Protein 2ROV (pdb70)

CATH classification: 2.30.29.30

Solvent-accessible surface area: 7379 Å² total; per-residue (Å²): 148,120,2,69,15,75,1,4,28,62,36,194,116,113,95,177,51,67,13,56,44,124,37,37,0,14,2,23,78,131,87,8,44,4,13,47,33,108,128,54,91,132,124,93,85,63,147,68,81,17,44,0,83,104,4,72,105,3,159,73,12,77,92,129,47,9,158,108,12,66,67,132,33,12,57,67,0,0,51,10,50,33,17,71,159,33,129,116,62,10,126,57,15,24,2,23,0,89,41,54,140,47,9,77,86,6,12,42,116,2,24,115,53,9,70,163,150

Radius of gyration: 13.88 Å; Cα contacts (8 Å, |Δi|>4): 226; chains: 1; bounding box: 30×32×35 Å

InterPro domains:
  IPR000719 Protein kinase domain [PF00069] (92-353)
  IPR000719 Protein kinase domain [PS50011] (92-354)
  IPR000719 Protein kinase domain [SM00220] (92-354)
  IPR000961 AGC-kinase, C-terminal [PS51285] (357-425)
  IPR000961 AGC-kinase, C-terminal [SM00133] (357-417)
  IPR001849 Pleckstrin homology domain [PS50003] (1150-1349)
  IPR001849 Pleckstrin homology domain [SM00233] (1151-1351)
  IPR002219 Protein kinase C-like, phorbol ester/diacylglycerol-binding domain [PS50081] (1260-1315)
  IPR002219 Protein kinase C-like, phorbol ester/diacylglycerol-binding domain [SM00109] (1261-1315)
  IPR008271 Serine/threonine-protein kinase, active site [PS00108] (210-222)
  IPR011009 Protein kinase-like domain superfamily [SSF56112] (89-410)
  IPR011072 HR1 rho-binding domain [PS51860] (497-573)
  IPR011993 PH-like domain superfamily [G3DSA:2.30.29.30] (1151-1257)
  IPR011993 PH-like domain superfamily [G3DSA:2.30.29.30] (1303-1351)
  IPR015008 ROCK, Rho binding domain [PF08912] (978-1046)
  IPR015008 ROCK, Rho binding domain [PS51859] (979-1047)
  IPR017441 Protein kinase, ATP binding site [PS00107] (98-121)
  IPR020684 Rho-associated protein kinase 1/2 [PIRSF037568] (19-1388)
  IPR029878 Rho-associated protein kinase 2, catalytic domain [cd05621] (39-417)
  IPR037311 Rho-associated protein kinase 2, HR1 domain [cd11638] (505-571)

Organism: Rattus norvegicus (NCBI:txid10116)

Sequence (117 aa):
SRLEGWLSLPVRNNTKKFGWVKKYVIVSSKKILFYDSEQDKEQSNPYMVLDIDKLFHVRPVTQTDVYRADAKEIPRIFQILYANEGISSAKNLLLLANSTEEQQKWVSRLVKKIPKKSRLEGWLSLPVRNNTKKFGWVKKYVIVSSKKILFYDSEQDKEQSNPYMVLDIDKLFHVRPVTQTDVYRADAKEIPRIFQILYANEGISSAKNLLLLANSTEEQQKWVSRLVKKIPKKSRLEGWLSLPVRNNTKKFGWVKKYVIVSSKKILFYDSEQDKEQSNPYMVLDIDKLFHVRPVTQTDVYRADAKEIPRIFQILYANEGISSAKNLLLLANSTEEQQKWVSRLVKKIPKKSRLEGWLSLPVRNNTKKFGWVKKYVIVSSKKILFYDSEQDKEQSNPYMVLDIDKLFHVRPVTQTDVYRADAKEIPRIFQILYANEGISSAKNLLLLANSTEEQQKWVSRLVKKIPKKSRLEGWLSLPVRNNTKKFGWVKKYVIVSSKKILFYDSEQDKEQSNPYMVLDIDKLFHVRPVTQTDVYRADAKEIPRIFQILYANEGISSAKNLLLLANSTEEQQKWVSRLVKKIPKKSRLEGWLSLPVRNNTKKFGWVKKYVIVSSKKILFYDSEQDKEQSNPYMVLDIDKLFHVRPVTQTDVYRADAKEIPRIFQILYANEGISSAKNLLLLANSTEEQQKWVSRLVKKIPKKSRLEGWLSLPVRNNTKKFGWVKKYVIVSSKKILFYDSEQDKEQSNPYMVLDIDKLFHVRPVTQTDVYRADAKEIPRIFQILYANEGISSAKNLLLLANSTEEQQKWVSRLVKKIPKKSRLEGWLSLPVRNNTKKFGWVKKYVIVSSKKILFYDSEQDKEQSNPYMVLDIDKLFHVRPVTQTDVYRADAKEIPRIFQILYANEGISSAKNLLLLANSTEEQQKWVSRLVKKIPKKSRLEGWLSLPVRNNTKKFGWVKKYVIVSSKKILFYDSEQDKEQSNPYMVLDIDKLFHVRPVTQTDVYRADAKEIPRIFQILYANEGISSAKNLLLLANSTEEQQKWVSRLVKKIPKKSRLEGWLSLPVRNNTKKFGWVKKYVIVSSKKILFYDSEQDKEQSNPYMVLDIDKLFHVRPVTQTDVYRADAKEIPRIFQILYANEGISSAKNLLLLANSTEEQQKWVSRLVKKIPKKSRLEGWLSLPVRNNTKKFGWVKKYVIVSSKKILFYDSEQDKEQSNPYMVLDIDKLFHVRPVTQTDVYRADAKEIPRIFQILYANEGISSAKNLLLLANSTEEQQKWVSRLVKKIPKKSRLEGWLSLPVRNNTKKFGWVKKYVIVSSKKILFYDSEQDKEQSNPYMVLDIDKLFHVRPVTQTDVYRADAKEIPRIFQILYANEGISSAKNLLLLANSTEEQQKWVSRLVKKIPKKSRLEGWLSLPVRNNTKKFGWVKKYVIVSSKKILFYDSEQDKEQSNPYMVLDIDKLFHVRPVTQTDVYRADAKEIPRIFQILYANEGISSAKNLLLLANSTEEQQKWVSRLVKKIPKKSRLEGWLSLPVRNNTKKFGWVKKYVIVSSKKILFYDSEQDKEQSNPYMVLDIDKLFHVRPVTQTDVYRADAKEIPRIFQILYANEGISSAKNLLLLANSTEEQQKWVSRLVKKIPKKSRLEGWLSLPVRNNTKKFGWVKKYVIVSSKKILFYDSEQDKEQSNPYMVLDIDKLFHVRPVTQTDVYRADAKEIPRIFQILYANEGISSAKNLLLLANSTEEQQKWVSRLVKKIPKKSRLEGWLSLPVRNNTKKFGWVKKYVIVSSKKILFYDSEQDKEQSNPYMVLDIDKLFHVRPVTQTDVYRADAKEIPRIFQILYANEGISSAKNLLLLANSTEEQQKWVSRLVKKIPKKSRLEGWLSLPVRNNTKKFGWVKKYVIVSSKKILFYDSEQDKEQSNPYMVLDIDKLFHVRPVTQTDVYRADAKEIPRIFQILYANEGISSAKNLLLLANSTEEQQKWVSRLVKKIPKKSRLEGWLSLPVRNNTKKFGWVKKYVIVSSKKILFYDSEQDKEQSNPYMVLDIDKLFHVRPVTQTDVYRADAKEIPRIFQILYANEGISSAKNLLLLANSTEEQQKWVSRLVKKIPKKSRLEGWLSLPVRNNTKKFGWVKKYVIVSSKKILFYDSEQDKEQSNPYMVLDIDKLFHVRPVTQTDVYRADAKEIPRIFQILYANEGISSAKNLLLLANSTEEQQKWVSRLVKKIPKKSRLEGWLSLPVRNNTKKFGWVKKYVIVSSKKILFYDSEQDKEQSNPYMVLDIDKLFHVRPVTQTDVYRADAKEIPRIFQILYANEGISSAKNLLLLANSTEEQQKWVSRLVKKIPKK

Secondary structure (DSSP, 8-state):
--SEEEEE----SSSS-----EEEEEEETTEEEEES-HHHHHTT--SEEE-GGGEEEEEE--TTT-SSS-TTTGGGEEEEEE-SSSSTT-EEEEEE-SSHHHHHHHHHHHHHH-TT-

Foldseek 3Di:
DALWDWWWFFDPPDNPGTDTDTWIWGQDLFKTFTGRDPVCVVVVNTPDIGTLQQWDAKFQAACVVDPVDDNQQSLQKIKTWGDDDHPPVTDMTITTHPHNVSSVCNRCRSNVSYPVD

Structure (mmCIF, N/CA/C/O backbone):
data_2ROV
#
_entry.id   2ROV
#
loop_
_atom_site.group_PDB
_atom_site.id
_atom_site.type_symbol
_atom_site.label_atom_id
_atom_site.label_alt_id
_atom_site.label_comp_id
_atom_site.label_asym_id
_atom_site.label_entity_id
_atom_site.label_seq_id
_atom_site.pdbx_PDB_ins_code
_atom_site.Cartn_x
_atom_site.Cartn_y
_atom_site.Cartn_z
_atom_site.occupancy
_atom_site.B_iso_or_equiv
_atom_site.auth_seq_id
_atom_site.auth_comp_id
_atom_site.auth_asym_id
_atom_site.auth_atom_id
_atom_site.pdbx_PDB_model_num
ATOM 1 N N . SER A 1 1 ? 9.165 5.301 -16.222 1.00 0.00 1 SER A N 1
ATOM 2 C CA . SER A 1 1 ? 8.128 4.705 -15.340 1.00 0.00 1 SER A CA 1
ATOM 3 C C . SER A 1 1 ? 8.428 4.983 -13.871 1.00 0.00 1 SER A C 1
ATOM 4 O O . SER A 1 1 ? 9.367 5.710 -13.546 1.00 0.00 1 SER A O 1
ATOM 14 N N . ARG A 1 2 ? 7.623 4.399 -12.988 1.00 0.00 2 ARG A N 1
ATOM 15 C CA . ARG A 1 2 ? 7.803 4.582 -11.553 1.00 0.00 2 ARG A CA 1
ATOM 16 C C . ARG A 1 2 ? 7.226 3.401 -10.777 1.00 0.00 2 ARG A C 1
ATOM 17 O O . ARG A 1 2 ? 6.740 2.438 -11.371 1.00 0.00 2 ARG A O 1
ATOM 38 N N . LEU A 1 3 ? 7.281 3.482 -9.449 1.00 0.00 3 LEU A N 1
ATOM 39 C CA . LEU A 1 3 ? 6.761 2.416 -8.592 1.00 0.00 3 LEU A CA 1
ATOM 40 C C . LEU A 1 3 ? 5.369 1.987 -9.042 1.00 0.00 3 LEU A C 1
ATOM 41 O O . LEU A 1 3 ? 4.407 2.741 -8.916 1.00 0.00 3 LEU A O 1
ATOM 57 N N . GLU A 1 4 ? 5.271 0.774 -9.577 1.00 0.00 4 GLU A N 1
ATOM 58 C CA . GLU A 1 4 ? 3.997 0.260 -10.051 1.00 0.00 4 GLU A CA 1
ATOM 59 C C . GLU A 1 4 ? 3.976 -1.266 -10.041 1.00 0.00 4 GLU A C 1
ATOM 60 O O . GLU A 1 4 ? 5.022 -1.916 -10.052 1.00 0.00 4 GLU A O 1
ATOM 72 N N . GLY A 1 5 ? 2.774 -1.826 -10.024 1.00 0.00 5 GLY A N 1
ATOM 73 C CA . GLY A 1 5 ? 2.619 -3.268 -10.016 1.00 0.00 5 GLY A CA 1
ATOM 74 C C . GLY A 1 5 ? 1.328 -3.690 -9.352 1.00 0.00 5 GLY A C 1
ATOM 75 O O . GLY A 1 5 ? 0.345 -2.952 -9.378 1.00 0.00 5 GLY A O 1
ATOM 79 N N . TRP A 1 6 ? 1.325 -4.872 -8.750 1.00 0.00 6 TRP A N 1
ATOM 80 C CA . TRP A 1 6 ? 0.134 -5.369 -8.078 1.00 0.00 6 TRP A CA 1
ATOM 81 C C . TRP A 1 6 ? 0.406 -5.640 -6.610 1.00 0.00 6 TRP A C 1
ATOM 82 O O . TRP A 1 6 ? 1.303 -6.407 -6.261 1.00 0.00 6 TRP A O 1
ATOM 103 N N . LEU A 1 7 ? -0.392 -5.023 -5.758 1.00 0.00 7 LEU A N 1
ATOM 104 C CA . LEU A 1 7 ? -0.264 -5.211 -4.326 1.00 0.00 7 LEU A CA 1
ATOM 105 C C . LEU A 1 7 ? -1.569 -5.762 -3.777 1.00 0.00 7 LEU A C 1
ATOM 106 O O . LEU A 1 7 ? -2.633 -5.544 -4.352 1.00 0.00 7 LEU A O 1
ATOM 122 N N . SER A 1 8 ? -1.480 -6.500 -2.687 1.00 0.00 8 SER A N 1
ATOM 123 C CA . SER A 1 8 ? -2.661 -7.108 -2.098 1.00 0.00 8 SER A CA 1
ATOM 124 C C . SER A 1 8 ? -3.290 -6.222 -1.033 1.00 0.00 8 SER A C 1
ATOM 125 O O . SER A 1 8 ? -2.604 -5.666 -0.175 1.00 0.00 8 SER A O 1
ATOM 133 N N . LEU A 1 9 ? -4.610 -6.113 -1.096 1.00 0.00 9 LEU A N 1
ATOM 134 C CA . LEU A 1 9 ? -5.368 -5.316 -0.144 1.00 0.00 9 LEU A CA 1
ATOM 135 C C . LEU A 1 9 ? -6.424 -6.181 0.539 1.00 0.00 9 LEU A C 1
ATOM 136 O O . LEU A 1 9 ? -6.960 -7.108 -0.068 1.00 0.00 9 LEU A O 1
ATOM 152 N N . PRO A 1 10 ? -6.734 -5.897 1.812 1.00 0.00 10 PRO A N 1
ATOM 153 C CA . PRO A 1 10 ? -7.729 -6.666 2.568 1.00 0.00 10 PRO A CA 1
ATOM 154 C C . PRO A 1 10 ? -9.108 -6.626 1.919 1.00 0.00 10 PRO A C 1
ATOM 155 O O . PRO A 1 10 ? -9.780 -5.595 1.928 1.00 0.00 10 PRO A O 1
ATOM 166 N N . VAL A 1 11 ? -9.524 -7.757 1.355 1.00 0.00 11 VAL A N 1
ATOM 167 C CA . VAL A 1 11 ? -10.825 -7.853 0.700 1.00 0.00 11 VAL A CA 1
ATOM 168 C C . VAL A 1 11 ? -11.766 -8.771 1.463 1.00 0.00 11 VAL A C 1
ATOM 169 O O . VAL A 1 11 ? -11.354 -9.799 1.998 1.00 0.00 11 VAL A O 1
ATOM 182 N N . ARG A 1 12 ? -13.037 -8.389 1.506 1.00 0.00 12 ARG A N 1
ATOM 183 C CA . ARG A 1 12 ? -14.050 -9.166 2.206 1.00 0.00 12 ARG A CA 1
ATOM 184 C C . ARG A 1 12 ? -14.620 -10.260 1.311 1.00 0.00 12 ARG A C 1
ATOM 185 O O . ARG A 1 12 ? -15.655 -10.077 0.671 1.00 0.00 12 ARG A O 1
ATOM 206 N N . ASN A 1 13 ? -13.938 -11.401 1.276 1.00 0.00 13 ASN A N 1
ATOM 207 C CA . ASN A 1 13 ? -14.379 -12.529 0.464 1.00 0.00 13 ASN A CA 1
ATOM 208 C C . ASN A 1 13 ? -15.586 -13.211 1.097 1.00 0.00 13 ASN A C 1
ATOM 209 O O . ASN A 1 13 ? -16.424 -13.786 0.401 1.00 0.00 13 ASN A O 1
ATOM 220 N N . ASN A 1 14 ? -15.672 -13.143 2.423 1.00 0.00 14 ASN A N 1
ATOM 221 C CA . ASN A 1 14 ? -16.777 -13.754 3.152 1.00 0.00 14 ASN A CA 1
ATOM 222 C C . ASN A 1 14 ? -17.811 -12.705 3.548 1.00 0.00 14 ASN A C 1
ATOM 223 O O . ASN A 1 14 ? -18.934 -12.705 3.042 1.00 0.00 14 ASN A O 1
ATOM 234 N N . THR A 1 15 ? -17.426 -11.811 4.454 1.00 0.00 15 THR A N 1
ATOM 235 C CA . THR A 1 15 ? -18.321 -10.756 4.916 1.00 0.00 15 THR A CA 1
ATOM 236 C C . THR A 1 15 ? -17.614 -9.832 5.905 1.00 0.00 15 THR A C 1
ATOM 237 O O . THR A 1 15 ? -17.650 -8.611 5.762 1.00 0.00 15 THR A O 1
ATOM 248 N N . LYS A 1 16 ? -16.977 -10.426 6.909 1.00 0.00 16 LYS A N 1
ATOM 249 C CA . LYS A 1 16 ? -16.264 -9.655 7.922 1.00 0.00 16 LYS A CA 1
ATOM 250 C C . LYS A 1 16 ? -14.756 -9.832 7.780 1.00 0.00 16 LYS A C 1
ATOM 251 O O . LYS A 1 16 ? -13.982 -8.925 8.085 1.00 0.00 16 LYS A O 1
ATOM 270 N N . LYS A 1 17 ? -14.345 -11.007 7.313 1.00 0.00 17 LYS A N 1
ATOM 271 C CA . LYS A 1 17 ? -12.932 -11.306 7.129 1.00 0.00 17 LYS A CA 1
ATOM 272 C C . LYS A 1 17 ? -12.351 -10.484 5.984 1.00 0.00 17 LYS A C 1
ATOM 273 O O . LYS A 1 17 ? -13.084 -9.945 5.158 1.00 0.00 17 LYS A O 1
ATOM 292 N N . PHE A 1 18 ? -11.028 -10.398 5.944 1.00 0.00 18 PHE A N 1
ATOM 293 C CA . PHE A 1 18 ? -10.339 -9.646 4.901 1.00 0.00 18 PHE A CA 1
ATOM 294 C C . PHE A 1 18 ? -9.092 -10.391 4.430 1.00 0.00 18 PHE A C 1
ATOM 295 O O . PHE A 1 18 ? -8.095 -10.465 5.146 1.00 0.00 18 PHE A O 1
ATOM 312 N N . GLY A 1 19 ? -9.159 -10.943 3.221 1.00 0.00 19 GLY A N 1
ATOM 313 C CA . GLY A 1 19 ? -8.030 -11.673 2.676 1.00 0.00 19 GLY A CA 1
ATOM 314 C C . GLY A 1 19 ? -7.079 -10.774 1.918 1.00 0.00 19 GLY A C 1
ATOM 315 O O . GLY A 1 19 ? -6.540 -9.819 2.477 1.00 0.00 19 GLY A O 1
ATOM 319 N N . TRP A 1 20 ? -6.872 -11.072 0.640 1.00 0.00 20 TRP A N 1
ATOM 320 C CA . TRP A 1 20 ? -5.978 -10.273 -0.187 1.00 0.00 20 TRP A CA 1
ATOM 321 C C . TRP A 1 20 ? -6.436 -10.241 -1.637 1.00 0.00 20 TRP A C 1
ATOM 322 O O . TRP A 1 20 ? -7.112 -11.154 -2.112 1.00 0.00 20 TRP A O 1
ATOM 343 N N . VAL A 1 21 ? -6.045 -9.184 -2.336 1.00 0.00 21 VAL A N 1
ATOM 344 C CA . VAL A 1 21 ? -6.393 -9.021 -3.741 1.00 0.00 21 VAL A CA 1
ATOM 345 C C . VAL A 1 21 ? -5.380 -8.122 -4.444 1.00 0.00 21 VAL A C 1
ATOM 346 O O . VAL A 1 21 ? -5.196 -6.967 -4.060 1.00 0.00 21 VAL A O 1
ATOM 359 N N . LYS A 1 22 ? -4.715 -8.652 -5.466 1.00 0.00 22 LYS A N 1
ATOM 360 C CA . LYS A 1 22 ? -3.718 -7.877 -6.192 1.00 0.00 22 LYS A CA 1
ATOM 361 C C . LYS A 1 22 ? -4.371 -6.795 -7.041 1.00 0.00 22 LYS A C 1
ATOM 362 O O . LYS A 1 22 ? -4.996 -7.081 -8.061 1.00 0.00 22 LYS A O 1
ATOM 381 N N . LYS A 1 23 ? -4.185 -5.550 -6.627 1.00 0.00 23 LYS A N 1
ATOM 382 C CA . LYS A 1 23 ? -4.714 -4.413 -7.362 1.00 0.00 23 LYS A CA 1
ATOM 383 C C . LYS A 1 23 ? -3.552 -3.653 -7.975 1.00 0.00 23 LYS A C 1
ATOM 384 O O . LYS A 1 23 ? -2.469 -3.599 -7.394 1.00 0.00 23 LYS A O 1
ATOM 403 N N . TYR A 1 24 ? -3.759 -3.085 -9.150 1.00 0.00 24 TYR A N 1
ATOM 404 C CA . TYR A 1 24 ? -2.688 -2.361 -9.810 1.00 0.00 24 TYR A CA 1
ATOM 405 C C . TYR A 1 24 ? -2.435 -1.013 -9.155 1.00 0.00 24 TYR A C 1
ATOM 406 O O . TYR A 1 24 ? -3.154 -0.043 -9.394 1.00 0.00 24 TYR A O 1
ATOM 424 N N . VAL A 1 25 ? -1.389 -0.965 -8.340 1.00 0.00 25 VAL A N 1
ATOM 425 C CA . VAL A 1 25 ? -1.007 0.258 -7.656 1.00 0.00 25 VAL A CA 1
ATOM 426 C C . VAL A 1 25 ? 0.178 0.904 -8.357 1.00 0.00 25 VAL A C 1
ATOM 427 O O . VAL A 1 25 ? 1.156 0.231 -8.683 1.00 0.00 25 VAL A O 1
ATOM 440 N N . ILE A 1 26 ? 0.089 2.204 -8.590 1.00 0.00 26 ILE A N 1
ATOM 441 C CA . ILE A 1 26 ? 1.165 2.925 -9.255 1.00 0.00 26 ILE A CA 1
ATOM 442 C C . ILE A 1 26 ? 1.393 4.277 -8.596 1.00 0.00 26 ILE A C 1
ATOM 443 O O . ILE A 1 26 ? 0.525 5.150 -8.628 1.00 0.00 26 ILE A O 1
ATOM 459 N N . VAL A 1 27 ? 2.566 4.442 -7.994 1.00 0.00 27 VAL A N 1
ATOM 460 C CA . VAL A 1 27 ? 2.908 5.685 -7.320 1.00 0.00 27 VAL A CA 1
ATOM 461 C C . VAL A 1 27 ? 3.540 6.677 -8.288 1.00 0.00 27 VAL A C 1
ATOM 462 O O . VAL A 1 27 ? 4.704 6.538 -8.659 1.00 0.00 27 VAL A O 1
ATOM 475 N N . SER A 1 28 ? 2.766 7.678 -8.690 1.00 0.00 28 SER A N 1
ATOM 476 C CA . SER A 1 28 ? 3.254 8.694 -9.615 1.00 0.00 28 SER A CA 1
ATOM 477 C C . SER A 1 28 ? 4.077 9.746 -8.880 1.00 0.00 28 SER A C 1
ATOM 478 O O . SER A 1 28 ? 4.009 9.859 -7.655 1.00 0.00 28 SER A O 1
ATOM 486 N N . SER A 1 29 ? 4.855 10.516 -9.633 1.00 0.00 29 SER A N 1
ATOM 487 C CA . SER A 1 29 ? 5.692 11.562 -9.052 1.00 0.00 29 SER A CA 1
ATOM 488 C C . SER A 1 29 ? 4.881 12.467 -8.129 1.00 0.00 29 SER A C 1
ATOM 489 O O . SER A 1 29 ? 4.058 13.260 -8.587 1.00 0.00 29 SER A O 1
ATOM 497 N N . LYS A 1 30 ? 5.119 12.342 -6.827 1.00 0.00 30 LYS A N 1
ATOM 498 C CA . LYS A 1 30 ? 4.414 13.146 -5.834 1.00 0.00 30 LYS A CA 1
ATOM 499 C C . LYS A 1 30 ? 2.919 12.840 -5.839 1.00 0.00 30 LYS A C 1
ATOM 500 O O . LYS A 1 30 ? 2.100 13.697 -5.505 1.00 0.00 30 LYS A O 1
ATOM 519 N N . LYS A 1 31 ? 2.568 11.615 -6.219 1.00 0.00 31 LYS A N 1
ATOM 520 C CA . LYS A 1 31 ? 1.169 11.202 -6.262 1.00 0.00 31 LYS A CA 1
ATOM 521 C C . LYS A 1 31 ? 1.044 9.682 -6.210 1.00 0.00 31 LYS A C 1
ATOM 522 O O . LYS A 1 31 ? 1.957 8.959 -6.608 1.00 0.00 31 LYS A O 1
ATOM 541 N N . ILE A 1 32 ? -0.095 9.204 -5.718 1.00 0.00 32 ILE A N 1
ATOM 542 C CA . ILE A 1 32 ? -0.343 7.771 -5.617 1.00 0.00 32 ILE A CA 1
ATOM 543 C C . ILE A 1 32 ? -1.627 7.389 -6.345 1.00 0.00 32 ILE A C 1
ATOM 544 O O . ILE A 1 32 ? -2.690 7.956 -6.085 1.00 0.00 32 ILE A O 1
ATOM 560 N N . LEU A 1 33 ? -1.524 6.432 -7.261 1.00 0.00 33 LEU A N 1
ATOM 561 C CA . LEU A 1 33 ? -2.680 5.983 -8.029 1.00 0.00 33 LEU A CA 1
ATOM 562 C C . LEU A 1 33 ? -3.025 4.531 -7.712 1.00 0.00 33 LEU A C 1
ATOM 563 O O . LEU A 1 33 ? -2.150 3.730 -7.382 1.00 0.00 33 LEU A O 1
ATOM 579 N N . PHE A 1 34 ? -4.309 4.203 -7.820 1.00 0.00 34 PHE A N 1
ATOM 580 C CA . PHE A 1 34 ? -4.783 2.849 -7.551 1.00 0.00 34 PHE A CA 1
ATOM 581 C C . PHE A 1 34 ? -5.743 2.391 -8.644 1.00 0.00 34 PHE A C 1
ATOM 582 O O . PHE A 1 34 ? -6.679 3.106 -9.000 1.00 0.00 34 PHE A O 1
ATOM 599 N N . TYR A 1 35 ? -5.506 1.195 -9.171 1.00 0.00 35 TYR A N 1
ATOM 600 C CA . TYR A 1 35 ? -6.352 0.646 -10.224 1.00 0.00 35 TYR A CA 1
ATOM 601 C C . TYR A 1 35 ? -6.655 -0.826 -9.969 1.00 0.00 35 TYR A C 1
ATOM 602 O O . TYR A 1 35 ? -6.031 -1.461 -9.118 1.00 0.00 35 TYR A O 1
ATOM 620 N N . ASP A 1 36 ? -7.614 -1.364 -10.714 1.00 0.00 36 ASP A N 1
ATOM 621 C CA . ASP A 1 36 ? -8.002 -2.762 -10.572 1.00 0.00 36 ASP A CA 1
ATOM 622 C C . ASP A 1 36 ? -7.532 -3.585 -11.769 1.00 0.00 36 ASP A C 1
ATOM 623 O O . ASP A 1 36 ? -7.400 -4.807 -11.679 1.00 0.00 36 ASP A O 1
ATOM 632 N N . SER A 1 37 ? -7.282 -2.912 -12.888 1.00 0.00 37 SER A N 1
ATOM 633 C CA . SER A 1 37 ? -6.827 -3.585 -14.099 1.00 0.00 37 SER A CA 1
ATOM 634 C C . SER A 1 37 ? -6.311 -2.578 -15.123 1.00 0.00 37 SER A C 1
ATOM 635 O O . SER A 1 37 ? -6.445 -1.368 -14.938 1.00 0.00 37 SER A O 1
ATOM 643 N N . GLU A 1 38 ? -5.721 -3.085 -16.200 1.00 0.00 38 GLU A N 1
ATOM 644 C CA . GLU A 1 38 ? -5.187 -2.229 -17.252 1.00 0.00 38 GLU A CA 1
ATOM 645 C C . GLU A 1 38 ? -6.311 -1.535 -18.014 1.00 0.00 38 GLU A C 1
ATOM 646 O O . GLU A 1 38 ? -6.178 -0.381 -18.425 1.00 0.00 38 GLU A O 1
ATOM 658 N N . GLN A 1 39 ? -7.419 -2.246 -18.202 1.00 0.00 39 GLN A N 1
ATOM 659 C CA . GLN A 1 39 ? -8.568 -1.699 -18.915 1.00 0.00 39 GLN A CA 1
ATOM 660 C C . GLN A 1 39 ? -9.090 -0.444 -18.224 1.00 0.00 39 GLN A C 1
ATOM 661 O O . GLN A 1 39 ? -9.545 0.496 -18.878 1.00 0.00 39 GLN A O 1
ATOM 675 N N . ASP A 1 40 ? -9.022 -0.433 -16.898 1.00 0.00 40 ASP A N 1
ATOM 676 C CA . ASP A 1 40 ? -9.488 0.707 -16.116 1.00 0.00 40 ASP A CA 1
ATOM 677 C C . ASP A 1 40 ? -8.461 1.834 -16.131 1.00 0.00 40 ASP A C 1
ATOM 678 O O . ASP A 1 40 ? -8.814 3.012 -16.074 1.00 0.00 40 ASP A O 1
ATOM 687 N N . LYS A 1 41 ? -7.186 1.466 -16.209 1.00 0.00 41 LYS A N 1
ATOM 688 C CA . LYS A 1 41 ? -6.105 2.445 -16.231 1.00 0.00 41 LYS A CA 1
ATOM 689 C C . LYS A 1 41 ? -6.099 3.216 -17.548 1.00 0.00 41 LYS A C 1
ATOM 690 O O . LYS A 1 41 ? -6.032 4.445 -17.558 1.00 0.00 41 LYS A O 1
ATOM 709 N N . GLU A 1 42 ? -6.167 2.486 -18.656 1.00 0.00 42 GLU A N 1
ATOM 710 C CA . GLU A 1 42 ? -6.170 3.100 -19.978 1.00 0.00 42 GLU A CA 1
ATOM 711 C C . GLU A 1 42 ? -7.401 3.981 -20.170 1.00 0.00 42 GLU A C 1
ATOM 712 O O . GLU A 1 42 ? -7.377 4.934 -20.949 1.00 0.00 42 GLU A O 1
ATOM 724 N N . GLN A 1 43 ? -8.475 3.658 -19.456 1.00 0.00 43 GLN A N 1
ATOM 725 C CA . GLN A 1 43 ? -9.714 4.424 -19.551 1.00 0.00 43 GLN A CA 1
ATOM 726 C C . GLN A 1 43 ? -9.741 5.569 -18.538 1.00 0.00 43 GLN A C 1
ATOM 727 O O . GLN A 1 43 ? -10.775 6.204 -18.338 1.00 0.00 43 GLN A O 1
ATOM 741 N N . SER A 1 44 ? -8.600 5.833 -17.903 1.00 0.00 44 SER A N 1
ATOM 742 C CA . SER A 1 44 ? -8.504 6.905 -16.918 1.00 0.00 44 SER A CA 1
ATOM 743 C C . SER A 1 44 ? -9.514 6.704 -15.792 1.00 0.00 44 SER A C 1
ATOM 744 O O . SER A 1 44 ? -10.183 7.646 -15.367 1.00 0.00 44 SER A O 1
ATOM 752 N N . ASN A 1 45 ? -9.618 5.469 -15.311 1.00 0.00 45 ASN A N 1
ATOM 753 C CA . ASN A 1 45 ? -10.547 5.145 -14.233 1.00 0.00 45 ASN A CA 1
ATOM 754 C C . ASN A 1 45 ? -9.792 4.695 -12.982 1.00 0.00 45 ASN A C 1
ATOM 755 O O . ASN A 1 45 ? -9.721 3.503 -12.683 1.00 0.00 45 ASN A O 1
ATOM 766 N N . PRO A 1 46 ? -9.218 5.649 -12.231 1.00 0.00 46 PRO A N 1
ATOM 767 C CA . PRO A 1 46 ? -8.468 5.348 -11.008 1.00 0.00 46 PRO A CA 1
ATOM 768 C C . PRO A 1 46 ? -9.378 4.944 -9.853 1.00 0.00 46 PRO A C 1
ATOM 769 O O . PRO A 1 46 ? -10.138 5.762 -9.335 1.00 0.00 46 PRO A O 1
ATOM 780 N N . TYR A 1 47 ? -9.292 3.680 -9.450 1.00 0.00 47 TYR A N 1
ATOM 781 C CA . TYR A 1 47 ? -10.107 3.171 -8.352 1.00 0.00 47 TYR A CA 1
ATOM 782 C C . TYR A 1 47 ? -9.861 3.976 -7.080 1.00 0.00 47 TYR A C 1
ATOM 783 O O . TYR A 1 47 ? -10.769 4.179 -6.275 1.00 0.00 47 TYR A O 1
ATOM 801 N N . MET A 1 48 ? -8.624 4.431 -6.910 1.00 0.00 48 MET A N 1
ATOM 802 C CA . MET A 1 48 ? -8.251 5.218 -5.741 1.00 0.00 48 MET A CA 1
ATOM 803 C C . MET A 1 48 ? -6.999 6.040 -6.024 1.00 0.00 48 MET A C 1
ATOM 804 O O . MET A 1 48 ? -6.203 5.694 -6.896 1.00 0.00 48 MET A O 1
ATOM 818 N N . VAL A 1 49 ? -6.830 7.133 -5.286 1.00 0.00 49 VAL A N 1
ATOM 819 C CA . VAL A 1 49 ? -5.672 8.000 -5.466 1.00 0.00 49 VAL A CA 1
ATOM 820 C C . VAL A 1 49 ? -5.302 8.704 -4.165 1.00 0.00 49 VAL A C 1
ATOM 821 O O . VAL A 1 49 ? -6.145 9.333 -3.526 1.00 0.00 49 VAL A O 1
ATOM 834 N N . LEU A 1 50 ? -4.034 8.598 -3.782 1.00 0.00 50 LEU A N 1
ATOM 835 C CA . LEU A 1 50 ? -3.548 9.228 -2.560 1.00 0.00 50 LEU A CA 1
ATOM 836 C C . LEU A 1 50 ? -2.407 10.190 -2.866 1.00 0.00 50 LEU A C 1
ATOM 837 O O . LEU A 1 50 ? -1.708 10.042 -3.867 1.00 0.00 50 LEU A O 1
ATOM 853 N N . ASP A 1 51 ? -2.223 11.178 -1.997 1.00 0.00 51 ASP A N 1
ATOM 854 C CA . ASP A 1 51 ? -1.165 12.166 -2.177 1.00 0.00 51 ASP A CA 1
ATOM 855 C C . ASP A 1 51 ? 0.076 11.786 -1.374 1.00 0.00 51 ASP A C 1
ATOM 856 O O . ASP A 1 51 ? 0.016 11.641 -0.153 1.00 0.00 51 ASP A O 1
ATOM 865 N N . ILE A 1 52 ? 1.198 11.627 -2.068 1.00 0.00 52 ILE A N 1
ATOM 866 C CA . ILE A 1 52 ? 2.454 11.265 -1.420 1.00 0.00 52 ILE A CA 1
ATOM 867 C C . ILE A 1 52 ? 2.825 12.278 -0.341 1.00 0.00 52 ILE A C 1
ATOM 868 O O . ILE A 1 52 ? 3.321 11.913 0.724 1.00 0.00 52 ILE A O 1
ATOM 884 N N . ASP A 1 53 ? 2.584 13.552 -0.628 1.00 0.00 53 ASP A N 1
ATOM 885 C CA . ASP A 1 53 ? 2.893 14.621 0.316 1.00 0.00 53 ASP A CA 1
ATOM 886 C C . ASP A 1 53 ? 2.026 14.516 1.568 1.00 0.00 53 ASP A C 1
ATOM 887 O O . ASP A 1 53 ? 2.403 14.998 2.636 1.00 0.00 53 ASP A O 1
ATOM 896 N N . LYS A 1 54 ? 0.863 13.885 1.431 1.00 0.00 54 LYS A N 1
ATOM 897 C CA . LYS A 1 54 ? -0.052 13.721 2.556 1.00 0.00 54 LYS A CA 1
ATOM 898 C C . LYS A 1 54 ? 0.423 12.617 3.497 1.00 0.00 54 LYS A C 1
ATOM 899 O O . LYS A 1 54 ? 0.078 12.607 4.679 1.00 0.00 54 LYS A O 1
ATOM 918 N N . LEU A 1 55 ? 1.213 11.685 2.969 1.00 0.00 55 LEU A N 1
ATOM 919 C CA . LEU A 1 55 ? 1.730 10.578 3.769 1.00 0.00 55 LEU A CA 1
ATOM 920 C C . LEU A 1 55 ? 2.424 11.089 5.028 1.00 0.00 55 LEU A C 1
ATOM 921 O O . LEU A 1 55 ? 3.142 12.089 4.989 1.00 0.00 55 LEU A O 1
ATOM 937 N N . PHE A 1 56 ? 2.206 10.396 6.140 1.00 0.00 56 PHE A N 1
ATOM 938 C CA . PHE A 1 56 ? 2.812 10.779 7.409 1.00 0.00 56 PHE A CA 1
ATOM 939 C C . PHE A 1 56 ? 4.041 9.925 7.701 1.00 0.00 56 PHE A C 1
ATOM 940 O O . PHE A 1 56 ? 5.026 10.407 8.261 1.00 0.00 56 PHE A O 1
ATOM 957 N N . HIS A 1 57 ? 3.976 8.655 7.316 1.00 0.00 57 HIS A N 1
ATOM 958 C CA . HIS A 1 57 ? 5.085 7.734 7.536 1.00 0.00 57 HIS A CA 1
ATOM 959 C C . HIS A 1 57 ? 4.771 6.353 6.965 1.00 0.00 57 HIS A C 1
ATOM 960 O O . HIS A 1 57 ? 3.672 5.831 7.145 1.00 0.00 57 HIS A O 1
ATOM 975 N N . VAL A 1 58 ? 5.749 5.768 6.282 1.00 0.00 58 VAL A N 1
ATOM 976 C CA . VAL A 1 58 ? 5.586 4.445 5.689 1.00 0.00 58 VAL A CA 1
ATOM 977 C C . VAL A 1 58 ? 6.562 3.451 6.308 1.00 0.00 58 VAL A C 1
ATOM 978 O O . VAL A 1 58 ? 7.777 3.630 6.229 1.00 0.00 58 VAL A O 1
ATOM 991 N N . ARG A 1 59 ? 6.025 2.405 6.930 1.00 0.00 59 ARG A N 1
ATOM 992 C CA . ARG A 1 59 ? 6.858 1.389 7.566 1.00 0.00 59 ARG A CA 1
ATOM 993 C C . ARG A 1 59 ? 6.212 0.010 7.468 1.00 0.00 59 ARG A C 1
ATOM 994 O O . ARG A 1 59 ? 4.992 -0.108 7.354 1.00 0.00 59 ARG A O 1
ATOM 1015 N N . PRO A 1 60 ? 7.029 -1.060 7.516 1.00 0.00 60 PRO A N 1
ATOM 1016 C CA . PRO A 1 60 ? 6.531 -2.437 7.435 1.00 0.00 60 PRO A CA 1
ATOM 1017 C C . PRO A 1 60 ? 5.615 -2.788 8.603 1.00 0.00 60 PRO A C 1
ATOM 1018 O O . PRO A 1 60 ? 5.698 -2.184 9.672 1.00 0.00 60 PRO A O 1
ATOM 1029 N N . VAL A 1 61 ? 4.743 -3.768 8.392 1.00 0.00 61 VAL A N 1
ATOM 1030 C CA . VAL A 1 61 ? 3.813 -4.196 9.429 1.00 0.00 61 VAL A CA 1
ATOM 1031 C C . VAL A 1 61 ? 4.370 -5.383 10.210 1.00 0.00 61 VAL A C 1
ATOM 1032 O O . VAL A 1 61 ? 5.431 -5.912 9.880 1.00 0.00 61 VAL A O 1
ATOM 1045 N N . THR A 1 62 ? 3.647 -5.795 11.247 1.00 0.00 62 THR A N 1
ATOM 1046 C CA . THR A 1 62 ? 4.071 -6.921 12.073 1.00 0.00 62 THR A CA 1
ATOM 1047 C C . THR A 1 62 ? 2.926 -7.907 12.276 1.00 0.00 62 THR A C 1
ATOM 1048 O O . THR A 1 62 ? 1.838 -7.732 11.727 1.00 0.00 62 THR A O 1
ATOM 1059 N N . GLN A 1 63 ? 3.178 -8.945 13.067 1.00 0.00 63 GLN A N 1
ATOM 1060 C CA . GLN A 1 63 ? 2.168 -9.962 13.340 1.00 0.00 63 GLN A CA 1
ATOM 1061 C C . GLN A 1 63 ? 0.922 -9.349 13.975 1.00 0.00 63 GLN A C 1
ATOM 1062 O O . GLN A 1 63 ? -0.158 -9.937 13.932 1.00 0.00 63 GLN A O 1
ATOM 1076 N N . THR A 1 64 ? 1.077 -8.169 14.569 1.00 0.00 64 THR A N 1
ATOM 1077 C CA . THR A 1 64 ? -0.042 -7.488 15.211 1.00 0.00 64 THR A CA 1
ATOM 1078 C C . THR A 1 64 ? -1.008 -6.919 14.175 1.00 0.00 64 THR A C 1
ATOM 1079 O O . THR A 1 64 ? -2.193 -6.732 14.455 1.00 0.00 64 THR A O 1
ATOM 1090 N N . ASP A 1 65 ? -0.497 -6.641 12.979 1.00 0.00 65 ASP A N 1
ATOM 1091 C CA . ASP A 1 65 ? -1.319 -6.088 11.908 1.00 0.00 65 ASP A CA 1
ATOM 1092 C C . ASP A 1 65 ? -2.401 -7.074 11.479 1.00 0.00 65 ASP A C 1
ATOM 1093 O O . ASP A 1 65 ? -3.520 -6.678 11.154 1.00 0.00 65 ASP A O 1
ATOM 1102 N N . VAL A 1 66 ? -2.062 -8.359 11.479 1.00 0.00 66 VAL A N 1
ATOM 1103 C CA . VAL A 1 66 ? -3.008 -9.397 11.087 1.00 0.00 66 VAL A CA 1
ATOM 1104 C C . VAL A 1 66 ? -2.781 -10.680 11.877 1.00 0.00 66 VAL A C 1
ATOM 1105 O O . VAL A 1 66 ? -1.662 -10.978 12.290 1.00 0.00 66 VAL A O 1
ATOM 1118 N N . TYR A 1 67 ? -3.854 -11.433 12.084 1.00 0.00 67 TYR A N 1
ATOM 1119 C CA . TYR A 1 67 ? -3.780 -12.685 12.826 1.00 0.00 67 TYR A CA 1
ATOM 1120 C C . TYR A 1 67 ? -3.910 -13.885 11.891 1.00 0.00 67 TYR A C 1
ATOM 1121 O O . TYR A 1 67 ? -3.116 -14.822 11.955 1.00 0.00 67 TYR A O 1
ATOM 1139 N N . ARG A 1 68 ? -4.917 -13.846 11.024 1.00 0.00 68 ARG A N 1
ATOM 1140 C CA . ARG A 1 68 ? -5.151 -14.929 10.076 1.00 0.00 68 ARG A CA 1
ATOM 1141 C C . ARG A 1 68 ? -4.010 -15.029 9.067 1.00 0.00 68 ARG A C 1
ATOM 1142 O O . ARG A 1 68 ? -3.762 -16.092 8.499 1.00 0.00 68 ARG A O 1
ATOM 1163 N N . ALA A 1 69 ? -3.320 -13.913 8.850 1.00 0.00 69 ALA A N 1
ATOM 1164 C CA . ALA A 1 69 ? -2.205 -13.871 7.910 1.00 0.00 69 ALA A CA 1
ATOM 1165 C C . ALA A 1 69 ? -1.162 -14.935 8.241 1.00 0.00 69 ALA A C 1
ATOM 1166 O O . ALA A 1 69 ? -1.371 -15.772 9.120 1.00 0.00 69 ALA A O 1
ATOM 1173 N N . ASP A 1 70 ? -0.038 -14.896 7.533 1.00 0.00 70 ASP A N 1
ATOM 1174 C CA . ASP A 1 70 ? 1.038 -15.858 7.752 1.00 0.00 70 ASP A CA 1
ATOM 1175 C C . ASP A 1 70 ? 2.329 -15.148 8.147 1.00 0.00 70 ASP A C 1
ATOM 1176 O O . ASP A 1 70 ? 2.679 -14.116 7.576 1.00 0.00 70 ASP A O 1
ATOM 1185 N N . ALA A 1 71 ? 3.032 -15.711 9.126 1.00 0.00 71 ALA A N 1
ATOM 1186 C CA . ALA A 1 71 ? 4.286 -15.134 9.601 1.00 0.00 71 ALA A CA 1
ATOM 1187 C C . ALA A 1 71 ? 5.225 -14.809 8.443 1.00 0.00 71 ALA A C 1
ATOM 1188 O O . ALA A 1 71 ? 6.052 -13.902 8.536 1.00 0.00 71 ALA A O 1
ATOM 1195 N N . LYS A 1 72 ? 5.092 -15.555 7.352 1.00 0.00 72 LYS A N 1
ATOM 1196 C CA . LYS A 1 72 ? 5.928 -15.345 6.175 1.00 0.00 72 LYS A CA 1
ATOM 1197 C C . LYS A 1 72 ? 5.436 -14.151 5.363 1.00 0.00 72 LYS A C 1
ATOM 1198 O O . LYS A 1 72 ? 6.222 -13.471 4.703 1.00 0.00 72 LYS A O 1
ATOM 1217 N N . GLU A 1 73 ? 4.132 -13.901 5.415 1.00 0.00 73 GLU A N 1
ATOM 1218 C CA . GLU A 1 73 ? 3.534 -12.788 4.684 1.00 0.00 73 GLU A CA 1
ATOM 1219 C C . GLU A 1 73 ? 3.741 -11.469 5.422 1.00 0.00 73 GLU A C 1
ATOM 1220 O O . GLU A 1 73 ? 3.834 -10.409 4.804 1.00 0.00 73 GLU A O 1
ATOM 1232 N N . ILE A 1 74 ? 3.810 -11.540 6.749 1.00 0.00 74 ILE A N 1
ATOM 1233 C CA . ILE A 1 74 ? 4.001 -10.348 7.573 1.00 0.00 74 ILE A CA 1
ATOM 1234 C C . ILE A 1 74 ? 5.158 -9.486 7.063 1.00 0.00 74 ILE A C 1
ATOM 1235 O O . ILE A 1 74 ? 4.989 -8.289 6.836 1.00 0.00 74 ILE A O 1
ATOM 1251 N N . PRO A 1 75 ? 6.356 -10.076 6.876 1.00 0.00 75 PRO A N 1
ATOM 1252 C CA . PRO A 1 75 ? 7.528 -9.335 6.392 1.00 0.00 75 PRO A CA 1
ATOM 1253 C C . PRO A 1 75 ? 7.364 -8.845 4.955 1.00 0.00 75 PRO A C 1
ATOM 1254 O O . PRO A 1 75 ? 8.147 -8.024 4.480 1.00 0.00 75 PRO A O 1
ATOM 1265 N N . ARG A 1 76 ? 6.343 -9.350 4.267 1.00 0.00 76 ARG A N 1
ATOM 1266 C CA . ARG A 1 76 ? 6.088 -8.953 2.885 1.00 0.00 76 ARG A CA 1
ATOM 1267 C C . ARG A 1 76 ? 4.955 -7.931 2.800 1.00 0.00 76 ARG A C 1
ATOM 1268 O O . ARG A 1 76 ? 4.539 -7.545 1.707 1.00 0.00 76 ARG A O 1
ATOM 1289 N N . ILE A 1 77 ? 4.456 -7.497 3.954 1.00 0.00 77 ILE A N 1
ATOM 1290 C CA . ILE A 1 77 ? 3.371 -6.523 3.999 1.00 0.00 77 ILE A CA 1
ATOM 1291 C C . ILE A 1 77 ? 3.827 -5.224 4.661 1.00 0.00 77 ILE A C 1
ATOM 1292 O O . ILE A 1 77 ? 4.400 -5.239 5.750 1.00 0.00 77 ILE A O 1
ATOM 1308 N N . PHE A 1 78 ? 3.564 -4.101 3.997 1.00 0.00 78 PHE A N 1
ATOM 1309 C CA . PHE A 1 78 ? 3.943 -2.795 4.523 1.00 0.00 78 PHE A CA 1
ATOM 1310 C C . PHE A 1 78 ? 2.719 -1.899 4.680 1.00 0.00 78 PHE A C 1
ATOM 1311 O O . PHE A 1 78 ? 1.707 -2.090 4.007 1.00 0.00 78 PHE A O 1
ATOM 1328 N N . GLN A 1 79 ? 2.814 -0.923 5.580 1.00 0.00 79 GLN A N 1
ATOM 1329 C CA . GLN A 1 79 ? 1.711 -0.004 5.831 1.00 0.00 79 GLN A CA 1
ATOM 1330 C C . GLN A 1 79 ? 2.106 1.436 5.517 1.00 0.00 79 GLN A C 1
ATOM 1331 O O . GLN A 1 79 ? 3.227 1.860 5.802 1.00 0.00 79 GLN A O 1
ATOM 1345 N N . ILE A 1 80 ? 1.174 2.183 4.933 1.00 0.00 80 ILE A N 1
ATOM 1346 C CA . ILE A 1 80 ? 1.414 3.578 4.583 1.00 0.00 80 ILE A CA 1
ATOM 1347 C C . ILE A 1 80 ? 0.344 4.484 5.186 1.00 0.00 80 ILE A C 1
ATOM 1348 O O . ILE A 1 80 ? -0.830 4.393 4.831 1.00 0.00 80 ILE A O 1
ATOM 1364 N N . LEU A 1 81 ? 0.759 5.357 6.099 1.00 0.00 81 LEU A N 1
ATOM 1365 C CA . LEU A 1 81 ? -0.166 6.279 6.751 1.00 0.00 81 LEU A CA 1
ATOM 1366 C C . LEU A 1 81 ? -0.317 7.564 5.942 1.00 0.00 81 LEU A C 1
ATOM 1367 O O . LEU A 1 81 ? 0.656 8.077 5.387 1.00 0.00 81 LEU A O 1
ATOM 1383 N N . TYR A 1 82 ? -1.541 8.077 5.880 1.00 0.00 82 TYR A N 1
ATOM 1384 C CA . TYR A 1 82 ? -1.819 9.303 5.141 1.00 0.00 82 TYR A CA 1
ATOM 1385 C C . TYR A 1 82 ? -3.003 10.048 5.746 1.00 0.00 82 TYR A C 1
ATOM 1386 O O . TYR A 1 82 ? -3.948 9.435 6.242 1.00 0.00 82 TYR A O 1
ATOM 1404 N N . ALA A 1 83 ? -2.945 11.374 5.698 1.00 0.00 83 ALA A N 1
ATOM 1405 C CA . ALA A 1 83 ? -4.012 12.207 6.240 1.00 0.00 83 ALA A CA 1
ATOM 1406 C C . ALA A 1 83 ? -5.265 12.126 5.375 1.00 0.00 83 ALA A C 1
ATOM 1407 O O . ALA A 1 83 ? -5.220 12.386 4.174 1.00 0.00 83 ALA A O 1
ATOM 1414 N N . ASN A 1 84 ? -6.384 11.762 5.995 1.00 0.00 84 ASN A N 1
ATOM 1415 C CA . ASN A 1 84 ? -7.650 11.648 5.280 1.00 0.00 84 ASN A CA 1
ATOM 1416 C C . ASN A 1 84 ? -8.559 12.833 5.594 1.00 0.00 84 ASN A C 1
ATOM 1417 O O . ASN A 1 84 ? -9.184 13.406 4.701 1.00 0.00 84 ASN A O 1
ATOM 1428 N N . GLU A 1 85 ? -8.627 13.196 6.871 1.00 0.00 85 GLU A N 1
ATOM 1429 C CA . GLU A 1 85 ? -9.457 14.312 7.310 1.00 0.00 85 GLU A CA 1
ATOM 1430 C C . GLU A 1 85 ? -8.609 15.393 7.971 1.00 0.00 85 GLU A C 1
ATOM 1431 O O . GLU A 1 85 ? -8.826 16.586 7.757 1.00 0.00 85 GLU A O 1
ATOM 1443 N N . GLY A 1 86 ? -7.641 14.966 8.775 1.00 0.00 86 GLY A N 1
ATOM 1444 C CA . GLY A 1 86 ? -6.773 15.905 9.457 1.00 0.00 86 GLY A CA 1
ATOM 1445 C C . GLY A 1 86 ? -5.398 15.329 9.730 1.00 0.00 86 GLY A C 1
ATOM 1446 O O . GLY A 1 86 ? -4.523 15.356 8.864 1.00 0.00 86 GLY A O 1
ATOM 1450 N N . ILE A 1 87 ? -5.206 14.806 10.937 1.00 0.00 87 ILE A N 1
ATOM 1451 C CA . ILE A 1 87 ? -3.926 14.220 11.320 1.00 0.00 87 ILE A CA 1
ATOM 1452 C C . ILE A 1 87 ? -4.127 12.916 12.082 1.00 0.00 87 ILE A C 1
ATOM 1453 O O . ILE A 1 87 ? -3.771 11.841 11.600 1.00 0.00 87 ILE A O 1
ATOM 1469 N N . SER A 1 88 ? -4.699 13.017 13.277 1.00 0.00 88 SER A N 1
ATOM 1470 C CA . SER A 1 88 ? -4.949 11.845 14.109 1.00 0.00 88 SER A CA 1
ATOM 1471 C C . SER A 1 88 ? -5.867 10.858 13.397 1.00 0.00 88 SER A C 1
ATOM 1472 O O . SER A 1 88 ? -5.760 9.646 13.588 1.00 0.00 88 SER A O 1
ATOM 1480 N N . SER A 1 89 ? -6.770 11.383 12.576 1.00 0.00 89 SER A N 1
ATOM 1481 C CA . SER A 1 89 ? -7.709 10.547 11.834 1.00 0.00 89 SER A CA 1
ATOM 1482 C C . SER A 1 89 ? -7.019 9.848 10.665 1.00 0.00 89 SER A C 1
ATOM 1483 O O . SER A 1 89 ? -7.507 8.836 10.164 1.00 0.00 89 SER A O 1
ATOM 1491 N N . ALA A 1 90 ? -5.883 10.399 10.234 1.00 0.00 90 ALA A N 1
ATOM 1492 C CA . ALA A 1 90 ? -5.113 9.841 9.121 1.00 0.00 90 ALA A CA 1
ATOM 1493 C C . ALA A 1 90 ? -5.128 8.314 9.125 1.00 0.00 90 ALA A C 1
ATOM 1494 O O . ALA A 1 90 ? -4.671 7.681 10.078 1.00 0.00 90 ALA A O 1
ATOM 1501 N N . LYS A 1 91 ? -5.658 7.733 8.055 1.00 0.00 91 LYS A N 1
ATOM 1502 C CA . LYS A 1 91 ? -5.735 6.281 7.932 1.00 0.00 91 LYS A CA 1
ATOM 1503 C C . LYS A 1 91 ? -4.465 5.719 7.304 1.00 0.00 91 LYS A C 1
ATOM 1504 O O . LYS A 1 91 ? -3.544 6.463 6.968 1.00 0.00 91 LYS A O 1
ATOM 1523 N N . ASN A 1 92 ? -4.422 4.400 7.150 1.00 0.00 92 ASN A N 1
ATOM 1524 C CA . ASN A 1 92 ? -3.264 3.734 6.563 1.00 0.00 92 ASN A CA 1
ATOM 1525 C C . ASN A 1 92 ? -3.691 2.747 5.482 1.00 0.00 92 ASN A C 1
ATOM 1526 O O . ASN A 1 92 ? -4.863 2.387 5.383 1.00 0.00 92 ASN A O 1
ATOM 1537 N N . LEU A 1 93 ? -2.728 2.312 4.674 1.00 0.00 93 LEU A N 1
ATOM 1538 C CA . LEU A 1 93 ? -3.002 1.365 3.599 1.00 0.00 93 LEU A CA 1
ATOM 1539 C C . LEU A 1 93 ? -2.077 0.156 3.693 1.00 0.00 93 LEU A C 1
ATOM 1540 O O . LEU A 1 93 ? -0.855 0.288 3.619 1.00 0.00 93 LEU A O 1
ATOM 1556 N N . LEU A 1 94 ? -2.668 -1.023 3.855 1.00 0.00 94 LEU A N 1
ATOM 1557 C CA . LEU A 1 94 ? -1.896 -2.255 3.956 1.00 0.00 94 LEU A CA 1
ATOM 1558 C C . LEU A 1 94 ? -1.721 -2.892 2.583 1.00 0.00 94 LEU A C 1
ATOM 1559 O O . LEU A 1 94 ? -2.699 -3.189 1.897 1.00 0.00 94 LEU A O 1
ATOM 1575 N N . LEU A 1 95 ? -0.471 -3.094 2.185 1.00 0.00 95 LEU A N 1
ATOM 1576 C CA . LEU A 1 95 ? -0.174 -3.688 0.890 1.00 0.00 95 LEU A CA 1
ATOM 1577 C C . LEU A 1 95 ? 0.801 -4.851 1.024 1.00 0.00 95 LEU A C 1
ATOM 1578 O O . LEU A 1 95 ? 1.891 -4.706 1.579 1.00 0.00 95 LEU A O 1
ATOM 1594 N N . LEU A 1 96 ? 0.397 -6.006 0.509 1.00 0.00 96 LEU A N 1
ATOM 1595 C CA . LEU A 1 96 ? 1.222 -7.205 0.560 1.00 0.00 96 LEU A CA 1
ATOM 1596 C C . LEU A 1 96 ? 2.064 -7.329 -0.706 1.00 0.00 96 LEU A C 1
ATOM 1597 O O . LEU A 1 96 ? 1.613 -6.990 -1.800 1.00 0.00 96 LEU A O 1
ATOM 1613 N N . ALA A 1 97 ? 3.287 -7.818 -0.548 1.00 0.00 97 ALA A N 1
ATOM 1614 C CA . ALA A 1 97 ? 4.190 -7.991 -1.676 1.00 0.00 97 ALA A CA 1
ATOM 1615 C C . ALA A 1 97 ? 4.508 -9.466 -1.894 1.00 0.00 97 ALA A C 1
ATOM 1616 O O . ALA A 1 97 ? 4.891 -10.173 -0.962 1.00 0.00 97 ALA A O 1
ATOM 1623 N N . ASN A 1 98 ? 4.349 -9.926 -3.131 1.00 0.00 98 ASN A N 1
ATOM 1624 C CA . ASN A 1 98 ? 4.621 -11.320 -3.471 1.00 0.00 98 ASN A CA 1
ATOM 1625 C C . ASN A 1 98 ? 5.981 -11.756 -2.931 1.00 0.00 98 ASN A C 1
ATOM 1626 O O . ASN A 1 98 ? 6.195 -12.931 -2.632 1.00 0.00 98 ASN A O 1
ATOM 1637 N N . SER A 1 99 ? 6.893 -10.798 -2.804 1.00 0.00 99 SER A N 1
ATOM 1638 C CA . SER A 1 99 ? 8.229 -11.073 -2.293 1.00 0.00 99 SER A CA 1
ATOM 1639 C C . SER A 1 99 ? 8.659 -9.986 -1.314 1.00 0.00 99 SER A C 1
ATOM 1640 O O . SER A 1 99 ? 8.351 -8.810 -1.505 1.00 0.00 99 SER A O 1
ATOM 1648 N N . THR A 1 100 ? 9.374 -10.385 -0.267 1.00 0.00 100 THR A N 1
ATOM 1649 C CA . THR A 1 100 ? 9.846 -9.441 0.741 1.00 0.00 100 THR A CA 1
ATOM 1650 C C . THR A 1 100 ? 10.550 -8.257 0.089 1.00 0.00 100 THR A C 1
ATOM 1651 O O . THR A 1 100 ? 10.343 -7.105 0.473 1.00 0.00 100 THR A O 1
ATOM 1662 N N . GLU A 1 101 ? 11.384 -8.553 -0.902 1.00 0.00 101 GLU A N 1
ATOM 1663 C CA . GLU A 1 101 ? 12.127 -7.524 -1.617 1.00 0.00 101 GLU A CA 1
ATOM 1664 C C . GLU A 1 101 ? 11.194 -6.444 -2.159 1.00 0.00 101 GLU A C 1
ATOM 1665 O O . GLU A 1 101 ? 11.508 -5.254 -2.102 1.00 0.00 101 GLU A O 1
ATOM 1677 N N . GLU A 1 102 ? 10.046 -6.862 -2.683 1.00 0.00 102 GLU A N 1
ATOM 1678 C CA . GLU A 1 102 ? 9.069 -5.928 -3.232 1.00 0.00 102 GLU A CA 1
ATOM 1679 C C . GLU A 1 102 ? 8.619 -4.926 -2.174 1.00 0.00 102 GLU A C 1
ATOM 1680 O O . GLU A 1 102 ? 8.435 -3.744 -2.462 1.00 0.00 102 GLU A O 1
ATOM 1692 N N . GLN A 1 103 ? 8.446 -5.405 -0.946 1.00 0.00 103 GLN A N 1
ATOM 1693 C CA . GLN A 1 103 ? 8.022 -4.547 0.154 1.00 0.00 103 GLN A CA 1
ATOM 1694 C C . GLN A 1 103 ? 9.101 -3.519 0.482 1.00 0.00 103 GLN A C 1
ATOM 1695 O O . GLN A 1 103 ? 8.800 -2.383 0.847 1.00 0.00 103 GLN A O 1
ATOM 1709 N N . GLN A 1 104 ? 10.360 -3.925 0.348 1.00 0.00 104 GLN A N 1
ATOM 1710 C CA . GLN A 1 104 ? 11.482 -3.035 0.628 1.00 0.00 104 GLN A CA 1
ATOM 1711 C C . GLN A 1 104 ? 11.591 -1.958 -0.446 1.00 0.00 104 GLN A C 1
ATOM 1712 O O . GLN A 1 104 ? 11.944 -0.813 -0.161 1.00 0.00 104 GLN A O 1
ATOM 1726 N N . LYS A 1 105 ? 11.286 -2.337 -1.683 1.00 0.00 105 LYS A N 1
ATOM 1727 C CA . LYS A 1 105 ? 11.348 -1.409 -2.805 1.00 0.00 105 LYS A CA 1
ATOM 1728 C C . LYS A 1 105 ? 10.146 -0.470 -2.806 1.00 0.00 105 LYS A C 1
ATOM 1729 O O . LYS A 1 105 ? 10.299 0.746 -2.891 1.00 0.00 105 LYS A O 1
ATOM 1748 N N . TRP A 1 106 ? 8.950 -1.043 -2.719 1.00 0.00 106 TRP A N 1
ATOM 1749 C CA . TRP A 1 106 ? 7.724 -0.254 -2.718 1.00 0.00 106 TRP A CA 1
ATOM 1750 C C . TRP A 1 106 ? 7.745 0.800 -1.615 1.00 0.00 106 TRP A C 1
ATOM 1751 O O . TRP A 1 106 ? 7.495 1.980 -1.861 1.00 0.00 106 TRP A O 1
ATOM 1772 N N . VAL A 1 107 ? 8.040 0.356 -0.397 1.00 0.00 107 VAL A N 1
ATOM 1773 C CA . VAL A 1 107 ? 8.089 1.245 0.757 1.00 0.00 107 VAL A CA 1
ATOM 1774 C C . VAL A 1 107 ? 9.212 2.271 0.630 1.00 0.00 107 VAL A C 1
ATOM 1775 O O . VAL A 1 107 ? 8.988 3.470 0.789 1.00 0.00 107 VAL A O 1
ATOM 1788 N N . SER A 1 108 ? 10.420 1.792 0.358 1.00 0.00 108 SER A N 1
ATOM 1789 C CA . SER A 1 108 ? 11.580 2.666 0.228 1.00 0.00 108 SER A CA 1
ATOM 1790 C C . SER A 1 108 ? 11.410 3.672 -0.911 1.00 0.00 108 SER A C 1
ATOM 1791 O O . SER A 1 108 ? 11.845 4.818 -0.806 1.00 0.00 108 SER A O 1
ATOM 1799 N N . ARG A 1 109 ? 10.785 3.238 -2.000 1.00 0.00 109 ARG A N 1
ATOM 1800 C CA . ARG A 1 109 ? 10.574 4.111 -3.150 1.00 0.00 109 ARG A CA 1
ATOM 1801 C C . ARG A 1 109 ? 9.461 5.121 -2.884 1.00 0.00 109 ARG A C 1
ATOM 1802 O O . ARG A 1 109 ? 9.655 6.329 -3.031 1.00 0.00 109 ARG A O 1
ATOM 1823 N N . LEU A 1 110 ? 8.293 4.619 -2.494 1.00 0.00 110 LEU A N 1
ATOM 1824 C CA . LEU A 1 110 ? 7.149 5.480 -2.216 1.00 0.00 110 LEU A CA 1
ATOM 1825 C C . LEU A 1 110 ? 7.460 6.461 -1.089 1.00 0.00 110 LEU A C 1
ATOM 1826 O O . LEU A 1 110 ? 7.042 7.617 -1.129 1.00 0.00 110 LEU A O 1
ATOM 1842 N N . VAL A 1 111 ? 8.201 5.997 -0.086 1.00 0.00 111 VAL A N 1
ATOM 1843 C CA . VAL A 1 111 ? 8.565 6.844 1.044 1.00 0.00 111 VAL A CA 1
ATOM 1844 C C . VAL A 1 111 ? 9.602 7.883 0.632 1.00 0.00 111 VAL A C 1
ATOM 1845 O O . VAL A 1 111 ? 9.514 9.050 1.016 1.00 0.00 111 VAL A O 1
ATOM 1858 N N . LYS A 1 112 ? 10.582 7.452 -0.157 1.00 0.00 112 LYS A N 1
ATOM 1859 C CA . LYS A 1 112 ? 11.630 8.347 -0.628 1.00 0.00 112 LYS A CA 1
ATOM 1860 C C . LYS A 1 112 ? 11.032 9.491 -1.436 1.00 0.00 112 LYS A C 1
ATOM 1861 O O . LYS A 1 112 ? 11.567 10.600 -1.458 1.00 0.00 112 LYS A O 1
ATOM 1880 N N . LYS A 1 113 ? 9.912 9.213 -2.096 1.00 0.00 113 LYS A N 1
ATOM 1881 C CA . LYS A 1 113 ? 9.232 10.219 -2.904 1.00 0.00 113 LYS A CA 1
ATOM 1882 C C . LYS A 1 113 ? 8.547 11.258 -2.018 1.00 0.00 113 LYS A C 1
ATOM 1883 O O . LYS A 1 113 ? 8.288 12.382 -2.449 1.00 0.00 113 LYS A O 1
ATOM 1902 N N . ILE A 1 114 ? 8.256 10.876 -0.777 1.00 0.00 114 ILE A N 1
ATOM 1903 C CA . ILE A 1 114 ? 7.603 11.773 0.168 1.00 0.00 114 ILE A CA 1
ATOM 1904 C C . ILE A 1 114 ? 8.499 12.965 0.503 1.00 0.00 114 ILE A C 1
ATOM 1905 O O . ILE A 1 114 ? 9.697 12.802 0.733 1.00 0.00 114 ILE A O 1
ATOM 1921 N N . PRO A 1 115 ? 7.928 14.184 0.539 1.00 0.00 115 PRO A N 1
ATOM 1922 C CA . PRO A 1 115 ? 8.687 15.399 0.850 1.00 0.00 115 PRO A CA 1
ATOM 1923 C C . PRO A 1 115 ? 9.065 15.482 2.326 1.00 0.00 115 PRO A C 1
ATOM 1924 O O . PRO A 1 115 ? 10.181 15.870 2.671 1.00 0.00 115 PRO A O 1
ATOM 1935 N N . LYS A 1 116 ? 8.126 15.116 3.193 1.00 0.00 116 LYS A N 1
ATOM 1936 C CA . LYS A 1 116 ? 8.360 15.149 4.633 1.00 0.00 116 LYS A CA 1
ATOM 1937 C C . LYS A 1 116 ? 8.912 13.814 5.124 1.00 0.00 116 LYS A C 1
ATOM 1938 O O . LYS A 1 116 ? 8.393 13.227 6.076 1.00 0.00 116 LYS A O 1
ATOM 1957 N N . LYS A 1 117 ? 9.967 13.340 4.470 1.00 0.00 117 LYS A N 1
ATOM 1958 C CA . LYS A 1 117 ? 10.590 12.074 4.841 1.00 0.00 117 LYS A CA 1
ATOM 1959 C C . LYS A 1 117 ? 11.226 12.165 6.224 1.00 0.00 117 LYS A C 1
ATOM 1960 O O . LYS A 1 117 ? 10.755 11.457 7.139 1.00 0.00 117 LYS A O 1
ATOM 1980 N N . SER A 1 1 ? 9.195 4.793 -16.360 1.00 0.00 1 SER A N 2
ATOM 1981 C CA . SER A 1 1 ? 8.085 4.415 -15.447 1.00 0.00 1 SER A CA 2
ATOM 1982 C C . SER A 1 1 ? 8.449 4.690 -13.992 1.00 0.00 1 SER A C 2
ATOM 1983 O O . SER A 1 1 ? 9.451 5.349 -13.707 1.00 0.00 1 SER A O 2
ATOM 1993 N N . ARG A 1 2 ? 7.633 4.181 -13.077 1.00 0.00 2 ARG A N 2
ATOM 1994 C CA . ARG A 1 2 ? 7.869 4.371 -11.650 1.00 0.00 2 ARG A CA 2
ATOM 1995 C C . ARG A 1 2 ? 7.243 3.241 -10.841 1.00 0.00 2 ARG A C 2
ATOM 1996 O O . ARG A 1 2 ? 6.695 2.293 -11.406 1.00 0.00 2 ARG A O 2
ATOM 2017 N N . LEU A 1 3 ? 7.326 3.347 -9.516 1.00 0.00 3 LEU A N 2
ATOM 2018 C CA . LEU A 1 3 ? 6.767 2.331 -8.627 1.00 0.00 3 LEU A CA 2
ATOM 2019 C C . LEU A 1 3 ? 5.363 1.935 -9.071 1.00 0.00 3 LEU A C 2
ATOM 2020 O O . LEU A 1 3 ? 4.417 2.706 -8.927 1.00 0.00 3 LEU A O 2
ATOM 2036 N N . GLU A 1 4 ? 5.237 0.732 -9.620 1.00 0.00 4 GLU A N 2
ATOM 2037 C CA . GLU A 1 4 ? 3.948 0.250 -10.094 1.00 0.00 4 GLU A CA 2
ATOM 2038 C C . GLU A 1 4 ? 3.879 -1.272 -10.065 1.00 0.00 4 GLU A C 2
ATOM 2039 O O . GLU A 1 4 ? 4.903 -1.954 -10.068 1.00 0.00 4 GLU A O 2
ATOM 2051 N N . GLY A 1 5 ? 2.657 -1.794 -10.046 1.00 0.00 5 GLY A N 2
ATOM 2052 C CA . GLY A 1 5 ? 2.459 -3.230 -10.025 1.00 0.00 5 GLY A CA 2
ATOM 2053 C C . GLY A 1 5 ? 1.161 -3.611 -9.353 1.00 0.00 5 GLY A C 2
ATOM 2054 O O . GLY A 1 5 ? 0.180 -2.869 -9.418 1.00 0.00 5 GLY A O 2
ATOM 2058 N N . TRP A 1 6 ? 1.149 -4.763 -8.698 1.00 0.00 6 TRP A N 2
ATOM 2059 C CA . TRP A 1 6 ? -0.044 -5.228 -8.008 1.00 0.00 6 TRP A CA 2
ATOM 2060 C C . TRP A 1 6 ? 0.244 -5.495 -6.543 1.00 0.00 6 TRP A C 2
ATOM 2061 O O . TRP A 1 6 ? 1.156 -6.250 -6.205 1.00 0.00 6 TRP A O 2
ATOM 2082 N N . LEU A 1 7 ? -0.552 -4.891 -5.679 1.00 0.00 7 LEU A N 2
ATOM 2083 C CA . LEU A 1 7 ? -0.400 -5.084 -4.250 1.00 0.00 7 LEU A CA 2
ATOM 2084 C C . LEU A 1 7 ? -1.684 -5.654 -3.680 1.00 0.00 7 LEU A C 2
ATOM 2085 O O . LEU A 1 7 ? -2.764 -5.439 -4.225 1.00 0.00 7 LEU A O 2
ATOM 2101 N N . SER A 1 8 ? -1.559 -6.408 -2.607 1.00 0.00 8 SER A N 2
ATOM 2102 C CA . SER A 1 8 ? -2.718 -7.045 -2.001 1.00 0.00 8 SER A CA 2
ATOM 2103 C C . SER A 1 8 ? -3.281 -6.240 -0.840 1.00 0.00 8 SER A C 2
ATOM 2104 O O . SER A 1 8 ? -2.544 -5.758 0.021 1.00 0.00 8 SER A O 2
ATOM 2112 N N . LEU A 1 9 ? -4.603 -6.113 -0.830 1.00 0.00 9 LEU A N 2
ATOM 2113 C CA . LEU A 1 9 ? -5.304 -5.384 0.216 1.00 0.00 9 LEU A CA 2
ATOM 2114 C C . LEU A 1 9 ? -6.354 -6.278 0.869 1.00 0.00 9 LEU A C 2
ATOM 2115 O O . LEU A 1 9 ? -6.842 -7.225 0.250 1.00 0.00 9 LEU A O 2
ATOM 2131 N N . PRO A 1 10 ? -6.724 -5.993 2.127 1.00 0.00 10 PRO A N 2
ATOM 2132 C CA . PRO A 1 10 ? -7.725 -6.781 2.847 1.00 0.00 10 PRO A CA 2
ATOM 2133 C C . PRO A 1 10 ? -9.085 -6.747 2.156 1.00 0.00 10 PRO A C 2
ATOM 2134 O O . PRO A 1 10 ? -9.801 -5.749 2.221 1.00 0.00 10 PRO A O 2
ATOM 2145 N N . VAL A 1 11 ? -9.432 -7.845 1.490 1.00 0.00 11 VAL A N 2
ATOM 2146 C CA . VAL A 1 11 ? -10.702 -7.940 0.779 1.00 0.00 11 VAL A CA 2
ATOM 2147 C C . VAL A 1 11 ? -11.677 -8.864 1.504 1.00 0.00 11 VAL A C 2
ATOM 2148 O O . VAL A 1 11 ? -11.413 -10.056 1.667 1.00 0.00 11 VAL A O 2
ATOM 2161 N N . ARG A 1 12 ? -12.804 -8.306 1.931 1.00 0.00 12 ARG A N 2
ATOM 2162 C CA . ARG A 1 12 ? -13.821 -9.079 2.634 1.00 0.00 12 ARG A CA 2
ATOM 2163 C C . ARG A 1 12 ? -14.586 -9.974 1.665 1.00 0.00 12 ARG A C 2
ATOM 2164 O O . ARG A 1 12 ? -15.422 -9.502 0.894 1.00 0.00 12 ARG A O 2
ATOM 2185 N N . ASN A 1 13 ? -14.293 -11.269 1.707 1.00 0.00 13 ASN A N 2
ATOM 2186 C CA . ASN A 1 13 ? -14.952 -12.233 0.833 1.00 0.00 13 ASN A CA 2
ATOM 2187 C C . ASN A 1 13 ? -16.385 -12.490 1.283 1.00 0.00 13 ASN A C 2
ATOM 2188 O O . ASN A 1 13 ? -17.294 -12.605 0.461 1.00 0.00 13 ASN A O 2
ATOM 2199 N N . ASN A 1 14 ? -16.580 -12.580 2.594 1.00 0.00 14 ASN A N 2
ATOM 2200 C CA . ASN A 1 14 ? -17.905 -12.825 3.154 1.00 0.00 14 ASN A CA 2
ATOM 2201 C C . ASN A 1 14 ? -18.557 -11.521 3.606 1.00 0.00 14 ASN A C 2
ATOM 2202 O O . ASN A 1 14 ? -19.564 -11.093 3.044 1.00 0.00 14 ASN A O 2
ATOM 2213 N N . THR A 1 15 ? -17.974 -10.898 4.625 1.00 0.00 15 THR A N 2
ATOM 2214 C CA . THR A 1 15 ? -18.498 -9.643 5.153 1.00 0.00 15 THR A CA 2
ATOM 2215 C C . THR A 1 15 ? -17.639 -9.135 6.307 1.00 0.00 15 THR A C 2
ATOM 2216 O O . THR A 1 15 ? -17.427 -7.931 6.454 1.00 0.00 15 THR A O 2
ATOM 2227 N N . LYS A 1 16 ? -17.149 -10.059 7.127 1.00 0.00 16 LYS A N 2
ATOM 2228 C CA . LYS A 1 16 ? -16.315 -9.703 8.268 1.00 0.00 16 LYS A CA 2
ATOM 2229 C C . LYS A 1 16 ? -14.852 -10.057 8.009 1.00 0.00 16 LYS A C 2
ATOM 2230 O O . LYS A 1 16 ? -13.945 -9.415 8.541 1.00 0.00 16 LYS A O 2
ATOM 2249 N N . LYS A 1 17 ? -14.630 -11.081 7.192 1.00 0.00 17 LYS A N 2
ATOM 2250 C CA . LYS A 1 17 ? -13.278 -11.520 6.866 1.00 0.00 17 LYS A CA 2
ATOM 2251 C C . LYS A 1 17 ? -12.579 -10.514 5.957 1.00 0.00 17 LYS A C 2
ATOM 2252 O O . LYS A 1 17 ? -13.158 -9.496 5.578 1.00 0.00 17 LYS A O 2
ATOM 2271 N N . PHE A 1 18 ? -11.329 -10.808 5.611 1.00 0.00 18 PHE A N 2
ATOM 2272 C CA . PHE A 1 18 ? -10.544 -9.934 4.747 1.00 0.00 18 PHE A CA 2
ATOM 2273 C C . PHE A 1 18 ? -9.209 -10.582 4.393 1.00 0.00 18 PHE A C 2
ATOM 2274 O O . PHE A 1 18 ? -8.251 -10.514 5.163 1.00 0.00 18 PHE A O 2
ATOM 2291 N N . GLY A 1 19 ? -9.153 -11.209 3.223 1.00 0.00 19 GLY A N 2
ATOM 2292 C CA . GLY A 1 19 ? -7.931 -11.859 2.786 1.00 0.00 19 GLY A CA 2
ATOM 2293 C C . GLY A 1 19 ? -7.007 -10.910 2.055 1.00 0.00 19 GLY A C 2
ATOM 2294 O O . GLY A 1 19 ? -6.493 -9.959 2.642 1.00 0.00 19 GLY A O 2
ATOM 2298 N N . TRP A 1 20 ? -6.798 -11.166 0.770 1.00 0.00 20 TRP A N 2
ATOM 2299 C CA . TRP A 1 20 ? -5.932 -10.322 -0.040 1.00 0.00 20 TRP A CA 2
ATOM 2300 C C . TRP A 1 20 ? -6.412 -10.262 -1.482 1.00 0.00 20 TRP A C 2
ATOM 2301 O O . TRP A 1 20 ? -7.042 -11.193 -1.982 1.00 0.00 20 TRP A O 2
ATOM 2322 N N . VAL A 1 21 ? -6.095 -9.159 -2.148 1.00 0.00 21 VAL A N 2
ATOM 2323 C CA . VAL A 1 21 ? -6.477 -8.967 -3.539 1.00 0.00 21 VAL A CA 2
ATOM 2324 C C . VAL A 1 21 ? -5.501 -8.030 -4.241 1.00 0.00 21 VAL A C 2
ATOM 2325 O O . VAL A 1 21 ? -5.350 -6.873 -3.846 1.00 0.00 21 VAL A O 2
ATOM 2338 N N . LYS A 1 22 ? -4.832 -8.532 -5.273 1.00 0.00 22 LYS A N 2
ATOM 2339 C CA . LYS A 1 22 ? -3.863 -7.730 -6.005 1.00 0.00 22 LYS A CA 2
ATOM 2340 C C . LYS A 1 22 ? -4.543 -6.654 -6.840 1.00 0.00 22 LYS A C 2
ATOM 2341 O O . LYS A 1 22 ? -5.174 -6.942 -7.858 1.00 0.00 22 LYS A O 2
ATOM 2360 N N . LYS A 1 23 ? -4.374 -5.410 -6.418 1.00 0.00 23 LYS A N 2
ATOM 2361 C CA . LYS A 1 23 ? -4.924 -4.274 -7.136 1.00 0.00 23 LYS A CA 2
ATOM 2362 C C . LYS A 1 23 ? -3.780 -3.502 -7.765 1.00 0.00 23 LYS A C 2
ATOM 2363 O O . LYS A 1 23 ? -2.697 -3.410 -7.185 1.00 0.00 23 LYS A O 2
ATOM 2382 N N . TYR A 1 24 ? -3.998 -2.969 -8.953 1.00 0.00 24 TYR A N 2
ATOM 2383 C CA . TYR A 1 24 ? -2.946 -2.237 -9.637 1.00 0.00 24 TYR A CA 2
ATOM 2384 C C . TYR A 1 24 ? -2.655 -0.906 -8.959 1.00 0.00 24 TYR A C 2
ATOM 2385 O O . TYR A 1 24 ? -3.456 0.027 -9.016 1.00 0.00 24 TYR A O 2
ATOM 2403 N N . VAL A 1 25 ? -1.490 -0.831 -8.329 1.00 0.00 25 VAL A N 2
ATOM 2404 C CA . VAL A 1 25 ? -1.060 0.377 -7.644 1.00 0.00 25 VAL A CA 2
ATOM 2405 C C . VAL A 1 25 ? 0.130 0.997 -8.364 1.00 0.00 25 VAL A C 2
ATOM 2406 O O . VAL A 1 25 ? 1.067 0.295 -8.746 1.00 0.00 25 VAL A O 2
ATOM 2419 N N . ILE A 1 26 ? 0.093 2.309 -8.546 1.00 0.00 26 ILE A N 2
ATOM 2420 C CA . ILE A 1 26 ? 1.177 3.007 -9.221 1.00 0.00 26 ILE A CA 2
ATOM 2421 C C . ILE A 1 26 ? 1.461 4.345 -8.548 1.00 0.00 26 ILE A C 2
ATOM 2422 O O . ILE A 1 26 ? 0.618 5.241 -8.546 1.00 0.00 26 ILE A O 2
ATOM 2438 N N . VAL A 1 27 ? 2.650 4.465 -7.970 1.00 0.00 27 VAL A N 2
ATOM 2439 C CA . VAL A 1 27 ? 3.046 5.686 -7.283 1.00 0.00 27 VAL A CA 2
ATOM 2440 C C . VAL A 1 27 ? 3.653 6.692 -8.253 1.00 0.00 27 VAL A C 2
ATOM 2441 O O . VAL A 1 27 ? 4.796 6.545 -8.684 1.00 0.00 27 VAL A O 2
ATOM 2454 N N . SER A 1 28 ? 2.879 7.718 -8.588 1.00 0.00 28 SER A N 2
ATOM 2455 C CA . SER A 1 28 ? 3.338 8.756 -9.501 1.00 0.00 28 SER A CA 2
ATOM 2456 C C . SER A 1 28 ? 4.018 9.883 -8.734 1.00 0.00 28 SER A C 2
ATOM 2457 O O . SER A 1 28 ? 3.795 10.056 -7.536 1.00 0.00 28 SER A O 2
ATOM 2465 N N . SER A 1 29 ? 4.854 10.647 -9.430 1.00 0.00 29 SER A N 2
ATOM 2466 C CA . SER A 1 29 ? 5.570 11.758 -8.814 1.00 0.00 29 SER A CA 2
ATOM 2467 C C . SER A 1 29 ? 4.616 12.696 -8.079 1.00 0.00 29 SER A C 2
ATOM 2468 O O . SER A 1 29 ? 3.813 13.394 -8.699 1.00 0.00 29 SER A O 2
ATOM 2476 N N . LYS A 1 30 ? 4.713 12.708 -6.752 1.00 0.00 30 LYS A N 2
ATOM 2477 C CA . LYS A 1 30 ? 3.865 13.562 -5.926 1.00 0.00 30 LYS A CA 2
ATOM 2478 C C . LYS A 1 30 ? 2.390 13.210 -6.098 1.00 0.00 30 LYS A C 2
ATOM 2479 O O . LYS A 1 30 ? 1.527 14.089 -6.075 1.00 0.00 30 LYS A O 2
ATOM 2498 N N . LYS A 1 31 ? 2.103 11.922 -6.266 1.00 0.00 31 LYS A N 2
ATOM 2499 C CA . LYS A 1 31 ? 0.727 11.465 -6.436 1.00 0.00 31 LYS A CA 2
ATOM 2500 C C . LYS A 1 31 ? 0.663 9.945 -6.551 1.00 0.00 31 LYS A C 2
ATOM 2501 O O . LYS A 1 31 ? 1.412 9.338 -7.314 1.00 0.00 31 LYS A O 2
ATOM 2520 N N . ILE A 1 32 ? -0.248 9.341 -5.795 1.00 0.00 32 ILE A N 2
ATOM 2521 C CA . ILE A 1 32 ? -0.426 7.893 -5.813 1.00 0.00 32 ILE A CA 2
ATOM 2522 C C . ILE A 1 32 ? -1.730 7.531 -6.512 1.00 0.00 32 ILE A C 2
ATOM 2523 O O . ILE A 1 32 ? -2.761 8.161 -6.278 1.00 0.00 32 ILE A O 2
ATOM 2539 N N . LEU A 1 33 ? -1.681 6.524 -7.378 1.00 0.00 33 LEU A N 2
ATOM 2540 C CA . LEU A 1 33 ? -2.868 6.097 -8.111 1.00 0.00 33 LEU A CA 2
ATOM 2541 C C . LEU A 1 33 ? -3.211 4.643 -7.810 1.00 0.00 33 LEU A C 2
ATOM 2542 O O . LEU A 1 33 ? -2.328 3.798 -7.676 1.00 0.00 33 LEU A O 2
ATOM 2558 N N . PHE A 1 34 ? -4.508 4.363 -7.707 1.00 0.00 34 PHE A N 2
ATOM 2559 C CA . PHE A 1 34 ? -4.979 3.014 -7.426 1.00 0.00 34 PHE A CA 2
ATOM 2560 C C . PHE A 1 34 ? -6.016 2.580 -8.455 1.00 0.00 34 PHE A C 2
ATOM 2561 O O . PHE A 1 34 ? -6.993 3.286 -8.703 1.00 0.00 34 PHE A O 2
ATOM 2578 N N . TYR A 1 35 ? -5.792 1.415 -9.047 1.00 0.00 35 TYR A N 2
ATOM 2579 C CA . TYR A 1 35 ? -6.704 0.878 -10.052 1.00 0.00 35 TYR A CA 2
ATOM 2580 C C . TYR A 1 35 ? -7.140 -0.537 -9.688 1.00 0.00 35 TYR A C 2
ATOM 2581 O O . TYR A 1 35 ? -6.685 -1.100 -8.693 1.00 0.00 35 TYR A O 2
ATOM 2599 N N . ASP A 1 36 ? -8.021 -1.106 -10.501 1.00 0.00 36 ASP A N 2
ATOM 2600 C CA . ASP A 1 36 ? -8.519 -2.457 -10.267 1.00 0.00 36 ASP A CA 2
ATOM 2601 C C . ASP A 1 36 ? -8.068 -3.410 -11.372 1.00 0.00 36 ASP A C 2
ATOM 2602 O O . ASP A 1 36 ? -8.021 -4.625 -11.172 1.00 0.00 36 ASP A O 2
ATOM 2611 N N . SER A 1 37 ? -7.741 -2.858 -12.536 1.00 0.00 37 SER A N 2
ATOM 2612 C CA . SER A 1 37 ? -7.299 -3.667 -13.665 1.00 0.00 37 SER A CA 2
ATOM 2613 C C . SER A 1 37 ? -6.464 -2.838 -14.636 1.00 0.00 37 SER A C 2
ATOM 2614 O O . SER A 1 37 ? -6.412 -1.613 -14.538 1.00 0.00 37 SER A O 2
ATOM 2622 N N . GLU A 1 38 ? -5.810 -3.517 -15.575 1.00 0.00 38 GLU A N 2
ATOM 2623 C CA . GLU A 1 38 ? -4.977 -2.845 -16.564 1.00 0.00 38 GLU A CA 2
ATOM 2624 C C . GLU A 1 38 ? -5.834 -2.169 -17.630 1.00 0.00 38 GLU A C 2
ATOM 2625 O O . GLU A 1 38 ? -5.487 -1.102 -18.134 1.00 0.00 38 GLU A O 2
ATOM 2637 N N . GLN A 1 39 ? -6.955 -2.799 -17.967 1.00 0.00 39 GLN A N 2
ATOM 2638 C CA . GLN A 1 39 ? -7.862 -2.257 -18.972 1.00 0.00 39 GLN A CA 2
ATOM 2639 C C . GLN A 1 39 ? -8.379 -0.884 -18.557 1.00 0.00 39 GLN A C 2
ATOM 2640 O O . GLN A 1 39 ? -8.499 0.021 -19.382 1.00 0.00 39 GLN A O 2
ATOM 2654 N N . ASP A 1 40 ? -8.686 -0.737 -17.272 1.00 0.00 40 ASP A N 2
ATOM 2655 C CA . ASP A 1 40 ? -9.189 0.526 -16.746 1.00 0.00 40 ASP A CA 2
ATOM 2656 C C . ASP A 1 40 ? -8.070 1.558 -16.650 1.00 0.00 40 ASP A C 2
ATOM 2657 O O . ASP A 1 40 ? -8.303 2.758 -16.797 1.00 0.00 40 ASP A O 2
ATOM 2666 N N . LYS A 1 41 ? -6.853 1.084 -16.403 1.00 0.00 41 LYS A N 2
ATOM 2667 C CA . LYS A 1 41 ? -5.697 1.965 -16.288 1.00 0.00 41 LYS A CA 2
ATOM 2668 C C . LYS A 1 41 ? -5.444 2.701 -17.598 1.00 0.00 41 LYS A C 2
ATOM 2669 O O . LYS A 1 41 ? -5.308 3.926 -17.617 1.00 0.00 41 LYS A O 2
ATOM 2688 N N . GLU A 1 42 ? -5.383 1.949 -18.693 1.00 0.00 42 GLU A N 2
ATOM 2689 C CA . GLU A 1 42 ? -5.147 2.533 -20.009 1.00 0.00 42 GLU A CA 2
ATOM 2690 C C . GLU A 1 42 ? -6.255 3.516 -20.375 1.00 0.00 42 GLU A C 2
ATOM 2691 O O . GLU A 1 42 ? -6.035 4.453 -21.144 1.00 0.00 42 GLU A O 2
ATOM 2703 N N . GLN A 1 43 ? -7.443 3.297 -19.822 1.00 0.00 43 GLN A N 2
ATOM 2704 C CA . GLN A 1 43 ? -8.584 4.165 -20.093 1.00 0.00 43 GLN A CA 2
ATOM 2705 C C . GLN A 1 43 ? -8.540 5.431 -19.236 1.00 0.00 43 GLN A C 2
ATOM 2706 O O . GLN A 1 43 ? -9.419 6.288 -19.339 1.00 0.00 43 GLN A O 2
ATOM 2720 N N . SER A 1 44 ? -7.514 5.548 -18.393 1.00 0.00 44 SER A N 2
ATOM 2721 C CA . SER A 1 44 ? -7.368 6.713 -17.528 1.00 0.00 44 SER A CA 2
ATOM 2722 C C . SER A 1 44 ? -8.522 6.801 -16.533 1.00 0.00 44 SER A C 2
ATOM 2723 O O . SER A 1 44 ? -9.091 7.872 -16.319 1.00 0.00 44 SER A O 2
ATOM 2731 N N . ASN A 1 45 ? -8.862 5.668 -15.927 1.00 0.00 45 ASN A N 2
ATOM 2732 C CA . ASN A 1 45 ? -9.947 5.616 -14.954 1.00 0.00 45 ASN A CA 2
ATOM 2733 C C . ASN A 1 45 ? -9.437 5.130 -13.599 1.00 0.00 45 ASN A C 2
ATOM 2734 O O . ASN A 1 45 ? -9.534 3.946 -13.277 1.00 0.00 45 ASN A O 2
ATOM 2745 N N . PRO A 1 46 ? -8.879 6.044 -12.784 1.00 0.00 46 PRO A N 2
ATOM 2746 C CA . PRO A 1 46 ? -8.349 5.704 -11.460 1.00 0.00 46 PRO A CA 2
ATOM 2747 C C . PRO A 1 46 ? -9.453 5.426 -10.445 1.00 0.00 46 PRO A C 2
ATOM 2748 O O . PRO A 1 46 ? -10.491 6.088 -10.443 1.00 0.00 46 PRO A O 2
ATOM 2759 N N . TYR A 1 47 ? -9.218 4.444 -9.581 1.00 0.00 47 TYR A N 2
ATOM 2760 C CA . TYR A 1 47 ? -10.186 4.078 -8.555 1.00 0.00 47 TYR A CA 2
ATOM 2761 C C . TYR A 1 47 ? -10.010 4.948 -7.314 1.00 0.00 47 TYR A C 2
ATOM 2762 O O . TYR A 1 47 ? -10.987 5.396 -6.714 1.00 0.00 47 TYR A O 2
ATOM 2780 N N . MET A 1 48 ? -8.758 5.181 -6.938 1.00 0.00 48 MET A N 2
ATOM 2781 C CA . MET A 1 48 ? -8.448 5.998 -5.769 1.00 0.00 48 MET A CA 2
ATOM 2782 C C . MET A 1 48 ? -7.022 6.532 -5.847 1.00 0.00 48 MET A C 2
ATOM 2783 O O . MET A 1 48 ? -6.112 5.834 -6.293 1.00 0.00 48 MET A O 2
ATOM 2797 N N . VAL A 1 49 ? -6.833 7.774 -5.411 1.00 0.00 49 VAL A N 2
ATOM 2798 C CA . VAL A 1 49 ? -5.518 8.397 -5.436 1.00 0.00 49 VAL A CA 2
ATOM 2799 C C . VAL A 1 49 ? -5.139 8.946 -4.066 1.00 0.00 49 VAL A C 2
ATOM 2800 O O . VAL A 1 49 ? -5.979 9.492 -3.350 1.00 0.00 49 VAL A O 2
ATOM 2813 N N . LEU A 1 50 ? -3.867 8.803 -3.711 1.00 0.00 50 LEU A N 2
ATOM 2814 C CA . LEU A 1 50 ? -3.369 9.290 -2.430 1.00 0.00 50 LEU A CA 2
ATOM 2815 C C . LEU A 1 50 ? -2.270 10.326 -2.637 1.00 0.00 50 LEU A C 2
ATOM 2816 O O . LEU A 1 50 ? -1.543 10.285 -3.628 1.00 0.00 50 LEU A O 2
ATOM 2832 N N . ASP A 1 51 ? -2.154 11.255 -1.695 1.00 0.00 51 ASP A N 2
ATOM 2833 C CA . ASP A 1 51 ? -1.142 12.301 -1.777 1.00 0.00 51 ASP A CA 2
ATOM 2834 C C . ASP A 1 51 ? 0.142 11.875 -1.073 1.00 0.00 51 ASP A C 2
ATOM 2835 O O . ASP A 1 51 ? 0.167 11.707 0.147 1.00 0.00 51 ASP A O 2
ATOM 2844 N N . ILE A 1 52 ? 1.206 11.704 -1.849 1.00 0.00 52 ILE A N 2
ATOM 2845 C CA . ILE A 1 52 ? 2.496 11.298 -1.302 1.00 0.00 52 ILE A CA 2
ATOM 2846 C C . ILE A 1 52 ? 2.983 12.296 -0.255 1.00 0.00 52 ILE A C 2
ATOM 2847 O O . ILE A 1 52 ? 3.633 11.922 0.721 1.00 0.00 52 ILE A O 2
ATOM 2863 N N . ASP A 1 53 ? 2.664 13.569 -0.466 1.00 0.00 53 ASP A N 2
ATOM 2864 C CA . ASP A 1 53 ? 3.068 14.621 0.458 1.00 0.00 53 ASP A CA 2
ATOM 2865 C C . ASP A 1 53 ? 2.214 14.589 1.724 1.00 0.00 53 ASP A C 2
ATOM 2866 O O . ASP A 1 53 ? 2.661 14.998 2.796 1.00 0.00 53 ASP A O 2
ATOM 2875 N N . LYS A 1 54 ? 0.984 14.103 1.592 1.00 0.00 54 LYS A N 2
ATOM 2876 C CA . LYS A 1 54 ? 0.069 14.018 2.724 1.00 0.00 54 LYS A CA 2
ATOM 2877 C C . LYS A 1 54 ? 0.454 12.876 3.661 1.00 0.00 54 LYS A C 2
ATOM 2878 O O . LYS A 1 54 ? 0.093 12.879 4.837 1.00 0.00 54 LYS A O 2
ATOM 2897 N N . LEU A 1 55 ? 1.186 11.897 3.133 1.00 0.00 55 LEU A N 2
ATOM 2898 C CA . LEU A 1 55 ? 1.615 10.748 3.927 1.00 0.00 55 LEU A CA 2
ATOM 2899 C C . LEU A 1 55 ? 2.310 11.199 5.209 1.00 0.00 55 LEU A C 2
ATOM 2900 O O . LEU A 1 55 ? 2.954 12.247 5.241 1.00 0.00 55 LEU A O 2
ATOM 2916 N N . PHE A 1 56 ? 2.176 10.398 6.260 1.00 0.00 56 PHE A N 2
ATOM 2917 C CA . PHE A 1 56 ? 2.792 10.715 7.543 1.00 0.00 56 PHE A CA 2
ATOM 2918 C C . PHE A 1 56 ? 3.994 9.814 7.805 1.00 0.00 56 PHE A C 2
ATOM 2919 O O . PHE A 1 56 ? 4.973 10.233 8.424 1.00 0.00 56 PHE A O 2
ATOM 2936 N N . HIS A 1 57 ? 3.915 8.574 7.332 1.00 0.00 57 HIS A N 2
ATOM 2937 C CA . HIS A 1 57 ? 5.000 7.618 7.521 1.00 0.00 57 HIS A CA 2
ATOM 2938 C C . HIS A 1 57 ? 4.697 6.296 6.820 1.00 0.00 57 HIS A C 2
ATOM 2939 O O . HIS A 1 57 ? 3.558 5.829 6.816 1.00 0.00 57 HIS A O 2
ATOM 2954 N N . VAL A 1 58 ? 5.730 5.699 6.234 1.00 0.00 58 VAL A N 2
ATOM 2955 C CA . VAL A 1 58 ? 5.588 4.427 5.535 1.00 0.00 58 VAL A CA 2
ATOM 2956 C C . VAL A 1 58 ? 6.591 3.408 6.063 1.00 0.00 58 VAL A C 2
ATOM 2957 O O . VAL A 1 58 ? 7.801 3.600 5.947 1.00 0.00 58 VAL A O 2
ATOM 2970 N N . ARG A 1 59 ? 6.085 2.327 6.650 1.00 0.00 59 ARG A N 2
ATOM 2971 C CA . ARG A 1 59 ? 6.953 1.290 7.201 1.00 0.00 59 ARG A CA 2
ATOM 2972 C C . ARG A 1 59 ? 6.276 -0.079 7.158 1.00 0.00 59 ARG A C 2
ATOM 2973 O O . ARG A 1 59 ? 5.051 -0.175 7.092 1.00 0.00 59 ARG A O 2
ATOM 2994 N N . PRO A 1 60 ? 7.074 -1.161 7.195 1.00 0.00 60 PRO A N 2
ATOM 2995 C CA . PRO A 1 60 ? 6.554 -2.532 7.161 1.00 0.00 60 PRO A CA 2
ATOM 2996 C C . PRO A 1 60 ? 5.752 -2.875 8.413 1.00 0.00 60 PRO A C 2
ATOM 2997 O O . PRO A 1 60 ? 5.799 -2.155 9.410 1.00 0.00 60 PRO A O 2
ATOM 3008 N N . VAL A 1 61 ? 5.019 -3.982 8.352 1.00 0.00 61 VAL A N 2
ATOM 3009 C CA . VAL A 1 61 ? 4.209 -4.422 9.483 1.00 0.00 61 VAL A CA 2
ATOM 3010 C C . VAL A 1 61 ? 4.838 -5.628 10.173 1.00 0.00 61 VAL A C 2
ATOM 3011 O O . VAL A 1 61 ? 5.862 -6.146 9.729 1.00 0.00 61 VAL A O 2
ATOM 3024 N N . THR A 1 62 ? 4.217 -6.071 11.261 1.00 0.00 62 THR A N 2
ATOM 3025 C CA . THR A 1 62 ? 4.716 -7.217 12.013 1.00 0.00 62 THR A CA 2
ATOM 3026 C C . THR A 1 62 ? 3.597 -8.218 12.280 1.00 0.00 62 THR A C 2
ATOM 3027 O O . THR A 1 62 ? 2.483 -8.070 11.776 1.00 0.00 62 THR A O 2
ATOM 3038 N N . GLN A 1 63 ? 3.900 -9.237 13.076 1.00 0.00 63 GLN A N 2
ATOM 3039 C CA . GLN A 1 63 ? 2.919 -10.264 13.411 1.00 0.00 63 GLN A CA 2
ATOM 3040 C C . GLN A 1 63 ? 1.770 -9.685 14.237 1.00 0.00 63 GLN A C 2
ATOM 3041 O O . GLN A 1 63 ? 0.727 -10.319 14.391 1.00 0.00 63 GLN A O 2
ATOM 3055 N N . THR A 1 64 ? 1.966 -8.481 14.768 1.00 0.00 64 THR A N 2
ATOM 3056 C CA . THR A 1 64 ? 0.944 -7.826 15.575 1.00 0.00 64 THR A CA 2
ATOM 3057 C C . THR A 1 64 ? -0.107 -7.157 14.694 1.00 0.00 64 THR A C 2
ATOM 3058 O O . THR A 1 64 ? -1.257 -6.990 15.100 1.00 0.00 64 THR A O 2
ATOM 3069 N N . ASP A 1 65 ? 0.295 -6.772 13.486 1.00 0.00 65 ASP A N 2
ATOM 3070 C CA . ASP A 1 65 ? -0.614 -6.118 12.551 1.00 0.00 65 ASP A CA 2
ATOM 3071 C C . ASP A 1 65 ? -1.735 -7.060 12.123 1.00 0.00 65 ASP A C 2
ATOM 3072 O O . ASP A 1 65 ? -2.842 -6.621 11.812 1.00 0.00 65 ASP A O 2
ATOM 3081 N N . VAL A 1 66 ? -1.441 -8.356 12.110 1.00 0.00 66 VAL A N 2
ATOM 3082 C CA . VAL A 1 66 ? -2.425 -9.359 11.720 1.00 0.00 66 VAL A CA 2
ATOM 3083 C C . VAL A 1 66 ? -2.358 -10.575 12.637 1.00 0.00 66 VAL A C 2
ATOM 3084 O O . VAL A 1 66 ? -1.564 -10.614 13.576 1.00 0.00 66 VAL A O 2
ATOM 3097 N N . TYR A 1 67 ? -3.199 -11.563 12.360 1.00 0.00 67 TYR A N 2
ATOM 3098 C CA . TYR A 1 67 ? -3.235 -12.782 13.160 1.00 0.00 67 TYR A CA 2
ATOM 3099 C C . TYR A 1 67 ? -3.516 -13.99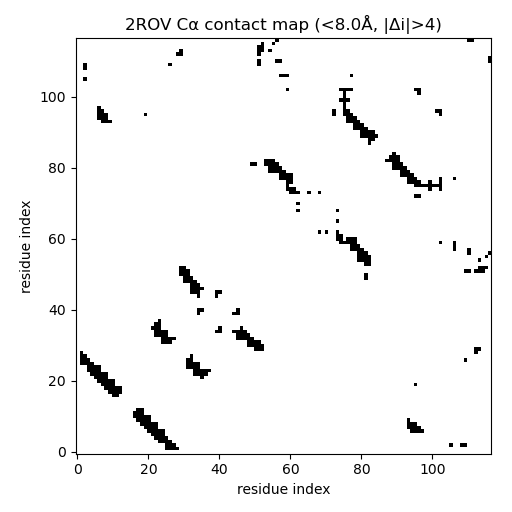9 12.285 1.00 0.00 67 TYR A C 2
ATOM 3100 O O . TYR A 1 67 ? -2.817 -15.008 12.365 1.00 0.00 67 TYR A O 2
ATOM 3118 N N . ARG A 1 68 ? -4.543 -13.894 11.448 1.00 0.00 68 ARG A N 2
ATOM 3119 C CA . ARG A 1 68 ? -4.915 -14.985 10.555 1.00 0.00 68 ARG A CA 2
ATOM 3120 C C . ARG A 1 68 ? -3.915 -15.117 9.406 1.00 0.00 68 ARG A C 2
ATOM 3121 O O . ARG A 1 68 ? -3.784 -16.183 8.804 1.00 0.00 68 ARG A O 2
ATOM 3142 N N . ALA A 1 69 ? -3.215 -14.025 9.109 1.00 0.00 69 ALA A N 2
ATOM 3143 C CA . ALA A 1 69 ? -2.229 -14.017 8.034 1.00 0.00 69 ALA A CA 2
ATOM 3144 C C . ALA A 1 69 ? -1.161 -15.084 8.257 1.00 0.00 69 ALA A C 2
ATOM 3145 O O . ALA A 1 69 ? -1.326 -15.978 9.088 1.00 0.00 69 ALA A O 2
ATOM 3152 N N . ASP A 1 70 ? -0.065 -14.985 7.510 1.00 0.00 70 ASP A N 2
ATOM 3153 C CA . ASP A 1 70 ? 1.029 -15.942 7.625 1.00 0.00 70 ASP A CA 2
ATOM 3154 C C . ASP A 1 70 ? 2.344 -15.229 7.919 1.00 0.00 70 ASP A C 2
ATOM 3155 O O . ASP A 1 70 ? 2.604 -14.147 7.394 1.00 0.00 70 ASP A O 2
ATOM 3164 N N . ALA A 1 71 ? 3.170 -15.844 8.760 1.00 0.00 71 ALA A N 2
ATOM 3165 C CA . ALA A 1 71 ? 4.461 -15.269 9.127 1.00 0.00 71 ALA A CA 2
ATOM 3166 C C . ALA A 1 71 ? 5.279 -14.903 7.891 1.00 0.00 71 ALA A C 2
ATOM 3167 O O . ALA A 1 71 ? 6.128 -14.013 7.940 1.00 0.00 71 ALA A O 2
ATOM 3174 N N . LYS A 1 72 ? 5.018 -15.594 6.786 1.00 0.00 72 LYS A N 2
ATOM 3175 C CA . LYS A 1 72 ? 5.731 -15.338 5.539 1.00 0.00 72 LYS A CA 2
ATOM 3176 C C . LYS A 1 72 ? 5.205 -14.079 4.859 1.00 0.00 72 LYS A C 2
ATOM 3177 O O . LYS A 1 72 ? 5.942 -13.385 4.159 1.00 0.00 72 LYS A O 2
ATOM 3196 N N . GLU A 1 73 ? 3.923 -13.791 5.066 1.00 0.00 73 GLU A N 2
ATOM 3197 C CA . GLU A 1 73 ? 3.297 -12.617 4.470 1.00 0.00 73 GLU A CA 2
ATOM 3198 C C . GLU A 1 73 ? 3.635 -11.352 5.256 1.00 0.00 73 GLU A C 2
ATOM 3199 O O . GLU A 1 73 ? 3.798 -10.278 4.679 1.00 0.00 73 GLU A O 2
ATOM 3211 N N . ILE A 1 74 ? 3.733 -11.487 6.576 1.00 0.00 74 ILE A N 2
ATOM 3212 C CA . ILE A 1 74 ? 4.046 -10.355 7.445 1.00 0.00 74 ILE A CA 2
ATOM 3213 C C . ILE A 1 74 ? 5.207 -9.520 6.898 1.00 0.00 74 ILE A C 2
ATOM 3214 O O . ILE A 1 74 ? 5.084 -8.304 6.747 1.00 0.00 74 ILE A O 2
ATOM 3230 N N . PRO A 1 75 ? 6.356 -10.155 6.594 1.00 0.00 75 PRO A N 2
ATOM 3231 C CA . PRO A 1 75 ? 7.528 -9.445 6.064 1.00 0.00 75 PRO A CA 2
ATOM 3232 C C . PRO A 1 75 ? 7.285 -8.860 4.676 1.00 0.00 75 PRO A C 2
ATOM 3233 O O . PRO A 1 75 ? 8.075 -8.049 4.191 1.00 0.00 75 PRO A O 2
ATOM 3244 N N . ARG A 1 76 ? 6.194 -9.273 4.037 1.00 0.00 76 ARG A N 2
ATOM 3245 C CA . ARG A 1 76 ? 5.863 -8.783 2.702 1.00 0.00 76 ARG A CA 2
ATOM 3246 C C . ARG A 1 76 ? 4.694 -7.796 2.740 1.00 0.00 76 ARG A C 2
ATOM 3247 O O . ARG A 1 76 ? 4.187 -7.388 1.696 1.00 0.00 76 ARG A O 2
ATOM 3268 N N . ILE A 1 77 ? 4.270 -7.414 3.942 1.00 0.00 77 ILE A N 2
ATOM 3269 C CA . ILE A 1 77 ? 3.163 -6.478 4.097 1.00 0.00 77 ILE A CA 2
ATOM 3270 C C . ILE A 1 77 ? 3.637 -5.168 4.726 1.00 0.00 77 ILE A C 2
ATOM 3271 O O . ILE A 1 77 ? 4.226 -5.165 5.806 1.00 0.00 77 ILE A O 2
ATOM 3287 N N . PHE A 1 78 ? 3.373 -4.058 4.042 1.00 0.00 78 PHE A N 2
ATOM 3288 C CA . PHE A 1 78 ? 3.770 -2.744 4.540 1.00 0.00 78 PHE A CA 2
ATOM 3289 C C . PHE A 1 78 ? 2.560 -1.827 4.680 1.00 0.00 78 PHE A C 2
ATOM 3290 O O . PHE A 1 78 ? 1.599 -1.926 3.918 1.00 0.00 78 PHE A O 2
ATOM 3307 N N . GLN A 1 79 ? 2.611 -0.939 5.670 1.00 0.00 79 GLN A N 2
ATOM 3308 C CA . GLN A 1 79 ? 1.515 -0.008 5.920 1.00 0.00 79 GLN A CA 2
ATOM 3309 C C . GLN A 1 79 ? 1.937 1.432 5.643 1.00 0.00 79 GLN A C 2
ATOM 3310 O O . GLN A 1 79 ? 3.064 1.832 5.940 1.00 0.00 79 GLN A O 2
ATOM 3324 N N . ILE A 1 80 ? 1.016 2.206 5.074 1.00 0.00 80 ILE A N 2
ATOM 3325 C CA . ILE A 1 80 ? 1.274 3.605 4.754 1.00 0.00 80 ILE A CA 2
ATOM 3326 C C . ILE A 1 80 ? 0.185 4.503 5.333 1.00 0.00 80 ILE A C 2
ATOM 3327 O O . ILE A 1 80 ? -0.975 4.426 4.928 1.00 0.00 80 ILE A O 2
ATOM 3343 N N . LEU A 1 81 ? 0.565 5.354 6.282 1.00 0.00 81 LEU A N 2
ATOM 3344 C CA . LEU A 1 81 ? -0.381 6.267 6.914 1.00 0.00 81 LEU A CA 2
ATOM 3345 C C . LEU A 1 81 ? -0.491 7.568 6.128 1.00 0.00 81 LEU A C 2
ATOM 3346 O O . LEU A 1 81 ? 0.501 8.072 5.602 1.00 0.00 81 LEU A O 2
ATOM 3362 N N . TYR A 1 82 ? -1.703 8.107 6.049 1.00 0.00 82 TYR A N 2
ATOM 3363 C CA . TYR A 1 82 ? -1.942 9.350 5.323 1.00 0.00 82 TYR A CA 2
ATOM 3364 C C . TYR A 1 82 ? -3.142 10.096 5.896 1.00 0.00 82 TYR A C 2
ATOM 3365 O O . TYR A 1 82 ? -4.102 9.484 6.365 1.00 0.00 82 TYR A O 2
ATOM 3383 N N . ALA A 1 83 ? -3.083 11.423 5.853 1.00 0.00 83 ALA A N 2
ATOM 3384 C CA . ALA A 1 83 ? -4.165 12.255 6.365 1.00 0.00 83 ALA A CA 2
ATOM 3385 C C . ALA A 1 83 ? -5.378 12.206 5.444 1.00 0.00 83 ALA A C 2
ATOM 3386 O O . ALA A 1 83 ? -5.272 12.475 4.246 1.00 0.00 83 ALA A O 2
ATOM 3393 N N . ASN A 1 84 ? -6.531 11.861 6.007 1.00 0.00 84 ASN A N 2
ATOM 3394 C CA . ASN A 1 84 ? -7.764 11.778 5.235 1.00 0.00 84 ASN A CA 2
ATOM 3395 C C . ASN A 1 84 ? -8.675 12.968 5.527 1.00 0.00 84 ASN A C 2
ATOM 3396 O O . ASN A 1 84 ? -9.299 13.523 4.622 1.00 0.00 84 ASN A O 2
ATOM 3407 N N . GLU A 1 85 ? -8.744 13.354 6.796 1.00 0.00 85 GLU A N 2
ATOM 3408 C CA . GLU A 1 85 ? -9.578 14.477 7.211 1.00 0.00 85 GLU A CA 2
ATOM 3409 C C . GLU A 1 85 ? -8.752 15.524 7.952 1.00 0.00 85 GLU A C 2
ATOM 3410 O O . GLU A 1 85 ? -8.894 16.724 7.714 1.00 0.00 85 GLU A O 2
ATOM 3422 N N . GLY A 1 86 ? -7.888 15.061 8.849 1.00 0.00 86 GLY A N 2
ATOM 3423 C CA . GLY A 1 86 ? -7.052 15.968 9.610 1.00 0.00 86 GLY A CA 2
ATOM 3424 C C . GLY A 1 86 ? -5.682 15.388 9.900 1.00 0.00 86 GLY A C 2
ATOM 3425 O O . GLY A 1 86 ? -4.780 15.462 9.066 1.00 0.00 86 GLY A O 2
ATOM 3429 N N . ILE A 1 87 ? -5.523 14.810 11.087 1.00 0.00 87 ILE A N 2
ATOM 3430 C CA . ILE A 1 87 ? -4.252 14.215 11.484 1.00 0.00 87 ILE A CA 2
ATOM 3431 C C . ILE A 1 87 ? -4.467 12.878 12.182 1.00 0.00 87 ILE A C 2
ATOM 3432 O O . ILE A 1 87 ? -4.085 11.827 11.667 1.00 0.00 87 ILE A O 2
ATOM 3448 N N . SER A 1 88 ? -5.083 12.926 13.359 1.00 0.00 88 SER A N 2
ATOM 3449 C CA . SER A 1 88 ? -5.350 11.718 14.132 1.00 0.00 88 SER A CA 2
ATOM 3450 C C . SER A 1 88 ? -6.252 10.764 13.356 1.00 0.00 88 SER A C 2
ATOM 3451 O O . SER A 1 88 ? -6.153 9.546 13.498 1.00 0.00 88 SER A O 2
ATOM 3459 N N . SER A 1 89 ? -7.132 11.327 12.532 1.00 0.00 89 SER A N 2
ATOM 3460 C CA . SER A 1 89 ? -8.048 10.523 11.731 1.00 0.00 89 SER A CA 2
ATOM 3461 C C . SER A 1 89 ? -7.313 9.837 10.584 1.00 0.00 89 SER A C 2
ATOM 3462 O O . SER A 1 89 ? -7.781 8.831 10.052 1.00 0.00 89 SER A O 2
ATOM 3470 N N . ALA A 1 90 ? -6.159 10.391 10.208 1.00 0.00 90 ALA A N 2
ATOM 3471 C CA . ALA A 1 90 ? -5.345 9.844 9.121 1.00 0.00 90 ALA A CA 2
ATOM 3472 C C . ALA A 1 90 ? -5.347 8.317 9.125 1.00 0.00 90 ALA A C 2
ATOM 3473 O O . ALA A 1 90 ? -4.878 7.687 10.072 1.00 0.00 90 ALA A O 2
ATOM 3480 N N . LYS A 1 91 ? -5.878 7.732 8.056 1.00 0.00 91 LYS A N 2
ATOM 3481 C CA . LYS A 1 91 ? -5.943 6.281 7.933 1.00 0.00 91 LYS A CA 2
ATOM 3482 C C . LYS A 1 91 ? -4.656 5.729 7.333 1.00 0.00 91 LYS A C 2
ATOM 3483 O O . LYS A 1 91 ? -3.727 6.480 7.033 1.00 0.00 91 LYS A O 2
ATOM 3502 N N . ASN A 1 92 ? -4.607 4.413 7.161 1.00 0.00 92 ASN A N 2
ATOM 3503 C CA . ASN A 1 92 ? -3.433 3.760 6.596 1.00 0.00 92 ASN A CA 2
ATOM 3504 C C . ASN A 1 92 ? -3.829 2.793 5.484 1.00 0.00 92 ASN A C 2
ATOM 3505 O O . ASN A 1 92 ? -5.003 2.462 5.324 1.00 0.00 92 ASN A O 2
ATOM 3516 N N . LEU A 1 93 ? -2.839 2.347 4.717 1.00 0.00 93 LEU A N 2
ATOM 3517 C CA . LEU A 1 93 ? -3.083 1.420 3.616 1.00 0.00 93 LEU A CA 2
ATOM 3518 C C . LEU A 1 93 ? -2.177 0.197 3.718 1.00 0.00 93 LEU A C 2
ATOM 3519 O O . LEU A 1 93 ? -0.951 0.316 3.694 1.00 0.00 93 LEU A O 2
ATOM 3535 N N . LEU A 1 94 ? -2.787 -0.980 3.824 1.00 0.00 94 LEU A N 2
ATOM 3536 C CA . LEU A 1 94 ? -2.031 -2.221 3.921 1.00 0.00 94 LEU A CA 2
ATOM 3537 C C . LEU A 1 94 ? -1.852 -2.844 2.541 1.00 0.00 94 LEU A C 2
ATOM 3538 O O . LEU A 1 94 ? -2.827 -3.118 1.843 1.00 0.00 94 LEU A O 2
ATOM 3554 N N . LEU A 1 95 ? -0.601 -3.055 2.147 1.00 0.00 95 LEU A N 2
ATOM 3555 C CA . LEU A 1 95 ? -0.300 -3.630 0.846 1.00 0.00 95 LEU A CA 2
ATOM 3556 C C . LEU A 1 95 ? 0.627 -4.835 0.971 1.00 0.00 95 LEU A C 2
ATOM 3557 O O . LEU A 1 95 ? 1.782 -4.703 1.376 1.00 0.00 95 LEU A O 2
ATOM 3573 N N . LEU A 1 96 ? 0.112 -6.006 0.613 1.00 0.00 96 LEU A N 2
ATOM 3574 C CA . LEU A 1 96 ? 0.889 -7.238 0.675 1.00 0.00 96 LEU A CA 2
ATOM 3575 C C . LEU A 1 96 ? 1.634 -7.463 -0.637 1.00 0.00 96 LEU A C 2
ATOM 3576 O O . LEU A 1 96 ? 1.048 -7.380 -1.718 1.00 0.00 96 LEU A O 2
ATOM 3592 N N . ALA A 1 97 ? 2.926 -7.746 -0.537 1.00 0.00 97 ALA A N 2
ATOM 3593 C CA . ALA A 1 97 ? 3.750 -7.981 -1.715 1.00 0.00 97 ALA A CA 2
ATOM 3594 C C . ALA A 1 97 ? 3.998 -9.471 -1.922 1.00 0.00 97 ALA A C 2
ATOM 3595 O O . ALA A 1 97 ? 4.231 -10.212 -0.966 1.00 0.00 97 ALA A O 2
ATOM 3602 N N . ASN A 1 98 ? 3.950 -9.906 -3.178 1.00 0.00 98 ASN A N 2
ATOM 3603 C CA . ASN A 1 98 ? 4.172 -11.309 -3.511 1.00 0.00 98 ASN A CA 2
ATOM 3604 C C . ASN A 1 98 ? 5.533 -11.776 -3.004 1.00 0.00 98 ASN A C 2
ATOM 3605 O O . ASN A 1 98 ? 5.723 -12.954 -2.700 1.00 0.00 98 ASN A O 2
ATOM 3616 N N . SER A 1 99 ? 6.475 -10.843 -2.913 1.00 0.00 99 SER A N 2
ATOM 3617 C CA . SER A 1 99 ? 7.819 -11.156 -2.442 1.00 0.00 99 SER A CA 2
ATOM 3618 C C . SER A 1 99 ? 8.300 -10.107 -1.447 1.00 0.00 99 SER A C 2
ATOM 3619 O O . SER A 1 99 ? 7.909 -8.943 -1.520 1.00 0.00 99 SER A O 2
ATOM 3627 N N . THR A 1 100 ? 9.151 -10.526 -0.516 1.00 0.00 100 THR A N 2
ATOM 3628 C CA . THR A 1 100 ? 9.686 -9.620 0.494 1.00 0.00 100 THR A CA 2
ATOM 3629 C C . THR A 1 100 ? 10.395 -8.435 -0.156 1.00 0.00 100 THR A C 2
ATOM 3630 O O . THR A 1 100 ? 10.214 -7.290 0.254 1.00 0.00 100 THR A O 2
ATOM 3641 N N . GLU A 1 101 ? 11.204 -8.724 -1.170 1.00 0.00 101 GLU A N 2
ATOM 3642 C CA . GLU A 1 101 ? 11.944 -7.686 -1.881 1.00 0.00 101 GLU A CA 2
ATOM 3643 C C . GLU A 1 101 ? 11.014 -6.582 -2.375 1.00 0.00 101 GLU A C 2
ATOM 3644 O O . GLU A 1 101 ? 11.347 -5.400 -2.308 1.00 0.00 101 GLU A O 2
ATOM 3656 N N . GLU A 1 102 ? 9.844 -6.977 -2.870 1.00 0.00 102 GLU A N 2
ATOM 3657 C CA . GLU A 1 102 ? 8.866 -6.017 -3.376 1.00 0.00 102 GLU A CA 2
ATOM 3658 C C . GLU A 1 102 ? 8.472 -5.022 -2.288 1.00 0.00 102 GLU A C 2
ATOM 3659 O O . GLU A 1 102 ? 8.335 -3.827 -2.548 1.00 0.00 102 GLU A O 2
ATOM 3671 N N . GLN A 1 103 ? 8.290 -5.522 -1.071 1.00 0.00 103 GLN A N 2
ATOM 3672 C CA . GLN A 1 103 ? 7.911 -4.675 0.054 1.00 0.00 103 GLN A CA 2
ATOM 3673 C C . GLN A 1 103 ? 9.002 -3.648 0.349 1.00 0.00 103 GLN A C 2
ATOM 3674 O O . GLN A 1 103 ? 8.711 -2.496 0.667 1.00 0.00 103 GLN A O 2
ATOM 3688 N N . GLN A 1 104 ? 10.256 -4.073 0.239 1.00 0.00 104 GLN A N 2
ATOM 3689 C CA . GLN A 1 104 ? 11.386 -3.182 0.496 1.00 0.00 104 GLN A CA 2
ATOM 3690 C C . GLN A 1 104 ? 11.472 -2.101 -0.575 1.00 0.00 104 GLN A C 2
ATOM 3691 O O . GLN A 1 104 ? 11.821 -0.955 -0.289 1.00 0.00 104 GLN A O 2
ATOM 3705 N N . LYS A 1 105 ? 11.158 -2.476 -1.810 1.00 0.00 105 LYS A N 2
ATOM 3706 C CA . LYS A 1 105 ? 11.204 -1.543 -2.928 1.00 0.00 105 LYS A CA 2
ATOM 3707 C C . LYS A 1 105 ? 10.027 -0.572 -2.887 1.00 0.00 105 LYS A C 2
ATOM 3708 O O . LYS A 1 105 ? 10.211 0.643 -2.965 1.00 0.00 105 LYS A O 2
ATOM 3727 N N . TRP A 1 106 ? 8.818 -1.113 -2.780 1.00 0.00 106 TRP A N 2
ATOM 3728 C CA . TRP A 1 106 ? 7.616 -0.289 -2.747 1.00 0.00 106 TRP A CA 2
ATOM 3729 C C . TRP A 1 106 ? 7.684 0.756 -1.637 1.00 0.00 106 TRP A C 2
ATOM 3730 O O . TRP A 1 106 ? 7.458 1.942 -1.868 1.00 0.00 106 TRP A O 2
ATOM 3751 N N . VAL A 1 107 ? 7.987 0.297 -0.428 1.00 0.00 107 VAL A N 2
ATOM 3752 C CA . VAL A 1 107 ? 8.074 1.176 0.732 1.00 0.00 107 VAL A CA 2
ATOM 3753 C C . VAL A 1 107 ? 9.194 2.200 0.583 1.00 0.00 107 VAL A C 2
ATOM 3754 O O . VAL A 1 107 ? 8.982 3.396 0.782 1.00 0.00 107 VAL A O 2
ATOM 3767 N N . SER A 1 108 ? 10.388 1.726 0.248 1.00 0.00 108 SER A N 2
ATOM 3768 C CA . SER A 1 108 ? 11.544 2.602 0.092 1.00 0.00 108 SER A CA 2
ATOM 3769 C C . SER A 1 108 ? 11.348 3.605 -1.044 1.00 0.00 108 SER A C 2
ATOM 3770 O O . SER A 1 108 ? 11.776 4.754 -0.944 1.00 0.00 108 SER A O 2
ATOM 3778 N N . ARG A 1 109 ? 10.713 3.166 -2.125 1.00 0.00 109 ARG A N 2
ATOM 3779 C CA . ARG A 1 109 ? 10.481 4.039 -3.272 1.00 0.00 109 ARG A CA 2
ATOM 3780 C C . ARG A 1 109 ? 9.363 5.039 -2.992 1.00 0.00 109 ARG A C 2
ATOM 3781 O O . ARG A 1 109 ? 9.547 6.249 -3.145 1.00 0.00 109 ARG A O 2
ATOM 3802 N N . LEU A 1 110 ? 8.204 4.531 -2.589 1.00 0.00 110 LEU A N 2
ATOM 3803 C CA . LEU A 1 110 ? 7.059 5.384 -2.298 1.00 0.00 110 LEU A CA 2
ATOM 3804 C C . LEU A 1 110 ? 7.371 6.363 -1.169 1.00 0.00 110 LEU A C 2
ATOM 3805 O O . LEU A 1 110 ? 6.935 7.514 -1.197 1.00 0.00 110 LEU A O 2
ATOM 3821 N N . VAL A 1 111 ? 8.130 5.904 -0.178 1.00 0.00 111 VAL A N 2
ATOM 3822 C CA . VAL A 1 111 ? 8.496 6.750 0.951 1.00 0.00 111 VAL A CA 2
ATOM 3823 C C . VAL A 1 111 ? 9.512 7.807 0.534 1.00 0.00 111 VAL A C 2
ATOM 3824 O O . VAL A 1 111 ? 9.404 8.972 0.914 1.00 0.00 111 VAL A O 2
ATOM 3837 N N . LYS A 1 112 ? 10.497 7.390 -0.257 1.00 0.00 112 LYS A N 2
ATOM 3838 C CA . LYS A 1 112 ? 11.528 8.302 -0.734 1.00 0.00 112 LYS A CA 2
ATOM 3839 C C . LYS A 1 112 ? 10.907 9.440 -1.534 1.00 0.00 112 LYS A C 2
ATOM 3840 O O . LYS A 1 112 ? 11.419 10.559 -1.546 1.00 0.00 112 LYS A O 2
ATOM 3859 N N . LYS A 1 113 ? 9.795 9.143 -2.199 1.00 0.00 113 LYS A N 2
ATOM 3860 C CA . LYS A 1 113 ? 9.094 10.142 -3.000 1.00 0.00 113 LYS A CA 2
ATOM 3861 C C . LYS A 1 113 ? 8.487 11.224 -2.113 1.00 0.00 113 LYS A C 2
ATOM 3862 O O . LYS A 1 113 ? 8.274 12.354 -2.553 1.00 0.00 113 LYS A O 2
ATOM 3881 N N . ILE A 1 114 ? 8.208 10.872 -0.860 1.00 0.00 114 ILE A N 2
ATOM 3882 C CA . ILE A 1 114 ? 7.625 11.814 0.089 1.00 0.00 114 ILE A CA 2
ATOM 3883 C C . ILE A 1 114 ? 8.604 12.938 0.419 1.00 0.00 114 ILE A C 2
ATOM 3884 O O . ILE A 1 114 ? 9.795 12.694 0.619 1.00 0.00 114 ILE A O 2
ATOM 3900 N N . PRO A 1 115 ? 8.117 14.191 0.479 1.00 0.00 115 PRO A N 2
ATOM 3901 C CA . PRO A 1 115 ? 8.959 15.350 0.783 1.00 0.00 115 PRO A CA 2
ATOM 3902 C C . PRO A 1 115 ? 9.318 15.433 2.263 1.00 0.00 115 PRO A C 2
ATOM 3903 O O . PRO A 1 115 ? 10.454 15.747 2.619 1.00 0.00 115 PRO A O 2
ATOM 3914 N N . LYS A 1 116 ? 8.343 15.150 3.121 1.00 0.00 116 LYS A N 2
ATOM 3915 C CA . LYS A 1 116 ? 8.557 15.193 4.562 1.00 0.00 116 LYS A CA 2
ATOM 3916 C C . LYS A 1 116 ? 8.999 13.830 5.086 1.00 0.00 116 LYS A C 2
ATOM 3917 O O . LYS A 1 116 ? 8.435 13.310 6.050 1.00 0.00 116 LYS A O 2
ATOM 3936 N N . LYS A 1 117 ? 10.013 13.256 4.446 1.00 0.00 117 LYS A N 2
ATOM 3937 C CA . LYS A 1 117 ? 10.531 11.953 4.847 1.00 0.00 117 LYS A CA 2
ATOM 3938 C C . LYS A 1 117 ? 11.198 12.032 6.216 1.00 0.00 117 LYS A C 2
ATOM 3939 O O . LYS A 1 117 ? 12.358 12.493 6.283 1.00 0.00 117 LYS A O 2
ATOM 3959 N N . SER A 1 1 ? 8.981 4.451 -16.312 1.00 0.00 1 SER A N 3
ATOM 3960 C CA . SER A 1 1 ? 7.793 4.274 -15.435 1.00 0.00 1 SER A CA 3
ATOM 3961 C C . SER A 1 1 ? 8.135 4.569 -13.979 1.00 0.00 1 SER A C 3
ATOM 3962 O O . SER A 1 1 ? 9.241 5.013 -13.668 1.00 0.00 1 SER A O 3
ATOM 3972 N N . ARG A 1 2 ? 7.179 4.319 -13.089 1.00 0.00 2 ARG A N 3
ATOM 3973 C CA . ARG A 1 2 ? 7.380 4.557 -11.665 1.00 0.00 2 ARG A CA 3
ATOM 3974 C C . ARG A 1 2 ? 6.943 3.347 -10.845 1.00 0.00 2 ARG A C 3
ATOM 3975 O O . ARG A 1 2 ? 6.530 2.328 -11.398 1.00 0.00 2 ARG A O 3
ATOM 3996 N N . LEU A 1 3 ? 7.037 3.467 -9.522 1.00 0.00 3 LEU A N 3
ATOM 3997 C CA . LEU A 1 3 ? 6.652 2.383 -8.622 1.00 0.00 3 LEU A CA 3
ATOM 3998 C C . LEU A 1 3 ? 5.240 1.893 -8.926 1.00 0.00 3 LEU A C 3
ATOM 3999 O O . LEU A 1 3 ? 4.265 2.414 -8.388 1.00 0.00 3 LEU A O 3
ATOM 4015 N N . GLU A 1 4 ? 5.138 0.895 -9.794 1.00 0.00 4 GLU A N 3
ATOM 4016 C CA . GLU A 1 4 ? 3.844 0.346 -10.169 1.00 0.00 4 GLU A CA 3
ATOM 4017 C C . GLU A 1 4 ? 3.854 -1.179 -10.113 1.00 0.00 4 GLU A C 3
ATOM 4018 O O . GLU A 1 4 ? 4.913 -1.806 -10.079 1.00 0.00 4 GLU A O 3
ATOM 4030 N N . GLY A 1 5 ? 2.664 -1.764 -10.104 1.00 0.00 5 GLY A N 3
ATOM 4031 C CA . GLY A 1 5 ? 2.539 -3.207 -10.055 1.00 0.00 5 GLY A CA 3
ATOM 4032 C C . GLY A 1 5 ? 1.255 -3.634 -9.380 1.00 0.00 5 GLY A C 3
ATOM 4033 O O . GLY A 1 5 ? 0.280 -2.883 -9.362 1.00 0.00 5 GLY A O 3
ATOM 4037 N N . TRP A 1 6 ? 1.247 -4.833 -8.814 1.00 0.00 6 TRP A N 3
ATOM 4038 C CA . TRP A 1 6 ? 0.064 -5.335 -8.131 1.00 0.00 6 TRP A CA 3
ATOM 4039 C C . TRP A 1 6 ? 0.362 -5.629 -6.671 1.00 0.00 6 TRP A C 3
ATOM 4040 O O . TRP A 1 6 ? 1.261 -6.408 -6.352 1.00 0.00 6 TRP A O 3
ATOM 4061 N N . LEU A 1 7 ? -0.410 -5.018 -5.786 1.00 0.00 7 LEU A N 3
ATOM 4062 C CA . LEU A 1 7 ? -0.246 -5.230 -4.359 1.00 0.00 7 LEU A CA 3
ATOM 4063 C C . LEU A 1 7 ? -1.532 -5.788 -3.786 1.00 0.00 7 LEU A C 3
ATOM 4064 O O . LEU A 1 7 ? -2.618 -5.494 -4.278 1.00 0.00 7 LEU A O 3
ATOM 4080 N N . SER A 1 8 ? -1.405 -6.617 -2.766 1.00 0.00 8 SER A N 3
ATOM 4081 C CA . SER A 1 8 ? -2.570 -7.252 -2.161 1.00 0.00 8 SER A CA 3
ATOM 4082 C C . SER A 1 8 ? -3.147 -6.420 -1.024 1.00 0.00 8 SER A C 3
ATOM 4083 O O . SER A 1 8 ? -2.416 -5.863 -0.208 1.00 0.00 8 SER A O 3
ATOM 4091 N N . LEU A 1 9 ? -4.473 -6.351 -0.985 1.00 0.00 9 LEU A N 3
ATOM 4092 C CA . LEU A 1 9 ? -5.178 -5.601 0.044 1.00 0.00 9 LEU A CA 3
ATOM 4093 C C . LEU A 1 9 ? -6.225 -6.481 0.721 1.00 0.00 9 LEU A C 3
ATOM 4094 O O . LEU A 1 9 ? -6.704 -7.450 0.133 1.00 0.00 9 LEU A O 3
ATOM 4110 N N . PRO A 1 10 ? -6.596 -6.160 1.972 1.00 0.00 10 PRO A N 3
ATOM 4111 C CA . PRO A 1 10 ? -7.592 -6.934 2.720 1.00 0.00 10 PRO A CA 3
ATOM 4112 C C . PRO A 1 10 ? -8.945 -6.961 2.016 1.00 0.00 10 PRO A C 3
ATOM 4113 O O . PRO A 1 10 ? -9.610 -5.934 1.889 1.00 0.00 10 PRO A O 3
ATOM 4124 N N . VAL A 1 11 ? -9.344 -8.145 1.560 1.00 0.00 11 VAL A N 3
ATOM 4125 C CA . VAL A 1 11 ? -10.616 -8.309 0.867 1.00 0.00 11 VAL A CA 3
ATOM 4126 C C . VAL A 1 11 ? -11.543 -9.252 1.627 1.00 0.00 11 VAL A C 3
ATOM 4127 O O . VAL A 1 11 ? -11.313 -10.460 1.678 1.00 0.00 11 VAL A O 3
ATOM 4140 N N . ARG A 1 12 ? -12.595 -8.689 2.215 1.00 0.00 12 ARG A N 3
ATOM 4141 C CA . ARG A 1 12 ? -13.562 -9.477 2.974 1.00 0.00 12 ARG A CA 3
ATOM 4142 C C . ARG A 1 12 ? -14.128 -10.612 2.126 1.00 0.00 12 ARG A C 3
ATOM 4143 O O . ARG A 1 12 ? -14.961 -10.389 1.248 1.00 0.00 12 ARG A O 3
ATOM 4164 N N . ASN A 1 13 ? -13.669 -11.829 2.396 1.00 0.00 13 ASN A N 3
ATOM 4165 C CA . ASN A 1 13 ? -14.128 -13.000 1.658 1.00 0.00 13 ASN A CA 3
ATOM 4166 C C . ASN A 1 13 ? -15.579 -13.326 1.998 1.00 0.00 13 ASN A C 3
ATOM 4167 O O . ASN A 1 13 ? -16.482 -13.095 1.193 1.00 0.00 13 ASN A O 3
ATOM 4178 N N . ASN A 1 14 ? -15.797 -13.864 3.192 1.00 0.00 14 ASN A N 3
ATOM 4179 C CA . ASN A 1 14 ? -17.141 -14.223 3.633 1.00 0.00 14 ASN A CA 3
ATOM 4180 C C . ASN A 1 14 ? -17.861 -13.017 4.232 1.00 0.00 14 ASN A C 3
ATOM 4181 O O . ASN A 1 14 ? -18.969 -12.680 3.816 1.00 0.00 14 ASN A O 3
ATOM 4192 N N . THR A 1 15 ? -17.227 -12.374 5.208 1.00 0.00 15 THR A N 3
ATOM 4193 C CA . THR A 1 15 ? -17.814 -11.209 5.859 1.00 0.00 15 THR A CA 3
ATOM 4194 C C . THR A 1 15 ? -16.829 -10.568 6.834 1.00 0.00 15 THR A C 3
ATOM 4195 O O . THR A 1 15 ? -16.421 -9.422 6.655 1.00 0.00 15 THR A O 3
ATOM 4206 N N . LYS A 1 16 ? -16.456 -11.316 7.869 1.00 0.00 16 LYS A N 3
ATOM 4207 C CA . LYS A 1 16 ? -15.525 -10.816 8.874 1.00 0.00 16 LYS A CA 3
ATOM 4208 C C . LYS A 1 16 ? -14.127 -11.399 8.671 1.00 0.00 16 LYS A C 3
ATOM 4209 O O . LYS A 1 16 ? -13.398 -11.641 9.633 1.00 0.00 16 LYS A O 3
ATOM 4228 N N . LYS A 1 17 ? -13.758 -11.615 7.413 1.00 0.00 17 LYS A N 3
ATOM 4229 C CA . LYS A 1 17 ? -12.446 -12.162 7.085 1.00 0.00 17 LYS A CA 3
ATOM 4230 C C . LYS A 1 17 ? -11.939 -11.596 5.765 1.00 0.00 17 LYS A C 3
ATOM 4231 O O . LYS A 1 17 ? -12.493 -11.878 4.703 1.00 0.00 17 LYS A O 3
ATOM 4250 N N . PHE A 1 18 ? -10.885 -10.792 5.841 1.00 0.00 18 PHE A N 3
ATOM 4251 C CA . PHE A 1 18 ? -10.303 -10.179 4.652 1.00 0.00 18 PHE A CA 3
ATOM 4252 C C . PHE A 1 18 ? -9.036 -10.912 4.223 1.00 0.00 18 PHE A C 3
ATOM 4253 O O . PHE A 1 18 ? -8.068 -10.993 4.980 1.00 0.00 18 PHE A O 3
ATOM 4270 N N . GLY A 1 19 ? -9.047 -11.438 3.003 1.00 0.00 19 GLY A N 3
ATOM 4271 C CA . GLY A 1 19 ? -7.891 -12.152 2.491 1.00 0.00 19 GLY A CA 3
ATOM 4272 C C . GLY A 1 19 ? -6.916 -11.228 1.793 1.00 0.00 19 GLY A C 3
ATOM 4273 O O . GLY A 1 19 ? -6.414 -10.277 2.393 1.00 0.00 19 GLY A O 3
ATOM 4277 N N . TRP A 1 20 ? -6.650 -11.499 0.518 1.00 0.00 20 TRP A N 3
ATOM 4278 C CA . TRP A 1 20 ? -5.733 -10.672 -0.254 1.00 0.00 20 TRP A CA 3
ATOM 4279 C C . TRP A 1 20 ? -6.130 -10.629 -1.724 1.00 0.00 20 TRP A C 3
ATOM 4280 O O . TRP A 1 20 ? -6.555 -11.629 -2.300 1.00 0.00 20 TRP A O 3
ATOM 4301 N N . VAL A 1 21 ? -5.969 -9.457 -2.321 1.00 0.00 21 VAL A N 3
ATOM 4302 C CA . VAL A 1 21 ? -6.285 -9.253 -3.727 1.00 0.00 21 VAL A CA 3
ATOM 4303 C C . VAL A 1 21 ? -5.331 -8.224 -4.319 1.00 0.00 21 VAL A C 3
ATOM 4304 O O . VAL A 1 21 ? -5.367 -7.053 -3.943 1.00 0.00 21 VAL A O 3
ATOM 4317 N N . LYS A 1 22 ? -4.459 -8.661 -5.221 1.00 0.00 22 LYS A N 3
ATOM 4318 C CA . LYS A 1 22 ? -3.495 -7.755 -5.812 1.00 0.00 22 LYS A CA 3
ATOM 4319 C C . LYS A 1 22 ? -4.148 -6.789 -6.795 1.00 0.00 22 LYS A C 3
ATOM 4320 O O . LYS A 1 22 ? -4.564 -7.174 -7.887 1.00 0.00 22 LYS A O 3
ATOM 4339 N N . LYS A 1 23 ? -4.210 -5.523 -6.403 1.00 0.00 23 LYS A N 3
ATOM 4340 C CA . LYS A 1 23 ? -4.777 -4.485 -7.247 1.00 0.00 23 LYS A CA 3
ATOM 4341 C C . LYS A 1 23 ? -3.646 -3.690 -7.879 1.00 0.00 23 LYS A C 3
ATOM 4342 O O . LYS A 1 23 ? -2.595 -3.502 -7.266 1.00 0.00 23 LYS A O 3
ATOM 4361 N N . TYR A 1 24 ? -3.847 -3.240 -9.106 1.00 0.00 24 TYR A N 3
ATOM 4362 C CA . TYR A 1 24 ? -2.815 -2.487 -9.800 1.00 0.00 24 TYR A CA 3
ATOM 4363 C C . TYR A 1 24 ? -2.562 -1.142 -9.136 1.00 0.00 24 TYR A C 3
ATOM 4364 O O . TYR A 1 24 ? -3.322 -0.191 -9.319 1.00 0.00 24 TYR A O 3
ATOM 4382 N N . VAL A 1 25 ? -1.475 -1.068 -8.378 1.00 0.00 25 VAL A N 3
ATOM 4383 C CA . VAL A 1 25 ? -1.097 0.162 -7.698 1.00 0.00 25 VAL A CA 3
ATOM 4384 C C . VAL A 1 25 ? 0.050 0.839 -8.434 1.00 0.00 25 VAL A C 3
ATOM 4385 O O . VAL A 1 25 ? 1.084 0.224 -8.689 1.00 0.00 25 VAL A O 3
ATOM 4398 N N . ILE A 1 26 ? -0.138 2.105 -8.774 1.00 0.00 26 ILE A N 3
ATOM 4399 C CA . ILE A 1 26 ? 0.888 2.857 -9.478 1.00 0.00 26 ILE A CA 3
ATOM 4400 C C . ILE A 1 26 ? 1.123 4.202 -8.805 1.00 0.00 26 ILE A C 3
ATOM 4401 O O . ILE A 1 26 ? 0.237 5.056 -8.773 1.00 0.00 26 ILE A O 3
ATOM 4417 N N . VAL A 1 27 ? 2.320 4.377 -8.258 1.00 0.00 27 VAL A N 3
ATOM 4418 C CA . VAL A 1 27 ? 2.669 5.614 -7.576 1.00 0.00 27 VAL A CA 3
ATOM 4419 C C . VAL A 1 27 ? 3.316 6.604 -8.537 1.00 0.00 27 VAL A C 3
ATOM 4420 O O . VAL A 1 27 ? 4.481 6.453 -8.906 1.00 0.00 27 VAL A O 3
ATOM 4433 N N . SER A 1 28 ? 2.557 7.616 -8.937 1.00 0.00 28 SER A N 3
ATOM 4434 C CA . SER A 1 28 ? 3.059 8.631 -9.855 1.00 0.00 28 SER A CA 3
ATOM 4435 C C . SER A 1 28 ? 3.941 9.636 -9.123 1.00 0.00 28 SER A C 3
ATOM 4436 O O . SER A 1 28 ? 3.885 9.751 -7.899 1.00 0.00 28 SER A O 3
ATOM 4444 N N . SER A 1 29 ? 4.756 10.363 -9.880 1.00 0.00 29 SER A N 3
ATOM 4445 C CA . SER A 1 29 ? 5.648 11.361 -9.299 1.00 0.00 29 SER A CA 3
ATOM 4446 C C . SER A 1 29 ? 4.875 12.331 -8.408 1.00 0.00 29 SER A C 3
ATOM 4447 O O . SER A 1 29 ? 4.108 13.160 -8.898 1.00 0.00 29 SER A O 3
ATOM 4455 N N . LYS A 1 30 ? 5.084 12.218 -7.100 1.00 0.00 30 LYS A N 3
ATOM 4456 C CA . LYS A 1 30 ? 4.407 13.080 -6.137 1.00 0.00 30 LYS A CA 3
ATOM 4457 C C . LYS A 1 30 ? 2.903 12.817 -6.131 1.00 0.00 30 LYS A C 3
ATOM 4458 O O . LYS A 1 30 ? 2.104 13.737 -5.955 1.00 0.00 30 LYS A O 3
ATOM 4477 N N . LYS A 1 31 ? 2.526 11.557 -6.321 1.00 0.00 31 LYS A N 3
ATOM 4478 C CA . LYS A 1 31 ? 1.118 11.175 -6.335 1.00 0.00 31 LYS A CA 3
ATOM 4479 C C . LYS A 1 31 ? 0.966 9.656 -6.331 1.00 0.00 31 LYS A C 3
ATOM 4480 O O . LYS A 1 31 ? 1.820 8.935 -6.844 1.00 0.00 31 LYS A O 3
ATOM 4499 N N . ILE A 1 32 ? -0.129 9.178 -5.750 1.00 0.00 32 ILE A N 3
ATOM 4500 C CA . ILE A 1 32 ? -0.396 7.745 -5.682 1.00 0.00 32 ILE A CA 3
ATOM 4501 C C . ILE A 1 32 ? -1.681 7.396 -6.422 1.00 0.00 32 ILE A C 3
ATOM 4502 O O . ILE A 1 32 ? -2.723 8.013 -6.202 1.00 0.00 32 ILE A O 3
ATOM 4518 N N . LEU A 1 33 ? -1.601 6.404 -7.305 1.00 0.00 33 LEU A N 3
ATOM 4519 C CA . LEU A 1 33 ? -2.760 5.978 -8.081 1.00 0.00 33 LEU A CA 3
ATOM 4520 C C . LEU A 1 33 ? -3.110 4.522 -7.793 1.00 0.00 33 LEU A C 3
ATOM 4521 O O . LEU A 1 33 ? -2.240 3.712 -7.473 1.00 0.00 33 LEU A O 3
ATOM 4537 N N . PHE A 1 34 ? -4.394 4.199 -7.911 1.00 0.00 34 PHE A N 3
ATOM 4538 C CA . PHE A 1 34 ? -4.872 2.843 -7.668 1.00 0.00 34 PHE A CA 3
ATOM 4539 C C . PHE A 1 34 ? -5.865 2.422 -8.746 1.00 0.00 34 PHE A C 3
ATOM 4540 O O . PHE A 1 34 ? -6.803 3.155 -9.062 1.00 0.00 34 PHE A O 3
ATOM 4557 N N . TYR A 1 35 ? -5.654 1.237 -9.307 1.00 0.00 35 TYR A N 3
ATOM 4558 C CA . TYR A 1 35 ? -6.530 0.717 -10.350 1.00 0.00 35 TYR A CA 3
ATOM 4559 C C . TYR A 1 35 ? -6.818 -0.764 -10.132 1.00 0.00 35 TYR A C 3
ATOM 4560 O O . TYR A 1 35 ? -6.195 -1.412 -9.291 1.00 0.00 35 TYR A O 3
ATOM 4578 N N . ASP A 1 36 ? -7.762 -1.293 -10.902 1.00 0.00 36 ASP A N 3
ATOM 4579 C CA . ASP A 1 36 ? -8.131 -2.701 -10.801 1.00 0.00 36 ASP A CA 3
ATOM 4580 C C . ASP A 1 36 ? -7.637 -3.481 -12.017 1.00 0.00 36 ASP A C 3
ATOM 4581 O O . ASP A 1 36 ? -7.455 -4.696 -11.954 1.00 0.00 36 ASP A O 3
ATOM 4590 N N . SER A 1 37 ? -7.421 -2.773 -13.123 1.00 0.00 37 SER A N 3
ATOM 4591 C CA . SER A 1 37 ? -6.949 -3.399 -14.352 1.00 0.00 37 SER A CA 3
ATOM 4592 C C . SER A 1 37 ? -6.129 -2.416 -15.181 1.00 0.00 37 SER A C 3
ATOM 4593 O O . SER A 1 37 ? -6.030 -1.236 -14.843 1.00 0.00 37 SER A O 3
ATOM 4601 N N . GLU A 1 38 ? -5.543 -2.909 -16.267 1.00 0.00 38 GLU A N 3
ATOM 4602 C CA . GLU A 1 38 ? -4.732 -2.073 -17.144 1.00 0.00 38 GLU A CA 3
ATOM 4603 C C . GLU A 1 38 ? -5.614 -1.200 -18.031 1.00 0.00 38 GLU A C 3
ATOM 4604 O O . GLU A 1 38 ? -5.265 -0.061 -18.342 1.00 0.00 38 GLU A O 3
ATOM 4616 N N . GLN A 1 39 ? -6.757 -1.743 -18.437 1.00 0.00 39 GLN A N 3
ATOM 4617 C CA . GLN A 1 39 ? -7.689 -1.015 -19.290 1.00 0.00 39 GLN A CA 3
ATOM 4618 C C . GLN A 1 39 ? -8.218 0.229 -18.583 1.00 0.00 39 GLN A C 3
ATOM 4619 O O . GLN A 1 39 ? -8.181 1.329 -19.132 1.00 0.00 39 GLN A O 3
ATOM 4633 N N . ASP A 1 40 ? -8.708 0.044 -17.361 1.00 0.00 40 ASP A N 3
ATOM 4634 C CA . ASP A 1 40 ? -9.243 1.153 -16.579 1.00 0.00 40 ASP A CA 3
ATOM 4635 C C . ASP A 1 40 ? -8.166 2.200 -16.311 1.00 0.00 40 ASP A C 3
ATOM 4636 O O . ASP A 1 40 ? -8.467 3.372 -16.086 1.00 0.00 40 ASP A O 3
ATOM 4645 N N . LYS A 1 41 ? -6.908 1.768 -16.339 1.00 0.00 41 LYS A N 3
ATOM 4646 C CA . LYS A 1 41 ? -5.786 2.667 -16.100 1.00 0.00 41 LYS A CA 3
ATOM 4647 C C . LYS A 1 41 ? -5.609 3.635 -17.267 1.00 0.00 41 LYS A C 3
ATOM 4648 O O . LYS A 1 41 ? -5.559 4.850 -17.075 1.00 0.00 41 LYS A O 3
ATOM 4667 N N . GLU A 1 42 ? -5.517 3.086 -18.473 1.00 0.00 42 GLU A N 3
ATOM 4668 C CA . GLU A 1 42 ? -5.347 3.900 -19.671 1.00 0.00 42 GLU A CA 3
ATOM 4669 C C . GLU A 1 42 ? -6.571 4.782 -19.916 1.00 0.00 42 GLU A C 3
ATOM 4670 O O . GLU A 1 42 ? -6.492 5.779 -20.633 1.00 0.00 42 GLU A O 3
ATOM 4682 N N . GLN A 1 43 ? -7.700 4.408 -19.318 1.00 0.00 43 GLN A N 3
ATOM 4683 C CA . GLN A 1 43 ? -8.935 5.168 -19.476 1.00 0.00 43 GLN A CA 3
ATOM 4684 C C . GLN A 1 43 ? -9.024 6.309 -18.462 1.00 0.00 43 GLN A C 3
ATOM 4685 O O . GLN A 1 43 ? -10.055 6.974 -18.358 1.00 0.00 43 GLN A O 3
ATOM 4699 N N . SER A 1 44 ? -7.945 6.534 -17.717 1.00 0.00 44 SER A N 3
ATOM 4700 C CA . SER A 1 44 ? -7.916 7.598 -16.719 1.00 0.00 44 SER A CA 3
ATOM 4701 C C . SER A 1 44 ? -8.983 7.373 -15.652 1.00 0.00 44 SER A C 3
ATOM 4702 O O . SER A 1 44 ? -9.545 8.326 -15.113 1.00 0.00 44 SER A O 3
ATOM 4710 N N . ASN A 1 45 ? -9.252 6.108 -15.349 1.00 0.00 45 ASN A N 3
ATOM 4711 C CA . ASN A 1 45 ? -10.250 5.760 -14.343 1.00 0.00 45 ASN A CA 3
ATOM 4712 C C . ASN A 1 45 ? -9.584 5.166 -13.104 1.00 0.00 45 ASN A C 3
ATOM 4713 O O . ASN A 1 45 ? -9.617 3.954 -12.889 1.00 0.00 45 ASN A O 3
ATOM 4724 N N . PRO A 1 46 ? -8.961 6.017 -12.269 1.00 0.00 46 PRO A N 3
ATOM 4725 C CA . PRO A 1 46 ? -8.281 5.571 -11.050 1.00 0.00 46 PRO A CA 3
ATOM 4726 C C . PRO A 1 46 ? -9.256 5.193 -9.941 1.00 0.00 46 PRO A C 3
ATOM 4727 O O . PRO A 1 46 ? -9.992 6.039 -9.433 1.00 0.00 46 PRO A O 3
ATOM 4738 N N . TYR A 1 47 ? -9.254 3.917 -9.567 1.00 0.00 47 TYR A N 3
ATOM 4739 C CA . TYR A 1 47 ? -10.132 3.426 -8.513 1.00 0.00 47 TYR A CA 3
ATOM 4740 C C . TYR A 1 47 ? -9.899 4.195 -7.216 1.00 0.00 47 TYR A C 3
ATOM 4741 O O . TYR A 1 47 ? -10.823 4.407 -6.431 1.00 0.00 47 TYR A O 3
ATOM 4759 N N . MET A 1 48 ? -8.655 4.610 -7.003 1.00 0.00 48 MET A N 3
ATOM 4760 C CA . MET A 1 48 ? -8.286 5.359 -5.808 1.00 0.00 48 MET A CA 3
ATOM 4761 C C . MET A 1 48 ? -6.998 6.138 -6.041 1.00 0.00 48 MET A C 3
ATOM 4762 O O . MET A 1 48 ? -6.147 5.723 -6.827 1.00 0.00 48 MET A O 3
ATOM 4776 N N . VAL A 1 49 ? -6.859 7.270 -5.360 1.00 0.00 49 VAL A N 3
ATOM 4777 C CA . VAL A 1 49 ? -5.671 8.101 -5.506 1.00 0.00 49 VAL A CA 3
ATOM 4778 C C . VAL A 1 49 ? -5.300 8.775 -4.188 1.00 0.00 49 VAL A C 3
ATOM 4779 O O . VAL A 1 49 ? -6.149 9.370 -3.523 1.00 0.00 49 VAL A O 3
ATOM 4792 N N . LEU A 1 50 ? -4.027 8.679 -3.820 1.00 0.00 50 LEU A N 3
ATOM 4793 C CA . LEU A 1 50 ? -3.538 9.279 -2.584 1.00 0.00 50 LEU A CA 3
ATOM 4794 C C . LEU A 1 50 ? -2.417 10.274 -2.874 1.00 0.00 50 LEU A C 3
ATOM 4795 O O . LEU A 1 50 ? -1.742 10.180 -3.897 1.00 0.00 50 LEU A O 3
ATOM 4811 N N . ASP A 1 51 ? -2.226 11.225 -1.966 1.00 0.00 51 ASP A N 3
ATOM 4812 C CA . ASP A 1 51 ? -1.187 12.235 -2.127 1.00 0.00 51 ASP A CA 3
ATOM 4813 C C . ASP A 1 51 ? 0.084 11.834 -1.385 1.00 0.00 51 ASP A C 3
ATOM 4814 O O . ASP A 1 51 ? 0.047 11.520 -0.195 1.00 0.00 51 ASP A O 3
ATOM 4823 N N . ILE A 1 52 ? 1.208 11.851 -2.096 1.00 0.00 52 ILE A N 3
ATOM 4824 C CA . ILE A 1 52 ? 2.492 11.493 -1.504 1.00 0.00 52 ILE A CA 3
ATOM 4825 C C . ILE A 1 52 ? 2.827 12.411 -0.333 1.00 0.00 52 ILE A C 3
ATOM 4826 O O . ILE A 1 52 ? 3.330 11.962 0.697 1.00 0.00 52 ILE A O 3
ATOM 4842 N N . ASP A 1 53 ? 2.544 13.699 -0.500 1.00 0.00 53 ASP A N 3
ATOM 4843 C CA . ASP A 1 53 ? 2.814 14.682 0.542 1.00 0.00 53 ASP A CA 3
ATOM 4844 C C . ASP A 1 53 ? 1.918 14.448 1.753 1.00 0.00 53 ASP A C 3
ATOM 4845 O O . ASP A 1 53 ? 2.303 14.729 2.888 1.00 0.00 53 ASP A O 3
ATOM 4854 N N . LYS A 1 54 ? 0.718 13.933 1.504 1.00 0.00 54 LYS A N 3
ATOM 4855 C CA . LYS A 1 54 ? -0.235 13.662 2.575 1.00 0.00 54 LYS A CA 3
ATOM 4856 C C . LYS A 1 54 ? 0.251 12.523 3.467 1.00 0.00 54 LYS A C 3
ATOM 4857 O O . LYS A 1 54 ? -0.135 12.431 4.632 1.00 0.00 54 LYS A O 3
ATOM 4876 N N . LEU A 1 55 ? 1.100 11.658 2.917 1.00 0.00 55 LEU A N 3
ATOM 4877 C CA . LEU A 1 55 ? 1.635 10.528 3.671 1.00 0.00 55 LEU A CA 3
ATOM 4878 C C . LEU A 1 55 ? 2.266 10.996 4.978 1.00 0.00 55 LEU A C 3
ATOM 4879 O O . LEU A 1 55 ? 2.828 12.090 5.052 1.00 0.00 55 LEU A O 3
ATOM 4895 N N . PHE A 1 56 ? 2.166 10.164 6.009 1.00 0.00 56 PHE A N 3
ATOM 4896 C CA . PHE A 1 56 ? 2.724 10.497 7.313 1.00 0.00 56 PHE A CA 3
ATOM 4897 C C . PHE A 1 56 ? 3.933 9.625 7.632 1.00 0.00 56 PHE A C 3
ATOM 4898 O O . PHE A 1 56 ? 4.941 10.112 8.144 1.00 0.00 56 PHE A O 3
ATOM 4915 N N . HIS A 1 57 ? 3.827 8.336 7.328 1.00 0.00 57 HIS A N 3
ATOM 4916 C CA . HIS A 1 57 ? 4.917 7.404 7.588 1.00 0.00 57 HIS A CA 3
ATOM 4917 C C . HIS A 1 57 ? 4.646 6.045 6.949 1.00 0.00 57 HIS A C 3
ATOM 4918 O O . HIS A 1 57 ? 3.570 5.472 7.118 1.00 0.00 57 HIS A O 3
ATOM 4933 N N . VAL A 1 58 ? 5.633 5.535 6.221 1.00 0.00 58 VAL A N 3
ATOM 4934 C CA . VAL A 1 58 ? 5.509 4.241 5.560 1.00 0.00 58 VAL A CA 3
ATOM 4935 C C . VAL A 1 58 ? 6.552 3.263 6.088 1.00 0.00 58 VAL A C 3
ATOM 4936 O O . VAL A 1 58 ? 7.747 3.562 6.094 1.00 0.00 58 VAL A O 3
ATOM 4949 N N . ARG A 1 59 ? 6.100 2.096 6.535 1.00 0.00 59 ARG A N 3
ATOM 4950 C CA . ARG A 1 59 ? 7.007 1.085 7.067 1.00 0.00 59 ARG A CA 3
ATOM 4951 C C . ARG A 1 59 ? 6.341 -0.288 7.109 1.00 0.00 59 ARG A C 3
ATOM 4952 O O . ARG A 1 59 ? 5.116 -0.393 7.179 1.00 0.00 59 ARG A O 3
ATOM 4973 N N . PRO A 1 60 ? 7.146 -1.365 7.071 1.00 0.00 60 PRO A N 3
ATOM 4974 C CA . PRO A 1 60 ? 6.633 -2.739 7.109 1.00 0.00 60 PRO A CA 3
ATOM 4975 C C . PRO A 1 60 ? 5.897 -3.044 8.408 1.00 0.00 60 PRO A C 3
ATOM 4976 O O . PRO A 1 60 ? 6.153 -2.423 9.439 1.00 0.00 60 PRO A O 3
ATOM 4987 N N . VAL A 1 61 ? 4.981 -4.005 8.352 1.00 0.00 61 VAL A N 3
ATOM 4988 C CA . VAL A 1 61 ? 4.208 -4.389 9.526 1.00 0.00 61 VAL A CA 3
ATOM 4989 C C . VAL A 1 61 ? 4.853 -5.569 10.246 1.00 0.00 61 VAL A C 3
ATOM 4990 O O . VAL A 1 61 ? 5.855 -6.116 9.788 1.00 0.00 61 VAL A O 3
ATOM 5003 N N . THR A 1 62 ? 4.267 -5.956 11.375 1.00 0.00 62 THR A N 3
ATOM 5004 C CA . THR A 1 62 ? 4.783 -7.072 12.159 1.00 0.00 62 THR A CA 3
ATOM 5005 C C . THR A 1 62 ? 3.673 -8.068 12.480 1.00 0.00 62 THR A C 3
ATOM 5006 O O . THR A 1 62 ? 2.553 -7.942 11.985 1.00 0.00 62 THR A O 3
ATOM 5017 N N . GLN A 1 63 ? 3.992 -9.056 13.309 1.00 0.00 63 GLN A N 3
ATOM 5018 C CA . GLN A 1 63 ? 3.019 -10.071 13.696 1.00 0.00 63 GLN A CA 3
ATOM 5019 C C . GLN A 1 63 ? 1.893 -9.470 14.537 1.00 0.00 63 GLN A C 3
ATOM 5020 O O . GLN A 1 63 ? 0.866 -10.111 14.758 1.00 0.00 63 GLN A O 3
ATOM 5034 N N . THR A 1 64 ? 2.088 -8.240 15.006 1.00 0.00 64 THR A N 3
ATOM 5035 C CA . THR A 1 64 ? 1.084 -7.566 15.819 1.00 0.00 64 THR A CA 3
ATOM 5036 C C . THR A 1 64 ? 0.004 -6.935 14.944 1.00 0.00 64 THR A C 3
ATOM 5037 O O . THR A 1 64 ? -1.128 -6.737 15.387 1.00 0.00 64 THR A O 3
ATOM 5048 N N . ASP A 1 65 ? 0.359 -6.616 13.702 1.00 0.00 65 ASP A N 3
ATOM 5049 C CA . ASP A 1 65 ? -0.583 -6.004 12.772 1.00 0.00 65 ASP A CA 3
ATOM 5050 C C . ASP A 1 65 ? -1.768 -6.929 12.506 1.00 0.00 65 ASP A C 3
ATOM 5051 O O . ASP A 1 65 ? -2.900 -6.472 12.346 1.00 0.00 65 ASP A O 3
ATOM 5060 N N . VAL A 1 66 ? -1.501 -8.230 12.458 1.00 0.00 66 VAL A N 3
ATOM 5061 C CA . VAL A 1 66 ? -2.544 -9.216 12.211 1.00 0.00 66 VAL A CA 3
ATOM 5062 C C . VAL A 1 66 ? -2.295 -10.487 13.014 1.00 0.00 66 VAL A C 3
ATOM 5063 O O . VAL A 1 66 ? -1.278 -10.618 13.692 1.00 0.00 66 VAL A O 3
ATOM 5076 N N . TYR A 1 67 ? -3.232 -11.421 12.928 1.00 0.00 67 TYR A N 3
ATOM 5077 C CA . TYR A 1 67 ? -3.120 -12.685 13.644 1.00 0.00 67 TYR A CA 3
ATOM 5078 C C . TYR A 1 67 ? -3.415 -13.858 12.717 1.00 0.00 67 TYR A C 3
ATOM 5079 O O . TYR A 1 67 ? -2.625 -14.798 12.616 1.00 0.00 67 TYR A O 3
ATOM 5097 N N . ARG A 1 68 ? -4.555 -13.796 12.036 1.00 0.00 68 ARG A N 3
ATOM 5098 C CA . ARG A 1 68 ? -4.951 -14.852 11.112 1.00 0.00 68 ARG A CA 3
ATOM 5099 C C . ARG A 1 68 ? -3.985 -14.929 9.930 1.00 0.00 68 ARG A C 3
ATOM 5100 O O . ARG A 1 68 ? -3.861 -15.970 9.285 1.00 0.00 68 ARG A O 3
ATOM 5121 N N . ALA A 1 69 ? -3.303 -13.820 9.656 1.00 0.00 69 ALA A N 3
ATOM 5122 C CA . ALA A 1 69 ? -2.348 -13.760 8.556 1.00 0.00 69 ALA A CA 3
ATOM 5123 C C . ALA A 1 69 ? -1.276 -14.836 8.697 1.00 0.00 69 ALA A C 3
ATOM 5124 O O . ALA A 1 69 ? -1.396 -15.741 9.523 1.00 0.00 69 ALA A O 3
ATOM 5131 N N . ASP A 1 70 ? -0.230 -14.732 7.885 1.00 0.00 70 ASP A N 3
ATOM 5132 C CA . ASP A 1 70 ? 0.864 -15.698 7.920 1.00 0.00 70 ASP A CA 3
ATOM 5133 C C . ASP A 1 70 ? 2.190 -15.006 8.218 1.00 0.00 70 ASP A C 3
ATOM 5134 O O . ASP A 1 70 ? 2.494 -13.956 7.652 1.00 0.00 70 ASP A O 3
ATOM 5143 N N . ALA A 1 71 ? 2.976 -15.602 9.109 1.00 0.00 71 ALA A N 3
ATOM 5144 C CA . ALA A 1 71 ? 4.271 -15.046 9.486 1.00 0.00 71 ALA A CA 3
ATOM 5145 C C . ALA A 1 71 ? 5.117 -14.721 8.257 1.00 0.00 71 ALA A C 3
ATOM 5146 O O . ALA A 1 71 ? 5.948 -13.812 8.286 1.00 0.00 71 ALA A O 3
ATOM 5153 N N . LYS A 1 72 ? 4.899 -15.468 7.180 1.00 0.00 72 LYS A N 3
ATOM 5154 C CA . LYS A 1 72 ? 5.640 -15.257 5.943 1.00 0.00 72 LYS A CA 3
ATOM 5155 C C . LYS A 1 72 ? 5.131 -14.021 5.207 1.00 0.00 72 LYS A C 3
ATOM 5156 O O . LYS A 1 72 ? 5.888 -13.348 4.508 1.00 0.00 72 LYS A O 3
ATOM 5175 N N . GLU A 1 73 ? 3.845 -13.729 5.372 1.00 0.00 73 GLU A N 3
ATOM 5176 C CA . GLU A 1 73 ? 3.233 -12.574 4.724 1.00 0.00 73 GLU A CA 3
ATOM 5177 C C . GLU A 1 73 ? 3.548 -11.288 5.484 1.00 0.00 73 GLU A C 3
ATOM 5178 O O . GLU A 1 73 ? 3.635 -10.213 4.891 1.00 0.00 73 GLU A O 3
ATOM 5190 N N . ILE A 1 74 ? 3.714 -11.404 6.798 1.00 0.00 74 ILE A N 3
ATOM 5191 C CA . ILE A 1 74 ? 4.013 -10.248 7.638 1.00 0.00 74 ILE A CA 3
ATOM 5192 C C . ILE A 1 74 ? 5.165 -9.416 7.065 1.00 0.00 74 ILE A C 3
ATOM 5193 O O . ILE A 1 74 ? 5.025 -8.208 6.876 1.00 0.00 74 ILE A O 3
ATOM 5209 N N . PRO A 1 75 ? 6.321 -10.045 6.780 1.00 0.00 75 PRO A N 3
ATOM 5210 C CA . PRO A 1 75 ? 7.482 -9.337 6.228 1.00 0.00 75 PRO A CA 3
ATOM 5211 C C . PRO A 1 75 ? 7.231 -8.812 4.816 1.00 0.00 75 PRO A C 3
ATOM 5212 O O . PRO A 1 75 ? 7.987 -7.980 4.312 1.00 0.00 75 PRO A O 3
ATOM 5223 N N . ARG A 1 76 ? 6.170 -9.301 4.180 1.00 0.00 76 ARG A N 3
ATOM 5224 C CA . ARG A 1 76 ? 5.830 -8.875 2.825 1.00 0.00 76 ARG A CA 3
ATOM 5225 C C . ARG A 1 76 ? 4.646 -7.909 2.824 1.00 0.00 76 ARG A C 3
ATOM 5226 O O . ARG A 1 76 ? 4.077 -7.617 1.772 1.00 0.00 76 ARG A O 3
ATOM 5247 N N . ILE A 1 77 ? 4.278 -7.413 4.002 1.00 0.00 77 ILE A N 3
ATOM 5248 C CA . ILE A 1 77 ? 3.163 -6.481 4.123 1.00 0.00 77 ILE A CA 3
ATOM 5249 C C . ILE A 1 77 ? 3.618 -5.165 4.747 1.00 0.00 77 ILE A C 3
ATOM 5250 O O . ILE A 1 77 ? 4.153 -5.144 5.856 1.00 0.00 77 ILE A O 3
ATOM 5266 N N . PHE A 1 78 ? 3.400 -4.066 4.029 1.00 0.00 78 PHE A N 3
ATOM 5267 C CA . PHE A 1 78 ? 3.786 -2.748 4.519 1.00 0.00 78 PHE A CA 3
ATOM 5268 C C . PHE A 1 78 ? 2.573 -1.833 4.642 1.00 0.00 78 PHE A C 3
ATOM 5269 O O . PHE A 1 78 ? 1.642 -1.906 3.838 1.00 0.00 78 PHE A O 3
ATOM 5286 N N . GLN A 1 79 ? 2.586 -0.979 5.660 1.00 0.00 79 GLN A N 3
ATOM 5287 C CA . GLN A 1 79 ? 1.484 -0.053 5.900 1.00 0.00 79 GLN A CA 3
ATOM 5288 C C . GLN A 1 79 ? 1.893 1.383 5.589 1.00 0.00 79 GLN A C 3
ATOM 5289 O O . GLN A 1 79 ? 3.001 1.812 5.917 1.00 0.00 79 GLN A O 3
ATOM 5303 N N . ILE A 1 80 ? 0.986 2.123 4.957 1.00 0.00 80 ILE A N 3
ATOM 5304 C CA . ILE A 1 80 ? 1.241 3.514 4.601 1.00 0.00 80 ILE A CA 3
ATOM 5305 C C . ILE A 1 80 ? 0.175 4.435 5.191 1.00 0.00 80 ILE A C 3
ATOM 5306 O O . ILE A 1 80 ? -0.990 4.380 4.798 1.00 0.00 80 ILE A O 3
ATOM 5322 N N . LEU A 1 81 ? 0.582 5.281 6.134 1.00 0.00 81 LEU A N 3
ATOM 5323 C CA . LEU A 1 81 ? -0.344 6.212 6.771 1.00 0.00 81 LEU A CA 3
ATOM 5324 C C . LEU A 1 81 ? -0.439 7.512 5.983 1.00 0.00 81 LEU A C 3
ATOM 5325 O O . LEU A 1 81 ? 0.565 8.034 5.501 1.00 0.00 81 LEU A O 3
ATOM 5341 N N . TYR A 1 82 ? -1.655 8.033 5.864 1.00 0.00 82 TYR A N 3
ATOM 5342 C CA . TYR A 1 82 ? -1.886 9.278 5.146 1.00 0.00 82 TYR A CA 3
ATOM 5343 C C . TYR A 1 82 ? -3.063 10.033 5.749 1.00 0.00 82 TYR A C 3
ATOM 5344 O O . TYR A 1 82 ? -3.957 9.434 6.346 1.00 0.00 82 TYR A O 3
ATOM 5362 N N . ALA A 1 83 ? -3.057 11.351 5.592 1.00 0.00 83 ALA A N 3
ATOM 5363 C CA . ALA A 1 83 ? -4.126 12.185 6.125 1.00 0.00 83 ALA A CA 3
ATOM 5364 C C . ALA A 1 83 ? -5.368 12.116 5.242 1.00 0.00 83 ALA A C 3
ATOM 5365 O O . ALA A 1 83 ? -5.321 12.456 4.061 1.00 0.00 83 ALA A O 3
ATOM 5372 N N . ASN A 1 84 ? -6.480 11.676 5.823 1.00 0.00 84 ASN A N 3
ATOM 5373 C CA . ASN A 1 84 ? -7.732 11.567 5.087 1.00 0.00 84 ASN A CA 3
ATOM 5374 C C . ASN A 1 84 ? -8.591 12.810 5.296 1.00 0.00 84 ASN A C 3
ATOM 5375 O O . ASN A 1 84 ? -9.173 13.345 4.352 1.00 0.00 84 ASN A O 3
ATOM 5386 N N . GLU A 1 85 ? -8.658 13.266 6.542 1.00 0.00 85 GLU A N 3
ATOM 5387 C CA . GLU A 1 85 ? -9.439 14.449 6.884 1.00 0.00 85 GLU A CA 3
ATOM 5388 C C . GLU A 1 85 ? -8.567 15.487 7.583 1.00 0.00 85 GLU A C 3
ATOM 5389 O O . GLU A 1 85 ? -8.663 16.682 7.303 1.00 0.00 85 GLU A O 3
ATOM 5401 N N . GLY A 1 86 ? -7.716 15.021 8.490 1.00 0.00 86 GLY A N 3
ATOM 5402 C CA . GLY A 1 86 ? -6.837 15.918 9.214 1.00 0.00 86 GLY A CA 3
ATOM 5403 C C . GLY A 1 86 ? -5.506 15.275 9.549 1.00 0.00 86 GLY A C 3
ATOM 5404 O O . GLY A 1 86 ? -4.607 15.222 8.710 1.00 0.00 86 GLY A O 3
ATOM 5408 N N . ILE A 1 87 ? -5.376 14.788 10.779 1.00 0.00 87 ILE A N 3
ATOM 5409 C CA . ILE A 1 87 ? -4.143 14.147 11.220 1.00 0.00 87 ILE A CA 3
ATOM 5410 C C . ILE A 1 87 ? -4.437 12.886 12.025 1.00 0.00 87 ILE A C 3
ATOM 5411 O O . ILE A 1 87 ? -4.116 11.776 11.600 1.00 0.00 87 ILE A O 3
ATOM 5427 N N . SER A 1 88 ? -5.047 13.066 13.193 1.00 0.00 88 SER A N 3
ATOM 5428 C CA . SER A 1 88 ? -5.382 11.945 14.064 1.00 0.00 88 SER A CA 3
ATOM 5429 C C . SER A 1 88 ? -6.279 10.938 13.351 1.00 0.00 88 SER A C 3
ATOM 5430 O O . SER A 1 88 ? -6.204 9.736 13.607 1.00 0.00 88 SER A O 3
ATOM 5438 N N . SER A 1 89 ? -7.129 11.433 12.458 1.00 0.00 89 SER A N 3
ATOM 5439 C CA . SER A 1 89 ? -8.041 10.571 11.712 1.00 0.00 89 SER A CA 3
ATOM 5440 C C . SER A 1 89 ? -7.324 9.865 10.564 1.00 0.00 89 SER A C 3
ATOM 5441 O O . SER A 1 89 ? -7.818 8.870 10.036 1.00 0.00 89 SER A O 3
ATOM 5449 N N . ALA A 1 90 ? -6.157 10.386 10.181 1.00 0.00 90 ALA A N 3
ATOM 5450 C CA . ALA A 1 90 ? -5.366 9.811 9.091 1.00 0.00 90 ALA A CA 3
ATOM 5451 C C . ALA A 1 90 ? -5.397 8.285 9.110 1.00 0.00 90 ALA A C 3
ATOM 5452 O O . ALA A 1 90 ? -4.991 7.656 10.087 1.00 0.00 90 ALA A O 3
ATOM 5459 N N . LYS A 1 91 ? -5.883 7.697 8.021 1.00 0.00 91 LYS A N 3
ATOM 5460 C CA . LYS A 1 91 ? -5.968 6.246 7.908 1.00 0.00 91 LYS A CA 3
ATOM 5461 C C . LYS A 1 91 ? -4.683 5.672 7.328 1.00 0.00 91 LYS A C 3
ATOM 5462 O O . LYS A 1 91 ? -3.730 6.404 7.059 1.00 0.00 91 LYS A O 3
ATOM 5481 N N . ASN A 1 92 ? -4.662 4.358 7.137 1.00 0.00 92 ASN A N 3
ATOM 5482 C CA . ASN A 1 92 ? -3.489 3.684 6.589 1.00 0.00 92 ASN A CA 3
ATOM 5483 C C . ASN A 1 92 ? -3.888 2.690 5.503 1.00 0.00 92 ASN A C 3
ATOM 5484 O O . ASN A 1 92 ? -5.065 2.373 5.339 1.00 0.00 92 ASN A O 3
ATOM 5495 N N . LEU A 1 93 ? -2.896 2.202 4.764 1.00 0.00 93 LEU A N 3
ATOM 5496 C CA . LEU A 1 93 ? -3.139 1.242 3.693 1.00 0.00 93 LEU A CA 3
ATOM 5497 C C . LEU A 1 93 ? -2.177 0.064 3.793 1.00 0.00 93 LEU A C 3
ATOM 5498 O O . LEU A 1 93 ? -0.959 0.244 3.799 1.00 0.00 93 LEU A O 3
ATOM 5514 N N . LEU A 1 94 ? -2.728 -1.142 3.868 1.00 0.00 94 LEU A N 3
ATOM 5515 C CA . LEU A 1 94 ? -1.913 -2.348 3.964 1.00 0.00 94 LEU A CA 3
ATOM 5516 C C . LEU A 1 94 ? -1.779 -3.016 2.601 1.00 0.00 94 LEU A C 3
ATOM 5517 O O . LEU A 1 94 ? -2.778 -3.363 1.971 1.00 0.00 94 LEU A O 3
ATOM 5533 N N . LEU A 1 95 ? -0.542 -3.184 2.148 1.00 0.00 95 LEU A N 3
ATOM 5534 C CA . LEU A 1 95 ? -0.282 -3.799 0.856 1.00 0.00 95 LEU A CA 3
ATOM 5535 C C . LEU A 1 95 ? 0.637 -5.007 0.991 1.00 0.00 95 LEU A C 3
ATOM 5536 O O . LEU A 1 95 ? 1.770 -4.891 1.459 1.00 0.00 95 LEU A O 3
ATOM 5552 N N . LEU A 1 96 ? 0.140 -6.165 0.572 1.00 0.00 96 LEU A N 3
ATOM 5553 C CA . LEU A 1 96 ? 0.909 -7.401 0.638 1.00 0.00 96 LEU A CA 3
ATOM 5554 C C . LEU A 1 96 ? 1.650 -7.639 -0.676 1.00 0.00 96 LEU A C 3
ATOM 5555 O O . LEU A 1 96 ? 1.038 -7.713 -1.740 1.00 0.00 96 LEU A O 3
ATOM 5571 N N . ALA A 1 97 ? 2.970 -7.759 -0.591 1.00 0.00 97 ALA A N 3
ATOM 5572 C CA . ALA A 1 97 ? 3.793 -7.989 -1.770 1.00 0.00 97 ALA A CA 3
ATOM 5573 C C . ALA A 1 97 ? 4.075 -9.476 -1.958 1.00 0.00 97 ALA A C 3
ATOM 5574 O O . ALA A 1 97 ? 4.378 -10.186 -0.999 1.00 0.00 97 ALA A O 3
ATOM 5581 N N . ASN A 1 98 ? 3.975 -9.940 -3.200 1.00 0.00 98 ASN A N 3
ATOM 5582 C CA . ASN A 1 98 ? 4.220 -11.343 -3.518 1.00 0.00 98 ASN A CA 3
ATOM 5583 C C . ASN A 1 98 ? 5.568 -11.801 -2.968 1.00 0.00 98 ASN A C 3
ATOM 5584 O O . ASN A 1 98 ? 5.751 -12.973 -2.642 1.00 0.00 98 ASN A O 3
ATOM 5595 N N . SER A 1 99 ? 6.507 -10.866 -2.866 1.00 0.00 99 SER A N 3
ATOM 5596 C CA . SER A 1 99 ? 7.836 -11.172 -2.354 1.00 0.00 99 SER A CA 3
ATOM 5597 C C . SER A 1 99 ? 8.294 -10.105 -1.365 1.00 0.00 99 SER A C 3
ATOM 5598 O O . SER A 1 99 ? 7.897 -8.944 -1.462 1.00 0.00 99 SER A O 3
ATOM 5606 N N . THR A 1 100 ? 9.133 -10.506 -0.416 1.00 0.00 100 THR A N 3
ATOM 5607 C CA . THR A 1 100 ? 9.646 -9.584 0.590 1.00 0.00 100 THR A CA 3
ATOM 5608 C C . THR A 1 100 ? 10.364 -8.409 -0.064 1.00 0.00 100 THR A C 3
ATOM 5609 O O . THR A 1 100 ? 10.168 -7.257 0.321 1.00 0.00 100 THR A O 3
ATOM 5620 N N . GLU A 1 101 ? 11.196 -8.712 -1.055 1.00 0.00 101 GLU A N 3
ATOM 5621 C CA . GLU A 1 101 ? 11.948 -7.686 -1.767 1.00 0.00 101 GLU A CA 3
ATOM 5622 C C . GLU A 1 101 ? 11.025 -6.584 -2.283 1.00 0.00 101 GLU A C 3
ATOM 5623 O O . GLU A 1 101 ? 11.371 -5.404 -2.248 1.00 0.00 101 GLU A O 3
ATOM 5635 N N . GLU A 1 102 ? 9.846 -6.979 -2.758 1.00 0.00 102 GLU A N 3
ATOM 5636 C CA . GLU A 1 102 ? 8.873 -6.024 -3.276 1.00 0.00 102 GLU A CA 3
ATOM 5637 C C . GLU A 1 102 ? 8.484 -5.013 -2.202 1.00 0.00 102 GLU A C 3
ATOM 5638 O O . GLU A 1 102 ? 8.402 -3.814 -2.465 1.00 0.00 102 GLU A O 3
ATOM 5650 N N . GLN A 1 103 ? 8.246 -5.507 -0.992 1.00 0.00 103 GLN A N 3
ATOM 5651 C CA . GLN A 1 103 ? 7.866 -4.648 0.124 1.00 0.00 103 GLN A CA 3
ATOM 5652 C C . GLN A 1 103 ? 8.969 -3.642 0.438 1.00 0.00 103 GLN A C 3
ATOM 5653 O O . GLN A 1 103 ? 8.695 -2.504 0.818 1.00 0.00 103 GLN A O 3
ATOM 5667 N N . GLN A 1 104 ? 10.218 -4.065 0.272 1.00 0.00 104 GLN A N 3
ATOM 5668 C CA . GLN A 1 104 ? 11.359 -3.193 0.539 1.00 0.00 104 GLN A CA 3
ATOM 5669 C C . GLN A 1 104 ? 11.454 -2.097 -0.516 1.00 0.00 104 GLN A C 3
ATOM 5670 O O . GLN A 1 104 ? 11.788 -0.952 -0.211 1.00 0.00 104 GLN A O 3
ATOM 5684 N N . LYS A 1 105 ? 11.163 -2.460 -1.761 1.00 0.00 105 LYS A N 3
ATOM 5685 C CA . LYS A 1 105 ? 11.220 -1.512 -2.868 1.00 0.00 105 LYS A CA 3
ATOM 5686 C C . LYS A 1 105 ? 10.041 -0.546 -2.828 1.00 0.00 105 LYS A C 3
ATOM 5687 O O . LYS A 1 105 ? 10.223 0.669 -2.884 1.00 0.00 105 LYS A O 3
ATOM 5706 N N . TRP A 1 106 ? 8.831 -1.092 -2.744 1.00 0.00 106 TRP A N 3
ATOM 5707 C CA . TRP A 1 106 ? 7.625 -0.271 -2.713 1.00 0.00 106 TRP A CA 3
ATOM 5708 C C . TRP A 1 106 ? 7.673 0.755 -1.584 1.00 0.00 106 TRP A C 3
ATOM 5709 O O . TRP A 1 106 ? 7.444 1.945 -1.800 1.00 0.00 106 TRP A O 3
ATOM 5730 N N . VAL A 1 107 ? 7.960 0.276 -0.379 1.00 0.00 107 VAL A N 3
ATOM 5731 C CA . VAL A 1 107 ? 8.026 1.137 0.796 1.00 0.00 107 VAL A CA 3
ATOM 5732 C C . VAL A 1 107 ? 9.139 2.174 0.683 1.00 0.00 107 VAL A C 3
ATOM 5733 O O . VAL A 1 107 ? 8.913 3.364 0.904 1.00 0.00 107 VAL A O 3
ATOM 5746 N N . SER A 1 108 ? 10.342 1.719 0.352 1.00 0.00 108 SER A N 3
ATOM 5747 C CA . SER A 1 108 ? 11.491 2.610 0.230 1.00 0.00 108 SER A CA 3
ATOM 5748 C C . SER A 1 108 ? 11.318 3.610 -0.911 1.00 0.00 108 SER A C 3
ATOM 5749 O O . SER A 1 108 ? 11.738 4.762 -0.804 1.00 0.00 108 SER A O 3
ATOM 5757 N N . ARG A 1 109 ? 10.709 3.168 -2.006 1.00 0.00 109 ARG A N 3
ATOM 5758 C CA . ARG A 1 109 ? 10.500 4.037 -3.160 1.00 0.00 109 ARG A CA 3
ATOM 5759 C C . ARG A 1 109 ? 9.370 5.032 -2.908 1.00 0.00 109 ARG A C 3
ATOM 5760 O O . ARG A 1 109 ? 9.549 6.242 -3.057 1.00 0.00 109 ARG A O 3
ATOM 5781 N N . LEU A 1 110 ? 8.205 4.515 -2.533 1.00 0.00 110 LEU A N 3
ATOM 5782 C CA . LEU A 1 110 ? 7.045 5.359 -2.269 1.00 0.00 110 LEU A CA 3
ATOM 5783 C C . LEU A 1 110 ? 7.333 6.358 -1.151 1.00 0.00 110 LEU A C 3
ATOM 5784 O O . LEU A 1 110 ? 6.905 7.510 -1.212 1.00 0.00 110 LEU A O 3
ATOM 5800 N N . VAL A 1 111 ? 8.062 5.913 -0.133 1.00 0.00 111 VAL A N 3
ATOM 5801 C CA . VAL A 1 111 ? 8.404 6.778 0.989 1.00 0.00 111 VAL A CA 3
ATOM 5802 C C . VAL A 1 111 ? 9.421 7.832 0.569 1.00 0.00 111 VAL A C 3
ATOM 5803 O O . VAL A 1 111 ? 9.307 9.002 0.934 1.00 0.00 111 VAL A O 3
ATOM 5816 N N . LYS A 1 112 ? 10.411 7.409 -0.211 1.00 0.00 112 LYS A N 3
ATOM 5817 C CA . LYS A 1 112 ? 11.445 8.315 -0.693 1.00 0.00 112 LYS A CA 3
ATOM 5818 C C . LYS A 1 112 ? 10.823 9.447 -1.502 1.00 0.00 112 LYS A C 3
ATOM 5819 O O . LYS A 1 112 ? 11.337 10.565 -1.525 1.00 0.00 112 LYS A O 3
ATOM 5838 N N . LYS A 1 113 ? 9.708 9.147 -2.160 1.00 0.00 113 LYS A N 3
ATOM 5839 C CA . LYS A 1 113 ? 9.008 10.139 -2.969 1.00 0.00 113 LYS A CA 3
ATOM 5840 C C . LYS A 1 113 ? 8.371 11.211 -2.086 1.00 0.00 113 LYS A C 3
ATOM 5841 O O . LYS A 1 113 ? 8.113 12.326 -2.536 1.00 0.00 113 LYS A O 3
ATOM 5860 N N . ILE A 1 114 ? 8.120 10.862 -0.826 1.00 0.00 114 ILE A N 3
ATOM 5861 C CA . ILE A 1 114 ? 7.514 11.795 0.118 1.00 0.00 114 ILE A CA 3
ATOM 5862 C C . ILE A 1 114 ? 8.416 13.007 0.348 1.00 0.00 114 ILE A C 3
ATOM 5863 O O . ILE A 1 114 ? 9.628 12.866 0.509 1.00 0.00 114 ILE A O 3
ATOM 5879 N N . PRO A 1 115 ? 7.835 14.221 0.366 1.00 0.00 115 PRO A N 3
ATOM 5880 C CA . PRO A 1 115 ? 8.597 15.456 0.577 1.00 0.00 115 PRO A CA 3
ATOM 5881 C C . PRO A 1 115 ? 9.058 15.609 2.023 1.00 0.00 115 PRO A C 3
ATOM 5882 O O . PRO A 1 115 ? 10.192 16.012 2.284 1.00 0.00 115 PRO A O 3
ATOM 5893 N N . LYS A 1 116 ? 8.171 15.285 2.959 1.00 0.00 116 LYS A N 3
ATOM 5894 C CA . LYS A 1 116 ? 8.487 15.386 4.379 1.00 0.00 116 LYS A CA 3
ATOM 5895 C C . LYS A 1 116 ? 8.890 14.028 4.945 1.00 0.00 116 LYS A C 3
ATOM 5896 O O . LYS A 1 116 ? 8.574 13.703 6.089 1.00 0.00 116 LYS A O 3
ATOM 5915 N N . LYS A 1 117 ? 9.591 13.241 4.136 1.00 0.00 117 LYS A N 3
ATOM 5916 C CA . LYS A 1 117 ? 10.038 11.918 4.557 1.00 0.00 117 LYS A CA 3
ATOM 5917 C C . LYS A 1 117 ? 10.940 12.013 5.784 1.00 0.00 117 LYS A C 3
ATOM 5918 O O . LYS A 1 117 ? 12.102 12.444 5.629 1.00 0.00 117 LYS A O 3
ATOM 5938 N N . SER A 1 1 ? 9.504 4.805 -16.274 1.00 0.00 1 SER A N 4
ATOM 5939 C CA . SER A 1 1 ? 8.360 4.447 -15.395 1.00 0.00 1 SER A CA 4
ATOM 5940 C C . SER A 1 1 ? 8.679 4.732 -13.932 1.00 0.00 1 SER A C 4
ATOM 5941 O O . SER A 1 1 ? 9.671 5.391 -13.619 1.00 0.00 1 SER A O 4
ATOM 5951 N N . ARG A 1 2 ? 7.831 4.233 -13.037 1.00 0.00 2 ARG A N 4
ATOM 5952 C CA . ARG A 1 2 ? 8.024 4.434 -11.606 1.00 0.00 2 ARG A CA 4
ATOM 5953 C C . ARG A 1 2 ? 7.413 3.288 -10.808 1.00 0.00 2 ARG A C 4
ATOM 5954 O O . ARG A 1 2 ? 6.916 2.317 -11.380 1.00 0.00 2 ARG A O 4
ATOM 5975 N N . LEU A 1 3 ? 7.451 3.406 -9.483 1.00 0.00 3 LEU A N 4
ATOM 5976 C CA . LEU A 1 3 ? 6.898 2.379 -8.603 1.00 0.00 3 LEU A CA 4
ATOM 5977 C C . LEU A 1 3 ? 5.507 1.962 -9.066 1.00 0.00 3 LEU A C 4
ATOM 5978 O O . LEU A 1 3 ? 4.557 2.737 -8.981 1.00 0.00 3 LEU A O 4
ATOM 5994 N N . GLU A 1 4 ? 5.397 0.738 -9.565 1.00 0.00 4 GLU A N 4
ATOM 5995 C CA . GLU A 1 4 ? 4.122 0.232 -10.049 1.00 0.00 4 GLU A CA 4
ATOM 5996 C C . GLU A 1 4 ? 4.077 -1.291 -9.987 1.00 0.00 4 GLU A C 4
ATOM 5997 O O . GLU A 1 4 ? 5.111 -1.953 -9.905 1.00 0.00 4 GLU A O 4
ATOM 6009 N N . GLY A 1 5 ? 2.868 -1.834 -10.031 1.00 0.00 5 GLY A N 4
ATOM 6010 C CA . GLY A 1 5 ? 2.695 -3.271 -9.983 1.00 0.00 5 GLY A CA 4
ATOM 6011 C C . GLY A 1 5 ? 1.398 -3.660 -9.314 1.00 0.00 5 GLY A C 4
ATOM 6012 O O . GLY A 1 5 ? 0.440 -2.887 -9.310 1.00 0.00 5 GLY A O 4
ATOM 6016 N N . TRP A 1 6 ? 1.360 -4.854 -8.739 1.00 0.00 6 TRP A N 4
ATOM 6017 C CA . TRP A 1 6 ? 0.164 -5.323 -8.061 1.00 0.00 6 TRP A CA 4
ATOM 6018 C C . TRP A 1 6 ? 0.448 -5.619 -6.598 1.00 0.00 6 TRP A C 4
ATOM 6019 O O . TRP A 1 6 ? 1.338 -6.404 -6.272 1.00 0.00 6 TRP A O 4
ATOM 6040 N N . LEU A 1 7 ? -0.327 -5.002 -5.721 1.00 0.00 7 LEU A N 4
ATOM 6041 C CA . LEU A 1 7 ? -0.176 -5.215 -4.292 1.00 0.00 7 LEU A CA 4
ATOM 6042 C C . LEU A 1 7 ? -1.472 -5.764 -3.731 1.00 0.00 7 LEU A C 4
ATOM 6043 O O . LEU A 1 7 ? -2.550 -5.467 -4.239 1.00 0.00 7 LEU A O 4
ATOM 6059 N N . SER A 1 8 ? -1.360 -6.586 -2.707 1.00 0.00 8 SER A N 4
ATOM 6060 C CA . SER A 1 8 ? -2.533 -7.214 -2.112 1.00 0.00 8 SER A CA 4
ATOM 6061 C C . SER A 1 8 ? -3.120 -6.378 -0.984 1.00 0.00 8 SER A C 4
ATOM 6062 O O . SER A 1 8 ? -2.397 -5.765 -0.199 1.00 0.00 8 SER A O 4
ATOM 6070 N N . LEU A 1 9 ? -4.446 -6.370 -0.915 1.00 0.00 9 LEU A N 4
ATOM 6071 C CA . LEU A 1 9 ? -5.165 -5.626 0.108 1.00 0.00 9 LEU A CA 4
ATOM 6072 C C . LEU A 1 9 ? -6.150 -6.538 0.835 1.00 0.00 9 LEU A C 4
ATOM 6073 O O . LEU A 1 9 ? -6.594 -7.545 0.283 1.00 0.00 9 LEU A O 4
ATOM 6089 N N . PRO A 1 10 ? -6.509 -6.200 2.084 1.00 0.00 10 PRO A N 4
ATOM 6090 C CA . PRO A 1 10 ? -7.448 -7.002 2.874 1.00 0.00 10 PRO A CA 4
ATOM 6091 C C . PRO A 1 10 ? -8.837 -7.047 2.244 1.00 0.00 10 PRO A C 4
ATOM 6092 O O . PRO A 1 10 ? -9.567 -6.056 2.256 1.00 0.00 10 PRO A O 4
ATOM 6103 N N . VAL A 1 11 ? -9.194 -8.202 1.692 1.00 0.00 11 VAL A N 4
ATOM 6104 C CA . VAL A 1 11 ? -10.493 -8.373 1.055 1.00 0.00 11 VAL A CA 4
ATOM 6105 C C . VAL A 1 11 ? -11.454 -9.146 1.950 1.00 0.00 11 VAL A C 4
ATOM 6106 O O . VAL A 1 11 ? -11.036 -9.822 2.889 1.00 0.00 11 VAL A O 4
ATOM 6119 N N . ARG A 1 12 ? -12.741 -9.046 1.645 1.00 0.00 12 ARG A N 4
ATOM 6120 C CA . ARG A 1 12 ? -13.764 -9.740 2.414 1.00 0.00 12 ARG A CA 4
ATOM 6121 C C . ARG A 1 12 ? -14.753 -10.431 1.482 1.00 0.00 12 ARG A C 4
ATOM 6122 O O . ARG A 1 12 ? -15.733 -9.829 1.045 1.00 0.00 12 ARG A O 4
ATOM 6143 N N . ASN A 1 13 ? -14.479 -11.695 1.178 1.00 0.00 13 ASN A N 4
ATOM 6144 C CA . ASN A 1 13 ? -15.332 -12.485 0.290 1.00 0.00 13 ASN A CA 4
ATOM 6145 C C . ASN A 1 13 ? -16.813 -12.274 0.600 1.00 0.00 13 ASN A C 4
ATOM 6146 O O . ASN A 1 13 ? -17.629 -12.117 -0.309 1.00 0.00 13 ASN A O 4
ATOM 6157 N N . ASN A 1 14 ? -17.154 -12.272 1.883 1.00 0.00 14 ASN A N 4
ATOM 6158 C CA . ASN A 1 14 ? -18.537 -12.079 2.304 1.00 0.00 14 ASN A CA 4
ATOM 6159 C C . ASN A 1 14 ? -18.613 -11.173 3.530 1.00 0.00 14 ASN A C 4
ATOM 6160 O O . ASN A 1 14 ? -18.968 -9.999 3.423 1.00 0.00 14 ASN A O 4
ATOM 6171 N N . THR A 1 15 ? -18.280 -11.726 4.690 1.00 0.00 15 THR A N 4
ATOM 6172 C CA . THR A 1 15 ? -18.311 -10.967 5.936 1.00 0.00 15 THR A CA 4
ATOM 6173 C C . THR A 1 15 ? -17.365 -11.579 6.964 1.00 0.00 15 THR A C 4
ATOM 6174 O O . THR A 1 15 ? -16.586 -10.873 7.604 1.00 0.00 15 THR A O 4
ATOM 6185 N N . LYS A 1 16 ? -17.438 -12.897 7.112 1.00 0.00 16 LYS A N 4
ATOM 6186 C CA . LYS A 1 16 ? -16.588 -13.609 8.059 1.00 0.00 16 LYS A CA 4
ATOM 6187 C C . LYS A 1 16 ? -15.264 -14.005 7.409 1.00 0.00 16 LYS A C 4
ATOM 6188 O O . LYS A 1 16 ? -14.256 -14.185 8.093 1.00 0.00 16 LYS A O 4
ATOM 6207 N N . LYS A 1 17 ? -15.275 -14.140 6.086 1.00 0.00 17 LYS A N 4
ATOM 6208 C CA . LYS A 1 17 ? -14.076 -14.518 5.347 1.00 0.00 17 LYS A CA 4
ATOM 6209 C C . LYS A 1 17 ? -13.265 -13.286 4.954 1.00 0.00 17 LYS A C 4
ATOM 6210 O O . LYS A 1 17 ? -13.696 -12.152 5.161 1.00 0.00 17 LYS A O 4
ATOM 6229 N N . PHE A 1 18 ? -12.085 -13.521 4.387 1.00 0.00 18 PHE A N 4
ATOM 6230 C CA . PHE A 1 18 ? -11.199 -12.440 3.960 1.00 0.00 18 PHE A CA 4
ATOM 6231 C C . PHE A 1 18 ? -9.851 -12.997 3.524 1.00 0.00 18 PHE A C 4
ATOM 6232 O O . PHE A 1 18 ? -9.365 -13.985 4.077 1.00 0.00 18 PHE A O 4
ATOM 6249 N N . GLY A 1 19 ? -9.253 -12.361 2.527 1.00 0.00 19 GLY A N 4
ATOM 6250 C CA . GLY A 1 19 ? -7.965 -12.809 2.028 1.00 0.00 19 GLY A CA 4
ATOM 6251 C C . GLY A 1 19 ? -7.134 -11.675 1.463 1.00 0.00 19 GLY A C 4
ATOM 6252 O O . GLY A 1 19 ? -7.047 -10.602 2.062 1.00 0.00 19 GLY A O 4
ATOM 6256 N N . TRP A 1 20 ? -6.526 -11.908 0.306 1.00 0.00 20 TRP A N 4
ATOM 6257 C CA . TRP A 1 20 ? -5.701 -10.895 -0.340 1.00 0.00 20 TRP A CA 4
ATOM 6258 C C . TRP A 1 20 ? -6.028 -10.787 -1.823 1.00 0.00 20 TRP A C 4
ATOM 6259 O O . TRP A 1 20 ? -6.320 -11.786 -2.482 1.00 0.00 20 TRP A O 4
ATOM 6280 N N . VAL A 1 21 ? -5.965 -9.568 -2.343 1.00 0.00 21 VAL A N 4
ATOM 6281 C CA . VAL A 1 21 ? -6.241 -9.317 -3.752 1.00 0.00 21 VAL A CA 4
ATOM 6282 C C . VAL A 1 21 ? -5.280 -8.268 -4.294 1.00 0.00 21 VAL A C 4
ATOM 6283 O O . VAL A 1 21 ? -5.324 -7.108 -3.884 1.00 0.00 21 VAL A O 4
ATOM 6296 N N . LYS A 1 22 ? -4.395 -8.675 -5.200 1.00 0.00 22 LYS A N 4
ATOM 6297 C CA . LYS A 1 22 ? -3.424 -7.753 -5.756 1.00 0.00 22 LYS A CA 4
ATOM 6298 C C . LYS A 1 22 ? -4.057 -6.796 -6.763 1.00 0.00 22 LYS A C 4
ATOM 6299 O O . LYS A 1 22 ? -4.476 -7.200 -7.847 1.00 0.00 22 LYS A O 4
ATOM 6318 N N . LYS A 1 23 ? -4.097 -5.520 -6.401 1.00 0.00 23 LYS A N 4
ATOM 6319 C CA . LYS A 1 23 ? -4.643 -4.494 -7.274 1.00 0.00 23 LYS A CA 4
ATOM 6320 C C . LYS A 1 23 ? -3.497 -3.712 -7.898 1.00 0.00 23 LYS A C 4
ATOM 6321 O O . LYS A 1 23 ? -2.427 -3.592 -7.302 1.00 0.00 23 LYS A O 4
ATOM 6340 N N . TYR A 1 24 ? -3.709 -3.195 -9.097 1.00 0.00 24 TYR A N 4
ATOM 6341 C CA . TYR A 1 24 ? -2.663 -2.447 -9.777 1.00 0.00 24 TYR A CA 4
ATOM 6342 C C . TYR A 1 24 ? -2.398 -1.110 -9.096 1.00 0.00 24 TYR A C 4
ATOM 6343 O O . TYR A 1 24 ? -3.179 -0.168 -9.222 1.00 0.00 24 TYR A O 4
ATOM 6361 N N . VAL A 1 25 ? -1.278 -1.039 -8.386 1.00 0.00 25 VAL A N 4
ATOM 6362 C CA . VAL A 1 25 ? -0.884 0.179 -7.692 1.00 0.00 25 VAL A CA 4
ATOM 6363 C C . VAL A 1 25 ? 0.306 0.822 -8.388 1.00 0.00 25 VAL A C 4
ATOM 6364 O O . VAL A 1 25 ? 1.275 0.144 -8.729 1.00 0.00 25 VAL A O 4
ATOM 6377 N N . ILE A 1 26 ? 0.235 2.130 -8.593 1.00 0.00 26 ILE A N 4
ATOM 6378 C CA . ILE A 1 26 ? 1.319 2.849 -9.247 1.00 0.00 26 ILE A CA 4
ATOM 6379 C C . ILE A 1 26 ? 1.559 4.195 -8.574 1.00 0.00 26 ILE A C 4
ATOM 6380 O O . ILE A 1 26 ? 0.701 5.077 -8.599 1.00 0.00 26 ILE A O 4
ATOM 6396 N N . VAL A 1 27 ? 2.733 4.341 -7.968 1.00 0.00 27 VAL A N 4
ATOM 6397 C CA . VAL A 1 27 ? 3.091 5.574 -7.281 1.00 0.00 27 VAL A CA 4
ATOM 6398 C C . VAL A 1 27 ? 3.707 6.580 -8.246 1.00 0.00 27 VAL A C 4
ATOM 6399 O O . VAL A 1 27 ? 4.861 6.442 -8.651 1.00 0.00 27 VAL A O 4
ATOM 6412 N N . SER A 1 28 ? 2.930 7.595 -8.612 1.00 0.00 28 SER A N 4
ATOM 6413 C CA . SER A 1 28 ? 3.403 8.624 -9.530 1.00 0.00 28 SER A CA 4
ATOM 6414 C C . SER A 1 28 ? 4.279 9.640 -8.805 1.00 0.00 28 SER A C 4
ATOM 6415 O O . SER A 1 28 ? 4.277 9.711 -7.576 1.00 0.00 28 SER A O 4
ATOM 6423 N N . SER A 1 29 ? 5.027 10.426 -9.573 1.00 0.00 29 SER A N 4
ATOM 6424 C CA . SER A 1 29 ? 5.907 11.440 -9.003 1.00 0.00 29 SER A CA 4
ATOM 6425 C C . SER A 1 29 ? 5.126 12.394 -8.104 1.00 0.00 29 SER A C 4
ATOM 6426 O O . SER A 1 29 ? 4.351 13.221 -8.583 1.00 0.00 29 SER A O 4
ATOM 6434 N N . LYS A 1 30 ? 5.335 12.271 -6.796 1.00 0.00 30 LYS A N 4
ATOM 6435 C CA . LYS A 1 30 ? 4.650 13.120 -5.827 1.00 0.00 30 LYS A CA 4
ATOM 6436 C C . LYS A 1 30 ? 3.152 12.829 -5.811 1.00 0.00 30 LYS A C 4
ATOM 6437 O O . LYS A 1 30 ? 2.341 13.707 -5.516 1.00 0.00 30 LYS A O 4
ATOM 6456 N N . LYS A 1 31 ? 2.789 11.590 -6.131 1.00 0.00 31 LYS A N 4
ATOM 6457 C CA . LYS A 1 31 ? 1.388 11.184 -6.153 1.00 0.00 31 LYS A CA 4
ATOM 6458 C C . LYS A 1 31 ? 1.258 9.664 -6.126 1.00 0.00 31 LYS A C 4
ATOM 6459 O O . LYS A 1 31 ? 2.168 8.946 -6.538 1.00 0.00 31 LYS A O 4
ATOM 6478 N N . ILE A 1 32 ? 0.119 9.182 -5.641 1.00 0.00 32 ILE A N 4
ATOM 6479 C CA . ILE A 1 32 ? -0.135 7.748 -5.561 1.00 0.00 32 ILE A CA 4
ATOM 6480 C C . ILE A 1 32 ? -1.422 7.381 -6.291 1.00 0.00 32 ILE A C 4
ATOM 6481 O O . ILE A 1 32 ? -2.490 7.917 -5.993 1.00 0.00 32 ILE A O 4
ATOM 6497 N N . LEU A 1 33 ? -1.315 6.469 -7.251 1.00 0.00 33 LEU A N 4
ATOM 6498 C CA . LEU A 1 33 ? -2.472 6.036 -8.026 1.00 0.00 33 LEU A CA 4
ATOM 6499 C C . LEU A 1 33 ? -2.883 4.614 -7.658 1.00 0.00 33 LEU A C 4
ATOM 6500 O O . LEU A 1 33 ? -2.043 3.781 -7.317 1.00 0.00 33 LEU A O 4
ATOM 6516 N N . PHE A 1 34 ? -4.182 4.344 -7.734 1.00 0.00 34 PHE A N 4
ATOM 6517 C CA . PHE A 1 34 ? -4.713 3.023 -7.415 1.00 0.00 34 PHE A CA 4
ATOM 6518 C C . PHE A 1 34 ? -5.756 2.600 -8.442 1.00 0.00 34 PHE A C 4
ATOM 6519 O O . PHE A 1 34 ? -6.701 3.336 -8.721 1.00 0.00 34 PHE A O 4
ATOM 6536 N N . TYR A 1 35 ? -5.575 1.410 -9.001 1.00 0.00 35 TYR A N 4
ATOM 6537 C CA . TYR A 1 35 ? -6.499 0.886 -10.001 1.00 0.00 35 TYR A CA 4
ATOM 6538 C C . TYR A 1 35 ? -6.853 -0.566 -9.706 1.00 0.00 35 TYR A C 4
ATOM 6539 O O . TYR A 1 35 ? -6.318 -1.171 -8.777 1.00 0.00 35 TYR A O 4
ATOM 6557 N N . ASP A 1 36 ? -7.758 -1.121 -10.505 1.00 0.00 36 ASP A N 4
ATOM 6558 C CA . ASP A 1 36 ? -8.186 -2.502 -10.334 1.00 0.00 36 ASP A CA 4
ATOM 6559 C C . ASP A 1 36 ? -7.665 -3.380 -11.469 1.00 0.00 36 ASP A C 4
ATOM 6560 O O . ASP A 1 36 ? -7.499 -4.589 -11.306 1.00 0.00 36 ASP A O 4
ATOM 6569 N N . SER A 1 37 ? -7.407 -2.763 -12.618 1.00 0.00 37 SER A N 4
ATOM 6570 C CA . SER A 1 37 ? -6.904 -3.490 -13.780 1.00 0.00 37 SER A CA 4
ATOM 6571 C C . SER A 1 37 ? -6.458 -2.524 -14.873 1.00 0.00 37 SER A C 4
ATOM 6572 O O . SER A 1 37 ? -6.777 -1.335 -14.834 1.00 0.00 37 SER A O 4
ATOM 6580 N N . GLU A 1 38 ? -5.719 -3.043 -15.848 1.00 0.00 38 GLU A N 4
ATOM 6581 C CA . GLU A 1 38 ? -5.228 -2.227 -16.952 1.00 0.00 38 GLU A CA 4
ATOM 6582 C C . GLU A 1 38 ? -6.384 -1.720 -17.810 1.00 0.00 38 GLU A C 4
ATOM 6583 O O . GLU A 1 38 ? -6.301 -0.650 -18.411 1.00 0.00 38 GLU A O 4
ATOM 6595 N N . GLN A 1 39 ? -7.463 -2.496 -17.862 1.00 0.00 39 GLN A N 4
ATOM 6596 C CA . GLN A 1 39 ? -8.635 -2.124 -18.646 1.00 0.00 39 GLN A CA 4
ATOM 6597 C C . GLN A 1 39 ? -9.212 -0.797 -18.165 1.00 0.00 39 GLN A C 4
ATOM 6598 O O . GLN A 1 39 ? -9.546 0.074 -18.969 1.00 0.00 39 GLN A O 4
ATOM 6612 N N . ASP A 1 40 ? -9.325 -0.648 -16.849 1.00 0.00 40 ASP A N 4
ATOM 6613 C CA . ASP A 1 40 ? -9.860 0.575 -16.262 1.00 0.00 40 ASP A CA 4
ATOM 6614 C C . ASP A 1 40 ? -8.839 1.704 -16.333 1.00 0.00 40 ASP A C 4
ATOM 6615 O O . ASP A 1 40 ? -9.201 2.877 -16.425 1.00 0.00 40 ASP A O 4
ATOM 6624 N N . LYS A 1 41 ? -7.560 1.343 -16.286 1.00 0.00 41 LYS A N 4
ATOM 6625 C CA . LYS A 1 41 ? -6.485 2.325 -16.345 1.00 0.00 41 LYS A CA 4
ATOM 6626 C C . LYS A 1 41 ? -6.527 3.102 -17.657 1.00 0.00 41 LYS A C 4
ATOM 6627 O O . LYS A 1 41 ? -6.406 4.326 -17.671 1.00 0.00 41 LYS A O 4
ATOM 6646 N N . GLU A 1 42 ? -6.701 2.381 -18.760 1.00 0.00 42 GLU A N 4
ATOM 6647 C CA . GLU A 1 42 ? -6.759 3.001 -20.079 1.00 0.00 42 GLU A CA 4
ATOM 6648 C C . GLU A 1 42 ? -7.917 3.992 -20.162 1.00 0.00 42 GLU A C 4
ATOM 6649 O O . GLU A 1 42 ? -7.859 4.967 -20.912 1.00 0.00 42 GLU A O 4
ATOM 6661 N N . GLN A 1 43 ? -8.967 3.736 -19.388 1.00 0.00 43 GLN A N 4
ATOM 6662 C CA . GLN A 1 43 ? -10.138 4.606 -19.375 1.00 0.00 43 GLN A CA 4
ATOM 6663 C C . GLN A 1 43 ? -9.889 5.865 -18.541 1.00 0.00 43 GLN A C 4
ATOM 6664 O O . GLN A 1 43 ? -10.739 6.752 -18.477 1.00 0.00 43 GLN A O 4
ATOM 6678 N N . SER A 1 44 ? -8.722 5.937 -17.904 1.00 0.00 44 SER A N 4
ATOM 6679 C CA . SER A 1 44 ? -8.372 7.089 -17.079 1.00 0.00 44 SER A CA 4
ATOM 6680 C C . SER A 1 44 ? -9.310 7.206 -15.882 1.00 0.00 44 SER A C 4
ATOM 6681 O O . SER A 1 44 ? -9.736 8.302 -15.517 1.00 0.00 44 SER A O 4
ATOM 6689 N N . ASN A 1 45 ? -9.628 6.068 -15.274 1.00 0.00 45 ASN A N 4
ATOM 6690 C CA . ASN A 1 45 ? -10.515 6.040 -14.116 1.00 0.00 45 ASN A CA 4
ATOM 6691 C C . ASN A 1 45 ? -9.815 5.412 -12.912 1.00 0.00 45 ASN A C 4
ATOM 6692 O O . ASN A 1 45 ? -9.920 4.207 -12.681 1.00 0.00 45 ASN A O 4
ATOM 6703 N N . PRO A 1 46 ? -9.087 6.225 -12.126 1.00 0.00 46 PRO A N 4
ATOM 6704 C CA . PRO A 1 46 ? -8.368 5.744 -10.943 1.00 0.00 46 PRO A CA 4
ATOM 6705 C C . PRO A 1 46 ? -9.310 5.363 -9.806 1.00 0.00 46 PRO A C 4
ATOM 6706 O O . PRO A 1 46 ? -10.070 6.195 -9.311 1.00 0.00 46 PRO A O 4
ATOM 6717 N N . TYR A 1 47 ? -9.250 4.101 -9.394 1.00 0.00 47 TYR A N 4
ATOM 6718 C CA . TYR A 1 47 ? -10.095 3.608 -8.312 1.00 0.00 47 TYR A CA 4
ATOM 6719 C C . TYR A 1 47 ? -9.850 4.400 -7.032 1.00 0.00 47 TYR A C 4
ATOM 6720 O O . TYR A 1 47 ? -10.748 4.557 -6.205 1.00 0.00 47 TYR A O 4
ATOM 6738 N N . MET A 1 48 ? -8.627 4.897 -6.877 1.00 0.00 48 MET A N 4
ATOM 6739 C CA . MET A 1 48 ? -8.259 5.674 -5.700 1.00 0.00 48 MET A CA 4
ATOM 6740 C C . MET A 1 48 ? -6.881 6.303 -5.876 1.00 0.00 48 MET A C 4
ATOM 6741 O O . MET A 1 48 ? -5.955 5.660 -6.369 1.00 0.00 48 MET A O 4
ATOM 6755 N N . VAL A 1 49 ? -6.751 7.562 -5.474 1.00 0.00 49 VAL A N 4
ATOM 6756 C CA . VAL A 1 49 ? -5.485 8.274 -5.593 1.00 0.00 49 VAL A CA 4
ATOM 6757 C C . VAL A 1 49 ? -5.121 8.976 -4.287 1.00 0.00 49 VAL A C 4
ATOM 6758 O O . VAL A 1 49 ? -5.935 9.702 -3.713 1.00 0.00 49 VAL A O 4
ATOM 6771 N N . LEU A 1 50 ? -3.894 8.759 -3.827 1.00 0.00 50 LEU A N 4
ATOM 6772 C CA . LEU A 1 50 ? -3.418 9.373 -2.593 1.00 0.00 50 LEU A CA 4
ATOM 6773 C C . LEU A 1 50 ? -2.260 10.323 -2.874 1.00 0.00 50 LEU A C 4
ATOM 6774 O O . LEU A 1 50 ? -1.544 10.169 -3.864 1.00 0.00 50 LEU A O 4
ATOM 6790 N N . ASP A 1 51 ? -2.079 11.305 -1.998 1.00 0.00 51 ASP A N 4
ATOM 6791 C CA . ASP A 1 51 ? -1.005 12.278 -2.154 1.00 0.00 51 ASP A CA 4
ATOM 6792 C C . ASP A 1 51 ? 0.209 11.887 -1.318 1.00 0.00 51 ASP A C 4
ATOM 6793 O O . ASP A 1 51 ? 0.116 11.751 -0.098 1.00 0.00 51 ASP A O 4
ATOM 6802 N N . ILE A 1 52 ? 1.347 11.706 -1.981 1.00 0.00 52 ILE A N 4
ATOM 6803 C CA . ILE A 1 52 ? 2.579 11.330 -1.299 1.00 0.00 52 ILE A CA 4
ATOM 6804 C C . ILE A 1 52 ? 2.921 12.327 -0.195 1.00 0.00 52 ILE A C 4
ATOM 6805 O O . ILE A 1 52 ? 3.377 11.945 0.883 1.00 0.00 52 ILE A O 4
ATOM 6821 N N . ASP A 1 53 ? 2.695 13.606 -0.471 1.00 0.00 53 ASP A N 4
ATOM 6822 C CA . ASP A 1 53 ? 2.977 14.658 0.497 1.00 0.00 53 ASP A CA 4
ATOM 6823 C C . ASP A 1 53 ? 2.067 14.537 1.718 1.00 0.00 53 ASP A C 4
ATOM 6824 O O . ASP A 1 53 ? 2.409 14.999 2.806 1.00 0.00 53 ASP A O 4
ATOM 6833 N N . LYS A 1 54 ? 0.907 13.913 1.529 1.00 0.00 54 LYS A N 4
ATOM 6834 C CA . LYS A 1 54 ? -0.049 13.735 2.617 1.00 0.00 54 LYS A CA 4
ATOM 6835 C C . LYS A 1 54 ? 0.368 12.591 3.539 1.00 0.00 54 LYS A C 4
ATOM 6836 O O . LYS A 1 54 ? -0.051 12.531 4.694 1.00 0.00 54 LYS A O 4
ATOM 6855 N N . LEU A 1 55 ? 1.195 11.684 3.023 1.00 0.00 55 LEU A N 4
ATOM 6856 C CA . LEU A 1 55 ? 1.664 10.544 3.809 1.00 0.00 55 LEU A CA 4
ATOM 6857 C C . LEU A 1 55 ? 2.286 11.003 5.123 1.00 0.00 55 LEU A C 4
ATOM 6858 O O . LEU A 1 55 ? 3.010 11.997 5.166 1.00 0.00 55 LEU A O 4
ATOM 6874 N N . PHE A 1 56 ? 2.000 10.269 6.193 1.00 0.00 56 PHE A N 4
ATOM 6875 C CA . PHE A 1 56 ? 2.534 10.596 7.509 1.00 0.00 56 PHE A CA 4
ATOM 6876 C C . PHE A 1 56 ? 3.662 9.644 7.886 1.00 0.00 56 PHE A C 4
ATOM 6877 O O . PHE A 1 56 ? 4.614 10.030 8.565 1.00 0.00 56 PHE A O 4
ATOM 6894 N N . HIS A 1 57 ? 3.550 8.395 7.442 1.00 0.00 57 HIS A N 4
ATOM 6895 C CA . HIS A 1 57 ? 4.564 7.389 7.736 1.00 0.00 57 HIS A CA 4
ATOM 6896 C C . HIS A 1 57 ? 4.235 6.061 7.058 1.00 0.00 57 HIS A C 4
ATOM 6897 O O . HIS A 1 57 ? 3.083 5.628 7.041 1.00 0.00 57 HIS A O 4
ATOM 6912 N N . VAL A 1 58 ? 5.260 5.418 6.507 1.00 0.00 58 VAL A N 4
ATOM 6913 C CA . VAL A 1 58 ? 5.091 4.136 5.832 1.00 0.00 58 VAL A CA 4
ATOM 6914 C C . VAL A 1 58 ? 6.232 3.187 6.188 1.00 0.00 58 VAL A C 4
ATOM 6915 O O . VAL A 1 58 ? 7.406 3.527 6.038 1.00 0.00 58 VAL A O 4
ATOM 6928 N N . ARG A 1 59 ? 5.881 1.995 6.662 1.00 0.00 59 ARG A N 4
ATOM 6929 C CA . ARG A 1 59 ? 6.880 1.001 7.040 1.00 0.00 59 ARG A CA 4
ATOM 6930 C C . ARG A 1 59 ? 6.257 -0.390 7.137 1.00 0.00 59 ARG A C 4
ATOM 6931 O O . ARG A 1 59 ? 5.049 -0.526 7.330 1.00 0.00 59 ARG A O 4
ATOM 6952 N N . PRO A 1 60 ? 7.079 -1.447 7.008 1.00 0.00 60 PRO A N 4
ATOM 6953 C CA . PRO A 1 60 ? 6.606 -2.832 7.086 1.00 0.00 60 PRO A CA 4
ATOM 6954 C C . PRO A 1 60 ? 5.838 -3.110 8.374 1.00 0.00 60 PRO A C 4
ATOM 6955 O O . PRO A 1 60 ? 6.170 -2.575 9.433 1.00 0.00 60 PRO A O 4
ATOM 6966 N N . VAL A 1 61 ? 4.813 -3.950 8.279 1.00 0.00 61 VAL A N 4
ATOM 6967 C CA . VAL A 1 61 ? 4.002 -4.298 9.439 1.00 0.00 61 VAL A CA 4
ATOM 6968 C C . VAL A 1 61 ? 4.503 -5.580 10.096 1.00 0.00 61 VAL A C 4
ATOM 6969 O O . VAL A 1 61 ? 5.263 -6.339 9.496 1.00 0.00 61 VAL A O 4
ATOM 6982 N N . THR A 1 62 ? 4.072 -5.813 11.331 1.00 0.00 62 THR A N 4
ATOM 6983 C CA . THR A 1 62 ? 4.477 -7.004 12.070 1.00 0.00 62 THR A CA 4
ATOM 6984 C C . THR A 1 62 ? 3.302 -7.958 12.248 1.00 0.00 62 THR A C 4
ATOM 6985 O O . THR A 1 62 ? 2.205 -7.709 11.748 1.00 0.00 62 THR A O 4
ATOM 6996 N N . GLN A 1 63 ? 3.538 -9.053 12.964 1.00 0.00 63 GLN A N 4
ATOM 6997 C CA . GLN A 1 63 ? 2.497 -10.045 13.208 1.00 0.00 63 GLN A CA 4
ATOM 6998 C C . GLN A 1 63 ? 1.363 -9.462 14.051 1.00 0.00 63 GLN A C 4
ATOM 6999 O O . GLN A 1 63 ? 0.275 -10.032 14.115 1.00 0.00 63 GLN A O 4
ATOM 7013 N N . THR A 1 64 ? 1.623 -8.329 14.697 1.00 0.00 64 THR A N 4
ATOM 7014 C CA . THR A 1 64 ? 0.618 -7.680 15.533 1.00 0.00 64 THR A CA 4
ATOM 7015 C C . THR A 1 64 ? -0.384 -6.905 14.683 1.00 0.00 64 THR A C 4
ATOM 7016 O O . THR A 1 64 ? -1.532 -6.712 15.082 1.00 0.00 64 THR A O 4
ATOM 7027 N N . ASP A 1 65 ? 0.057 -6.460 13.510 1.00 0.00 65 ASP A N 4
ATOM 7028 C CA . ASP A 1 65 ? -0.802 -5.703 12.606 1.00 0.00 65 ASP A CA 4
ATOM 7029 C C . ASP A 1 65 ? -1.889 -6.592 12.007 1.00 0.00 65 ASP A C 4
ATOM 7030 O O . ASP A 1 65 ? -2.966 -6.114 11.646 1.00 0.00 65 ASP A O 4
ATOM 7039 N N . VAL A 1 66 ? -1.602 -7.885 11.901 1.00 0.00 66 VAL A N 4
ATOM 7040 C CA . VAL A 1 66 ? -2.553 -8.836 11.343 1.00 0.00 66 VAL A CA 4
ATOM 7041 C C . VAL A 1 66 ? -2.677 -10.070 12.230 1.00 0.00 66 VAL A C 4
ATOM 7042 O O . VAL A 1 66 ? -2.033 -10.166 13.272 1.00 0.00 66 VAL A O 4
ATOM 7055 N N . TYR A 1 67 ? -3.510 -11.010 11.804 1.00 0.00 67 TYR A N 4
ATOM 7056 C CA . TYR A 1 67 ? -3.722 -12.243 12.552 1.00 0.00 67 TYR A CA 4
ATOM 7057 C C . TYR A 1 67 ? -3.963 -13.413 11.604 1.00 0.00 67 TYR A C 4
ATOM 7058 O O . TYR A 1 67 ? -3.353 -14.472 11.743 1.00 0.00 67 TYR A O 4
ATOM 7076 N N . ARG A 1 68 ? -4.850 -13.208 10.636 1.00 0.00 68 ARG A N 4
ATOM 7077 C CA . ARG A 1 68 ? -5.165 -14.242 9.658 1.00 0.00 68 ARG A CA 4
ATOM 7078 C C . ARG A 1 68 ? -4.005 -14.434 8.684 1.00 0.00 68 ARG A C 4
ATOM 7079 O O . ARG A 1 68 ? -3.846 -15.504 8.096 1.00 0.00 68 ARG A O 4
ATOM 7100 N N . ALA A 1 69 ? -3.198 -13.390 8.519 1.00 0.00 69 ALA A N 4
ATOM 7101 C CA . ALA A 1 69 ? -2.052 -13.440 7.620 1.00 0.00 69 ALA A CA 4
ATOM 7102 C C . ALA A 1 69 ? -1.109 -14.580 7.992 1.00 0.00 69 ALA A C 4
ATOM 7103 O O . ALA A 1 69 ? -1.456 -15.449 8.792 1.00 0.00 69 ALA A O 4
ATOM 7110 N N . ASP A 1 70 ? 0.084 -14.570 7.408 1.00 0.00 70 ASP A N 4
ATOM 7111 C CA . ASP A 1 70 ? 1.077 -15.604 7.679 1.00 0.00 70 ASP A CA 4
ATOM 7112 C C . ASP A 1 70 ? 2.417 -14.983 8.057 1.00 0.00 70 ASP A C 4
ATOM 7113 O O . ASP A 1 70 ? 2.811 -13.953 7.510 1.00 0.00 70 ASP A O 4
ATOM 7122 N N . ALA A 1 71 ? 3.115 -15.617 8.996 1.00 0.00 71 ALA A N 4
ATOM 7123 C CA . ALA A 1 71 ? 4.412 -15.128 9.454 1.00 0.00 71 ALA A CA 4
ATOM 7124 C C . ALA A 1 71 ? 5.334 -14.810 8.279 1.00 0.00 71 ALA A C 4
ATOM 7125 O O . ALA A 1 71 ? 6.204 -13.944 8.377 1.00 0.00 71 ALA A O 4
ATOM 7132 N N . LYS A 1 72 ? 5.137 -15.515 7.170 1.00 0.00 72 LYS A N 4
ATOM 7133 C CA . LYS A 1 72 ? 5.951 -15.304 5.978 1.00 0.00 72 LYS A CA 4
ATOM 7134 C C . LYS A 1 72 ? 5.485 -14.068 5.214 1.00 0.00 72 LYS A C 4
ATOM 7135 O O . LYS A 1 72 ? 6.280 -13.398 4.554 1.00 0.00 72 LYS A O 4
ATOM 7154 N N . GLU A 1 73 ? 4.192 -13.773 5.306 1.00 0.00 73 GLU A N 4
ATOM 7155 C CA . GLU A 1 73 ? 3.619 -12.619 4.624 1.00 0.00 73 GLU A CA 4
ATOM 7156 C C . GLU A 1 73 ? 3.893 -11.328 5.390 1.00 0.00 73 GLU A C 4
ATOM 7157 O O . GLU A 1 73 ? 4.022 -10.258 4.795 1.00 0.00 73 GLU A O 4
ATOM 7169 N N . ILE A 1 74 ? 3.979 -11.432 6.715 1.00 0.00 74 ILE A N 4
ATOM 7170 C CA . ILE A 1 74 ? 4.233 -10.270 7.564 1.00 0.00 74 ILE A CA 4
ATOM 7171 C C . ILE A 1 74 ? 5.368 -9.402 7.014 1.00 0.00 74 ILE A C 4
ATOM 7172 O O . ILE A 1 74 ? 5.200 -8.194 6.841 1.00 0.00 74 ILE A O 4
ATOM 7188 N N . PRO A 1 75 ? 6.542 -9.999 6.732 1.00 0.00 75 PRO A N 4
ATOM 7189 C CA . PRO A 1 75 ? 7.691 -9.253 6.202 1.00 0.00 75 PRO A CA 4
ATOM 7190 C C . PRO A 1 75 ? 7.454 -8.733 4.787 1.00 0.00 75 PRO A C 4
ATOM 7191 O O . PRO A 1 75 ? 8.230 -7.923 4.280 1.00 0.00 75 PRO A O 4
ATOM 7202 N N . ARG A 1 76 ? 6.382 -9.200 4.150 1.00 0.00 76 ARG A N 4
ATOM 7203 C CA . ARG A 1 76 ? 6.059 -8.774 2.792 1.00 0.00 76 ARG A CA 4
ATOM 7204 C C . ARG A 1 76 ? 4.883 -7.797 2.775 1.00 0.00 76 ARG A C 4
ATOM 7205 O O . ARG A 1 76 ? 4.379 -7.443 1.710 1.00 0.00 76 ARG A O 4
ATOM 7226 N N . ILE A 1 77 ? 4.448 -7.361 3.955 1.00 0.00 77 ILE A N 4
ATOM 7227 C CA . ILE A 1 77 ? 3.332 -6.427 4.058 1.00 0.00 77 ILE A CA 4
ATOM 7228 C C . ILE A 1 77 ? 3.776 -5.105 4.679 1.00 0.00 77 ILE A C 4
ATOM 7229 O O . ILE A 1 77 ? 4.414 -5.085 5.731 1.00 0.00 77 ILE A O 4
ATOM 7245 N N . PHE A 1 78 ? 3.427 -4.003 4.022 1.00 0.00 78 PHE A N 4
ATOM 7246 C CA . PHE A 1 78 ? 3.785 -2.676 4.512 1.00 0.00 78 PHE A CA 4
ATOM 7247 C C . PHE A 1 78 ? 2.552 -1.784 4.616 1.00 0.00 78 PHE A C 4
ATOM 7248 O O . PHE A 1 78 ? 1.627 -1.889 3.811 1.00 0.00 78 PHE A O 4
ATOM 7265 N N . GLN A 1 79 ? 2.543 -0.912 5.620 1.00 0.00 79 GLN A N 4
ATOM 7266 C CA . GLN A 1 79 ? 1.422 -0.005 5.840 1.00 0.00 79 GLN A CA 4
ATOM 7267 C C . GLN A 1 79 ? 1.814 1.438 5.533 1.00 0.00 79 GLN A C 4
ATOM 7268 O O . GLN A 1 79 ? 2.926 1.869 5.840 1.00 0.00 79 GLN A O 4
ATOM 7282 N N . ILE A 1 80 ? 0.890 2.180 4.926 1.00 0.00 80 ILE A N 4
ATOM 7283 C CA . ILE A 1 80 ? 1.134 3.575 4.576 1.00 0.00 80 ILE A CA 4
ATOM 7284 C C . ILE A 1 80 ? 0.028 4.479 5.112 1.00 0.00 80 ILE A C 4
ATOM 7285 O O . ILE A 1 80 ? -1.110 4.415 4.652 1.00 0.00 80 ILE A O 4
ATOM 7301 N N . LEU A 1 81 ? 0.369 5.325 6.083 1.00 0.00 81 LEU A N 4
ATOM 7302 C CA . LEU A 1 81 ? -0.605 6.243 6.667 1.00 0.00 81 LEU A CA 4
ATOM 7303 C C . LEU A 1 81 ? -0.675 7.542 5.872 1.00 0.00 81 LEU A C 4
ATOM 7304 O O . LEU A 1 81 ? 0.348 8.082 5.451 1.00 0.00 81 LEU A O 4
ATOM 7320 N N . TYR A 1 82 ? -1.891 8.037 5.676 1.00 0.00 82 TYR A N 4
ATOM 7321 C CA . TYR A 1 82 ? -2.105 9.277 4.937 1.00 0.00 82 TYR A CA 4
ATOM 7322 C C . TYR A 1 82 ? -3.253 10.072 5.545 1.00 0.00 82 TYR A C 4
ATOM 7323 O O . TYR A 1 82 ? -4.237 9.500 6.015 1.00 0.00 82 TYR A O 4
ATOM 7341 N N . ALA A 1 83 ? -3.123 11.393 5.536 1.00 0.00 83 ALA A N 4
ATOM 7342 C CA . ALA A 1 83 ? -4.150 12.265 6.092 1.00 0.00 83 ALA A CA 4
ATOM 7343 C C . ALA A 1 83 ? -5.378 12.318 5.188 1.00 0.00 83 ALA A C 4
ATOM 7344 O O . ALA A 1 83 ? -5.288 12.710 4.025 1.00 0.00 83 ALA A O 4
ATOM 7351 N N . ASN A 1 84 ? -6.526 11.928 5.735 1.00 0.00 84 ASN A N 4
ATOM 7352 C CA . ASN A 1 84 ? -7.773 11.940 4.978 1.00 0.00 84 ASN A CA 4
ATOM 7353 C C . ASN A 1 84 ? -8.632 13.132 5.384 1.00 0.00 84 ASN A C 4
ATOM 7354 O O . ASN A 1 84 ? -9.187 13.829 4.535 1.00 0.00 84 ASN A O 4
ATOM 7365 N N . GLU A 1 85 ? -8.735 13.356 6.688 1.00 0.00 85 GLU A N 4
ATOM 7366 C CA . GLU A 1 85 ? -9.527 14.464 7.213 1.00 0.00 85 GLU A CA 4
ATOM 7367 C C . GLU A 1 85 ? -8.626 15.541 7.806 1.00 0.00 85 GLU A C 4
ATOM 7368 O O . GLU A 1 85 ? -8.945 16.730 7.757 1.00 0.00 85 GLU A O 4
ATOM 7380 N N . GLY A 1 86 ? -7.498 15.119 8.366 1.00 0.00 86 GLY A N 4
ATOM 7381 C CA . GLY A 1 86 ? -6.567 16.057 8.961 1.00 0.00 86 GLY A CA 4
ATOM 7382 C C . GLY A 1 86 ? -5.275 15.393 9.393 1.00 0.00 86 GLY A C 4
ATOM 7383 O O . GLY A 1 86 ? -4.314 15.333 8.627 1.00 0.00 86 GLY A O 4
ATOM 7387 N N . ILE A 1 87 ? -5.252 14.893 10.624 1.00 0.00 87 ILE A N 4
ATOM 7388 C CA . ILE A 1 87 ? -4.068 14.230 11.157 1.00 0.00 87 ILE A CA 4
ATOM 7389 C C . ILE A 1 87 ? -4.449 12.984 11.949 1.00 0.00 87 ILE A C 4
ATOM 7390 O O . ILE A 1 87 ? -4.094 11.865 11.578 1.00 0.00 87 ILE A O 4
ATOM 7406 N N . SER A 1 88 ? -5.173 13.187 13.045 1.00 0.00 88 SER A N 4
ATOM 7407 C CA . SER A 1 88 ? -5.604 12.083 13.895 1.00 0.00 88 SER A CA 4
ATOM 7408 C C . SER A 1 88 ? -6.512 11.119 13.135 1.00 0.00 88 SER A C 4
ATOM 7409 O O . SER A 1 88 ? -6.614 9.944 13.487 1.00 0.00 88 SER A O 4
ATOM 7417 N N . SER A 1 89 ? -7.170 11.620 12.094 1.00 0.00 89 SER A N 4
ATOM 7418 C CA . SER A 1 89 ? -8.069 10.798 11.293 1.00 0.00 89 SER A CA 4
ATOM 7419 C C . SER A 1 89 ? -7.299 10.016 10.233 1.00 0.00 89 SER A C 4
ATOM 7420 O O . SER A 1 89 ? -7.736 8.948 9.804 1.00 0.00 89 SER A O 4
ATOM 7428 N N . ALA A 1 90 ? -6.156 10.563 9.811 1.00 0.00 90 ALA A N 4
ATOM 7429 C CA . ALA A 1 90 ? -5.309 9.934 8.791 1.00 0.00 90 ALA A CA 4
ATOM 7430 C C . ALA A 1 90 ? -5.407 8.410 8.821 1.00 0.00 90 ALA A C 4
ATOM 7431 O O . ALA A 1 90 ? -5.146 7.777 9.845 1.00 0.00 90 ALA A O 4
ATOM 7438 N N . LYS A 1 91 ? -5.795 7.831 7.687 1.00 0.00 91 LYS A N 4
ATOM 7439 C CA . LYS A 1 91 ? -5.942 6.388 7.572 1.00 0.00 91 LYS A CA 4
ATOM 7440 C C . LYS A 1 91 ? -4.683 5.764 6.987 1.00 0.00 91 LYS A C 4
ATOM 7441 O O . LYS A 1 91 ? -3.753 6.468 6.600 1.00 0.00 91 LYS A O 4
ATOM 7460 N N . ASN A 1 92 ? -4.658 4.440 6.923 1.00 0.00 92 ASN A N 4
ATOM 7461 C CA . ASN A 1 92 ? -3.504 3.731 6.387 1.00 0.00 92 ASN A CA 4
ATOM 7462 C C . ASN A 1 92 ? -3.909 2.758 5.286 1.00 0.00 92 ASN A C 4
ATOM 7463 O O . ASN A 1 92 ? -5.077 2.388 5.163 1.00 0.00 92 ASN A O 4
ATOM 7474 N N . LEU A 1 93 ? -2.928 2.347 4.489 1.00 0.00 93 LEU A N 4
ATOM 7475 C CA . LEU A 1 93 ? -3.166 1.414 3.396 1.00 0.00 93 LEU A CA 4
ATOM 7476 C C . LEU A 1 93 ? -2.234 0.212 3.505 1.00 0.00 93 LEU A C 4
ATOM 7477 O O . LEU A 1 93 ? -1.017 0.346 3.378 1.00 0.00 93 LEU A O 4
ATOM 7493 N N . LEU A 1 94 ? -2.813 -0.959 3.739 1.00 0.00 94 LEU A N 4
ATOM 7494 C CA . LEU A 1 94 ? -2.030 -2.181 3.862 1.00 0.00 94 LEU A CA 4
ATOM 7495 C C . LEU A 1 94 ? -1.847 -2.833 2.498 1.00 0.00 94 LEU A C 4
ATOM 7496 O O . LEU A 1 94 ? -2.821 -3.147 1.813 1.00 0.00 94 LEU A O 4
ATOM 7512 N N . LEU A 1 95 ? -0.594 -3.022 2.103 1.00 0.00 95 LEU A N 4
ATOM 7513 C CA . LEU A 1 95 ? -0.287 -3.624 0.815 1.00 0.00 95 LEU A CA 4
ATOM 7514 C C . LEU A 1 95 ? 0.642 -4.822 0.972 1.00 0.00 95 LEU A C 4
ATOM 7515 O O . LEU A 1 95 ? 1.791 -4.684 1.393 1.00 0.00 95 LEU A O 4
ATOM 7531 N N . LEU A 1 96 ? 0.132 -5.999 0.625 1.00 0.00 96 LEU A N 4
ATOM 7532 C CA . LEU A 1 96 ? 0.903 -7.232 0.720 1.00 0.00 96 LEU A CA 4
ATOM 7533 C C . LEU A 1 96 ? 1.669 -7.485 -0.577 1.00 0.00 96 LEU A C 4
ATOM 7534 O O . LEU A 1 96 ? 1.092 -7.461 -1.664 1.00 0.00 96 LEU A O 4
ATOM 7550 N N . ALA A 1 97 ? 2.969 -7.725 -0.453 1.00 0.00 97 ALA A N 4
ATOM 7551 C CA . ALA A 1 97 ? 3.812 -7.982 -1.613 1.00 0.00 97 ALA A CA 4
ATOM 7552 C C . ALA A 1 97 ? 4.069 -9.474 -1.787 1.00 0.00 97 ALA A C 4
ATOM 7553 O O . ALA A 1 97 ? 4.288 -10.194 -0.814 1.00 0.00 97 ALA A O 4
ATOM 7560 N N . ASN A 1 98 ? 4.038 -9.933 -3.034 1.00 0.00 98 ASN A N 4
ATOM 7561 C CA . ASN A 1 98 ? 4.268 -11.342 -3.338 1.00 0.00 98 ASN A CA 4
ATOM 7562 C C . ASN A 1 98 ? 5.621 -11.798 -2.802 1.00 0.00 98 ASN A C 4
ATOM 7563 O O . ASN A 1 98 ? 5.799 -12.965 -2.450 1.00 0.00 98 ASN A O 4
ATOM 7574 N N . SER A 1 99 ? 6.571 -10.871 -2.743 1.00 0.00 99 SER A N 4
ATOM 7575 C CA . SER A 1 99 ? 7.908 -11.178 -2.250 1.00 0.00 99 SER A CA 4
ATOM 7576 C C . SER A 1 99 ? 8.386 -10.109 -1.273 1.00 0.00 99 SER A C 4
ATOM 7577 O O . SER A 1 99 ? 7.980 -8.950 -1.357 1.00 0.00 99 SER A O 4
ATOM 7585 N N . THR A 1 100 ? 9.248 -10.508 -0.345 1.00 0.00 100 THR A N 4
ATOM 7586 C CA . THR A 1 100 ? 9.783 -9.586 0.652 1.00 0.00 100 THR A CA 4
ATOM 7587 C C . THR A 1 100 ? 10.508 -8.423 -0.017 1.00 0.00 100 THR A C 4
ATOM 7588 O O . THR A 1 100 ? 10.338 -7.267 0.370 1.00 0.00 100 THR A O 4
ATOM 7599 N N . GLU A 1 101 ? 11.318 -8.739 -1.021 1.00 0.00 101 GLU A N 4
ATOM 7600 C CA . GLU A 1 101 ? 12.075 -7.726 -1.747 1.00 0.00 101 GLU A CA 4
ATOM 7601 C C . GLU A 1 101 ? 11.162 -6.618 -2.263 1.00 0.00 101 GLU A C 4
ATOM 7602 O O . GLU A 1 101 ? 11.522 -5.441 -2.234 1.00 0.00 101 GLU A O 4
ATOM 7614 N N . GLU A 1 102 ? 9.980 -7.001 -2.733 1.00 0.00 102 GLU A N 4
ATOM 7615 C CA . GLU A 1 102 ? 9.016 -6.037 -3.254 1.00 0.00 102 GLU A CA 4
ATOM 7616 C C . GLU A 1 102 ? 8.634 -5.018 -2.183 1.00 0.00 102 GLU A C 4
ATOM 7617 O O . GLU A 1 102 ? 8.566 -3.819 -2.448 1.00 0.00 102 GLU A O 4
ATOM 7629 N N . GLN A 1 103 ? 8.388 -5.507 -0.972 1.00 0.00 103 GLN A N 4
ATOM 7630 C CA . GLN A 1 103 ? 8.015 -4.643 0.142 1.00 0.00 103 GLN A CA 4
ATOM 7631 C C . GLN A 1 103 ? 9.116 -3.630 0.440 1.00 0.00 103 GLN A C 4
ATOM 7632 O O . GLN A 1 103 ? 8.838 -2.493 0.821 1.00 0.00 103 GLN A O 4
ATOM 7646 N N . GLN A 1 104 ? 10.365 -4.047 0.268 1.00 0.00 104 GLN A N 4
ATOM 7647 C CA . GLN A 1 104 ? 11.505 -3.170 0.524 1.00 0.00 104 GLN A CA 4
ATOM 7648 C C . GLN A 1 104 ? 11.600 -2.081 -0.540 1.00 0.00 104 GLN A C 4
ATOM 7649 O O . GLN A 1 104 ? 11.942 -0.937 -0.244 1.00 0.00 104 GLN A O 4
ATOM 7663 N N . LYS A 1 105 ? 11.303 -2.449 -1.782 1.00 0.00 105 LYS A N 4
ATOM 7664 C CA . LYS A 1 105 ? 11.360 -1.506 -2.893 1.00 0.00 105 LYS A CA 4
ATOM 7665 C C . LYS A 1 105 ? 10.178 -0.541 -2.859 1.00 0.00 105 LYS A C 4
ATOM 7666 O O . LYS A 1 105 ? 10.354 0.672 -2.972 1.00 0.00 105 LYS A O 4
ATOM 7685 N N . TRP A 1 106 ? 8.975 -1.086 -2.717 1.00 0.00 106 TRP A N 4
ATOM 7686 C CA . TRP A 1 106 ? 7.769 -0.268 -2.685 1.00 0.00 106 TRP A CA 4
ATOM 7687 C C . TRP A 1 106 ? 7.827 0.772 -1.570 1.00 0.00 106 TRP A C 4
ATOM 7688 O O . TRP A 1 106 ? 7.598 1.959 -1.800 1.00 0.00 106 TRP A O 4
ATOM 7709 N N . VAL A 1 107 ? 8.127 0.314 -0.361 1.00 0.00 107 VAL A N 4
ATOM 7710 C CA . VAL A 1 107 ? 8.206 1.196 0.797 1.00 0.00 107 VAL A CA 4
ATOM 7711 C C . VAL A 1 107 ? 9.347 2.198 0.661 1.00 0.00 107 VAL A C 4
ATOM 7712 O O . VAL A 1 107 ? 9.153 3.399 0.840 1.00 0.00 107 VAL A O 4
ATOM 7725 N N . SER A 1 108 ? 10.538 1.697 0.350 1.00 0.00 108 SER A N 4
ATOM 7726 C CA . SER A 1 108 ? 11.712 2.549 0.201 1.00 0.00 108 SER A CA 4
ATOM 7727 C C . SER A 1 108 ? 11.513 3.581 -0.905 1.00 0.00 108 SER A C 4
ATOM 7728 O O . SER A 1 108 ? 11.955 4.723 -0.785 1.00 0.00 108 SER A O 4
ATOM 7736 N N . ARG A 1 109 ? 10.855 3.173 -1.984 1.00 0.00 109 ARG A N 4
ATOM 7737 C CA . ARG A 1 109 ? 10.609 4.070 -3.107 1.00 0.00 109 ARG A CA 4
ATOM 7738 C C . ARG A 1 109 ? 9.500 5.067 -2.783 1.00 0.00 109 ARG A C 4
ATOM 7739 O O . ARG A 1 109 ? 9.682 6.280 -2.905 1.00 0.00 109 ARG A O 4
ATOM 7760 N N . LEU A 1 110 ? 8.349 4.546 -2.375 1.00 0.00 110 LEU A N 4
ATOM 7761 C CA . LEU A 1 110 ? 7.206 5.386 -2.040 1.00 0.00 110 LEU A CA 4
ATOM 7762 C C . LEU A 1 110 ? 7.540 6.338 -0.895 1.00 0.00 110 LEU A C 4
ATOM 7763 O O . LEU A 1 110 ? 7.121 7.496 -0.899 1.00 0.00 110 LEU A O 4
ATOM 7779 N N . VAL A 1 111 ? 8.295 5.846 0.083 1.00 0.00 111 VAL A N 4
ATOM 7780 C CA . VAL A 1 111 ? 8.679 6.662 1.228 1.00 0.00 111 VAL A CA 4
ATOM 7781 C C . VAL A 1 111 ? 9.680 7.734 0.816 1.00 0.00 111 VAL A C 4
ATOM 7782 O O . VAL A 1 111 ? 9.586 8.885 1.244 1.00 0.00 111 VAL A O 4
ATOM 7795 N N . LYS A 1 112 ? 10.634 7.349 -0.026 1.00 0.00 112 LYS A N 4
ATOM 7796 C CA . LYS A 1 112 ? 11.646 8.280 -0.505 1.00 0.00 112 LYS A CA 4
ATOM 7797 C C . LYS A 1 112 ? 10.988 9.439 -1.245 1.00 0.00 112 LYS A C 4
ATOM 7798 O O . LYS A 1 112 ? 11.489 10.563 -1.234 1.00 0.00 112 LYS A O 4
ATOM 7817 N N . LYS A 1 113 ? 9.857 9.151 -1.885 1.00 0.00 113 LYS A N 4
ATOM 7818 C CA . LYS A 1 113 ? 9.121 10.168 -2.626 1.00 0.00 113 LYS A CA 4
ATOM 7819 C C . LYS A 1 113 ? 8.455 11.159 -1.674 1.00 0.00 113 LYS A C 4
ATOM 7820 O O . LYS A 1 113 ? 8.174 12.298 -2.047 1.00 0.00 113 LYS A O 4
ATOM 7839 N N . ILE A 1 114 ? 8.207 10.719 -0.443 1.00 0.00 114 ILE A N 4
ATOM 7840 C CA . ILE A 1 114 ? 7.575 11.569 0.560 1.00 0.00 114 ILE A CA 4
ATOM 7841 C C . ILE A 1 114 ? 8.478 12.746 0.926 1.00 0.00 114 ILE A C 4
ATOM 7842 O O . ILE A 1 114 ? 9.682 12.578 1.114 1.00 0.00 114 ILE A O 4
ATOM 7858 N N . PRO A 1 115 ? 7.907 13.961 1.035 1.00 0.00 115 PRO A N 4
ATOM 7859 C CA . PRO A 1 115 ? 8.673 15.161 1.382 1.00 0.00 115 PRO A CA 4
ATOM 7860 C C . PRO A 1 115 ? 9.079 15.185 2.851 1.00 0.00 115 PRO A C 4
ATOM 7861 O O . PRO A 1 115 ? 10.200 15.563 3.191 1.00 0.00 115 PRO A O 4
ATOM 7872 N N . LYS A 1 116 ? 8.159 14.778 3.720 1.00 0.00 116 LYS A N 4
ATOM 7873 C CA . LYS A 1 116 ? 8.420 14.751 5.155 1.00 0.00 116 LYS A CA 4
ATOM 7874 C C . LYS A 1 116 ? 8.872 13.364 5.601 1.00 0.00 116 LYS A C 4
ATOM 7875 O O . LYS A 1 116 ? 8.429 12.857 6.632 1.00 0.00 116 LYS A O 4
ATOM 7894 N N . LYS A 1 117 ? 9.756 12.754 4.817 1.00 0.00 117 LYS A N 4
ATOM 7895 C CA . LYS A 1 117 ? 10.267 11.425 5.133 1.00 0.00 117 LYS A CA 4
ATOM 7896 C C . LYS A 1 117 ? 11.040 11.439 6.449 1.00 0.00 117 LYS A C 4
ATOM 7897 O O . LYS A 1 117 ? 12.244 11.767 6.422 1.00 0.00 117 LYS A O 4
ATOM 7917 N N . SER A 1 1 ? 8.458 4.232 -16.585 1.00 0.00 1 SER A N 5
ATOM 7918 C CA . SER A 1 1 ? 7.364 4.204 -15.579 1.00 0.00 1 SER A CA 5
ATOM 7919 C C . SER A 1 1 ? 7.905 4.404 -14.168 1.00 0.00 1 SER A C 5
ATOM 7920 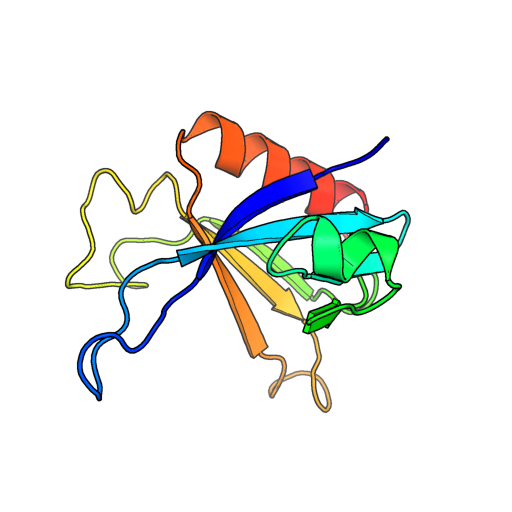O O . SER A 1 1 ? 9.099 4.641 -13.979 1.00 0.00 1 SER A O 5
ATOM 7930 N N . ARG A 1 2 ? 7.022 4.310 -13.181 1.00 0.00 2 ARG A N 5
ATOM 7931 C CA . ARG A 1 2 ? 7.411 4.482 -11.786 1.00 0.00 2 ARG A CA 5
ATOM 7932 C C . ARG A 1 2 ? 6.972 3.284 -10.948 1.00 0.00 2 ARG A C 5
ATOM 7933 O O . ARG A 1 2 ? 6.479 2.292 -11.483 1.00 0.00 2 ARG A O 5
ATOM 7954 N N . LEU A 1 3 ? 7.159 3.382 -9.633 1.00 0.00 3 LEU A N 5
ATOM 7955 C CA . LEU A 1 3 ? 6.787 2.304 -8.719 1.00 0.00 3 LEU A CA 5
ATOM 7956 C C . LEU A 1 3 ? 5.351 1.848 -8.953 1.00 0.00 3 LEU A C 5
ATOM 7957 O O . LEU A 1 3 ? 4.417 2.384 -8.360 1.00 0.00 3 LEU A O 5
ATOM 7973 N N . GLU A 1 4 ? 5.183 0.855 -9.815 1.00 0.00 4 GLU A N 5
ATOM 7974 C CA . GLU A 1 4 ? 3.860 0.331 -10.118 1.00 0.00 4 GLU A CA 5
ATOM 7975 C C . GLU A 1 4 ? 3.855 -1.191 -10.072 1.00 0.00 4 GLU A C 5
ATOM 7976 O O . GLU A 1 4 ? 4.908 -1.829 -10.062 1.00 0.00 4 GLU A O 5
ATOM 7988 N N . GLY A 1 5 ? 2.661 -1.766 -10.044 1.00 0.00 5 GLY A N 5
ATOM 7989 C CA . GLY A 1 5 ? 2.530 -3.208 -9.998 1.00 0.00 5 GLY A CA 5
ATOM 7990 C C . GLY A 1 5 ? 1.260 -3.636 -9.294 1.00 0.00 5 GLY A C 5
ATOM 7991 O O . GLY A 1 5 ? 0.293 -2.876 -9.237 1.00 0.00 5 GLY A O 5
ATOM 7995 N N . TRP A 1 6 ? 1.258 -4.846 -8.751 1.00 0.00 6 TRP A N 5
ATOM 7996 C CA . TRP A 1 6 ? 0.087 -5.350 -8.047 1.00 0.00 6 TRP A CA 5
ATOM 7997 C C . TRP A 1 6 ? 0.409 -5.654 -6.594 1.00 0.00 6 TRP A C 5
ATOM 7998 O O . TRP A 1 6 ? 1.316 -6.433 -6.296 1.00 0.00 6 TRP A O 5
ATOM 8019 N N . LEU A 1 7 ? -0.356 -5.059 -5.693 1.00 0.00 7 LEU A N 5
ATOM 8020 C CA . LEU A 1 7 ? -0.176 -5.285 -4.270 1.00 0.00 7 LEU A CA 5
ATOM 8021 C C . LEU A 1 7 ? -1.458 -5.857 -3.698 1.00 0.00 7 LEU A C 5
ATOM 8022 O O . LEU A 1 7 ? -2.541 -5.588 -4.209 1.00 0.00 7 LEU A O 5
ATOM 8038 N N . SER A 1 8 ? -1.335 -6.666 -2.664 1.00 0.00 8 SER A N 5
ATOM 8039 C CA . SER A 1 8 ? -2.501 -7.308 -2.072 1.00 0.00 8 SER A CA 5
ATOM 8040 C C . SER A 1 8 ? -3.119 -6.472 -0.960 1.00 0.00 8 SER A C 5
ATOM 8041 O O . SER A 1 8 ? -2.420 -5.855 -0.158 1.00 0.00 8 SER A O 5
ATOM 8049 N N . LEU A 1 9 ? -4.447 -6.474 -0.923 1.00 0.00 9 LEU A N 5
ATOM 8050 C CA . LEU A 1 9 ? -5.198 -5.735 0.080 1.00 0.00 9 LEU A CA 5
ATOM 8051 C C . LEU A 1 9 ? -6.207 -6.651 0.764 1.00 0.00 9 LEU A C 5
ATOM 8052 O O . LEU A 1 9 ? -6.437 -7.775 0.317 1.00 0.00 9 LEU A O 5
ATOM 8068 N N . PRO A 1 10 ? -6.823 -6.188 1.861 1.00 0.00 10 PRO A N 5
ATOM 8069 C CA . PRO A 1 10 ? -7.807 -6.976 2.604 1.00 0.00 10 PRO A CA 5
ATOM 8070 C C . PRO A 1 10 ? -9.066 -7.250 1.785 1.00 0.00 10 PRO A C 5
ATOM 8071 O O . PRO A 1 10 ? -10.047 -6.511 1.868 1.00 0.00 10 PRO A O 5
ATOM 8082 N N . VAL A 1 11 ? -9.031 -8.320 0.998 1.00 0.00 11 VAL A N 5
ATOM 8083 C CA . VAL A 1 11 ? -10.170 -8.695 0.168 1.00 0.00 11 VAL A CA 5
ATOM 8084 C C . VAL A 1 11 ? -11.285 -9.291 1.022 1.00 0.00 11 VAL A C 5
ATOM 8085 O O . VAL A 1 11 ? -11.096 -9.543 2.209 1.00 0.00 11 VAL A O 5
ATOM 8098 N N . ARG A 1 12 ? -12.445 -9.515 0.414 1.00 0.00 12 ARG A N 5
ATOM 8099 C CA . ARG A 1 12 ? -13.579 -10.085 1.129 1.00 0.00 12 ARG A CA 5
ATOM 8100 C C . ARG A 1 12 ? -14.204 -11.225 0.332 1.00 0.00 12 ARG A C 5
ATOM 8101 O O . ARG A 1 12 ? -15.129 -11.016 -0.452 1.00 0.00 12 ARG A O 5
ATOM 8122 N N . ASN A 1 13 ? -13.686 -12.432 0.539 1.00 0.00 13 ASN A N 5
ATOM 8123 C CA . ASN A 1 13 ? -14.185 -13.613 -0.158 1.00 0.00 13 ASN A CA 5
ATOM 8124 C C . ASN A 1 13 ? -15.691 -13.772 0.038 1.00 0.00 13 ASN A C 5
ATOM 8125 O O . ASN A 1 13 ? -16.478 -13.488 -0.865 1.00 0.00 13 ASN A O 5
ATOM 8136 N N . ASN A 1 14 ? -16.085 -14.228 1.223 1.00 0.00 14 ASN A N 5
ATOM 8137 C CA . ASN A 1 14 ? -17.496 -14.426 1.534 1.00 0.00 14 ASN A CA 5
ATOM 8138 C C . ASN A 1 14 ? -18.158 -13.105 1.921 1.00 0.00 14 ASN A C 5
ATOM 8139 O O . ASN A 1 14 ? -18.824 -12.472 1.102 1.00 0.00 14 ASN A O 5
ATOM 8150 N N . THR A 1 15 ? -17.972 -12.696 3.173 1.00 0.00 15 THR A N 5
ATOM 8151 C CA . THR A 1 15 ? -18.552 -11.452 3.665 1.00 0.00 15 THR A CA 5
ATOM 8152 C C . THR A 1 15 ? -17.780 -10.935 4.874 1.00 0.00 15 THR A C 5
ATOM 8153 O O . THR A 1 15 ? -17.366 -9.777 4.911 1.00 0.00 15 THR A O 5
ATOM 8164 N N . LYS A 1 16 ? -17.590 -11.804 5.862 1.00 0.00 16 LYS A N 5
ATOM 8165 C CA . LYS A 1 16 ? -16.867 -11.438 7.074 1.00 0.00 16 LYS A CA 5
ATOM 8166 C C . LYS A 1 16 ? -15.378 -11.737 6.933 1.00 0.00 16 LYS A C 5
ATOM 8167 O O . LYS A 1 16 ? -14.536 -10.988 7.425 1.00 0.00 16 LYS A O 5
ATOM 8186 N N . LYS A 1 17 ? -15.062 -12.836 6.256 1.00 0.00 17 LYS A N 5
ATOM 8187 C CA . LYS A 1 17 ? -13.674 -13.233 6.050 1.00 0.00 17 LYS A CA 5
ATOM 8188 C C . LYS A 1 17 ? -12.934 -12.197 5.209 1.00 0.00 17 LYS A C 5
ATOM 8189 O O . LYS A 1 17 ? -13.510 -11.189 4.800 1.00 0.00 17 LYS A O 5
ATOM 8208 N N . PHE A 1 18 ? -11.654 -12.452 4.954 1.00 0.00 18 PHE A N 5
ATOM 8209 C CA . PHE A 1 18 ? -10.837 -11.540 4.162 1.00 0.00 18 PHE A CA 5
ATOM 8210 C C . PHE A 1 18 ? -9.438 -12.104 3.947 1.00 0.00 18 PHE A C 5
ATOM 8211 O O . PHE A 1 18 ? -8.734 -12.437 4.900 1.00 0.00 18 PHE A O 5
ATOM 8228 N N . GLY A 1 19 ? -9.042 -12.203 2.683 1.00 0.00 19 GLY A N 5
ATOM 8229 C CA . GLY A 1 19 ? -7.728 -12.723 2.350 1.00 0.00 19 GLY A CA 5
ATOM 8230 C C . GLY A 1 19 ? -6.833 -11.670 1.727 1.00 0.00 19 GLY A C 5
ATOM 8231 O O . GLY A 1 19 ? -6.480 -10.684 2.377 1.00 0.00 19 GLY A O 5
ATOM 8235 N N . TRP A 1 20 ? -6.469 -11.873 0.466 1.00 0.00 20 TRP A N 5
ATOM 8236 C CA . TRP A 1 20 ? -5.613 -10.927 -0.241 1.00 0.00 20 TRP A CA 5
ATOM 8237 C C . TRP A 1 20 ? -5.978 -10.848 -1.718 1.00 0.00 20 TRP A C 5
ATOM 8238 O O . TRP A 1 20 ? -6.283 -11.859 -2.352 1.00 0.00 20 TRP A O 5
ATOM 8259 N N . VAL A 1 21 ? -5.928 -9.638 -2.259 1.00 0.00 21 VAL A N 5
ATOM 8260 C CA . VAL A 1 21 ? -6.234 -9.406 -3.664 1.00 0.00 21 VAL A CA 5
ATOM 8261 C C . VAL A 1 21 ? -5.301 -8.344 -4.229 1.00 0.00 21 VAL A C 5
ATOM 8262 O O . VAL A 1 21 ? -5.362 -7.182 -3.826 1.00 0.00 21 VAL A O 5
ATOM 8275 N N . LYS A 1 22 ? -4.419 -8.741 -5.143 1.00 0.00 22 LYS A N 5
ATOM 8276 C CA . LYS A 1 22 ? -3.473 -7.802 -5.714 1.00 0.00 22 LYS A CA 5
ATOM 8277 C C . LYS A 1 22 ? -4.144 -6.830 -6.680 1.00 0.00 22 LYS A C 5
ATOM 8278 O O . LYS A 1 22 ? -4.609 -7.217 -7.751 1.00 0.00 22 LYS A O 5
ATOM 8297 N N . LYS A 1 23 ? -4.163 -5.559 -6.300 1.00 0.00 23 LYS A N 5
ATOM 8298 C CA . LYS A 1 23 ? -4.739 -4.517 -7.132 1.00 0.00 23 LYS A CA 5
ATOM 8299 C C . LYS A 1 23 ? -3.615 -3.706 -7.756 1.00 0.00 23 LYS A C 5
ATOM 8300 O O . LYS A 1 23 ? -2.567 -3.515 -7.139 1.00 0.00 23 LYS A O 5
ATOM 8319 N N . TYR A 1 24 ? -3.815 -3.247 -8.981 1.00 0.00 24 TYR A N 5
ATOM 8320 C CA . TYR A 1 24 ? -2.785 -2.480 -9.663 1.00 0.00 24 TYR A CA 5
ATOM 8321 C C . TYR A 1 24 ? -2.535 -1.143 -8.980 1.00 0.00 24 TYR A C 5
ATOM 8322 O O . TYR A 1 24 ? -3.334 -0.214 -9.092 1.00 0.00 24 TYR A O 5
ATOM 8340 N N . VAL A 1 25 ? -1.407 -1.056 -8.283 1.00 0.00 25 VAL A N 5
ATOM 8341 C CA . VAL A 1 25 ? -1.027 0.166 -7.587 1.00 0.00 25 VAL A CA 5
ATOM 8342 C C . VAL A 1 25 ? 0.113 0.861 -8.317 1.00 0.00 25 VAL A C 5
ATOM 8343 O O . VAL A 1 25 ? 1.130 0.241 -8.628 1.00 0.00 25 VAL A O 5
ATOM 8356 N N . ILE A 1 26 ? -0.058 2.146 -8.588 1.00 0.00 26 ILE A N 5
ATOM 8357 C CA . ILE A 1 26 ? 0.965 2.916 -9.281 1.00 0.00 26 ILE A CA 5
ATOM 8358 C C . ILE A 1 26 ? 1.268 4.208 -8.534 1.00 0.00 26 ILE A C 5
ATOM 8359 O O . ILE A 1 26 ? 0.414 5.085 -8.418 1.00 0.00 26 ILE A O 5
ATOM 8375 N N . VAL A 1 27 ? 2.492 4.317 -8.028 1.00 0.00 27 VAL A N 5
ATOM 8376 C CA . VAL A 1 27 ? 2.907 5.502 -7.289 1.00 0.00 27 VAL A CA 5
ATOM 8377 C C . VAL A 1 27 ? 3.565 6.517 -8.213 1.00 0.00 27 VAL A C 5
ATOM 8378 O O . VAL A 1 27 ? 4.712 6.343 -8.626 1.00 0.00 27 VAL A O 5
ATOM 8391 N N . SER A 1 28 ? 2.833 7.577 -8.536 1.00 0.00 28 SER A N 5
ATOM 8392 C CA . SER A 1 28 ? 3.346 8.620 -9.413 1.00 0.00 28 SER A CA 5
ATOM 8393 C C . SER A 1 28 ? 4.435 9.433 -8.718 1.00 0.00 28 SER A C 5
ATOM 8394 O O . SER A 1 28 ? 4.657 9.293 -7.516 1.00 0.00 28 SER A O 5
ATOM 8402 N N . SER A 1 29 ? 5.114 10.275 -9.489 1.00 0.00 29 SER A N 5
ATOM 8403 C CA . SER A 1 29 ? 6.189 11.112 -8.959 1.00 0.00 29 SER A CA 5
ATOM 8404 C C . SER A 1 29 ? 5.769 11.831 -7.678 1.00 0.00 29 SER A C 5
ATOM 8405 O O . SER A 1 29 ? 6.569 11.990 -6.757 1.00 0.00 29 SER A O 5
ATOM 8413 N N . LYS A 1 30 ? 4.514 12.268 -7.625 1.00 0.00 30 LYS A N 5
ATOM 8414 C CA . LYS A 1 30 ? 4.003 12.974 -6.454 1.00 0.00 30 LYS A CA 5
ATOM 8415 C C . LYS A 1 30 ? 2.513 12.709 -6.254 1.00 0.00 30 LYS A C 5
ATOM 8416 O O . LYS A 1 30 ? 1.748 13.617 -5.929 1.00 0.00 30 LYS A O 5
ATOM 8435 N N . LYS A 1 31 ? 2.107 11.458 -6.443 1.00 0.00 31 LYS A N 5
ATOM 8436 C CA . LYS A 1 31 ? 0.711 11.076 -6.275 1.00 0.00 31 LYS A CA 5
ATOM 8437 C C . LYS A 1 31 ? 0.539 9.568 -6.426 1.00 0.00 31 LYS A C 5
ATOM 8438 O O . LYS A 1 31 ? 1.044 8.967 -7.372 1.00 0.00 31 LYS A O 5
ATOM 8457 N N . ILE A 1 32 ? -0.182 8.963 -5.489 1.00 0.00 32 ILE A N 5
ATOM 8458 C CA . ILE A 1 32 ? -0.423 7.525 -5.519 1.00 0.00 32 ILE A CA 5
ATOM 8459 C C . ILE A 1 32 ? -1.744 7.211 -6.211 1.00 0.00 32 ILE A C 5
ATOM 8460 O O . ILE A 1 32 ? -2.786 7.757 -5.856 1.00 0.00 32 ILE A O 5
ATOM 8476 N N . LEU A 1 33 ? -1.695 6.330 -7.203 1.00 0.00 33 LEU A N 5
ATOM 8477 C CA . LEU A 1 33 ? -2.893 5.949 -7.944 1.00 0.00 33 LEU A CA 5
ATOM 8478 C C . LEU A 1 33 ? -3.227 4.478 -7.725 1.00 0.00 33 LEU A C 5
ATOM 8479 O O . LEU A 1 33 ? -2.336 3.643 -7.562 1.00 0.00 33 LEU A O 5
ATOM 8495 N N . PHE A 1 34 ? -4.518 4.168 -7.724 1.00 0.00 34 PHE A N 5
ATOM 8496 C CA . PHE A 1 34 ? -4.982 2.800 -7.527 1.00 0.00 34 PHE A CA 5
ATOM 8497 C C . PHE A 1 34 ? -5.949 2.396 -8.632 1.00 0.00 34 PHE A C 5
ATOM 8498 O O . PHE A 1 34 ? -6.921 3.100 -8.910 1.00 0.00 34 PHE A O 5
ATOM 8515 N N . TYR A 1 35 ? -5.673 1.260 -9.260 1.00 0.00 35 TYR A N 5
ATOM 8516 C CA . TYR A 1 35 ? -6.515 0.759 -10.341 1.00 0.00 35 TYR A CA 5
ATOM 8517 C C . TYR A 1 35 ? -6.798 -0.730 -10.170 1.00 0.00 35 TYR A C 5
ATOM 8518 O O . TYR A 1 35 ? -6.310 -1.363 -9.233 1.00 0.00 35 TYR A O 5
ATOM 8536 N N . ASP A 1 36 ? -7.585 -1.282 -11.086 1.00 0.00 36 ASP A N 5
ATOM 8537 C CA . ASP A 1 36 ? -7.931 -2.697 -11.048 1.00 0.00 36 ASP A CA 5
ATOM 8538 C C . ASP A 1 36 ? -7.258 -3.450 -12.193 1.00 0.00 36 ASP A C 5
ATOM 8539 O O . ASP A 1 36 ? -7.005 -4.650 -12.095 1.00 0.00 36 ASP A O 5
ATOM 8548 N N . SER A 1 37 ? -6.971 -2.735 -13.278 1.00 0.00 37 SER A N 5
ATOM 8549 C CA . SER A 1 37 ? -6.327 -3.332 -14.440 1.00 0.00 37 SER A CA 5
ATOM 8550 C C . SER A 1 37 ? -5.806 -2.255 -15.387 1.00 0.00 37 SER A C 5
ATOM 8551 O O . SER A 1 37 ? -6.198 -1.092 -15.295 1.00 0.00 37 SER A O 5
ATOM 8559 N N . GLU A 1 38 ? -4.918 -2.650 -16.295 1.00 0.00 38 GLU A N 5
ATOM 8560 C CA . GLU A 1 38 ? -4.342 -1.718 -17.256 1.00 0.00 38 GLU A CA 5
ATOM 8561 C C . GLU A 1 38 ? -5.431 -1.068 -18.104 1.00 0.00 38 GLU A C 5
ATOM 8562 O O . GLU A 1 38 ? -5.294 0.076 -18.538 1.00 0.00 38 GLU A O 5
ATOM 8574 N N . GLN A 1 39 ? -6.511 -1.806 -18.339 1.00 0.00 39 GLN A N 5
ATOM 8575 C CA . GLN A 1 39 ? -7.623 -1.301 -19.135 1.00 0.00 39 GLN A CA 5
ATOM 8576 C C . GLN A 1 39 ? -8.274 -0.097 -18.461 1.00 0.00 39 GLN A C 5
ATOM 8577 O O . GLN A 1 39 ? -8.641 0.873 -19.124 1.00 0.00 39 GLN A O 5
ATOM 8591 N N . ASP A 1 40 ? -8.410 -0.167 -17.142 1.00 0.00 40 ASP A N 5
ATOM 8592 C CA . ASP A 1 40 ? -9.016 0.917 -16.377 1.00 0.00 40 ASP A CA 5
ATOM 8593 C C . ASP A 1 40 ? -8.047 2.087 -16.229 1.00 0.00 40 ASP A C 5
ATOM 8594 O O . ASP A 1 40 ? -8.461 3.245 -16.169 1.00 0.00 40 ASP A O 5
ATOM 8603 N N . LYS A 1 41 ? -6.756 1.776 -16.169 1.00 0.00 41 LYS A N 5
ATOM 8604 C CA . LYS A 1 41 ? -5.729 2.801 -16.028 1.00 0.00 41 LYS A CA 5
ATOM 8605 C C . LYS A 1 41 ? -5.670 3.686 -17.269 1.00 0.00 41 LYS A C 5
ATOM 8606 O O . LYS A 1 41 ? -5.631 4.911 -17.167 1.00 0.00 41 LYS A O 5
ATOM 8625 N N . GLU A 1 42 ? -5.662 3.056 -18.439 1.00 0.00 42 GLU A N 5
ATOM 8626 C CA . GLU A 1 42 ? -5.608 3.786 -19.700 1.00 0.00 42 GLU A CA 5
ATOM 8627 C C . GLU A 1 42 ? -6.849 4.655 -19.883 1.00 0.00 42 GLU A C 5
ATOM 8628 O O . GLU A 1 42 ? -6.816 5.659 -20.596 1.00 0.00 42 GLU A O 5
ATOM 8640 N N . GLN A 1 43 ? -7.943 4.266 -19.237 1.00 0.00 43 GLN A N 5
ATOM 8641 C CA . GLN A 1 43 ? -9.194 5.011 -19.331 1.00 0.00 43 GLN A CA 5
ATOM 8642 C C . GLN A 1 43 ? -9.195 6.222 -18.397 1.00 0.00 43 GLN A C 5
ATOM 8643 O O . GLN A 1 43 ? -10.170 6.972 -18.345 1.00 0.00 43 GLN A O 5
ATOM 8657 N N . SER A 1 44 ? -8.102 6.411 -17.660 1.00 0.00 44 SER A N 5
ATOM 8658 C CA . SER A 1 44 ? -7.990 7.533 -16.734 1.00 0.00 44 SER A CA 5
ATOM 8659 C C . SER A 1 44 ? -9.031 7.429 -15.624 1.00 0.00 44 SER A C 5
ATOM 8660 O O . SER A 1 44 ? -9.488 8.442 -15.094 1.00 0.00 44 SER A O 5
ATOM 8668 N N . ASN A 1 45 ? -9.400 6.201 -15.275 1.00 0.00 45 ASN A N 5
ATOM 8669 C CA . ASN A 1 45 ? -10.386 5.968 -14.227 1.00 0.00 45 ASN A CA 5
ATOM 8670 C C . ASN A 1 45 ? -9.738 5.309 -13.011 1.00 0.00 45 ASN A C 5
ATOM 8671 O O . ASN A 1 45 ? -9.857 4.100 -12.811 1.00 0.00 45 ASN A O 5
ATOM 8682 N N . PRO A 1 46 ? -9.037 6.099 -12.179 1.00 0.00 46 PRO A N 5
ATOM 8683 C CA . PRO A 1 46 ? -8.367 5.588 -10.980 1.00 0.00 46 PRO A CA 5
ATOM 8684 C C . PRO A 1 46 ? -9.353 5.213 -9.879 1.00 0.00 46 PRO A C 5
ATOM 8685 O O . PRO A 1 46 ? -10.133 6.047 -9.422 1.00 0.00 46 PRO A O 5
ATOM 8696 N N . TYR A 1 47 ? -9.307 3.955 -9.454 1.00 0.00 47 TYR A N 5
ATOM 8697 C CA . TYR A 1 47 ? -10.194 3.470 -8.404 1.00 0.00 47 TYR A CA 5
ATOM 8698 C C . TYR A 1 47 ? -9.983 4.259 -7.116 1.00 0.00 47 TYR A C 5
ATOM 8699 O O . TYR A 1 47 ? -10.928 4.517 -6.370 1.00 0.00 47 TYR A O 5
ATOM 8717 N N . MET A 1 48 ? -8.736 4.642 -6.864 1.00 0.00 48 MET A N 5
ATOM 8718 C CA . MET A 1 48 ? -8.394 5.405 -5.669 1.00 0.00 48 MET A CA 5
ATOM 8719 C C . MET A 1 48 ? -7.071 6.139 -5.858 1.00 0.00 48 MET A C 5
ATOM 8720 O O . MET A 1 48 ? -6.087 5.554 -6.307 1.00 0.00 48 MET A O 5
ATOM 8734 N N . VAL A 1 49 ? -7.053 7.423 -5.518 1.00 0.00 49 VAL A N 5
ATOM 8735 C CA . VAL A 1 49 ? -5.846 8.230 -5.658 1.00 0.00 49 VAL A CA 5
ATOM 8736 C C . VAL A 1 49 ? -5.482 8.922 -4.348 1.00 0.00 49 VAL A C 5
ATOM 8737 O O . VAL A 1 49 ? -6.267 9.695 -3.800 1.00 0.00 49 VAL A O 5
ATOM 8750 N N . LEU A 1 50 ? -4.278 8.643 -3.861 1.00 0.00 50 LEU A N 5
ATOM 8751 C CA . LEU A 1 50 ? -3.793 9.238 -2.622 1.00 0.00 50 LEU A CA 5
ATOM 8752 C C . LEU A 1 50 ? -2.678 10.237 -2.916 1.00 0.00 50 LEU A C 5
ATOM 8753 O O . LEU A 1 50 ? -2.010 10.150 -3.945 1.00 0.00 50 LEU A O 5
ATOM 8769 N N . ASP A 1 51 ? -2.482 11.188 -2.008 1.00 0.00 51 ASP A N 5
ATOM 8770 C CA . ASP A 1 51 ? -1.448 12.202 -2.178 1.00 0.00 51 ASP A CA 5
ATOM 8771 C C . ASP A 1 51 ? -0.159 11.791 -1.473 1.00 0.00 51 ASP A C 5
ATOM 8772 O O . ASP A 1 51 ? -0.126 11.650 -0.251 1.00 0.00 51 ASP A O 5
ATOM 8781 N N . ILE A 1 52 ? 0.902 11.604 -2.252 1.00 0.00 52 ILE A N 5
ATOM 8782 C CA . ILE A 1 52 ? 2.196 11.213 -1.705 1.00 0.00 52 ILE A CA 5
ATOM 8783 C C . ILE A 1 52 ? 2.686 12.231 -0.676 1.00 0.00 52 ILE A C 5
ATOM 8784 O O . ILE A 1 52 ? 3.419 11.889 0.251 1.00 0.00 52 ILE A O 5
ATOM 8800 N N . ASP A 1 53 ? 2.275 13.484 -0.847 1.00 0.00 53 ASP A N 5
ATOM 8801 C CA . ASP A 1 53 ? 2.674 14.550 0.065 1.00 0.00 53 ASP A CA 5
ATOM 8802 C C . ASP A 1 53 ? 1.883 14.481 1.370 1.00 0.00 53 ASP A C 5
ATOM 8803 O O . ASP A 1 53 ? 2.368 14.903 2.420 1.00 0.00 53 ASP A O 5
ATOM 8812 N N . LYS A 1 54 ? 0.668 13.950 1.298 1.00 0.00 54 LYS A N 5
ATOM 8813 C CA . LYS A 1 54 ? -0.185 13.831 2.477 1.00 0.00 54 LYS A CA 5
ATOM 8814 C C . LYS A 1 54 ? 0.259 12.677 3.374 1.00 0.00 54 LYS A C 5
ATOM 8815 O O . LYS A 1 54 ? -0.122 12.611 4.543 1.00 0.00 54 LYS A O 5
ATOM 8834 N N . LEU A 1 55 ? 1.065 11.769 2.825 1.00 0.00 55 LEU A N 5
ATOM 8835 C CA . LEU A 1 55 ? 1.553 10.622 3.589 1.00 0.00 55 LEU A CA 5
ATOM 8836 C C . LEU A 1 55 ? 2.177 11.068 4.907 1.00 0.00 55 LEU A C 5
ATOM 8837 O O . LEU A 1 55 ? 2.837 12.107 4.972 1.00 0.00 55 LEU A O 5
ATOM 8853 N N . PHE A 1 56 ? 1.966 10.280 5.955 1.00 0.00 56 PHE A N 5
ATOM 8854 C CA . PHE A 1 56 ? 2.509 10.596 7.270 1.00 0.00 56 PHE A CA 5
ATOM 8855 C C . PHE A 1 56 ? 3.736 9.742 7.574 1.00 0.00 56 PHE A C 5
ATOM 8856 O O . PHE A 1 56 ? 4.705 10.220 8.164 1.00 0.00 56 PHE A O 5
ATOM 8873 N N . HIS A 1 57 ? 3.689 8.477 7.168 1.00 0.00 57 HIS A N 5
ATOM 8874 C CA . HIS A 1 57 ? 4.800 7.562 7.400 1.00 0.00 57 HIS A CA 5
ATOM 8875 C C . HIS A 1 57 ? 4.535 6.202 6.759 1.00 0.00 57 HIS A C 5
ATOM 8876 O O . HIS A 1 57 ? 3.436 5.658 6.863 1.00 0.00 57 HIS A O 5
ATOM 8891 N N . VAL A 1 58 ? 5.555 5.658 6.103 1.00 0.00 58 VAL A N 5
ATOM 8892 C CA . VAL A 1 58 ? 5.443 4.361 5.448 1.00 0.00 58 VAL A CA 5
ATOM 8893 C C . VAL A 1 58 ? 6.440 3.371 6.041 1.00 0.00 58 VAL A C 5
ATOM 8894 O O . VAL A 1 58 ? 7.651 3.573 5.959 1.00 0.00 58 VAL A O 5
ATOM 8907 N N . ARG A 1 59 ? 5.926 2.301 6.641 1.00 0.00 59 ARG A N 5
ATOM 8908 C CA . ARG A 1 59 ? 6.780 1.287 7.250 1.00 0.00 59 ARG A CA 5
ATOM 8909 C C . ARG A 1 59 ? 6.121 -0.089 7.207 1.00 0.00 59 ARG A C 5
ATOM 8910 O O . ARG A 1 59 ? 4.901 -0.200 7.088 1.00 0.00 59 ARG A O 5
ATOM 8931 N N . PRO A 1 60 ? 6.928 -1.159 7.308 1.00 0.00 60 PRO A N 5
ATOM 8932 C CA . PRO A 1 60 ? 6.422 -2.536 7.282 1.00 0.00 60 PRO A CA 5
ATOM 8933 C C . PRO A 1 60 ? 5.610 -2.876 8.526 1.00 0.00 60 PRO A C 5
ATOM 8934 O O . PRO A 1 60 ? 5.607 -2.126 9.502 1.00 0.00 60 PRO A O 5
ATOM 8945 N N . VAL A 1 61 ? 4.927 -4.015 8.486 1.00 0.00 61 VAL A N 5
ATOM 8946 C CA . VAL A 1 61 ? 4.114 -4.456 9.613 1.00 0.00 61 VAL A CA 5
ATOM 8947 C C . VAL A 1 61 ? 4.703 -5.708 10.255 1.00 0.00 61 VAL A C 5
ATOM 8948 O O . VAL A 1 61 ? 5.568 -6.367 9.676 1.00 0.00 61 VAL A O 5
ATOM 8961 N N . THR A 1 62 ? 4.231 -6.032 11.454 1.00 0.00 62 THR A N 5
ATOM 8962 C CA . THR A 1 62 ? 4.712 -7.206 12.172 1.00 0.00 62 THR A CA 5
ATOM 8963 C C . THR A 1 62 ? 3.561 -8.149 12.503 1.00 0.00 62 THR A C 5
ATOM 8964 O O . THR A 1 62 ? 2.429 -7.940 12.065 1.00 0.00 62 THR A O 5
ATOM 8975 N N . GLN A 1 63 ? 3.856 -9.186 13.279 1.00 0.00 63 GLN A N 5
ATOM 8976 C CA . GLN A 1 63 ? 2.845 -10.162 13.671 1.00 0.00 63 GLN A CA 5
ATOM 8977 C C . GLN A 1 63 ? 1.745 -9.511 14.508 1.00 0.00 63 GLN A C 5
ATOM 8978 O O . GLN A 1 63 ? 0.671 -10.085 14.685 1.00 0.00 63 GLN A O 5
ATOM 8992 N N . THR A 1 64 ? 2.016 -8.315 15.025 1.00 0.00 64 THR A N 5
ATOM 8993 C CA . THR A 1 64 ? 1.044 -7.599 15.844 1.00 0.00 64 THR A CA 5
ATOM 8994 C C . THR A 1 64 ? -0.012 -6.917 14.977 1.00 0.00 64 THR A C 5
ATOM 8995 O O . THR A 1 64 ? -1.132 -6.676 15.427 1.00 0.00 64 THR A O 5
ATOM 9006 N N . ASP A 1 65 ? 0.350 -6.605 13.736 1.00 0.00 65 ASP A N 5
ATOM 9007 C CA . ASP A 1 65 ? -0.572 -5.947 12.815 1.00 0.00 65 ASP A CA 5
ATOM 9008 C C . ASP A 1 65 ? -1.690 -6.893 12.389 1.00 0.00 65 ASP A C 5
ATOM 9009 O O . ASP A 1 65 ? -2.805 -6.458 12.097 1.00 0.00 65 ASP A O 5
ATOM 9018 N N . VAL A 1 66 ? -1.387 -8.185 12.351 1.00 0.00 66 VAL A N 5
ATOM 9019 C CA . VAL A 1 66 ? -2.367 -9.189 11.955 1.00 0.00 66 VAL A CA 5
ATOM 9020 C C . VAL A 1 66 ? -2.367 -10.366 12.922 1.00 0.00 66 VAL A C 5
ATOM 9021 O O . VAL A 1 66 ? -1.635 -10.373 13.911 1.00 0.00 66 VAL A O 5
ATOM 9034 N N . TYR A 1 67 ? -3.196 -11.361 12.629 1.00 0.00 67 TYR A N 5
ATOM 9035 C CA . TYR A 1 67 ? -3.297 -12.548 13.469 1.00 0.00 67 TYR A CA 5
ATOM 9036 C C . TYR A 1 67 ? -3.594 -13.783 12.624 1.00 0.00 67 TYR A C 5
ATOM 9037 O O . TYR A 1 67 ? -2.943 -14.818 12.770 1.00 0.00 67 TYR A O 5
ATOM 9055 N N . ARG A 1 68 ? -4.576 -13.664 11.739 1.00 0.00 68 ARG A N 5
ATOM 9056 C CA . ARG A 1 68 ? -4.958 -14.769 10.867 1.00 0.00 68 ARG A CA 5
ATOM 9057 C C . ARG A 1 68 ? -3.938 -14.956 9.746 1.00 0.00 68 ARG A C 5
ATOM 9058 O O . ARG A 1 68 ? -3.796 -16.050 9.201 1.00 0.00 68 ARG A O 5
ATOM 9079 N N . ALA A 1 69 ? -3.231 -13.881 9.409 1.00 0.00 69 ALA A N 5
ATOM 9080 C CA . ALA A 1 69 ? -2.225 -13.927 8.353 1.00 0.00 69 ALA A CA 5
ATOM 9081 C C . ALA A 1 69 ? -1.167 -14.986 8.646 1.00 0.00 69 ALA A C 5
ATOM 9082 O O . ALA A 1 69 ? -1.339 -15.820 9.533 1.00 0.00 69 ALA A O 5
ATOM 9089 N N . ASP A 1 70 ? -0.073 -14.947 7.891 1.00 0.00 70 ASP A N 5
ATOM 9090 C CA . ASP A 1 70 ? 1.014 -15.904 8.069 1.00 0.00 70 ASP A CA 5
ATOM 9091 C C . ASP A 1 70 ? 2.338 -15.183 8.298 1.00 0.00 70 ASP A C 5
ATOM 9092 O O . ASP A 1 70 ? 2.611 -14.154 7.679 1.00 0.00 70 ASP A O 5
ATOM 9101 N N . ALA A 1 71 ? 3.156 -15.731 9.192 1.00 0.00 71 ALA A N 5
ATOM 9102 C CA . ALA A 1 71 ? 4.455 -15.144 9.509 1.00 0.00 71 ALA A CA 5
ATOM 9103 C C . ALA A 1 71 ? 5.252 -14.826 8.248 1.00 0.00 71 ALA A C 5
ATOM 9104 O O . ALA A 1 71 ? 6.088 -13.923 8.242 1.00 0.00 71 ALA A O 5
ATOM 9111 N N . LYS A 1 72 ? 4.989 -15.572 7.180 1.00 0.00 72 LYS A N 5
ATOM 9112 C CA . LYS A 1 72 ? 5.686 -15.368 5.915 1.00 0.00 72 LYS A CA 5
ATOM 9113 C C . LYS A 1 72 ? 5.181 -14.114 5.207 1.00 0.00 72 LYS A C 5
ATOM 9114 O O . LYS A 1 72 ? 5.945 -13.425 4.530 1.00 0.00 72 LYS A O 5
ATOM 9133 N N . GLU A 1 73 ? 3.894 -13.824 5.365 1.00 0.00 73 GLU A N 5
ATOM 9134 C CA . GLU A 1 73 ? 3.291 -12.652 4.737 1.00 0.00 73 GLU A CA 5
ATOM 9135 C C . GLU A 1 73 ? 3.597 -11.380 5.523 1.00 0.00 73 GLU A C 5
ATOM 9136 O O . GLU A 1 73 ? 3.701 -10.297 4.948 1.00 0.00 73 GLU A O 5
ATOM 9148 N N . ILE A 1 74 ? 3.737 -11.517 6.840 1.00 0.00 74 ILE A N 5
ATOM 9149 C CA . ILE A 1 74 ? 4.025 -10.374 7.703 1.00 0.00 74 ILE A CA 5
ATOM 9150 C C . ILE A 1 74 ? 5.148 -9.501 7.134 1.00 0.00 74 ILE A C 5
ATOM 9151 O O . ILE A 1 74 ? 4.981 -8.291 6.984 1.00 0.00 74 ILE A O 5
ATOM 9167 N N . PRO A 1 75 ? 6.310 -10.097 6.807 1.00 0.00 75 PRO A N 5
ATOM 9168 C CA . PRO A 1 75 ? 7.447 -9.350 6.256 1.00 0.00 75 PRO A CA 5
ATOM 9169 C C . PRO A 1 75 ? 7.176 -8.821 4.850 1.00 0.00 75 PRO A C 5
ATOM 9170 O O . PRO A 1 75 ? 7.932 -8.000 4.332 1.00 0.00 75 PRO A O 5
ATOM 9181 N N . ARG A 1 76 ? 6.096 -9.295 4.233 1.00 0.00 76 ARG A N 5
ATOM 9182 C CA . ARG A 1 76 ? 5.739 -8.866 2.885 1.00 0.00 76 ARG A CA 5
ATOM 9183 C C . ARG A 1 76 ? 4.561 -7.891 2.900 1.00 0.00 76 ARG A C 5
ATOM 9184 O O . ARG A 1 76 ? 3.999 -7.571 1.853 1.00 0.00 76 ARG A O 5
ATOM 9205 N N . ILE A 1 77 ? 4.188 -7.422 4.088 1.00 0.00 77 ILE A N 5
ATOM 9206 C CA . ILE A 1 77 ? 3.077 -6.486 4.222 1.00 0.00 77 ILE A CA 5
ATOM 9207 C C . ILE A 1 77 ? 3.546 -5.154 4.802 1.00 0.00 77 ILE A C 5
ATOM 9208 O O . ILE A 1 77 ? 4.069 -5.099 5.915 1.00 0.00 77 ILE A O 5
ATOM 9224 N N . PHE A 1 78 ? 3.345 -4.080 4.043 1.00 0.00 78 PHE A N 5
ATOM 9225 C CA . PHE A 1 78 ? 3.741 -2.748 4.487 1.00 0.00 78 PHE A CA 5
ATOM 9226 C C . PHE A 1 78 ? 2.532 -1.821 4.561 1.00 0.00 78 PHE A C 5
ATOM 9227 O O . PHE A 1 78 ? 1.596 -1.938 3.770 1.00 0.00 78 PHE A O 5
ATOM 9244 N N . GLN A 1 79 ? 2.552 -0.906 5.526 1.00 0.00 79 GLN A N 5
ATOM 9245 C CA . GLN A 1 79 ? 1.452 0.034 5.715 1.00 0.00 79 GLN A CA 5
ATOM 9246 C C . GLN A 1 79 ? 1.877 1.464 5.388 1.00 0.00 79 GLN A C 5
ATOM 9247 O O . GLN A 1 79 ? 3.013 1.863 5.652 1.00 0.00 79 GLN A O 5
ATOM 9261 N N . ILE A 1 80 ? 0.950 2.228 4.818 1.00 0.00 80 ILE A N 5
ATOM 9262 C CA . ILE A 1 80 ? 1.210 3.618 4.457 1.00 0.00 80 ILE A CA 5
ATOM 9263 C C . ILE A 1 80 ? 0.145 4.541 5.043 1.00 0.00 80 ILE A C 5
ATOM 9264 O O . ILE A 1 80 ? -1.023 4.478 4.659 1.00 0.00 80 ILE A O 5
ATOM 9280 N N . LEU A 1 81 ? 0.556 5.399 5.972 1.00 0.00 81 LEU A N 5
ATOM 9281 C CA . LEU A 1 81 ? -0.366 6.334 6.613 1.00 0.00 81 LEU A CA 5
ATOM 9282 C C . LEU A 1 81 ? -0.425 7.655 5.851 1.00 0.00 81 LEU A C 5
ATOM 9283 O O . LEU A 1 81 ? 0.576 8.112 5.297 1.00 0.00 81 LEU A O 5
ATOM 9299 N N . TYR A 1 82 ? -1.605 8.265 5.834 1.00 0.00 82 TYR A N 5
ATOM 9300 C CA . TYR A 1 82 ? -1.802 9.537 5.148 1.00 0.00 82 TYR A CA 5
ATOM 9301 C C . TYR A 1 82 ? -2.978 10.299 5.749 1.00 0.00 82 TYR A C 5
ATOM 9302 O O . TYR A 1 82 ? -3.972 9.701 6.163 1.00 0.00 82 TYR A O 5
ATOM 9320 N N . ALA A 1 83 ? -2.858 11.621 5.794 1.00 0.00 83 ALA A N 5
ATOM 9321 C CA . ALA A 1 83 ? -3.910 12.465 6.346 1.00 0.00 83 ALA A CA 5
ATOM 9322 C C . ALA A 1 83 ? -5.126 12.501 5.427 1.00 0.00 83 ALA A C 5
ATOM 9323 O O . ALA A 1 83 ? -5.021 12.865 4.257 1.00 0.00 83 ALA A O 5
ATOM 9330 N N . ASN A 1 84 ? -6.282 12.123 5.966 1.00 0.00 84 ASN A N 5
ATOM 9331 C CA . ASN A 1 84 ? -7.519 12.116 5.195 1.00 0.00 84 ASN A CA 5
ATOM 9332 C C . ASN A 1 84 ? -8.345 13.366 5.489 1.00 0.00 84 ASN A C 5
ATOM 9333 O O . ASN A 1 84 ? -8.892 13.991 4.580 1.00 0.00 84 ASN A O 5
ATOM 9344 N N . GLU A 1 85 ? -8.428 13.721 6.766 1.00 0.00 85 GLU A N 5
ATOM 9345 C CA . GLU A 1 85 ? -9.184 14.893 7.189 1.00 0.00 85 GLU A CA 5
ATOM 9346 C C . GLU A 1 85 ? -8.304 15.848 7.987 1.00 0.00 85 GLU A C 5
ATOM 9347 O O . GLU A 1 85 ? -8.363 17.064 7.806 1.00 0.00 85 GLU A O 5
ATOM 9359 N N . GLY A 1 86 ? -7.484 15.288 8.872 1.00 0.00 86 GLY A N 5
ATOM 9360 C CA . GLY A 1 86 ? -6.600 16.099 9.684 1.00 0.00 86 GLY A CA 5
ATOM 9361 C C . GLY A 1 86 ? -5.282 15.409 9.974 1.00 0.00 86 GLY A C 5
ATOM 9362 O O . GLY A 1 86 ? -4.377 15.410 9.140 1.00 0.00 86 GLY A O 5
ATOM 9366 N N . ILE A 1 87 ? -5.174 14.817 11.159 1.00 0.00 87 ILE A N 5
ATOM 9367 C CA . ILE A 1 87 ? -3.956 14.119 11.556 1.00 0.00 87 ILE A CA 5
ATOM 9368 C C . ILE A 1 87 ? -4.279 12.796 12.241 1.00 0.00 87 ILE A C 5
ATOM 9369 O O . ILE A 1 87 ? -3.979 11.724 11.716 1.00 0.00 87 ILE A O 5
ATOM 9385 N N . SER A 1 88 ? -4.892 12.880 13.416 1.00 0.00 88 SER A N 5
ATOM 9386 C CA . SER A 1 88 ? -5.257 11.690 14.177 1.00 0.00 88 SER A CA 5
ATOM 9387 C C . SER A 1 88 ? -6.184 10.785 13.368 1.00 0.00 88 SER A C 5
ATOM 9388 O O . SER A 1 88 ? -6.159 9.563 13.516 1.00 0.00 88 SER A O 5
ATOM 9396 N N . SER A 1 89 ? -7.001 11.394 12.515 1.00 0.00 89 SER A N 5
ATOM 9397 C CA . SER A 1 89 ? -7.936 10.643 11.685 1.00 0.00 89 SER A CA 5
ATOM 9398 C C . SER A 1 89 ? -7.223 9.983 10.506 1.00 0.00 89 SER A C 5
ATOM 9399 O O . SER A 1 89 ? -7.741 9.039 9.910 1.00 0.00 89 SER A O 5
ATOM 9407 N N . ALA A 1 90 ? -6.034 10.487 10.175 1.00 0.00 90 ALA A N 5
ATOM 9408 C CA . ALA A 1 90 ? -5.244 9.952 9.066 1.00 0.00 90 ALA A CA 5
ATOM 9409 C C . ALA A 1 90 ? -5.293 8.427 9.021 1.00 0.00 90 ALA A C 5
ATOM 9410 O O . ALA A 1 90 ? -4.853 7.754 9.953 1.00 0.00 90 ALA A O 5
ATOM 9417 N N . LYS A 1 91 ? -5.832 7.891 7.932 1.00 0.00 91 LYS A N 5
ATOM 9418 C CA . LYS A 1 91 ? -5.939 6.447 7.763 1.00 0.00 91 LYS A CA 5
ATOM 9419 C C . LYS A 1 91 ? -4.663 5.879 7.154 1.00 0.00 91 LYS A C 5
ATOM 9420 O O . LYS A 1 91 ? -3.700 6.606 6.911 1.00 0.00 91 LYS A O 5
ATOM 9439 N N . ASN A 1 92 ? -4.661 4.573 6.913 1.00 0.00 92 ASN A N 5
ATOM 9440 C CA . ASN A 1 92 ? -3.500 3.905 6.335 1.00 0.00 92 ASN A CA 5
ATOM 9441 C C . ASN A 1 92 ? -3.923 2.893 5.275 1.00 0.00 92 ASN A C 5
ATOM 9442 O O . ASN A 1 92 ? -5.102 2.559 5.157 1.00 0.00 92 ASN A O 5
ATOM 9453 N N . LEU A 1 93 ? -2.953 2.405 4.509 1.00 0.00 93 LEU A N 5
ATOM 9454 C CA . LEU A 1 93 ? -3.224 1.430 3.460 1.00 0.00 93 LEU A CA 5
ATOM 9455 C C . LEU A 1 93 ? -2.294 0.228 3.583 1.00 0.00 93 LEU A C 5
ATOM 9456 O O . LEU A 1 93 ? -1.071 0.366 3.523 1.00 0.00 93 LEU A O 5
ATOM 9472 N N . LEU A 1 94 ? -2.878 -0.954 3.751 1.00 0.00 94 LEU A N 5
ATOM 9473 C CA . LEU A 1 94 ? -2.101 -2.179 3.879 1.00 0.00 94 LEU A CA 5
ATOM 9474 C C . LEU A 1 94 ? -1.922 -2.841 2.518 1.00 0.00 94 LEU A C 5
ATOM 9475 O O . LEU A 1 94 ? -2.900 -3.153 1.838 1.00 0.00 94 LEU A O 5
ATOM 9491 N N . LEU A 1 95 ? -0.671 -3.044 2.125 1.00 0.00 95 LEU A N 5
ATOM 9492 C CA . LEU A 1 95 ? -0.370 -3.659 0.840 1.00 0.00 95 LEU A CA 5
ATOM 9493 C C . LEU A 1 95 ? 0.561 -4.857 1.002 1.00 0.00 95 LEU A C 5
ATOM 9494 O O . LEU A 1 95 ? 1.698 -4.719 1.451 1.00 0.00 95 LEU A O 5
ATOM 9510 N N . LEU A 1 96 ? 0.064 -6.033 0.628 1.00 0.00 96 LEU A N 5
ATOM 9511 C CA . LEU A 1 96 ? 0.842 -7.262 0.724 1.00 0.00 96 LEU A CA 5
ATOM 9512 C C . LEU A 1 96 ? 1.544 -7.556 -0.600 1.00 0.00 96 LEU A C 5
ATOM 9513 O O . LEU A 1 96 ? 0.898 -7.678 -1.641 1.00 0.00 96 LEU A O 5
ATOM 9529 N N . ALA A 1 97 ? 2.866 -7.667 -0.551 1.00 0.00 97 ALA A N 5
ATOM 9530 C CA . ALA A 1 97 ? 3.652 -7.946 -1.746 1.00 0.00 97 ALA A CA 5
ATOM 9531 C C . ALA A 1 97 ? 3.917 -9.441 -1.892 1.00 0.00 97 ALA A C 5
ATOM 9532 O O . ALA A 1 97 ? 4.256 -10.119 -0.922 1.00 0.00 97 ALA A O 5
ATOM 9539 N N . ASN A 1 98 ? 3.762 -9.949 -3.110 1.00 0.00 98 ASN A N 5
ATOM 9540 C CA . ASN A 1 98 ? 3.985 -11.364 -3.386 1.00 0.00 98 ASN A CA 5
ATOM 9541 C C . ASN A 1 98 ? 5.377 -11.798 -2.934 1.00 0.00 98 ASN A C 5
ATOM 9542 O O . ASN A 1 98 ? 5.608 -12.970 -2.641 1.00 0.00 98 ASN A O 5
ATOM 9553 N N . SER A 1 99 ? 6.302 -10.843 -2.879 1.00 0.00 99 SER A N 5
ATOM 9554 C CA . SER A 1 99 ? 7.670 -11.127 -2.460 1.00 0.00 99 SER A CA 5
ATOM 9555 C C . SER A 1 99 ? 8.160 -10.083 -1.461 1.00 0.00 99 SER A C 5
ATOM 9556 O O . SER A 1 99 ? 7.794 -8.911 -1.544 1.00 0.00 99 SER A O 5
ATOM 9564 N N . THR A 1 100 ? 8.987 -10.517 -0.517 1.00 0.00 100 THR A N 5
ATOM 9565 C CA . THR A 1 100 ? 9.527 -9.621 0.499 1.00 0.00 100 THR A CA 5
ATOM 9566 C C . THR A 1 100 ? 10.292 -8.468 -0.141 1.00 0.00 100 THR A C 5
ATOM 9567 O O . THR A 1 100 ? 10.141 -7.312 0.257 1.00 0.00 100 THR A O 5
ATOM 9578 N N . GLU A 1 101 ? 11.114 -8.789 -1.133 1.00 0.00 101 GLU A N 5
ATOM 9579 C CA . GLU A 1 101 ? 11.907 -7.782 -1.829 1.00 0.00 101 GLU A CA 5
ATOM 9580 C C . GLU A 1 101 ? 11.020 -6.665 -2.374 1.00 0.00 101 GLU A C 5
ATOM 9581 O O . GLU A 1 101 ? 11.391 -5.492 -2.337 1.00 0.00 101 GLU A O 5
ATOM 9593 N N . GLU A 1 102 ? 9.847 -7.037 -2.877 1.00 0.00 102 GLU A N 5
ATOM 9594 C CA . GLU A 1 102 ? 8.908 -6.065 -3.425 1.00 0.00 102 GLU A CA 5
ATOM 9595 C C . GLU A 1 102 ? 8.503 -5.044 -2.366 1.00 0.00 102 GLU A C 5
ATOM 9596 O O . GLU A 1 102 ? 8.429 -3.847 -2.638 1.00 0.00 102 GLU A O 5
ATOM 9608 N N . GLN A 1 103 ? 8.242 -5.529 -1.157 1.00 0.00 103 GLN A N 5
ATOM 9609 C CA . GLN A 1 103 ? 7.843 -4.660 -0.055 1.00 0.00 103 GLN A CA 5
ATOM 9610 C C . GLN A 1 103 ? 8.948 -3.658 0.272 1.00 0.00 103 GLN A C 5
ATOM 9611 O O . GLN A 1 103 ? 8.679 -2.487 0.538 1.00 0.00 103 GLN A O 5
ATOM 9625 N N . GLN A 1 104 ? 10.192 -4.125 0.249 1.00 0.00 104 GLN A N 5
ATOM 9626 C CA . GLN A 1 104 ? 11.335 -3.264 0.545 1.00 0.00 104 GLN A CA 5
ATOM 9627 C C . GLN A 1 104 ? 11.448 -2.146 -0.485 1.00 0.00 104 GLN A C 5
ATOM 9628 O O . GLN A 1 104 ? 11.717 -0.996 -0.140 1.00 0.00 104 GLN A O 5
ATOM 9642 N N . LYS A 1 105 ? 11.244 -2.496 -1.751 1.00 0.00 105 LYS A N 5
ATOM 9643 C CA . LYS A 1 105 ? 11.328 -1.526 -2.835 1.00 0.00 105 LYS A CA 5
ATOM 9644 C C . LYS A 1 105 ? 10.140 -0.569 -2.811 1.00 0.00 105 LYS A C 5
ATOM 9645 O O . LYS A 1 105 ? 10.311 0.647 -2.885 1.00 0.00 105 LYS A O 5
ATOM 9664 N N . TRP A 1 106 ? 8.936 -1.123 -2.716 1.00 0.00 106 TRP A N 5
ATOM 9665 C CA . TRP A 1 106 ? 7.723 -0.312 -2.694 1.00 0.00 106 TRP A CA 5
ATOM 9666 C C . TRP A 1 106 ? 7.765 0.729 -1.579 1.00 0.00 106 TRP A C 5
ATOM 9667 O O . TRP A 1 106 ? 7.523 1.913 -1.811 1.00 0.00 106 TRP A O 5
ATOM 9688 N N . VAL A 1 107 ? 8.063 0.273 -0.369 1.00 0.00 107 VAL A N 5
ATOM 9689 C CA . VAL A 1 107 ? 8.127 1.152 0.792 1.00 0.00 107 VAL A CA 5
ATOM 9690 C C . VAL A 1 107 ? 9.228 2.201 0.653 1.00 0.00 107 VAL A C 5
ATOM 9691 O O . VAL A 1 107 ? 8.998 3.385 0.889 1.00 0.00 107 VAL A O 5
ATOM 9704 N N . SER A 1 108 ? 10.424 1.757 0.285 1.00 0.00 108 SER A N 5
ATOM 9705 C CA . SER A 1 108 ? 11.563 2.658 0.137 1.00 0.00 108 SER A CA 5
ATOM 9706 C C . SER A 1 108 ? 11.358 3.650 -1.006 1.00 0.00 108 SER A C 5
ATOM 9707 O O . SER A 1 108 ? 11.764 4.808 -0.910 1.00 0.00 108 SER A O 5
ATOM 9715 N N . ARG A 1 109 ? 10.741 3.1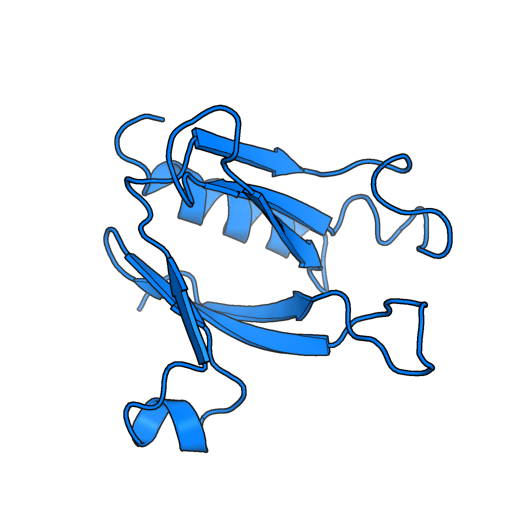93 -2.088 1.00 0.00 109 ARG A N 5
ATOM 9716 C CA . ARG A 1 109 ? 10.501 4.051 -3.244 1.00 0.00 109 ARG A CA 5
ATOM 9717 C C . ARG A 1 109 ? 9.364 5.033 -2.981 1.00 0.00 109 ARG A C 5
ATOM 9718 O O . ARG A 1 109 ? 9.525 6.244 -3.138 1.00 0.00 109 ARG A O 5
ATOM 9739 N N . LEU A 1 110 ? 8.212 4.504 -2.583 1.00 0.00 110 LEU A N 5
ATOM 9740 C CA . LEU A 1 110 ? 7.048 5.335 -2.306 1.00 0.00 110 LEU A CA 5
ATOM 9741 C C . LEU A 1 110 ? 7.337 6.331 -1.187 1.00 0.00 110 LEU A C 5
ATOM 9742 O O . LEU A 1 110 ? 6.883 7.475 -1.232 1.00 0.00 110 LEU A O 5
ATOM 9758 N N . VAL A 1 111 ? 8.097 5.896 -0.186 1.00 0.00 111 VAL A N 5
ATOM 9759 C CA . VAL A 1 111 ? 8.443 6.760 0.936 1.00 0.00 111 VAL A CA 5
ATOM 9760 C C . VAL A 1 111 ? 9.448 7.826 0.511 1.00 0.00 111 VAL A C 5
ATOM 9761 O O . VAL A 1 111 ? 9.320 8.996 0.874 1.00 0.00 111 VAL A O 5
ATOM 9774 N N . LYS A 1 112 ? 10.445 7.413 -0.264 1.00 0.00 112 LYS A N 5
ATOM 9775 C CA . LYS A 1 112 ? 11.470 8.330 -0.744 1.00 0.00 112 LYS A CA 5
ATOM 9776 C C . LYS A 1 112 ? 10.847 9.450 -1.570 1.00 0.00 112 LYS A C 5
ATOM 9777 O O . LYS A 1 112 ? 11.363 10.567 -1.610 1.00 0.00 112 LYS A O 5
ATOM 9796 N N . LYS A 1 113 ? 9.734 9.142 -2.229 1.00 0.00 113 LYS A N 5
ATOM 9797 C CA . LYS A 1 113 ? 9.040 10.126 -3.053 1.00 0.00 113 LYS A CA 5
ATOM 9798 C C . LYS A 1 113 ? 8.258 11.122 -2.195 1.00 0.00 113 LYS A C 5
ATOM 9799 O O . LYS A 1 113 ? 7.702 12.091 -2.711 1.00 0.00 113 LYS A O 5
ATOM 9818 N N . ILE A 1 114 ? 8.216 10.881 -0.886 1.00 0.00 114 ILE A N 5
ATOM 9819 C CA . ILE A 1 114 ? 7.499 11.761 0.029 1.00 0.00 114 ILE A CA 5
ATOM 9820 C C . ILE A 1 114 ? 8.347 12.975 0.406 1.00 0.00 114 ILE A C 5
ATOM 9821 O O . ILE A 1 114 ? 9.537 12.843 0.694 1.00 0.00 114 ILE A O 5
ATOM 9837 N N . PRO A 1 115 ? 7.746 14.179 0.412 1.00 0.00 115 PRO A N 5
ATOM 9838 C CA . PRO A 1 115 ? 8.456 15.411 0.758 1.00 0.00 115 PRO A CA 5
ATOM 9839 C C . PRO A 1 115 ? 8.661 15.558 2.263 1.00 0.00 115 PRO A C 5
ATOM 9840 O O . PRO A 1 115 ? 9.716 16.002 2.716 1.00 0.00 115 PRO A O 5
ATOM 9851 N N . LYS A 1 116 ? 7.644 15.181 3.032 1.00 0.00 116 LYS A N 5
ATOM 9852 C CA . LYS A 1 116 ? 7.711 15.270 4.486 1.00 0.00 116 LYS A CA 5
ATOM 9853 C C . LYS A 1 116 ? 8.114 13.931 5.096 1.00 0.00 116 LYS A C 5
ATOM 9854 O O . LYS A 1 116 ? 7.484 13.449 6.037 1.00 0.00 116 LYS A O 5
ATOM 9873 N N . LYS A 1 117 ? 9.171 13.333 4.553 1.00 0.00 117 LYS A N 5
ATOM 9874 C CA . LYS A 1 117 ? 9.659 12.051 5.043 1.00 0.00 117 LYS A CA 5
ATOM 9875 C C . LYS A 1 117 ? 10.063 12.146 6.510 1.00 0.00 117 LYS A C 5
ATOM 9876 O O . LYS A 1 117 ? 10.560 11.137 7.054 1.00 0.00 117 LYS A O 5
ATOM 9896 N N . SER A 1 1 ? 8.924 3.711 -16.200 1.00 0.00 1 SER A N 6
ATOM 9897 C CA . SER A 1 1 ? 7.766 4.071 -15.341 1.00 0.00 1 SER A CA 6
ATOM 9898 C C . SER A 1 1 ? 8.200 4.301 -13.897 1.00 0.00 1 SER A C 6
ATOM 9899 O O . SER A 1 1 ? 9.387 4.459 -13.613 1.00 0.00 1 SER A O 6
ATOM 9909 N N . ARG A 1 2 ? 7.231 4.315 -12.986 1.00 0.00 2 ARG A N 6
ATOM 9910 C CA . ARG A 1 2 ? 7.512 4.525 -11.570 1.00 0.00 2 ARG A CA 6
ATOM 9911 C C . ARG A 1 2 ? 7.036 3.335 -10.741 1.00 0.00 2 ARG A C 6
ATOM 9912 O O . ARG A 1 2 ? 6.544 2.347 -11.286 1.00 0.00 2 ARG A O 6
ATOM 9933 N N . LEU A 1 3 ? 7.188 3.435 -9.423 1.00 0.00 3 LEU A N 6
ATOM 9934 C CA . LEU A 1 3 ? 6.774 2.365 -8.517 1.00 0.00 3 LEU A CA 6
ATOM 9935 C C . LEU A 1 3 ? 5.362 1.889 -8.835 1.00 0.00 3 LEU A C 6
ATOM 9936 O O . LEU A 1 3 ? 4.384 2.467 -8.367 1.00 0.00 3 LEU A O 6
ATOM 9952 N N . GLU A 1 4 ? 5.261 0.835 -9.635 1.00 0.00 4 GLU A N 6
ATOM 9953 C CA . GLU A 1 4 ? 3.966 0.293 -10.010 1.00 0.00 4 GLU A CA 6
ATOM 9954 C C . GLU A 1 4 ? 3.957 -1.229 -9.926 1.00 0.00 4 GLU A C 6
ATOM 9955 O O . GLU A 1 4 ? 5.009 -1.864 -9.829 1.00 0.00 4 GLU A O 6
ATOM 9967 N N . GLY A 1 5 ? 2.763 -1.804 -9.966 1.00 0.00 5 GLY A N 6
ATOM 9968 C CA . GLY A 1 5 ? 2.626 -3.246 -9.894 1.00 0.00 5 GLY A CA 6
ATOM 9969 C C . GLY A 1 5 ? 1.332 -3.656 -9.226 1.00 0.00 5 GLY A C 6
ATOM 9970 O O . GLY A 1 5 ? 0.379 -2.879 -9.184 1.00 0.00 5 GLY A O 6
ATOM 9974 N N . TRP A 1 6 ? 1.294 -4.872 -8.697 1.00 0.00 6 TRP A N 6
ATOM 9975 C CA . TRP A 1 6 ? 0.098 -5.362 -8.026 1.00 0.00 6 TRP A CA 6
ATOM 9976 C C . TRP A 1 6 ? 0.369 -5.645 -6.557 1.00 0.00 6 TRP A C 6
ATOM 9977 O O . TRP A 1 6 ? 1.249 -6.435 -6.217 1.00 0.00 6 TRP A O 6
ATOM 9998 N N . LEU A 1 7 ? -0.412 -5.016 -5.693 1.00 0.00 7 LEU A N 6
ATOM 9999 C CA . LEU A 1 7 ? -0.277 -5.221 -4.261 1.00 0.00 7 LEU A CA 6
ATOM 10000 C C . LEU A 1 7 ? -1.586 -5.752 -3.714 1.00 0.00 7 LEU A C 6
ATOM 10001 O O . LEU A 1 7 ? -2.655 -5.438 -4.233 1.00 0.00 7 LEU A O 6
ATOM 10017 N N . SER A 1 8 ? -1.501 -6.576 -2.689 1.00 0.00 8 SER A N 6
ATOM 10018 C CA . SER A 1 8 ? -2.691 -7.185 -2.110 1.00 0.00 8 SER A CA 6
ATOM 10019 C C . SER A 1 8 ? -3.280 -6.340 -0.991 1.00 0.00 8 SER A C 6
ATOM 10020 O O . SER A 1 8 ? -2.559 -5.760 -0.178 1.00 0.00 8 SER A O 6
ATOM 10028 N N . LEU A 1 9 ? -4.607 -6.286 -0.962 1.00 0.00 9 LEU A N 6
ATOM 10029 C CA . LEU A 1 9 ? -5.332 -5.527 0.046 1.00 0.00 9 LEU A CA 6
ATOM 10030 C C . LEU A 1 9 ? -6.365 -6.415 0.731 1.00 0.00 9 LEU A C 6
ATOM 10031 O O . LEU A 1 9 ? -6.813 -7.409 0.160 1.00 0.00 9 LEU A O 6
ATOM 10047 N N . PRO A 1 10 ? -6.763 -6.072 1.967 1.00 0.00 10 PRO A N 6
ATOM 10048 C CA . PRO A 1 10 ? -7.749 -6.854 2.715 1.00 0.00 10 PRO A CA 6
ATOM 10049 C C . PRO A 1 10 ? -9.076 -6.966 1.975 1.00 0.00 10 PRO A C 6
ATOM 10050 O O . PRO A 1 10 ? -9.925 -6.080 2.057 1.00 0.00 10 PRO A O 6
ATOM 10061 N N . VAL A 1 11 ? -9.244 -8.069 1.254 1.00 0.00 11 VAL A N 6
ATOM 10062 C CA . VAL A 1 11 ? -10.466 -8.312 0.495 1.00 0.00 11 VAL A CA 6
ATOM 10063 C C . VAL A 1 11 ? -11.556 -8.893 1.393 1.00 0.00 11 VAL A C 6
ATOM 10064 O O . VAL A 1 11 ? -11.304 -9.213 2.553 1.00 0.00 11 VAL A O 6
ATOM 10077 N N . ARG A 1 12 ? -12.762 -9.027 0.853 1.00 0.00 12 ARG A N 6
ATOM 10078 C CA . ARG A 1 12 ? -13.878 -9.574 1.614 1.00 0.00 12 ARG A CA 6
ATOM 10079 C C . ARG A 1 12 ? -14.618 -10.629 0.798 1.00 0.00 12 ARG A C 6
ATOM 10080 O O . ARG A 1 12 ? -15.582 -10.323 0.094 1.00 0.00 12 ARG A O 6
ATOM 10101 N N . ASN A 1 13 ? -14.157 -11.871 0.897 1.00 0.00 13 ASN A N 6
ATOM 10102 C CA . ASN A 1 13 ? -14.765 -12.982 0.170 1.00 0.00 13 ASN A CA 6
ATOM 10103 C C . ASN A 1 13 ? -16.283 -13.000 0.339 1.00 0.00 13 ASN A C 6
ATOM 10104 O O . ASN A 1 13 ? -17.026 -12.851 -0.631 1.00 0.00 13 ASN A O 6
ATOM 10115 N N . ASN A 1 14 ? -16.736 -13.185 1.575 1.00 0.00 14 ASN A N 6
ATOM 10116 C CA . ASN A 1 14 ? -18.167 -13.226 1.865 1.00 0.00 14 ASN A CA 6
ATOM 10117 C C . ASN A 1 14 ? -18.592 -12.024 2.706 1.00 0.00 14 ASN A C 6
ATOM 10118 O O . ASN A 1 14 ? -19.108 -11.038 2.178 1.00 0.00 14 ASN A O 6
ATOM 10129 N N . THR A 1 15 ? -18.377 -12.110 4.016 1.00 0.00 15 THR A N 6
ATOM 10130 C CA . THR A 1 15 ? -18.742 -11.026 4.921 1.00 0.00 15 THR A CA 6
ATOM 10131 C C . THR A 1 15 ? -17.867 -11.043 6.170 1.00 0.00 15 THR A C 6
ATOM 10132 O O . THR A 1 15 ? -17.267 -10.032 6.533 1.00 0.00 15 THR A O 6
ATOM 10143 N N . LYS A 1 16 ? -17.799 -12.199 6.823 1.00 0.00 16 LYS A N 6
ATOM 10144 C CA . LYS A 1 16 ? -16.995 -12.347 8.030 1.00 0.00 16 LYS A CA 6
ATOM 10145 C C . LYS A 1 16 ? -15.626 -12.939 7.705 1.00 0.00 16 LYS A C 6
ATOM 10146 O O . LYS A 1 16 ? -15.003 -13.586 8.548 1.00 0.00 16 LYS A O 6
ATOM 10165 N N . LYS A 1 17 ? -15.164 -12.714 6.479 1.00 0.00 17 LYS A N 6
ATOM 10166 C CA . LYS A 1 17 ? -13.870 -13.221 6.041 1.00 0.00 17 LYS A CA 6
ATOM 10167 C C . LYS A 1 17 ? -13.147 -12.183 5.190 1.00 0.00 17 LYS A C 6
ATOM 10168 O O . LYS A 1 17 ? -13.773 -11.292 4.616 1.00 0.00 17 LYS A O 6
ATOM 10187 N N . PHE A 1 18 ? -11.825 -12.301 5.114 1.00 0.00 18 PHE A N 6
ATOM 10188 C CA . PHE A 1 18 ? -11.025 -11.365 4.332 1.00 0.00 18 PHE A CA 6
ATOM 10189 C C . PHE A 1 18 ? -9.667 -11.962 3.981 1.00 0.00 18 PHE A C 6
ATOM 10190 O O . PHE A 1 18 ? -8.901 -12.354 4.861 1.00 0.00 18 PHE A O 6
ATOM 10207 N N . GLY A 1 19 ? -9.377 -12.019 2.686 1.00 0.00 19 GLY A N 6
ATOM 10208 C CA . GLY A 1 19 ? -8.111 -12.562 2.229 1.00 0.00 19 GLY A CA 6
ATOM 10209 C C . GLY A 1 19 ? -7.210 -11.498 1.634 1.00 0.00 19 GLY A C 6
ATOM 10210 O O . GLY A 1 19 ? -6.886 -10.510 2.294 1.00 0.00 19 GLY A O 6
ATOM 10214 N N . TRP A 1 20 ? -6.807 -11.694 0.381 1.00 0.00 20 TRP A N 6
ATOM 10215 C CA . TRP A 1 20 ? -5.943 -10.734 -0.298 1.00 0.00 20 TRP A CA 6
ATOM 10216 C C . TRP A 1 20 ? -6.279 -10.644 -1.782 1.00 0.00 20 TRP A C 6
ATOM 10217 O O . TRP A 1 20 ? -6.660 -11.633 -2.409 1.00 0.00 20 TRP A O 6
ATOM 10238 N N . VAL A 1 21 ? -6.120 -9.449 -2.336 1.00 0.00 21 VAL A N 6
ATOM 10239 C CA . VAL A 1 21 ? -6.389 -9.213 -3.749 1.00 0.00 21 VAL A CA 6
ATOM 10240 C C . VAL A 1 21 ? -5.406 -8.189 -4.304 1.00 0.00 21 VAL A C 6
ATOM 10241 O O . VAL A 1 21 ? -5.444 -7.018 -3.924 1.00 0.00 21 VAL A O 6
ATOM 10254 N N . LYS A 1 22 ? -4.512 -8.627 -5.187 1.00 0.00 22 LYS A N 6
ATOM 10255 C CA . LYS A 1 22 ? -3.523 -7.727 -5.750 1.00 0.00 22 LYS A CA 6
ATOM 10256 C C . LYS A 1 22 ? -4.137 -6.770 -6.768 1.00 0.00 22 LYS A C 6
ATOM 10257 O O . LYS A 1 22 ? -4.531 -7.172 -7.862 1.00 0.00 22 LYS A O 6
ATOM 10276 N N . LYS A 1 23 ? -4.186 -5.495 -6.405 1.00 0.00 23 LYS A N 6
ATOM 10277 C CA . LYS A 1 23 ? -4.714 -4.469 -7.290 1.00 0.00 23 LYS A CA 6
ATOM 10278 C C . LYS A 1 23 ? -3.553 -3.691 -7.890 1.00 0.00 23 LYS A C 6
ATOM 10279 O O . LYS A 1 23 ? -2.497 -3.569 -7.269 1.00 0.00 23 LYS A O 6
ATOM 10298 N N . TYR A 1 24 ? -3.732 -3.183 -9.098 1.00 0.00 24 TYR A N 6
ATOM 10299 C CA . TYR A 1 24 ? -2.667 -2.444 -9.756 1.00 0.00 24 TYR A CA 6
ATOM 10300 C C . TYR A 1 24 ? -2.420 -1.099 -9.089 1.00 0.00 24 TYR A C 6
ATOM 10301 O O . TYR A 1 24 ? -3.162 -0.140 -9.298 1.00 0.00 24 TYR A O 6
ATOM 10319 N N . VAL A 1 25 ? -1.356 -1.037 -8.296 1.00 0.00 25 VAL A N 6
ATOM 10320 C CA . VAL A 1 25 ? -0.983 0.188 -7.605 1.00 0.00 25 VAL A CA 6
ATOM 10321 C C . VAL A 1 25 ? 0.175 0.865 -8.320 1.00 0.00 25 VAL A C 6
ATOM 10322 O O . VAL A 1 25 ? 1.194 0.234 -8.601 1.00 0.00 25 VAL A O 6
ATOM 10335 N N . ILE A 1 26 ? 0.019 2.148 -8.614 1.00 0.00 26 ILE A N 6
ATOM 10336 C CA . ILE A 1 26 ? 1.062 2.900 -9.295 1.00 0.00 26 ILE A CA 6
ATOM 10337 C C . ILE A 1 26 ? 1.286 4.246 -8.618 1.00 0.00 26 ILE A C 6
ATOM 10338 O O . ILE A 1 26 ? 0.405 5.103 -8.610 1.00 0.00 26 ILE A O 6
ATOM 10354 N N . VAL A 1 27 ? 2.473 4.423 -8.046 1.00 0.00 27 VAL A N 6
ATOM 10355 C CA . VAL A 1 27 ? 2.813 5.662 -7.363 1.00 0.00 27 VAL A CA 6
ATOM 10356 C C . VAL A 1 27 ? 3.423 6.668 -8.331 1.00 0.00 27 VAL A C 6
ATOM 10357 O O . VAL A 1 27 ? 4.583 6.543 -8.720 1.00 0.00 27 VAL A O 6
ATOM 10370 N N . SER A 1 28 ? 2.635 7.666 -8.713 1.00 0.00 28 SER A N 6
ATOM 10371 C CA . SER A 1 28 ? 3.100 8.695 -9.636 1.00 0.00 28 SER A CA 6
ATOM 10372 C C . SER A 1 28 ? 3.983 9.709 -8.919 1.00 0.00 28 SER A C 6
ATOM 10373 O O . SER A 1 28 ? 3.988 9.785 -7.690 1.00 0.00 28 SER A O 6
ATOM 10381 N N . SER A 1 29 ? 4.729 10.489 -9.693 1.00 0.00 29 SER A N 6
ATOM 10382 C CA . SER A 1 29 ? 5.616 11.503 -9.130 1.00 0.00 29 SER A CA 6
ATOM 10383 C C . SER A 1 29 ? 4.856 12.434 -8.189 1.00 0.00 29 SER A C 6
ATOM 10384 O O . SER A 1 29 ? 4.040 13.244 -8.628 1.00 0.00 29 SER A O 6
ATOM 10392 N N . LYS A 1 30 ? 5.131 12.311 -6.894 1.00 0.00 30 LYS A N 6
ATOM 10393 C CA . LYS A 1 30 ? 4.476 13.141 -5.888 1.00 0.00 30 LYS A CA 6
ATOM 10394 C C . LYS A 1 30 ? 2.980 12.847 -5.823 1.00 0.00 30 LYS A C 6
ATOM 10395 O O . LYS A 1 30 ? 2.181 13.723 -5.492 1.00 0.00 30 LYS A O 6
ATOM 10414 N N . LYS A 1 31 ? 2.608 11.611 -6.139 1.00 0.00 31 LYS A N 6
ATOM 10415 C CA . LYS A 1 31 ? 1.206 11.207 -6.113 1.00 0.00 31 LYS A CA 6
ATOM 10416 C C . LYS A 1 31 ? 1.075 9.687 -6.109 1.00 0.00 31 LYS A C 6
ATOM 10417 O O . LYS A 1 31 ? 1.949 8.977 -6.603 1.00 0.00 31 LYS A O 6
ATOM 10436 N N . ILE A 1 32 ? -0.024 9.194 -5.549 1.00 0.00 32 ILE A N 6
ATOM 10437 C CA . ILE A 1 32 ? -0.273 7.759 -5.483 1.00 0.00 32 ILE A CA 6
ATOM 10438 C C . ILE A 1 32 ? -1.552 7.393 -6.227 1.00 0.00 32 ILE A C 6
ATOM 10439 O O . ILE A 1 32 ? -2.621 7.930 -5.942 1.00 0.00 32 ILE A O 6
ATOM 10455 N N . LEU A 1 33 ? -1.434 6.478 -7.184 1.00 0.00 33 LEU A N 6
ATOM 10456 C CA . LEU A 1 33 ? -2.584 6.046 -7.971 1.00 0.00 33 LEU A CA 6
ATOM 10457 C C . LEU A 1 33 ? -2.961 4.605 -7.644 1.00 0.00 33 LEU A C 6
ATOM 10458 O O . LEU A 1 33 ? -2.107 3.794 -7.286 1.00 0.00 33 LEU A O 6
ATOM 10474 N N . PHE A 1 34 ? -4.246 4.295 -7.772 1.00 0.00 34 PHE A N 6
ATOM 10475 C CA . PHE A 1 34 ? -4.743 2.953 -7.491 1.00 0.00 34 PHE A CA 6
ATOM 10476 C C . PHE A 1 34 ? -5.749 2.517 -8.552 1.00 0.00 34 PHE A C 6
ATOM 10477 O O . PHE A 1 34 ? -6.687 3.248 -8.869 1.00 0.00 34 PHE A O 6
ATOM 10494 N N . TYR A 1 35 ? -5.547 1.322 -9.093 1.00 0.00 35 TYR A N 6
ATOM 10495 C CA . TYR A 1 35 ? -6.435 0.787 -10.118 1.00 0.00 35 TYR A CA 6
ATOM 10496 C C . TYR A 1 35 ? -6.755 -0.680 -9.852 1.00 0.00 35 TYR A C 6
ATOM 10497 O O . TYR A 1 35 ? -6.221 -1.284 -8.921 1.00 0.00 35 TYR A O 6
ATOM 10515 N N . ASP A 1 36 ? -7.628 -1.247 -10.677 1.00 0.00 36 ASP A N 6
ATOM 10516 C CA . ASP A 1 36 ? -8.018 -2.644 -10.536 1.00 0.00 36 ASP A CA 6
ATOM 10517 C C . ASP A 1 36 ? -7.391 -3.497 -11.635 1.00 0.00 36 ASP A C 6
ATOM 10518 O O . ASP A 1 36 ? -7.163 -4.693 -11.452 1.00 0.00 36 ASP A O 6
ATOM 10527 N N . SER A 1 37 ? -7.113 -2.875 -12.776 1.00 0.00 37 SER A N 6
ATOM 10528 C CA . SER A 1 37 ? -6.512 -3.578 -13.903 1.00 0.00 37 SER A CA 6
ATOM 10529 C C . SER A 1 37 ? -5.956 -2.593 -14.926 1.00 0.00 37 SER A C 6
ATOM 10530 O O . SER A 1 37 ? -6.127 -1.381 -14.792 1.00 0.00 37 SER A O 6
ATOM 10538 N N . GLU A 1 38 ? -5.289 -3.120 -15.948 1.00 0.00 38 GLU A N 6
ATOM 10539 C CA . GLU A 1 38 ? -4.707 -2.286 -16.993 1.00 0.00 38 GLU A CA 6
ATOM 10540 C C . GLU A 1 38 ? -5.798 -1.588 -17.799 1.00 0.00 38 GLU A C 6
ATOM 10541 O O . GLU A 1 38 ? -5.619 -0.458 -18.255 1.00 0.00 38 GLU A O 6
ATOM 10553 N N . GLN A 1 39 ? -6.927 -2.266 -17.968 1.00 0.00 39 GLN A N 6
ATOM 10554 C CA . GLN A 1 39 ? -8.049 -1.710 -18.717 1.00 0.00 39 GLN A CA 6
ATOM 10555 C C . GLN A 1 39 ? -8.543 -0.417 -18.079 1.00 0.00 39 GLN A C 6
ATOM 10556 O O . GLN A 1 39 ? -8.690 0.604 -18.751 1.00 0.00 39 GLN A O 6
ATOM 10570 N N . ASP A 1 40 ? -8.798 -0.467 -16.775 1.00 0.00 40 ASP A N 6
ATOM 10571 C CA . ASP A 1 40 ? -9.275 0.701 -16.045 1.00 0.00 40 ASP A CA 6
ATOM 10572 C C . ASP A 1 40 ? -8.199 1.781 -15.982 1.00 0.00 40 ASP A C 6
ATOM 10573 O O . ASP A 1 40 ? -8.505 2.973 -15.917 1.00 0.00 40 ASP A O 6
ATOM 10582 N N . LYS A 1 41 ? -6.939 1.359 -16.004 1.00 0.00 41 LYS A N 6
ATOM 10583 C CA . LYS A 1 41 ? -5.820 2.290 -15.951 1.00 0.00 41 LYS A CA 6
ATOM 10584 C C . LYS A 1 41 ? -5.704 3.077 -17.253 1.00 0.00 41 LYS A C 6
ATOM 10585 O O . LYS A 1 41 ? -5.635 4.306 -17.244 1.00 0.00 41 LYS A O 6
ATOM 10604 N N . GLU A 1 42 ? -5.684 2.358 -18.371 1.00 0.00 42 GLU A N 6
ATOM 10605 C CA . GLU A 1 42 ? -5.577 2.987 -19.683 1.00 0.00 42 GLU A CA 6
ATOM 10606 C C . GLU A 1 42 ? -6.741 3.945 -19.929 1.00 0.00 42 GLU A C 6
ATOM 10607 O O . GLU A 1 42 ? -6.636 4.866 -20.740 1.00 0.00 42 GLU A O 6
ATOM 10619 N N . GLN A 1 43 ? -7.850 3.721 -19.229 1.00 0.00 43 GLN A N 6
ATOM 10620 C CA . GLN A 1 43 ? -9.030 4.565 -19.377 1.00 0.00 43 GLN A CA 6
ATOM 10621 C C . GLN A 1 43 ? -8.967 5.784 -18.456 1.00 0.00 43 GLN A C 6
ATOM 10622 O O . GLN A 1 43 ? -9.934 6.536 -18.345 1.00 0.00 43 GLN A O 6
ATOM 10636 N N . SER A 1 44 ? -7.827 5.976 -17.796 1.00 0.00 44 SER A N 6
ATOM 10637 C CA . SER A 1 44 ? -7.649 7.105 -16.890 1.00 0.00 44 SER A CA 6
ATOM 10638 C C . SER A 1 44 ? -8.691 7.079 -15.774 1.00 0.00 44 SER A C 6
ATOM 10639 O O . SER A 1 44 ? -9.093 8.124 -15.264 1.00 0.00 44 SER A O 6
ATOM 10647 N N . ASN A 1 45 ? -9.121 5.879 -15.400 1.00 0.00 45 ASN A N 6
ATOM 10648 C CA . ASN A 1 45 ? -10.115 5.719 -14.344 1.00 0.00 45 ASN A CA 6
ATOM 10649 C C . ASN A 1 45 ? -9.476 5.145 -13.080 1.00 0.00 45 ASN A C 6
ATOM 10650 O O . ASN A 1 45 ? -9.548 3.942 -12.829 1.00 0.00 45 ASN A O 6
ATOM 10661 N N . PRO A 1 46 ? -8.841 6.003 -12.264 1.00 0.00 46 PRO A N 6
ATOM 10662 C CA . PRO A 1 46 ? -8.188 5.577 -11.023 1.00 0.00 46 PRO A CA 6
ATOM 10663 C C . PRO A 1 46 ? -9.190 5.224 -9.930 1.00 0.00 46 PRO A C 6
ATOM 10664 O O . PRO A 1 46 ? -9.980 6.066 -9.503 1.00 0.00 46 PRO A O 6
ATOM 10675 N N . TYR A 1 47 ? -9.150 3.974 -9.478 1.00 0.00 47 TYR A N 6
ATOM 10676 C CA . TYR A 1 47 ? -10.053 3.511 -8.430 1.00 0.00 47 TYR A CA 6
ATOM 10677 C C . TYR A 1 47 ? -9.856 4.320 -7.152 1.00 0.00 47 TYR A C 6
ATOM 10678 O O . TYR A 1 47 ? -10.804 4.555 -6.402 1.00 0.00 47 TYR A O 6
ATOM 10696 N N . MET A 1 48 ? -8.620 4.743 -6.912 1.00 0.00 48 MET A N 6
ATOM 10697 C CA . MET A 1 48 ? -8.295 5.527 -5.725 1.00 0.00 48 MET A CA 6
ATOM 10698 C C . MET A 1 48 ? -6.940 6.208 -5.884 1.00 0.00 48 MET A C 6
ATOM 10699 O O . MET A 1 48 ? -6.007 5.631 -6.442 1.00 0.00 48 MET A O 6
ATOM 10713 N N . VAL A 1 49 ? -6.838 7.439 -5.393 1.00 0.00 49 VAL A N 6
ATOM 10714 C CA . VAL A 1 49 ? -5.596 8.195 -5.487 1.00 0.00 49 VAL A CA 6
ATOM 10715 C C . VAL A 1 49 ? -5.284 8.914 -4.176 1.00 0.00 49 VAL A C 6
ATOM 10716 O O . VAL A 1 49 ? -6.163 9.527 -3.569 1.00 0.00 49 VAL A O 6
ATOM 10729 N N . LEU A 1 50 ? -4.027 8.835 -3.750 1.00 0.00 50 LEU A N 6
ATOM 10730 C CA . LEU A 1 50 ? -3.597 9.481 -2.514 1.00 0.00 50 LEU A CA 6
ATOM 10731 C C . LEU A 1 50 ? -2.398 10.387 -2.768 1.00 0.00 50 LEU A C 6
ATOM 10732 O O . LEU A 1 50 ? -1.572 10.111 -3.639 1.00 0.00 50 LEU A O 6
ATOM 10748 N N . ASP A 1 51 ? -2.308 11.471 -2.005 1.00 0.00 51 ASP A N 6
ATOM 10749 C CA . ASP A 1 51 ? -1.209 12.417 -2.149 1.00 0.00 51 ASP A CA 6
ATOM 10750 C C . ASP A 1 51 ? -0.011 11.990 -1.308 1.00 0.00 51 ASP A C 6
ATOM 10751 O O . ASP A 1 51 ? -0.117 11.837 -0.091 1.00 0.00 51 ASP A O 6
ATOM 10760 N N . ILE A 1 52 ? 1.130 11.796 -1.965 1.00 0.00 52 ILE A N 6
ATOM 10761 C CA . ILE A 1 52 ? 2.348 11.385 -1.275 1.00 0.00 52 ILE A CA 6
ATOM 10762 C C . ILE A 1 52 ? 2.726 12.388 -0.190 1.00 0.00 52 ILE A C 6
ATOM 10763 O O . ILE A 1 52 ? 3.133 12.008 0.907 1.00 0.00 52 ILE A O 6
ATOM 10779 N N . ASP A 1 53 ? 2.591 13.670 -0.505 1.00 0.00 53 ASP A N 6
ATOM 10780 C CA . ASP A 1 53 ? 2.918 14.730 0.442 1.00 0.00 53 ASP A CA 6
ATOM 10781 C C . ASP A 1 53 ? 2.019 14.657 1.673 1.00 0.00 53 ASP A C 6
ATOM 10782 O O . ASP A 1 53 ? 2.388 15.124 2.750 1.00 0.00 53 ASP A O 6
ATOM 10791 N N . LYS A 1 54 ? 0.839 14.067 1.507 1.00 0.00 54 LYS A N 6
ATOM 10792 C CA . LYS A 1 54 ? -0.110 13.933 2.605 1.00 0.00 54 LYS A CA 6
ATOM 10793 C C . LYS A 1 54 ? 0.284 12.793 3.542 1.00 0.00 54 LYS A C 6
ATOM 10794 O O . LYS A 1 54 ? -0.182 12.728 4.680 1.00 0.00 54 LYS A O 6
ATOM 10813 N N . LEU A 1 55 ? 1.140 11.894 3.061 1.00 0.00 55 LEU A N 6
ATOM 10814 C CA . LEU A 1 55 ? 1.586 10.761 3.864 1.00 0.00 55 LEU A CA 6
ATOM 10815 C C . LEU A 1 55 ? 2.154 11.224 5.201 1.00 0.00 55 LEU A C 6
ATOM 10816 O O . LEU A 1 55 ? 2.725 12.310 5.303 1.00 0.00 55 LEU A O 6
ATOM 10832 N N . PHE A 1 56 ? 1.993 10.391 6.223 1.00 0.00 56 PHE A N 6
ATOM 10833 C CA . PHE A 1 56 ? 2.491 10.711 7.555 1.00 0.00 56 PHE A CA 6
ATOM 10834 C C . PHE A 1 56 ? 3.624 9.771 7.948 1.00 0.00 56 PHE A C 6
ATOM 10835 O O . PHE A 1 56 ? 4.575 10.175 8.616 1.00 0.00 56 PHE A O 6
ATOM 10852 N N . HIS A 1 57 ? 3.515 8.512 7.530 1.00 0.00 57 HIS A N 6
ATOM 10853 C CA . HIS A 1 57 ? 4.535 7.517 7.842 1.00 0.00 57 HIS A CA 6
ATOM 10854 C C . HIS A 1 57 ? 4.197 6.167 7.214 1.00 0.00 57 HIS A C 6
ATOM 10855 O O . HIS A 1 57 ? 3.085 5.659 7.365 1.00 0.00 57 HIS A O 6
ATOM 10870 N N . VAL A 1 58 ? 5.169 5.590 6.517 1.00 0.00 58 VAL A N 6
ATOM 10871 C CA . VAL A 1 58 ? 4.989 4.295 5.871 1.00 0.00 58 VAL A CA 6
ATOM 10872 C C . VAL A 1 58 ? 6.142 3.357 6.215 1.00 0.00 58 VAL A C 6
ATOM 10873 O O . VAL A 1 58 ? 7.311 3.725 6.098 1.00 0.00 58 VAL A O 6
ATOM 10886 N N . ARG A 1 59 ? 5.807 2.144 6.644 1.00 0.00 59 ARG A N 6
ATOM 10887 C CA . ARG A 1 59 ? 6.820 1.158 7.005 1.00 0.00 59 ARG A CA 6
ATOM 10888 C C . ARG A 1 59 ? 6.228 -0.248 7.048 1.00 0.00 59 ARG A C 6
ATOM 10889 O O . ARG A 1 59 ? 5.017 -0.417 7.195 1.00 0.00 59 ARG A O 6
ATOM 10910 N N . PRO A 1 60 ? 7.080 -1.280 6.922 1.00 0.00 60 PRO A N 6
ATOM 10911 C CA . PRO A 1 60 ? 6.639 -2.678 6.948 1.00 0.00 60 PRO A CA 6
ATOM 10912 C C . PRO A 1 60 ? 6.014 -3.061 8.284 1.00 0.00 60 PRO A C 6
ATOM 10913 O O . PRO A 1 60 ? 6.448 -2.598 9.338 1.00 0.00 60 PRO A O 6
ATOM 10924 N N . VAL A 1 61 ? 4.993 -3.907 8.233 1.00 0.00 61 VAL A N 6
ATOM 10925 C CA . VAL A 1 61 ? 4.311 -4.352 9.441 1.00 0.00 61 VAL A CA 6
ATOM 10926 C C . VAL A 1 61 ? 4.886 -5.671 9.943 1.00 0.00 61 VAL A C 6
ATOM 10927 O O . VAL A 1 61 ? 5.651 -6.334 9.240 1.00 0.00 61 VAL A O 6
ATOM 10940 N N . THR A 1 62 ? 4.518 -6.047 11.164 1.00 0.00 62 THR A N 6
ATOM 10941 C CA . THR A 1 62 ? 5.000 -7.287 11.760 1.00 0.00 62 THR A CA 6
ATOM 10942 C C . THR A 1 62 ? 3.836 -8.194 12.146 1.00 0.00 62 THR A C 6
ATOM 10943 O O . THR A 1 62 ? 2.680 -7.905 11.833 1.00 0.00 62 THR A O 6
ATOM 10954 N N . GLN A 1 63 ? 4.148 -9.292 12.825 1.00 0.00 63 GLN A N 6
ATOM 10955 C CA . GLN A 1 63 ? 3.129 -10.243 13.256 1.00 0.00 63 GLN A CA 6
ATOM 10956 C C . GLN A 1 63 ? 2.158 -9.604 14.249 1.00 0.00 63 GLN A C 6
ATOM 10957 O O . GLN A 1 63 ? 1.075 -10.132 14.493 1.00 0.00 63 GLN A O 6
ATOM 10971 N N . THR A 1 64 ? 2.552 -8.470 14.821 1.00 0.00 64 THR A N 6
ATOM 10972 C CA . THR A 1 64 ? 1.711 -7.771 15.787 1.00 0.00 64 THR A CA 6
ATOM 10973 C C . THR A 1 64 ? 0.616 -6.969 15.087 1.00 0.00 64 THR A C 6
ATOM 10974 O O . THR A 1 64 ? -0.440 -6.712 15.663 1.00 0.00 64 THR A O 6
ATOM 10985 N N . ASP A 1 65 ? 0.875 -6.574 13.843 1.00 0.00 65 ASP A N 6
ATOM 10986 C CA . ASP A 1 65 ? -0.090 -5.800 13.071 1.00 0.00 65 ASP A CA 6
ATOM 10987 C C . ASP A 1 65 ? -1.247 -6.675 12.594 1.00 0.00 65 ASP A C 6
ATOM 10988 O O . ASP A 1 65 ? -2.339 -6.177 12.320 1.00 0.00 65 ASP A O 6
ATOM 10997 N N . VAL A 1 66 ? -1.000 -7.977 12.491 1.00 0.00 66 VAL A N 6
ATOM 10998 C CA . VAL A 1 66 ? -2.023 -8.912 12.041 1.00 0.00 66 VAL A CA 6
ATOM 10999 C C . VAL A 1 66 ? -2.051 -10.158 12.920 1.00 0.00 66 VAL A C 6
ATOM 11000 O O . VAL A 1 66 ? -1.300 -10.265 13.889 1.00 0.00 66 VAL A O 6
ATOM 11013 N N . TYR A 1 67 ? -2.923 -11.098 12.574 1.00 0.00 67 TYR A N 6
ATOM 11014 C CA . TYR A 1 67 ? -3.054 -12.340 13.328 1.00 0.00 67 TYR A CA 6
ATOM 11015 C C . TYR A 1 67 ? -3.447 -13.491 12.409 1.00 0.00 67 TYR A C 6
ATOM 11016 O O . TYR A 1 67 ? -2.839 -14.561 12.442 1.00 0.00 67 TYR A O 6
ATOM 11034 N N . ARG A 1 68 ? -4.466 -13.262 11.587 1.00 0.00 68 ARG A N 6
ATOM 11035 C CA . ARG A 1 68 ? -4.940 -14.281 10.656 1.00 0.00 68 ARG A CA 6
ATOM 11036 C C . ARG A 1 68 ? -3.998 -14.418 9.462 1.00 0.00 68 ARG A C 6
ATOM 11037 O O . ARG A 1 68 ? -3.998 -15.442 8.778 1.00 0.00 68 ARG A O 6
ATOM 11058 N N . ALA A 1 69 ? -3.197 -13.385 9.216 1.00 0.00 69 ALA A N 6
ATOM 11059 C CA . ALA A 1 69 ? -2.251 -13.400 8.106 1.00 0.00 69 ALA A CA 6
ATOM 11060 C C . ALA A 1 69 ? -1.301 -14.589 8.207 1.00 0.00 69 ALA A C 6
ATOM 11061 O O . ALA A 1 69 ? -1.522 -15.507 8.998 1.00 0.00 69 ALA A O 6
ATOM 11068 N N . ASP A 1 70 ? -0.242 -14.568 7.403 1.00 0.00 70 ASP A N 6
ATOM 11069 C CA . ASP A 1 70 ? 0.741 -15.645 7.405 1.00 0.00 70 ASP A CA 6
ATOM 11070 C C . ASP A 1 70 ? 2.134 -15.105 7.718 1.00 0.00 70 ASP A C 6
ATOM 11071 O O . ASP A 1 70 ? 2.530 -14.054 7.219 1.00 0.00 70 ASP A O 6
ATOM 11080 N N . ALA A 1 71 ? 2.871 -15.835 8.551 1.00 0.00 71 ALA A N 6
ATOM 11081 C CA . ALA A 1 71 ? 4.221 -15.433 8.938 1.00 0.00 71 ALA A CA 6
ATOM 11082 C C . ALA A 1 71 ? 5.065 -15.066 7.720 1.00 0.00 71 ALA A C 6
ATOM 11083 O O . ALA A 1 71 ? 5.973 -14.239 7.810 1.00 0.00 71 ALA A O 6
ATOM 11090 N N . LYS A 1 72 ? 4.760 -15.684 6.585 1.00 0.00 72 LYS A N 6
ATOM 11091 C CA . LYS A 1 72 ? 5.491 -15.421 5.352 1.00 0.00 72 LYS A CA 6
ATOM 11092 C C . LYS A 1 72 ? 5.051 -14.099 4.730 1.00 0.00 72 LYS A C 6
ATOM 11093 O O . LYS A 1 72 ? 5.838 -13.418 4.072 1.00 0.00 72 LYS A O 6
ATOM 11112 N N . GLU A 1 73 ? 3.787 -13.743 4.942 1.00 0.00 73 GLU A N 6
ATOM 11113 C CA . GLU A 1 73 ? 3.240 -12.503 4.402 1.00 0.00 73 GLU A CA 6
ATOM 11114 C C . GLU A 1 73 ? 3.642 -11.301 5.253 1.00 0.00 73 GLU A C 6
ATOM 11115 O O . GLU A 1 73 ? 3.801 -10.194 4.741 1.00 0.00 73 GLU A O 6
ATOM 11127 N N . ILE A 1 74 ? 3.799 -11.522 6.556 1.00 0.00 74 ILE A N 6
ATOM 11128 C CA . ILE A 1 74 ? 4.175 -10.451 7.478 1.00 0.00 74 ILE A CA 6
ATOM 11129 C C . ILE A 1 74 ? 5.331 -9.611 6.930 1.00 0.00 74 ILE A C 6
ATOM 11130 O O . ILE A 1 74 ? 5.236 -8.385 6.867 1.00 0.00 74 ILE A O 6
ATOM 11146 N N . PRO A 1 75 ? 6.445 -10.253 6.527 1.00 0.00 75 PRO A N 6
ATOM 11147 C CA . PRO A 1 75 ? 7.609 -9.542 5.989 1.00 0.00 75 PRO A CA 6
ATOM 11148 C C . PRO A 1 75 ? 7.355 -8.963 4.597 1.00 0.00 75 PRO A C 6
ATOM 11149 O O . PRO A 1 75 ? 8.184 -8.223 4.067 1.00 0.00 75 PRO A O 6
ATOM 11160 N N . ARG A 1 76 ? 6.213 -9.306 4.005 1.00 0.00 76 ARG A N 6
ATOM 11161 C CA . ARG A 1 76 ? 5.870 -8.816 2.674 1.00 0.00 76 ARG A CA 6
ATOM 11162 C C . ARG A 1 76 ? 4.685 -7.852 2.721 1.00 0.00 76 ARG A C 6
ATOM 11163 O O . ARG A 1 76 ? 4.079 -7.557 1.693 1.00 0.00 76 ARG A O 6
ATOM 11184 N N . ILE A 1 77 ? 4.357 -7.363 3.915 1.00 0.00 77 ILE A N 6
ATOM 11185 C CA . ILE A 1 77 ? 3.243 -6.434 4.076 1.00 0.00 77 ILE A CA 6
ATOM 11186 C C . ILE A 1 77 ? 3.712 -5.111 4.674 1.00 0.00 77 ILE A C 6
ATOM 11187 O O . ILE A 1 77 ? 4.445 -5.089 5.664 1.00 0.00 77 ILE A O 6
ATOM 11203 N N . PHE A 1 78 ? 3.281 -4.008 4.068 1.00 0.00 78 PHE A N 6
ATOM 11204 C CA . PHE A 1 78 ? 3.652 -2.679 4.542 1.00 0.00 78 PHE A CA 6
ATOM 11205 C C . PHE A 1 78 ? 2.427 -1.773 4.626 1.00 0.00 78 PHE A C 6
ATOM 11206 O O . PHE A 1 78 ? 1.506 -1.879 3.816 1.00 0.00 78 PHE A O 6
ATOM 11223 N N . GLN A 1 79 ? 2.419 -0.884 5.615 1.00 0.00 79 GLN A N 6
ATOM 11224 C CA . GLN A 1 79 ? 1.304 0.038 5.810 1.00 0.00 79 GLN A CA 6
ATOM 11225 C C . GLN A 1 79 ? 1.719 1.475 5.513 1.00 0.00 79 GLN A C 6
ATOM 11226 O O . GLN A 1 79 ? 2.822 1.900 5.859 1.00 0.00 79 GLN A O 6
ATOM 11240 N N . ILE A 1 80 ? 0.823 2.221 4.870 1.00 0.00 80 ILE A N 6
ATOM 11241 C CA . ILE A 1 80 ? 1.085 3.614 4.525 1.00 0.00 80 ILE A CA 6
ATOM 11242 C C . ILE A 1 80 ? 0.019 4.532 5.115 1.00 0.00 80 ILE A C 6
ATOM 11243 O O . ILE A 1 80 ? -1.154 4.444 4.755 1.00 0.00 80 ILE A O 6
ATOM 11259 N N . LEU A 1 81 ? 0.433 5.415 6.019 1.00 0.00 81 LEU A N 6
ATOM 11260 C CA . LEU A 1 81 ? -0.492 6.346 6.653 1.00 0.00 81 LEU A CA 6
ATOM 11261 C C . LEU A 1 81 ? -0.604 7.637 5.849 1.00 0.00 81 LEU A C 6
ATOM 11262 O O . LEU A 1 81 ? 0.398 8.182 5.388 1.00 0.00 81 LEU A O 6
ATOM 11278 N N . TYR A 1 82 ? -1.831 8.122 5.689 1.00 0.00 82 TYR A N 6
ATOM 11279 C CA . TYR A 1 82 ? -2.076 9.352 4.943 1.00 0.00 82 TYR A CA 6
ATOM 11280 C C . TYR A 1 82 ? -3.224 10.142 5.561 1.00 0.00 82 TYR A C 6
ATOM 11281 O O . TYR A 1 82 ? -4.221 9.570 6.000 1.00 0.00 82 TYR A O 6
ATOM 11299 N N . ALA A 1 83 ? -3.076 11.463 5.593 1.00 0.00 83 ALA A N 6
ATOM 11300 C CA . ALA A 1 83 ? -4.101 12.332 6.156 1.00 0.00 83 ALA A CA 6
ATOM 11301 C C . ALA A 1 83 ? -5.324 12.396 5.248 1.00 0.00 83 ALA A C 6
ATOM 11302 O O . ALA A 1 83 ? -5.218 12.753 4.075 1.00 0.00 83 ALA A O 6
ATOM 11309 N N . ASN A 1 84 ? -6.483 12.046 5.795 1.00 0.00 84 ASN A N 6
ATOM 11310 C CA . ASN A 1 84 ? -7.725 12.061 5.030 1.00 0.00 84 ASN A CA 6
ATOM 11311 C C . ASN A 1 84 ? -8.559 13.298 5.358 1.00 0.00 84 ASN A C 6
ATOM 11312 O O . ASN A 1 84 ? -9.079 13.963 4.464 1.00 0.00 84 ASN A O 6
ATOM 11323 N N . GLU A 1 85 ? -8.681 13.596 6.648 1.00 0.00 85 GLU A N 6
ATOM 11324 C CA . GLU A 1 85 ? -9.452 14.750 7.096 1.00 0.00 85 GLU A CA 6
ATOM 11325 C C . GLU A 1 85 ? -8.551 15.768 7.788 1.00 0.00 85 GLU A C 6
ATOM 11326 O O . GLU A 1 85 ? -8.626 16.966 7.516 1.00 0.00 85 GLU A O 6
ATOM 11338 N N . GLY A 1 86 ? -7.697 15.281 8.682 1.00 0.00 86 GLY A N 6
ATOM 11339 C CA . GLY A 1 86 ? -6.793 16.157 9.400 1.00 0.00 86 GLY A CA 6
ATOM 11340 C C . GLY A 1 86 ? -5.465 15.493 9.702 1.00 0.00 86 GLY A C 6
ATOM 11341 O O . GLY A 1 86 ? -4.548 15.521 8.881 1.00 0.00 86 GLY A O 6
ATOM 11345 N N . ILE A 1 87 ? -5.360 14.891 10.882 1.00 0.00 87 ILE A N 6
ATOM 11346 C CA . ILE A 1 87 ? -4.134 14.216 11.288 1.00 0.00 87 ILE A CA 6
ATOM 11347 C C . ILE A 1 87 ? -4.436 12.884 11.966 1.00 0.00 87 ILE A C 6
ATOM 11348 O O . ILE A 1 87 ? -4.148 11.818 11.420 1.00 0.00 87 ILE A O 6
ATOM 11364 N N . SER A 1 88 ? -5.013 12.955 13.159 1.00 0.00 88 SER A N 6
ATOM 11365 C CA . SER A 1 88 ? -5.352 11.759 13.920 1.00 0.00 88 SER A CA 6
ATOM 11366 C C . SER A 1 88 ? -6.301 10.859 13.135 1.00 0.00 88 SER A C 6
ATOM 11367 O O . SER A 1 88 ? -6.267 9.637 13.270 1.00 0.00 88 SER A O 6
ATOM 11375 N N . SER A 1 89 ? -7.147 11.472 12.311 1.00 0.00 89 SER A N 6
ATOM 11376 C CA . SER A 1 89 ? -8.104 10.722 11.504 1.00 0.00 89 SER A CA 6
ATOM 11377 C C . SER A 1 89 ? -7.405 10.009 10.350 1.00 0.00 89 SER A C 6
ATOM 11378 O O . SER A 1 89 ? -7.928 9.037 9.805 1.00 0.00 89 SER A O 6
ATOM 11386 N N . ALA A 1 90 ? -6.223 10.504 9.981 1.00 0.00 90 ALA A N 6
ATOM 11387 C CA . ALA A 1 90 ? -5.439 9.926 8.889 1.00 0.00 90 ALA A CA 6
ATOM 11388 C C . ALA A 1 90 ? -5.506 8.401 8.889 1.00 0.00 90 ALA A C 6
ATOM 11389 O O . ALA A 1 90 ? -5.097 7.751 9.849 1.00 0.00 90 ALA A O 6
ATOM 11396 N N . LYS A 1 91 ? -6.024 7.840 7.801 1.00 0.00 91 LYS A N 6
ATOM 11397 C CA . LYS A 1 91 ? -6.144 6.394 7.670 1.00 0.00 91 LYS A CA 6
ATOM 11398 C C . LYS A 1 91 ? -4.852 5.794 7.126 1.00 0.00 91 LYS A C 6
ATOM 11399 O O . LYS A 1 91 ? -3.874 6.504 6.897 1.00 0.00 91 LYS A O 6
ATOM 11418 N N . ASN A 1 92 ? -4.857 4.482 6.921 1.00 0.00 92 ASN A N 6
ATOM 11419 C CA . ASN A 1 92 ? -3.683 3.789 6.405 1.00 0.00 92 ASN A CA 6
ATOM 11420 C C . ASN A 1 92 ? -4.068 2.812 5.299 1.00 0.00 92 ASN A C 6
ATOM 11421 O O . ASN A 1 92 ? -5.234 2.444 5.160 1.00 0.00 92 ASN A O 6
ATOM 11432 N N . LEU A 1 93 ? -3.079 2.397 4.515 1.00 0.00 93 LEU A N 6
ATOM 11433 C CA . LEU A 1 93 ? -3.312 1.464 3.419 1.00 0.00 93 LEU A CA 6
ATOM 11434 C C . LEU A 1 93 ? -2.393 0.253 3.533 1.00 0.00 93 LEU A C 6
ATOM 11435 O O . LEU A 1 93 ? -1.172 0.377 3.436 1.00 0.00 93 LEU A O 6
ATOM 11451 N N . LEU A 1 94 ? -2.986 -0.920 3.735 1.00 0.00 94 LEU A N 6
ATOM 11452 C CA . LEU A 1 94 ? -2.216 -2.150 3.856 1.00 0.00 94 LEU A CA 6
ATOM 11453 C C . LEU A 1 94 ? -2.027 -2.796 2.491 1.00 0.00 94 LEU A C 6
ATOM 11454 O O . LEU A 1 94 ? -2.996 -3.097 1.795 1.00 0.00 94 LEU A O 6
ATOM 11470 N N . LEU A 1 95 ? -0.771 -2.996 2.108 1.00 0.00 95 LEU A N 6
ATOM 11471 C CA . LEU A 1 95 ? -0.458 -3.593 0.821 1.00 0.00 95 LEU A CA 6
ATOM 11472 C C . LEU A 1 95 ? 0.481 -4.785 0.977 1.00 0.00 95 LEU A C 6
ATOM 11473 O O . LEU A 1 95 ? 1.607 -4.645 1.453 1.00 0.00 95 LEU A O 6
ATOM 11489 N N . LEU A 1 96 ? 0.003 -5.954 0.568 1.00 0.00 96 LEU A N 6
ATOM 11490 C CA . LEU A 1 96 ? 0.790 -7.176 0.653 1.00 0.00 96 LEU A CA 6
ATOM 11491 C C . LEU A 1 96 ? 1.530 -7.423 -0.660 1.00 0.00 96 LEU A C 6
ATOM 11492 O O . LEU A 1 96 ? 0.948 -7.323 -1.741 1.00 0.00 96 LEU A O 6
ATOM 11508 N N . ALA A 1 97 ? 2.816 -7.742 -0.557 1.00 0.00 97 ALA A N 6
ATOM 11509 C CA . ALA A 1 97 ? 3.636 -7.998 -1.733 1.00 0.00 97 ALA A CA 6
ATOM 11510 C C . ALA A 1 97 ? 3.866 -9.492 -1.930 1.00 0.00 97 ALA A C 6
ATOM 11511 O O . ALA A 1 97 ? 4.067 -10.232 -0.968 1.00 0.00 97 ALA A O 6
ATOM 11518 N N . ASN A 1 98 ? 3.837 -9.929 -3.184 1.00 0.00 98 ASN A N 6
ATOM 11519 C CA . ASN A 1 98 ? 4.046 -11.335 -3.511 1.00 0.00 98 ASN A CA 6
ATOM 11520 C C . ASN A 1 98 ? 5.411 -11.807 -3.024 1.00 0.00 98 ASN A C 6
ATOM 11521 O O . ASN A 1 98 ? 5.600 -12.985 -2.722 1.00 0.00 98 ASN A O 6
ATOM 11532 N N . SER A 1 99 ? 6.360 -10.878 -2.948 1.00 0.00 99 SER A N 6
ATOM 11533 C CA . SER A 1 99 ? 7.708 -11.199 -2.496 1.00 0.00 99 SER A CA 6
ATOM 11534 C C . SER A 1 99 ? 8.202 -10.165 -1.491 1.00 0.00 99 SER A C 6
ATOM 11535 O O . SER A 1 99 ? 7.845 -8.988 -1.568 1.00 0.00 99 SER A O 6
ATOM 11543 N N . THR A 1 100 ? 9.027 -10.610 -0.548 1.00 0.00 100 THR A N 6
ATOM 11544 C CA . THR A 1 100 ? 9.572 -9.722 0.475 1.00 0.00 100 THR A CA 6
ATOM 11545 C C . THR A 1 100 ? 10.314 -8.551 -0.160 1.00 0.00 100 THR A C 6
ATOM 11546 O O . THR A 1 100 ? 10.145 -7.401 0.246 1.00 0.00 100 THR A O 6
ATOM 11557 N N . GLU A 1 101 ? 11.137 -8.852 -1.159 1.00 0.00 101 GLU A N 6
ATOM 11558 C CA . GLU A 1 101 ? 11.911 -7.828 -1.853 1.00 0.00 101 GLU A CA 6
ATOM 11559 C C . GLU A 1 101 ? 11.008 -6.708 -2.362 1.00 0.00 101 GLU A C 6
ATOM 11560 O O . GLU A 1 101 ? 11.377 -5.534 -2.321 1.00 0.00 101 GLU A O 6
ATOM 11572 N N . GLU A 1 102 ? 9.825 -7.078 -2.841 1.00 0.00 102 GLU A N 6
ATOM 11573 C CA . GLU A 1 102 ? 8.871 -6.104 -3.357 1.00 0.00 102 GLU A CA 6
ATOM 11574 C C . GLU A 1 102 ? 8.486 -5.097 -2.277 1.00 0.00 102 GLU A C 6
ATOM 11575 O O . GLU A 1 102 ? 8.407 -3.896 -2.534 1.00 0.00 102 GLU A O 6
ATOM 11587 N N . GLN A 1 103 ? 8.249 -5.596 -1.068 1.00 0.00 103 GLN A N 6
ATOM 11588 C CA . GLN A 1 103 ? 7.872 -4.740 0.052 1.00 0.00 103 GLN A CA 6
ATOM 11589 C C . GLN A 1 103 ? 8.986 -3.748 0.379 1.00 0.00 103 GLN A C 6
ATOM 11590 O O . GLN A 1 103 ? 8.722 -2.593 0.708 1.00 0.00 103 GLN A O 6
ATOM 11604 N N . GLN A 1 104 ? 10.229 -4.206 0.283 1.00 0.00 104 GLN A N 6
ATOM 11605 C CA . GLN A 1 104 ? 11.378 -3.352 0.569 1.00 0.00 104 GLN A CA 6
ATOM 11606 C C . GLN A 1 104 ? 11.476 -2.230 -0.458 1.00 0.00 104 GLN A C 6
ATOM 11607 O O . GLN A 1 104 ? 11.797 -1.089 -0.120 1.00 0.00 104 GLN A O 6
ATOM 11621 N N . LYS A 1 105 ? 11.204 -2.566 -1.713 1.00 0.00 105 LYS A N 6
ATOM 11622 C CA . LYS A 1 105 ? 11.265 -1.595 -2.798 1.00 0.00 105 LYS A CA 6
ATOM 11623 C C . LYS A 1 105 ? 10.090 -0.625 -2.740 1.00 0.00 105 LYS A C 6
ATOM 11624 O O . LYS A 1 105 ? 10.275 0.588 -2.804 1.00 0.00 105 LYS A O 6
ATOM 11643 N N . TRP A 1 106 ? 8.879 -1.166 -2.635 1.00 0.00 106 TRP A N 6
ATOM 11644 C CA . TRP A 1 106 ? 7.678 -0.339 -2.588 1.00 0.00 106 TRP A CA 6
ATOM 11645 C C . TRP A 1 106 ? 7.732 0.675 -1.452 1.00 0.00 106 TRP A C 6
ATOM 11646 O O . TRP A 1 106 ? 7.510 1.868 -1.658 1.00 0.00 106 TRP A O 6
ATOM 11667 N N . VAL A 1 107 ? 8.020 0.190 -0.250 1.00 0.00 107 VAL A N 6
ATOM 11668 C CA . VAL A 1 107 ? 8.090 1.047 0.926 1.00 0.00 107 VAL A CA 6
ATOM 11669 C C . VAL A 1 107 ? 9.208 2.078 0.805 1.00 0.00 107 VAL A C 6
ATOM 11670 O O . VAL A 1 107 ? 8.997 3.265 1.048 1.00 0.00 107 VAL A O 6
ATOM 11683 N N . SER A 1 108 ? 10.400 1.619 0.439 1.00 0.00 108 SER A N 6
ATOM 11684 C CA . SER A 1 108 ? 11.551 2.505 0.300 1.00 0.00 108 SER A CA 6
ATOM 11685 C C . SER A 1 108 ? 11.361 3.503 -0.840 1.00 0.00 108 SER A C 6
ATOM 11686 O O . SER A 1 108 ? 11.799 4.650 -0.749 1.00 0.00 108 SER A O 6
ATOM 11694 N N . ARG A 1 109 ? 10.715 3.064 -1.914 1.00 0.00 109 ARG A N 6
ATOM 11695 C CA . ARG A 1 109 ? 10.482 3.928 -3.066 1.00 0.00 109 ARG A CA 6
ATOM 11696 C C . ARG A 1 109 ? 9.365 4.929 -2.792 1.00 0.00 109 ARG A C 6
ATOM 11697 O O . ARG A 1 109 ? 9.548 6.138 -2.948 1.00 0.00 109 ARG A O 6
ATOM 11718 N N . LEU A 1 110 ? 8.206 4.418 -2.389 1.00 0.00 110 LEU A N 6
ATOM 11719 C CA . LEU A 1 110 ? 7.057 5.268 -2.103 1.00 0.00 110 LEU A CA 6
ATOM 11720 C C . LEU A 1 110 ? 7.380 6.278 -1.005 1.00 0.00 110 LEU A C 6
ATOM 11721 O O . LEU A 1 110 ? 6.947 7.430 -1.063 1.00 0.00 110 LEU A O 6
ATOM 11737 N N . VAL A 1 111 ? 8.144 5.845 -0.007 1.00 0.00 111 VAL A N 6
ATOM 11738 C CA . VAL A 1 111 ? 8.520 6.721 1.096 1.00 0.00 111 VAL A CA 6
ATOM 11739 C C . VAL A 1 111 ? 9.527 7.769 0.637 1.00 0.00 111 VAL A C 6
ATOM 11740 O O . VAL A 1 111 ? 9.424 8.943 0.992 1.00 0.00 111 VAL A O 6
ATOM 11753 N N . LYS A 1 112 ? 10.493 7.337 -0.166 1.00 0.00 112 LYS A N 6
ATOM 11754 C CA . LYS A 1 112 ? 11.514 8.239 -0.685 1.00 0.00 112 LYS A CA 6
ATOM 11755 C C . LYS A 1 112 ? 10.871 9.362 -1.489 1.00 0.00 112 LYS A C 6
ATOM 11756 O O . LYS A 1 112 ? 11.387 10.479 -1.541 1.00 0.00 112 LYS A O 6
ATOM 11775 N N . LYS A 1 113 ? 9.736 9.058 -2.110 1.00 0.00 113 LYS A N 6
ATOM 11776 C CA . LYS A 1 113 ? 9.014 10.043 -2.907 1.00 0.00 113 LYS A CA 6
ATOM 11777 C C . LYS A 1 113 ? 8.367 11.096 -2.011 1.00 0.00 113 LYS A C 6
ATOM 11778 O O . LYS A 1 113 ? 8.113 12.221 -2.443 1.00 0.00 113 LYS A O 6
ATOM 11797 N N . ILE A 1 114 ? 8.104 10.724 -0.760 1.00 0.00 114 ILE A N 6
ATOM 11798 C CA . ILE A 1 114 ? 7.490 11.638 0.196 1.00 0.00 114 ILE A CA 6
ATOM 11799 C C . ILE A 1 114 ? 8.381 12.858 0.435 1.00 0.00 114 ILE A C 6
ATOM 11800 O O . ILE A 1 114 ? 9.584 12.720 0.656 1.00 0.00 114 ILE A O 6
ATOM 11816 N N . PRO A 1 115 ? 7.802 14.072 0.394 1.00 0.00 115 PRO A N 6
ATOM 11817 C CA . PRO A 1 115 ? 8.555 15.310 0.608 1.00 0.00 115 PRO A CA 6
ATOM 11818 C C . PRO A 1 115 ? 8.868 15.551 2.081 1.00 0.00 115 PRO A C 6
ATOM 11819 O O . PRO A 1 115 ? 9.983 15.936 2.433 1.00 0.00 115 PRO A O 6
ATOM 11830 N N . LYS A 1 116 ? 7.877 15.323 2.936 1.00 0.00 116 LYS A N 6
ATOM 11831 C CA . LYS A 1 116 ? 8.046 15.515 4.372 1.00 0.00 116 LYS A CA 6
ATOM 11832 C C . LYS A 1 116 ? 8.441 14.208 5.053 1.00 0.00 116 LYS A C 6
ATOM 11833 O O . LYS A 1 116 ? 7.880 13.838 6.085 1.00 0.00 116 LYS A O 6
ATOM 11852 N N . LYS A 1 117 ? 9.412 13.515 4.470 1.00 0.00 117 LYS A N 6
ATOM 11853 C CA . LYS A 1 117 ? 9.885 12.249 5.019 1.00 0.00 117 LYS A CA 6
ATOM 11854 C C . LYS A 1 117 ? 10.444 12.441 6.425 1.00 0.00 117 LYS A C 6
ATOM 11855 O O . LYS A 1 117 ? 11.100 13.475 6.664 1.00 0.00 117 LYS A O 6
ATOM 11875 N N . SER A 1 1 ? 9.004 4.413 -16.683 1.00 0.00 1 SER A N 7
ATOM 11876 C CA . SER A 1 1 ? 7.870 4.288 -15.730 1.00 0.00 1 SER A CA 7
ATOM 11877 C C . SER A 1 1 ? 8.329 4.523 -14.294 1.00 0.00 1 SER A C 7
ATOM 11878 O O . SER A 1 1 ? 9.427 5.028 -14.057 1.00 0.00 1 SER A O 7
ATOM 11888 N N . ARG A 1 2 ? 7.480 4.157 -13.339 1.00 0.00 2 ARG A N 7
ATOM 11889 C CA . ARG A 1 2 ? 7.797 4.328 -11.927 1.00 0.00 2 ARG A CA 7
ATOM 11890 C C . ARG A 1 2 ? 7.251 3.167 -11.102 1.00 0.00 2 ARG A C 7
ATOM 11891 O O . ARG A 1 2 ? 6.747 2.187 -11.651 1.00 0.00 2 ARG A O 7
ATOM 11912 N N . LEU A 1 3 ? 7.351 3.282 -9.780 1.00 0.00 3 LEU A N 7
ATOM 11913 C CA . LEU A 1 3 ? 6.865 2.240 -8.880 1.00 0.00 3 LEU A CA 7
ATOM 11914 C C . LEU A 1 3 ? 5.442 1.834 -9.241 1.00 0.00 3 LEU A C 7
ATOM 11915 O O . LEU A 1 3 ? 4.499 2.596 -9.035 1.00 0.00 3 LEU A O 7
ATOM 11931 N N . GLU A 1 4 ? 5.293 0.634 -9.788 1.00 0.00 4 GLU A N 7
ATOM 11932 C CA . GLU A 1 4 ? 3.986 0.137 -10.183 1.00 0.00 4 GLU A CA 7
ATOM 11933 C C . GLU A 1 4 ? 3.934 -1.385 -10.110 1.00 0.00 4 GLU A C 7
ATOM 11934 O O . GLU A 1 4 ? 4.967 -2.051 -10.061 1.00 0.00 4 GLU A O 7
ATOM 11946 N N . GLY A 1 5 ? 2.723 -1.923 -10.105 1.00 0.00 5 GLY A N 7
ATOM 11947 C CA . GLY A 1 5 ? 2.546 -3.359 -10.039 1.00 0.00 5 GLY A CA 7
ATOM 11948 C C . GLY A 1 5 ? 1.257 -3.738 -9.347 1.00 0.00 5 GLY A C 7
ATOM 11949 O O . GLY A 1 5 ? 0.308 -2.954 -9.322 1.00 0.00 5 GLY A O 7
ATOM 11953 N N . TRP A 1 6 ? 1.219 -4.933 -8.776 1.00 0.00 6 TRP A N 7
ATOM 11954 C CA . TRP A 1 6 ? 0.030 -5.393 -8.076 1.00 0.00 6 TRP A CA 7
ATOM 11955 C C . TRP A 1 6 ? 0.337 -5.680 -6.616 1.00 0.00 6 TRP A C 7
ATOM 11956 O O . TRP A 1 6 ? 1.228 -6.468 -6.301 1.00 0.00 6 TRP A O 7
ATOM 11977 N N . LEU A 1 7 ? -0.420 -5.053 -5.729 1.00 0.00 7 LEU A N 7
ATOM 11978 C CA . LEU A 1 7 ? -0.245 -5.258 -4.303 1.00 0.00 7 LEU A CA 7
ATOM 11979 C C . LEU A 1 7 ? -1.535 -5.797 -3.717 1.00 0.00 7 LEU A C 7
ATOM 11980 O O . LEU A 1 7 ? -2.619 -5.504 -4.214 1.00 0.00 7 LEU A O 7
ATOM 11996 N N . SER A 1 8 ? -1.413 -6.608 -2.684 1.00 0.00 8 SER A N 7
ATOM 11997 C CA . SER A 1 8 ? -2.580 -7.229 -2.067 1.00 0.00 8 SER A CA 7
ATOM 11998 C C . SER A 1 8 ? -3.154 -6.385 -0.938 1.00 0.00 8 SER A C 7
ATOM 11999 O O . SER A 1 8 ? -2.423 -5.740 -0.190 1.00 0.00 8 SER A O 7
ATOM 12007 N N . LEU A 1 9 ? -4.478 -6.408 -0.825 1.00 0.00 9 LEU A N 7
ATOM 12008 C CA . LEU A 1 9 ? -5.183 -5.660 0.206 1.00 0.00 9 LEU A CA 7
ATOM 12009 C C . LEU A 1 9 ? -6.249 -6.533 0.865 1.00 0.00 9 LEU A C 7
ATOM 12010 O O . LEU A 1 9 ? -6.746 -7.480 0.256 1.00 0.00 9 LEU A O 7
ATOM 12026 N N . PRO A 1 10 ? -6.620 -6.224 2.119 1.00 0.00 10 PRO A N 7
ATOM 12027 C CA . PRO A 1 10 ? -7.637 -6.988 2.848 1.00 0.00 10 PRO A CA 7
ATOM 12028 C C . PRO A 1 10 ? -8.969 -7.018 2.106 1.00 0.00 10 PRO A C 7
ATOM 12029 O O . PRO A 1 10 ? -9.712 -6.037 2.102 1.00 0.00 10 PRO A O 7
ATOM 12040 N N . VAL A 1 11 ? -9.261 -8.150 1.473 1.00 0.00 11 VAL A N 7
ATOM 12041 C CA . VAL A 1 11 ? -10.501 -8.306 0.721 1.00 0.00 11 VAL A CA 7
ATOM 12042 C C . VAL A 1 11 ? -11.483 -9.217 1.448 1.00 0.00 11 VAL A C 7
ATOM 12043 O O . VAL A 1 11 ? -11.292 -10.431 1.512 1.00 0.00 11 VAL A O 7
ATOM 12056 N N . ARG A 1 12 ? -12.539 -8.621 1.989 1.00 0.00 12 ARG A N 7
ATOM 12057 C CA . ARG A 1 12 ? -13.557 -9.376 2.709 1.00 0.00 12 ARG A CA 7
ATOM 12058 C C . ARG A 1 12 ? -14.276 -10.344 1.775 1.00 0.00 12 ARG A C 7
ATOM 12059 O O . ARG A 1 12 ? -15.178 -9.953 1.032 1.00 0.00 12 ARG A O 7
ATOM 12080 N N . ASN A 1 13 ? -13.869 -11.608 1.814 1.00 0.00 13 ASN A N 7
ATOM 12081 C CA . ASN A 1 13 ? -14.471 -12.634 0.971 1.00 0.00 13 ASN A CA 7
ATOM 12082 C C . ASN A 1 13 ? -15.958 -12.787 1.276 1.00 0.00 13 ASN A C 7
ATOM 12083 O O . ASN A 1 13 ? -16.799 -12.669 0.385 1.00 0.00 13 ASN A O 7
ATOM 12094 N N . ASN A 1 14 ? -16.275 -13.052 2.538 1.00 0.00 14 ASN A N 7
ATOM 12095 C CA . ASN A 1 14 ? -17.661 -13.223 2.957 1.00 0.00 14 ASN A CA 7
ATOM 12096 C C . ASN A 1 14 ? -18.235 -11.917 3.496 1.00 0.00 14 ASN A C 7
ATOM 12097 O O . ASN A 1 14 ? -19.305 -11.476 3.074 1.00 0.00 14 ASN A O 7
ATOM 12108 N N . THR A 1 15 ? -17.517 -11.298 4.430 1.00 0.00 15 THR A N 7
ATOM 12109 C CA . THR A 1 15 ? -17.955 -10.041 5.025 1.00 0.00 15 THR A CA 7
ATOM 12110 C C . THR A 1 15 ? -16.955 -9.556 6.070 1.00 0.00 15 THR A C 7
ATOM 12111 O O . THR A 1 15 ? -16.687 -8.359 6.180 1.00 0.00 15 THR A O 7
ATOM 12122 N N . LYS A 1 16 ? -16.406 -10.492 6.836 1.00 0.00 16 LYS A N 7
ATOM 12123 C CA . LYS A 1 16 ? -15.437 -10.161 7.874 1.00 0.00 16 LYS A CA 7
ATOM 12124 C C . LYS A 1 16 ? -14.051 -10.688 7.514 1.00 0.00 16 LYS A C 7
ATOM 12125 O O . LYS A 1 16 ? -13.048 -9.996 7.687 1.00 0.00 16 LYS A O 7
ATOM 12144 N N . LYS A 1 17 ? -14.003 -11.918 7.012 1.00 0.00 17 LYS A N 7
ATOM 12145 C CA . LYS A 1 17 ? -12.738 -12.536 6.627 1.00 0.00 17 LYS A CA 7
ATOM 12146 C C . LYS A 1 17 ? -12.150 -11.852 5.397 1.00 0.00 17 LYS A C 7
ATOM 12147 O O . LYS A 1 17 ? -12.684 -11.967 4.294 1.00 0.00 17 LYS A O 7
ATOM 12166 N N . PHE A 1 18 ? -11.044 -11.142 5.597 1.00 0.00 18 PHE A N 7
ATOM 12167 C CA . PHE A 1 18 ? -10.377 -10.439 4.504 1.00 0.00 18 PHE A CA 7
ATOM 12168 C C . PHE A 1 18 ? -9.074 -11.134 4.126 1.00 0.00 18 PHE A C 7
ATOM 12169 O O . PHE A 1 18 ? -8.132 -11.182 4.915 1.00 0.00 18 PHE A O 7
ATOM 12186 N N . GLY A 1 19 ? -9.028 -11.669 2.910 1.00 0.00 19 GLY A N 7
ATOM 12187 C CA . GLY A 1 19 ? -7.837 -12.352 2.443 1.00 0.00 19 GLY A CA 7
ATOM 12188 C C . GLY A 1 19 ? -6.860 -11.407 1.774 1.00 0.00 19 GLY A C 7
ATOM 12189 O O . GLY A 1 19 ? -6.361 -10.474 2.402 1.00 0.00 19 GLY A O 7
ATOM 12193 N N . TRP A 1 20 ? -6.591 -11.642 0.494 1.00 0.00 20 TRP A N 7
ATOM 12194 C CA . TRP A 1 20 ? -5.672 -10.794 -0.256 1.00 0.00 20 TRP A CA 7
ATOM 12195 C C . TRP A 1 20 ? -6.070 -10.707 -1.723 1.00 0.00 20 TRP A C 7
ATOM 12196 O O . TRP A 1 20 ? -6.380 -11.714 -2.360 1.00 0.00 20 TRP A O 7
ATOM 12217 N N . VAL A 1 21 ? -6.039 -9.493 -2.252 1.00 0.00 21 VAL A N 7
ATOM 12218 C CA . VAL A 1 21 ? -6.372 -9.247 -3.648 1.00 0.00 21 VAL A CA 7
ATOM 12219 C C . VAL A 1 21 ? -5.408 -8.224 -4.231 1.00 0.00 21 VAL A C 7
ATOM 12220 O O . VAL A 1 21 ? -5.440 -7.051 -3.855 1.00 0.00 21 VAL A O 7
ATOM 12233 N N . LYS A 1 22 ? -4.529 -8.666 -5.126 1.00 0.00 22 LYS A N 7
ATOM 12234 C CA . LYS A 1 22 ? -3.552 -7.768 -5.709 1.00 0.00 22 LYS A CA 7
ATOM 12235 C C . LYS A 1 22 ? -4.189 -6.797 -6.700 1.00 0.00 22 LYS A C 7
ATOM 12236 O O . LYS A 1 22 ? -4.606 -7.184 -7.791 1.00 0.00 22 LYS A O 7
ATOM 12255 N N . LYS A 1 23 ? -4.233 -5.529 -6.316 1.00 0.00 23 LYS A N 7
ATOM 12256 C CA . LYS A 1 23 ? -4.779 -4.489 -7.171 1.00 0.00 23 LYS A CA 7
ATOM 12257 C C . LYS A 1 23 ? -3.632 -3.737 -7.827 1.00 0.00 23 LYS A C 7
ATOM 12258 O O . LYS A 1 23 ? -2.541 -3.649 -7.262 1.00 0.00 23 LYS A O 7
ATOM 12277 N N . TYR A 1 24 ? -3.863 -3.211 -9.018 1.00 0.00 24 TYR A N 7
ATOM 12278 C CA . TYR A 1 24 ? -2.814 -2.492 -9.723 1.00 0.00 24 TYR A CA 7
ATOM 12279 C C . TYR A 1 24 ? -2.521 -1.149 -9.070 1.00 0.00 24 TYR A C 7
ATOM 12280 O O . TYR A 1 24 ? -3.273 -0.188 -9.227 1.00 0.00 24 TYR A O 7
ATOM 12298 N N . VAL A 1 25 ? -1.406 -1.091 -8.351 1.00 0.00 25 VAL A N 7
ATOM 12299 C CA . VAL A 1 25 ? -0.986 0.133 -7.685 1.00 0.00 25 VAL A CA 7
ATOM 12300 C C . VAL A 1 25 ? 0.179 0.764 -8.433 1.00 0.00 25 VAL A C 7
ATOM 12301 O O . VAL A 1 25 ? 1.095 0.068 -8.871 1.00 0.00 25 VAL A O 7
ATOM 12314 N N . ILE A 1 26 ? 0.143 2.080 -8.579 1.00 0.00 26 ILE A N 7
ATOM 12315 C CA . ILE A 1 26 ? 1.204 2.789 -9.279 1.00 0.00 26 ILE A CA 7
ATOM 12316 C C . ILE A 1 26 ? 1.481 4.135 -8.622 1.00 0.00 26 ILE A C 7
ATOM 12317 O O . ILE A 1 26 ? 0.627 5.021 -8.613 1.00 0.00 26 ILE A O 7
ATOM 12333 N N . VAL A 1 27 ? 2.680 4.277 -8.067 1.00 0.00 27 VAL A N 7
ATOM 12334 C CA . VAL A 1 27 ? 3.071 5.511 -7.402 1.00 0.00 27 VAL A CA 7
ATOM 12335 C C . VAL A 1 27 ? 3.644 6.513 -8.397 1.00 0.00 27 VAL A C 7
ATOM 12336 O O . VAL A 1 27 ? 4.781 6.373 -8.847 1.00 0.00 27 VAL A O 7
ATOM 12349 N N . SER A 1 28 ? 2.852 7.524 -8.732 1.00 0.00 28 SER A N 7
ATOM 12350 C CA . SER A 1 28 ? 3.283 8.550 -9.672 1.00 0.00 28 SER A CA 7
ATOM 12351 C C . SER A 1 28 ? 4.137 9.600 -8.970 1.00 0.00 28 SER A C 7
ATOM 12352 O O . SER A 1 28 ? 4.171 9.668 -7.741 1.00 0.00 28 SER A O 7
ATOM 12360 N N . SER A 1 29 ? 4.827 10.417 -9.759 1.00 0.00 29 SER A N 7
ATOM 12361 C CA . SER A 1 29 ? 5.686 11.464 -9.214 1.00 0.00 29 SER A CA 7
ATOM 12362 C C . SER A 1 29 ? 4.913 12.375 -8.265 1.00 0.00 29 SER A C 7
ATOM 12363 O O . SER A 1 29 ? 4.090 13.184 -8.696 1.00 0.00 29 SER A O 7
ATOM 12371 N N . LYS A 1 30 ? 5.190 12.243 -6.972 1.00 0.00 30 LYS A N 7
ATOM 12372 C CA . LYS A 1 30 ? 4.529 13.057 -5.955 1.00 0.00 30 LYS A CA 7
ATOM 12373 C C . LYS A 1 30 ? 3.028 12.787 -5.917 1.00 0.00 30 LYS A C 7
ATOM 12374 O O . LYS A 1 30 ? 2.236 13.688 -5.643 1.00 0.00 30 LYS A O 7
ATOM 12393 N N . LYS A 1 31 ? 2.642 11.545 -6.189 1.00 0.00 31 LYS A N 7
ATOM 12394 C CA . LYS A 1 31 ? 1.233 11.168 -6.179 1.00 0.00 31 LYS A CA 7
ATOM 12395 C C . LYS A 1 31 ? 1.069 9.655 -6.290 1.00 0.00 31 LYS A C 7
ATOM 12396 O O . LYS A 1 31 ? 1.946 8.960 -6.801 1.00 0.00 31 LYS A O 7
ATOM 12415 N N . ILE A 1 32 ? -0.063 9.152 -5.804 1.00 0.00 32 ILE A N 7
ATOM 12416 C CA . ILE A 1 32 ? -0.350 7.721 -5.844 1.00 0.00 32 ILE A CA 7
ATOM 12417 C C . ILE A 1 32 ? -1.716 7.458 -6.468 1.00 0.00 32 ILE A C 7
ATOM 12418 O O . ILE A 1 32 ? -2.676 8.185 -6.210 1.00 0.00 32 ILE A O 7
ATOM 12434 N N . LEU A 1 33 ? -1.798 6.416 -7.289 1.00 0.00 33 LEU A N 7
ATOM 12435 C CA . LEU A 1 33 ? -3.050 6.061 -7.947 1.00 0.00 33 LEU A CA 7
ATOM 12436 C C . LEU A 1 33 ? -3.344 4.572 -7.801 1.00 0.00 33 LEU A C 7
ATOM 12437 O O . LEU A 1 33 ? -2.484 3.731 -8.062 1.00 0.00 33 LEU A O 7
ATOM 12453 N N . PHE A 1 34 ? -4.566 4.255 -7.386 1.00 0.00 34 PHE A N 7
ATOM 12454 C CA . PHE A 1 34 ? -4.978 2.869 -7.210 1.00 0.00 34 PHE A CA 7
ATOM 12455 C C . PHE A 1 34 ? -5.982 2.469 -8.284 1.00 0.00 34 PHE A C 7
ATOM 12456 O O . PHE A 1 34 ? -6.966 3.170 -8.519 1.00 0.00 34 PHE A O 7
ATOM 12473 N N . TYR A 1 35 ? -5.725 1.340 -8.931 1.00 0.00 35 TYR A N 7
ATOM 12474 C CA . TYR A 1 35 ? -6.605 0.845 -9.983 1.00 0.00 35 TYR A CA 7
ATOM 12475 C C . TYR A 1 35 ? -6.972 -0.614 -9.746 1.00 0.00 35 TYR A C 7
ATOM 12476 O O . TYR A 1 35 ? -6.435 -1.264 -8.849 1.00 0.00 35 TYR A O 7
ATOM 12494 N N . ASP A 1 36 ? -7.890 -1.125 -10.559 1.00 0.00 36 ASP A N 7
ATOM 12495 C CA . ASP A 1 36 ? -8.332 -2.510 -10.444 1.00 0.00 36 ASP A CA 7
ATOM 12496 C C . ASP A 1 36 ? -7.734 -3.364 -11.557 1.00 0.00 36 ASP A C 7
ATOM 12497 O O . ASP A 1 36 ? -7.552 -4.571 -11.397 1.00 0.00 36 ASP A O 7
ATOM 12506 N N . SER A 1 37 ? -7.428 -2.729 -12.685 1.00 0.00 37 SER A N 7
ATOM 12507 C CA . SER A 1 37 ? -6.851 -3.430 -13.826 1.00 0.00 37 SER A CA 7
ATOM 12508 C C . SER A 1 37 ? -6.172 -2.449 -14.776 1.00 0.00 37 SER A C 7
ATOM 12509 O O . SER A 1 37 ? -6.280 -1.234 -14.612 1.00 0.00 37 SER A O 7
ATOM 12517 N N . GLU A 1 38 ? -5.474 -2.984 -15.772 1.00 0.00 38 GLU A N 7
ATOM 12518 C CA . GLU A 1 38 ? -4.780 -2.154 -16.750 1.00 0.00 38 GLU A CA 7
ATOM 12519 C C . GLU A 1 38 ? -5.773 -1.455 -17.673 1.00 0.00 38 GLU A C 7
ATOM 12520 O O . GLU A 1 38 ? -5.530 -0.338 -18.130 1.00 0.00 38 GLU A O 7
ATOM 12532 N N . GLN A 1 39 ? -6.892 -2.121 -17.942 1.00 0.00 39 GLN A N 7
ATOM 12533 C CA . GLN A 1 39 ? -7.923 -1.563 -18.810 1.00 0.00 39 GLN A CA 7
ATOM 12534 C C . GLN A 1 39 ? -8.541 -0.315 -18.189 1.00 0.00 39 GLN A C 7
ATOM 12535 O O . GLN A 1 39 ? -8.902 0.628 -18.894 1.00 0.00 39 GLN A O 7
ATOM 12549 N N . ASP A 1 40 ? -8.658 -0.317 -16.866 1.00 0.00 40 ASP A N 7
ATOM 12550 C CA . ASP A 1 40 ? -9.232 0.815 -16.148 1.00 0.00 40 ASP A CA 7
ATOM 12551 C C . ASP A 1 40 ? -8.215 1.943 -16.004 1.00 0.00 40 ASP A C 7
ATOM 12552 O O . ASP A 1 40 ? -8.579 3.117 -15.945 1.00 0.00 40 ASP A O 7
ATOM 12561 N N . LYS A 1 41 ? -6.938 1.578 -15.945 1.00 0.00 41 LYS A N 7
ATOM 12562 C CA . LYS A 1 41 ? -5.867 2.560 -15.806 1.00 0.00 41 LYS A CA 7
ATOM 12563 C C . LYS A 1 41 ? -5.785 3.455 -17.038 1.00 0.00 41 LYS A C 7
ATOM 12564 O O . LYS A 1 41 ? -5.804 4.682 -16.927 1.00 0.00 41 LYS A O 7
ATOM 12583 N N . GLU A 1 42 ? -5.693 2.836 -18.209 1.00 0.00 42 GLU A N 7
ATOM 12584 C CA . GLU A 1 42 ? -5.606 3.579 -19.462 1.00 0.00 42 GLU A CA 7
ATOM 12585 C C . GLU A 1 42 ? -6.838 4.458 -19.663 1.00 0.00 42 GLU A C 7
ATOM 12586 O O . GLU A 1 42 ? -6.788 5.455 -20.385 1.00 0.00 42 GLU A O 7
ATOM 12598 N N . GLN A 1 43 ? -7.942 4.085 -19.022 1.00 0.00 43 GLN A N 7
ATOM 12599 C CA . GLN A 1 43 ? -9.185 4.842 -19.133 1.00 0.00 43 GLN A CA 7
ATOM 12600 C C . GLN A 1 43 ? -9.138 6.118 -18.292 1.00 0.00 43 GLN A C 7
ATOM 12601 O O . GLN A 1 43 ? -10.067 6.925 -18.329 1.00 0.00 43 GLN A O 7
ATOM 12615 N N . SER A 1 44 ? -8.058 6.296 -17.534 1.00 0.00 44 SER A N 7
ATOM 12616 C CA . SER A 1 44 ? -7.903 7.476 -16.689 1.00 0.00 44 SER A CA 7
ATOM 12617 C C . SER A 1 44 ? -8.939 7.485 -15.570 1.00 0.00 44 SER A C 7
ATOM 12618 O O . SER A 1 44 ? -9.372 8.546 -15.119 1.00 0.00 44 SER A O 7
ATOM 12626 N N . ASN A 1 45 ? -9.333 6.297 -15.125 1.00 0.00 45 ASN A N 7
ATOM 12627 C CA . ASN A 1 45 ? -10.318 6.166 -14.056 1.00 0.00 45 ASN A CA 7
ATOM 12628 C C . ASN A 1 45 ? -9.696 5.512 -12.824 1.00 0.00 45 ASN A C 7
ATOM 12629 O O . ASN A 1 45 ? -9.853 4.311 -12.601 1.00 0.00 45 ASN A O 7
ATOM 12640 N N . PRO A 1 46 ? -8.978 6.297 -12.002 1.00 0.00 46 PRO A N 7
ATOM 12641 C CA . PRO A 1 46 ? -8.331 5.790 -10.789 1.00 0.00 46 PRO A CA 7
ATOM 12642 C C . PRO A 1 46 ? -9.333 5.456 -9.691 1.00 0.00 46 PRO A C 7
ATOM 12643 O O . PRO A 1 46 ? -10.185 6.273 -9.343 1.00 0.00 46 PRO A O 7
ATOM 12654 N N . TYR A 1 47 ? -9.224 4.249 -9.146 1.00 0.00 47 TYR A N 7
ATOM 12655 C CA . TYR A 1 47 ? -10.119 3.805 -8.084 1.00 0.00 47 TYR A CA 7
ATOM 12656 C C . TYR A 1 47 ? -9.893 4.619 -6.814 1.00 0.00 47 TYR A C 7
ATOM 12657 O O . TYR A 1 47 ? -10.842 4.979 -6.117 1.00 0.00 47 TYR A O 7
ATOM 12675 N N . MET A 1 48 ? -8.629 4.905 -6.519 1.00 0.00 48 MET A N 7
ATOM 12676 C CA . MET A 1 48 ? -8.275 5.678 -5.332 1.00 0.00 48 MET A CA 7
ATOM 12677 C C . MET A 1 48 ? -6.923 6.360 -5.513 1.00 0.00 48 MET A C 7
ATOM 12678 O O . MET A 1 48 ? -5.905 5.699 -5.710 1.00 0.00 48 MET A O 7
ATOM 12692 N N . VAL A 1 49 ? -6.920 7.688 -5.444 1.00 0.00 49 VAL A N 7
ATOM 12693 C CA . VAL A 1 49 ? -5.692 8.455 -5.601 1.00 0.00 49 VAL A CA 7
ATOM 12694 C C . VAL A 1 49 ? -5.266 9.089 -4.280 1.00 0.00 49 VAL A C 7
ATOM 12695 O O . VAL A 1 49 ? -6.051 9.776 -3.627 1.00 0.00 49 VAL A O 7
ATOM 12708 N N . LEU A 1 50 ? -4.017 8.851 -3.894 1.00 0.00 50 LEU A N 7
ATOM 12709 C CA . LEU A 1 50 ? -3.480 9.395 -2.652 1.00 0.00 50 LEU A CA 7
ATOM 12710 C C . LEU A 1 50 ? -2.329 10.356 -2.933 1.00 0.00 50 LEU A C 7
ATOM 12711 O O . LEU A 1 50 ? -1.649 10.242 -3.952 1.00 0.00 50 LEU A O 7
ATOM 12727 N N . ASP A 1 51 ? -2.113 11.298 -2.022 1.00 0.00 51 ASP A N 7
ATOM 12728 C CA . ASP A 1 51 ? -1.041 12.274 -2.173 1.00 0.00 51 ASP A CA 7
ATOM 12729 C C . ASP A 1 51 ? 0.180 11.869 -1.353 1.00 0.00 51 ASP A C 7
ATOM 12730 O O . ASP A 1 51 ? 0.106 11.750 -0.130 1.00 0.00 51 ASP A O 7
ATOM 12739 N N . ILE A 1 52 ? 1.302 11.658 -2.035 1.00 0.00 52 ILE A N 7
ATOM 12740 C CA . ILE A 1 52 ? 2.538 11.265 -1.369 1.00 0.00 52 ILE A CA 7
ATOM 12741 C C . ILE A 1 52 ? 2.923 12.267 -0.285 1.00 0.00 52 ILE A C 7
ATOM 12742 O O . ILE A 1 52 ? 3.409 11.888 0.781 1.00 0.00 52 ILE A O 7
ATOM 12758 N N . ASP A 1 53 ? 2.704 13.547 -0.566 1.00 0.00 53 ASP A N 7
ATOM 12759 C CA . ASP A 1 53 ? 3.029 14.604 0.386 1.00 0.00 53 ASP A CA 7
ATOM 12760 C C . ASP A 1 53 ? 2.105 14.549 1.599 1.00 0.00 53 ASP A C 7
ATOM 12761 O O . ASP A 1 53 ? 2.476 14.978 2.692 1.00 0.00 53 ASP A O 7
ATOM 12770 N N . LYS A 1 54 ? 0.902 14.020 1.401 1.00 0.00 54 LYS A N 7
ATOM 12771 C CA . LYS A 1 54 ? -0.072 13.912 2.481 1.00 0.00 54 LYS A CA 7
ATOM 12772 C C . LYS A 1 54 ? 0.261 12.749 3.414 1.00 0.00 54 LYS A C 7
ATOM 12773 O O . LYS A 1 54 ? -0.251 12.675 4.530 1.00 0.00 54 LYS A O 7
ATOM 12792 N N . LEU A 1 55 ? 1.120 11.843 2.953 1.00 0.00 55 LEU A N 7
ATOM 12793 C CA . LEU A 1 55 ? 1.514 10.689 3.755 1.00 0.00 55 LEU A CA 7
ATOM 12794 C C . LEU A 1 55 ? 2.065 11.124 5.109 1.00 0.00 55 LEU A C 7
ATOM 12795 O O . LEU A 1 55 ? 2.606 12.221 5.246 1.00 0.00 55 LEU A O 7
ATOM 12811 N N . PHE A 1 56 ? 1.924 10.255 6.103 1.00 0.00 56 PHE A N 7
ATOM 12812 C CA . PHE A 1 56 ? 2.408 10.546 7.447 1.00 0.00 56 PHE A CA 7
ATOM 12813 C C . PHE A 1 56 ? 3.558 9.618 7.818 1.00 0.00 56 PHE A C 7
ATOM 12814 O O . PHE A 1 56 ? 4.511 10.027 8.481 1.00 0.00 56 PHE A O 7
ATOM 12831 N N . HIS A 1 57 ? 3.463 8.364 7.385 1.00 0.00 57 HIS A N 7
ATOM 12832 C CA . HIS A 1 57 ? 4.497 7.379 7.671 1.00 0.00 57 HIS A CA 7
ATOM 12833 C C . HIS A 1 57 ? 4.194 6.049 6.988 1.00 0.00 57 HIS A C 7
ATOM 12834 O O . HIS A 1 57 ? 3.065 5.560 7.027 1.00 0.00 57 HIS A O 7
ATOM 12849 N N . VAL A 1 58 ? 5.215 5.469 6.365 1.00 0.00 58 VAL A N 7
ATOM 12850 C CA . VAL A 1 58 ? 5.072 4.195 5.673 1.00 0.00 58 VAL A CA 7
ATOM 12851 C C . VAL A 1 58 ? 6.223 3.256 6.028 1.00 0.00 58 VAL A C 7
ATOM 12852 O O . VAL A 1 58 ? 7.392 3.600 5.853 1.00 0.00 58 VAL A O 7
ATOM 12865 N N . ARG A 1 59 ? 5.885 2.073 6.529 1.00 0.00 59 ARG A N 7
ATOM 12866 C CA . ARG A 1 59 ? 6.893 1.090 6.910 1.00 0.00 59 ARG A CA 7
ATOM 12867 C C . ARG A 1 59 ? 6.282 -0.306 7.016 1.00 0.00 59 ARG A C 7
ATOM 12868 O O . ARG A 1 59 ? 5.072 -0.451 7.190 1.00 0.00 59 ARG A O 7
ATOM 12889 N N . PRO A 1 60 ? 7.116 -1.355 6.914 1.00 0.00 60 PRO A N 7
ATOM 12890 C CA . PRO A 1 60 ? 6.654 -2.745 7.000 1.00 0.00 60 PRO A CA 7
ATOM 12891 C C . PRO A 1 60 ? 5.885 -3.015 8.289 1.00 0.00 60 PRO A C 7
ATOM 12892 O O . PRO A 1 60 ? 6.144 -2.395 9.320 1.00 0.00 60 PRO A O 7
ATOM 12903 N N . VAL A 1 61 ? 4.937 -3.946 8.222 1.00 0.00 61 VAL A N 7
ATOM 12904 C CA . VAL A 1 61 ? 4.130 -4.296 9.384 1.00 0.00 61 VAL A CA 7
ATOM 12905 C C . VAL A 1 61 ? 4.723 -5.490 10.126 1.00 0.00 61 VAL A C 7
ATOM 12906 O O . VAL A 1 61 ? 5.682 -6.107 9.663 1.00 0.00 61 VAL A O 7
ATOM 12919 N N . THR A 1 62 ? 4.146 -5.809 11.280 1.00 0.00 62 THR A N 7
ATOM 12920 C CA . THR A 1 62 ? 4.616 -6.928 12.087 1.00 0.00 62 THR A CA 7
ATOM 12921 C C . THR A 1 62 ? 3.493 -7.929 12.338 1.00 0.00 62 THR A C 7
ATOM 12922 O O . THR A 1 62 ? 2.403 -7.806 11.780 1.00 0.00 62 THR A O 7
ATOM 12933 N N . GLN A 1 63 ? 3.767 -8.919 13.180 1.00 0.00 63 GLN A N 7
ATOM 12934 C CA . GLN A 1 63 ? 2.779 -9.941 13.505 1.00 0.00 63 GLN A CA 7
ATOM 12935 C C . GLN A 1 63 ? 1.603 -9.352 14.285 1.00 0.00 63 GLN A C 7
ATOM 12936 O O . GLN A 1 63 ? 0.565 -9.995 14.433 1.00 0.00 63 GLN A O 7
ATOM 12950 N N . THR A 1 64 ? 1.770 -8.130 14.783 1.00 0.00 64 THR A N 7
ATOM 12951 C CA . THR A 1 64 ? 0.719 -7.466 15.546 1.00 0.00 64 THR A CA 7
ATOM 12952 C C . THR A 1 64 ? -0.299 -6.806 14.620 1.00 0.00 64 THR A C 7
ATOM 12953 O O . THR A 1 64 ? -1.438 -6.553 15.014 1.00 0.00 64 THR A O 7
ATOM 12964 N N . ASP A 1 65 ? 0.116 -6.525 13.387 1.00 0.00 65 ASP A N 7
ATOM 12965 C CA . ASP A 1 65 ? -0.763 -5.890 12.411 1.00 0.00 65 ASP A CA 7
ATOM 12966 C C . ASP A 1 65 ? -1.849 -6.853 11.937 1.00 0.00 65 ASP A C 7
ATOM 12967 O O . ASP A 1 65 ? -2.939 -6.431 11.552 1.00 0.00 65 ASP A O 7
ATOM 12976 N N . VAL A 1 66 ? -1.545 -8.147 11.965 1.00 0.00 66 VAL A N 7
ATOM 12977 C CA . VAL A 1 66 ? -2.498 -9.164 11.535 1.00 0.00 66 VAL A CA 7
ATOM 12978 C C . VAL A 1 66 ? -2.334 -10.446 12.339 1.00 0.00 66 VAL A C 7
ATOM 12979 O O . VAL A 1 66 ? -1.323 -10.647 13.011 1.00 0.00 66 VAL A O 7
ATOM 12992 N N . TYR A 1 67 ? -3.337 -11.311 12.263 1.00 0.00 67 TYR A N 7
ATOM 12993 C CA . TYR A 1 67 ? -3.312 -12.579 12.981 1.00 0.00 67 TYR A CA 7
ATOM 12994 C C . TYR A 1 67 ? -3.534 -13.749 12.027 1.00 0.00 67 TYR A C 7
ATOM 12995 O O . TYR A 1 67 ? -2.753 -14.700 12.003 1.00 0.00 67 TYR A O 7
ATOM 13013 N N . ARG A 1 68 ? -4.605 -13.671 11.243 1.00 0.00 68 ARG A N 7
ATOM 13014 C CA . ARG A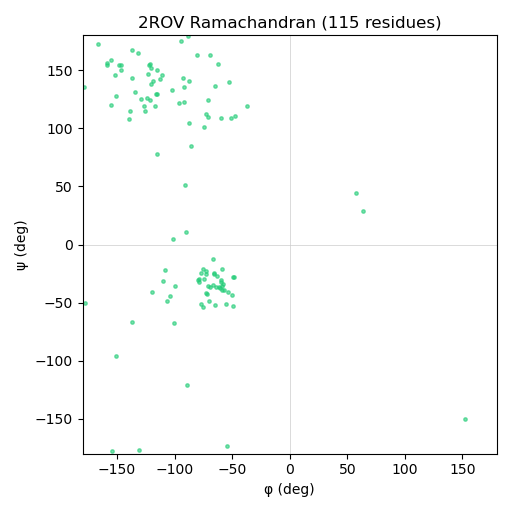 1 68 ? -4.929 -14.724 10.286 1.00 0.00 68 ARG A CA 7
ATOM 13015 C C . ARG A 1 68 ? -3.820 -14.880 9.251 1.00 0.00 68 ARG A C 7
ATOM 13016 O O . ARG A 1 68 ? -3.625 -15.961 8.696 1.00 0.00 68 ARG A O 7
ATOM 13037 N N . ALA A 1 69 ? -3.096 -13.794 8.996 1.00 0.00 69 ALA A N 7
ATOM 13038 C CA . ALA A 1 69 ? -2.006 -13.812 8.027 1.00 0.00 69 ALA A CA 7
ATOM 13039 C C . ALA A 1 69 ? -0.971 -14.873 8.382 1.00 0.00 69 ALA A C 7
ATOM 13040 O O . ALA A 1 69 ? -1.205 -15.719 9.246 1.00 0.00 69 ALA A O 7
ATOM 13047 N N . ASP A 1 70 ? 0.174 -14.825 7.710 1.00 0.00 70 ASP A N 7
ATOM 13048 C CA . ASP A 1 70 ? 1.246 -15.784 7.955 1.00 0.00 70 ASP A CA 7
ATOM 13049 C C . ASP A 1 70 ? 2.561 -15.068 8.239 1.00 0.00 70 ASP A C 7
ATOM 13050 O O . ASP A 1 70 ? 2.857 -14.033 7.643 1.00 0.00 70 ASP A O 7
ATOM 13059 N N . ALA A 1 71 ? 3.347 -15.624 9.158 1.00 0.00 71 ALA A N 7
ATOM 13060 C CA . ALA A 1 71 ? 4.633 -15.041 9.526 1.00 0.00 71 ALA A CA 7
ATOM 13061 C C . ALA A 1 71 ? 5.478 -14.727 8.295 1.00 0.00 71 ALA A C 7
ATOM 13062 O O . ALA A 1 71 ? 6.300 -13.812 8.312 1.00 0.00 71 ALA A O 7
ATOM 13069 N N . LYS A 1 72 ? 5.267 -15.489 7.228 1.00 0.00 72 LYS A N 7
ATOM 13070 C CA . LYS A 1 72 ? 6.009 -15.290 5.988 1.00 0.00 72 LYS A CA 7
ATOM 13071 C C . LYS A 1 72 ? 5.492 -14.068 5.235 1.00 0.00 72 LYS A C 7
ATOM 13072 O O . LYS A 1 72 ? 6.249 -13.393 4.536 1.00 0.00 72 LYS A O 7
ATOM 13091 N N . GLU A 1 73 ? 4.201 -13.790 5.381 1.00 0.00 73 GLU A N 7
ATOM 13092 C CA . GLU A 1 73 ? 3.584 -12.649 4.715 1.00 0.00 73 GLU A CA 7
ATOM 13093 C C . GLU A 1 73 ? 3.873 -11.349 5.458 1.00 0.00 73 GLU A C 7
ATOM 13094 O O . GLU A 1 73 ? 4.019 -10.293 4.845 1.00 0.00 73 GLU A O 7
ATOM 13106 N N . ILE A 1 74 ? 3.950 -11.432 6.784 1.00 0.00 74 ILE A N 7
ATOM 13107 C CA . ILE A 1 74 ? 4.216 -10.259 7.616 1.00 0.00 74 ILE A CA 7
ATOM 13108 C C . ILE A 1 74 ? 5.357 -9.407 7.051 1.00 0.00 74 ILE A C 7
ATOM 13109 O O . ILE A 1 74 ? 5.195 -8.203 6.856 1.00 0.00 74 ILE A O 7
ATOM 13125 N N . PRO A 1 75 ? 6.527 -10.016 6.780 1.00 0.00 75 PRO A N 7
ATOM 13126 C CA . PRO A 1 75 ? 7.681 -9.288 6.239 1.00 0.00 75 PRO A CA 7
ATOM 13127 C C . PRO A 1 75 ? 7.445 -8.780 4.817 1.00 0.00 75 PRO A C 7
ATOM 13128 O O . PRO A 1 75 ? 8.231 -7.989 4.295 1.00 0.00 75 PRO A O 7
ATOM 13139 N N . ARG A 1 76 ? 6.363 -9.238 4.190 1.00 0.00 76 ARG A N 7
ATOM 13140 C CA . ARG A 1 76 ? 6.040 -8.823 2.828 1.00 0.00 76 ARG A CA 7
ATOM 13141 C C . ARG A 1 76 ? 4.860 -7.854 2.801 1.00 0.00 76 ARG A C 7
ATOM 13142 O O . ARG A 1 76 ? 4.352 -7.518 1.732 1.00 0.00 76 ARG A O 7
ATOM 13163 N N . ILE A 1 77 ? 4.424 -7.406 3.976 1.00 0.00 77 ILE A N 7
ATOM 13164 C CA . ILE A 1 77 ? 3.305 -6.475 4.068 1.00 0.00 77 ILE A CA 7
ATOM 13165 C C . ILE A 1 77 ? 3.742 -5.147 4.678 1.00 0.00 77 ILE A C 7
ATOM 13166 O O . ILE A 1 77 ? 4.332 -5.113 5.758 1.00 0.00 77 ILE A O 7
ATOM 13182 N N . PHE A 1 78 ? 3.444 -4.054 3.981 1.00 0.00 78 PHE A N 7
ATOM 13183 C CA . PHE A 1 78 ? 3.803 -2.723 4.458 1.00 0.00 78 PHE A CA 7
ATOM 13184 C C . PHE A 1 78 ? 2.574 -1.823 4.533 1.00 0.00 78 PHE A C 7
ATOM 13185 O O . PHE A 1 78 ? 1.632 -1.974 3.754 1.00 0.00 78 PHE A O 7
ATOM 13202 N N . GLN A 1 79 ? 2.586 -0.892 5.483 1.00 0.00 79 GLN A N 7
ATOM 13203 C CA . GLN A 1 79 ? 1.468 0.028 5.668 1.00 0.00 79 GLN A CA 7
ATOM 13204 C C . GLN A 1 79 ? 1.874 1.463 5.343 1.00 0.00 79 GLN A C 7
ATOM 13205 O O . GLN A 1 79 ? 3.011 1.868 5.581 1.00 0.00 79 GLN A O 7
ATOM 13219 N N . ILE A 1 80 ? 0.929 2.228 4.803 1.00 0.00 80 ILE A N 7
ATOM 13220 C CA . ILE A 1 80 ? 1.174 3.622 4.450 1.00 0.00 80 ILE A CA 7
ATOM 13221 C C . ILE A 1 80 ? 0.086 4.526 5.022 1.00 0.00 80 ILE A C 7
ATOM 13222 O O . ILE A 1 80 ? -1.079 4.430 4.634 1.00 0.00 80 ILE A O 7
ATOM 13238 N N . LEU A 1 81 ? 0.468 5.401 5.947 1.00 0.00 81 LEU A N 7
ATOM 13239 C CA . LEU A 1 81 ? -0.483 6.317 6.568 1.00 0.00 81 LEU A CA 7
ATOM 13240 C C . LEU A 1 81 ? -0.612 7.603 5.762 1.00 0.00 81 LEU A C 7
ATOM 13241 O O . LEU A 1 81 ? 0.381 8.152 5.285 1.00 0.00 81 LEU A O 7
ATOM 13257 N N . TYR A 1 82 ? -1.844 8.081 5.615 1.00 0.00 82 TYR A N 7
ATOM 13258 C CA . TYR A 1 82 ? -2.105 9.307 4.868 1.00 0.00 82 TYR A CA 7
ATOM 13259 C C . TYR A 1 82 ? -3.259 10.086 5.489 1.00 0.00 82 TYR A C 7
ATOM 13260 O O . TYR A 1 82 ? -4.222 9.500 5.986 1.00 0.00 82 TYR A O 7
ATOM 13278 N N . ALA A 1 83 ? -3.155 11.410 5.457 1.00 0.00 83 ALA A N 7
ATOM 13279 C CA . ALA A 1 83 ? -4.190 12.271 6.016 1.00 0.00 83 ALA A CA 7
ATOM 13280 C C . ALA A 1 83 ? -5.405 12.337 5.095 1.00 0.00 83 ALA A C 7
ATOM 13281 O O . ALA A 1 83 ? -5.301 12.768 3.946 1.00 0.00 83 ALA A O 7
ATOM 13288 N N . ASN A 1 84 ? -6.555 11.909 5.606 1.00 0.00 84 ASN A N 7
ATOM 13289 C CA . ASN A 1 84 ? -7.786 11.922 4.826 1.00 0.00 84 ASN A CA 7
ATOM 13290 C C . ASN A 1 84 ? -8.567 13.212 5.062 1.00 0.00 84 ASN A C 7
ATOM 13291 O O . ASN A 1 84 ? -9.059 13.835 4.120 1.00 0.00 84 ASN A O 7
ATOM 13302 N N . GLU A 1 85 ? -8.676 13.608 6.327 1.00 0.00 85 GLU A N 7
ATOM 13303 C CA . GLU A 1 85 ? -9.396 14.823 6.690 1.00 0.00 85 GLU A CA 7
ATOM 13304 C C . GLU A 1 85 ? -8.506 15.759 7.500 1.00 0.00 85 GLU A C 7
ATOM 13305 O O . GLU A 1 85 ? -8.498 16.970 7.279 1.00 0.00 85 GLU A O 7
ATOM 13317 N N . GLY A 1 86 ? -7.758 15.191 8.440 1.00 0.00 86 GLY A N 7
ATOM 13318 C CA . GLY A 1 86 ? -6.875 15.986 9.269 1.00 0.00 86 GLY A CA 7
ATOM 13319 C C . GLY A 1 86 ? -5.579 15.268 9.593 1.00 0.00 86 GLY A C 7
ATOM 13320 O O . GLY A 1 86 ? -4.663 15.228 8.773 1.00 0.00 86 GLY A O 7
ATOM 13324 N N . ILE A 1 87 ? -5.504 14.699 10.792 1.00 0.00 87 ILE A N 7
ATOM 13325 C CA . ILE A 1 87 ? -4.310 13.979 11.222 1.00 0.00 87 ILE A CA 7
ATOM 13326 C C . ILE A 1 87 ? -4.677 12.675 11.919 1.00 0.00 87 ILE A C 7
ATOM 13327 O O . ILE A 1 87 ? -4.398 11.588 11.411 1.00 0.00 87 ILE A O 7
ATOM 13343 N N . SER A 1 88 ? -5.303 12.791 13.086 1.00 0.00 88 SER A N 7
ATOM 13344 C CA . SER A 1 88 ? -5.709 11.619 13.856 1.00 0.00 88 SER A CA 7
ATOM 13345 C C . SER A 1 88 ? -6.614 10.708 13.033 1.00 0.00 88 SER A C 7
ATOM 13346 O O . SER A 1 88 ? -6.580 9.487 13.180 1.00 0.00 88 SER A O 7
ATOM 13354 N N . SER A 1 89 ? -7.423 11.311 12.168 1.00 0.00 89 SER A N 7
ATOM 13355 C CA . SER A 1 89 ? -8.337 10.555 11.320 1.00 0.00 89 SER A CA 7
ATOM 13356 C C . SER A 1 89 ? -7.592 9.876 10.174 1.00 0.00 89 SER A C 7
ATOM 13357 O O . SER A 1 89 ? -8.093 8.925 9.576 1.00 0.00 89 SER A O 7
ATOM 13365 N N . ALA A 1 90 ? -6.393 10.375 9.869 1.00 0.00 90 ALA A N 7
ATOM 13366 C CA . ALA A 1 90 ? -5.574 9.822 8.792 1.00 0.00 90 ALA A CA 7
ATOM 13367 C C . ALA A 1 90 ? -5.589 8.296 8.799 1.00 0.00 90 ALA A C 7
ATOM 13368 O O . ALA A 1 90 ? -5.188 7.664 9.776 1.00 0.00 90 ALA A O 7
ATOM 13375 N N . LYS A 1 91 ? -6.057 7.711 7.702 1.00 0.00 91 LYS A N 7
ATOM 13376 C CA . LYS A 1 91 ? -6.127 6.260 7.578 1.00 0.00 91 LYS A CA 7
ATOM 13377 C C . LYS A 1 91 ? -4.814 5.698 7.043 1.00 0.00 91 LYS A C 7
ATOM 13378 O O . LYS A 1 91 ? -3.858 6.439 6.813 1.00 0.00 91 LYS A O 7
ATOM 13397 N N . ASN A 1 92 ? -4.775 4.384 6.846 1.00 0.00 92 ASN A N 7
ATOM 13398 C CA . ASN A 1 92 ? -3.578 3.724 6.338 1.00 0.00 92 ASN A CA 7
ATOM 13399 C C . ASN A 1 92 ? -3.930 2.728 5.238 1.00 0.00 92 ASN A C 7
ATOM 13400 O O . ASN A 1 92 ? -5.089 2.338 5.086 1.00 0.00 92 ASN A O 7
ATOM 13411 N N . LEU A 1 93 ? -2.924 2.321 4.470 1.00 0.00 93 LEU A N 7
ATOM 13412 C CA . LEU A 1 93 ? -3.128 1.373 3.382 1.00 0.00 93 LEU A CA 7
ATOM 13413 C C . LEU A 1 93 ? -2.193 0.176 3.520 1.00 0.00 93 LEU A C 7
ATOM 13414 O O . LEU A 1 93 ? -0.974 0.315 3.430 1.00 0.00 93 LEU A O 7
ATOM 13430 N N . LEU A 1 94 ? -2.771 -1.001 3.734 1.00 0.00 94 LEU A N 7
ATOM 13431 C CA . LEU A 1 94 ? -1.981 -2.218 3.876 1.00 0.00 94 LEU A CA 7
ATOM 13432 C C . LEU A 1 94 ? -1.819 -2.906 2.528 1.00 0.00 94 LEU A C 7
ATOM 13433 O O . LEU A 1 94 ? -2.804 -3.244 1.871 1.00 0.00 94 LEU A O 7
ATOM 13449 N N . LEU A 1 95 ? -0.572 -3.100 2.114 1.00 0.00 95 LEU A N 7
ATOM 13450 C CA . LEU A 1 95 ? -0.285 -3.734 0.839 1.00 0.00 95 LEU A CA 7
ATOM 13451 C C . LEU A 1 95 ? 0.610 -4.957 1.015 1.00 0.00 95 LEU A C 7
ATOM 13452 O O . LEU A 1 95 ? 1.768 -4.841 1.414 1.00 0.00 95 LEU A O 7
ATOM 13468 N N . LEU A 1 96 ? 0.058 -6.127 0.711 1.00 0.00 96 LEU A N 7
ATOM 13469 C CA . LEU A 1 96 ? 0.795 -7.378 0.828 1.00 0.00 96 LEU A CA 7
ATOM 13470 C C . LEU A 1 96 ? 1.550 -7.676 -0.464 1.00 0.00 96 LEU A C 7
ATOM 13471 O O . LEU A 1 96 ? 0.945 -7.946 -1.501 1.00 0.00 96 LEU A O 7
ATOM 13487 N N . ALA A 1 97 ? 2.876 -7.625 -0.394 1.00 0.00 97 ALA A N 7
ATOM 13488 C CA . ALA A 1 97 ? 3.713 -7.888 -1.557 1.00 0.00 97 ALA A CA 7
ATOM 13489 C C . ALA A 1 97 ? 3.963 -9.383 -1.724 1.00 0.00 97 ALA A C 7
ATOM 13490 O O . ALA A 1 97 ? 4.321 -10.074 -0.771 1.00 0.00 97 ALA A O 7
ATOM 13497 N N . ASN A 1 98 ? 3.773 -9.876 -2.944 1.00 0.00 98 ASN A N 7
ATOM 13498 C CA . ASN A 1 98 ? 3.980 -11.291 -3.241 1.00 0.00 98 ASN A CA 7
ATOM 13499 C C . ASN A 1 98 ? 5.376 -11.743 -2.819 1.00 0.00 98 ASN A C 7
ATOM 13500 O O . ASN A 1 98 ? 5.603 -12.924 -2.559 1.00 0.00 98 ASN A O 7
ATOM 13511 N N . SER A 1 99 ? 6.308 -10.795 -2.752 1.00 0.00 99 SER A N 7
ATOM 13512 C CA . SER A 1 99 ? 7.679 -11.100 -2.361 1.00 0.00 99 SER A CA 7
ATOM 13513 C C . SER A 1 99 ? 8.211 -10.046 -1.396 1.00 0.00 99 SER A C 7
ATOM 13514 O O . SER A 1 99 ? 7.899 -8.861 -1.520 1.00 0.00 99 SER A O 7
ATOM 13522 N N . THR A 1 100 ? 9.019 -10.485 -0.434 1.00 0.00 100 THR A N 7
ATOM 13523 C CA . THR A 1 100 ? 9.596 -9.578 0.553 1.00 0.00 100 THR A CA 7
ATOM 13524 C C . THR A 1 100 ? 10.335 -8.430 -0.128 1.00 0.00 100 THR A C 7
ATOM 13525 O O . THR A 1 100 ? 10.191 -7.271 0.258 1.00 0.00 100 THR A O 7
ATOM 13536 N N . GLU A 1 101 ? 11.124 -8.764 -1.144 1.00 0.00 101 GLU A N 7
ATOM 13537 C CA . GLU A 1 101 ? 11.887 -7.763 -1.882 1.00 0.00 101 GLU A CA 7
ATOM 13538 C C . GLU A 1 101 ? 10.974 -6.671 -2.433 1.00 0.00 101 GLU A C 7
ATOM 13539 O O . GLU A 1 101 ? 11.350 -5.500 -2.483 1.00 0.00 101 GLU A O 7
ATOM 13551 N N . GLU A 1 102 ? 9.772 -7.062 -2.843 1.00 0.00 102 GLU A N 7
ATOM 13552 C CA . GLU A 1 102 ? 8.805 -6.116 -3.390 1.00 0.00 102 GLU A CA 7
ATOM 13553 C C . GLU A 1 102 ? 8.396 -5.088 -2.338 1.00 0.00 102 GLU A C 7
ATOM 13554 O O . GLU A 1 102 ? 8.189 -3.916 -2.651 1.00 0.00 102 GLU A O 7
ATOM 13566 N N . GLN A 1 103 ? 8.283 -5.536 -1.094 1.00 0.00 103 GLN A N 7
ATOM 13567 C CA . GLN A 1 103 ? 7.899 -4.653 0.003 1.00 0.00 103 GLN A CA 7
ATOM 13568 C C . GLN A 1 103 ? 9.009 -3.653 0.313 1.00 0.00 103 GLN A C 7
ATOM 13569 O O . GLN A 1 103 ? 8.743 -2.507 0.678 1.00 0.00 103 GLN A O 7
ATOM 13583 N N . GLN A 1 104 ? 10.255 -4.093 0.169 1.00 0.00 104 GLN A N 7
ATOM 13584 C CA . GLN A 1 104 ? 11.404 -3.232 0.439 1.00 0.00 104 GLN A CA 7
ATOM 13585 C C . GLN A 1 104 ? 11.512 -2.124 -0.604 1.00 0.00 104 GLN A C 7
ATOM 13586 O O . GLN A 1 104 ? 11.854 -0.987 -0.280 1.00 0.00 104 GLN A O 7
ATOM 13600 N N . LYS A 1 105 ? 11.226 -2.463 -1.857 1.00 0.00 105 LYS A N 7
ATOM 13601 C CA . LYS A 1 105 ? 11.303 -1.493 -2.943 1.00 0.00 105 LYS A CA 7
ATOM 13602 C C . LYS A 1 105 ? 10.103 -0.548 -2.928 1.00 0.00 105 LYS A C 7
ATOM 13603 O O . LYS A 1 105 ? 10.260 0.666 -3.053 1.00 0.00 105 LYS A O 7
ATOM 13622 N N . TRP A 1 106 ? 8.906 -1.109 -2.785 1.00 0.00 106 TRP A N 7
ATOM 13623 C CA . TRP A 1 106 ? 7.690 -0.305 -2.769 1.00 0.00 106 TRP A CA 7
ATOM 13624 C C . TRP A 1 106 ? 7.725 0.729 -1.649 1.00 0.00 106 TRP A C 7
ATOM 13625 O O . TRP A 1 106 ? 7.492 1.916 -1.877 1.00 0.00 106 TRP A O 7
ATOM 13646 N N . VAL A 1 107 ? 8.016 0.263 -0.441 1.00 0.00 107 VAL A N 7
ATOM 13647 C CA . VAL A 1 107 ? 8.078 1.136 0.726 1.00 0.00 107 VAL A CA 7
ATOM 13648 C C . VAL A 1 107 ? 9.209 2.151 0.598 1.00 0.00 107 VAL A C 7
ATOM 13649 O O . VAL A 1 107 ? 9.002 3.349 0.782 1.00 0.00 107 VAL A O 7
ATOM 13662 N N . SER A 1 108 ? 10.405 1.663 0.290 1.00 0.00 108 SER A N 7
ATOM 13663 C CA . SER A 1 108 ? 11.571 2.528 0.147 1.00 0.00 108 SER A CA 7
ATOM 13664 C C . SER A 1 108 ? 11.387 3.528 -0.992 1.00 0.00 108 SER A C 7
ATOM 13665 O O . SER A 1 108 ? 11.848 4.667 -0.907 1.00 0.00 108 SER A O 7
ATOM 13673 N N . ARG A 1 109 ? 10.720 3.100 -2.059 1.00 0.00 109 ARG A N 7
ATOM 13674 C CA . ARG A 1 109 ? 10.491 3.968 -3.209 1.00 0.00 109 ARG A CA 7
ATOM 13675 C C . ARG A 1 109 ? 9.399 4.993 -2.920 1.00 0.00 109 ARG A C 7
ATOM 13676 O O . ARG A 1 109 ? 9.606 6.199 -3.078 1.00 0.00 109 ARG A O 7
ATOM 13697 N N . LEU A 1 110 ? 8.235 4.508 -2.502 1.00 0.00 110 LEU A N 7
ATOM 13698 C CA . LEU A 1 110 ? 7.111 5.384 -2.202 1.00 0.00 110 LEU A CA 7
ATOM 13699 C C . LEU A 1 110 ? 7.445 6.325 -1.047 1.00 0.00 110 LEU A C 7
ATOM 13700 O O . LEU A 1 110 ? 7.024 7.481 -1.035 1.00 0.00 110 LEU A O 7
ATOM 13716 N N . VAL A 1 111 ? 8.211 5.826 -0.078 1.00 0.00 111 VAL A N 7
ATOM 13717 C CA . VAL A 1 111 ? 8.600 6.634 1.072 1.00 0.00 111 VAL A CA 7
ATOM 13718 C C . VAL A 1 111 ? 9.625 7.689 0.670 1.00 0.00 111 VAL A C 7
ATOM 13719 O O . VAL A 1 111 ? 9.537 8.845 1.079 1.00 0.00 111 VAL A O 7
ATOM 13732 N N . LYS A 1 112 ? 10.597 7.280 -0.141 1.00 0.00 112 LYS A N 7
ATOM 13733 C CA . LYS A 1 112 ? 11.635 8.191 -0.607 1.00 0.00 112 LYS A CA 7
ATOM 13734 C C . LYS A 1 112 ? 11.017 9.347 -1.385 1.00 0.00 112 LYS A C 7
ATOM 13735 O O . LYS A 1 112 ? 11.532 10.463 -1.376 1.00 0.00 112 LYS A O 7
ATOM 13754 N N . LYS A 1 113 ? 9.903 9.066 -2.055 1.00 0.00 113 LYS A N 7
ATOM 13755 C CA . LYS A 1 113 ? 9.204 10.079 -2.837 1.00 0.00 113 LYS A CA 7
ATOM 13756 C C . LYS A 1 113 ? 8.563 11.126 -1.927 1.00 0.00 113 LYS A C 7
ATOM 13757 O O . LYS A 1 113 ? 8.313 12.255 -2.346 1.00 0.00 113 LYS A O 7
ATOM 13776 N N . ILE A 1 114 ? 8.295 10.741 -0.682 1.00 0.00 114 ILE A N 7
ATOM 13777 C CA . ILE A 1 114 ? 7.680 11.645 0.283 1.00 0.00 114 ILE A CA 7
ATOM 13778 C C . ILE A 1 114 ? 8.627 12.786 0.654 1.00 0.00 114 ILE A C 7
ATOM 13779 O O . ILE A 1 114 ? 9.815 12.563 0.886 1.00 0.00 114 ILE A O 7
ATOM 13795 N N . PRO A 1 115 ? 8.114 14.029 0.713 1.00 0.00 115 PRO A N 7
ATOM 13796 C CA . PRO A 1 115 ? 8.926 15.200 1.057 1.00 0.00 115 PRO A CA 7
ATOM 13797 C C . PRO A 1 115 ? 9.270 15.250 2.542 1.00 0.00 115 PRO A C 7
ATOM 13798 O O . PRO A 1 115 ? 10.397 15.570 2.917 1.00 0.00 115 PRO A O 7
ATOM 13809 N N . LYS A 1 116 ? 8.290 14.933 3.382 1.00 0.00 116 LYS A N 7
ATOM 13810 C CA . LYS A 1 116 ? 8.488 14.944 4.827 1.00 0.00 116 LYS A CA 7
ATOM 13811 C C . LYS A 1 116 ? 8.780 13.540 5.347 1.00 0.00 116 LYS A C 7
ATOM 13812 O O . LYS A 1 116 ? 8.315 13.154 6.419 1.00 0.00 116 LYS A O 7
ATOM 13831 N N . LYS A 1 117 ? 9.553 12.779 4.578 1.00 0.00 117 LYS A N 7
ATOM 13832 C CA . LYS A 1 117 ? 9.908 11.418 4.961 1.00 0.00 117 LYS A CA 7
ATOM 13833 C C . LYS A 1 117 ? 10.660 11.404 6.287 1.00 0.00 117 LYS A C 7
ATOM 13834 O O . LYS A 1 117 ? 10.038 11.069 7.316 1.00 0.00 117 LYS A O 7
ATOM 13854 N N . SER A 1 1 ? 9.164 5.123 -16.139 1.00 0.00 1 SER A N 8
ATOM 13855 C CA . SER A 1 1 ? 8.173 4.492 -15.230 1.00 0.00 1 SER A CA 8
ATOM 13856 C C . SER A 1 1 ? 8.514 4.762 -13.767 1.00 0.00 1 SER A C 8
ATOM 13857 O O . SER A 1 1 ? 9.503 5.428 -13.464 1.00 0.00 1 SER A O 8
ATOM 13867 N N . ARG A 1 2 ? 7.689 4.237 -12.865 1.00 0.00 2 ARG A N 8
ATOM 13868 C CA . ARG A 1 2 ? 7.904 4.422 -11.435 1.00 0.00 2 ARG A CA 8
ATOM 13869 C C . ARG A 1 2 ? 7.314 3.261 -10.642 1.00 0.00 2 ARG A C 8
ATOM 13870 O O . ARG A 1 2 ? 6.804 2.300 -11.220 1.00 0.00 2 ARG A O 8
ATOM 13891 N N . LEU A 1 3 ? 7.382 3.355 -9.314 1.00 0.00 3 LEU A N 8
ATOM 13892 C CA . LEU A 1 3 ? 6.850 2.310 -8.441 1.00 0.00 3 LEU A CA 8
ATOM 13893 C C . LEU A 1 3 ? 5.452 1.899 -8.885 1.00 0.00 3 LEU A C 8
ATOM 13894 O O . LEU A 1 3 ? 4.505 2.676 -8.782 1.00 0.00 3 LEU A O 8
ATOM 13910 N N . GLU A 1 4 ? 5.329 0.679 -9.390 1.00 0.00 4 GLU A N 8
ATOM 13911 C CA . GLU A 1 4 ? 4.045 0.181 -9.855 1.00 0.00 4 GLU A CA 8
ATOM 13912 C C . GLU A 1 4 ? 4.015 -1.343 -9.872 1.00 0.00 4 GLU A C 8
ATOM 13913 O O . GLU A 1 4 ? 5.057 -1.998 -9.869 1.00 0.00 4 GLU A O 8
ATOM 13925 N N . GLY A 1 5 ? 2.810 -1.894 -9.891 1.00 0.00 5 GLY A N 8
ATOM 13926 C CA . GLY A 1 5 ? 2.646 -3.333 -9.910 1.00 0.00 5 GLY A CA 8
ATOM 13927 C C . GLY A 1 5 ? 1.348 -3.757 -9.265 1.00 0.00 5 GLY A C 8
ATOM 13928 O O . GLY A 1 5 ? 0.359 -3.027 -9.316 1.00 0.00 5 GLY A O 8
ATOM 13932 N N . TRP A 1 6 ? 1.345 -4.931 -8.651 1.00 0.00 6 TRP A N 8
ATOM 13933 C CA . TRP A 1 6 ? 0.149 -5.430 -7.991 1.00 0.00 6 TRP A CA 8
ATOM 13934 C C . TRP A 1 6 ? 0.408 -5.698 -6.521 1.00 0.00 6 TRP A C 8
ATOM 13935 O O . TRP A 1 6 ? 1.323 -6.438 -6.163 1.00 0.00 6 TRP A O 8
ATOM 13956 N N . LEU A 1 7 ? -0.419 -5.109 -5.675 1.00 0.00 7 LEU A N 8
ATOM 13957 C CA . LEU A 1 7 ? -0.299 -5.302 -4.245 1.00 0.00 7 LEU A CA 8
ATOM 13958 C C . LEU A 1 7 ? -1.587 -5.895 -3.709 1.00 0.00 7 LEU A C 8
ATOM 13959 O O . LEU A 1 7 ? -2.661 -5.689 -4.273 1.00 0.00 7 LEU A O 8
ATOM 13975 N N . SER A 1 8 ? -1.472 -6.657 -2.641 1.00 0.00 8 SER A N 8
ATOM 13976 C CA . SER A 1 8 ? -2.630 -7.318 -2.059 1.00 0.00 8 SER A CA 8
ATOM 13977 C C . SER A 1 8 ? -3.220 -6.525 -0.901 1.00 0.00 8 SER A C 8
ATOM 13978 O O . SER A 1 8 ? -2.505 -6.081 -0.001 1.00 0.00 8 SER A O 8
ATOM 13986 N N . LEU A 1 9 ? -4.536 -6.366 -0.934 1.00 0.00 9 LEU A N 8
ATOM 13987 C CA . LEU A 1 9 ? -5.255 -5.644 0.105 1.00 0.00 9 LEU A CA 8
ATOM 13988 C C . LEU A 1 9 ? -6.260 -6.567 0.787 1.00 0.00 9 LEU A C 8
ATOM 13989 O O . LEU A 1 9 ? -6.785 -7.491 0.165 1.00 0.00 9 LEU A O 8
ATOM 14005 N N . PRO A 1 10 ? -6.544 -6.334 2.078 1.00 0.00 10 PRO A N 8
ATOM 14006 C CA . PRO A 1 10 ? -7.492 -7.158 2.833 1.00 0.00 10 PRO A CA 8
ATOM 14007 C C . PRO A 1 10 ? -8.902 -7.086 2.259 1.00 0.00 10 PRO A C 8
ATOM 14008 O O . PRO A 1 10 ? -9.568 -6.053 2.343 1.00 0.00 10 PRO A O 8
ATOM 14019 N N . VAL A 1 11 ? -9.353 -8.190 1.671 1.00 0.00 11 VAL A N 8
ATOM 14020 C CA . VAL A 1 11 ? -10.683 -8.255 1.078 1.00 0.00 11 VAL A CA 8
ATOM 14021 C C . VAL A 1 11 ? -11.543 -9.314 1.762 1.00 0.00 11 VAL A C 8
ATOM 14022 O O . VAL A 1 11 ? -11.117 -10.455 1.938 1.00 0.00 11 VAL A O 8
ATOM 14035 N N . ARG A 1 12 ? -12.758 -8.927 2.140 1.00 0.00 12 ARG A N 8
ATOM 14036 C CA . ARG A 1 12 ? -13.682 -9.841 2.803 1.00 0.00 12 ARG A CA 8
ATOM 14037 C C . ARG A 1 12 ? -13.908 -11.094 1.963 1.00 0.00 12 ARG A C 8
ATOM 14038 O O . ARG A 1 12 ? -14.713 -11.092 1.032 1.00 0.00 12 ARG A O 8
ATOM 14059 N N . ASN A 1 13 ? -13.193 -12.163 2.299 1.00 0.00 13 ASN A N 8
ATOM 14060 C CA . ASN A 1 13 ? -13.316 -13.423 1.577 1.00 0.00 13 ASN A CA 8
ATOM 14061 C C . ASN A 1 13 ? -14.714 -14.011 1.743 1.00 0.00 13 ASN A C 8
ATOM 14062 O O . ASN A 1 13 ? -15.411 -14.268 0.762 1.00 0.00 13 ASN A O 8
ATOM 14073 N N . ASN A 1 14 ? -15.118 -14.219 2.992 1.00 0.00 14 ASN A N 8
ATOM 14074 C CA . ASN A 1 14 ? -16.433 -14.774 3.288 1.00 0.00 14 ASN A CA 8
ATOM 14075 C C . ASN A 1 14 ? -17.378 -13.692 3.798 1.00 0.00 14 ASN A C 8
ATOM 14076 O O . ASN A 1 14 ? -18.484 -13.527 3.283 1.00 0.00 14 ASN A O 8
ATOM 14087 N N . THR A 1 15 ? -16.934 -12.953 4.812 1.00 0.00 15 THR A N 8
ATOM 14088 C CA . THR A 1 15 ? -17.740 -11.886 5.391 1.00 0.00 15 THR A CA 8
ATOM 14089 C C . THR A 1 15 ? -16.996 -11.193 6.528 1.00 0.00 15 THR A C 8
ATOM 14090 O O . THR A 1 15 ? -16.917 -9.966 6.575 1.00 0.00 15 THR A O 8
ATOM 14101 N N . LYS A 1 16 ? -16.454 -11.988 7.446 1.00 0.00 16 LYS A N 8
ATOM 14102 C CA . LYS A 1 16 ? -15.720 -11.450 8.586 1.00 0.00 16 LYS A CA 8
ATOM 14103 C C . LYS A 1 16 ? -14.242 -11.825 8.511 1.00 0.00 16 LYS A C 8
ATOM 14104 O O . LYS A 1 16 ? -13.581 -11.997 9.536 1.00 0.00 16 LYS A O 8
ATOM 14123 N N . LYS A 1 17 ? -13.727 -11.948 7.291 1.00 0.00 17 LYS A N 8
ATOM 14124 C CA . LYS A 1 17 ? -12.326 -12.300 7.087 1.00 0.00 17 LYS A CA 8
ATOM 14125 C C . LYS A 1 17 ? -11.774 -11.635 5.831 1.00 0.00 17 LYS A C 8
ATOM 14126 O O . LYS A 1 17 ? -12.261 -11.870 4.726 1.00 0.00 17 LYS A O 8
ATOM 14145 N N . PHE A 1 18 ? -10.755 -10.802 6.010 1.00 0.00 18 PHE A N 8
ATOM 14146 C CA . PHE A 1 18 ? -10.134 -10.100 4.893 1.00 0.00 18 PHE A CA 8
ATOM 14147 C C . PHE A 1 18 ? -8.888 -10.834 4.411 1.00 0.00 18 PHE A C 8
ATOM 14148 O O . PHE A 1 18 ? -7.878 -10.892 5.114 1.00 0.00 18 PHE A O 8
ATOM 14165 N N . GLY A 1 19 ? -8.961 -11.391 3.206 1.00 0.00 19 GLY A N 8
ATOM 14166 C CA . GLY A 1 19 ? -7.829 -12.108 2.650 1.00 0.00 19 GLY A CA 8
ATOM 14167 C C . GLY A 1 19 ? -6.880 -11.188 1.912 1.00 0.00 19 GLY A C 8
ATOM 14168 O O . GLY A 1 19 ? -6.322 -10.263 2.501 1.00 0.00 19 GLY A O 8
ATOM 14172 N N . TRP A 1 20 ? -6.700 -11.435 0.619 1.00 0.00 20 TRP A N 8
ATOM 14173 C CA . TRP A 1 20 ? -5.815 -10.609 -0.193 1.00 0.00 20 TRP A CA 8
ATOM 14174 C C . TRP A 1 20 ? -6.282 -10.554 -1.639 1.00 0.00 20 TRP A C 8
ATOM 14175 O O . TRP A 1 20 ? -6.903 -11.489 -2.144 1.00 0.00 20 TRP A O 8
ATOM 14196 N N . VAL A 1 21 ? -5.964 -9.449 -2.302 1.00 0.00 21 VAL A N 8
ATOM 14197 C CA . VAL A 1 21 ? -6.329 -9.257 -3.698 1.00 0.00 21 VAL A CA 8
ATOM 14198 C C . VAL A 1 21 ? -5.348 -8.311 -4.381 1.00 0.00 21 VAL A C 8
ATOM 14199 O O . VAL A 1 21 ? -5.224 -7.150 -3.992 1.00 0.00 21 VAL A O 8
ATOM 14212 N N . LYS A 1 22 ? -4.641 -8.813 -5.390 1.00 0.00 22 LYS A N 8
ATOM 14213 C CA . LYS A 1 22 ? -3.663 -8.002 -6.101 1.00 0.00 22 LYS A CA 8
ATOM 14214 C C . LYS A 1 22 ? -4.331 -6.942 -6.964 1.00 0.00 22 LYS A C 8
ATOM 14215 O O . LYS A 1 22 ? -4.930 -7.249 -7.995 1.00 0.00 22 LYS A O 8
ATOM 14234 N N . LYS A 1 23 ? -4.182 -5.691 -6.554 1.00 0.00 23 LYS A N 8
ATOM 14235 C CA . LYS A 1 23 ? -4.722 -4.569 -7.304 1.00 0.00 23 LYS A CA 8
ATOM 14236 C C . LYS A 1 23 ? -3.561 -3.785 -7.885 1.00 0.00 23 LYS A C 8
ATOM 14237 O O . LYS A 1 23 ? -2.472 -3.769 -7.311 1.00 0.00 23 LYS A O 8
ATOM 14256 N N . TYR A 1 24 ? -3.770 -3.155 -9.026 1.00 0.00 24 TYR A N 8
ATOM 14257 C CA . TYR A 1 24 ? -2.697 -2.406 -9.657 1.00 0.00 24 TYR A CA 8
ATOM 14258 C C . TYR A 1 24 ? -2.452 -1.072 -8.968 1.00 0.00 24 TYR A C 8
ATOM 14259 O O . TYR A 1 24 ? -3.222 -0.124 -9.124 1.00 0.00 24 TYR A O 8
ATOM 14277 N N . VAL A 1 25 ? -1.356 -1.009 -8.221 1.00 0.00 25 VAL A N 8
ATOM 14278 C CA . VAL A 1 25 ? -0.974 0.203 -7.517 1.00 0.00 25 VAL A CA 8
ATOM 14279 C C . VAL A 1 25 ? 0.216 0.852 -8.205 1.00 0.00 25 VAL A C 8
ATOM 14280 O O . VAL A 1 25 ? 1.195 0.181 -8.526 1.00 0.00 25 VAL A O 8
ATOM 14293 N N . ILE A 1 26 ? 0.134 2.154 -8.432 1.00 0.00 26 ILE A N 8
ATOM 14294 C CA . ILE A 1 26 ? 1.220 2.871 -9.085 1.00 0.00 26 ILE A CA 8
ATOM 14295 C C . ILE A 1 26 ? 1.492 4.200 -8.393 1.00 0.00 26 ILE A C 8
ATOM 14296 O O . ILE A 1 26 ? 0.653 5.100 -8.399 1.00 0.00 26 ILE A O 8
ATOM 14312 N N . VAL A 1 27 ? 2.674 4.314 -7.799 1.00 0.00 27 VAL A N 8
ATOM 14313 C CA . VAL A 1 27 ? 3.066 5.530 -7.104 1.00 0.00 27 VAL A CA 8
ATOM 14314 C C . VAL A 1 27 ? 3.737 6.506 -8.062 1.00 0.00 27 VAL A C 8
ATOM 14315 O O . VAL A 1 27 ? 4.892 6.319 -8.442 1.00 0.00 27 VAL A O 8
ATOM 14328 N N . SER A 1 28 ? 3.008 7.543 -8.454 1.00 0.00 28 SER A N 8
ATOM 14329 C CA . SER A 1 28 ? 3.537 8.540 -9.375 1.00 0.00 28 SER A CA 8
ATOM 14330 C C . SER A 1 28 ? 4.590 9.411 -8.699 1.00 0.00 28 SER A C 8
ATOM 14331 O O . SER A 1 28 ? 4.819 9.305 -7.494 1.00 0.00 28 SER A O 8
ATOM 14339 N N . SER A 1 29 ? 5.232 10.267 -9.489 1.00 0.00 29 SER A N 8
ATOM 14340 C CA . SER A 1 29 ? 6.274 11.162 -8.988 1.00 0.00 29 SER A CA 8
ATOM 14341 C C . SER A 1 29 ? 5.878 11.814 -7.664 1.00 0.00 29 SER A C 8
ATOM 14342 O O . SER A 1 29 ? 6.700 11.937 -6.755 1.00 0.00 29 SER A O 8
ATOM 14350 N N . LYS A 1 30 ? 4.621 12.236 -7.560 1.00 0.00 30 LYS A N 8
ATOM 14351 C CA . LYS A 1 30 ? 4.136 12.878 -6.343 1.00 0.00 30 LYS A CA 8
ATOM 14352 C C . LYS A 1 30 ? 2.651 12.603 -6.127 1.00 0.00 30 LYS A C 8
ATOM 14353 O O . LYS A 1 30 ? 1.896 13.490 -5.729 1.00 0.00 30 LYS A O 8
ATOM 14372 N N . LYS A 1 31 ? 2.235 11.367 -6.384 1.00 0.00 31 LYS A N 8
ATOM 14373 C CA . LYS A 1 31 ? 0.842 10.983 -6.210 1.00 0.00 31 LYS A CA 8
ATOM 14374 C C . LYS A 1 31 ? 0.660 9.481 -6.398 1.00 0.00 31 LYS A C 8
ATOM 14375 O O . LYS A 1 31 ? 1.145 8.902 -7.368 1.00 0.00 31 LYS A O 8
ATOM 14394 N N . ILE A 1 32 ? -0.049 8.855 -5.464 1.00 0.00 32 ILE A N 8
ATOM 14395 C CA . ILE A 1 32 ? -0.302 7.421 -5.528 1.00 0.00 32 ILE A CA 8
ATOM 14396 C C . ILE A 1 32 ? -1.618 7.134 -6.240 1.00 0.00 32 ILE A C 8
ATOM 14397 O O . ILE A 1 32 ? -2.653 7.705 -5.902 1.00 0.00 32 ILE A O 8
ATOM 14413 N N . LEU A 1 33 ? -1.570 6.250 -7.231 1.00 0.00 33 LEU A N 8
ATOM 14414 C CA . LEU A 1 33 ? -2.763 5.894 -7.991 1.00 0.00 33 LEU A CA 8
ATOM 14415 C C . LEU A 1 33 ? -3.138 4.432 -7.769 1.00 0.00 33 LEU A C 8
ATOM 14416 O O . LEU A 1 33 ? -2.276 3.554 -7.759 1.00 0.00 33 LEU A O 8
ATOM 14432 N N . PHE A 1 34 ? -4.430 4.180 -7.593 1.00 0.00 34 PHE A N 8
ATOM 14433 C CA . PHE A 1 34 ? -4.924 2.826 -7.372 1.00 0.00 34 PHE A CA 8
ATOM 14434 C C . PHE A 1 34 ? -5.920 2.429 -8.456 1.00 0.00 34 PHE A C 8
ATOM 14435 O O . PHE A 1 34 ? -6.938 3.094 -8.652 1.00 0.00 34 PHE A O 8
ATOM 14452 N N . TYR A 1 35 ? -5.621 1.341 -9.158 1.00 0.00 35 TYR A N 8
ATOM 14453 C CA . TYR A 1 35 ? -6.490 0.854 -10.223 1.00 0.00 35 TYR A CA 8
ATOM 14454 C C . TYR A 1 35 ? -6.882 -0.599 -9.984 1.00 0.00 35 TYR A C 8
ATOM 14455 O O . TYR A 1 35 ? -6.384 -1.243 -9.060 1.00 0.00 35 TYR A O 8
ATOM 14473 N N . ASP A 1 36 ? -7.772 -1.111 -10.827 1.00 0.00 36 ASP A N 8
ATOM 14474 C CA . ASP A 1 36 ? -8.229 -2.492 -10.711 1.00 0.00 36 ASP A CA 8
ATOM 14475 C C . ASP A 1 36 ? -7.675 -3.347 -11.848 1.00 0.00 36 ASP A C 8
ATOM 14476 O O . ASP A 1 36 ? -7.545 -4.563 -11.716 1.00 0.00 36 ASP A O 8
ATOM 14485 N N . SER A 1 37 ? -7.349 -2.702 -12.964 1.00 0.00 37 SER A N 8
ATOM 14486 C CA . SER A 1 37 ? -6.810 -3.404 -14.122 1.00 0.00 37 SER A CA 8
ATOM 14487 C C . SER A 1 37 ? -6.148 -2.429 -15.090 1.00 0.00 37 SER A C 8
ATOM 14488 O O . SER A 1 37 ? -6.084 -1.227 -14.829 1.00 0.00 37 SER A O 8
ATOM 14496 N N . GLU A 1 38 ? -5.659 -2.953 -16.209 1.00 0.00 38 GLU A N 8
ATOM 14497 C CA . GLU A 1 38 ? -5.003 -2.127 -17.216 1.00 0.00 38 GLU A CA 8
ATOM 14498 C C . GLU A 1 38 ? -6.023 -1.293 -17.986 1.00 0.00 38 GLU A C 8
ATOM 14499 O O . GLU A 1 38 ? -5.720 -0.190 -18.440 1.00 0.00 38 GLU A O 8
ATOM 14511 N N . GLN A 1 39 ? -7.231 -1.828 -18.128 1.00 0.00 39 GLN A N 8
ATOM 14512 C CA . GLN A 1 39 ? -8.295 -1.133 -18.843 1.00 0.00 39 GLN A CA 8
ATOM 14513 C C . GLN A 1 39 ? -8.694 0.147 -18.115 1.00 0.00 39 GLN A C 8
ATOM 14514 O O . GLN A 1 39 ? -8.887 1.192 -18.737 1.00 0.00 39 GLN A O 8
ATOM 14528 N N . ASP A 1 40 ? -8.819 0.056 -16.796 1.00 0.00 40 ASP A N 8
ATOM 14529 C CA . ASP A 1 40 ? -9.194 1.207 -15.983 1.00 0.00 40 ASP A CA 8
ATOM 14530 C C . ASP A 1 40 ? -8.085 2.254 -15.975 1.00 0.00 40 ASP A C 8
ATOM 14531 O O . ASP A 1 40 ? -8.348 3.453 -15.867 1.00 0.00 40 ASP A O 8
ATOM 14540 N N . LYS A 1 41 ? -6.843 1.795 -16.088 1.00 0.00 41 LYS A N 8
ATOM 14541 C CA . LYS A 1 41 ? -5.694 2.692 -16.094 1.00 0.00 41 LYS A CA 8
ATOM 14542 C C . LYS A 1 41 ? -5.639 3.499 -17.388 1.00 0.00 41 LYS A C 8
ATOM 14543 O O . LYS A 1 41 ? -5.510 4.723 -17.363 1.00 0.00 41 LYS A O 8
ATOM 14562 N N . GLU A 1 42 ? -5.738 2.805 -18.516 1.00 0.00 42 GLU A N 8
ATOM 14563 C CA . GLU A 1 42 ? -5.700 3.456 -19.821 1.00 0.00 42 GLU A CA 8
ATOM 14564 C C . GLU A 1 42 ? -6.891 4.392 -19.998 1.00 0.00 42 GLU A C 8
ATOM 14565 O O . GLU A 1 42 ? -6.809 5.390 -20.715 1.00 0.00 42 GLU A O 8
ATOM 14577 N N . GLN A 1 43 ? -8.000 4.065 -19.341 1.00 0.00 43 GLN A N 8
ATOM 14578 C CA . GLN A 1 43 ? -9.209 4.878 -19.427 1.00 0.00 43 GLN A CA 8
ATOM 14579 C C . GLN A 1 43 ? -9.109 6.122 -18.544 1.00 0.00 43 GLN A C 8
ATOM 14580 O O . GLN A 1 43 ? -10.009 6.960 -18.540 1.00 0.00 43 GLN A O 8
ATOM 14594 N N . SER A 1 44 ? -8.011 6.239 -17.797 1.00 0.00 44 SER A N 8
ATOM 14595 C CA . SER A 1 44 ? -7.806 7.383 -16.915 1.00 0.00 44 SER A CA 8
ATOM 14596 C C . SER A 1 44 ? -8.848 7.410 -15.803 1.00 0.00 44 SER A C 8
ATOM 14597 O O . SER A 1 44 ? -9.227 8.475 -15.317 1.00 0.00 44 SER A O 8
ATOM 14605 N N . ASN A 1 45 ? -9.310 6.229 -15.402 1.00 0.00 45 ASN A N 8
ATOM 14606 C CA . ASN A 1 45 ? -10.309 6.115 -14.345 1.00 0.00 45 ASN A CA 8
ATOM 14607 C C . ASN A 1 45 ? -9.729 5.402 -13.125 1.00 0.00 45 ASN A C 8
ATOM 14608 O O . ASN A 1 45 ? -9.970 4.212 -12.918 1.00 0.00 45 ASN A O 8
ATOM 14619 N N . PRO A 1 46 ? -8.953 6.123 -12.299 1.00 0.00 46 PRO A N 8
ATOM 14620 C CA . PRO A 1 46 ? -8.337 5.553 -11.097 1.00 0.00 46 PRO A CA 8
ATOM 14621 C C . PRO A 1 46 ? -9.358 5.273 -9.999 1.00 0.00 46 PRO A C 8
ATOM 14622 O O . PRO A 1 46 ? -10.184 6.124 -9.673 1.00 0.00 46 PRO A O 8
ATOM 14633 N N . TYR A 1 47 ? -9.291 4.073 -9.430 1.00 0.00 47 TYR A N 8
ATOM 14634 C CA . TYR A 1 47 ? -10.207 3.680 -8.366 1.00 0.00 47 TYR A CA 8
ATOM 14635 C C . TYR A 1 47 ? -10.025 4.567 -7.139 1.00 0.00 47 TYR A C 8
ATOM 14636 O O . TYR A 1 47 ? -10.998 4.992 -6.516 1.00 0.00 47 TYR A O 8
ATOM 14654 N N . MET A 1 48 ? -8.770 4.844 -6.799 1.00 0.00 48 MET A N 8
ATOM 14655 C CA . MET A 1 48 ? -8.455 5.681 -5.647 1.00 0.00 48 MET A CA 8
ATOM 14656 C C . MET A 1 48 ? -7.028 6.210 -5.736 1.00 0.00 48 MET A C 8
ATOM 14657 O O . MET A 1 48 ? -6.069 5.437 -5.744 1.00 0.00 48 MET A O 8
ATOM 14671 N N . VAL A 1 49 ? -6.893 7.530 -5.806 1.00 0.00 49 VAL A N 8
ATOM 14672 C CA . VAL A 1 49 ? -5.580 8.157 -5.899 1.00 0.00 49 VAL A CA 8
ATOM 14673 C C . VAL A 1 49 ? -5.248 8.939 -4.632 1.00 0.00 49 VAL A C 8
ATOM 14674 O O . VAL A 1 49 ? -5.967 9.865 -4.255 1.00 0.00 49 VAL A O 8
ATOM 14687 N N . LEU A 1 50 ? -4.152 8.560 -3.982 1.00 0.00 50 LEU A N 8
ATOM 14688 C CA . LEU A 1 50 ? -3.718 9.224 -2.759 1.00 0.00 50 LEU A CA 8
ATOM 14689 C C . LEU A 1 50 ? -2.605 10.225 -3.053 1.00 0.00 50 LEU A C 8
ATOM 14690 O O . LEU A 1 50 ? -1.897 10.102 -4.051 1.00 0.00 50 LEU A O 8
ATOM 14706 N N . ASP A 1 51 ? -2.459 11.217 -2.182 1.00 0.00 51 ASP A N 8
ATOM 14707 C CA . ASP A 1 51 ? -1.432 12.238 -2.354 1.00 0.00 51 ASP A CA 8
ATOM 14708 C C . ASP A 1 51 ? -0.163 11.866 -1.591 1.00 0.00 51 ASP A C 8
ATOM 14709 O O . ASP A 1 51 ? -0.170 11.774 -0.364 1.00 0.00 51 ASP A O 8
ATOM 14718 N N . ILE A 1 52 ? 0.925 11.656 -2.326 1.00 0.00 52 ILE A N 8
ATOM 14719 C CA . ILE A 1 52 ? 2.202 11.297 -1.715 1.00 0.00 52 ILE A CA 8
ATOM 14720 C C . ILE A 1 52 ? 2.634 12.351 -0.698 1.00 0.00 52 ILE A C 8
ATOM 14721 O O . ILE A 1 52 ? 3.301 12.039 0.289 1.00 0.00 52 ILE A O 8
ATOM 14737 N N . ASP A 1 53 ? 2.245 13.597 -0.943 1.00 0.00 53 ASP A N 8
ATOM 14738 C CA . ASP A 1 53 ? 2.589 14.696 -0.047 1.00 0.00 53 ASP A CA 8
ATOM 14739 C C . ASP A 1 53 ? 1.771 14.626 1.240 1.00 0.00 53 ASP A C 8
ATOM 14740 O O . ASP A 1 53 ? 2.203 15.107 2.288 1.00 0.00 53 ASP A O 8
ATOM 14749 N N . LYS A 1 54 ? 0.588 14.024 1.153 1.00 0.00 54 LYS A N 8
ATOM 14750 C CA . LYS A 1 54 ? -0.291 13.893 2.310 1.00 0.00 54 LYS A CA 8
ATOM 14751 C C . LYS A 1 54 ? 0.183 12.783 3.246 1.00 0.00 54 LYS A C 8
ATOM 14752 O O . LYS A 1 54 ? -0.193 12.748 4.417 1.00 0.00 54 LYS A O 8
ATOM 14771 N N . LEU A 1 55 ? 1.008 11.877 2.725 1.00 0.00 55 LEU A N 8
ATOM 14772 C CA . LEU A 1 55 ? 1.525 10.768 3.520 1.00 0.00 55 LEU A CA 8
ATOM 14773 C C . LEU A 1 55 ? 2.181 11.271 4.803 1.00 0.00 55 LEU A C 8
ATOM 14774 O O . LEU A 1 55 ? 2.712 12.381 4.849 1.00 0.00 55 LEU A O 8
ATOM 14790 N N . PHE A 1 56 ? 2.141 10.445 5.843 1.00 0.00 56 PHE A N 8
ATOM 14791 C CA . PHE A 1 56 ? 2.732 10.803 7.128 1.00 0.00 56 PHE A CA 8
ATOM 14792 C C . PHE A 1 56 ? 3.915 9.898 7.454 1.00 0.00 56 PHE A C 8
ATOM 14793 O O . PHE A 1 56 ? 4.939 10.358 7.957 1.00 0.00 56 PHE A O 8
ATOM 14810 N N . HIS A 1 57 ? 3.767 8.609 7.165 1.00 0.00 57 HIS A N 8
ATOM 14811 C CA . HIS A 1 57 ? 4.825 7.643 7.432 1.00 0.00 57 HIS A CA 8
ATOM 14812 C C . HIS A 1 57 ? 4.441 6.252 6.931 1.00 0.00 57 HIS A C 8
ATOM 14813 O O . HIS A 1 57 ? 3.433 5.686 7.353 1.00 0.00 57 HIS A O 8
ATOM 14828 N N . VAL A 1 58 ? 5.258 5.706 6.036 1.00 0.00 58 VAL A N 8
ATOM 14829 C CA . VAL A 1 58 ? 5.015 4.379 5.483 1.00 0.00 58 VAL A CA 8
ATOM 14830 C C . VAL A 1 58 ? 6.120 3.415 5.905 1.00 0.00 58 VAL A C 8
ATOM 14831 O O . VAL A 1 58 ? 7.274 3.567 5.507 1.00 0.00 58 VAL A O 8
ATOM 14844 N N . ARG A 1 59 ? 5.759 2.429 6.719 1.00 0.00 59 ARG A N 8
ATOM 14845 C CA . ARG A 1 59 ? 6.723 1.446 7.202 1.00 0.00 59 ARG A CA 8
ATOM 14846 C C . ARG A 1 59 ? 6.138 0.037 7.147 1.00 0.00 59 ARG A C 8
ATOM 14847 O O . ARG A 1 59 ? 4.921 -0.142 7.188 1.00 0.00 59 ARG A O 8
ATOM 14868 N N . PRO A 1 60 ? 7.004 -0.988 7.060 1.00 0.00 60 PRO A N 8
ATOM 14869 C CA . PRO A 1 60 ? 6.566 -2.387 7.007 1.00 0.00 60 PRO A CA 8
ATOM 14870 C C . PRO A 1 60 ? 5.765 -2.782 8.242 1.00 0.00 60 PRO A C 8
ATOM 14871 O O . PRO A 1 60 ? 5.976 -2.243 9.329 1.00 0.00 60 PRO A O 8
ATOM 14882 N N . VAL A 1 61 ? 4.844 -3.724 8.072 1.00 0.00 61 VAL A N 8
ATOM 14883 C CA . VAL A 1 61 ? 4.013 -4.185 9.179 1.00 0.00 61 VAL A CA 8
ATOM 14884 C C . VAL A 1 61 ? 4.616 -5.419 9.839 1.00 0.00 61 VAL A C 8
ATOM 14885 O O . VAL A 1 61 ? 5.544 -6.029 9.308 1.00 0.00 61 VAL A O 8
ATOM 14898 N N . THR A 1 62 ? 4.083 -5.783 11.000 1.00 0.00 62 THR A N 8
ATOM 14899 C CA . THR A 1 62 ? 4.569 -6.945 11.734 1.00 0.00 62 THR A CA 8
ATOM 14900 C C . THR A 1 62 ? 3.437 -7.927 12.014 1.00 0.00 62 THR A C 8
ATOM 14901 O O . THR A 1 62 ? 2.318 -7.752 11.531 1.00 0.00 62 THR A O 8
ATOM 14912 N N . GLN A 1 63 ? 3.735 -8.956 12.798 1.00 0.00 63 GLN A N 8
ATOM 14913 C CA . GLN A 1 63 ? 2.743 -9.967 13.145 1.00 0.00 63 GLN A CA 8
ATOM 14914 C C . GLN A 1 63 ? 1.580 -9.357 13.926 1.00 0.00 63 GLN A C 8
ATOM 14915 O O . GLN A 1 63 ? 0.509 -9.954 14.023 1.00 0.00 63 GLN A O 8
ATOM 14929 N N . THR A 1 64 ? 1.797 -8.168 14.483 1.00 0.00 64 THR A N 8
ATOM 14930 C CA . THR A 1 64 ? 0.762 -7.488 15.255 1.00 0.00 64 THR A CA 8
ATOM 14931 C C . THR A 1 64 ? -0.291 -6.868 14.340 1.00 0.00 64 THR A C 8
ATOM 14932 O O . THR A 1 64 ? -1.437 -6.669 14.745 1.00 0.00 64 THR A O 8
ATOM 14943 N N . ASP A 1 65 ? 0.104 -6.557 13.108 1.00 0.00 65 ASP A N 8
ATOM 14944 C CA . ASP A 1 65 ? -0.808 -5.955 12.143 1.00 0.00 65 ASP A CA 8
ATOM 14945 C C . ASP A 1 65 ? -1.907 -6.934 11.737 1.00 0.00 65 ASP A C 8
ATOM 14946 O O . ASP A 1 65 ? -3.018 -6.527 11.398 1.00 0.00 65 ASP A O 8
ATOM 14955 N N . VAL A 1 66 ? -1.589 -8.223 11.773 1.00 0.00 66 VAL A N 8
ATOM 14956 C CA . VAL A 1 66 ? -2.550 -9.256 11.407 1.00 0.00 66 VAL A CA 8
ATOM 14957 C C . VAL A 1 66 ? -2.543 -10.392 12.423 1.00 0.00 66 VAL A C 8
ATOM 14958 O O . VAL A 1 66 ? -1.833 -10.338 13.425 1.00 0.00 66 VAL A O 8
ATOM 14971 N N . TYR A 1 67 ? -3.340 -11.421 12.156 1.00 0.00 67 TYR A N 8
ATOM 14972 C CA . TYR A 1 67 ? -3.423 -12.571 13.048 1.00 0.00 67 TYR A CA 8
ATOM 14973 C C . TYR A 1 67 ? -3.647 -13.855 12.257 1.00 0.00 67 TYR A C 8
ATOM 14974 O O . TYR A 1 67 ? -2.934 -14.841 12.442 1.00 0.00 67 TYR A O 8
ATOM 14992 N N . ARG A 1 68 ? -4.639 -13.837 11.373 1.00 0.00 68 ARG A N 8
ATOM 14993 C CA . ARG A 1 68 ? -4.952 -15.001 10.552 1.00 0.00 68 ARG A CA 8
ATOM 14994 C C . ARG A 1 68 ? -3.895 -15.204 9.470 1.00 0.00 68 ARG A C 8
ATOM 14995 O O . ARG A 1 68 ? -3.699 -16.317 8.981 1.00 0.00 68 ARG A O 8
ATOM 15016 N N . ALA A 1 69 ? -3.217 -14.121 9.100 1.00 0.00 69 ALA A N 8
ATOM 15017 C CA . ALA A 1 69 ? -2.180 -14.180 8.076 1.00 0.00 69 ALA A CA 8
ATOM 15018 C C . ALA A 1 69 ? -1.085 -15.173 8.452 1.00 0.00 69 ALA A C 8
ATOM 15019 O O . ALA A 1 69 ? -1.176 -15.859 9.470 1.00 0.00 69 ALA A O 8
ATOM 15026 N N . ASP A 1 70 ? -0.048 -15.243 7.623 1.00 0.00 70 ASP A N 8
ATOM 15027 C CA . ASP A 1 70 ? 1.067 -16.149 7.864 1.00 0.00 70 ASP A CA 8
ATOM 15028 C C . ASP A 1 70 ? 2.358 -15.374 8.098 1.00 0.00 70 ASP A C 8
ATOM 15029 O O . ASP A 1 70 ? 2.636 -14.391 7.412 1.00 0.00 70 ASP A O 8
ATOM 15038 N N . ALA A 1 71 ? 3.142 -15.826 9.074 1.00 0.00 71 ALA A N 8
ATOM 15039 C CA . ALA A 1 71 ? 4.408 -15.181 9.412 1.00 0.00 71 ALA A CA 8
ATOM 15040 C C . ALA A 1 71 ? 5.267 -14.930 8.174 1.00 0.00 71 ALA A C 8
ATOM 15041 O O . ALA A 1 71 ? 6.106 -14.032 8.163 1.00 0.00 71 ALA A O 8
ATOM 15048 N N . LYS A 1 72 ? 5.056 -15.733 7.135 1.00 0.00 72 LYS A N 8
ATOM 15049 C CA . LYS A 1 72 ? 5.820 -15.598 5.899 1.00 0.00 72 LYS A CA 8
ATOM 15050 C C . LYS A 1 72 ? 5.431 -14.333 5.136 1.00 0.00 72 LYS A C 8
ATOM 15051 O O . LYS A 1 72 ? 6.288 -13.650 4.576 1.00 0.00 72 LYS A O 8
ATOM 15070 N N . GLU A 1 73 ? 4.137 -14.030 5.108 1.00 0.00 73 GLU A N 8
ATOM 15071 C CA . GLU A 1 73 ? 3.643 -12.851 4.402 1.00 0.00 73 GLU A CA 8
ATOM 15072 C C . GLU A 1 73 ? 3.839 -11.578 5.222 1.00 0.00 73 GLU A C 8
ATOM 15073 O O . GLU A 1 73 ? 3.975 -10.489 4.664 1.00 0.00 73 GLU A O 8
ATOM 15085 N N . ILE A 1 74 ? 3.847 -11.717 6.546 1.00 0.00 74 ILE A N 8
ATOM 15086 C CA . ILE A 1 74 ? 4.020 -10.569 7.435 1.00 0.00 74 ILE A CA 8
ATOM 15087 C C . ILE A 1 74 ? 5.160 -9.658 6.973 1.00 0.00 74 ILE A C 8
ATOM 15088 O O . ILE A 1 74 ? 4.976 -8.447 6.845 1.00 0.00 74 ILE A O 8
ATOM 15104 N N . PRO A 1 75 ? 6.356 -10.220 6.713 1.00 0.00 75 PRO A N 8
ATOM 15105 C CA . PRO A 1 75 ? 7.510 -9.432 6.265 1.00 0.00 75 PRO A CA 8
ATOM 15106 C C . PRO A 1 75 ? 7.330 -8.880 4.851 1.00 0.00 75 PRO A C 8
ATOM 15107 O O . PRO A 1 75 ? 8.123 -8.059 4.393 1.00 0.00 75 PRO A O 8
ATOM 15118 N N . ARG A 1 76 ? 6.284 -9.335 4.163 1.00 0.00 76 ARG A N 8
ATOM 15119 C CA . ARG A 1 76 ? 6.011 -8.880 2.803 1.00 0.00 76 ARG A CA 8
ATOM 15120 C C . ARG A 1 76 ? 4.868 -7.864 2.772 1.00 0.00 76 ARG A C 8
ATOM 15121 O O . ARG A 1 76 ? 4.453 -7.422 1.701 1.00 0.00 76 ARG A O 8
ATOM 15142 N N . ILE A 1 77 ? 4.359 -7.500 3.946 1.00 0.00 77 ILE A N 8
ATOM 15143 C CA . ILE A 1 77 ? 3.263 -6.541 4.038 1.00 0.00 77 ILE A CA 8
ATOM 15144 C C . ILE A 1 77 ? 3.719 -5.242 4.695 1.00 0.00 77 ILE A C 8
ATOM 15145 O O . ILE A 1 77 ? 4.390 -5.259 5.726 1.00 0.00 77 ILE A O 8
ATOM 15161 N N . PHE A 1 78 ? 3.347 -4.116 4.092 1.00 0.00 78 PHE A N 8
ATOM 15162 C CA . PHE A 1 78 ? 3.714 -2.809 4.623 1.00 0.00 78 PHE A CA 8
ATOM 15163 C C . PHE A 1 78 ? 2.478 -1.935 4.818 1.00 0.00 78 PHE A C 8
ATOM 15164 O O . PHE A 1 78 ? 1.409 -2.227 4.283 1.00 0.00 78 PHE A O 8
ATOM 15181 N N . GLN A 1 79 ? 2.631 -0.866 5.595 1.00 0.00 79 GLN A N 8
ATOM 15182 C CA . GLN A 1 79 ? 1.526 0.044 5.868 1.00 0.00 79 GLN A CA 8
ATOM 15183 C C . GLN A 1 79 ? 1.898 1.484 5.523 1.00 0.00 79 GLN A C 8
ATOM 15184 O O . GLN A 1 79 ? 3.010 1.935 5.802 1.00 0.00 79 GLN A O 8
ATOM 15198 N N . ILE A 1 80 ? 0.954 2.201 4.917 1.00 0.00 80 ILE A N 8
ATOM 15199 C CA . ILE A 1 80 ? 1.174 3.591 4.532 1.00 0.00 80 ILE A CA 8
ATOM 15200 C C . ILE A 1 80 ? 0.136 4.509 5.169 1.00 0.00 80 ILE A C 8
ATOM 15201 O O . ILE A 1 80 ? -1.055 4.405 4.882 1.00 0.00 80 ILE A O 8
ATOM 15217 N N . LEU A 1 81 ? 0.595 5.412 6.030 1.00 0.00 81 LEU A N 8
ATOM 15218 C CA . LEU A 1 81 ? -0.298 6.349 6.702 1.00 0.00 81 LEU A CA 8
ATOM 15219 C C . LEU A 1 81 ? -0.485 7.613 5.869 1.00 0.00 81 LEU A C 8
ATOM 15220 O O . LEU A 1 81 ? 0.465 8.125 5.278 1.00 0.00 81 LEU A O 8
ATOM 15236 N N . TYR A 1 82 ? -1.716 8.111 5.830 1.00 0.00 82 TYR A N 8
ATOM 15237 C CA . TYR A 1 82 ? -2.029 9.316 5.071 1.00 0.00 82 TYR A CA 8
ATOM 15238 C C . TYR A 1 82 ? -3.197 10.066 5.701 1.00 0.00 82 TYR A C 8
ATOM 15239 O O . TYR A 1 82 ? -4.112 9.458 6.257 1.00 0.00 82 TYR A O 8
ATOM 15257 N N . ALA A 1 83 ? -3.160 11.391 5.611 1.00 0.00 83 ALA A N 8
ATOM 15258 C CA . ALA A 1 83 ? -4.217 12.223 6.172 1.00 0.00 83 ALA A CA 8
ATOM 15259 C C . ALA A 1 83 ? -5.502 12.099 5.360 1.00 0.00 83 ALA A C 8
ATOM 15260 O O . ALA A 1 83 ? -5.518 12.371 4.159 1.00 0.00 83 ALA A O 8
ATOM 15267 N N . ASN A 1 84 ? -6.578 11.686 6.022 1.00 0.00 84 ASN A N 8
ATOM 15268 C CA . ASN A 1 84 ? -7.868 11.527 5.361 1.00 0.00 84 ASN A CA 8
ATOM 15269 C C . ASN A 1 84 ? -8.757 12.740 5.614 1.00 0.00 84 ASN A C 8
ATOM 15270 O O . ASN A 1 84 ? -9.419 13.242 4.704 1.00 0.00 84 ASN A O 8
ATOM 15281 N N . GLU A 1 85 ? -8.767 13.205 6.859 1.00 0.00 85 GLU A N 8
ATOM 15282 C CA . GLU A 1 85 ? -9.572 14.358 7.243 1.00 0.00 85 GLU A CA 8
ATOM 15283 C C . GLU A 1 85 ? -8.697 15.451 7.848 1.00 0.00 85 GLU A C 8
ATOM 15284 O O . GLU A 1 85 ? -8.880 16.635 7.565 1.00 0.00 85 GLU A O 8
ATOM 15296 N N . GLY A 1 86 ? -7.745 15.044 8.681 1.00 0.00 86 GLY A N 8
ATOM 15297 C CA . GLY A 1 86 ? -6.854 15.998 9.313 1.00 0.00 86 GLY A CA 8
ATOM 15298 C C . GLY A 1 86 ? -5.473 15.426 9.562 1.00 0.00 86 GLY A C 8
ATOM 15299 O O . GLY A 1 86 ? -4.637 15.390 8.660 1.00 0.00 86 GLY A O 8
ATOM 15303 N N . ILE A 1 87 ? -5.232 14.977 10.790 1.00 0.00 87 ILE A N 8
ATOM 15304 C CA . ILE A 1 87 ? -3.942 14.403 11.154 1.00 0.00 87 ILE A CA 8
ATOM 15305 C C . ILE A 1 87 ? -4.118 13.146 11.998 1.00 0.00 87 ILE A C 8
ATOM 15306 O O . ILE A 1 87 ? -3.772 12.044 11.572 1.00 0.00 87 ILE A O 8
ATOM 15322 N N . SER A 1 88 ? -4.656 13.321 13.200 1.00 0.00 88 SER A N 8
ATOM 15323 C CA . SER A 1 88 ? -4.880 12.204 14.111 1.00 0.00 88 SER A CA 8
ATOM 15324 C C . SER A 1 88 ? -5.799 11.159 13.487 1.00 0.00 88 SER A C 8
ATOM 15325 O O . SER A 1 88 ? -5.677 9.966 13.764 1.00 0.00 88 SER A O 8
ATOM 15333 N N . SER A 1 89 ? -6.722 11.613 12.645 1.00 0.00 89 SER A N 8
ATOM 15334 C CA . SER A 1 89 ? -7.663 10.712 11.986 1.00 0.00 89 SER A CA 8
ATOM 15335 C C . SER A 1 89 ? -7.011 9.990 10.810 1.00 0.00 89 SER A C 8
ATOM 15336 O O . SER A 1 89 ? -7.508 8.960 10.357 1.00 0.00 89 SER A O 8
ATOM 15344 N N . ALA A 1 90 ? -5.899 10.540 10.317 1.00 0.00 90 ALA A N 8
ATOM 15345 C CA . ALA A 1 90 ? -5.174 9.957 9.187 1.00 0.00 90 ALA A CA 8
ATOM 15346 C C . ALA A 1 90 ? -5.169 8.430 9.242 1.00 0.00 90 ALA A C 8
ATOM 15347 O O . ALA A 1 90 ? -4.662 7.832 10.191 1.00 0.00 90 ALA A O 8
ATOM 15354 N N . LYS A 1 91 ? -5.745 7.809 8.218 1.00 0.00 91 LYS A N 8
ATOM 15355 C CA . LYS A 1 91 ? -5.815 6.354 8.144 1.00 0.00 91 LYS A CA 8
ATOM 15356 C C . LYS A 1 91 ? -4.561 5.779 7.496 1.00 0.00 91 LYS A C 8
ATOM 15357 O O . LYS A 1 91 ? -3.636 6.514 7.151 1.00 0.00 91 LYS A O 8
ATOM 15376 N N . ASN A 1 92 ? -4.537 4.461 7.337 1.00 0.00 92 ASN A N 8
ATOM 15377 C CA . ASN A 1 92 ? -3.394 3.785 6.732 1.00 0.00 92 ASN A CA 8
ATOM 15378 C C . ASN A 1 92 ? -3.845 2.783 5.674 1.00 0.00 92 ASN A C 8
ATOM 15379 O O . ASN A 1 92 ? -5.015 2.406 5.619 1.00 0.00 92 ASN A O 8
ATOM 15390 N N . LEU A 1 93 ? -2.906 2.356 4.834 1.00 0.00 93 LEU A N 8
ATOM 15391 C CA . LEU A 1 93 ? -3.202 1.397 3.776 1.00 0.00 93 LEU A CA 8
ATOM 15392 C C . LEU A 1 93 ? -2.310 0.165 3.894 1.00 0.00 93 LEU A C 8
ATOM 15393 O O . LEU A 1 93 ? -1.089 0.280 4.000 1.00 0.00 93 LEU A O 8
ATOM 15409 N N . LEU A 1 94 ? -2.926 -1.013 3.876 1.00 0.00 94 LEU A N 8
ATOM 15410 C CA . LEU A 1 94 ? -2.187 -2.264 3.979 1.00 0.00 94 LEU A CA 8
ATOM 15411 C C . LEU A 1 94 ? -2.004 -2.900 2.606 1.00 0.00 94 LEU A C 8
ATOM 15412 O O . LEU A 1 94 ? -2.978 -3.166 1.901 1.00 0.00 94 LEU A O 8
ATOM 15428 N N . LEU A 1 95 ? -0.752 -3.131 2.227 1.00 0.00 95 LEU A N 8
ATOM 15429 C CA . LEU A 1 95 ? -0.448 -3.724 0.931 1.00 0.00 95 LEU A CA 8
ATOM 15430 C C . LEU A 1 95 ? 0.515 -4.898 1.071 1.00 0.00 95 LEU A C 8
ATOM 15431 O O . LEU A 1 95 ? 1.645 -4.739 1.531 1.00 0.00 95 LEU A O 8
ATOM 15447 N N . LEU A 1 96 ? 0.060 -6.077 0.659 1.00 0.00 96 LEU A N 8
ATOM 15448 C CA . LEU A 1 96 ? 0.878 -7.282 0.725 1.00 0.00 96 LEU A CA 8
ATOM 15449 C C . LEU A 1 96 ? 1.675 -7.454 -0.565 1.00 0.00 96 LEU A C 8
ATOM 15450 O O . LEU A 1 96 ? 1.126 -7.352 -1.663 1.00 0.00 96 LEU A O 8
ATOM 15466 N N . ALA A 1 97 ? 2.969 -7.714 -0.427 1.00 0.00 97 ALA A N 8
ATOM 15467 C CA . ALA A 1 97 ? 3.836 -7.89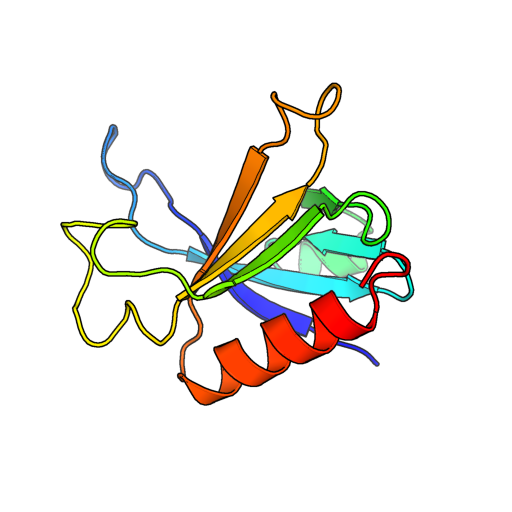9 -1.584 1.00 0.00 97 ALA A CA 8
ATOM 15468 C C . ALA A 1 97 ? 4.093 -9.378 -1.849 1.00 0.00 97 ALA A C 8
ATOM 15469 O O . ALA A 1 97 ? 4.336 -10.153 -0.924 1.00 0.00 97 ALA A O 8
ATOM 15476 N N . ASN A 1 98 ? 4.037 -9.763 -3.120 1.00 0.00 98 ASN A N 8
ATOM 15477 C CA . ASN A 1 98 ? 4.266 -11.151 -3.511 1.00 0.00 98 ASN A CA 8
ATOM 15478 C C . ASN A 1 98 ? 5.612 -11.646 -2.991 1.00 0.00 98 ASN A C 8
ATOM 15479 O O . ASN A 1 98 ? 5.791 -12.837 -2.734 1.00 0.00 98 ASN A O 8
ATOM 15490 N N . SER A 1 99 ? 6.555 -10.721 -2.835 1.00 0.00 99 SER A N 8
ATOM 15491 C CA . SER A 1 99 ? 7.884 -11.060 -2.343 1.00 0.00 99 SER A CA 8
ATOM 15492 C C . SER A 1 99 ? 8.367 -10.022 -1.336 1.00 0.00 99 SER A C 8
ATOM 15493 O O . SER A 1 99 ? 8.021 -8.845 -1.431 1.00 0.00 99 SER A O 8
ATOM 15501 N N . THR A 1 100 ? 9.167 -10.465 -0.371 1.00 0.00 100 THR A N 8
ATOM 15502 C CA . THR A 1 100 ? 9.697 -9.572 0.653 1.00 0.00 100 THR A CA 8
ATOM 15503 C C . THR A 1 100 ? 10.429 -8.393 0.020 1.00 0.00 100 THR A C 8
ATOM 15504 O O . THR A 1 100 ? 10.223 -7.242 0.403 1.00 0.00 100 THR A O 8
ATOM 15515 N N . GLU A 1 101 ? 11.285 -8.691 -0.950 1.00 0.00 101 GLU A N 8
ATOM 15516 C CA . GLU A 1 101 ? 12.053 -7.660 -1.641 1.00 0.00 101 GLU A CA 8
ATOM 15517 C C . GLU A 1 101 ? 11.137 -6.571 -2.193 1.00 0.00 101 GLU A C 8
ATOM 15518 O O . GLU A 1 101 ? 11.504 -5.395 -2.224 1.00 0.00 101 GLU A O 8
ATOM 15530 N N . GLU A 1 102 ? 9.944 -6.969 -2.624 1.00 0.00 102 GLU A N 8
ATOM 15531 C CA . GLU A 1 102 ? 8.977 -6.025 -3.173 1.00 0.00 102 GLU A CA 8
ATOM 15532 C C . GLU A 1 102 ? 8.548 -5.013 -2.113 1.00 0.00 102 GLU A C 8
ATOM 15533 O O . GLU A 1 102 ? 8.375 -3.830 -2.404 1.00 0.00 102 GLU A O 8
ATOM 15545 N N . GLN A 1 103 ? 8.381 -5.489 -0.883 1.00 0.00 103 GLN A N 8
ATOM 15546 C CA . GLN A 1 103 ? 7.974 -4.627 0.221 1.00 0.00 103 GLN A CA 8
ATOM 15547 C C . GLN A 1 103 ? 9.060 -3.602 0.539 1.00 0.00 103 GLN A C 8
ATOM 15548 O O . GLN A 1 103 ? 8.767 -2.447 0.848 1.00 0.00 103 GLN A O 8
ATOM 15562 N N . GLN A 1 104 ? 10.316 -4.030 0.459 1.00 0.00 104 GLN A N 8
ATOM 15563 C CA . GLN A 1 104 ? 11.441 -3.144 0.739 1.00 0.00 104 GLN A CA 8
ATOM 15564 C C . GLN A 1 104 ? 11.541 -2.053 -0.322 1.00 0.00 104 GLN A C 8
ATOM 15565 O O . GLN A 1 104 ? 11.878 -0.908 -0.021 1.00 0.00 104 GLN A O 8
ATOM 15579 N N . LYS A 1 105 ? 11.245 -2.420 -1.564 1.00 0.00 105 LYS A N 8
ATOM 15580 C CA . LYS A 1 105 ? 11.303 -1.478 -2.675 1.00 0.00 105 LYS A CA 8
ATOM 15581 C C . LYS A 1 105 ? 10.093 -0.547 -2.669 1.00 0.00 105 LYS A C 8
ATOM 15582 O O . LYS A 1 105 ? 10.238 0.669 -2.786 1.00 0.00 105 LYS A O 8
ATOM 15601 N N . TRP A 1 106 ? 8.902 -1.124 -2.546 1.00 0.00 106 TRP A N 8
ATOM 15602 C CA . TRP A 1 106 ? 7.674 -0.335 -2.541 1.00 0.00 106 TRP A CA 8
ATOM 15603 C C . TRP A 1 106 ? 7.697 0.721 -1.440 1.00 0.00 106 TRP A C 8
ATOM 15604 O O . TRP A 1 106 ? 7.445 1.900 -1.688 1.00 0.00 106 TRP A O 8
ATOM 15625 N N . VAL A 1 107 ? 7.994 0.286 -0.221 1.00 0.00 107 VAL A N 8
ATOM 15626 C CA . VAL A 1 107 ? 8.041 1.183 0.927 1.00 0.00 107 VAL A CA 8
ATOM 15627 C C . VAL A 1 107 ? 9.175 2.198 0.804 1.00 0.00 107 VAL A C 8
ATOM 15628 O O . VAL A 1 107 ? 8.960 3.399 0.955 1.00 0.00 107 VAL A O 8
ATOM 15641 N N . SER A 1 108 ? 10.380 1.707 0.541 1.00 0.00 108 SER A N 8
ATOM 15642 C CA . SER A 1 108 ? 11.549 2.571 0.413 1.00 0.00 108 SER A CA 8
ATOM 15643 C C . SER A 1 108 ? 11.400 3.553 -0.747 1.00 0.00 108 SER A C 8
ATOM 15644 O O . SER A 1 108 ? 11.847 4.696 -0.664 1.00 0.00 108 SER A O 8
ATOM 15652 N N . ARG A 1 109 ? 10.780 3.102 -1.831 1.00 0.00 109 ARG A N 8
ATOM 15653 C CA . ARG A 1 109 ? 10.589 3.948 -3.004 1.00 0.00 109 ARG A CA 8
ATOM 15654 C C . ARG A 1 109 ? 9.482 4.975 -2.777 1.00 0.00 109 ARG A C 8
ATOM 15655 O O . ARG A 1 109 ? 9.689 6.176 -2.956 1.00 0.00 109 ARG A O 8
ATOM 15676 N N . LEU A 1 110 ? 8.305 4.494 -2.390 1.00 0.00 110 LEU A N 8
ATOM 15677 C CA . LEU A 1 110 ? 7.165 5.372 -2.150 1.00 0.00 110 LEU A CA 8
ATOM 15678 C C . LEU A 1 110 ? 7.461 6.375 -1.038 1.00 0.00 110 LEU A C 8
ATOM 15679 O O . LEU A 1 110 ? 7.045 7.531 -1.110 1.00 0.00 110 LEU A O 8
ATOM 15695 N N . VAL A 1 111 ? 8.180 5.929 -0.013 1.00 0.00 111 VAL A N 8
ATOM 15696 C CA . VAL A 1 111 ? 8.524 6.796 1.107 1.00 0.00 111 VAL A CA 8
ATOM 15697 C C . VAL A 1 111 ? 9.554 7.839 0.689 1.00 0.00 111 VAL A C 8
ATOM 15698 O O . VAL A 1 111 ? 9.458 9.008 1.063 1.00 0.00 111 VAL A O 8
ATOM 15711 N N . LYS A 1 112 ? 10.537 7.409 -0.094 1.00 0.00 112 LYS A N 8
ATOM 15712 C CA . LYS A 1 112 ? 11.583 8.304 -0.569 1.00 0.00 112 LYS A CA 8
ATOM 15713 C C . LYS A 1 112 ? 11.000 9.383 -1.476 1.00 0.00 112 LYS A C 8
ATOM 15714 O O . LYS A 1 112 ? 11.546 10.482 -1.580 1.00 0.00 112 LYS A O 8
ATOM 15733 N N . LYS A 1 113 ? 9.888 9.062 -2.132 1.00 0.00 113 LYS A N 8
ATOM 15734 C CA . LYS A 1 113 ? 9.234 10.006 -3.030 1.00 0.00 113 LYS A CA 8
ATOM 15735 C C . LYS A 1 113 ? 8.464 11.067 -2.249 1.00 0.00 113 LYS A C 8
ATOM 15736 O O . LYS A 1 113 ? 8.197 12.154 -2.762 1.00 0.00 113 LYS A O 8
ATOM 15755 N N . ILE A 1 114 ? 8.110 10.750 -1.006 1.00 0.00 114 ILE A N 8
ATOM 15756 C CA . ILE A 1 114 ? 7.370 11.683 -0.163 1.00 0.00 114 ILE A CA 8
ATOM 15757 C C . ILE A 1 114 ? 8.154 12.980 0.036 1.00 0.00 114 ILE A C 8
ATOM 15758 O O . ILE A 1 114 ? 9.349 12.952 0.328 1.00 0.00 114 ILE A O 8
ATOM 15774 N N . PRO A 1 115 ? 7.492 14.141 -0.123 1.00 0.00 115 PRO A N 8
ATOM 15775 C CA . PRO A 1 115 ? 8.137 15.446 0.039 1.00 0.00 115 PRO A CA 8
ATOM 15776 C C . PRO A 1 115 ? 8.360 15.805 1.504 1.00 0.00 115 PRO A C 8
ATOM 15777 O O . PRO A 1 115 ? 9.428 16.292 1.879 1.00 0.00 115 PRO A O 8
ATOM 15788 N N . LYS A 1 116 ? 7.347 15.562 2.329 1.00 0.00 116 LYS A N 8
ATOM 15789 C CA . LYS A 1 116 ? 7.433 15.862 3.754 1.00 0.00 116 LYS A CA 8
ATOM 15790 C C . LYS A 1 116 ? 7.613 14.584 4.568 1.00 0.00 116 LYS A C 8
ATOM 15791 O O . LYS A 1 116 ? 6.948 14.383 5.585 1.00 0.00 116 LYS A O 8
ATOM 15810 N N . LYS A 1 117 ? 8.521 13.724 4.116 1.00 0.00 117 LYS A N 8
ATOM 15811 C CA . LYS A 1 117 ? 8.791 12.466 4.802 1.00 0.00 117 LYS A CA 8
ATOM 15812 C C . LYS A 1 117 ? 9.266 12.717 6.229 1.00 0.00 117 LYS A C 8
ATOM 15813 O O . LYS A 1 117 ? 10.227 13.498 6.404 1.00 0.00 117 LYS A O 8
ATOM 15833 N N . SER A 1 1 ? 8.828 5.226 -16.475 1.00 0.00 1 SER A N 9
ATOM 15834 C CA . SER A 1 1 ? 7.780 4.768 -15.526 1.00 0.00 1 SER A CA 9
ATOM 15835 C C . SER A 1 1 ? 8.207 4.995 -14.080 1.00 0.00 1 SER A C 9
ATOM 15836 O O . SER A 1 1 ? 9.183 5.698 -13.813 1.00 0.00 1 SER A O 9
ATOM 15846 N N . ARG A 1 2 ? 7.470 4.396 -13.151 1.00 0.00 2 ARG A N 9
ATOM 15847 C CA . ARG A 1 2 ? 7.771 4.533 -11.730 1.00 0.00 2 ARG A CA 9
ATOM 15848 C C . ARG A 1 2 ? 7.175 3.376 -10.936 1.00 0.00 2 ARG A C 9
ATOM 15849 O O . ARG A 1 2 ? 6.629 2.435 -11.512 1.00 0.00 2 ARG A O 9
ATOM 15870 N N . LEU A 1 3 ? 7.283 3.447 -9.609 1.00 0.00 3 LEU A N 9
ATOM 15871 C CA . LEU A 1 3 ? 6.753 2.401 -8.735 1.00 0.00 3 LEU A CA 9
ATOM 15872 C C . LEU A 1 3 ? 5.344 2.002 -9.157 1.00 0.00 3 LEU A C 9
ATOM 15873 O O . LEU A 1 3 ? 4.406 2.786 -9.041 1.00 0.00 3 LEU A O 9
ATOM 15889 N N . GLU A 1 4 ? 5.206 0.780 -9.657 1.00 0.00 4 GLU A N 9
ATOM 15890 C CA . GLU A 1 4 ? 3.913 0.287 -10.104 1.00 0.00 4 GLU A CA 9
ATOM 15891 C C . GLU A 1 4 ? 3.860 -1.237 -10.055 1.00 0.00 4 GLU A C 9
ATOM 15892 O O . GLU A 1 4 ? 4.892 -1.906 -10.003 1.00 0.00 4 GLU A O 9
ATOM 15904 N N . GLY A 1 5 ? 2.647 -1.775 -10.075 1.00 0.00 5 GLY A N 9
ATOM 15905 C CA . GLY A 1 5 ? 2.471 -3.213 -10.036 1.00 0.00 5 GLY A CA 9
ATOM 15906 C C . GLY A 1 5 ? 1.177 -3.608 -9.358 1.00 0.00 5 GLY A C 9
ATOM 15907 O O . GLY A 1 5 ? 0.227 -2.826 -9.326 1.00 0.00 5 GLY A O 9
ATOM 15911 N N . TRP A 1 6 ? 1.137 -4.816 -8.812 1.00 0.00 6 TRP A N 9
ATOM 15912 C CA . TRP A 1 6 ? -0.056 -5.293 -8.129 1.00 0.00 6 TRP A CA 9
ATOM 15913 C C . TRP A 1 6 ? 0.236 -5.582 -6.667 1.00 0.00 6 TRP A C 9
ATOM 15914 O O . TRP A 1 6 ? 1.108 -6.387 -6.343 1.00 0.00 6 TRP A O 9
ATOM 15935 N N . LEU A 1 7 ? -0.516 -4.941 -5.786 1.00 0.00 7 LEU A N 9
ATOM 15936 C CA . LEU A 1 7 ? -0.354 -5.149 -4.358 1.00 0.00 7 LEU A CA 9
ATOM 15937 C C . LEU A 1 7 ? -1.656 -5.662 -3.780 1.00 0.00 7 LEU A C 9
ATOM 15938 O O . LEU A 1 7 ? -2.733 -5.332 -4.271 1.00 0.00 7 LEU A O 9
ATOM 15954 N N . SER A 1 8 ? -1.554 -6.488 -2.758 1.00 0.00 8 SER A N 9
ATOM 15955 C CA . SER A 1 8 ? -2.736 -7.081 -2.147 1.00 0.00 8 SER A CA 9
ATOM 15956 C C . SER A 1 8 ? -3.280 -6.227 -1.010 1.00 0.00 8 SER A C 9
ATOM 15957 O O . SER A 1 8 ? -2.525 -5.612 -0.258 1.00 0.00 8 SER A O 9
ATOM 15965 N N . LEU A 1 9 ? -4.602 -6.207 -0.898 1.00 0.00 9 LEU A N 9
ATOM 15966 C CA . LEU A 1 9 ? -5.279 -5.446 0.139 1.00 0.00 9 LEU A CA 9
ATOM 15967 C C . LEU A 1 9 ? -6.255 -6.340 0.894 1.00 0.00 9 LEU A C 9
ATOM 15968 O O . LEU A 1 9 ? -6.726 -7.344 0.361 1.00 0.00 9 LEU A O 9
ATOM 15984 N N . PRO A 1 10 ? -6.574 -5.994 2.151 1.00 0.00 10 PRO A N 9
ATOM 15985 C CA . PRO A 1 10 ? -7.497 -6.784 2.968 1.00 0.00 10 PRO A CA 9
ATOM 15986 C C . PRO A 1 10 ? -8.900 -6.833 2.376 1.00 0.00 10 PRO A C 9
ATOM 15987 O O . PRO A 1 10 ? -9.695 -5.911 2.554 1.00 0.00 10 PRO A O 9
ATOM 15998 N N . VAL A 1 11 ? -9.194 -7.922 1.674 1.00 0.00 11 VAL A N 9
ATOM 15999 C CA . VAL A 1 11 ? -10.500 -8.105 1.054 1.00 0.00 11 VAL A CA 9
ATOM 16000 C C . VAL A 1 11 ? -11.493 -8.695 2.051 1.00 0.00 11 VAL A C 9
ATOM 16001 O O . VAL A 1 11 ? -11.124 -9.031 3.175 1.00 0.00 11 VAL A O 9
ATOM 16014 N N . ARG A 1 12 ? -12.749 -8.821 1.638 1.00 0.00 12 ARG A N 9
ATOM 16015 C CA . ARG A 1 12 ? -13.779 -9.376 2.505 1.00 0.00 12 ARG A CA 9
ATOM 16016 C C . ARG A 1 12 ? -14.491 -10.535 1.818 1.00 0.00 12 ARG A C 9
ATOM 16017 O O . ARG A 1 12 ? -15.489 -10.344 1.124 1.00 0.00 12 ARG A O 9
ATOM 16038 N N . ASN A 1 13 ? -13.962 -11.738 2.014 1.00 0.00 13 ASN A N 9
ATOM 16039 C CA . ASN A 1 13 ? -14.530 -12.945 1.416 1.00 0.00 13 ASN A CA 9
ATOM 16040 C C . ASN A 1 13 ? -16.052 -12.982 1.547 1.00 0.00 13 ASN A C 9
ATOM 16041 O O . ASN A 1 13 ? -16.772 -12.701 0.589 1.00 0.00 13 ASN A O 9
ATOM 16052 N N . ASN A 1 14 ? -16.537 -13.337 2.734 1.00 0.00 14 ASN A N 9
ATOM 16053 C CA . ASN A 1 14 ? -17.976 -13.415 2.977 1.00 0.00 14 ASN A CA 9
ATOM 16054 C C . ASN A 1 14 ? -18.403 -12.476 4.101 1.00 0.00 14 ASN A C 9
ATOM 16055 O O . ASN A 1 14 ? -19.070 -12.889 5.050 1.00 0.00 14 ASN A O 9
ATOM 16066 N N . THR A 1 15 ? -18.021 -11.207 3.984 1.00 0.00 15 THR A N 9
ATOM 16067 C CA . THR A 1 15 ? -18.367 -10.203 4.987 1.00 0.00 15 THR A CA 9
ATOM 16068 C C . THR A 1 15 ? -17.990 -10.661 6.393 1.00 0.00 15 THR A C 9
ATOM 16069 O O . THR A 1 15 ? -18.578 -10.216 7.379 1.00 0.00 15 THR A O 9
ATOM 16080 N N . LYS A 1 16 ? -17.006 -11.549 6.481 1.00 0.00 16 LYS A N 9
ATOM 16081 C CA . LYS A 1 16 ? -16.551 -12.060 7.770 1.00 0.00 16 LYS A CA 9
ATOM 16082 C C . LYS A 1 16 ? -15.028 -12.115 7.814 1.00 0.00 16 LYS A C 9
ATOM 16083 O O . LYS A 1 16 ? -14.394 -11.391 8.581 1.00 0.00 16 LYS A O 9
ATOM 16102 N N . LYS A 1 17 ? -14.449 -12.971 6.979 1.00 0.00 17 LYS A N 9
ATOM 16103 C CA . LYS A 1 17 ? -13.000 -13.110 6.915 1.00 0.00 17 LYS A CA 9
ATOM 16104 C C . LYS A 1 17 ? -12.414 -12.088 5.945 1.00 0.00 17 LYS A C 9
ATOM 16105 O O . LYS A 1 17 ? -13.144 -11.289 5.360 1.00 0.00 17 LYS A O 9
ATOM 16124 N N . PHE A 1 18 ? -11.098 -12.117 5.778 1.00 0.00 18 PHE A N 9
ATOM 16125 C CA . PHE A 1 18 ? -10.431 -11.186 4.875 1.00 0.00 18 PHE A CA 9
ATOM 16126 C C . PHE A 1 18 ? -9.210 -11.824 4.228 1.00 0.00 18 PHE A C 9
ATOM 16127 O O . PHE A 1 18 ? -8.272 -12.236 4.910 1.00 0.00 18 PHE A O 9
ATOM 16144 N N . GLY A 1 19 ? -9.229 -11.894 2.903 1.00 0.00 19 GLY A N 9
ATOM 16145 C CA . GLY A 1 19 ? -8.118 -12.476 2.171 1.00 0.00 19 GLY A CA 9
ATOM 16146 C C . GLY A 1 19 ? -7.208 -11.420 1.574 1.00 0.00 19 GLY A C 9
ATOM 16147 O O . GLY A 1 19 ? -6.906 -10.416 2.219 1.00 0.00 19 GLY A O 9
ATOM 16151 N N . TRP A 1 20 ? -6.771 -11.644 0.338 1.00 0.00 20 TRP A N 9
ATOM 16152 C CA . TRP A 1 20 ? -5.894 -10.697 -0.340 1.00 0.00 20 TRP A CA 9
ATOM 16153 C C . TRP A 1 20 ? -6.245 -10.582 -1.818 1.00 0.00 20 TRP A C 9
ATOM 16154 O O . TRP A 1 20 ? -6.527 -11.579 -2.483 1.00 0.00 20 TRP A O 9
ATOM 16175 N N . VAL A 1 21 ? -6.213 -9.357 -2.324 1.00 0.00 21 VAL A N 9
ATOM 16176 C CA . VAL A 1 21 ? -6.513 -9.094 -3.728 1.00 0.00 21 VAL A CA 9
ATOM 16177 C C . VAL A 1 21 ? -5.537 -8.069 -4.288 1.00 0.00 21 VAL A C 9
ATOM 16178 O O . VAL A 1 21 ? -5.559 -6.903 -3.890 1.00 0.00 21 VAL A O 9
ATOM 16191 N N . LYS A 1 22 ? -4.664 -8.501 -5.195 1.00 0.00 22 LYS A N 9
ATOM 16192 C CA . LYS A 1 22 ? -3.680 -7.599 -5.766 1.00 0.00 22 LYS A CA 9
ATOM 16193 C C . LYS A 1 22 ? -4.307 -6.617 -6.751 1.00 0.00 22 LYS A C 9
ATOM 16194 O O . LYS A 1 22 ? -4.712 -6.991 -7.851 1.00 0.00 22 LYS A O 9
ATOM 16213 N N . LYS A 1 23 ? -4.360 -5.351 -6.354 1.00 0.00 23 LYS A N 9
ATOM 16214 C CA . LYS A 1 23 ? -4.900 -4.304 -7.207 1.00 0.00 23 LYS A CA 9
ATOM 16215 C C . LYS A 1 23 ? -3.751 -3.522 -7.823 1.00 0.00 23 LYS A C 9
ATOM 16216 O O . LYS A 1 23 ? -2.730 -3.295 -7.172 1.00 0.00 23 LYS A O 9
ATOM 16235 N N . TYR A 1 24 ? -3.903 -3.128 -9.075 1.00 0.00 24 TYR A N 9
ATOM 16236 C CA . TYR A 1 24 ? -2.847 -2.393 -9.757 1.00 0.00 24 TYR A CA 9
ATOM 16237 C C . TYR A 1 24 ? -2.577 -1.052 -9.093 1.00 0.00 24 TYR A C 9
ATOM 16238 O O . TYR A 1 24 ? -3.341 -0.099 -9.250 1.00 0.00 24 TYR A O 9
ATOM 16256 N N . VAL A 1 25 ? -1.470 -0.984 -8.362 1.00 0.00 25 VAL A N 9
ATOM 16257 C CA . VAL A 1 25 ? -1.072 0.241 -7.683 1.00 0.00 25 VAL A CA 9
ATOM 16258 C C . VAL A 1 25 ? 0.113 0.876 -8.392 1.00 0.00 25 VAL A C 9
ATOM 16259 O O . VAL A 1 25 ? 1.066 0.189 -8.762 1.00 0.00 25 VAL A O 9
ATOM 16272 N N . ILE A 1 26 ? 0.056 2.185 -8.581 1.00 0.00 26 ILE A N 9
ATOM 16273 C CA . ILE A 1 26 ? 1.136 2.896 -9.248 1.00 0.00 26 ILE A CA 9
ATOM 16274 C C . ILE A 1 26 ? 1.409 4.233 -8.570 1.00 0.00 26 ILE A C 9
ATOM 16275 O O . ILE A 1 26 ? 0.566 5.130 -8.578 1.00 0.00 26 ILE A O 9
ATOM 16291 N N . VAL A 1 27 ? 2.595 4.358 -7.984 1.00 0.00 27 VAL A N 9
ATOM 16292 C CA . VAL A 1 27 ? 2.985 5.582 -7.301 1.00 0.00 27 VAL A CA 9
ATOM 16293 C C . VAL A 1 27 ? 3.597 6.576 -8.279 1.00 0.00 27 VAL A C 9
ATOM 16294 O O . VAL A 1 27 ? 4.743 6.420 -8.701 1.00 0.00 27 VAL A O 9
ATOM 16307 N N . SER A 1 28 ? 2.828 7.597 -8.637 1.00 0.00 28 SER A N 9
ATOM 16308 C CA . SER A 1 28 ? 3.296 8.616 -9.566 1.00 0.00 28 SER A CA 9
ATOM 16309 C C . SER A 1 28 ? 3.910 9.793 -8.819 1.00 0.00 28 SER A C 9
ATOM 16310 O O . SER A 1 28 ? 3.767 9.913 -7.602 1.00 0.00 28 SER A O 9
ATOM 16318 N N . SER A 1 29 ? 4.595 10.661 -9.557 1.00 0.00 29 SER A N 9
ATOM 16319 C CA . SER A 1 29 ? 5.235 11.834 -8.968 1.00 0.00 29 SER A CA 9
ATOM 16320 C C . SER A 1 29 ? 4.268 12.594 -8.061 1.00 0.00 29 SER A C 9
ATOM 16321 O O . SER A 1 29 ? 3.203 13.029 -8.502 1.00 0.00 29 SER A O 9
ATOM 16329 N N . LYS A 1 30 ? 4.650 12.746 -6.795 1.00 0.00 30 LYS A N 9
ATOM 16330 C CA . LYS A 1 30 ? 3.833 13.453 -5.805 1.00 0.00 30 LYS A CA 9
ATOM 16331 C C . LYS A 1 30 ? 2.354 13.078 -5.917 1.00 0.00 30 LYS A C 9
ATOM 16332 O O . LYS A 1 30 ? 1.477 13.920 -5.725 1.00 0.00 30 LYS A O 9
ATOM 16351 N N . LYS A 1 31 ? 2.085 11.814 -6.227 1.00 0.00 31 LYS A N 9
ATOM 16352 C CA . LYS A 1 31 ? 0.713 11.339 -6.358 1.00 0.00 31 LYS A CA 9
ATOM 16353 C C . LYS A 1 31 ? 0.665 9.820 -6.497 1.00 0.00 31 LYS A C 9
ATOM 16354 O O . LYS A 1 31 ? 1.400 9.236 -7.293 1.00 0.00 31 LYS A O 9
ATOM 16373 N N . ILE A 1 32 ? -0.209 9.188 -5.720 1.00 0.00 32 ILE A N 9
ATOM 16374 C CA . ILE A 1 32 ? -0.362 7.737 -5.757 1.00 0.00 32 ILE A CA 9
ATOM 16375 C C . ILE A 1 32 ? -1.647 7.355 -6.480 1.00 0.00 32 ILE A C 9
ATOM 16376 O O . ILE A 1 32 ? -2.724 7.849 -6.152 1.00 0.00 32 ILE A O 9
ATOM 16392 N N . LEU A 1 33 ? -1.528 6.479 -7.472 1.00 0.00 33 LEU A N 9
ATOM 16393 C CA . LEU A 1 33 ? -2.686 6.043 -8.245 1.00 0.00 33 LEU A CA 9
ATOM 16394 C C . LEU A 1 33 ? -3.061 4.603 -7.908 1.00 0.00 33 LEU A C 9
ATOM 16395 O O . LEU A 1 33 ? -2.195 3.753 -7.706 1.00 0.00 33 LEU A O 9
ATOM 16411 N N . PHE A 1 34 ? -4.362 4.337 -7.856 1.00 0.00 34 PHE A N 9
ATOM 16412 C CA . PHE A 1 34 ? -4.862 3.002 -7.551 1.00 0.00 34 PHE A CA 9
ATOM 16413 C C . PHE A 1 34 ? -5.891 2.564 -8.587 1.00 0.00 34 PHE A C 9
ATOM 16414 O O . PHE A 1 34 ? -6.858 3.276 -8.857 1.00 0.00 34 PHE A O 9
ATOM 16431 N N . TYR A 1 35 ? -5.673 1.388 -9.163 1.00 0.00 35 TYR A N 9
ATOM 16432 C CA . TYR A 1 35 ? -6.578 0.851 -10.172 1.00 0.00 35 TYR A CA 9
ATOM 16433 C C . TYR A 1 35 ? -6.983 -0.579 -9.836 1.00 0.00 35 TYR A C 9
ATOM 16434 O O . TYR A 1 35 ? -6.509 -1.156 -8.859 1.00 0.00 35 TYR A O 9
ATOM 16452 N N . ASP A 1 36 ? -7.862 -1.144 -10.656 1.00 0.00 36 ASP A N 9
ATOM 16453 C CA . ASP A 1 36 ? -8.333 -2.508 -10.451 1.00 0.00 36 ASP A CA 9
ATOM 16454 C C . ASP A 1 36 ? -7.789 -3.437 -11.532 1.00 0.00 36 ASP A C 9
ATOM 16455 O O . ASP A 1 36 ? -7.654 -4.642 -11.317 1.00 0.00 36 ASP A O 9
ATOM 16464 N N . SER A 1 37 ? -7.478 -2.870 -12.693 1.00 0.00 37 SER A N 9
ATOM 16465 C CA . SER A 1 37 ? -6.948 -3.648 -13.806 1.00 0.00 37 SER A CA 9
ATOM 16466 C C . SER A 1 37 ? -6.120 -2.767 -14.736 1.00 0.00 37 SER A C 9
ATOM 16467 O O . SER A 1 37 ? -6.288 -1.548 -14.766 1.00 0.00 37 SER A O 9
ATOM 16475 N N . GLU A 1 38 ? -5.225 -3.392 -15.494 1.00 0.00 38 GLU A N 9
ATOM 16476 C CA . GLU A 1 38 ? -4.372 -2.663 -16.426 1.00 0.00 38 GLU A CA 9
ATOM 16477 C C . GLU A 1 38 ? -5.207 -1.951 -17.485 1.00 0.00 38 GLU A C 9
ATOM 16478 O O . GLU A 1 38 ? -4.930 -0.806 -17.841 1.00 0.00 38 GLU A O 9
ATOM 16490 N N . GLN A 1 39 ? -6.231 -2.637 -17.984 1.00 0.00 39 GLN A N 9
ATOM 16491 C CA . GLN A 1 39 ? -7.107 -2.070 -19.002 1.00 0.00 39 GLN A CA 9
ATOM 16492 C C . GLN A 1 39 ? -7.781 -0.801 -18.492 1.00 0.00 39 GLN A C 9
ATOM 16493 O O . GLN A 1 39 ? -7.867 0.198 -19.205 1.00 0.00 39 GLN A O 9
ATOM 16507 N N . ASP A 1 40 ? -8.256 -0.848 -17.252 1.00 0.00 40 ASP A N 9
ATOM 16508 C CA . ASP A 1 40 ? -8.921 0.298 -16.643 1.00 0.00 40 ASP A CA 9
ATOM 16509 C C . ASP A 1 40 ? -7.963 1.478 -16.521 1.00 0.00 40 ASP A C 9
ATOM 16510 O O . ASP A 1 40 ? -8.380 2.636 -16.556 1.00 0.00 40 ASP A O 9
ATOM 16519 N N . LYS A 1 41 ? -6.677 1.176 -16.379 1.00 0.00 41 LYS A N 9
ATOM 16520 C CA . LYS A 1 41 ? -5.658 2.212 -16.254 1.00 0.00 41 LYS A CA 9
ATOM 16521 C C . LYS A 1 41 ? -5.479 2.957 -17.573 1.00 0.00 41 LYS A C 9
ATOM 16522 O O . LYS A 1 41 ? -5.467 4.188 -17.604 1.00 0.00 41 LYS A O 9
ATOM 16541 N N . GLU A 1 42 ? -5.342 2.204 -18.659 1.00 0.00 42 GLU A N 9
ATOM 16542 C CA . GLU A 1 42 ? -5.165 2.793 -19.982 1.00 0.00 42 GLU A CA 9
ATOM 16543 C C . GLU A 1 42 ? -6.339 3.702 -20.338 1.00 0.00 42 GLU A C 9
ATOM 16544 O O . GLU A 1 42 ? -6.196 4.632 -21.132 1.00 0.00 42 GLU A O 9
ATOM 16556 N N . GLN A 1 43 ? -7.499 3.425 -19.749 1.00 0.00 43 GLN A N 9
ATOM 16557 C CA . GLN A 1 43 ? -8.696 4.221 -20.008 1.00 0.00 43 GLN A CA 9
ATOM 16558 C C . GLN A 1 43 ? -8.727 5.481 -19.144 1.00 0.00 43 GLN A C 9
ATOM 16559 O O . GLN A 1 43 ? -9.683 6.255 -19.200 1.00 0.00 43 GLN A O 9
ATOM 16573 N N . SER A 1 44 ? -7.681 5.687 -18.345 1.00 0.00 44 SER A N 9
ATOM 16574 C CA . SER A 1 44 ? -7.602 6.858 -17.477 1.00 0.00 44 SER A CA 9
ATOM 16575 C C . SER A 1 44 ? -8.728 6.851 -16.447 1.00 0.00 44 SER A C 9
ATOM 16576 O O . SER A 1 44 ? -9.344 7.882 -16.177 1.00 0.00 44 SER A O 9
ATOM 16584 N N . ASN A 1 45 ? -8.989 5.681 -15.872 1.00 0.00 45 ASN A N 9
ATOM 16585 C CA . ASN A 1 45 ? -10.039 5.540 -14.870 1.00 0.00 45 ASN A CA 9
ATOM 16586 C C . ASN A 1 45 ? -9.458 5.070 -13.537 1.00 0.00 45 ASN A C 9
ATOM 16587 O O . ASN A 1 45 ? -9.514 3.884 -13.209 1.00 0.00 45 ASN A O 9
ATOM 16598 N N . PRO A 1 46 ? -8.888 5.998 -12.750 1.00 0.00 46 PRO A N 9
ATOM 16599 C CA . PRO A 1 46 ? -8.294 5.672 -11.449 1.00 0.00 46 PRO A CA 9
ATOM 16600 C C . PRO A 1 46 ? -9.347 5.378 -10.386 1.00 0.00 46 PRO A C 9
ATOM 16601 O O . PRO A 1 46 ? -10.239 6.189 -10.140 1.00 0.00 46 PRO A O 9
ATOM 16612 N N . TYR A 1 47 ? -9.233 4.212 -9.758 1.00 0.00 47 TYR A N 9
ATOM 16613 C CA . TYR A 1 47 ? -10.174 3.810 -8.718 1.00 0.00 47 TYR A CA 9
ATOM 16614 C C . TYR A 1 47 ? -10.035 4.701 -7.489 1.00 0.00 47 TYR A C 9
ATOM 16615 O O . TYR A 1 47 ? -11.026 5.066 -6.857 1.00 0.00 47 TYR A O 9
ATOM 16633 N N . MET A 1 48 ? -8.796 5.048 -7.155 1.00 0.00 48 MET A N 9
ATOM 16634 C CA . MET A 1 48 ? -8.522 5.896 -6.002 1.00 0.00 48 MET A CA 9
ATOM 16635 C C . MET A 1 48 ? -7.083 6.399 -6.029 1.00 0.00 48 MET A C 9
ATOM 16636 O O . MET A 1 48 ? -6.175 5.682 -6.450 1.00 0.00 48 MET A O 9
ATOM 16650 N N . VAL A 1 49 ? -6.881 7.633 -5.581 1.00 0.00 49 VAL A N 9
ATOM 16651 C CA . VAL A 1 49 ? -5.553 8.226 -5.557 1.00 0.00 49 VAL A CA 9
ATOM 16652 C C . VAL A 1 49 ? -5.214 8.761 -4.170 1.00 0.00 49 VAL A C 9
ATOM 16653 O O . VAL A 1 49 ? -6.077 9.282 -3.465 1.00 0.00 49 VAL A O 9
ATOM 16666 N N . LEU A 1 50 ? -3.949 8.627 -3.789 1.00 0.00 50 LEU A N 9
ATOM 16667 C CA . LEU A 1 50 ? -3.486 9.096 -2.487 1.00 0.00 50 LEU A CA 9
ATOM 16668 C C . LEU A 1 50 ? -2.372 10.126 -2.647 1.00 0.00 50 LEU A C 9
ATOM 16669 O O . LEU A 1 50 ? -1.476 9.963 -3.475 1.00 0.00 50 LEU A O 9
ATOM 16685 N N . ASP A 1 51 ? -2.436 11.187 -1.848 1.00 0.00 51 ASP A N 9
ATOM 16686 C CA . ASP A 1 51 ? -1.433 12.244 -1.902 1.00 0.00 51 ASP A CA 9
ATOM 16687 C C . ASP A 1 51 ? -0.170 11.836 -1.151 1.00 0.00 51 ASP A C 9
ATOM 16688 O O . ASP A 1 51 ? -0.195 11.638 0.063 1.00 0.00 51 ASP A O 9
ATOM 16697 N N . ILE A 1 52 ? 0.933 11.712 -1.882 1.00 0.00 52 ILE A N 9
ATOM 16698 C CA . ILE A 1 52 ? 2.207 11.328 -1.284 1.00 0.00 52 ILE A CA 9
ATOM 16699 C C . ILE A 1 52 ? 2.616 12.309 -0.189 1.00 0.00 52 ILE A C 9
ATOM 16700 O O . ILE A 1 52 ? 3.150 11.912 0.846 1.00 0.00 52 ILE A O 9
ATOM 16716 N N . ASP A 1 53 ? 2.363 13.591 -0.427 1.00 0.00 53 ASP A N 9
ATOM 16717 C CA . ASP A 1 53 ? 2.706 14.630 0.535 1.00 0.00 53 ASP A CA 9
ATOM 16718 C C . ASP A 1 53 ? 1.899 14.468 1.820 1.00 0.00 53 ASP A C 9
ATOM 16719 O O . ASP A 1 53 ? 2.367 14.809 2.906 1.00 0.00 53 ASP A O 9
ATOM 16728 N N . LYS A 1 54 ? 0.686 13.943 1.687 1.00 0.00 54 LYS A N 9
ATOM 16729 C CA . LYS A 1 54 ? -0.186 13.734 2.837 1.00 0.00 54 LYS A CA 9
ATOM 16730 C C . LYS A 1 54 ? 0.330 12.597 3.716 1.00 0.00 54 LYS A C 9
ATOM 16731 O O . LYS A 1 54 ? 0.010 12.526 4.902 1.00 0.00 54 LYS A O 9
ATOM 16750 N N . LEU A 1 55 ? 1.127 11.708 3.126 1.00 0.00 55 LEU A N 9
ATOM 16751 C CA . LEU A 1 55 ? 1.684 10.578 3.861 1.00 0.00 55 LEU A CA 9
ATOM 16752 C C . LEU A 1 55 ? 2.433 11.050 5.103 1.00 0.00 55 LEU A C 9
ATOM 16753 O O . LEU A 1 55 ? 3.163 12.038 5.061 1.00 0.00 55 LEU A O 9
ATOM 16769 N N . PHE A 1 56 ? 2.247 10.332 6.205 1.00 0.00 56 PHE A N 9
ATOM 16770 C CA . PHE A 1 56 ? 2.905 10.677 7.458 1.00 0.00 56 PHE A CA 9
ATOM 16771 C C . PHE A 1 56 ? 4.095 9.761 7.718 1.00 0.00 56 PHE A C 9
ATOM 16772 O O . PHE A 1 56 ? 5.077 10.164 8.341 1.00 0.00 56 PHE A O 9
ATOM 16789 N N . HIS A 1 57 ? 4.001 8.525 7.236 1.00 0.00 57 HIS A N 9
ATOM 16790 C CA . HIS A 1 57 ? 5.074 7.554 7.418 1.00 0.00 57 HIS A CA 9
ATOM 16791 C C . HIS A 1 57 ? 4.749 6.238 6.718 1.00 0.00 57 HIS A C 9
ATOM 16792 O O . HIS A 1 57 ? 3.605 5.783 6.726 1.00 0.00 57 HIS A O 9
ATOM 16807 N N . VAL A 1 58 ? 5.768 5.629 6.119 1.00 0.00 58 VAL A N 9
ATOM 16808 C CA . VAL A 1 58 ? 5.601 4.362 5.418 1.00 0.00 58 VAL A CA 9
ATOM 16809 C C . VAL A 1 58 ? 6.609 3.332 5.919 1.00 0.00 58 VAL A C 9
ATOM 16810 O O . VAL A 1 58 ? 7.814 3.481 5.714 1.00 0.00 58 VAL A O 9
ATOM 16823 N N . ARG A 1 59 ? 6.111 2.293 6.581 1.00 0.00 59 ARG A N 9
ATOM 16824 C CA . ARG A 1 59 ? 6.978 1.247 7.115 1.00 0.00 59 ARG A CA 9
ATOM 16825 C C . ARG A 1 59 ? 6.285 -0.112 7.091 1.00 0.00 59 ARG A C 9
ATOM 16826 O O . ARG A 1 59 ? 5.060 -0.192 6.990 1.00 0.00 59 ARG A O 9
ATOM 16847 N N . PRO A 1 60 ? 7.064 -1.205 7.183 1.00 0.00 60 PRO A N 9
ATOM 16848 C CA . PRO A 1 60 ? 6.521 -2.568 7.172 1.00 0.00 60 PRO A CA 9
ATOM 16849 C C . PRO A 1 60 ? 5.653 -2.855 8.393 1.00 0.00 60 PRO A C 9
ATOM 16850 O O . PRO A 1 60 ? 5.675 -2.109 9.371 1.00 0.00 60 PRO A O 9
ATOM 16861 N N . VAL A 1 61 ? 4.890 -3.942 8.328 1.00 0.00 61 VAL A N 9
ATOM 16862 C CA . VAL A 1 61 ? 4.016 -4.327 9.430 1.00 0.00 61 VAL A CA 9
ATOM 16863 C C . VAL A 1 61 ? 4.598 -5.503 10.206 1.00 0.00 61 VAL A C 9
ATOM 16864 O O . VAL A 1 61 ? 5.642 -6.045 9.842 1.00 0.00 61 VAL A O 9
ATOM 16877 N N . THR A 1 62 ? 3.916 -5.896 11.277 1.00 0.00 62 THR A N 9
ATOM 16878 C CA . THR A 1 62 ? 4.365 -7.008 12.104 1.00 0.00 62 THR A CA 9
ATOM 16879 C C . THR A 1 62 ? 3.233 -8.003 12.339 1.00 0.00 62 THR A C 9
ATOM 16880 O O . THR A 1 62 ? 2.129 -7.834 11.822 1.00 0.00 62 THR A O 9
ATOM 16891 N N . GLN A 1 63 ? 3.515 -9.039 13.122 1.00 0.00 63 GLN A N 9
ATOM 16892 C CA . GLN A 1 63 ? 2.518 -10.060 13.426 1.00 0.00 63 GLN A CA 9
ATOM 16893 C C . GLN A 1 63 ? 1.303 -9.452 14.124 1.00 0.00 63 GLN A C 9
ATOM 16894 O O . GLN A 1 63 ? 0.224 -10.043 14.133 1.00 0.00 63 GLN A O 9
ATOM 16908 N N . THR A 1 64 ? 1.483 -8.270 14.708 1.00 0.00 64 THR A N 9
ATOM 16909 C CA . THR A 1 64 ? 0.398 -7.591 15.405 1.00 0.00 64 THR A CA 9
ATOM 16910 C C . THR A 1 64 ? -0.609 -7.010 14.416 1.00 0.00 64 THR A C 9
ATOM 16911 O O . THR A 1 64 ? -1.775 -6.804 14.754 1.00 0.00 64 THR A O 9
ATOM 16922 N N . ASP A 1 65 ? -0.154 -6.746 13.194 1.00 0.00 65 ASP A N 9
ATOM 16923 C CA . ASP A 1 65 ? -1.018 -6.185 12.162 1.00 0.00 65 ASP A CA 9
ATOM 16924 C C . ASP A 1 65 ? -2.124 -7.165 11.781 1.00 0.00 65 ASP A C 9
ATOM 16925 O O . ASP A 1 65 ? -3.249 -6.761 11.486 1.00 0.00 65 ASP A O 9
ATOM 16934 N N . VAL A 1 66 ? -1.798 -8.454 11.787 1.00 0.00 66 VAL A N 9
ATOM 16935 C CA . VAL A 1 66 ? -2.768 -9.487 11.440 1.00 0.00 66 VAL A CA 9
ATOM 16936 C C . VAL A 1 66 ? -2.505 -10.775 12.208 1.00 0.00 66 VAL A C 9
ATOM 16937 O O . VAL A 1 66 ? -1.371 -11.071 12.579 1.00 0.00 66 VAL A O 9
ATOM 16950 N N . TYR A 1 67 ? -3.567 -11.538 12.444 1.00 0.00 67 TYR A N 9
ATOM 16951 C CA . TYR A 1 67 ? -3.459 -12.798 13.167 1.00 0.00 67 TYR A CA 9
ATOM 16952 C C . TYR A 1 67 ? -3.621 -13.984 12.223 1.00 0.00 67 TYR A C 9
ATOM 16953 O O . TYR A 1 67 ? -2.813 -14.914 12.233 1.00 0.00 67 TYR A O 9
ATOM 16971 N N . ARG A 1 68 ? -4.668 -13.945 11.406 1.00 0.00 68 ARG A N 9
ATOM 16972 C CA . ARG A 1 68 ? -4.935 -15.015 10.452 1.00 0.00 68 ARG A CA 9
ATOM 16973 C C . ARG A 1 68 ? -3.842 -15.087 9.391 1.00 0.00 68 ARG A C 9
ATOM 16974 O O . ARG A 1 68 ? -3.602 -16.143 8.805 1.00 0.00 68 ARG A O 9
ATOM 16995 N N . ALA A 1 69 ? -3.181 -13.959 9.149 1.00 0.00 69 ALA A N 9
ATOM 16996 C CA . ALA A 1 69 ? -2.111 -13.896 8.158 1.00 0.00 69 ALA A CA 9
ATOM 16997 C C . ALA A 1 69 ? -1.036 -14.940 8.441 1.00 0.00 69 ALA A C 9
ATOM 16998 O O . ALA A 1 69 ? -1.156 -15.733 9.375 1.00 0.00 69 ALA A O 9
ATOM 17005 N N . ASP A 1 70 ? 0.017 -14.934 7.628 1.00 0.00 70 ASP A N 9
ATOM 17006 C CA . ASP A 1 70 ? 1.115 -15.879 7.791 1.00 0.00 70 ASP A CA 9
ATOM 17007 C C . ASP A 1 70 ? 2.418 -15.148 8.095 1.00 0.00 70 ASP A C 9
ATOM 17008 O O . ASP A 1 70 ? 2.698 -14.095 7.523 1.00 0.00 70 ASP A O 9
ATOM 17017 N N . ALA A 1 71 ? 3.211 -15.712 9.002 1.00 0.00 71 ALA A N 9
ATOM 17018 C CA . ALA A 1 71 ? 4.486 -15.117 9.388 1.00 0.00 71 ALA A CA 9
ATOM 17019 C C . ALA A 1 71 ? 5.325 -14.751 8.166 1.00 0.00 71 ALA A C 9
ATOM 17020 O O . ALA A 1 71 ? 6.147 -13.836 8.218 1.00 0.00 71 ALA A O 9
ATOM 17027 N N . LYS A 1 72 ? 5.114 -15.469 7.068 1.00 0.00 72 LYS A N 9
ATOM 17028 C CA . LYS A 1 72 ? 5.854 -15.217 5.838 1.00 0.00 72 LYS A CA 9
ATOM 17029 C C . LYS A 1 72 ? 5.300 -13.998 5.105 1.00 0.00 72 LYS A C 9
ATOM 17030 O O . LYS A 1 72 ? 6.032 -13.293 4.413 1.00 0.00 72 LYS A O 9
ATOM 17049 N N . GLU A 1 73 ? 4.002 -13.758 5.261 1.00 0.00 73 GLU A N 9
ATOM 17050 C CA . GLU A 1 73 ? 3.350 -12.626 4.612 1.00 0.00 73 GLU A CA 9
ATOM 17051 C C . GLU A 1 73 ? 3.607 -11.329 5.375 1.00 0.00 73 GLU A C 9
ATOM 17052 O O . GLU A 1 73 ? 3.735 -10.262 4.775 1.00 0.00 73 GLU A O 9
ATOM 17064 N N . ILE A 1 74 ? 3.676 -11.426 6.700 1.00 0.00 74 ILE A N 9
ATOM 17065 C CA . ILE A 1 74 ? 3.913 -10.257 7.544 1.00 0.00 74 ILE A CA 9
ATOM 17066 C C . ILE A 1 74 ? 5.064 -9.398 7.013 1.00 0.00 74 ILE A C 9
ATOM 17067 O O . ILE A 1 74 ? 4.900 -8.194 6.815 1.00 0.00 74 ILE A O 9
ATOM 17083 N N . PRO A 1 75 ? 6.246 -9.998 6.772 1.00 0.00 75 PRO A N 9
ATOM 17084 C CA . PRO A 1 75 ? 7.410 -9.261 6.262 1.00 0.00 75 PRO A CA 9
ATOM 17085 C C . PRO A 1 75 ? 7.207 -8.761 4.834 1.00 0.00 75 PRO A C 9
ATOM 17086 O O . PRO A 1 75 ? 7.963 -7.917 4.353 1.00 0.00 75 PRO A O 9
ATOM 17097 N N . ARG A 1 76 ? 6.188 -9.284 4.159 1.00 0.00 76 ARG A N 9
ATOM 17098 C CA . ARG A 1 76 ? 5.897 -8.884 2.786 1.00 0.00 76 ARG A CA 9
ATOM 17099 C C . ARG A 1 76 ? 4.746 -7.880 2.730 1.00 0.00 76 ARG A C 9
ATOM 17100 O O . ARG A 1 76 ? 4.250 -7.555 1.652 1.00 0.00 76 ARG A O 9
ATOM 17121 N N . ILE A 1 77 ? 4.326 -7.390 3.893 1.00 0.00 77 ILE A N 9
ATOM 17122 C CA . ILE A 1 77 ? 3.237 -6.424 3.968 1.00 0.00 77 ILE A CA 9
ATOM 17123 C C . ILE A 1 77 ? 3.712 -5.115 4.592 1.00 0.00 77 ILE A C 9
ATOM 17124 O O . ILE A 1 77 ? 4.330 -5.114 5.656 1.00 0.00 77 ILE A O 9
ATOM 17140 N N . PHE A 1 78 ? 3.418 -4.002 3.925 1.00 0.00 78 PHE A N 9
ATOM 17141 C CA . PHE A 1 78 ? 3.819 -2.691 4.425 1.00 0.00 78 PHE A CA 9
ATOM 17142 C C . PHE A 1 78 ? 2.609 -1.778 4.598 1.00 0.00 78 PHE A C 9
ATOM 17143 O O . PHE A 1 78 ? 1.622 -1.893 3.870 1.00 0.00 78 PHE A O 9
ATOM 17160 N N . GLN A 1 79 ? 2.690 -0.877 5.572 1.00 0.00 79 GLN A N 9
ATOM 17161 C CA . GLN A 1 79 ? 1.600 0.051 5.853 1.00 0.00 79 GLN A CA 9
ATOM 17162 C C . GLN A 1 79 ? 2.006 1.492 5.552 1.00 0.00 79 GLN A C 9
ATOM 17163 O O . GLN A 1 79 ? 3.130 1.906 5.840 1.00 0.00 79 GLN A O 9
ATOM 17177 N N . ILE A 1 80 ? 1.078 2.250 4.974 1.00 0.00 80 ILE A N 9
ATOM 17178 C CA . ILE A 1 80 ? 1.327 3.647 4.634 1.00 0.00 80 ILE A CA 9
ATOM 17179 C C . ILE A 1 80 ? 0.283 4.556 5.275 1.00 0.00 80 ILE A C 9
ATOM 17180 O O . ILE A 1 80 ? -0.901 4.481 4.949 1.00 0.00 80 ILE A O 9
ATOM 17196 N N . LEU A 1 81 ? 0.727 5.418 6.187 1.00 0.00 81 LEU A N 9
ATOM 17197 C CA . LEU A 1 81 ? -0.176 6.341 6.866 1.00 0.00 81 LEU A CA 9
ATOM 17198 C C . LEU A 1 81 ? -0.350 7.623 6.061 1.00 0.00 81 LEU A C 9
ATOM 17199 O O . LEU A 1 81 ? 0.581 8.087 5.402 1.00 0.00 81 LEU A O 9
ATOM 17215 N N . TYR A 1 82 ? -1.550 8.190 6.121 1.00 0.00 82 TYR A N 9
ATOM 17216 C CA . TYR A 1 82 ? -1.853 9.419 5.400 1.00 0.00 82 TYR A CA 9
ATOM 17217 C C . TYR A 1 82 ? -3.023 10.150 6.046 1.00 0.00 82 TYR A C 9
ATOM 17218 O O . TYR A 1 82 ? -3.946 9.523 6.566 1.00 0.00 82 TYR A O 9
ATOM 17236 N N . ALA A 1 83 ? -2.981 11.475 6.008 1.00 0.00 83 ALA A N 9
ATOM 17237 C CA . ALA A 1 83 ? -4.041 12.288 6.590 1.00 0.00 83 ALA A CA 9
ATOM 17238 C C . ALA A 1 83 ? -5.314 12.210 5.753 1.00 0.00 83 ALA A C 9
ATOM 17239 O O . ALA A 1 83 ? -5.297 12.486 4.553 1.00 0.00 83 ALA A O 9
ATOM 17246 N N . ASN A 1 84 ? -6.417 11.836 6.392 1.00 0.00 84 ASN A N 9
ATOM 17247 C CA . ASN A 1 84 ? -7.698 11.726 5.702 1.00 0.00 84 ASN A CA 9
ATOM 17248 C C . ASN A 1 84 ? -8.594 12.917 6.031 1.00 0.00 84 ASN A C 9
ATOM 17249 O O . ASN A 1 84 ? -9.226 13.496 5.147 1.00 0.00 84 ASN A O 9
ATOM 17260 N N . GLU A 1 85 ? -8.641 13.276 7.309 1.00 0.00 85 GLU A N 9
ATOM 17261 C CA . GLU A 1 85 ? -9.456 14.398 7.761 1.00 0.00 85 GLU A CA 9
ATOM 17262 C C . GLU A 1 85 ? -8.590 15.463 8.427 1.00 0.00 85 GLU A C 9
ATOM 17263 O O . GLU A 1 85 ? -8.807 16.660 8.241 1.00 0.00 85 GLU A O 9
ATOM 17275 N N . GLY A 1 86 ? -7.608 15.016 9.203 1.00 0.00 86 GLY A N 9
ATOM 17276 C CA . GLY A 1 86 ? -6.721 15.938 9.884 1.00 0.00 86 GLY A CA 9
ATOM 17277 C C . GLY A 1 86 ? -5.342 15.353 10.113 1.00 0.00 86 GLY A C 9
ATOM 17278 O O . GLY A 1 86 ? -4.496 15.373 9.218 1.00 0.00 86 GLY A O 9
ATOM 17282 N N . ILE A 1 87 ? -5.114 14.829 11.314 1.00 0.00 87 ILE A N 9
ATOM 17283 C CA . ILE A 1 87 ? -3.826 14.236 11.656 1.00 0.00 87 ILE A CA 9
ATOM 17284 C C . ILE A 1 87 ? -4.011 12.927 12.415 1.00 0.00 87 ILE A C 9
ATOM 17285 O O . ILE A 1 87 ? -3.675 11.854 11.913 1.00 0.00 87 ILE A O 9
ATOM 17301 N N . SER A 1 88 ? -4.544 13.025 13.629 1.00 0.00 88 SER A N 9
ATOM 17302 C CA . SER A 1 88 ? -4.772 11.848 14.461 1.00 0.00 88 SER A CA 9
ATOM 17303 C C . SER A 1 88 ? -5.713 10.864 13.774 1.00 0.00 88 SER A C 9
ATOM 17304 O O . SER A 1 88 ? -5.602 9.653 13.962 1.00 0.00 88 SER A O 9
ATOM 17312 N N . SER A 1 89 ? -6.637 11.391 12.976 1.00 0.00 89 SER A N 9
ATOM 17313 C CA . SER A 1 89 ? -7.596 10.555 12.261 1.00 0.00 89 SER A CA 9
ATOM 17314 C C . SER A 1 89 ? -6.945 9.871 11.061 1.00 0.00 89 SER A C 9
ATOM 17315 O O . SER A 1 89 ? -7.455 8.869 10.559 1.00 0.00 89 SER A O 9
ATOM 17323 N N . ALA A 1 90 ? -5.820 10.422 10.604 1.00 0.00 90 ALA A N 9
ATOM 17324 C CA . ALA A 1 90 ? -5.091 9.877 9.458 1.00 0.00 90 ALA A CA 9
ATOM 17325 C C . ALA A 1 90 ? -5.099 8.351 9.452 1.00 0.00 90 ALA A C 9
ATOM 17326 O O . ALA A 1 90 ? -4.633 7.712 10.396 1.00 0.00 90 ALA A O 9
ATOM 17333 N N . LYS A 1 91 ? -5.630 7.773 8.378 1.00 0.00 91 LYS A N 9
ATOM 17334 C CA . LYS A 1 91 ? -5.698 6.324 8.242 1.00 0.00 91 LYS A CA 9
ATOM 17335 C C . LYS A 1 91 ? -4.459 5.790 7.533 1.00 0.00 91 LYS A C 9
ATOM 17336 O O . LYS A 1 91 ? -3.550 6.548 7.196 1.00 0.00 91 LYS A O 9
ATOM 17355 N N . ASN A 1 92 ? -4.427 4.481 7.311 1.00 0.00 92 ASN A N 9
ATOM 17356 C CA . ASN A 1 92 ? -3.293 3.850 6.643 1.00 0.00 92 ASN A CA 9
ATOM 17357 C C . ASN A 1 92 ? -3.758 2.853 5.588 1.00 0.00 92 ASN A C 9
ATOM 17358 O O . ASN A 1 92 ? -4.937 2.493 5.532 1.00 0.00 92 ASN A O 9
ATOM 17369 N N . LEU A 1 93 ? -2.826 2.406 4.753 1.00 0.00 93 LEU A N 9
ATOM 17370 C CA . LEU A 1 93 ? -3.132 1.447 3.698 1.00 0.00 93 LEU A CA 9
ATOM 17371 C C . LEU A 1 93 ? -2.177 0.259 3.757 1.00 0.00 93 LEU A C 9
ATOM 17372 O O . LEU A 1 93 ? -0.961 0.423 3.658 1.00 0.00 93 LEU A O 9
ATOM 17388 N N . LEU A 1 94 ? -2.733 -0.936 3.916 1.00 0.00 94 LEU A N 9
ATOM 17389 C CA . LEU A 1 94 ? -1.928 -2.148 3.987 1.00 0.00 94 LEU A CA 9
ATOM 17390 C C . LEU A 1 94 ? -1.819 -2.806 2.618 1.00 0.00 94 LEU A C 9
ATOM 17391 O O . LEU A 1 94 ? -2.828 -3.139 1.996 1.00 0.00 94 LEU A O 9
ATOM 17407 N N . LEU A 1 95 ? -0.589 -2.985 2.151 1.00 0.00 95 LEU A N 9
ATOM 17408 C CA . LEU A 1 95 ? -0.350 -3.596 0.853 1.00 0.00 95 LEU A CA 9
ATOM 17409 C C . LEU A 1 95 ? 0.527 -4.835 0.981 1.00 0.00 95 LEU A C 9
ATOM 17410 O O . LEU A 1 95 ? 1.690 -4.750 1.379 1.00 0.00 95 LEU A O 9
ATOM 17426 N N . LEU A 1 96 ? -0.041 -5.987 0.642 1.00 0.00 96 LEU A N 9
ATOM 17427 C CA . LEU A 1 96 ? 0.679 -7.251 0.714 1.00 0.00 96 LEU A CA 9
ATOM 17428 C C . LEU A 1 96 ? 1.414 -7.524 -0.595 1.00 0.00 96 LEU A C 9
ATOM 17429 O O . LEU A 1 96 ? 0.798 -7.620 -1.657 1.00 0.00 96 LEU A O 9
ATOM 17445 N N . ALA A 1 97 ? 2.735 -7.649 -0.511 1.00 0.00 97 ALA A N 9
ATOM 17446 C CA . ALA A 1 97 ? 3.553 -7.912 -1.689 1.00 0.00 97 ALA A CA 9
ATOM 17447 C C . ALA A 1 97 ? 3.817 -9.406 -1.849 1.00 0.00 97 ALA A C 9
ATOM 17448 O O . ALA A 1 97 ? 4.131 -10.098 -0.882 1.00 0.00 97 ALA A O 9
ATOM 17455 N N . ASN A 1 98 ? 3.687 -9.896 -3.078 1.00 0.00 98 ASN A N 9
ATOM 17456 C CA . ASN A 1 98 ? 3.913 -11.308 -3.369 1.00 0.00 98 ASN A CA 9
ATOM 17457 C C . ASN A 1 98 ? 5.292 -11.753 -2.885 1.00 0.00 98 ASN A C 9
ATOM 17458 O O . ASN A 1 98 ? 5.513 -12.933 -2.613 1.00 0.00 98 ASN A O 9
ATOM 17469 N N . SER A 1 99 ? 6.215 -10.801 -2.778 1.00 0.00 99 SER A N 9
ATOM 17470 C CA . SER A 1 99 ? 7.569 -11.098 -2.326 1.00 0.00 99 SER A CA 9
ATOM 17471 C C . SER A 1 99 ? 8.062 -10.030 -1.357 1.00 0.00 99 SER A C 9
ATOM 17472 O O . SER A 1 99 ? 7.726 -8.853 -1.490 1.00 0.00 99 SER A O 9
ATOM 17480 N N . THR A 1 100 ? 8.863 -10.446 -0.381 1.00 0.00 100 THR A N 9
ATOM 17481 C CA . THR A 1 100 ? 9.405 -9.524 0.611 1.00 0.00 100 THR A CA 9
ATOM 17482 C C . THR A 1 100 ? 10.183 -8.397 -0.061 1.00 0.00 100 THR A C 9
ATOM 17483 O O . THR A 1 100 ? 10.034 -7.228 0.295 1.00 0.00 100 THR A O 9
ATOM 17494 N N . GLU A 1 101 ? 11.013 -8.759 -1.035 1.00 0.00 101 GLU A N 9
ATOM 17495 C CA . GLU A 1 101 ? 11.819 -7.785 -1.761 1.00 0.00 101 GLU A CA 9
ATOM 17496 C C . GLU A 1 101 ? 10.950 -6.660 -2.320 1.00 0.00 101 GLU A C 9
ATOM 17497 O O . GLU A 1 101 ? 11.356 -5.498 -2.336 1.00 0.00 101 GLU A O 9
ATOM 17509 N N . GLU A 1 102 ? 9.752 -7.013 -2.774 1.00 0.00 102 GLU A N 9
ATOM 17510 C CA . GLU A 1 102 ? 8.826 -6.033 -3.330 1.00 0.00 102 GLU A CA 9
ATOM 17511 C C . GLU A 1 102 ? 8.451 -4.988 -2.284 1.00 0.00 102 GLU A C 9
ATOM 17512 O O . GLU A 1 102 ? 8.419 -3.791 -2.570 1.00 0.00 102 GLU A O 9
ATOM 17524 N N . GLN A 1 103 ? 8.169 -5.449 -1.070 1.00 0.00 103 GLN A N 9
ATOM 17525 C CA . GLN A 1 103 ? 7.796 -4.556 0.021 1.00 0.00 103 GLN A CA 9
ATOM 17526 C C . GLN A 1 103 ? 8.922 -3.573 0.331 1.00 0.00 103 GLN A C 9
ATOM 17527 O O . GLN A 1 103 ? 8.674 -2.422 0.684 1.00 0.00 103 GLN A O 9
ATOM 17541 N N . GLN A 1 104 ? 10.161 -4.034 0.197 1.00 0.00 104 GLN A N 9
ATOM 17542 C CA . GLN A 1 104 ? 11.321 -3.190 0.466 1.00 0.00 104 GLN A CA 9
ATOM 17543 C C . GLN A 1 104 ? 11.438 -2.082 -0.576 1.00 0.00 104 GLN A C 9
ATOM 17544 O O . GLN A 1 104 ? 11.730 -0.932 -0.245 1.00 0.00 104 GLN A O 9
ATOM 17558 N N . LYS A 1 105 ? 11.210 -2.438 -1.835 1.00 0.00 105 LYS A N 9
ATOM 17559 C CA . LYS A 1 105 ? 11.292 -1.476 -2.929 1.00 0.00 105 LYS A CA 9
ATOM 17560 C C . LYS A 1 105 ? 10.105 -0.519 -2.909 1.00 0.00 105 LYS A C 9
ATOM 17561 O O . LYS A 1 105 ? 10.276 0.696 -2.989 1.00 0.00 105 LYS A O 9
ATOM 17580 N N . TRP A 1 106 ? 8.900 -1.074 -2.814 1.00 0.00 106 TRP A N 9
ATOM 17581 C CA . TRP A 1 106 ? 7.687 -0.265 -2.797 1.00 0.00 106 TRP A CA 9
ATOM 17582 C C . TRP A 1 106 ? 7.728 0.783 -1.689 1.00 0.00 106 TRP A C 9
ATOM 17583 O O . TRP A 1 106 ? 7.487 1.967 -1.926 1.00 0.00 106 TRP A O 9
ATOM 17604 N N . VAL A 1 107 ? 8.023 0.332 -0.474 1.00 0.00 107 VAL A N 9
ATOM 17605 C CA . VAL A 1 107 ? 8.084 1.217 0.684 1.00 0.00 107 VAL A CA 9
ATOM 17606 C C . VAL A 1 107 ? 9.204 2.244 0.553 1.00 0.00 107 VAL A C 9
ATOM 17607 O O . VAL A 1 107 ? 8.995 3.432 0.791 1.00 0.00 107 VAL A O 9
ATOM 17620 N N . SER A 1 108 ? 10.395 1.780 0.188 1.00 0.00 108 SER A N 9
ATOM 17621 C CA . SER A 1 108 ? 11.547 2.663 0.046 1.00 0.00 108 SER A CA 9
ATOM 17622 C C . SER A 1 108 ? 11.360 3.662 -1.094 1.00 0.00 108 SER A C 9
ATOM 17623 O O . SER A 1 108 ? 11.795 4.809 -1.000 1.00 0.00 108 SER A O 9
ATOM 17631 N N . ARG A 1 109 ? 10.724 3.222 -2.173 1.00 0.00 109 ARG A N 9
ATOM 17632 C CA . ARG A 1 109 ? 10.496 4.088 -3.326 1.00 0.00 109 ARG A CA 9
ATOM 17633 C C . ARG A 1 109 ? 9.385 5.097 -3.051 1.00 0.00 109 ARG A C 9
ATOM 17634 O O . ARG A 1 109 ? 9.575 6.303 -3.215 1.00 0.00 109 ARG A O 9
ATOM 17655 N N . LEU A 1 110 ? 8.224 4.597 -2.640 1.00 0.00 110 LEU A N 9
ATOM 17656 C CA . LEU A 1 110 ? 7.082 5.457 -2.354 1.00 0.00 110 LEU A CA 9
ATOM 17657 C C . LEU A 1 110 ? 7.404 6.455 -1.243 1.00 0.00 110 LEU A C 9
ATOM 17658 O O . LEU A 1 110 ? 6.973 7.608 -1.291 1.00 0.00 110 LEU A O 9
ATOM 17674 N N . VAL A 1 111 ? 8.161 6.010 -0.245 1.00 0.00 111 VAL A N 9
ATOM 17675 C CA . VAL A 1 111 ? 8.534 6.874 0.869 1.00 0.00 111 VAL A CA 9
ATOM 17676 C C . VAL A 1 111 ? 9.553 7.919 0.428 1.00 0.00 111 VAL A C 9
ATOM 17677 O O . VAL A 1 111 ? 9.450 9.093 0.785 1.00 0.00 111 VAL A O 9
ATOM 17690 N N . LYS A 1 112 ? 10.536 7.483 -0.354 1.00 0.00 112 LYS A N 9
ATOM 17691 C CA . LYS A 1 112 ? 11.571 8.381 -0.851 1.00 0.00 112 LYS A CA 9
ATOM 17692 C C . LYS A 1 112 ? 10.960 9.488 -1.702 1.00 0.00 112 LYS A C 9
ATOM 17693 O O . LYS A 1 112 ? 11.494 10.594 -1.778 1.00 0.00 112 LYS A O 9
ATOM 17712 N N . LYS A 1 113 ? 9.834 9.182 -2.339 1.00 0.00 113 LYS A N 9
ATOM 17713 C CA . LYS A 1 113 ? 9.145 10.151 -3.185 1.00 0.00 113 LYS A CA 9
ATOM 17714 C C . LYS A 1 113 ? 8.434 11.208 -2.343 1.00 0.00 113 LYS A C 9
ATOM 17715 O O . LYS A 1 113 ? 8.144 12.303 -2.823 1.00 0.00 113 LYS A O 9
ATOM 17734 N N . ILE A 1 114 ? 8.154 10.873 -1.086 1.00 0.00 114 ILE A N 9
ATOM 17735 C CA . ILE A 1 114 ? 7.476 11.795 -0.182 1.00 0.00 114 ILE A CA 9
ATOM 17736 C C . ILE A 1 114 ? 8.268 13.093 -0.027 1.00 0.00 114 ILE A C 9
ATOM 17737 O O . ILE A 1 114 ? 9.481 13.066 0.184 1.00 0.00 114 ILE A O 9
ATOM 17753 N N . PRO A 1 115 ? 7.592 14.253 -0.127 1.00 0.00 115 PRO A N 9
ATOM 17754 C CA . PRO A 1 115 ? 8.244 15.558 0.005 1.00 0.00 115 PRO A CA 9
ATOM 17755 C C . PRO A 1 115 ? 8.577 15.897 1.453 1.00 0.00 115 PRO A C 9
ATOM 17756 O O . PRO A 1 115 ? 9.630 16.465 1.742 1.00 0.00 115 PRO A O 9
ATOM 17767 N N . LYS A 1 116 ? 7.671 15.544 2.360 1.00 0.00 116 LYS A N 9
ATOM 17768 C CA . LYS A 1 116 ? 7.869 15.810 3.781 1.00 0.00 116 LYS A CA 9
ATOM 17769 C C . LYS A 1 116 ? 8.570 14.638 4.461 1.00 0.00 116 LYS A C 9
ATOM 17770 O O . LYS A 1 116 ? 8.112 14.137 5.488 1.00 0.00 116 LYS A O 9
ATOM 17789 N N . LYS A 1 117 ? 9.688 14.209 3.883 1.00 0.00 117 LYS A N 9
ATOM 17790 C CA . LYS A 1 117 ? 10.454 13.096 4.435 1.00 0.00 117 LYS A CA 9
ATOM 17791 C C . LYS A 1 117 ? 11.072 13.475 5.777 1.00 0.00 117 LYS A C 9
ATOM 17792 O O . LYS A 1 117 ? 11.188 14.687 6.052 1.00 0.00 117 LYS A O 9
ATOM 17812 N N . SER A 1 1 ? 8.967 4.776 -16.547 1.00 0.00 1 SER A N 10
ATOM 17813 C CA . SER A 1 1 ? 7.937 4.289 -15.592 1.00 0.00 1 SER A CA 10
ATOM 17814 C C . SER A 1 1 ? 8.316 4.625 -14.153 1.00 0.00 1 SER A C 10
ATOM 17815 O O . SER A 1 1 ? 9.218 5.427 -13.909 1.00 0.00 1 SER A O 10
ATOM 17825 N N . ARG A 1 2 ? 7.621 4.006 -13.203 1.00 0.00 2 ARG A N 10
ATOM 17826 C CA . ARG A 1 2 ? 7.885 4.239 -11.788 1.00 0.00 2 ARG A CA 10
ATOM 17827 C C . ARG A 1 2 ? 7.291 3.127 -10.932 1.00 0.00 2 ARG A C 10
ATOM 17828 O O . ARG A 1 2 ? 6.806 2.124 -11.454 1.00 0.00 2 ARG A O 10
ATOM 17849 N N . LEU A 1 3 ? 7.329 3.310 -9.613 1.00 0.00 3 LEU A N 10
ATOM 17850 C CA . LEU A 1 3 ? 6.791 2.317 -8.687 1.00 0.00 3 LEU A CA 10
ATOM 17851 C C . LEU A 1 3 ? 5.393 1.887 -9.113 1.00 0.00 3 LEU A C 10
ATOM 17852 O O . LEU A 1 3 ? 4.442 2.659 -9.021 1.00 0.00 3 LEU A O 10
ATOM 17868 N N . GLU A 1 4 ? 5.277 0.655 -9.594 1.00 0.00 4 GLU A N 10
ATOM 17869 C CA . GLU A 1 4 ? 3.993 0.139 -10.043 1.00 0.00 4 GLU A CA 10
ATOM 17870 C C . GLU A 1 4 ? 3.954 -1.384 -9.987 1.00 0.00 4 GLU A C 10
ATOM 17871 O O . GLU A 1 4 ? 4.992 -2.046 -9.975 1.00 0.00 4 GLU A O 10
ATOM 17883 N N . GLY A 1 5 ? 2.745 -1.929 -9.958 1.00 0.00 5 GLY A N 10
ATOM 17884 C CA . GLY A 1 5 ? 2.573 -3.367 -9.910 1.00 0.00 5 GLY A CA 10
ATOM 17885 C C . GLY A 1 5 ? 1.271 -3.758 -9.248 1.00 0.00 5 GLY A C 10
ATOM 17886 O O . GLY A 1 5 ? 0.294 -3.015 -9.308 1.00 0.00 5 GLY A O 10
ATOM 17890 N N . TRP A 1 6 ? 1.256 -4.920 -8.610 1.00 0.00 6 TRP A N 10
ATOM 17891 C CA . TRP A 1 6 ? 0.060 -5.390 -7.932 1.00 0.00 6 TRP A CA 10
ATOM 17892 C C . TRP A 1 6 ? 0.327 -5.619 -6.458 1.00 0.00 6 TRP A C 10
ATOM 17893 O O . TRP A 1 6 ? 1.232 -6.367 -6.086 1.00 0.00 6 TRP A O 10
ATOM 17914 N N . LEU A 1 7 ? -0.477 -4.988 -5.620 1.00 0.00 7 LEU A N 10
ATOM 17915 C CA . LEU A 1 7 ? -0.342 -5.139 -4.188 1.00 0.00 7 LEU A CA 10
ATOM 17916 C C . LEU A 1 7 ? -1.633 -5.692 -3.616 1.00 0.00 7 LEU A C 10
ATOM 17917 O O . LEU A 1 7 ? -2.710 -5.474 -4.166 1.00 0.00 7 LEU A O 10
ATOM 17933 N N . SER A 1 8 ? -1.518 -6.433 -2.533 1.00 0.00 8 SER A N 10
ATOM 17934 C CA . SER A 1 8 ? -2.682 -7.051 -1.918 1.00 0.00 8 SER A CA 10
ATOM 17935 C C . SER A 1 8 ? -3.231 -6.218 -0.771 1.00 0.00 8 SER A C 10
ATOM 17936 O O . SER A 1 8 ? -2.492 -5.769 0.104 1.00 0.00 8 SER A O 10
ATOM 17944 N N . LEU A 1 9 ? -4.544 -6.024 -0.789 1.00 0.00 9 LEU A N 10
ATOM 17945 C CA . LEU A 1 9 ? -5.226 -5.254 0.241 1.00 0.00 9 LEU A CA 10
ATOM 17946 C C . LEU A 1 9 ? -6.245 -6.122 0.972 1.00 0.00 9 LEU A C 10
ATOM 17947 O O . LEU A 1 9 ? -6.796 -7.061 0.396 1.00 0.00 9 LEU A O 10
ATOM 17963 N N . PRO A 1 10 ? -6.511 -5.824 2.253 1.00 0.00 10 PRO A N 10
ATOM 17964 C CA . PRO A 1 10 ? -7.470 -6.589 3.057 1.00 0.00 10 PRO A CA 10
ATOM 17965 C C . PRO A 1 10 ? -8.898 -6.451 2.539 1.00 0.00 10 PRO A C 10
ATOM 17966 O O . PRO A 1 10 ? -9.515 -5.394 2.665 1.00 0.00 10 PRO A O 10
ATOM 17977 N N . VAL A 1 11 ? -9.416 -7.528 1.954 1.00 0.00 11 VAL A N 10
ATOM 17978 C CA . VAL A 1 11 ? -10.771 -7.526 1.414 1.00 0.00 11 VAL A CA 10
ATOM 17979 C C . VAL A 1 11 ? -11.693 -8.433 2.226 1.00 0.00 11 VAL A C 10
ATOM 17980 O O . VAL A 1 11 ? -11.506 -9.649 2.266 1.00 0.00 11 VAL A O 10
ATOM 17993 N N . ARG A 1 12 ? -12.689 -7.832 2.868 1.00 0.00 12 ARG A N 10
ATOM 17994 C CA . ARG A 1 12 ? -13.641 -8.585 3.675 1.00 0.00 12 ARG A CA 10
ATOM 17995 C C . ARG A 1 12 ? -14.504 -9.487 2.799 1.00 0.00 12 ARG A C 10
ATOM 17996 O O . ARG A 1 12 ? -15.407 -9.017 2.106 1.00 0.00 12 ARG A O 10
ATOM 18017 N N . ASN A 1 13 ? -14.218 -10.785 2.831 1.00 0.00 13 ASN A N 10
ATOM 18018 C CA . ASN A 1 13 ? -14.968 -11.753 2.038 1.00 0.00 13 ASN A CA 10
ATOM 18019 C C . ASN A 1 13 ? -16.391 -11.904 2.565 1.00 0.00 13 ASN A C 10
ATOM 18020 O O . ASN A 1 13 ? -17.359 -11.718 1.826 1.00 0.00 13 ASN A O 10
ATOM 18031 N N . ASN A 1 14 ? -16.513 -12.243 3.844 1.00 0.00 14 ASN A N 10
ATOM 18032 C CA . ASN A 1 14 ? -17.822 -12.416 4.465 1.00 0.00 14 ASN A CA 10
ATOM 18033 C C . ASN A 1 14 ? -18.155 -11.242 5.380 1.00 0.00 14 ASN A C 10
ATOM 18034 O O . ASN A 1 14 ? -18.872 -11.396 6.368 1.00 0.00 14 ASN A O 10
ATOM 18045 N N . THR A 1 15 ? -17.633 -10.068 5.039 1.00 0.00 15 THR A N 10
ATOM 18046 C CA . THR A 1 15 ? -17.877 -8.860 5.823 1.00 0.00 15 THR A CA 10
ATOM 18047 C C . THR A 1 15 ? -17.402 -9.027 7.262 1.00 0.00 15 THR A C 10
ATOM 18048 O O . THR A 1 15 ? -18.024 -8.516 8.194 1.00 0.00 15 THR A O 10
ATOM 18059 N N . LYS A 1 16 ? -16.296 -9.740 7.439 1.00 0.00 16 LYS A N 10
ATOM 18060 C CA . LYS A 1 16 ? -15.738 -9.967 8.768 1.00 0.00 16 LYS A CA 10
ATOM 18061 C C . LYS A 1 16 ? -14.233 -10.209 8.698 1.00 0.00 16 LYS A C 10
ATOM 18062 O O . LYS A 1 16 ? -13.463 -9.604 9.445 1.00 0.00 16 LYS A O 10
ATOM 18081 N N . LYS A 1 17 ? -13.819 -11.093 7.795 1.00 0.00 17 LYS A N 10
ATOM 18082 C CA . LYS A 1 17 ? -12.405 -11.408 7.630 1.00 0.00 17 LYS A CA 10
ATOM 18083 C C . LYS A 1 17 ? -11.877 -10.866 6.304 1.00 0.00 17 LYS A C 10
ATOM 18084 O O . LYS A 1 17 ? -12.439 -11.135 5.243 1.00 0.00 17 LYS A O 10
ATOM 18103 N N . PHE A 1 18 ? -10.797 -10.098 6.376 1.00 0.00 18 PHE A N 10
ATOM 18104 C CA . PHE A 1 18 ? -10.194 -9.509 5.185 1.00 0.00 18 PHE A CA 10
ATOM 18105 C C . PHE A 1 18 ? -8.986 -10.317 4.721 1.00 0.00 18 PHE A C 10
ATOM 18106 O O . PHE A 1 18 ? -8.023 -10.496 5.466 1.00 0.00 18 PHE A O 10
ATOM 18123 N N . GLY A 1 19 ? -9.041 -10.794 3.481 1.00 0.00 19 GLY A N 10
ATOM 18124 C CA . GLY A 1 19 ? -7.943 -11.568 2.936 1.00 0.00 19 GLY A CA 10
ATOM 18125 C C . GLY A 1 19 ? -6.959 -10.703 2.175 1.00 0.00 19 GLY A C 10
ATOM 18126 O O . GLY A 1 19 ? -6.364 -9.786 2.741 1.00 0.00 19 GLY A O 10
ATOM 18130 N N . TRP A 1 20 ? -6.791 -10.987 0.887 1.00 0.00 20 TRP A N 10
ATOM 18131 C CA . TRP A 1 20 ? -5.877 -10.218 0.053 1.00 0.00 20 TRP A CA 10
ATOM 18132 C C . TRP A 1 20 ? -6.354 -10.173 -1.392 1.00 0.00 20 TRP A C 10
ATOM 18133 O O . TRP A 1 20 ? -6.964 -11.119 -1.888 1.00 0.00 20 TRP A O 10
ATOM 18154 N N . VAL A 1 21 ? -6.058 -9.069 -2.062 1.00 0.00 21 VAL A N 10
ATOM 18155 C CA . VAL A 1 21 ? -6.441 -8.892 -3.456 1.00 0.00 21 VAL A CA 10
ATOM 18156 C C . VAL A 1 21 ? -5.442 -7.991 -4.177 1.00 0.00 21 VAL A C 10
ATOM 18157 O O . VAL A 1 21 ? -5.275 -6.827 -3.813 1.00 0.00 21 VAL A O 10
ATOM 18170 N N . LYS A 1 22 ? -4.773 -8.533 -5.191 1.00 0.00 22 LYS A N 10
ATOM 18171 C CA . LYS A 1 22 ? -3.785 -7.764 -5.935 1.00 0.00 22 LYS A CA 10
ATOM 18172 C C . LYS A 1 22 ? -4.446 -6.701 -6.802 1.00 0.00 22 LYS A C 10
ATOM 18173 O O . LYS A 1 22 ? -5.071 -7.007 -7.816 1.00 0.00 22 LYS A O 10
ATOM 18192 N N . LYS A 1 23 ? -4.264 -5.449 -6.409 1.00 0.00 23 LYS A N 10
ATOM 18193 C CA . LYS A 1 23 ? -4.796 -4.326 -7.159 1.00 0.00 23 LYS A CA 10
ATOM 18194 C C . LYS A 1 23 ? -3.639 -3.580 -7.798 1.00 0.00 23 LYS A C 10
ATOM 18195 O O . LYS A 1 23 ? -2.574 -3.449 -7.194 1.00 0.00 23 LYS A O 10
ATOM 18214 N N . TYR A 1 24 ? -3.830 -3.114 -9.017 1.00 0.00 24 TYR A N 10
ATOM 18215 C CA . TYR A 1 24 ? -2.766 -2.413 -9.711 1.00 0.00 24 TYR A CA 10
ATOM 18216 C C . TYR A 1 24 ? -2.490 -1.054 -9.090 1.00 0.00 24 TYR A C 10
ATOM 18217 O O . TYR A 1 24 ? -3.205 -0.083 -9.332 1.00 0.00 24 TYR A O 10
ATOM 18235 N N . VAL A 1 25 ? -1.428 -0.998 -8.295 1.00 0.00 25 VAL A N 10
ATOM 18236 C CA . VAL A 1 25 ? -1.024 0.235 -7.641 1.00 0.00 25 VAL A CA 10
ATOM 18237 C C . VAL A 1 25 ? 0.169 0.844 -8.362 1.00 0.00 25 VAL A C 10
ATOM 18238 O O . VAL A 1 25 ? 1.134 0.148 -8.678 1.00 0.00 25 VAL A O 10
ATOM 18251 N N . ILE A 1 26 ? 0.104 2.141 -8.624 1.00 0.00 26 ILE A N 10
ATOM 18252 C CA . ILE A 1 26 ? 1.189 2.826 -9.309 1.00 0.00 26 ILE A CA 10
ATOM 18253 C C . ILE A 1 26 ? 1.449 4.187 -8.679 1.00 0.00 26 ILE A C 10
ATOM 18254 O O . ILE A 1 26 ? 0.600 5.078 -8.722 1.00 0.00 26 ILE A O 10
ATOM 18270 N N . VAL A 1 27 ? 2.627 4.339 -8.086 1.00 0.00 27 VAL A N 10
ATOM 18271 C CA . VAL A 1 27 ? 3.004 5.584 -7.437 1.00 0.00 27 VAL A CA 10
ATOM 18272 C C . VAL A 1 27 ? 3.632 6.554 -8.430 1.00 0.00 27 VAL A C 10
ATOM 18273 O O . VAL A 1 27 ? 4.787 6.394 -8.822 1.00 0.00 27 VAL A O 10
ATOM 18286 N N . SER A 1 28 ? 2.867 7.567 -8.828 1.00 0.00 28 SER A N 10
ATOM 18287 C CA . SER A 1 28 ? 3.354 8.566 -9.770 1.00 0.00 28 SER A CA 10
ATOM 18288 C C . SER A 1 28 ? 4.191 9.620 -9.053 1.00 0.00 28 SER A C 10
ATOM 18289 O O . SER A 1 28 ? 4.146 9.734 -7.828 1.00 0.00 28 SER A O 10
ATOM 18297 N N . SER A 1 29 ? 4.954 10.388 -9.822 1.00 0.00 29 SER A N 10
ATOM 18298 C CA . SER A 1 29 ? 5.804 11.433 -9.258 1.00 0.00 29 SER A CA 10
ATOM 18299 C C . SER A 1 29 ? 4.997 12.373 -8.367 1.00 0.00 29 SER A C 10
ATOM 18300 O O . SER A 1 29 ? 4.159 13.137 -8.846 1.00 0.00 29 SER A O 10
ATOM 18308 N N . LYS A 1 30 ? 5.258 12.311 -7.065 1.00 0.00 30 LYS A N 10
ATOM 18309 C CA . LYS A 1 30 ? 4.559 13.157 -6.103 1.00 0.00 30 LYS A CA 10
ATOM 18310 C C . LYS A 1 30 ? 3.058 12.884 -6.126 1.00 0.00 30 LYS A C 10
ATOM 18311 O O . LYS A 1 30 ? 2.247 13.801 -5.993 1.00 0.00 30 LYS A O 10
ATOM 18330 N N . LYS A 1 31 ? 2.693 11.616 -6.296 1.00 0.00 31 LYS A N 10
ATOM 18331 C CA . LYS A 1 31 ? 1.289 11.224 -6.337 1.00 0.00 31 LYS A CA 10
ATOM 18332 C C . LYS A 1 31 ? 1.148 9.704 -6.325 1.00 0.00 31 LYS A C 10
ATOM 18333 O O . LYS A 1 31 ? 1.957 8.992 -6.917 1.00 0.00 31 LYS A O 10
ATOM 18352 N N . ILE A 1 32 ? 0.112 9.215 -5.650 1.00 0.00 32 ILE A N 10
ATOM 18353 C CA . ILE A 1 32 ? -0.139 7.781 -5.566 1.00 0.00 32 ILE A CA 10
ATOM 18354 C C . ILE A 1 32 ? -1.444 7.418 -6.266 1.00 0.00 32 ILE A C 10
ATOM 18355 O O . ILE A 1 32 ? -2.480 8.040 -6.029 1.00 0.00 32 ILE A O 10
ATOM 18371 N N . LEU A 1 33 ? -1.389 6.413 -7.135 1.00 0.00 33 LEU A N 10
ATOM 18372 C CA . LEU A 1 33 ? -2.568 5.975 -7.873 1.00 0.00 33 LEU A CA 10
ATOM 18373 C C . LEU A 1 33 ? -2.931 4.533 -7.532 1.00 0.00 33 LEU A C 10
ATOM 18374 O O . LEU A 1 33 ? -2.064 3.719 -7.220 1.00 0.00 33 LEU A O 10
ATOM 18390 N N . PHE A 1 34 ? -4.223 4.228 -7.598 1.00 0.00 34 PHE A N 10
ATOM 18391 C CA . PHE A 1 34 ? -4.714 2.887 -7.301 1.00 0.00 34 PHE A CA 10
ATOM 18392 C C . PHE A 1 34 ? -5.693 2.424 -8.376 1.00 0.00 34 PHE A C 10
ATOM 18393 O O . PHE A 1 34 ? -6.623 3.145 -8.735 1.00 0.00 34 PHE A O 10
ATOM 18410 N N . TYR A 1 35 ? -5.477 1.215 -8.883 1.00 0.00 35 TYR A N 10
ATOM 18411 C CA . TYR A 1 35 ? -6.339 0.655 -9.917 1.00 0.00 35 TYR A CA 10
ATOM 18412 C C . TYR A 1 35 ? -6.671 -0.803 -9.617 1.00 0.00 35 TYR A C 10
ATOM 18413 O O . TYR A 1 35 ? -6.048 -1.429 -8.760 1.00 0.00 35 TYR A O 10
ATOM 18431 N N . ASP A 1 36 ? -7.656 -1.339 -10.330 1.00 0.00 36 ASP A N 10
ATOM 18432 C CA . ASP A 1 36 ? -8.071 -2.723 -10.143 1.00 0.00 36 ASP A CA 10
ATOM 18433 C C . ASP A 1 36 ? -7.517 -3.614 -11.250 1.00 0.00 36 ASP A C 10
ATOM 18434 O O . ASP A 1 36 ? -7.338 -4.817 -11.059 1.00 0.00 36 ASP A O 10
ATOM 18443 N N . SER A 1 37 ? -7.247 -3.018 -12.407 1.00 0.00 37 SER A N 10
ATOM 18444 C CA . SER A 1 37 ? -6.713 -3.760 -13.543 1.00 0.00 37 SER A CA 10
ATOM 18445 C C . SER A 1 37 ? -6.125 -2.814 -14.584 1.00 0.00 37 SER A C 10
ATOM 18446 O O . SER A 1 37 ? -6.331 -1.603 -14.525 1.00 0.00 37 SER A O 10
ATOM 18454 N N . GLU A 1 38 ? -5.388 -3.377 -15.538 1.00 0.00 38 GLU A N 10
ATOM 18455 C CA . GLU A 1 38 ? -4.769 -2.584 -16.593 1.00 0.00 38 GLU A CA 10
ATOM 18456 C C . GLU A 1 38 ? -5.827 -1.947 -17.490 1.00 0.00 38 GLU A C 10
ATOM 18457 O O . GLU A 1 38 ? -5.688 -0.800 -17.913 1.00 0.00 38 GLU A O 10
ATOM 18469 N N . GLN A 1 39 ? -6.885 -2.699 -17.774 1.00 0.00 39 GLN A N 10
ATOM 18470 C CA . GLN A 1 39 ? -7.967 -2.207 -18.620 1.00 0.00 39 GLN A CA 10
ATOM 18471 C C . GLN A 1 39 ? -8.607 -0.961 -18.014 1.00 0.00 39 GLN A C 10
ATOM 18472 O O . GLN A 1 39 ? -8.964 -0.025 -18.729 1.00 0.00 39 GLN A O 10
ATOM 18486 N N . ASP A 1 40 ? -8.746 -0.957 -16.692 1.00 0.00 40 ASP A N 10
ATOM 18487 C CA . ASP A 1 40 ? -9.342 0.174 -15.989 1.00 0.00 40 ASP A CA 10
ATOM 18488 C C . ASP A 1 40 ? -8.391 1.366 -15.978 1.00 0.00 40 ASP A C 10
ATOM 18489 O O . ASP A 1 40 ? -8.823 2.519 -15.985 1.00 0.00 40 ASP A O 10
ATOM 18498 N N . LYS A 1 41 ? -7.093 1.081 -15.961 1.00 0.00 41 LYS A N 10
ATOM 18499 C CA . LYS A 1 41 ? -6.079 2.129 -15.948 1.00 0.00 41 LYS A CA 10
ATOM 18500 C C . LYS A 1 41 ? -6.062 2.883 -17.275 1.00 0.00 41 LYS A C 10
ATOM 18501 O O . LYS A 1 41 ? -6.070 4.113 -17.300 1.00 0.00 41 LYS A O 10
ATOM 18520 N N . GLU A 1 42 ? -6.039 2.136 -18.373 1.00 0.00 42 GLU A N 10
ATOM 18521 C CA . GLU A 1 42 ? -6.022 2.731 -19.705 1.00 0.00 42 GLU A CA 10
ATOM 18522 C C . GLU A 1 42 ? -7.252 3.603 -19.930 1.00 0.00 42 GLU A C 10
ATOM 18523 O O . GLU A 1 42 ? -7.231 4.521 -20.749 1.00 0.00 42 GLU A O 10
ATOM 18535 N N . GLN A 1 43 ? -8.326 3.310 -19.201 1.00 0.00 43 GLN A N 10
ATOM 18536 C CA . GLN A 1 43 ? -9.564 4.072 -19.328 1.00 0.00 43 GLN A CA 10
ATOM 18537 C C . GLN A 1 43 ? -9.580 5.274 -18.383 1.00 0.00 43 GLN A C 10
ATOM 18538 O O . GLN A 1 43 ? -10.607 5.933 -18.226 1.00 0.00 43 GLN A O 10
ATOM 18552 N N . SER A 1 44 ? -8.440 5.556 -17.756 1.00 0.00 44 SER A N 10
ATOM 18553 C CA . SER A 1 44 ? -8.337 6.680 -16.833 1.00 0.00 44 SER A CA 10
ATOM 18554 C C . SER A 1 44 ? -9.354 6.555 -15.702 1.00 0.00 44 SER A C 10
ATOM 18555 O O . SER A 1 44 ? -10.022 7.526 -15.342 1.00 0.00 44 SER A O 10
ATOM 18563 N N . ASN A 1 45 ? -9.466 5.354 -15.143 1.00 0.00 45 ASN A N 10
ATOM 18564 C CA . ASN A 1 45 ? -10.402 5.103 -14.053 1.00 0.00 45 ASN A CA 10
ATOM 18565 C C . ASN A 1 45 ? -9.658 4.696 -12.780 1.00 0.00 45 ASN A C 10
ATOM 18566 O O . ASN A 1 45 ? -9.592 3.516 -12.438 1.00 0.00 45 ASN A O 10
ATOM 18577 N N . PRO A 1 46 ? -9.086 5.677 -12.059 1.00 0.00 46 PRO A N 10
ATOM 18578 C CA . PRO A 1 46 ? -8.346 5.417 -10.821 1.00 0.00 46 PRO A CA 10
ATOM 18579 C C . PRO A 1 46 ? -9.268 5.067 -9.658 1.00 0.00 46 PRO A C 10
ATOM 18580 O O . PRO A 1 46 ? -10.017 5.914 -9.170 1.00 0.00 46 PRO A O 10
ATOM 18591 N N . TYR A 1 47 ? -9.206 3.815 -9.215 1.00 0.00 47 TYR A N 10
ATOM 18592 C CA . TYR A 1 47 ? -10.034 3.355 -8.106 1.00 0.00 47 TYR A CA 10
ATOM 18593 C C . TYR A 1 47 ? -9.756 4.172 -6.849 1.00 0.00 47 TYR A C 10
ATOM 18594 O O . TYR A 1 47 ? -10.651 4.404 -6.036 1.00 0.00 47 TYR A O 10
ATOM 18612 N N . MET A 1 48 ? -8.510 4.607 -6.697 1.00 0.00 48 MET A N 10
ATOM 18613 C CA . MET A 1 48 ? -8.112 5.401 -5.542 1.00 0.00 48 MET A CA 10
ATOM 18614 C C . MET A 1 48 ? -6.841 6.191 -5.840 1.00 0.00 48 MET A C 10
ATOM 18615 O O . MET A 1 48 ? -6.047 5.805 -6.698 1.00 0.00 48 MET A O 10
ATOM 18629 N N . VAL A 1 49 ? -6.656 7.297 -5.129 1.00 0.00 49 VAL A N 10
ATOM 18630 C CA . VAL A 1 49 ? -5.482 8.139 -5.321 1.00 0.00 49 VAL A CA 10
ATOM 18631 C C . VAL A 1 49 ? -5.110 8.867 -4.034 1.00 0.00 49 VAL A C 10
ATOM 18632 O O . VAL A 1 49 ? -5.955 9.496 -3.397 1.00 0.00 49 VAL A O 10
ATOM 18645 N N . LEU A 1 50 ? -3.838 8.776 -3.657 1.00 0.00 50 LEU A N 10
ATOM 18646 C CA . LEU A 1 50 ? -3.353 9.426 -2.446 1.00 0.00 50 LEU A CA 10
ATOM 18647 C C . LEU A 1 50 ? -2.202 10.375 -2.765 1.00 0.00 50 LEU A C 10
ATOM 18648 O O . LEU A 1 50 ? -1.474 10.177 -3.736 1.00 0.00 50 LEU A O 10
ATOM 18664 N N . ASP A 1 51 ? -2.043 11.404 -1.940 1.00 0.00 51 ASP A N 10
ATOM 18665 C CA . ASP A 1 51 ? -0.978 12.382 -2.137 1.00 0.00 51 ASP A CA 10
ATOM 18666 C C . ASP A 1 51 ? 0.277 11.984 -1.367 1.00 0.00 51 ASP A C 10
ATOM 18667 O O . ASP A 1 51 ? 0.214 11.663 -0.179 1.00 0.00 51 ASP A O 10
ATOM 18676 N N . ILE A 1 52 ? 1.416 12.005 -2.050 1.00 0.00 52 ILE A N 10
ATOM 18677 C CA . ILE A 1 52 ? 2.687 11.649 -1.431 1.00 0.00 52 ILE A CA 10
ATOM 18678 C C . ILE A 1 52 ? 2.985 12.552 -0.240 1.00 0.00 52 ILE A C 10
ATOM 18679 O O . ILE A 1 52 ? 3.499 12.101 0.784 1.00 0.00 52 ILE A O 10
ATOM 18695 N N . ASP A 1 53 ? 2.655 13.833 -0.380 1.00 0.00 53 ASP A N 10
ATOM 18696 C CA . ASP A 1 53 ? 2.882 14.801 0.685 1.00 0.00 53 ASP A CA 10
ATOM 18697 C C . ASP A 1 53 ? 1.955 14.534 1.864 1.00 0.00 53 ASP A C 10
ATOM 18698 O O . ASP A 1 53 ? 2.308 14.793 3.016 1.00 0.00 53 ASP A O 10
ATOM 18707 N N . LYS A 1 54 ? 0.769 14.011 1.570 1.00 0.00 54 LYS A N 10
ATOM 18708 C CA . LYS A 1 54 ? -0.210 13.703 2.606 1.00 0.00 54 LYS A CA 10
ATOM 18709 C C . LYS A 1 54 ? 0.291 12.582 3.511 1.00 0.00 54 LYS A C 10
ATOM 18710 O O . LYS A 1 54 ? -0.117 12.475 4.667 1.00 0.00 54 LYS A O 10
ATOM 18729 N N . LEU A 1 55 ? 1.179 11.745 2.977 1.00 0.00 55 LEU A N 10
ATOM 18730 C CA . LEU A 1 55 ? 1.733 10.631 3.740 1.00 0.00 55 LEU A CA 10
ATOM 18731 C C . LEU A 1 55 ? 2.347 11.116 5.049 1.00 0.00 55 LEU A C 10
ATOM 18732 O O . LEU A 1 55 ? 2.965 12.179 5.101 1.00 0.00 55 LEU A O 10
ATOM 18748 N N . PHE A 1 56 ? 2.170 10.329 6.104 1.00 0.00 56 PHE A N 10
ATOM 18749 C CA . PHE A 1 56 ? 2.707 10.678 7.413 1.00 0.00 56 PHE A CA 10
ATOM 18750 C C . PHE A 1 56 ? 3.859 9.755 7.793 1.00 0.00 56 PHE A C 10
ATOM 18751 O O . PHE A 1 56 ? 4.826 10.184 8.424 1.00 0.00 56 PHE A O 10
ATOM 18768 N N . HIS A 1 57 ? 3.750 8.488 7.408 1.00 0.00 57 HIS A N 10
ATOM 18769 C CA . HIS A 1 57 ? 4.788 7.509 7.714 1.00 0.00 57 HIS A CA 10
ATOM 18770 C C . HIS A 1 57 ? 4.447 6.139 7.134 1.00 0.00 57 HIS A C 10
ATOM 18771 O O . HIS A 1 57 ? 3.364 5.604 7.372 1.00 0.00 57 HIS A O 10
ATOM 18786 N N . VAL A 1 58 ? 5.383 5.575 6.376 1.00 0.00 58 VAL A N 10
ATOM 18787 C CA . VAL A 1 58 ? 5.194 4.263 5.767 1.00 0.00 58 VAL A CA 10
ATOM 18788 C C . VAL A 1 58 ? 6.299 3.305 6.201 1.00 0.00 58 VAL A C 10
ATOM 18789 O O . VAL A 1 58 ? 7.478 3.542 5.937 1.00 0.00 58 VAL A O 10
ATOM 18802 N N . ARG A 1 59 ? 5.912 2.224 6.870 1.00 0.00 59 ARG A N 10
ATOM 18803 C CA . ARG A 1 59 ? 6.870 1.232 7.343 1.00 0.00 59 ARG A CA 10
ATOM 18804 C C . ARG A 1 59 ? 6.261 -0.168 7.319 1.00 0.00 59 ARG A C 10
ATOM 18805 O O . ARG A 1 59 ? 5.039 -0.322 7.320 1.00 0.00 59 ARG A O 10
ATOM 18826 N N . PRO A 1 60 ? 7.107 -1.213 7.299 1.00 0.00 60 PRO A N 10
ATOM 18827 C CA . PRO A 1 60 ? 6.645 -2.606 7.277 1.00 0.00 60 PRO A CA 10
ATOM 18828 C C . PRO A 1 60 ? 5.781 -2.947 8.486 1.00 0.00 60 PRO A C 10
ATOM 18829 O O . PRO A 1 60 ? 5.971 -2.398 9.572 1.00 0.00 60 PRO A O 10
ATOM 18840 N N . VAL A 1 61 ? 4.832 -3.855 8.293 1.00 0.00 61 VAL A N 10
ATOM 18841 C CA . VAL A 1 61 ? 3.939 -4.268 9.370 1.00 0.00 61 VAL A CA 10
ATOM 18842 C C . VAL A 1 61 ? 4.464 -5.516 10.070 1.00 0.00 61 VAL A C 10
ATOM 18843 O O . VAL A 1 61 ? 5.469 -6.096 9.659 1.00 0.00 61 VAL A O 10
ATOM 18856 N N . THR A 1 62 ? 3.778 -5.924 11.134 1.00 0.00 62 THR A N 10
ATOM 18857 C CA . THR A 1 62 ? 4.176 -7.104 11.893 1.00 0.00 62 THR A CA 10
ATOM 18858 C C . THR A 1 62 ? 3.033 -8.109 11.971 1.00 0.00 62 THR A C 10
ATOM 18859 O O . THR A 1 62 ? 1.994 -7.933 11.335 1.00 0.00 62 THR A O 10
ATOM 18870 N N . GLN A 1 63 ? 3.229 -9.163 12.755 1.00 0.00 63 GLN A N 10
ATOM 18871 C CA . GLN A 1 63 ? 2.213 -10.196 12.917 1.00 0.00 63 GLN A CA 10
ATOM 18872 C C . GLN A 1 63 ? 0.978 -9.654 13.634 1.00 0.00 63 GLN A C 10
ATOM 18873 O O . GLN A 1 63 ? -0.077 -10.287 13.629 1.00 0.00 63 GLN A O 10
ATOM 18887 N N . THR A 1 64 ? 1.112 -8.483 14.250 1.00 0.00 64 THR A N 10
ATOM 18888 C CA . THR A 1 64 ? 0.001 -7.866 14.967 1.00 0.00 64 THR A CA 10
ATOM 18889 C C . THR A 1 64 ? -0.971 -7.197 14.000 1.00 0.00 64 THR A C 10
ATOM 18890 O O . THR A 1 64 ? -2.170 -7.115 14.267 1.00 0.00 64 THR A O 10
ATOM 18901 N N . ASP A 1 65 ? -0.445 -6.718 12.877 1.00 0.00 65 ASP A N 10
ATOM 18902 C CA . ASP A 1 65 ? -1.267 -6.054 11.871 1.00 0.00 65 ASP A CA 10
ATOM 18903 C C . ASP A 1 65 ? -2.307 -7.008 11.292 1.00 0.00 65 ASP A C 10
ATOM 18904 O O . ASP A 1 65 ? -3.368 -6.583 10.836 1.00 0.00 65 ASP A O 10
ATOM 18913 N N . VAL A 1 66 ? -1.996 -8.300 11.312 1.00 0.00 66 VAL A N 10
ATOM 18914 C CA . VAL A 1 66 ? -2.903 -9.313 10.789 1.00 0.00 66 VAL A CA 10
ATOM 18915 C C . VAL A 1 66 ? -2.992 -10.507 11.734 1.00 0.00 66 VAL A C 10
ATOM 18916 O O . VAL A 1 66 ? -2.382 -10.512 12.802 1.00 0.00 66 VAL A O 10
ATOM 18929 N N . TYR A 1 67 ? -3.759 -11.515 11.335 1.00 0.00 67 TYR A N 10
ATOM 18930 C CA . TYR A 1 67 ? -3.928 -12.714 12.147 1.00 0.00 67 TYR A CA 10
ATOM 18931 C C . TYR A 1 67 ? -4.083 -13.949 11.267 1.00 0.00 67 TYR A C 10
ATOM 18932 O O . TYR A 1 67 ? -3.444 -14.975 11.503 1.00 0.00 67 TYR A O 10
ATOM 18950 N N . ARG A 1 68 ? -4.938 -13.845 10.254 1.00 0.00 68 ARG A N 10
ATOM 18951 C CA . ARG A 1 68 ? -5.178 -14.955 9.340 1.00 0.00 68 ARG A CA 10
ATOM 18952 C C . ARG A 1 68 ? -4.052 -15.077 8.314 1.00 0.00 68 ARG A C 10
ATOM 18953 O O . ARG A 1 68 ? -3.878 -16.126 7.695 1.00 0.00 68 ARG A O 10
ATOM 18974 N N . ALA A 1 69 ? -3.291 -13.999 8.137 1.00 0.00 69 ALA A N 10
ATOM 18975 C CA . ALA A 1 69 ? -2.185 -13.993 7.186 1.00 0.00 69 ALA A CA 10
ATOM 18976 C C . ALA A 1 69 ? -1.181 -15.100 7.498 1.00 0.00 69 ALA A C 10
ATOM 18977 O O . ALA A 1 69 ? -1.468 -16.008 8.277 1.00 0.00 69 ALA A O 10
ATOM 18984 N N . ASP A 1 70 ? -0.005 -15.018 6.883 1.00 0.00 70 ASP A N 10
ATOM 18985 C CA . ASP A 1 70 ? 1.038 -16.014 7.094 1.00 0.00 70 ASP A CA 10
ATOM 18986 C C . ASP A 1 70 ? 2.337 -15.353 7.546 1.00 0.00 70 ASP A C 10
ATOM 18987 O O . ASP A 1 70 ? 2.660 -14.243 7.120 1.00 0.00 70 ASP A O 10
ATOM 18996 N N . ALA A 1 71 ? 3.078 -16.043 8.409 1.00 0.00 71 ALA A N 10
ATOM 18997 C CA . ALA A 1 71 ? 4.343 -15.525 8.921 1.00 0.00 71 ALA A CA 10
ATOM 18998 C C . ALA A 1 71 ? 5.263 -15.084 7.786 1.00 0.00 71 ALA A C 10
ATOM 18999 O O . ALA A 1 71 ? 6.069 -14.169 7.949 1.00 0.00 71 ALA A O 10
ATOM 19006 N N . LYS A 1 72 ? 5.136 -15.740 6.638 1.00 0.00 72 LYS A N 10
ATOM 19007 C CA . LYS A 1 72 ? 5.954 -15.413 5.477 1.00 0.00 72 LYS A CA 10
ATOM 19008 C C . LYS A 1 72 ? 5.435 -14.160 4.779 1.00 0.00 72 LYS A C 10
ATOM 19009 O O . LYS A 1 72 ? 6.190 -13.446 4.119 1.00 0.00 72 LYS A O 10
ATOM 19028 N N . GLU A 1 73 ? 4.141 -13.899 4.929 1.00 0.00 73 GLU A N 10
ATOM 19029 C CA . GLU A 1 73 ? 3.518 -12.732 4.314 1.00 0.00 73 GLU A CA 10
ATOM 19030 C C . GLU A 1 73 ? 3.796 -11.469 5.124 1.00 0.00 73 GLU A C 10
ATOM 19031 O O . GLU A 1 73 ? 4.042 -10.404 4.561 1.00 0.00 73 GLU A O 10
ATOM 19043 N N . ILE A 1 74 ? 3.749 -11.596 6.449 1.00 0.00 74 ILE A N 10
ATOM 19044 C CA . ILE A 1 74 ? 3.989 -10.464 7.343 1.00 0.00 74 ILE A CA 10
ATOM 19045 C C . ILE A 1 74 ? 5.182 -9.618 6.890 1.00 0.00 74 ILE A C 10
ATOM 19046 O O . ILE A 1 74 ? 5.063 -8.401 6.745 1.00 0.00 74 ILE A O 10
ATOM 19062 N N . PRO A 1 75 ? 6.353 -10.245 6.661 1.00 0.00 75 PRO A N 10
ATOM 19063 C CA . PRO A 1 75 ? 7.555 -9.523 6.224 1.00 0.00 75 PRO A CA 10
ATOM 19064 C C . PRO A 1 75 ? 7.404 -8.913 4.833 1.00 0.00 75 PRO A C 10
ATOM 19065 O O . PRO A 1 75 ? 8.230 -8.100 4.413 1.00 0.00 75 PRO A O 10
ATOM 19076 N N . ARG A 1 76 ? 6.353 -9.306 4.118 1.00 0.00 76 ARG A N 10
ATOM 19077 C CA . ARG A 1 76 ? 6.112 -8.792 2.773 1.00 0.00 76 ARG A CA 10
ATOM 19078 C C . ARG A 1 76 ? 4.966 -7.780 2.755 1.00 0.00 76 ARG A C 10
ATOM 19079 O O . ARG A 1 76 ? 4.551 -7.323 1.690 1.00 0.00 76 ARG A O 10
ATOM 19100 N N . ILE A 1 77 ? 4.455 -7.431 3.934 1.00 0.00 77 ILE A N 10
ATOM 19101 C CA . ILE A 1 77 ? 3.359 -6.473 4.037 1.00 0.00 77 ILE A CA 10
ATOM 19102 C C . ILE A 1 77 ? 3.818 -5.179 4.702 1.00 0.00 77 ILE A C 10
ATOM 19103 O O . ILE A 1 77 ? 4.451 -5.202 5.758 1.00 0.00 77 ILE A O 10
ATOM 19119 N N . PHE A 1 78 ? 3.490 -4.051 4.078 1.00 0.00 78 PHE A N 10
ATOM 19120 C CA . PHE A 1 78 ? 3.863 -2.745 4.611 1.00 0.00 78 PHE A CA 10
ATOM 19121 C C . PHE A 1 78 ? 2.635 -1.852 4.765 1.00 0.00 78 PHE A C 10
ATOM 19122 O O . PHE A 1 78 ? 1.611 -2.075 4.120 1.00 0.00 78 PHE A O 10
ATOM 19139 N N . GLN A 1 79 ? 2.741 -0.850 5.630 1.00 0.00 79 GLN A N 10
ATOM 19140 C CA . GLN A 1 79 ? 1.636 0.070 5.876 1.00 0.00 79 GLN A CA 10
ATOM 19141 C C . GLN A 1 79 ? 2.030 1.509 5.554 1.00 0.00 79 GLN A C 10
ATOM 19142 O O . GLN A 1 79 ? 3.158 1.928 5.813 1.00 0.00 79 GLN A O 10
ATOM 19156 N N . ILE A 1 80 ? 1.089 2.262 4.990 1.00 0.00 80 ILE A N 10
ATOM 19157 C CA . ILE A 1 80 ? 1.330 3.657 4.636 1.00 0.00 80 ILE A CA 10
ATOM 19158 C C . ILE A 1 80 ? 0.263 4.561 5.241 1.00 0.00 80 ILE A C 10
ATOM 19159 O O . ILE A 1 80 ? -0.915 4.456 4.900 1.00 0.00 80 ILE A O 10
ATOM 19175 N N . LEU A 1 81 ? 0.678 5.451 6.137 1.00 0.00 81 LEU A N 10
ATOM 19176 C CA . LEU A 1 81 ? -0.254 6.371 6.781 1.00 0.00 81 LEU A CA 10
ATOM 19177 C C . LEU A 1 81 ? -0.396 7.654 5.970 1.00 0.00 81 LEU A C 10
ATOM 19178 O O . LEU A 1 81 ? 0.598 8.245 5.546 1.00 0.00 81 LEU A O 10
ATOM 19194 N N . TYR A 1 82 ? -1.636 8.078 5.756 1.00 0.00 82 TYR A N 10
ATOM 19195 C CA . TYR A 1 82 ? -1.908 9.291 4.994 1.00 0.00 82 TYR A CA 10
ATOM 19196 C C . TYR A 1 82 ? -3.093 10.049 5.584 1.00 0.00 82 TYR A C 10
ATOM 19197 O O . TYR A 1 82 ? -4.032 9.445 6.103 1.00 0.00 82 TYR A O 10
ATOM 19215 N N . ALA A 1 83 ? -3.043 11.375 5.501 1.00 0.00 83 ALA A N 10
ATOM 19216 C CA . ALA A 1 83 ? -4.114 12.212 6.026 1.00 0.00 83 ALA A CA 10
ATOM 19217 C C . ALA A 1 83 ? -5.366 12.112 5.159 1.00 0.00 83 ALA A C 10
ATOM 19218 O O . ALA A 1 83 ? -5.327 12.396 3.961 1.00 0.00 83 ALA A O 10
ATOM 19225 N N . ASN A 1 84 ? -6.475 11.710 5.770 1.00 0.00 84 ASN A N 10
ATOM 19226 C CA . ASN A 1 84 ? -7.736 11.578 5.051 1.00 0.00 84 ASN A CA 10
ATOM 19227 C C . ASN A 1 84 ? -8.602 12.820 5.247 1.00 0.00 84 ASN A C 10
ATOM 19228 O O . ASN A 1 84 ? -9.197 13.332 4.299 1.00 0.00 84 ASN A O 10
ATOM 19239 N N . GLU A 1 85 ? -8.664 13.297 6.486 1.00 0.00 85 GLU A N 10
ATOM 19240 C CA . GLU A 1 85 ? -9.453 14.479 6.813 1.00 0.00 85 GLU A CA 10
ATOM 19241 C C . GLU A 1 85 ? -8.585 15.542 7.481 1.00 0.00 85 GLU A C 10
ATOM 19242 O O . GLU A 1 85 ? -8.697 16.729 7.176 1.00 0.00 85 GLU A O 10
ATOM 19254 N N . GLY A 1 86 ? -7.722 15.106 8.395 1.00 0.00 86 GLY A N 10
ATOM 19255 C CA . GLY A 1 86 ? -6.849 16.030 9.090 1.00 0.00 86 GLY A CA 10
ATOM 19256 C C . GLY A 1 86 ? -5.489 15.431 9.390 1.00 0.00 86 GLY A C 10
ATOM 19257 O O . GLY A 1 86 ? -4.617 15.389 8.522 1.00 0.00 86 GLY A O 10
ATOM 19261 N N . ILE A 1 87 ? -5.306 14.969 10.624 1.00 0.00 87 ILE A N 10
ATOM 19262 C CA . ILE A 1 87 ? -4.039 14.372 11.034 1.00 0.00 87 ILE A CA 10
ATOM 19263 C C . ILE A 1 87 ? -4.269 13.107 11.855 1.00 0.00 87 ILE A C 10
ATOM 19264 O O . ILE A 1 87 ? -3.932 12.005 11.425 1.00 0.00 87 ILE A O 10
ATOM 19280 N N . SER A 1 88 ? -4.842 13.276 13.042 1.00 0.00 88 SER A N 10
ATOM 19281 C CA . SER A 1 88 ? -5.114 12.148 13.927 1.00 0.00 88 SER A CA 10
ATOM 19282 C C . SER A 1 88 ? -6.027 11.128 13.252 1.00 0.00 88 SER A C 10
ATOM 19283 O O . SER A 1 88 ? -5.927 9.928 13.505 1.00 0.00 88 SER A O 10
ATOM 19291 N N . SER A 1 89 ? -6.917 11.615 12.394 1.00 0.00 89 SER A N 10
ATOM 19292 C CA . SER A 1 89 ? -7.850 10.744 11.684 1.00 0.00 89 SER A CA 10
ATOM 19293 C C . SER A 1 89 ? -7.156 10.011 10.536 1.00 0.00 89 SER A C 10
ATOM 19294 O O . SER A 1 89 ? -7.652 8.992 10.055 1.00 0.00 89 SER A O 10
ATOM 19302 N N . ALA A 1 90 ? -6.011 10.540 10.101 1.00 0.00 90 ALA A N 10
ATOM 19303 C CA . ALA A 1 90 ? -5.244 9.944 9.006 1.00 0.00 90 ALA A CA 10
ATOM 19304 C C . ALA A 1 90 ? -5.236 8.419 9.080 1.00 0.00 90 ALA A C 10
ATOM 19305 O O . ALA A 1 90 ? -4.759 7.836 10.051 1.00 0.00 90 ALA A O 10
ATOM 19312 N N . LYS A 1 91 ? -5.771 7.782 8.042 1.00 0.00 91 LYS A N 10
ATOM 19313 C CA . LYS A 1 91 ? -5.828 6.327 7.985 1.00 0.00 91 LYS A CA 10
ATOM 19314 C C . LYS A 1 91 ? -4.550 5.757 7.377 1.00 0.00 91 LYS A C 10
ATOM 19315 O O . LYS A 1 91 ? -3.624 6.497 7.048 1.00 0.00 91 LYS A O 10
ATOM 19334 N N . ASN A 1 92 ? -4.507 4.438 7.234 1.00 0.00 92 ASN A N 10
ATOM 19335 C CA . ASN A 1 92 ? -3.342 3.767 6.668 1.00 0.00 92 ASN A CA 10
ATOM 19336 C C . ASN A 1 92 ? -3.748 2.798 5.563 1.00 0.00 92 ASN A C 10
ATOM 19337 O O . ASN A 1 92 ? -4.915 2.423 5.450 1.00 0.00 92 ASN A O 10
ATOM 19348 N N . LEU A 1 93 ? -2.776 2.396 4.750 1.00 0.00 93 LEU A N 10
ATOM 19349 C CA . LEU A 1 93 ? -3.028 1.468 3.653 1.00 0.00 93 LEU A CA 10
ATOM 19350 C C . LEU A 1 93 ? -2.144 0.230 3.775 1.00 0.00 93 LEU A C 10
ATOM 19351 O O . LEU A 1 93 ? -0.917 0.333 3.805 1.00 0.00 93 LEU A O 10
ATOM 19367 N N . LEU A 1 94 ? -2.774 -0.937 3.844 1.00 0.00 94 LEU A N 10
ATOM 19368 C CA . LEU A 1 94 ? -2.041 -2.192 3.961 1.00 0.00 94 LEU A CA 10
ATOM 19369 C C . LEU A 1 94 ? -1.858 -2.835 2.592 1.00 0.00 94 LEU A C 10
ATOM 19370 O O . LEU A 1 94 ? -2.830 -3.101 1.885 1.00 0.00 94 LEU A O 10
ATOM 19386 N N . LEU A 1 95 ? -0.607 -3.074 2.217 1.00 0.00 95 LEU A N 10
ATOM 19387 C CA . LEU A 1 95 ? -0.302 -3.675 0.928 1.00 0.00 95 LEU A CA 10
ATOM 19388 C C . LEU A 1 95 ? 0.624 -4.874 1.079 1.00 0.00 95 LEU A C 10
ATOM 19389 O O . LEU A 1 95 ? 1.766 -4.743 1.523 1.00 0.00 95 LEU A O 10
ATOM 19405 N N . LEU A 1 96 ? 0.125 -6.046 0.699 1.00 0.00 96 LEU A N 10
ATOM 19406 C CA . LEU A 1 96 ? 0.900 -7.276 0.782 1.00 0.00 96 LEU A CA 10
ATOM 19407 C C . LEU A 1 96 ? 1.669 -7.509 -0.516 1.00 0.00 96 LEU A C 10
ATOM 19408 O O . LEU A 1 96 ? 1.075 -7.643 -1.586 1.00 0.00 96 LEU A O 10
ATOM 19424 N N . ALA A 1 97 ? 2.993 -7.557 -0.413 1.00 0.00 97 ALA A N 10
ATOM 19425 C CA . ALA A 1 97 ? 3.839 -7.775 -1.579 1.00 0.00 97 ALA A CA 10
ATOM 19426 C C . ALA A 1 97 ? 4.108 -9.261 -1.790 1.00 0.00 97 ALA A C 10
ATOM 19427 O O . ALA A 1 97 ? 4.405 -9.989 -0.844 1.00 0.00 97 ALA A O 10
ATOM 19434 N N . ASN A 1 98 ? 4.003 -9.705 -3.040 1.00 0.00 98 ASN A N 10
ATOM 19435 C CA . ASN A 1 98 ? 4.237 -11.106 -3.378 1.00 0.00 98 ASN A CA 10
ATOM 19436 C C . ASN A 1 98 ? 5.597 -11.569 -2.866 1.00 0.00 98 ASN A C 10
ATOM 19437 O O . ASN A 1 98 ? 5.782 -12.741 -2.537 1.00 0.00 98 ASN A O 10
ATOM 19448 N N . SER A 1 99 ? 6.546 -10.641 -2.800 1.00 0.00 99 SER A N 10
ATOM 19449 C CA . SER A 1 99 ? 7.890 -10.951 -2.329 1.00 0.00 99 SER A CA 10
ATOM 19450 C C . SER A 1 99 ? 8.382 -9.885 -1.356 1.00 0.00 99 SER A C 10
ATOM 19451 O O . SER A 1 99 ? 8.011 -8.714 -1.461 1.00 0.00 99 SER A O 10
ATOM 19459 N N . THR A 1 100 ? 9.217 -10.295 -0.407 1.00 0.00 100 THR A N 10
ATOM 19460 C CA . THR A 1 100 ? 9.760 -9.375 0.587 1.00 0.00 100 THR A CA 10
ATOM 19461 C C . THR A 1 100 ? 10.476 -8.205 -0.080 1.00 0.00 100 THR A C 10
ATOM 19462 O O . THR A 1 100 ? 10.280 -7.048 0.294 1.00 0.00 100 THR A O 10
ATOM 19473 N N . GLU A 1 101 ? 11.307 -8.514 -1.071 1.00 0.00 101 GLU A N 10
ATOM 19474 C CA . GLU A 1 101 ? 12.055 -7.488 -1.792 1.00 0.00 101 GLU A CA 10
ATOM 19475 C C . GLU A 1 101 ? 11.122 -6.416 -2.351 1.00 0.00 101 GLU A C 10
ATOM 19476 O O . GLU A 1 101 ? 11.467 -5.236 -2.386 1.00 0.00 101 GLU A O 10
ATOM 19488 N N . GLU A 1 102 ? 9.937 -6.836 -2.784 1.00 0.00 102 GLU A N 10
ATOM 19489 C CA . GLU A 1 102 ? 8.953 -5.912 -3.337 1.00 0.00 102 GLU A CA 10
ATOM 19490 C C . GLU A 1 102 ? 8.519 -4.890 -2.293 1.00 0.00 102 GLU A C 10
ATOM 19491 O O . GLU A 1 102 ? 8.331 -3.713 -2.600 1.00 0.00 102 GLU A O 10
ATOM 19503 N N . GLN A 1 103 ? 8.361 -5.349 -1.055 1.00 0.00 103 GLN A N 10
ATOM 19504 C CA . GLN A 1 103 ? 7.947 -4.476 0.038 1.00 0.00 103 GLN A CA 10
ATOM 19505 C C . GLN A 1 103 ? 9.035 -3.453 0.359 1.00 0.00 103 GLN A C 10
ATOM 19506 O O . GLN A 1 103 ? 8.739 -2.313 0.718 1.00 0.00 103 GLN A O 10
ATOM 19520 N N . GLN A 1 104 ? 10.291 -3.865 0.228 1.00 0.00 104 GLN A N 10
ATOM 19521 C CA . GLN A 1 104 ? 11.416 -2.976 0.506 1.00 0.00 104 GLN A CA 10
ATOM 19522 C C . GLN A 1 104 ? 11.507 -1.878 -0.546 1.00 0.00 104 GLN A C 10
ATOM 19523 O O . GLN A 1 104 ? 11.837 -0.732 -0.237 1.00 0.00 104 GLN A O 10
ATOM 19537 N N . LYS A 1 105 ? 11.215 -2.236 -1.792 1.00 0.00 105 LYS A N 10
ATOM 19538 C CA . LYS A 1 105 ? 11.264 -1.283 -2.893 1.00 0.00 105 LYS A CA 10
ATOM 19539 C C . LYS A 1 105 ? 10.063 -0.342 -2.860 1.00 0.00 105 LYS A C 10
ATOM 19540 O O . LYS A 1 105 ? 10.216 0.876 -2.962 1.00 0.00 105 LYS A O 10
ATOM 19559 N N . TRP A 1 106 ? 8.870 -0.913 -2.729 1.00 0.00 106 TRP A N 10
ATOM 19560 C CA . TRP A 1 106 ? 7.650 -0.116 -2.695 1.00 0.00 106 TRP A CA 10
ATOM 19561 C C . TRP A 1 106 ? 7.705 0.936 -1.592 1.00 0.00 106 TRP A C 10
ATOM 19562 O O . TRP A 1 106 ? 7.453 2.117 -1.830 1.00 0.00 106 TRP A O 10
ATOM 19583 N N . VAL A 1 107 ? 8.030 0.489 -0.384 1.00 0.00 107 VAL A N 10
ATOM 19584 C CA . VAL A 1 107 ? 8.114 1.376 0.771 1.00 0.00 107 VAL A CA 10
ATOM 19585 C C . VAL A 1 107 ? 9.264 2.369 0.631 1.00 0.00 107 VAL A C 10
ATOM 19586 O O . VAL A 1 107 ? 9.092 3.566 0.856 1.00 0.00 107 VAL A O 10
ATOM 19599 N N . SER A 1 108 ? 10.438 1.861 0.269 1.00 0.00 108 SER A N 10
ATOM 19600 C CA . SER A 1 108 ? 11.620 2.700 0.112 1.00 0.00 108 SER A CA 10
ATOM 19601 C C . SER A 1 108 ? 11.423 3.749 -0.981 1.00 0.00 108 SER A C 10
ATOM 19602 O O . SER A 1 108 ? 11.893 4.879 -0.858 1.00 0.00 108 SER A O 10
ATOM 19610 N N . ARG A 1 109 ? 10.736 3.367 -2.051 1.00 0.00 109 ARG A N 10
ATOM 19611 C CA . ARG A 1 109 ? 10.492 4.281 -3.161 1.00 0.00 109 ARG A CA 10
ATOM 19612 C C . ARG A 1 109 ? 9.414 5.306 -2.814 1.00 0.00 109 ARG A C 10
ATOM 19613 O O . ARG A 1 109 ? 9.628 6.513 -2.937 1.00 0.00 109 ARG A O 10
ATOM 19634 N N . LEU A 1 110 ? 8.253 4.817 -2.387 1.00 0.00 110 LEU A N 10
ATOM 19635 C CA . LEU A 1 110 ? 7.142 5.691 -2.034 1.00 0.00 110 LEU A CA 10
ATOM 19636 C C . LEU A 1 110 ? 7.511 6.620 -0.880 1.00 0.00 110 LEU A C 10
ATOM 19637 O O . LEU A 1 110 ? 7.098 7.779 -0.852 1.00 0.00 110 LEU A O 10
ATOM 19653 N N . VAL A 1 111 ? 8.291 6.110 0.068 1.00 0.00 111 VAL A N 10
ATOM 19654 C CA . VAL A 1 111 ? 8.709 6.907 1.214 1.00 0.00 111 VAL A CA 10
ATOM 19655 C C . VAL A 1 111 ? 9.724 7.965 0.797 1.00 0.00 111 VAL A C 10
ATOM 19656 O O . VAL A 1 111 ? 9.650 9.116 1.229 1.00 0.00 111 VAL A O 10
ATOM 19669 N N . LYS A 1 112 ? 10.668 7.569 -0.051 1.00 0.00 112 LYS A N 10
ATOM 19670 C CA . LYS A 1 112 ? 11.691 8.485 -0.533 1.00 0.00 112 LYS A CA 10
ATOM 19671 C C . LYS A 1 112 ? 11.053 9.641 -1.296 1.00 0.00 112 LYS A C 10
ATOM 19672 O O . LYS A 1 112 ? 11.581 10.754 -1.315 1.00 0.00 112 LYS A O 10
ATOM 19691 N N . LYS A 1 113 ? 9.912 9.368 -1.922 1.00 0.00 113 LYS A N 10
ATOM 19692 C CA . LYS A 1 113 ? 9.196 10.383 -2.685 1.00 0.00 113 LYS A CA 10
ATOM 19693 C C . LYS A 1 113 ? 8.519 11.392 -1.758 1.00 0.00 113 LYS A C 10
ATOM 19694 O O . LYS A 1 113 ? 8.237 12.521 -2.158 1.00 0.00 113 LYS A O 10
ATOM 19713 N N . ILE A 1 114 ? 8.259 10.976 -0.521 1.00 0.00 114 ILE A N 10
ATOM 19714 C CA . ILE A 1 114 ? 7.613 11.846 0.456 1.00 0.00 114 ILE A CA 10
ATOM 19715 C C . ILE A 1 114 ? 8.435 13.115 0.690 1.00 0.00 114 ILE A C 10
ATOM 19716 O O . ILE A 1 114 ? 9.649 13.048 0.880 1.00 0.00 114 ILE A O 10
ATOM 19732 N N . PRO A 1 115 ? 7.782 14.292 0.677 1.00 0.00 115 PRO A N 10
ATOM 19733 C CA . PRO A 1 115 ? 8.463 15.570 0.888 1.00 0.00 115 PRO A CA 10
ATOM 19734 C C . PRO A 1 115 ? 8.740 15.844 2.363 1.00 0.00 115 PRO A C 10
ATOM 19735 O O . PRO A 1 115 ? 9.822 16.304 2.727 1.00 0.00 115 PRO A O 10
ATOM 19746 N N . LYS A 1 116 ? 7.753 15.560 3.207 1.00 0.00 116 LYS A N 10
ATOM 19747 C CA . LYS A 1 116 ? 7.888 15.775 4.643 1.00 0.00 116 LYS A CA 10
ATOM 19748 C C . LYS A 1 116 ? 8.347 14.499 5.345 1.00 0.00 116 LYS A C 10
ATOM 19749 O O . LYS A 1 116 ? 7.814 14.128 6.392 1.00 0.00 116 LYS A O 10
ATOM 19768 N N . LYS A 1 117 ? 9.336 13.832 4.762 1.00 0.00 117 LYS A N 10
ATOM 19769 C CA . LYS A 1 117 ? 9.865 12.598 5.331 1.00 0.00 117 LYS A CA 10
ATOM 19770 C C . LYS A 1 117 ? 10.478 12.851 6.705 1.00 0.00 117 LYS A C 10
ATOM 19771 O O . LYS A 1 117 ? 10.052 12.186 7.674 1.00 0.00 117 LYS A O 10
ATOM 19791 N N . SER A 1 1 ? 9.008 5.408 -16.231 1.00 0.00 1 SER A N 11
ATOM 19792 C CA . SER A 1 1 ? 8.006 4.785 -15.328 1.00 0.00 1 SER A CA 11
ATOM 19793 C C . SER A 1 1 ? 8.335 5.066 -13.865 1.00 0.00 1 SER A C 11
ATOM 19794 O O . SER A 1 1 ? 9.198 5.889 -13.559 1.00 0.00 1 SER A O 11
ATOM 19804 N N . ARG A 1 2 ? 7.640 4.377 -12.967 1.00 0.00 2 ARG A N 11
ATOM 19805 C CA . ARG A 1 2 ? 7.859 4.551 -11.536 1.00 0.00 2 ARG A CA 11
ATOM 19806 C C . ARG A 1 2 ? 7.260 3.390 -10.749 1.00 0.00 2 ARG A C 11
ATOM 19807 O O . ARG A 1 2 ? 6.735 2.442 -11.333 1.00 0.00 2 ARG A O 11
ATOM 19828 N N . LEU A 1 3 ? 7.341 3.472 -9.422 1.00 0.00 3 LEU A N 11
ATOM 19829 C CA . LEU A 1 3 ? 6.804 2.429 -8.551 1.00 0.00 3 LEU A CA 11
ATOM 19830 C C . LEU A 1 3 ? 5.413 2.003 -9.006 1.00 0.00 3 LEU A C 11
ATOM 19831 O O . LEU A 1 3 ? 4.461 2.775 -8.921 1.00 0.00 3 LEU A O 11
ATOM 19847 N N . GLU A 1 4 ? 5.305 0.776 -9.500 1.00 0.00 4 GLU A N 11
ATOM 19848 C CA . GLU A 1 4 ? 4.030 0.265 -9.974 1.00 0.00 4 GLU A CA 11
ATOM 19849 C C . GLU A 1 4 ? 3.996 -1.260 -9.944 1.00 0.00 4 GLU A C 11
ATOM 19850 O O . GLU A 1 4 ? 5.036 -1.919 -9.935 1.00 0.00 4 GLU A O 11
ATOM 19862 N N . GLY A 1 5 ? 2.789 -1.810 -9.931 1.00 0.00 5 GLY A N 11
ATOM 19863 C CA . GLY A 1 5 ? 2.622 -3.249 -9.905 1.00 0.00 5 GLY A CA 11
ATOM 19864 C C . GLY A 1 5 ? 1.323 -3.650 -9.243 1.00 0.00 5 GLY A C 11
ATOM 19865 O O . GLY A 1 5 ? 0.360 -2.885 -9.248 1.00 0.00 5 GLY A O 11
ATOM 19869 N N . TRP A 1 6 ? 1.292 -4.842 -8.663 1.00 0.00 6 TRP A N 11
ATOM 19870 C CA . TRP A 1 6 ? 0.094 -5.317 -7.991 1.00 0.00 6 TRP A CA 11
ATOM 19871 C C . TRP A 1 6 ? 0.375 -5.617 -6.529 1.00 0.00 6 TRP A C 11
ATOM 19872 O O . TRP A 1 6 ? 1.257 -6.411 -6.204 1.00 0.00 6 TRP A O 11
ATOM 19893 N N . LEU A 1 7 ? -0.394 -4.993 -5.653 1.00 0.00 7 LEU A N 11
ATOM 19894 C CA . LEU A 1 7 ? -0.247 -5.208 -4.225 1.00 0.00 7 LEU A CA 11
ATOM 19895 C C . LEU A 1 7 ? -1.550 -5.743 -3.667 1.00 0.00 7 LEU A C 11
ATOM 19896 O O . LEU A 1 7 ? -2.622 -5.435 -4.177 1.00 0.00 7 LEU A O 11
ATOM 19912 N N . SER A 1 8 ? -1.451 -6.564 -2.640 1.00 0.00 8 SER A N 11
ATOM 19913 C CA . SER A 1 8 ? -2.632 -7.177 -2.050 1.00 0.00 8 SER A CA 11
ATOM 19914 C C . SER A 1 8 ? -3.216 -6.330 -0.926 1.00 0.00 8 SER A C 11
ATOM 19915 O O . SER A 1 8 ? -2.489 -5.778 -0.100 1.00 0.00 8 SER A O 11
ATOM 19923 N N . LEU A 1 9 ? -4.540 -6.240 -0.910 1.00 0.00 9 LEU A N 11
ATOM 19924 C CA . LEU A 1 9 ? -5.252 -5.471 0.099 1.00 0.00 9 LEU A CA 11
ATOM 19925 C C . LEU A 1 9 ? -6.283 -6.346 0.807 1.00 0.00 9 LEU A C 11
ATOM 19926 O O . LEU A 1 9 ? -6.741 -7.345 0.253 1.00 0.00 9 LEU A O 11
ATOM 19942 N N . PRO A 1 10 ? -6.665 -5.985 2.043 1.00 0.00 10 PRO A N 11
ATOM 19943 C CA . PRO A 1 10 ? -7.648 -6.749 2.815 1.00 0.00 10 PRO A CA 11
ATOM 19944 C C . PRO A 1 10 ? -9.003 -6.816 2.119 1.00 0.00 10 PRO A C 11
ATOM 19945 O O . PRO A 1 10 ? -9.731 -5.825 2.060 1.00 0.00 10 PRO A O 11
ATOM 19956 N N . VAL A 1 11 ? -9.335 -7.991 1.591 1.00 0.00 11 VAL A N 11
ATOM 19957 C CA . VAL A 1 11 ? -10.601 -8.188 0.896 1.00 0.00 11 VAL A CA 11
ATOM 19958 C C . VAL A 1 11 ? -11.619 -8.880 1.796 1.00 0.00 11 VAL A C 11
ATOM 19959 O O . VAL A 1 11 ? -11.266 -9.435 2.833 1.00 0.00 11 VAL A O 11
ATOM 19972 N N . ARG A 1 12 ? -12.882 -8.844 1.386 1.00 0.00 12 ARG A N 11
ATOM 19973 C CA . ARG A 1 12 ? -13.948 -9.473 2.151 1.00 0.00 12 ARG A CA 11
ATOM 19974 C C . ARG A 1 12 ? -14.904 -10.217 1.226 1.00 0.00 12 ARG A C 11
ATOM 19975 O O . ARG A 1 12 ? -15.878 -9.646 0.731 1.00 0.00 12 ARG A O 11
ATOM 19996 N N . ASN A 1 13 ? -14.614 -11.493 0.990 1.00 0.00 13 ASN A N 11
ATOM 19997 C CA . ASN A 1 13 ? -15.437 -12.328 0.116 1.00 0.00 13 ASN A CA 11
ATOM 19998 C C . ASN A 1 13 ? -16.927 -12.138 0.400 1.00 0.00 13 ASN A C 11
ATOM 19999 O O . ASN A 1 13 ? -17.722 -11.945 -0.520 1.00 0.00 13 ASN A O 11
ATOM 20010 N N . ASN A 1 14 ? -17.297 -12.196 1.675 1.00 0.00 14 ASN A N 11
ATOM 20011 C CA . ASN A 1 14 ? -18.694 -12.030 2.070 1.00 0.00 14 ASN A CA 11
ATOM 20012 C C . ASN A 1 14 ? -18.829 -10.989 3.178 1.00 0.00 14 ASN A C 11
ATOM 20013 O O . ASN A 1 14 ? -19.187 -9.839 2.920 1.00 0.00 14 ASN A O 11
ATOM 20024 N N . THR A 1 15 ? -18.544 -11.397 4.411 1.00 0.00 15 THR A N 11
ATOM 20025 C CA . THR A 1 15 ? -18.635 -10.496 5.554 1.00 0.00 15 THR A CA 11
ATOM 20026 C C . THR A 1 15 ? -17.577 -10.836 6.598 1.00 0.00 15 THR A C 11
ATOM 20027 O O . THR A 1 15 ? -16.832 -9.966 7.048 1.00 0.00 15 THR A O 11
ATOM 20038 N N . LYS A 1 16 ? -17.515 -12.108 6.975 1.00 0.00 16 LYS A N 11
ATOM 20039 C CA . LYS A 1 16 ? -16.548 -12.568 7.963 1.00 0.00 16 LYS A CA 11
ATOM 20040 C C . LYS A 1 16 ? -15.267 -13.046 7.284 1.00 0.00 16 LYS A C 11
ATOM 20041 O O . LYS A 1 16 ? -14.185 -12.987 7.867 1.00 0.00 16 LYS A O 11
ATOM 20060 N N . LYS A 1 17 ? -15.399 -13.520 6.048 1.00 0.00 17 LYS A N 11
ATOM 20061 C CA . LYS A 1 17 ? -14.254 -14.007 5.290 1.00 0.00 17 LYS A CA 11
ATOM 20062 C C . LYS A 1 17 ? -13.474 -12.848 4.677 1.00 0.00 17 LYS A C 11
ATOM 20063 O O . LYS A 1 17 ? -14.057 -11.918 4.121 1.00 0.00 17 LYS A O 11
ATOM 20082 N N . PHE A 1 18 ? -12.151 -12.913 4.783 1.00 0.00 18 PHE A N 11
ATOM 20083 C CA . PHE A 1 18 ? -11.285 -11.871 4.239 1.00 0.00 18 PHE A CA 11
ATOM 20084 C C . PHE A 1 18 ? -9.909 -12.434 3.899 1.00 0.00 18 PHE A C 11
ATOM 20085 O O . PHE A 1 18 ? -9.301 -13.147 4.698 1.00 0.00 18 PHE A O 11
ATOM 20102 N N . GLY A 1 19 ? -9.429 -12.107 2.706 1.00 0.00 19 GLY A N 11
ATOM 20103 C CA . GLY A 1 19 ? -8.129 -12.584 2.270 1.00 0.00 19 GLY A CA 11
ATOM 20104 C C . GLY A 1 19 ? -7.274 -11.479 1.684 1.00 0.00 19 GLY A C 11
ATOM 20105 O O . GLY A 1 19 ? -7.054 -10.450 2.323 1.00 0.00 19 GLY A O 11
ATOM 20109 N N . TRP A 1 20 ? -6.791 -11.691 0.463 1.00 0.00 20 TRP A N 11
ATOM 20110 C CA . TRP A 1 20 ? -5.955 -10.700 -0.206 1.00 0.00 20 TRP A CA 11
ATOM 20111 C C . TRP A 1 20 ? -6.303 -10.597 -1.687 1.00 0.00 20 TRP A C 11
ATOM 20112 O O . TRP A 1 20 ? -6.722 -11.573 -2.311 1.00 0.00 20 TRP A O 11
ATOM 20133 N N . VAL A 1 21 ? -6.115 -9.407 -2.243 1.00 0.00 21 VAL A N 11
ATOM 20134 C CA . VAL A 1 21 ? -6.392 -9.159 -3.653 1.00 0.00 21 VAL A CA 11
ATOM 20135 C C . VAL A 1 21 ? -5.401 -8.145 -4.209 1.00 0.00 21 VAL A C 11
ATOM 20136 O O . VAL A 1 21 ? -5.401 -6.985 -3.797 1.00 0.00 21 VAL A O 11
ATOM 20149 N N . LYS A 1 22 ? -4.542 -8.580 -5.127 1.00 0.00 22 LYS A N 11
ATOM 20150 C CA . LYS A 1 22 ? -3.550 -7.688 -5.692 1.00 0.00 22 LYS A CA 11
ATOM 20151 C C . LYS A 1 22 ? -4.168 -6.704 -6.681 1.00 0.00 22 LYS A C 11
ATOM 20152 O O . LYS A 1 22 ? -4.572 -7.075 -7.782 1.00 0.00 22 LYS A O 11
ATOM 20171 N N . LYS A 1 23 ? -4.217 -5.438 -6.283 1.00 0.00 23 LYS A N 11
ATOM 20172 C CA . LYS A 1 23 ? -4.751 -4.389 -7.136 1.00 0.00 23 LYS A CA 11
ATOM 20173 C C . LYS A 1 23 ? -3.599 -3.620 -7.757 1.00 0.00 23 LYS A C 11
ATOM 20174 O O . LYS A 1 23 ? -2.543 -3.471 -7.142 1.00 0.00 23 LYS A O 11
ATOM 20193 N N . TYR A 1 24 ? -3.784 -3.148 -8.979 1.00 0.00 24 TYR A N 11
ATOM 20194 C CA . TYR A 1 24 ? -2.728 -2.415 -9.659 1.00 0.00 24 TYR A CA 11
ATOM 20195 C C . TYR A 1 24 ? -2.462 -1.073 -8.993 1.00 0.00 24 TYR A C 11
ATOM 20196 O O . TYR A 1 24 ? -3.210 -0.113 -9.175 1.00 0.00 24 TYR A O 11
ATOM 20214 N N . VAL A 1 25 ? -1.374 -1.016 -8.235 1.00 0.00 25 VAL A N 11
ATOM 20215 C CA . VAL A 1 25 ? -0.979 0.206 -7.550 1.00 0.00 25 VAL A CA 11
ATOM 20216 C C . VAL A 1 25 ? 0.206 0.846 -8.257 1.00 0.00 25 VAL A C 11
ATOM 20217 O O . VAL A 1 25 ? 1.176 0.169 -8.596 1.00 0.00 25 VAL A O 11
ATOM 20230 N N . ILE A 1 26 ? 0.128 2.151 -8.477 1.00 0.00 26 ILE A N 11
ATOM 20231 C CA . ILE A 1 26 ? 1.207 2.866 -9.144 1.00 0.00 26 ILE A CA 11
ATOM 20232 C C . ILE A 1 26 ? 1.458 4.211 -8.475 1.00 0.00 26 ILE A C 11
ATOM 20233 O O . ILE A 1 26 ? 0.600 5.095 -8.491 1.00 0.00 26 ILE A O 11
ATOM 20249 N N . VAL A 1 27 ? 2.637 4.356 -7.882 1.00 0.00 27 VAL A N 11
ATOM 20250 C CA . VAL A 1 27 ? 3.003 5.589 -7.200 1.00 0.00 27 VAL A CA 11
ATOM 20251 C C . VAL A 1 27 ? 3.619 6.590 -8.170 1.00 0.00 27 VAL A C 11
ATOM 20252 O O . VAL A 1 27 ? 4.773 6.447 -8.575 1.00 0.00 27 VAL A O 11
ATOM 20265 N N . SER A 1 28 ? 2.844 7.602 -8.537 1.00 0.00 28 SER A N 11
ATOM 20266 C CA . SER A 1 28 ? 3.314 8.631 -9.457 1.00 0.00 28 SER A CA 11
ATOM 20267 C C . SER A 1 28 ? 4.023 9.749 -8.702 1.00 0.00 28 SER A C 11
ATOM 20268 O O . SER A 1 28 ? 3.917 9.851 -7.480 1.00 0.00 28 SER A O 11
ATOM 20276 N N . SER A 1 29 ? 4.747 10.583 -9.439 1.00 0.00 29 SER A N 11
ATOM 20277 C CA . SER A 1 29 ? 5.479 11.696 -8.841 1.00 0.00 29 SER A CA 11
ATOM 20278 C C . SER A 1 29 ? 4.550 12.599 -8.035 1.00 0.00 29 SER A C 11
ATOM 20279 O O . SER A 1 29 ? 3.727 13.322 -8.597 1.00 0.00 29 SER A O 11
ATOM 20287 N N . LYS A 1 30 ? 4.690 12.553 -6.714 1.00 0.00 30 LYS A N 11
ATOM 20288 C CA . LYS A 1 30 ? 3.871 13.369 -5.824 1.00 0.00 30 LYS A CA 11
ATOM 20289 C C . LYS A 1 30 ? 2.389 13.034 -5.969 1.00 0.00 30 LYS A C 11
ATOM 20290 O O . LYS A 1 30 ? 1.534 13.916 -5.893 1.00 0.00 30 LYS A O 11
ATOM 20309 N N . LYS A 1 31 ? 2.089 11.755 -6.176 1.00 0.00 31 LYS A N 11
ATOM 20310 C CA . LYS A 1 31 ? 0.709 11.310 -6.326 1.00 0.00 31 LYS A CA 11
ATOM 20311 C C . LYS A 1 31 ? 0.634 9.792 -6.459 1.00 0.00 31 LYS A C 11
ATOM 20312 O O . LYS A 1 31 ? 1.368 9.193 -7.242 1.00 0.00 31 LYS A O 11
ATOM 20331 N N . ILE A 1 32 ? -0.264 9.183 -5.695 1.00 0.00 32 ILE A N 11
ATOM 20332 C CA . ILE A 1 32 ? -0.448 7.736 -5.729 1.00 0.00 32 ILE A CA 11
ATOM 20333 C C . ILE A 1 32 ? -1.722 7.377 -6.484 1.00 0.00 32 ILE A C 11
ATOM 20334 O O . ILE A 1 32 ? -2.731 8.076 -6.379 1.00 0.00 32 ILE A O 11
ATOM 20350 N N . LEU A 1 33 ? -1.671 6.295 -7.251 1.00 0.00 33 LEU A N 11
ATOM 20351 C CA . LEU A 1 33 ? -2.825 5.860 -8.028 1.00 0.00 33 LEU A CA 11
ATOM 20352 C C . LEU A 1 33 ? -3.201 4.419 -7.699 1.00 0.00 33 LEU A C 11
ATOM 20353 O O . LEU A 1 33 ? -2.336 3.586 -7.428 1.00 0.00 33 LEU A O 11
ATOM 20369 N N . PHE A 1 34 ? -4.499 4.136 -7.723 1.00 0.00 34 PHE A N 11
ATOM 20370 C CA . PHE A 1 34 ? -5.000 2.799 -7.426 1.00 0.00 34 PHE A CA 11
ATOM 20371 C C . PHE A 1 34 ? -6.006 2.350 -8.479 1.00 0.00 34 PHE A C 11
ATOM 20372 O O . PHE A 1 34 ? -6.954 3.070 -8.793 1.00 0.00 34 PHE A O 11
ATOM 20389 N N . TYR A 1 35 ? -5.798 1.153 -9.013 1.00 0.00 35 TYR A N 11
ATOM 20390 C CA . TYR A 1 35 ? -6.689 0.597 -10.025 1.00 0.00 35 TYR A CA 11
ATOM 20391 C C . TYR A 1 35 ? -7.176 -0.785 -9.609 1.00 0.00 35 TYR A C 11
ATOM 20392 O O . TYR A 1 35 ? -6.870 -1.258 -8.515 1.00 0.00 35 TYR A O 11
ATOM 20410 N N . ASP A 1 36 ? -7.933 -1.431 -10.489 1.00 0.00 36 ASP A N 11
ATOM 20411 C CA . ASP A 1 36 ? -8.459 -2.763 -10.207 1.00 0.00 36 ASP A CA 11
ATOM 20412 C C . ASP A 1 36 ? -8.320 -3.686 -11.418 1.00 0.00 36 ASP A C 11
ATOM 20413 O O . ASP A 1 36 ? -8.873 -4.785 -11.434 1.00 0.00 36 ASP A O 11
ATOM 20422 N N . SER A 1 37 ? -7.579 -3.236 -12.431 1.00 0.00 37 SER A N 11
ATOM 20423 C CA . SER A 1 37 ? -7.372 -4.028 -13.640 1.00 0.00 37 SER A CA 11
ATOM 20424 C C . SER A 1 37 ? -6.623 -3.219 -14.695 1.00 0.00 37 SER A C 11
ATOM 20425 O O . SER A 1 37 ? -6.486 -2.002 -14.576 1.00 0.00 37 SER A O 11
ATOM 20433 N N . GLU A 1 38 ? -6.141 -3.904 -15.726 1.00 0.00 38 GLU A N 11
ATOM 20434 C CA . GLU A 1 38 ? -5.409 -3.248 -16.803 1.00 0.00 38 GLU A CA 11
ATOM 20435 C C . GLU A 1 38 ? -6.351 -2.431 -17.681 1.00 0.00 38 GLU A C 11
ATOM 20436 O O . GLU A 1 38 ? -5.948 -1.438 -18.285 1.00 0.00 38 GLU A O 11
ATOM 20448 N N . GLN A 1 39 ? -7.609 -2.856 -17.746 1.00 0.00 39 GLN A N 11
ATOM 20449 C CA . GLN A 1 39 ? -8.610 -2.165 -18.550 1.00 0.00 39 GLN A CA 11
ATOM 20450 C C . GLN A 1 39 ? -8.869 -0.763 -18.010 1.00 0.00 39 GLN A C 11
ATOM 20451 O O . GLN A 1 39 ? -9.003 0.192 -18.774 1.00 0.00 39 GLN A O 11
ATOM 20465 N N . ASP A 1 40 ? -8.939 -0.646 -16.687 1.00 0.00 40 ASP A N 11
ATOM 20466 C CA . ASP A 1 40 ? -9.182 0.640 -16.046 1.00 0.00 40 ASP A CA 11
ATOM 20467 C C . ASP A 1 40 ? -7.947 1.532 -16.124 1.00 0.00 40 ASP A C 11
ATOM 20468 O O . ASP A 1 40 ? -8.057 2.753 -16.229 1.00 0.00 40 ASP A O 11
ATOM 20477 N N . LYS A 1 41 ? -6.772 0.913 -16.072 1.00 0.00 41 LYS A N 11
ATOM 20478 C CA . LYS A 1 41 ? -5.517 1.652 -16.137 1.00 0.00 41 LYS A CA 11
ATOM 20479 C C . LYS A 1 41 ? -5.397 2.404 -17.460 1.00 0.00 41 LYS A C 11
ATOM 20480 O O . LYS A 1 41 ? -5.136 3.607 -17.480 1.00 0.00 41 LYS A O 11
ATOM 20499 N N . GLU A 1 42 ? -5.588 1.686 -18.561 1.00 0.00 42 GLU A N 11
ATOM 20500 C CA . GLU A 1 42 ? -5.502 2.283 -19.889 1.00 0.00 42 GLU A CA 11
ATOM 20501 C C . GLU A 1 42 ? -6.651 3.259 -20.129 1.00 0.00 42 GLU A C 11
ATOM 20502 O O . GLU A 1 42 ? -6.544 4.167 -20.952 1.00 0.00 42 GLU A O 11
ATOM 20514 N N . GLN A 1 43 ? -7.751 3.066 -19.406 1.00 0.00 43 GLN A N 11
ATOM 20515 C CA . GLN A 1 43 ? -8.919 3.930 -19.545 1.00 0.00 43 GLN A CA 11
ATOM 20516 C C . GLN A 1 43 ? -8.687 5.293 -18.892 1.00 0.00 43 GLN A C 11
ATOM 20517 O O . GLN A 1 43 ? -9.511 6.198 -19.024 1.00 0.00 43 GLN A O 11
ATOM 20531 N N . SER A 1 44 ? -7.567 5.435 -18.191 1.00 0.00 44 SER A N 11
ATOM 20532 C CA . SER A 1 44 ? -7.238 6.689 -17.523 1.00 0.00 44 SER A CA 11
ATOM 20533 C C . SER A 1 44 ? -8.290 7.036 -16.474 1.00 0.00 44 SER A C 11
ATOM 20534 O O . SER A 1 44 ? -8.569 8.209 -16.222 1.00 0.00 44 SER A O 11
ATOM 20542 N N . ASN A 1 45 ? -8.869 6.008 -15.862 1.00 0.00 45 ASN A N 11
ATOM 20543 C CA . ASN A 1 45 ? -9.888 6.201 -14.837 1.00 0.00 45 ASN A CA 11
ATOM 20544 C C . ASN A 1 45 ? -9.509 5.466 -13.551 1.00 0.00 45 ASN A C 11
ATOM 20545 O O . ASN A 1 45 ? -10.078 4.423 -13.230 1.00 0.00 45 ASN A O 11
ATOM 20556 N N . PRO A 1 46 ? -8.535 6.005 -12.799 1.00 0.00 46 PRO A N 11
ATOM 20557 C CA . PRO A 1 46 ? -8.076 5.398 -11.546 1.00 0.00 46 PRO A CA 11
ATOM 20558 C C . PRO A 1 46 ? -9.215 5.184 -10.554 1.00 0.00 46 PRO A C 11
ATOM 20559 O O . PRO A 1 46 ? -10.170 5.959 -10.512 1.00 0.00 46 PRO A O 11
ATOM 20570 N N . TYR A 1 47 ? -9.104 4.129 -9.755 1.00 0.00 47 TYR A N 11
ATOM 20571 C CA . TYR A 1 47 ? -10.120 3.813 -8.758 1.00 0.00 47 TYR A CA 11
ATOM 20572 C C . TYR A 1 47 ? -9.981 4.722 -7.542 1.00 0.00 47 TYR A C 11
ATOM 20573 O O . TYR A 1 47 ? -10.973 5.110 -6.926 1.00 0.00 47 TYR A O 11
ATOM 20591 N N . MET A 1 48 ? -8.741 5.058 -7.202 1.00 0.00 48 MET A N 11
ATOM 20592 C CA . MET A 1 48 ? -8.466 5.922 -6.060 1.00 0.00 48 MET A CA 11
ATOM 20593 C C . MET A 1 48 ? -7.034 6.445 -6.110 1.00 0.00 48 MET A C 11
ATOM 20594 O O . MET A 1 48 ? -6.136 5.775 -6.617 1.00 0.00 48 MET A O 11
ATOM 20608 N N . VAL A 1 49 ? -6.826 7.649 -5.586 1.00 0.00 49 VAL A N 11
ATOM 20609 C CA . VAL A 1 49 ? -5.503 8.255 -5.578 1.00 0.00 49 VAL A CA 11
ATOM 20610 C C . VAL A 1 49 ? -5.177 8.858 -4.216 1.00 0.00 49 VAL A C 11
ATOM 20611 O O . VAL A 1 49 ? -6.018 9.506 -3.595 1.00 0.00 49 VAL A O 11
ATOM 20624 N N . LEU A 1 50 ? -3.948 8.641 -3.760 1.00 0.00 50 LEU A N 11
ATOM 20625 C CA . LEU A 1 50 ? -3.504 9.165 -2.474 1.00 0.00 50 LEU A CA 11
ATOM 20626 C C . LEU A 1 50 ? -2.447 10.249 -2.670 1.00 0.00 50 LEU A C 11
ATOM 20627 O O . LEU A 1 50 ? -1.764 10.283 -3.690 1.00 0.00 50 LEU A O 11
ATOM 20643 N N . ASP A 1 51 ? -2.319 11.132 -1.686 1.00 0.00 51 ASP A N 11
ATOM 20644 C CA . ASP A 1 51 ? -1.344 12.213 -1.756 1.00 0.00 51 ASP A CA 11
ATOM 20645 C C . ASP A 1 51 ? -0.059 11.836 -1.028 1.00 0.00 51 ASP A C 11
ATOM 20646 O O . ASP A 1 51 ? -0.051 11.667 0.191 1.00 0.00 51 ASP A O 11
ATOM 20655 N N . ILE A 1 52 ? 1.029 11.706 -1.783 1.00 0.00 52 ILE A N 11
ATOM 20656 C CA . ILE A 1 52 ? 2.321 11.350 -1.207 1.00 0.00 52 ILE A CA 11
ATOM 20657 C C . ILE A 1 52 ? 2.727 12.341 -0.120 1.00 0.00 52 ILE A C 11
ATOM 20658 O O . ILE A 1 52 ? 3.292 11.956 0.904 1.00 0.00 52 ILE A O 11
ATOM 20674 N N . ASP A 1 53 ? 2.431 13.615 -0.348 1.00 0.00 53 ASP A N 11
ATOM 20675 C CA . ASP A 1 53 ? 2.759 14.659 0.615 1.00 0.00 53 ASP A CA 11
ATOM 20676 C C . ASP A 1 53 ? 1.906 14.523 1.871 1.00 0.00 53 ASP A C 11
ATOM 20677 O O . ASP A 1 53 ? 2.318 14.922 2.960 1.00 0.00 53 ASP A O 11
ATOM 20686 N N . LYS A 1 54 ? 0.714 13.956 1.711 1.00 0.00 54 LYS A N 11
ATOM 20687 C CA . LYS A 1 54 ? -0.201 13.766 2.832 1.00 0.00 54 LYS A CA 11
ATOM 20688 C C . LYS A 1 54 ? 0.266 12.625 3.734 1.00 0.00 54 LYS A C 11
ATOM 20689 O O . LYS A 1 54 ? -0.120 12.550 4.900 1.00 0.00 54 LYS A O 11
ATOM 20708 N N . LEU A 1 55 ? 1.098 11.739 3.190 1.00 0.00 55 LEU A N 11
ATOM 20709 C CA . LEU A 1 55 ? 1.612 10.605 3.952 1.00 0.00 55 LEU A CA 11
ATOM 20710 C C . LEU A 1 55 ? 2.268 11.069 5.248 1.00 0.00 55 LEU A C 11
ATOM 20711 O O . LEU A 1 55 ? 2.939 12.101 5.283 1.00 0.00 55 LEU A O 11
ATOM 20727 N N . PHE A 1 56 ? 2.071 10.298 6.311 1.00 0.00 56 PHE A N 11
ATOM 20728 C CA . PHE A 1 56 ? 2.645 10.628 7.610 1.00 0.00 56 PHE A CA 11
ATOM 20729 C C . PHE A 1 56 ? 3.794 9.685 7.948 1.00 0.00 56 PHE A C 11
ATOM 20730 O O . PHE A 1 56 ? 4.736 10.063 8.645 1.00 0.00 56 PHE A O 11
ATOM 20747 N N . HIS A 1 57 ? 3.712 8.454 7.451 1.00 0.00 57 HIS A N 11
ATOM 20748 C CA . HIS A 1 57 ? 4.749 7.462 7.705 1.00 0.00 57 HIS A CA 11
ATOM 20749 C C . HIS A 1 57 ? 4.528 6.208 6.863 1.00 0.00 57 HIS A C 11
ATOM 20750 O O . HIS A 1 57 ? 3.394 5.849 6.546 1.00 0.00 57 HIS A O 11
ATOM 20765 N N . VAL A 1 58 ? 5.625 5.543 6.510 1.00 0.00 58 VAL A N 11
ATOM 20766 C CA . VAL A 1 58 ? 5.563 4.326 5.710 1.00 0.00 58 VAL A CA 11
ATOM 20767 C C . VAL A 1 58 ? 6.591 3.309 6.195 1.00 0.00 58 VAL A C 11
ATOM 20768 O O . VAL A 1 58 ? 7.794 3.496 6.011 1.00 0.00 58 VAL A O 11
ATOM 20781 N N . ARG A 1 59 ? 6.114 2.236 6.818 1.00 0.00 59 ARG A N 11
ATOM 20782 C CA . ARG A 1 59 ? 7.002 1.198 7.334 1.00 0.00 59 ARG A CA 11
ATOM 20783 C C . ARG A 1 59 ? 6.338 -0.175 7.276 1.00 0.00 59 ARG A C 11
ATOM 20784 O O . ARG A 1 59 ? 5.112 -0.281 7.248 1.00 0.00 59 ARG A O 11
ATOM 20805 N N . PRO A 1 60 ? 7.146 -1.252 7.263 1.00 0.00 60 PRO A N 11
ATOM 20806 C CA . PRO A 1 60 ? 6.633 -2.624 7.215 1.00 0.00 60 PRO A CA 11
ATOM 20807 C C . PRO A 1 60 ? 5.790 -2.967 8.437 1.00 0.00 60 PRO A C 11
ATOM 20808 O O . PRO A 1 60 ? 5.979 -2.399 9.512 1.00 0.00 60 PRO A O 11
ATOM 20819 N N . VAL A 1 61 ? 4.859 -3.899 8.266 1.00 0.00 61 VAL A N 11
ATOM 20820 C CA . VAL A 1 61 ? 3.989 -4.314 9.359 1.00 0.00 61 VAL A CA 11
ATOM 20821 C C . VAL A 1 61 ? 4.480 -5.614 9.991 1.00 0.00 61 VAL A C 11
ATOM 20822 O O . VAL A 1 61 ? 5.289 -6.332 9.405 1.00 0.00 61 VAL A O 11
ATOM 20835 N N . THR A 1 62 ? 3.986 -5.909 11.189 1.00 0.00 62 THR A N 11
ATOM 20836 C CA . THR A 1 62 ? 4.376 -7.121 11.899 1.00 0.00 62 THR A CA 11
ATOM 20837 C C . THR A 1 62 ? 3.176 -8.037 12.113 1.00 0.00 62 THR A C 11
ATOM 20838 O O . THR A 1 62 ? 2.078 -7.761 11.632 1.00 0.00 62 THR A O 11
ATOM 20849 N N . GLN A 1 63 ? 3.395 -9.128 12.838 1.00 0.00 63 GLN A N 11
ATOM 20850 C CA . GLN A 1 63 ? 2.332 -10.088 13.118 1.00 0.00 63 GLN A CA 11
ATOM 20851 C C . GLN A 1 63 ? 1.215 -9.451 13.941 1.00 0.00 63 GLN A C 11
ATOM 20852 O O . GLN A 1 63 ? 0.105 -9.978 14.007 1.00 0.00 63 GLN A O 11
ATOM 20866 N N . THR A 1 64 ? 1.511 -8.316 14.569 1.00 0.00 64 THR A N 11
ATOM 20867 C CA . THR A 1 64 ? 0.526 -7.615 15.385 1.00 0.00 64 THR A CA 11
ATOM 20868 C C . THR A 1 64 ? -0.435 -6.808 14.516 1.00 0.00 64 THR A C 11
ATOM 20869 O O . THR A 1 64 ? -1.579 -6.568 14.899 1.00 0.00 64 THR A O 11
ATOM 20880 N N . ASP A 1 65 ? 0.039 -6.389 13.346 1.00 0.00 65 ASP A N 11
ATOM 20881 C CA . ASP A 1 65 ? -0.780 -5.606 12.429 1.00 0.00 65 ASP A CA 11
ATOM 20882 C C . ASP A 1 65 ? -1.831 -6.478 11.745 1.00 0.00 65 ASP A C 11
ATOM 20883 O O . ASP A 1 65 ? -2.878 -5.986 11.324 1.00 0.00 65 ASP A O 11
ATOM 20892 N N . VAL A 1 66 ? -1.545 -7.771 11.637 1.00 0.00 66 VAL A N 11
ATOM 20893 C CA . VAL A 1 66 ? -2.464 -8.705 11.004 1.00 0.00 66 VAL A CA 11
ATOM 20894 C C . VAL A 1 66 ? -2.683 -9.933 11.877 1.00 0.00 66 VAL A C 11
ATOM 20895 O O . VAL A 1 66 ? -2.131 -10.039 12.972 1.00 0.00 66 VAL A O 11
ATOM 20908 N N . TYR A 1 67 ? -3.495 -10.860 11.385 1.00 0.00 67 TYR A N 11
ATOM 20909 C CA . TYR A 1 67 ? -3.791 -12.087 12.115 1.00 0.00 67 TYR A CA 11
ATOM 20910 C C . TYR A 1 67 ? -4.071 -13.233 11.149 1.00 0.00 67 TYR A C 11
ATOM 20911 O O . TYR A 1 67 ? -3.499 -14.315 11.269 1.00 0.00 67 TYR A O 11
ATOM 20929 N N . ARG A 1 68 ? -4.952 -12.982 10.185 1.00 0.00 68 ARG A N 11
ATOM 20930 C CA . ARG A 1 68 ? -5.306 -13.989 9.192 1.00 0.00 68 ARG A CA 11
ATOM 20931 C C . ARG A 1 68 ? -4.146 -14.234 8.230 1.00 0.00 68 ARG A C 11
ATOM 20932 O O . ARG A 1 68 ? -4.038 -15.303 7.631 1.00 0.00 68 ARG A O 11
ATOM 20953 N N . ALA A 1 69 ? -3.278 -13.234 8.092 1.00 0.00 69 ALA A N 11
ATOM 20954 C CA . ALA A 1 69 ? -2.124 -13.335 7.207 1.00 0.00 69 ALA A CA 11
ATOM 20955 C C . ALA A 1 69 ? -1.247 -14.527 7.580 1.00 0.00 69 ALA A C 11
ATOM 20956 O O . ALA A 1 69 ? -1.661 -15.399 8.343 1.00 0.00 69 ALA A O 11
ATOM 20963 N N . ASP A 1 70 ? -0.035 -14.557 7.037 1.00 0.00 70 ASP A N 11
ATOM 20964 C CA . ASP A 1 70 ? 0.901 -15.641 7.313 1.00 0.00 70 ASP A CA 11
ATOM 20965 C C . ASP A 1 70 ? 2.240 -15.091 7.795 1.00 0.00 70 ASP A C 11
ATOM 20966 O O . ASP A 1 70 ? 2.687 -14.037 7.343 1.00 0.00 70 ASP A O 11
ATOM 20975 N N . ALA A 1 71 ? 2.875 -15.812 8.715 1.00 0.00 71 ALA A N 11
ATOM 20976 C CA . ALA A 1 71 ? 4.163 -15.399 9.263 1.00 0.00 71 ALA A CA 11
ATOM 20977 C C . ALA A 1 71 ? 5.148 -15.028 8.160 1.00 0.00 71 ALA A C 11
ATOM 20978 O O . ALA A 1 71 ? 6.022 -14.183 8.353 1.00 0.00 71 ALA A O 11
ATOM 20985 N N . LYS A 1 72 ? 5.000 -15.661 7.001 1.00 0.00 72 LYS A N 11
ATOM 20986 C CA . LYS A 1 72 ? 5.876 -15.392 5.866 1.00 0.00 72 LYS A CA 11
ATOM 20987 C C . LYS A 1 72 ? 5.414 -14.157 5.099 1.00 0.00 72 LYS A C 11
ATOM 20988 O O . LYS A 1 72 ? 6.213 -13.484 4.448 1.00 0.00 72 LYS A O 11
ATOM 21007 N N . GLU A 1 73 ? 4.120 -13.865 5.179 1.00 0.00 73 GLU A N 11
ATOM 21008 C CA . GLU A 1 73 ? 3.548 -12.713 4.492 1.00 0.00 73 GLU A CA 11
ATOM 21009 C C . GLU A 1 73 ? 3.813 -11.422 5.263 1.00 0.00 73 GLU A C 11
ATOM 21010 O O . GLU A 1 73 ? 3.954 -10.353 4.670 1.00 0.00 73 GLU A O 11
ATOM 21022 N N . ILE A 1 74 ? 3.872 -11.527 6.588 1.00 0.00 74 ILE A N 11
ATOM 21023 C CA . ILE A 1 74 ? 4.114 -10.365 7.441 1.00 0.00 74 ILE A CA 11
ATOM 21024 C C . ILE A 1 74 ? 5.276 -9.513 6.924 1.00 0.00 74 ILE A C 11
ATOM 21025 O O . ILE A 1 74 ? 5.126 -8.305 6.740 1.00 0.00 74 ILE A O 11
ATOM 21041 N N . PRO A 1 75 ? 6.453 -10.123 6.685 1.00 0.00 75 PRO A N 11
ATOM 21042 C CA . PRO A 1 75 ? 7.627 -9.393 6.191 1.00 0.00 75 PRO A CA 11
ATOM 21043 C C . PRO A 1 75 ? 7.435 -8.859 4.772 1.00 0.00 75 PRO A C 11
ATOM 21044 O O . PRO A 1 75 ? 8.231 -8.052 4.294 1.00 0.00 75 PRO A O 11
ATOM 21055 N N . ARG A 1 76 ? 6.379 -9.313 4.101 1.00 0.00 76 ARG A N 11
ATOM 21056 C CA . ARG A 1 76 ? 6.099 -8.874 2.737 1.00 0.00 76 ARG A CA 11
ATOM 21057 C C . ARG A 1 76 ? 4.971 -7.842 2.702 1.00 0.00 76 ARG A C 11
ATOM 21058 O O . ARG A 1 76 ? 4.531 -7.434 1.627 1.00 0.00 76 ARG A O 11
ATOM 21079 N N . ILE A 1 77 ? 4.502 -7.425 3.875 1.00 0.00 77 ILE A N 11
ATOM 21080 C CA . ILE A 1 77 ? 3.426 -6.443 3.961 1.00 0.00 77 ILE A CA 11
ATOM 21081 C C . ILE A 1 77 ? 3.910 -5.148 4.607 1.00 0.00 77 ILE A C 11
ATOM 21082 O O . ILE A 1 77 ? 4.652 -5.172 5.588 1.00 0.00 77 ILE A O 11
ATOM 21098 N N . PHE A 1 78 ? 3.479 -4.018 4.050 1.00 0.00 78 PHE A N 11
ATOM 21099 C CA . PHE A 1 78 ? 3.867 -2.714 4.575 1.00 0.00 78 PHE A CA 11
ATOM 21100 C C . PHE A 1 78 ? 2.647 -1.811 4.740 1.00 0.00 78 PHE A C 11
ATOM 21101 O O . PHE A 1 78 ? 1.645 -1.972 4.044 1.00 0.00 78 PHE A O 11
ATOM 21118 N N . GLN A 1 79 ? 2.737 -0.866 5.672 1.00 0.00 79 GLN A N 11
ATOM 21119 C CA . GLN A 1 79 ? 1.636 0.055 5.936 1.00 0.00 79 GLN A CA 11
ATOM 21120 C C . GLN A 1 79 ? 2.041 1.500 5.651 1.00 0.00 79 GLN A C 11
ATOM 21121 O O . GLN A 1 79 ? 3.145 1.929 5.994 1.00 0.00 79 GLN A O 11
ATOM 21135 N N . ILE A 1 80 ? 1.133 2.244 5.025 1.00 0.00 80 ILE A N 11
ATOM 21136 C CA . ILE A 1 80 ? 1.380 3.644 4.693 1.00 0.00 80 ILE A CA 11
ATOM 21137 C C . ILE A 1 80 ? 0.295 4.543 5.282 1.00 0.00 80 ILE A C 11
ATOM 21138 O O . ILE A 1 80 ? -0.876 4.438 4.917 1.00 0.00 80 ILE A O 11
ATOM 21154 N N . LEU A 1 81 ? 0.691 5.428 6.193 1.00 0.00 81 LEU A N 11
ATOM 21155 C CA . LEU A 1 81 ? -0.252 6.344 6.826 1.00 0.00 81 LEU A CA 11
ATOM 21156 C C . LEU A 1 81 ? -0.402 7.623 6.008 1.00 0.00 81 LEU A C 11
ATOM 21157 O O . LEU A 1 81 ? 0.556 8.100 5.401 1.00 0.00 81 LEU A O 11
ATOM 21173 N N . TYR A 1 82 ? -1.613 8.172 5.999 1.00 0.00 82 TYR A N 11
ATOM 21174 C CA . TYR A 1 82 ? -1.893 9.397 5.258 1.00 0.00 82 TYR A CA 11
ATOM 21175 C C . TYR A 1 82 ? -3.043 10.169 5.896 1.00 0.00 82 TYR A C 11
ATOM 21176 O O . TYR A 1 82 ? -4.006 9.576 6.382 1.00 0.00 82 TYR A O 11
ATOM 21194 N N . ALA A 1 83 ? -2.937 11.494 5.889 1.00 0.00 83 ALA A N 11
ATOM 21195 C CA . ALA A 1 83 ? -3.968 12.345 6.466 1.00 0.00 83 ALA A CA 11
ATOM 21196 C C . ALA A 1 83 ? -5.215 12.370 5.587 1.00 0.00 83 ALA A C 11
ATOM 21197 O O . ALA A 1 83 ? -5.155 12.758 4.420 1.00 0.00 83 ALA A O 11
ATOM 21204 N N . ASN A 1 84 ? -6.342 11.955 6.153 1.00 0.00 84 ASN A N 11
ATOM 21205 C CA . ASN A 1 84 ? -7.602 11.930 5.419 1.00 0.00 84 ASN A CA 11
ATOM 21206 C C . ASN A 1 84 ? -8.436 13.170 5.731 1.00 0.00 84 ASN A C 11
ATOM 21207 O O . ASN A 1 84 ? -9.001 13.795 4.832 1.00 0.00 84 ASN A O 11
ATOM 21218 N N . GLU A 1 85 ? -8.508 13.519 7.012 1.00 0.00 85 GLU A N 11
ATOM 21219 C CA . GLU A 1 85 ? -9.272 14.684 7.448 1.00 0.00 85 GLU A CA 11
ATOM 21220 C C . GLU A 1 85 ? -8.370 15.691 8.154 1.00 0.00 85 GLU A C 11
ATOM 21221 O O . GLU A 1 85 ? -8.503 16.899 7.962 1.00 0.00 85 GLU A O 11
ATOM 21233 N N . GLY A 1 86 ? -7.453 15.184 8.971 1.00 0.00 86 GLY A N 11
ATOM 21234 C CA . GLY A 1 86 ? -6.542 16.052 9.692 1.00 0.00 86 GLY A CA 11
ATOM 21235 C C . GLY A 1 86 ? -5.208 15.388 9.969 1.00 0.00 86 GLY A C 11
ATOM 21236 O O . GLY A 1 86 ? -4.323 15.378 9.113 1.00 0.00 86 GLY A O 11
ATOM 21240 N N . ILE A 1 87 ? -5.060 14.835 11.168 1.00 0.00 87 ILE A N 11
ATOM 21241 C CA . ILE A 1 87 ? -3.821 14.167 11.555 1.00 0.00 87 ILE A CA 11
ATOM 21242 C C . ILE A 1 87 ? -4.109 12.858 12.282 1.00 0.00 87 ILE A C 11
ATOM 21243 O O . ILE A 1 87 ? -3.809 11.776 11.777 1.00 0.00 87 ILE A O 11
ATOM 21259 N N . SER A 1 88 ? -4.688 12.965 13.473 1.00 0.00 88 SER A N 11
ATOM 21260 C CA . SER A 1 88 ? -5.013 11.790 14.275 1.00 0.00 88 SER A CA 11
ATOM 21261 C C . SER A 1 88 ? -5.951 10.852 13.522 1.00 0.00 88 SER A C 11
ATOM 21262 O O . SER A 1 88 ? -5.894 9.634 13.690 1.00 0.00 88 SER A O 11
ATOM 21270 N N . SER A 1 89 ? -6.815 11.427 12.691 1.00 0.00 89 SER A N 11
ATOM 21271 C CA . SER A 1 89 ? -7.767 10.640 11.914 1.00 0.00 89 SER A CA 11
ATOM 21272 C C . SER A 1 89 ? -7.079 9.947 10.739 1.00 0.00 89 SER A C 11
ATOM 21273 O O . SER A 1 89 ? -7.596 8.966 10.200 1.00 0.00 89 SER A O 11
ATOM 21281 N N . ALA A 1 90 ? -5.916 10.465 10.345 1.00 0.00 90 ALA A N 11
ATOM 21282 C CA . ALA A 1 90 ? -5.150 9.905 9.232 1.00 0.00 90 ALA A CA 11
ATOM 21283 C C . ALA A 1 90 ? -5.172 8.378 9.236 1.00 0.00 90 ALA A C 11
ATOM 21284 O O . ALA A 1 90 ? -4.720 7.743 10.189 1.00 0.00 90 ALA A O 11
ATOM 21291 N N . LYS A 1 91 ? -5.698 7.799 8.162 1.00 0.00 91 LYS A N 11
ATOM 21292 C CA . LYS A 1 91 ? -5.778 6.349 8.038 1.00 0.00 91 LYS A CA 11
ATOM 21293 C C . LYS A 1 91 ? -4.513 5.791 7.396 1.00 0.00 91 LYS A C 11
ATOM 21294 O O . LYS A 1 91 ? -3.593 6.539 7.061 1.00 0.00 91 LYS A O 11
ATOM 21313 N N . ASN A 1 92 ? -4.470 4.474 7.225 1.00 0.00 92 ASN A N 11
ATOM 21314 C CA . ASN A 1 92 ? -3.314 3.821 6.622 1.00 0.00 92 ASN A CA 11
ATOM 21315 C C . ASN A 1 92 ? -3.746 2.823 5.552 1.00 0.00 92 ASN A C 11
ATOM 21316 O O . ASN A 1 92 ? -4.925 2.488 5.438 1.00 0.00 92 ASN A O 11
ATOM 21327 N N . LEU A 1 93 ? -2.780 2.352 4.767 1.00 0.00 93 LEU A N 11
ATOM 21328 C CA . LEU A 1 93 ? -3.056 1.393 3.703 1.00 0.00 93 LEU A CA 11
ATOM 21329 C C . LEU A 1 93 ? -2.141 0.178 3.814 1.00 0.00 93 LEU A C 11
ATOM 21330 O O . LEU A 1 93 ? -0.918 0.303 3.758 1.00 0.00 93 LEU A O 11
ATOM 21346 N N . LEU A 1 94 ? -2.741 -0.999 3.965 1.00 0.00 94 LEU A N 11
ATOM 21347 C CA . LEU A 1 94 ? -1.976 -2.234 4.076 1.00 0.00 94 LEU A CA 11
ATOM 21348 C C . LEU A 1 94 ? -1.838 -2.902 2.714 1.00 0.00 94 LEU A C 11
ATOM 21349 O O . LEU A 1 94 ? -2.834 -3.205 2.057 1.00 0.00 94 LEU A O 11
ATOM 21365 N N . LEU A 1 95 ? -0.598 -3.121 2.289 1.00 0.00 95 LEU A N 11
ATOM 21366 C CA . LEU A 1 95 ? -0.339 -3.741 1.001 1.00 0.00 95 LEU A CA 11
ATOM 21367 C C . LEU A 1 95 ? 0.564 -4.959 1.142 1.00 0.00 95 LEU A C 11
ATOM 21368 O O . LEU A 1 95 ? 1.690 -4.861 1.632 1.00 0.00 95 LEU A O 11
ATOM 21384 N N . LEU A 1 96 ? 0.061 -6.107 0.703 1.00 0.00 96 LEU A N 11
ATOM 21385 C CA . LEU A 1 96 ? 0.813 -7.352 0.769 1.00 0.00 96 LEU A CA 11
ATOM 21386 C C . LEU A 1 96 ? 1.556 -7.599 -0.540 1.00 0.00 96 LEU A C 11
ATOM 21387 O O . LEU A 1 96 ? 0.943 -7.720 -1.601 1.00 0.00 96 LEU A O 11
ATOM 21403 N N . ALA A 1 97 ? 2.880 -7.669 -0.460 1.00 0.00 97 ALA A N 11
ATOM 21404 C CA . ALA A 1 97 ? 3.705 -7.901 -1.640 1.00 0.00 97 ALA A CA 11
ATOM 21405 C C . ALA A 1 97 ? 3.979 -9.388 -1.832 1.00 0.00 97 ALA A C 11
ATOM 21406 O O . ALA A 1 97 ? 4.303 -10.098 -0.881 1.00 0.00 97 ALA A O 11
ATOM 21413 N N . ASN A 1 98 ? 3.851 -9.853 -3.072 1.00 0.00 98 ASN A N 11
ATOM 21414 C CA . ASN A 1 98 ? 4.087 -11.257 -3.390 1.00 0.00 98 ASN A CA 11
ATOM 21415 C C . ASN A 1 98 ? 5.481 -11.687 -2.943 1.00 0.00 98 ASN A C 11
ATOM 21416 O O . ASN A 1 98 ? 5.709 -12.848 -2.608 1.00 0.00 98 ASN A O 11
ATOM 21427 N N . SER A 1 99 ? 6.411 -10.737 -2.940 1.00 0.00 99 SER A N 11
ATOM 21428 C CA . SER A 1 99 ? 7.784 -11.012 -2.532 1.00 0.00 99 SER A CA 11
ATOM 21429 C C . SER A 1 99 ? 8.272 -9.966 -1.535 1.00 0.00 99 SER A C 11
ATOM 21430 O O . SER A 1 99 ? 7.923 -8.790 -1.633 1.00 0.00 99 SER A O 11
ATOM 21438 N N . THR A 1 100 ? 9.078 -10.403 -0.573 1.00 0.00 100 THR A N 11
ATOM 21439 C CA . THR A 1 100 ? 9.615 -9.505 0.444 1.00 0.00 100 THR A CA 11
ATOM 21440 C C . THR A 1 100 ? 10.385 -8.355 -0.194 1.00 0.00 100 THR A C 11
ATOM 21441 O O . THR A 1 100 ? 10.240 -7.200 0.204 1.00 0.00 100 THR A O 11
ATOM 21452 N N . GLU A 1 101 ? 11.207 -8.683 -1.185 1.00 0.00 101 GLU A N 11
ATOM 21453 C CA . GLU A 1 101 ? 12.007 -7.681 -1.883 1.00 0.00 101 GLU A CA 11
ATOM 21454 C C . GLU A 1 101 ? 11.131 -6.556 -2.423 1.00 0.00 101 GLU A C 11
ATOM 21455 O O . GLU A 1 101 ? 11.507 -5.385 -2.374 1.00 0.00 101 GLU A O 11
ATOM 21467 N N . GLU A 1 102 ? 9.959 -6.918 -2.935 1.00 0.00 102 GLU A N 11
ATOM 21468 C CA . GLU A 1 102 ? 9.029 -5.937 -3.483 1.00 0.00 102 GLU A CA 11
ATOM 21469 C C . GLU A 1 102 ? 8.619 -4.923 -2.419 1.00 0.00 102 GLU A C 11
ATOM 21470 O O . GLU A 1 102 ? 8.567 -3.722 -2.681 1.00 0.00 102 GLU A O 11
ATOM 21482 N N . GLN A 1 103 ? 8.331 -5.415 -1.219 1.00 0.00 103 GLN A N 11
ATOM 21483 C CA . GLN A 1 103 ? 7.925 -4.553 -0.116 1.00 0.00 103 GLN A CA 11
ATOM 21484 C C . GLN A 1 103 ? 9.027 -3.549 0.222 1.00 0.00 103 GLN A C 11
ATOM 21485 O O . GLN A 1 103 ? 8.749 -2.388 0.519 1.00 0.00 103 GLN A O 11
ATOM 21499 N N . GLN A 1 104 ? 10.273 -4.005 0.175 1.00 0.00 104 GLN A N 11
ATOM 21500 C CA . GLN A 1 104 ? 11.411 -3.141 0.479 1.00 0.00 104 GLN A CA 11
ATOM 21501 C C . GLN A 1 104 ? 11.517 -2.008 -0.537 1.00 0.00 104 GLN A C 11
ATOM 21502 O O . GLN A 1 104 ? 11.792 -0.863 -0.178 1.00 0.00 104 GLN A O 11
ATOM 21516 N N . LYS A 1 105 ? 11.299 -2.338 -1.806 1.00 0.00 105 LYS A N 11
ATOM 21517 C CA . LYS A 1 105 ? 11.373 -1.350 -2.876 1.00 0.00 105 LYS A CA 11
ATOM 21518 C C . LYS A 1 105 ? 10.171 -0.413 -2.841 1.00 0.00 105 LYS A C 11
ATOM 21519 O O . LYS A 1 105 ? 10.319 0.803 -2.946 1.00 0.00 105 LYS A O 11
ATOM 21538 N N . TRP A 1 106 ? 8.979 -0.985 -2.703 1.00 0.00 106 TRP A N 11
ATOM 21539 C CA . TRP A 1 106 ? 7.755 -0.194 -2.667 1.00 0.00 106 TRP A CA 11
ATOM 21540 C C . TRP A 1 106 ? 7.799 0.847 -1.553 1.00 0.00 106 TRP A C 11
ATOM 21541 O O . TRP A 1 106 ? 7.541 2.029 -1.781 1.00 0.00 106 TRP A O 11
ATOM 21562 N N . VAL A 1 107 ? 8.119 0.391 -0.348 1.00 0.00 107 VAL A N 11
ATOM 21563 C CA . VAL A 1 107 ? 8.187 1.266 0.815 1.00 0.00 107 VAL A CA 11
ATOM 21564 C C . VAL A 1 107 ? 9.289 2.311 0.677 1.00 0.00 107 VAL A C 11
ATOM 21565 O O . VAL A 1 107 ? 9.053 3.501 0.879 1.00 0.00 107 VAL A O 11
ATOM 21578 N N . SER A 1 108 ? 10.494 1.861 0.348 1.00 0.00 108 SER A N 11
ATOM 21579 C CA . SER A 1 108 ? 11.633 2.762 0.203 1.00 0.00 108 SER A CA 11
ATOM 21580 C C . SER A 1 108 ? 11.435 3.742 -0.951 1.00 0.00 108 SER A C 11
ATOM 21581 O O . SER A 1 108 ? 11.848 4.899 -0.868 1.00 0.00 108 SER A O 11
ATOM 21589 N N . ARG A 1 109 ? 10.812 3.276 -2.027 1.00 0.00 109 ARG A N 11
ATOM 21590 C CA . ARG A 1 109 ? 10.576 4.123 -3.190 1.00 0.00 109 ARG A CA 11
ATOM 21591 C C . ARG A 1 109 ? 9.446 5.114 -2.933 1.00 0.00 109 ARG A C 11
ATOM 21592 O O . ARG A 1 109 ? 9.614 6.323 -3.102 1.00 0.00 109 ARG A O 11
ATOM 21613 N N . LEU A 1 110 ? 8.292 4.596 -2.529 1.00 0.00 110 LEU A N 11
ATOM 21614 C CA . LEU A 1 110 ? 7.133 5.438 -2.256 1.00 0.00 110 LEU A CA 11
ATOM 21615 C C . LEU A 1 110 ? 7.421 6.418 -1.123 1.00 0.00 110 LEU A C 11
ATOM 21616 O O . LEU A 1 110 ? 6.968 7.562 -1.152 1.00 0.00 110 LEU A O 11
ATOM 21632 N N . VAL A 1 111 ? 8.179 5.968 -0.127 1.00 0.00 111 VAL A N 11
ATOM 21633 C CA . VAL A 1 111 ? 8.524 6.819 1.007 1.00 0.00 111 VAL A CA 11
ATOM 21634 C C . VAL A 1 111 ? 9.528 7.888 0.593 1.00 0.00 111 VAL A C 11
ATOM 21635 O O . VAL A 1 111 ? 9.401 9.053 0.970 1.00 0.00 111 VAL A O 11
ATOM 21648 N N . LYS A 1 112 ? 10.522 7.484 -0.193 1.00 0.00 112 LYS A N 11
ATOM 21649 C CA . LYS A 1 112 ? 11.543 8.409 -0.669 1.00 0.00 112 LYS A CA 11
ATOM 21650 C C . LYS A 1 112 ? 10.904 9.541 -1.464 1.00 0.00 112 LYS A C 11
ATOM 21651 O O . LYS A 1 112 ? 11.394 10.671 -1.463 1.00 0.00 112 LYS A O 11
ATOM 21670 N N . LYS A 1 113 ? 9.802 9.227 -2.139 1.00 0.00 113 LYS A N 11
ATOM 21671 C CA . LYS A 1 113 ? 9.088 10.219 -2.936 1.00 0.00 113 LYS A CA 11
ATOM 21672 C C . LYS A 1 113 ? 8.404 11.248 -2.039 1.00 0.00 113 LYS A C 11
ATOM 21673 O O . LYS A 1 113 ? 8.119 12.367 -2.467 1.00 0.00 113 LYS A O 11
ATOM 21692 N N . ILE A 1 114 ? 8.141 10.862 -0.793 1.00 0.00 114 ILE A N 11
ATOM 21693 C CA . ILE A 1 114 ? 7.490 11.751 0.163 1.00 0.00 114 ILE A CA 11
ATOM 21694 C C . ILE A 1 114 ? 8.315 13.019 0.383 1.00 0.00 114 ILE A C 11
ATOM 21695 O O . ILE A 1 114 ? 9.536 12.954 0.523 1.00 0.00 114 ILE A O 11
ATOM 21711 N N . PRO A 1 115 ? 7.659 14.192 0.417 1.00 0.00 115 PRO A N 11
ATOM 21712 C CA . PRO A 1 115 ? 8.342 15.472 0.622 1.00 0.00 115 PRO A CA 11
ATOM 21713 C C . PRO A 1 115 ? 8.786 15.664 2.068 1.00 0.00 115 PRO A C 11
ATOM 21714 O O . PRO A 1 115 ? 9.881 16.160 2.332 1.00 0.00 115 PRO A O 11
ATOM 21725 N N . LYS A 1 116 ? 7.925 15.272 3.003 1.00 0.00 116 LYS A N 11
ATOM 21726 C CA . LYS A 1 116 ? 8.227 15.403 4.423 1.00 0.00 116 LYS A CA 11
ATOM 21727 C C . LYS A 1 116 ? 8.825 14.111 4.974 1.00 0.00 116 LYS A C 11
ATOM 21728 O O . LYS A 1 116 ? 8.443 13.647 6.049 1.00 0.00 116 LYS A O 11
ATOM 21747 N N . LYS A 1 117 ? 9.766 13.537 4.231 1.00 0.00 117 LYS A N 11
ATOM 21748 C CA . LYS A 1 117 ? 10.417 12.299 4.646 1.00 0.00 117 LYS A CA 11
ATOM 21749 C C . LYS A 1 117 ? 11.269 12.524 5.891 1.00 0.00 117 LYS A C 11
ATOM 21750 O O . LYS A 1 117 ? 10.793 12.201 7.000 1.00 0.00 117 LYS A O 11
ATOM 21770 N N . SER A 1 1 ? 9.234 4.408 -16.318 1.00 0.00 1 SER A N 12
ATOM 21771 C CA . SER A 1 1 ? 8.056 4.372 -15.413 1.00 0.00 1 SER A CA 12
ATOM 21772 C C . SER A 1 1 ? 8.468 4.600 -13.962 1.00 0.00 1 SER A C 12
ATOM 21773 O O . SER A 1 1 ? 9.587 5.033 -13.685 1.00 0.00 1 SER A O 12
ATOM 21783 N N . ARG A 1 2 ? 7.558 4.306 -13.041 1.00 0.00 2 ARG A N 12
ATOM 21784 C CA . ARG A 1 2 ? 7.825 4.478 -11.618 1.00 0.00 2 ARG A CA 12
ATOM 21785 C C . ARG A 1 2 ? 7.252 3.315 -10.815 1.00 0.00 2 ARG A C 12
ATOM 21786 O O . ARG A 1 2 ? 6.728 2.357 -11.384 1.00 0.00 2 ARG A O 12
ATOM 21807 N N . LEU A 1 3 ? 7.353 3.404 -9.490 1.00 0.00 3 LEU A N 12
ATOM 21808 C CA . LEU A 1 3 ? 6.841 2.357 -8.610 1.00 0.00 3 LEU A CA 12
ATOM 21809 C C . LEU A 1 3 ? 5.430 1.955 -9.017 1.00 0.00 3 LEU A C 12
ATOM 21810 O O . LEU A 1 3 ? 4.489 2.736 -8.881 1.00 0.00 3 LEU A O 12
ATOM 21826 N N . GLU A 1 4 ? 5.286 0.740 -9.529 1.00 0.00 4 GLU A N 12
ATOM 21827 C CA . GLU A 1 4 ? 3.986 0.252 -9.960 1.00 0.00 4 GLU A CA 12
ATOM 21828 C C . GLU A 1 4 ? 3.933 -1.270 -9.947 1.00 0.00 4 GLU A C 12
ATOM 21829 O O . GLU A 1 4 ? 4.965 -1.941 -9.929 1.00 0.00 4 GLU A O 12
ATOM 21841 N N . GLY A 1 5 ? 2.719 -1.803 -9.956 1.00 0.00 5 GLY A N 12
ATOM 21842 C CA . GLY A 1 5 ? 2.532 -3.239 -9.947 1.00 0.00 5 GLY A CA 12
ATOM 21843 C C . GLY A 1 5 ? 1.239 -3.628 -9.269 1.00 0.00 5 GLY A C 12
ATOM 21844 O O . GLY A 1 5 ? 0.287 -2.850 -9.252 1.00 0.00 5 GLY A O 12
ATOM 21848 N N . TRP A 1 6 ? 1.200 -4.825 -8.701 1.00 0.00 6 TRP A N 12
ATOM 21849 C CA . TRP A 1 6 ? 0.004 -5.290 -8.015 1.00 0.00 6 TRP A CA 12
ATOM 21850 C C . TRP A 1 6 ? 0.302 -5.605 -6.559 1.00 0.00 6 TRP A C 12
ATOM 21851 O O . TRP A 1 6 ? 1.177 -6.415 -6.253 1.00 0.00 6 TRP A O 12
ATOM 21872 N N . LEU A 1 7 ? -0.447 -4.977 -5.668 1.00 0.00 7 LEU A N 12
ATOM 21873 C CA . LEU A 1 7 ? -0.283 -5.205 -4.244 1.00 0.00 7 LEU A CA 12
ATOM 21874 C C . LEU A 1 7 ? -1.585 -5.726 -3.674 1.00 0.00 7 LEU A C 12
ATOM 21875 O O . LEU A 1 7 ? -2.661 -5.388 -4.159 1.00 0.00 7 LEU A O 12
ATOM 21891 N N . SER A 1 8 ? -1.483 -6.572 -2.670 1.00 0.00 8 SER A N 12
ATOM 21892 C CA . SER A 1 8 ? -2.665 -7.178 -2.071 1.00 0.00 8 SER A CA 12
ATOM 21893 C C . SER A 1 8 ? -3.213 -6.350 -0.916 1.00 0.00 8 SER A C 12
ATOM 21894 O O . SER A 1 8 ? -2.463 -5.718 -0.173 1.00 0.00 8 SER A O 12
ATOM 21902 N N . LEU A 1 9 ? -4.534 -6.369 -0.778 1.00 0.00 9 LEU A N 12
ATOM 21903 C CA . LEU A 1 9 ? -5.211 -5.630 0.278 1.00 0.00 9 LEU A CA 12
ATOM 21904 C C . LEU A 1 9 ? -6.256 -6.511 0.961 1.00 0.00 9 LEU A C 12
ATOM 21905 O O . LEU A 1 9 ? -6.767 -7.456 0.360 1.00 0.00 9 LEU A O 12
ATOM 21921 N N . PRO A 1 10 ? -6.591 -6.212 2.227 1.00 0.00 10 PRO A N 12
ATOM 21922 C CA . PRO A 1 10 ? -7.583 -6.985 2.982 1.00 0.00 10 PRO A CA 12
ATOM 21923 C C . PRO A 1 10 ? -8.949 -6.980 2.304 1.00 0.00 10 PRO A C 12
ATOM 21924 O O . PRO A 1 10 ? -9.610 -5.944 2.223 1.00 0.00 10 PRO A O 12
ATOM 21935 N N . VAL A 1 11 ? -9.366 -8.145 1.814 1.00 0.00 11 VAL A N 12
ATOM 21936 C CA . VAL A 1 11 ? -10.652 -8.272 1.137 1.00 0.00 11 VAL A CA 12
ATOM 21937 C C . VAL A 1 11 ? -11.531 -9.324 1.808 1.00 0.00 11 VAL A C 12
ATOM 21938 O O . VAL A 1 11 ? -11.229 -10.517 1.768 1.00 0.00 11 VAL A O 12
ATOM 21951 N N . ARG A 1 12 ? -12.623 -8.873 2.417 1.00 0.00 12 ARG A N 12
ATOM 21952 C CA . ARG A 1 12 ? -13.549 -9.774 3.091 1.00 0.00 12 ARG A CA 12
ATOM 21953 C C . ARG A 1 12 ? -14.167 -10.754 2.099 1.00 0.00 12 ARG A C 12
ATOM 21954 O O . ARG A 1 12 ? -15.035 -10.386 1.307 1.00 0.00 12 ARG A O 12
ATOM 21975 N N . ASN A 1 13 ? -13.713 -12.002 2.146 1.00 0.00 13 ASN A N 12
ATOM 21976 C CA . ASN A 1 13 ? -14.220 -13.034 1.248 1.00 0.00 13 ASN A CA 12
ATOM 21977 C C . ASN A 1 13 ? -15.623 -13.476 1.655 1.00 0.00 13 ASN A C 12
ATOM 21978 O O . ASN A 1 13 ? -16.469 -13.746 0.803 1.00 0.00 13 ASN A O 12
ATOM 21989 N N . ASN A 1 14 ? -15.863 -13.550 2.960 1.00 0.00 14 ASN A N 12
ATOM 21990 C CA . ASN A 1 14 ? -17.164 -13.963 3.472 1.00 0.00 14 ASN A CA 12
ATOM 21991 C C . ASN A 1 14 ? -17.971 -12.761 3.955 1.00 0.00 14 ASN A C 12
ATOM 21992 O O . ASN A 1 14 ? -19.102 -12.548 3.518 1.00 0.00 14 ASN A O 12
ATOM 22003 N N . THR A 1 15 ? -17.385 -11.979 4.857 1.00 0.00 15 THR A N 12
ATOM 22004 C CA . THR A 1 15 ? -18.056 -10.798 5.395 1.00 0.00 15 THR A CA 12
ATOM 22005 C C . THR A 1 15 ? -17.229 -10.157 6.507 1.00 0.00 15 THR A C 12
ATOM 22006 O O . THR A 1 15 ? -17.227 -8.937 6.665 1.00 0.00 15 THR A O 12
ATOM 22017 N N . LYS A 1 16 ? -16.531 -10.986 7.276 1.00 0.00 16 LYS A N 12
ATOM 22018 C CA . LYS A 1 16 ? -15.704 -10.495 8.374 1.00 0.00 16 LYS A CA 12
ATOM 22019 C C . LYS A 1 16 ? -14.222 -10.720 8.088 1.00 0.00 16 LYS A C 12
ATOM 22020 O O . LYS A 1 16 ? -13.396 -9.835 8.311 1.00 0.00 16 LYS A O 12
ATOM 22039 N N . LYS A 1 17 ? -13.893 -11.909 7.594 1.00 0.00 17 LYS A N 12
ATOM 22040 C CA . LYS A 1 17 ? -12.510 -12.252 7.279 1.00 0.00 17 LYS A CA 12
ATOM 22041 C C . LYS A 1 17 ? -11.918 -11.270 6.271 1.00 0.00 17 LYS A C 12
ATOM 22042 O O . LYS A 1 17 ? -12.492 -10.213 6.009 1.00 0.00 17 LYS A O 12
ATOM 22061 N N . PHE A 1 18 ? -10.768 -11.627 5.710 1.00 0.00 18 PHE A N 12
ATOM 22062 C CA . PHE A 1 18 ? -10.098 -10.778 4.731 1.00 0.00 18 PHE A CA 12
ATOM 22063 C C . PHE A 1 18 ? -8.845 -11.459 4.188 1.00 0.00 18 PHE A C 12
ATOM 22064 O O . PHE A 1 18 ? -7.837 -11.573 4.885 1.00 0.00 18 PHE A O 12
ATOM 22081 N N . GLY A 1 19 ? -8.915 -11.905 2.938 1.00 0.00 19 GLY A N 12
ATOM 22082 C CA . GLY A 1 19 ? -7.779 -12.564 2.323 1.00 0.00 19 GLY A CA 12
ATOM 22083 C C . GLY A 1 19 ? -6.819 -11.574 1.699 1.00 0.00 19 GLY A C 12
ATOM 22084 O O . GLY A 1 19 ? -6.287 -10.701 2.385 1.00 0.00 19 GLY A O 12
ATOM 22088 N N . TRP A 1 20 ? -6.599 -11.701 0.395 1.00 0.00 20 TRP A N 12
ATOM 22089 C CA . TRP A 1 20 ? -5.700 -10.798 -0.311 1.00 0.00 20 TRP A CA 12
ATOM 22090 C C . TRP A 1 20 ? -6.084 -10.672 -1.779 1.00 0.00 20 TRP A C 12
ATOM 22091 O O . TRP A 1 20 ? -6.331 -11.667 -2.460 1.00 0.00 20 TRP A O 12
ATOM 22112 N N . VAL A 1 21 ? -6.114 -9.436 -2.260 1.00 0.00 21 VAL A N 12
ATOM 22113 C CA . VAL A 1 21 ? -6.447 -9.154 -3.651 1.00 0.00 21 VAL A CA 12
ATOM 22114 C C . VAL A 1 21 ? -5.476 -8.124 -4.212 1.00 0.00 21 VAL A C 12
ATOM 22115 O O . VAL A 1 21 ? -5.502 -6.960 -3.814 1.00 0.00 21 VAL A O 12
ATOM 22128 N N . LYS A 1 22 ? -4.600 -8.553 -5.116 1.00 0.00 22 LYS A N 12
ATOM 22129 C CA . LYS A 1 22 ? -3.618 -7.650 -5.682 1.00 0.00 22 LYS A CA 12
ATOM 22130 C C . LYS A 1 22 ? -4.246 -6.658 -6.657 1.00 0.00 22 LYS A C 12
ATOM 22131 O O . LYS A 1 22 ? -4.667 -7.022 -7.754 1.00 0.00 22 LYS A O 12
ATOM 22150 N N . LYS A 1 23 ? -4.276 -5.395 -6.254 1.00 0.00 23 LYS A N 12
ATOM 22151 C CA . LYS A 1 23 ? -4.811 -4.335 -7.094 1.00 0.00 23 LYS A CA 12
ATOM 22152 C C . LYS A 1 23 ? -3.652 -3.577 -7.721 1.00 0.00 23 LYS A C 12
ATOM 22153 O O . LYS A 1 23 ? -2.575 -3.490 -7.131 1.00 0.00 23 LYS A O 12
ATOM 22172 N N . TYR A 1 24 ? -3.856 -3.047 -8.915 1.00 0.00 24 TYR A N 12
ATOM 22173 C CA . TYR A 1 24 ? -2.792 -2.324 -9.593 1.00 0.00 24 TYR A CA 12
ATOM 22174 C C . TYR A 1 24 ? -2.503 -0.990 -8.918 1.00 0.00 24 TYR A C 12
ATOM 22175 O O . TYR A 1 24 ? -3.257 -0.029 -9.061 1.00 0.00 24 TYR A O 12
ATOM 22193 N N . VAL A 1 25 ? -1.393 -0.945 -8.191 1.00 0.00 25 VAL A N 12
ATOM 22194 C CA . VAL A 1 25 ? -0.976 0.265 -7.498 1.00 0.00 25 VAL A CA 12
ATOM 22195 C C . VAL A 1 25 ? 0.198 0.911 -8.220 1.00 0.00 25 VAL A C 12
ATOM 22196 O O . VAL A 1 25 ? 1.142 0.229 -8.618 1.00 0.00 25 VAL A O 12
ATOM 22209 N N . ILE A 1 26 ? 0.139 2.225 -8.388 1.00 0.00 26 ILE A N 12
ATOM 22210 C CA . ILE A 1 26 ? 1.208 2.946 -9.063 1.00 0.00 26 ILE A CA 12
ATOM 22211 C C . ILE A 1 26 ? 1.507 4.263 -8.362 1.00 0.00 26 ILE A C 12
ATOM 22212 O O . ILE A 1 26 ? 0.671 5.167 -8.329 1.00 0.00 26 ILE A O 12
ATOM 22228 N N . VAL A 1 27 ? 2.708 4.369 -7.803 1.00 0.00 27 VAL A N 12
ATOM 22229 C CA . VAL A 1 27 ? 3.121 5.577 -7.105 1.00 0.00 27 VAL A CA 12
ATOM 22230 C C . VAL A 1 27 ? 3.752 6.569 -8.074 1.00 0.00 27 VAL A C 12
ATOM 22231 O O . VAL A 1 27 ? 4.893 6.394 -8.500 1.00 0.00 27 VAL A O 12
ATOM 22244 N N . SER A 1 28 ? 3.005 7.610 -8.419 1.00 0.00 28 SER A N 12
ATOM 22245 C CA . SER A 1 28 ? 3.496 8.626 -9.339 1.00 0.00 28 SER A CA 12
ATOM 22246 C C . SER A 1 28 ? 4.562 9.491 -8.673 1.00 0.00 28 SER A C 12
ATOM 22247 O O . SER A 1 28 ? 4.786 9.399 -7.466 1.00 0.00 28 SER A O 12
ATOM 22255 N N . SER A 1 29 ? 5.220 10.325 -9.471 1.00 0.00 29 SER A N 12
ATOM 22256 C CA . SER A 1 29 ? 6.271 11.203 -8.968 1.00 0.00 29 SER A CA 12
ATOM 22257 C C . SER A 1 29 ? 5.787 12.054 -7.795 1.00 0.00 29 SER A C 12
ATOM 22258 O O . SER A 1 29 ? 6.590 12.510 -6.982 1.00 0.00 29 SER A O 12
ATOM 22266 N N . LYS A 1 30 ? 4.477 12.269 -7.710 1.00 0.00 30 LYS A N 12
ATOM 22267 C CA . LYS A 1 30 ? 3.909 13.071 -6.632 1.00 0.00 30 LYS A CA 12
ATOM 22268 C C . LYS A 1 30 ? 2.428 12.756 -6.423 1.00 0.00 30 LYS A C 12
ATOM 22269 O O . LYS A 1 30 ? 1.625 13.650 -6.159 1.00 0.00 30 LYS A O 12
ATOM 22288 N N . LYS A 1 31 ? 2.072 11.480 -6.537 1.00 0.00 31 LYS A N 12
ATOM 22289 C CA . LYS A 1 31 ? 0.688 11.060 -6.354 1.00 0.00 31 LYS A CA 12
ATOM 22290 C C . LYS A 1 31 ? 0.557 9.543 -6.444 1.00 0.00 31 LYS A C 12
ATOM 22291 O O . LYS A 1 31 ? 1.077 8.920 -7.368 1.00 0.00 31 LYS A O 12
ATOM 22310 N N . ILE A 1 32 ? -0.147 8.957 -5.483 1.00 0.00 32 ILE A N 12
ATOM 22311 C CA . ILE A 1 32 ? -0.352 7.513 -5.456 1.00 0.00 32 ILE A CA 12
ATOM 22312 C C . ILE A 1 32 ? -1.651 7.137 -6.160 1.00 0.00 32 ILE A C 12
ATOM 22313 O O . ILE A 1 32 ? -2.734 7.529 -5.729 1.00 0.00 32 ILE A O 12
ATOM 22329 N N . LEU A 1 33 ? -1.537 6.382 -7.247 1.00 0.00 33 LEU A N 12
ATOM 22330 C CA . LEU A 1 33 ? -2.707 5.965 -8.010 1.00 0.00 33 LEU A CA 12
ATOM 22331 C C . LEU A 1 33 ? -3.095 4.526 -7.681 1.00 0.00 33 LEU A C 12
ATOM 22332 O O . LEU A 1 33 ? -2.237 3.679 -7.437 1.00 0.00 33 LEU A O 12
ATOM 22348 N N . PHE A 1 34 ? -4.398 4.261 -7.681 1.00 0.00 34 PHE A N 12
ATOM 22349 C CA . PHE A 1 34 ? -4.912 2.929 -7.386 1.00 0.00 34 PHE A CA 12
ATOM 22350 C C . PHE A 1 34 ? -5.906 2.487 -8.455 1.00 0.00 34 PHE A C 12
ATOM 22351 O O . PHE A 1 34 ? -6.812 3.235 -8.823 1.00 0.00 34 PHE A O 12
ATOM 22368 N N . TYR A 1 35 ? -5.730 1.267 -8.949 1.00 0.00 35 TYR A N 12
ATOM 22369 C CA . TYR A 1 35 ? -6.610 0.725 -9.976 1.00 0.00 35 TYR A CA 12
ATOM 22370 C C . TYR A 1 35 ? -6.985 -0.721 -9.663 1.00 0.00 35 TYR A C 12
ATOM 22371 O O . TYR A 1 35 ? -6.428 -1.335 -8.753 1.00 0.00 35 TYR A O 12
ATOM 22389 N N . ASP A 1 36 ? -7.933 -1.256 -10.425 1.00 0.00 36 ASP A N 12
ATOM 22390 C CA . ASP A 1 36 ? -8.384 -2.629 -10.231 1.00 0.00 36 ASP A CA 12
ATOM 22391 C C . ASP A 1 36 ? -7.967 -3.517 -11.402 1.00 0.00 36 ASP A C 12
ATOM 22392 O O . ASP A 1 36 ? -7.909 -4.740 -11.273 1.00 0.00 36 ASP A O 12
ATOM 22401 N N . SER A 1 37 ? -7.679 -2.896 -12.542 1.00 0.00 37 SER A N 12
ATOM 22402 C CA . SER A 1 37 ? -7.269 -3.637 -13.730 1.00 0.00 37 SER A CA 12
ATOM 22403 C C . SER A 1 37 ? -6.509 -2.738 -14.700 1.00 0.00 37 SER A C 12
ATOM 22404 O O . SER A 1 37 ? -6.389 -1.532 -14.479 1.00 0.00 37 SER A O 12
ATOM 22412 N N . GLU A 1 38 ? -5.998 -3.332 -15.774 1.00 0.00 38 GLU A N 12
ATOM 22413 C CA . GLU A 1 38 ? -5.250 -2.585 -16.778 1.00 0.00 38 GLU A CA 12
ATOM 22414 C C . GLU A 1 38 ? -6.176 -1.689 -17.593 1.00 0.00 38 GLU A C 12
ATOM 22415 O O . GLU A 1 38 ? -5.796 -0.589 -17.997 1.00 0.00 38 GLU A O 12
ATOM 22427 N N . GLN A 1 39 ? -7.393 -2.166 -17.834 1.00 0.00 39 GLN A N 12
ATOM 22428 C CA . GLN A 1 39 ? -8.373 -1.407 -18.602 1.00 0.00 39 GLN A CA 12
ATOM 22429 C C . GLN A 1 39 ? -8.669 -0.068 -17.936 1.00 0.00 39 GLN A C 12
ATOM 22430 O O . GLN A 1 39 ? -8.568 0.987 -18.564 1.00 0.00 39 GLN A O 12
ATOM 22444 N N . ASP A 1 40 ? -9.032 -0.117 -16.658 1.00 0.00 40 ASP A N 12
ATOM 22445 C CA . ASP A 1 40 ? -9.340 1.093 -15.905 1.00 0.00 40 ASP A CA 12
ATOM 22446 C C . ASP A 1 40 ? -8.116 2.001 -15.807 1.00 0.00 40 ASP A C 12
ATOM 22447 O O . ASP A 1 40 ? -8.243 3.211 -15.618 1.00 0.00 40 ASP A O 12
ATOM 22456 N N . LYS A 1 41 ? -6.933 1.408 -15.936 1.00 0.00 41 LYS A N 12
ATOM 22457 C CA . LYS A 1 41 ? -5.688 2.164 -15.862 1.00 0.00 41 LYS A CA 12
ATOM 22458 C C . LYS A 1 41 ? -5.492 3.013 -17.114 1.00 0.00 41 LYS A C 12
ATOM 22459 O O . LYS A 1 41 ? -5.268 4.220 -17.029 1.00 0.00 41 LYS A O 12
ATOM 22478 N N . GLU A 1 42 ? -5.578 2.373 -18.275 1.00 0.00 42 GLU A N 12
ATOM 22479 C CA . GLU A 1 42 ? -5.411 3.069 -19.545 1.00 0.00 42 GLU A CA 12
ATOM 22480 C C . GLU A 1 42 ? -6.594 3.994 -19.825 1.00 0.00 42 GLU A C 12
ATOM 22481 O O . GLU A 1 42 ? -6.481 4.941 -20.603 1.00 0.00 42 GLU A O 12
ATOM 22493 N N . GLN A 1 43 ? -7.726 3.713 -19.187 1.00 0.00 43 GLN A N 12
ATOM 22494 C CA . GLN A 1 43 ? -8.927 4.522 -19.370 1.00 0.00 43 GLN A CA 12
ATOM 22495 C C . GLN A 1 43 ? -8.925 5.742 -18.448 1.00 0.00 43 GLN A C 12
ATOM 22496 O O . GLN A 1 43 ? -9.898 6.497 -18.404 1.00 0.00 43 GLN A O 12
ATOM 22510 N N . SER A 1 44 ? -7.832 5.934 -17.710 1.00 0.00 44 SER A N 12
ATOM 22511 C CA . SER A 1 44 ? -7.717 7.065 -16.795 1.00 0.00 44 SER A CA 12
ATOM 22512 C C . SER A 1 44 ? -8.787 7.001 -15.710 1.00 0.00 44 SER A C 12
ATOM 22513 O O . SER A 1 44 ? -9.271 8.031 -15.240 1.00 0.00 44 SER A O 12
ATOM 22521 N N . ASN A 1 45 ? -9.151 5.785 -15.316 1.00 0.00 45 ASN A N 12
ATOM 22522 C CA . ASN A 1 45 ? -10.161 5.587 -14.283 1.00 0.00 45 ASN A CA 12
ATOM 22523 C C . ASN A 1 45 ? -9.533 5.020 -13.011 1.00 0.00 45 ASN A C 12
ATOM 22524 O O . ASN A 1 45 ? -9.593 3.816 -12.761 1.00 0.00 45 ASN A O 12
ATOM 22535 N N . PRO A 1 46 ? -8.915 5.886 -12.189 1.00 0.00 46 PRO A N 12
ATOM 22536 C CA . PRO A 1 46 ? -8.271 5.467 -10.941 1.00 0.00 46 PRO A CA 12
ATOM 22537 C C . PRO A 1 46 ? -9.280 5.126 -9.849 1.00 0.00 46 PRO A C 12
ATOM 22538 O O . PRO A 1 46 ? -10.058 5.978 -9.420 1.00 0.00 46 PRO A O 12
ATOM 22549 N N . TYR A 1 47 ? -9.257 3.875 -9.401 1.00 0.00 47 TYR A N 12
ATOM 22550 C CA . TYR A 1 47 ? -10.164 3.419 -8.353 1.00 0.00 47 TYR A CA 12
ATOM 22551 C C . TYR A 1 47 ? -9.974 4.241 -7.082 1.00 0.00 47 TYR A C 12
ATOM 22552 O O . TYR A 1 47 ? -10.920 4.467 -6.327 1.00 0.00 47 TYR A O 12
ATOM 22570 N N . MET A 1 48 ? -8.743 4.686 -6.857 1.00 0.00 48 MET A N 12
ATOM 22571 C CA . MET A 1 48 ? -8.415 5.486 -5.683 1.00 0.00 48 MET A CA 12
ATOM 22572 C C . MET A 1 48 ? -7.086 6.205 -5.885 1.00 0.00 48 MET A C 12
ATOM 22573 O O . MET A 1 48 ? -6.193 5.693 -6.559 1.00 0.00 48 MET A O 12
ATOM 22587 N N . VAL A 1 49 ? -6.959 7.392 -5.303 1.00 0.00 49 VAL A N 12
ATOM 22588 C CA . VAL A 1 49 ? -5.733 8.169 -5.435 1.00 0.00 49 VAL A CA 12
ATOM 22589 C C . VAL A 1 49 ? -5.389 8.892 -4.136 1.00 0.00 49 VAL A C 12
ATOM 22590 O O . VAL A 1 49 ? -6.260 9.465 -3.480 1.00 0.00 49 VAL A O 12
ATOM 22603 N N . LEU A 1 50 ? -4.111 8.861 -3.773 1.00 0.00 50 LEU A N 12
ATOM 22604 C CA . LEU A 1 50 ? -3.640 9.512 -2.557 1.00 0.00 50 LEU A CA 12
ATOM 22605 C C . LEU A 1 50 ? -2.525 10.504 -2.875 1.00 0.00 50 LEU A C 12
ATOM 22606 O O . LEU A 1 50 ? -1.838 10.376 -3.888 1.00 0.00 50 LEU A O 12
ATOM 22622 N N . ASP A 1 51 ? -2.350 11.491 -2.003 1.00 0.00 51 ASP A N 12
ATOM 22623 C CA . ASP A 1 51 ? -1.319 12.504 -2.195 1.00 0.00 51 ASP A CA 12
ATOM 22624 C C . ASP A 1 51 ? -0.031 12.112 -1.475 1.00 0.00 51 ASP A C 12
ATOM 22625 O O . ASP A 1 51 ? 0.008 12.048 -0.246 1.00 0.00 51 ASP A O 12
ATOM 22634 N N . ILE A 1 52 ? 1.019 11.851 -2.248 1.00 0.00 52 ILE A N 12
ATOM 22635 C CA . ILE A 1 52 ? 2.309 11.467 -1.683 1.00 0.00 52 ILE A CA 12
ATOM 22636 C C . ILE A 1 52 ? 2.793 12.501 -0.669 1.00 0.00 52 ILE A C 12
ATOM 22637 O O . ILE A 1 52 ? 3.501 12.169 0.281 1.00 0.00 52 ILE A O 12
ATOM 22653 N N . ASP A 1 53 ? 2.399 13.753 -0.875 1.00 0.00 53 ASP A N 12
ATOM 22654 C CA . ASP A 1 53 ? 2.787 14.834 0.023 1.00 0.00 53 ASP A CA 12
ATOM 22655 C C . ASP A 1 53 ? 1.975 14.783 1.315 1.00 0.00 53 ASP A C 12
ATOM 22656 O O . ASP A 1 53 ? 2.432 15.233 2.365 1.00 0.00 53 ASP A O 12
ATOM 22665 N N . LYS A 1 54 ? 0.769 14.231 1.228 1.00 0.00 54 LYS A N 12
ATOM 22666 C CA . LYS A 1 54 ? -0.109 14.120 2.388 1.00 0.00 54 LYS A CA 12
ATOM 22667 C C . LYS A 1 54 ? 0.337 12.992 3.317 1.00 0.00 54 LYS A C 12
ATOM 22668 O O . LYS A 1 54 ? -0.096 12.917 4.467 1.00 0.00 54 LYS A O 12
ATOM 22687 N N . LEU A 1 55 ? 1.204 12.112 2.816 1.00 0.00 55 LEU A N 12
ATOM 22688 C CA . LEU A 1 55 ? 1.700 10.992 3.608 1.00 0.00 55 LEU A CA 12
ATOM 22689 C C . LEU A 1 55 ? 2.294 11.473 4.928 1.00 0.00 55 LEU A C 12
ATOM 22690 O O . LEU A 1 55 ? 2.726 12.621 5.044 1.00 0.00 55 LEU A O 12
ATOM 22706 N N . PHE A 1 56 ? 2.313 10.590 5.920 1.00 0.00 56 PHE A N 12
ATOM 22707 C CA . PHE A 1 56 ? 2.856 10.923 7.232 1.00 0.00 56 PHE A CA 12
ATOM 22708 C C . PHE A 1 56 ? 4.061 10.050 7.557 1.00 0.00 56 PHE A C 12
ATOM 22709 O O . PHE A 1 56 ? 5.053 10.524 8.111 1.00 0.00 56 PHE A O 12
ATOM 22726 N N . HIS A 1 57 ? 3.970 8.770 7.210 1.00 0.00 57 HIS A N 12
ATOM 22727 C CA . HIS A 1 57 ? 5.054 7.829 7.466 1.00 0.00 57 HIS A CA 12
ATOM 22728 C C . HIS A 1 57 ? 4.720 6.445 6.916 1.00 0.00 57 HIS A C 12
ATOM 22729 O O . HIS A 1 57 ? 3.609 5.945 7.095 1.00 0.00 57 HIS A O 12
ATOM 22744 N N . VAL A 1 58 ? 5.692 5.831 6.249 1.00 0.00 58 VAL A N 12
ATOM 22745 C CA . VAL A 1 58 ? 5.509 4.504 5.675 1.00 0.00 58 VAL A CA 12
ATOM 22746 C C . VAL A 1 58 ? 6.454 3.499 6.323 1.00 0.00 58 VAL A C 12
ATOM 22747 O O . VAL A 1 58 ? 7.674 3.651 6.256 1.00 0.00 58 VAL A O 12
ATOM 22760 N N . ARG A 1 59 ? 5.887 2.475 6.955 1.00 0.00 59 ARG A N 12
ATOM 22761 C CA . ARG A 1 59 ? 6.688 1.452 7.620 1.00 0.00 59 ARG A CA 12
ATOM 22762 C C . ARG A 1 59 ? 6.042 0.074 7.489 1.00 0.00 59 ARG A C 12
ATOM 22763 O O . ARG A 1 59 ? 4.828 -0.039 7.324 1.00 0.00 59 ARG A O 12
ATOM 22784 N N . PRO A 1 60 ? 6.854 -0.996 7.565 1.00 0.00 60 PRO A N 12
ATOM 22785 C CA . PRO A 1 60 ? 6.359 -2.373 7.460 1.00 0.00 60 PRO A CA 12
ATOM 22786 C C . PRO A 1 60 ? 5.480 -2.762 8.643 1.00 0.00 60 PRO A C 12
ATOM 22787 O O . PRO A 1 60 ? 5.447 -2.069 9.659 1.00 0.00 60 PRO A O 12
ATOM 22798 N N . VAL A 1 61 ? 4.771 -3.878 8.505 1.00 0.00 61 VAL A N 12
ATOM 22799 C CA . VAL A 1 61 ? 3.895 -4.360 9.565 1.00 0.00 61 VAL A CA 12
ATOM 22800 C C . VAL A 1 61 ? 4.488 -5.584 10.253 1.00 0.00 61 VAL A C 12
ATOM 22801 O O . VAL A 1 61 ? 5.543 -6.080 9.859 1.00 0.00 61 VAL A O 12
ATOM 22814 N N . THR A 1 62 ? 3.802 -6.068 11.283 1.00 0.00 62 THR A N 12
ATOM 22815 C CA . THR A 1 62 ? 4.261 -7.235 12.025 1.00 0.00 62 THR A CA 12
ATOM 22816 C C . THR A 1 62 ? 3.144 -8.263 12.170 1.00 0.00 62 THR A C 12
ATOM 22817 O O . THR A 1 62 ? 2.055 -8.091 11.622 1.00 0.00 62 THR A O 12
ATOM 22828 N N . GLN A 1 63 ? 3.420 -9.330 12.911 1.00 0.00 63 GLN A N 12
ATOM 22829 C CA . GLN A 1 63 ? 2.436 -10.386 13.128 1.00 0.00 63 GLN A CA 12
ATOM 22830 C C . GLN A 1 63 ? 1.213 -9.857 13.874 1.00 0.00 63 GLN A C 12
ATOM 22831 O O . GLN A 1 63 ? 0.160 -10.492 13.879 1.00 0.00 63 GLN A O 12
ATOM 22845 N N . THR A 1 64 ? 1.357 -8.695 14.504 1.00 0.00 64 THR A N 12
ATOM 22846 C CA . THR A 1 64 ? 0.259 -8.091 15.251 1.00 0.00 64 THR A CA 12
ATOM 22847 C C . THR A 1 64 ? -0.740 -7.418 14.313 1.00 0.00 64 THR A C 12
ATOM 22848 O O . THR A 1 64 ? -1.902 -7.224 14.668 1.00 0.00 64 THR A O 12
ATOM 22859 N N . ASP A 1 65 ? -0.282 -7.060 13.117 1.00 0.00 65 ASP A N 12
ATOM 22860 C CA . ASP A 1 65 ? -1.140 -6.406 12.135 1.00 0.00 65 ASP A CA 12
ATOM 22861 C C . ASP A 1 65 ? -2.223 -7.356 11.630 1.00 0.00 65 ASP A C 12
ATOM 22862 O O . ASP A 1 65 ? -3.310 -6.924 11.246 1.00 0.00 65 ASP A O 12
ATOM 22871 N N . VAL A 1 66 ? -1.920 -8.650 11.628 1.00 0.00 66 VAL A N 12
ATOM 22872 C CA . VAL A 1 66 ? -2.867 -9.656 11.168 1.00 0.00 66 VAL A CA 12
ATOM 22873 C C . VAL A 1 66 ? -2.827 -10.897 12.052 1.00 0.00 66 VAL A C 12
ATOM 22874 O O . VAL A 1 66 ? -2.073 -10.956 13.022 1.00 0.00 66 VAL A O 12
ATOM 22887 N N . TYR A 1 67 ? -3.641 -11.885 11.707 1.00 0.00 67 TYR A N 12
ATOM 22888 C CA . TYR A 1 67 ? -3.698 -13.130 12.465 1.00 0.00 67 TYR A CA 12
ATOM 22889 C C . TYR A 1 67 ? -3.851 -14.321 11.527 1.00 0.00 67 TYR A C 12
ATOM 22890 O O . TYR A 1 67 ? -3.131 -15.313 11.645 1.00 0.00 67 TYR A O 12
ATOM 22908 N N . ARG A 1 68 ? -4.787 -14.213 10.591 1.00 0.00 68 ARG A N 12
ATOM 22909 C CA . ARG A 1 68 ? -5.031 -15.278 9.626 1.00 0.00 68 ARG A CA 12
ATOM 22910 C C . ARG A 1 68 ? -3.889 -15.362 8.617 1.00 0.00 68 ARG A C 12
ATOM 22911 O O . ARG A 1 68 ? -3.634 -16.418 8.037 1.00 0.00 68 ARG A O 12
ATOM 22932 N N . ALA A 1 69 ? -3.203 -14.240 8.414 1.00 0.00 69 ALA A N 12
ATOM 22933 C CA . ALA A 1 69 ? -2.087 -14.182 7.478 1.00 0.00 69 ALA A CA 12
ATOM 22934 C C . ALA A 1 69 ? -1.027 -15.226 7.817 1.00 0.00 69 ALA A C 12
ATOM 22935 O O . ALA A 1 69 ? -1.246 -16.094 8.662 1.00 0.00 69 ALA A O 12
ATOM 22942 N N . ASP A 1 70 ? 0.120 -15.134 7.152 1.00 0.00 70 ASP A N 12
ATOM 22943 C CA . ASP A 1 70 ? 1.214 -16.071 7.385 1.00 0.00 70 ASP A CA 12
ATOM 22944 C C . ASP A 1 70 ? 2.487 -15.329 7.775 1.00 0.00 70 ASP A C 12
ATOM 22945 O O . ASP A 1 70 ? 2.787 -14.264 7.236 1.00 0.00 70 ASP A O 12
ATOM 22954 N N . ALA A 1 71 ? 3.234 -15.900 8.717 1.00 0.00 71 ALA A N 12
ATOM 22955 C CA . ALA A 1 71 ? 4.478 -15.294 9.184 1.00 0.00 71 ALA A CA 12
ATOM 22956 C C . ALA A 1 71 ? 5.374 -14.888 8.017 1.00 0.00 71 ALA A C 12
ATOM 22957 O O . ALA A 1 71 ? 6.170 -13.956 8.128 1.00 0.00 71 ALA A O 12
ATOM 22964 N N . LYS A 1 72 ? 5.239 -15.595 6.900 1.00 0.00 72 LYS A N 12
ATOM 22965 C CA . LYS A 1 72 ? 6.038 -15.306 5.714 1.00 0.00 72 LYS A CA 12
ATOM 22966 C C . LYS A 1 72 ? 5.495 -14.088 4.974 1.00 0.00 72 LYS A C 12
ATOM 22967 O O . LYS A 1 72 ? 6.245 -13.355 4.332 1.00 0.00 72 LYS A O 12
ATOM 22986 N N . GLU A 1 73 ? 4.185 -13.877 5.067 1.00 0.00 73 GLU A N 12
ATOM 22987 C CA . GLU A 1 73 ? 3.542 -12.747 4.405 1.00 0.00 73 GLU A CA 12
ATOM 22988 C C . GLU A 1 73 ? 3.733 -11.460 5.202 1.00 0.00 73 GLU A C 12
ATOM 22989 O O . GLU A 1 73 ? 3.799 -10.371 4.631 1.00 0.00 73 GLU A O 12
ATOM 23001 N N . ILE A 1 74 ? 3.816 -11.589 6.522 1.00 0.00 74 ILE A N 12
ATOM 23002 C CA . ILE A 1 74 ? 3.995 -10.433 7.396 1.00 0.00 74 ILE A CA 12
ATOM 23003 C C . ILE A 1 74 ? 5.142 -9.537 6.924 1.00 0.00 74 ILE A C 12
ATOM 23004 O O . ILE A 1 74 ? 4.957 -8.333 6.744 1.00 0.00 74 ILE A O 12
ATOM 23020 N N . PRO A 1 75 ? 6.346 -10.104 6.718 1.00 0.00 75 PRO A N 12
ATOM 23021 C CA . PRO A 1 75 ? 7.511 -9.330 6.269 1.00 0.00 75 PRO A CA 12
ATOM 23022 C C . PRO A 1 75 ? 7.338 -8.772 4.858 1.00 0.00 75 PRO A C 12
ATOM 23023 O O . PRO A 1 75 ? 8.098 -7.903 4.430 1.00 0.00 75 PRO A O 12
ATOM 23034 N N . ARG A 1 76 ? 6.339 -9.274 4.136 1.00 0.00 76 ARG A N 12
ATOM 23035 C CA . ARG A 1 76 ? 6.082 -8.819 2.774 1.00 0.00 76 ARG A CA 12
ATOM 23036 C C . ARG A 1 76 ? 4.950 -7.791 2.729 1.00 0.00 76 ARG A C 12
ATOM 23037 O O . ARG A 1 76 ? 4.545 -7.353 1.652 1.00 0.00 76 ARG A O 12
ATOM 23058 N N . ILE A 1 77 ? 4.440 -7.410 3.898 1.00 0.00 77 ILE A N 12
ATOM 23059 C CA . ILE A 1 77 ? 3.357 -6.436 3.977 1.00 0.00 77 ILE A CA 12
ATOM 23060 C C . ILE A 1 77 ? 3.838 -5.128 4.601 1.00 0.00 77 ILE A C 12
ATOM 23061 O O . ILE A 1 77 ? 4.551 -5.134 5.604 1.00 0.00 77 ILE A O 12
ATOM 23077 N N . PHE A 1 78 ? 3.435 -4.011 4.004 1.00 0.00 78 PHE A N 12
ATOM 23078 C CA . PHE A 1 78 ? 3.820 -2.696 4.505 1.00 0.00 78 PHE A CA 12
ATOM 23079 C C . PHE A 1 78 ? 2.603 -1.788 4.645 1.00 0.00 78 PHE A C 12
ATOM 23080 O O . PHE A 1 78 ? 1.600 -1.967 3.954 1.00 0.00 78 PHE A O 12
ATOM 23097 N N . GLN A 1 79 ? 2.693 -0.818 5.552 1.00 0.00 79 GLN A N 12
ATOM 23098 C CA . GLN A 1 79 ? 1.593 0.111 5.790 1.00 0.00 79 GLN A CA 12
ATOM 23099 C C . GLN A 1 79 ? 2.003 1.547 5.472 1.00 0.00 79 GLN A C 12
ATOM 23100 O O . GLN A 1 79 ? 3.134 1.956 5.735 1.00 0.00 79 GLN A O 12
ATOM 23114 N N . ILE A 1 80 ? 1.066 2.306 4.909 1.00 0.00 80 ILE A N 12
ATOM 23115 C CA . ILE A 1 80 ? 1.315 3.700 4.556 1.00 0.00 80 ILE A CA 12
ATOM 23116 C C . ILE A 1 80 ? 0.242 4.610 5.145 1.00 0.00 80 ILE A C 12
ATOM 23117 O O . ILE A 1 80 ? -0.929 4.522 4.775 1.00 0.00 80 ILE A O 12
ATOM 23133 N N . LEU A 1 81 ? 0.645 5.483 6.062 1.00 0.00 81 LEU A N 12
ATOM 23134 C CA . LEU A 1 81 ? -0.289 6.406 6.700 1.00 0.00 81 LEU A CA 12
ATOM 23135 C C . LEU A 1 81 ? -0.383 7.715 5.924 1.00 0.00 81 LEU A C 12
ATOM 23136 O O . LEU A 1 81 ? 0.625 8.255 5.471 1.00 0.00 81 LEU A O 12
ATOM 23152 N N . TYR A 1 82 ? -1.603 8.221 5.778 1.00 0.00 82 TYR A N 12
ATOM 23153 C CA . TYR A 1 82 ? -1.832 9.470 5.061 1.00 0.00 82 TYR A CA 12
ATOM 23154 C C . TYR A 1 82 ? -2.996 10.243 5.672 1.00 0.00 82 TYR A C 12
ATOM 23155 O O . TYR A 1 82 ? -3.957 9.652 6.162 1.00 0.00 82 TYR A O 12
ATOM 23173 N N . ALA A 1 83 ? -2.902 11.568 5.639 1.00 0.00 83 ALA A N 12
ATOM 23174 C CA . ALA A 1 83 ? -3.948 12.422 6.188 1.00 0.00 83 ALA A CA 12
ATOM 23175 C C . ALA A 1 83 ? -5.169 12.448 5.274 1.00 0.00 83 ALA A C 12
ATOM 23176 O O . ALA A 1 83 ? -5.081 12.860 4.117 1.00 0.00 83 ALA A O 12
ATOM 23183 N N . ASN A 1 84 ? -6.306 12.007 5.800 1.00 0.00 84 ASN A N 12
ATOM 23184 C CA . ASN A 1 84 ? -7.543 11.981 5.029 1.00 0.00 84 ASN A CA 12
ATOM 23185 C C . ASN A 1 84 ? -8.349 13.258 5.251 1.00 0.00 84 ASN A C 12
ATOM 23186 O O . ASN A 1 84 ? -8.897 13.831 4.309 1.00 0.00 84 ASN A O 12
ATOM 23197 N N . GLU A 1 85 ? -8.419 13.697 6.504 1.00 0.00 85 GLU A N 12
ATOM 23198 C CA . GLU A 1 85 ? -9.160 14.905 6.851 1.00 0.00 85 GLU A CA 12
ATOM 23199 C C . GLU A 1 85 ? -8.279 15.882 7.626 1.00 0.00 85 GLU A C 12
ATOM 23200 O O . GLU A 1 85 ? -8.286 17.083 7.361 1.00 0.00 85 GLU A O 12
ATOM 23212 N N . GLY A 1 86 ? -7.523 15.356 8.584 1.00 0.00 86 GLY A N 12
ATOM 23213 C CA . GLY A 1 86 ? -6.651 16.194 9.381 1.00 0.00 86 GLY A CA 12
ATOM 23214 C C . GLY A 1 86 ? -5.333 15.519 9.704 1.00 0.00 86 GLY A C 12
ATOM 23215 O O . GLY A 1 86 ? -4.418 15.503 8.879 1.00 0.00 86 GLY A O 12
ATOM 23219 N N . ILE A 1 87 ? -5.232 14.961 10.906 1.00 0.00 87 ILE A N 12
ATOM 23220 C CA . ILE A 1 87 ? -4.013 14.283 11.333 1.00 0.00 87 ILE A CA 12
ATOM 23221 C C . ILE A 1 87 ? -4.335 12.978 12.054 1.00 0.00 87 ILE A C 12
ATOM 23222 O O . ILE A 1 87 ? -4.024 11.892 11.564 1.00 0.00 87 ILE A O 12
ATOM 23238 N N . SER A 1 88 ? -4.956 13.093 13.224 1.00 0.00 88 SER A N 12
ATOM 23239 C CA . SER A 1 88 ? -5.318 11.925 14.018 1.00 0.00 88 SER A CA 12
ATOM 23240 C C . SER A 1 88 ? -6.222 10.982 13.228 1.00 0.00 88 SER A C 12
ATOM 23241 O O . SER A 1 88 ? -6.164 9.765 13.401 1.00 0.00 88 SER A O 12
ATOM 23249 N N . SER A 1 89 ? -7.052 11.552 12.363 1.00 0.00 89 SER A N 12
ATOM 23250 C CA . SER A 1 89 ? -7.967 10.759 11.547 1.00 0.00 89 SER A CA 12
ATOM 23251 C C . SER A 1 89 ? -7.228 10.064 10.407 1.00 0.00 89 SER A C 12
ATOM 23252 O O . SER A 1 89 ? -7.721 9.087 9.843 1.00 0.00 89 SER A O 12
ATOM 23260 N N . ALA A 1 90 ? -6.046 10.578 10.067 1.00 0.00 90 ALA A N 12
ATOM 23261 C CA . ALA A 1 90 ? -5.233 10.014 8.989 1.00 0.00 90 ALA A CA 12
ATOM 23262 C C . ALA A 1 90 ? -5.251 8.488 9.006 1.00 0.00 90 ALA A C 12
ATOM 23263 O O . ALA A 1 90 ? -4.801 7.863 9.966 1.00 0.00 90 ALA A O 12
ATOM 23270 N N . LYS A 1 91 ? -5.778 7.897 7.939 1.00 0.00 91 LYS A N 12
ATOM 23271 C CA . LYS A 1 91 ? -5.860 6.446 7.830 1.00 0.00 91 LYS A CA 12
ATOM 23272 C C . LYS A 1 91 ? -4.573 5.869 7.252 1.00 0.00 91 LYS A C 12
ATOM 23273 O O . LYS A 1 91 ? -3.623 6.600 6.973 1.00 0.00 91 LYS A O 12
ATOM 23292 N N . ASN A 1 92 ? -4.551 4.552 7.075 1.00 0.00 92 ASN A N 12
ATOM 23293 C CA . ASN A 1 92 ? -3.381 3.873 6.530 1.00 0.00 92 ASN A CA 12
ATOM 23294 C C . ASN A 1 92 ? -3.787 2.873 5.453 1.00 0.00 92 ASN A C 12
ATOM 23295 O O . ASN A 1 92 ? -4.968 2.561 5.294 1.00 0.00 92 ASN A O 12
ATOM 23306 N N . LEU A 1 93 ? -2.803 2.374 4.713 1.00 0.00 93 LEU A N 12
ATOM 23307 C CA . LEU A 1 93 ? -3.059 1.410 3.649 1.00 0.00 93 LEU A CA 12
ATOM 23308 C C . LEU A 1 93 ? -2.135 0.202 3.770 1.00 0.00 93 LEU A C 12
ATOM 23309 O O . LEU A 1 93 ? -0.913 0.336 3.706 1.00 0.00 93 LEU A O 12
ATOM 23325 N N . LEU A 1 94 ? -2.726 -0.975 3.935 1.00 0.00 94 LEU A N 12
ATOM 23326 C CA . LEU A 1 94 ? -1.951 -2.204 4.053 1.00 0.00 94 LEU A CA 12
ATOM 23327 C C . LEU A 1 94 ? -1.816 -2.874 2.692 1.00 0.00 94 LEU A C 12
ATOM 23328 O O . LEU A 1 94 ? -2.814 -3.183 2.041 1.00 0.00 94 LEU A O 12
ATOM 23344 N N . LEU A 1 95 ? -0.579 -3.085 2.260 1.00 0.00 95 LEU A N 12
ATOM 23345 C CA . LEU A 1 95 ? -0.323 -3.704 0.969 1.00 0.00 95 LEU A CA 12
ATOM 23346 C C . LEU A 1 95 ? 0.578 -4.926 1.105 1.00 0.00 95 LEU A C 12
ATOM 23347 O O . LEU A 1 95 ? 1.726 -4.822 1.539 1.00 0.00 95 LEU A O 12
ATOM 23363 N N . LEU A 1 96 ? 0.047 -6.083 0.725 1.00 0.00 96 LEU A N 12
ATOM 23364 C CA . LEU A 1 96 ? 0.795 -7.332 0.794 1.00 0.00 96 LEU A CA 12
ATOM 23365 C C . LEU A 1 96 ? 1.577 -7.557 -0.498 1.00 0.00 96 LEU A C 12
ATOM 23366 O O . LEU A 1 96 ? 1.009 -7.531 -1.590 1.00 0.00 96 LEU A O 12
ATOM 23382 N N . ALA A 1 97 ? 2.880 -7.774 -0.365 1.00 0.00 97 ALA A N 12
ATOM 23383 C CA . ALA A 1 97 ? 3.736 -8.003 -1.522 1.00 0.00 97 ALA A CA 12
ATOM 23384 C C . ALA A 1 97 ? 4.019 -9.489 -1.712 1.00 0.00 97 ALA A C 12
ATOM 23385 O O . ALA A 1 97 ? 4.243 -10.218 -0.746 1.00 0.00 97 ALA A O 12
ATOM 23392 N N . ASN A 1 98 ? 4.011 -9.932 -2.965 1.00 0.00 98 ASN A N 12
ATOM 23393 C CA . ASN A 1 98 ? 4.270 -11.332 -3.281 1.00 0.00 98 ASN A CA 12
ATOM 23394 C C . ASN A 1 98 ? 5.639 -11.762 -2.758 1.00 0.00 98 ASN A C 12
ATOM 23395 O O . ASN A 1 98 ? 5.868 -12.941 -2.489 1.00 0.00 98 ASN A O 12
ATOM 23406 N N . SER A 1 99 ? 6.543 -10.798 -2.616 1.00 0.00 99 SER A N 12
ATOM 23407 C CA . SER A 1 99 ? 7.887 -11.077 -2.124 1.00 0.00 99 SER A CA 12
ATOM 23408 C C . SER A 1 99 ? 8.340 -9.996 -1.147 1.00 0.00 99 SER A C 12
ATOM 23409 O O . SER A 1 99 ? 7.944 -8.836 -1.264 1.00 0.00 99 SER A O 12
ATOM 23417 N N . THR A 1 100 ? 9.172 -10.384 -0.186 1.00 0.00 100 THR A N 12
ATOM 23418 C CA . THR A 1 100 ? 9.678 -9.447 0.811 1.00 0.00 100 THR A CA 12
ATOM 23419 C C . THR A 1 100 ? 10.408 -8.286 0.145 1.00 0.00 100 THR A C 12
ATOM 23420 O O . THR A 1 100 ? 10.210 -7.126 0.503 1.00 0.00 100 THR A O 12
ATOM 23431 N N . GLU A 1 101 ? 11.254 -8.610 -0.827 1.00 0.00 101 GLU A N 12
ATOM 23432 C CA . GLU A 1 101 ? 12.021 -7.600 -1.547 1.00 0.00 101 GLU A CA 12
ATOM 23433 C C . GLU A 1 101 ? 11.107 -6.517 -2.113 1.00 0.00 101 GLU A C 12
ATOM 23434 O O . GLU A 1 101 ? 11.461 -5.338 -2.129 1.00 0.00 101 GLU A O 12
ATOM 23446 N N . GLU A 1 102 ? 9.929 -6.925 -2.575 1.00 0.00 102 GLU A N 12
ATOM 23447 C CA . GLU A 1 102 ? 8.965 -5.988 -3.139 1.00 0.00 102 GLU A CA 12
ATOM 23448 C C . GLU A 1 102 ? 8.543 -4.954 -2.101 1.00 0.00 102 GLU A C 12
ATOM 23449 O O . GLU A 1 102 ? 8.422 -3.768 -2.404 1.00 0.00 102 GLU A O 12
ATOM 23461 N N . GLN A 1 103 ? 8.320 -5.415 -0.874 1.00 0.00 103 GLN A N 12
ATOM 23462 C CA . GLN A 1 103 ? 7.910 -4.533 0.213 1.00 0.00 103 GLN A CA 12
ATOM 23463 C C . GLN A 1 103 ? 9.006 -3.518 0.530 1.00 0.00 103 GLN A C 12
ATOM 23464 O O . GLN A 1 103 ? 8.720 -2.372 0.882 1.00 0.00 103 GLN A O 12
ATOM 23478 N N . GLN A 1 104 ? 10.259 -3.943 0.406 1.00 0.00 104 GLN A N 12
ATOM 23479 C CA . GLN A 1 104 ? 11.392 -3.064 0.681 1.00 0.00 104 GLN A CA 12
ATOM 23480 C C . GLN A 1 104 ? 11.499 -1.974 -0.379 1.00 0.00 104 GLN A C 12
ATOM 23481 O O . GLN A 1 104 ? 11.753 -0.810 -0.065 1.00 0.00 104 GLN A O 12
ATOM 23495 N N . LYS A 1 105 ? 11.307 -2.360 -1.636 1.00 0.00 105 LYS A N 12
ATOM 23496 C CA . LYS A 1 105 ? 11.384 -1.418 -2.746 1.00 0.00 105 LYS A CA 12
ATOM 23497 C C . LYS A 1 105 ? 10.169 -0.495 -2.768 1.00 0.00 105 LYS A C 12
ATOM 23498 O O . LYS A 1 105 ? 10.305 0.720 -2.891 1.00 0.00 105 LYS A O 12
ATOM 23517 N N . TRP A 1 106 ? 8.981 -1.082 -2.657 1.00 0.00 106 TRP A N 12
ATOM 23518 C CA . TRP A 1 106 ? 7.746 -0.307 -2.676 1.00 0.00 106 TRP A CA 12
ATOM 23519 C C . TRP A 1 106 ? 7.746 0.765 -1.591 1.00 0.00 106 TRP A C 12
ATOM 23520 O O . TRP A 1 106 ? 7.482 1.937 -1.859 1.00 0.00 106 TRP A O 12
ATOM 23541 N N . VAL A 1 107 ? 8.036 0.350 -0.362 1.00 0.00 107 VAL A N 12
ATOM 23542 C CA . VAL A 1 107 ? 8.062 1.267 0.771 1.00 0.00 107 VAL A CA 12
ATOM 23543 C C . VAL A 1 107 ? 9.184 2.293 0.638 1.00 0.00 107 VAL A C 12
ATOM 23544 O O . VAL A 1 107 ? 8.958 3.493 0.791 1.00 0.00 107 VAL A O 12
ATOM 23557 N N . SER A 1 108 ? 10.392 1.815 0.366 1.00 0.00 108 SER A N 12
ATOM 23558 C CA . SER A 1 108 ? 11.549 2.692 0.227 1.00 0.00 108 SER A CA 12
ATOM 23559 C C . SER A 1 108 ? 11.378 3.670 -0.933 1.00 0.00 108 SER A C 12
ATOM 23560 O O . SER A 1 108 ? 11.813 4.820 -0.853 1.00 0.00 108 SER A O 12
ATOM 23568 N N . ARG A 1 109 ? 10.752 3.212 -2.011 1.00 0.00 109 ARG A N 12
ATOM 23569 C CA . ARG A 1 109 ? 10.537 4.057 -3.181 1.00 0.00 109 ARG A CA 12
ATOM 23570 C C . ARG A 1 109 ? 9.420 5.068 -2.932 1.00 0.00 109 ARG A C 12
ATOM 23571 O O . ARG A 1 109 ? 9.609 6.273 -3.110 1.00 0.00 109 ARG A O 12
ATOM 23592 N N . LEU A 1 110 ? 8.257 4.571 -2.526 1.00 0.00 110 LEU A N 12
ATOM 23593 C CA . LEU A 1 110 ? 7.109 5.431 -2.262 1.00 0.00 110 LEU A CA 12
ATOM 23594 C C . LEU A 1 110 ? 7.420 6.448 -1.166 1.00 0.00 110 LEU A C 12
ATOM 23595 O O . LEU A 1 110 ? 6.996 7.601 -1.242 1.00 0.00 110 LEU A O 12
ATOM 23611 N N . VAL A 1 111 ? 8.162 6.017 -0.152 1.00 0.00 111 VAL A N 12
ATOM 23612 C CA . VAL A 1 111 ? 8.524 6.901 0.951 1.00 0.00 111 VAL A CA 12
ATOM 23613 C C . VAL A 1 111 ? 9.546 7.939 0.501 1.00 0.00 111 VAL A C 12
ATOM 23614 O O . VAL A 1 111 ? 9.451 9.114 0.856 1.00 0.00 111 VAL A O 12
ATOM 23627 N N . LYS A 1 112 ? 10.520 7.497 -0.289 1.00 0.00 112 LYS A N 12
ATOM 23628 C CA . LYS A 1 112 ? 11.555 8.388 -0.794 1.00 0.00 112 LYS A CA 12
ATOM 23629 C C . LYS A 1 112 ? 10.940 9.488 -1.652 1.00 0.00 112 LYS A C 12
ATOM 23630 O O . LYS A 1 112 ? 11.471 10.596 -1.734 1.00 0.00 112 LYS A O 12
ATOM 23649 N N . LYS A 1 113 ? 9.814 9.176 -2.285 1.00 0.00 113 LYS A N 12
ATOM 23650 C CA . LYS A 1 113 ? 9.121 10.138 -3.135 1.00 0.00 113 LYS A CA 12
ATOM 23651 C C . LYS A 1 113 ? 8.422 11.205 -2.295 1.00 0.00 113 LYS A C 12
ATOM 23652 O O . LYS A 1 113 ? 8.099 12.284 -2.792 1.00 0.00 113 LYS A O 12
ATOM 23671 N N . ILE A 1 114 ? 8.188 10.896 -1.022 1.00 0.00 114 ILE A N 12
ATOM 23672 C CA . ILE A 1 114 ? 7.525 11.830 -0.121 1.00 0.00 114 ILE A CA 12
ATOM 23673 C C . ILE A 1 114 ? 8.367 13.088 0.088 1.00 0.00 114 ILE A C 12
ATOM 23674 O O . ILE A 1 114 ? 9.588 13.008 0.222 1.00 0.00 114 ILE A O 12
ATOM 23690 N N . PRO A 1 115 ? 7.726 14.271 0.124 1.00 0.00 115 PRO A N 12
ATOM 23691 C CA . PRO A 1 115 ? 8.427 15.543 0.324 1.00 0.00 115 PRO A CA 12
ATOM 23692 C C . PRO A 1 115 ? 9.017 15.653 1.725 1.00 0.00 115 PRO A C 12
ATOM 23693 O O . PRO A 1 115 ? 10.198 15.952 1.893 1.00 0.00 115 PRO A O 12
ATOM 23704 N N . LYS A 1 116 ? 8.179 15.410 2.726 1.00 0.00 116 LYS A N 12
ATOM 23705 C CA . LYS A 1 116 ? 8.605 15.480 4.119 1.00 0.00 116 LYS A CA 12
ATOM 23706 C C . LYS A 1 116 ? 9.165 14.139 4.587 1.00 0.00 116 LYS A C 12
ATOM 23707 O O . LYS A 1 116 ? 8.741 13.600 5.610 1.00 0.00 116 LYS A O 12
ATOM 23726 N N . LYS A 1 117 ? 10.117 13.604 3.831 1.00 0.00 117 LYS A N 12
ATOM 23727 C CA . LYS A 1 117 ? 10.735 12.326 4.168 1.00 0.00 117 LYS A CA 12
ATOM 23728 C C . LYS A 1 117 ? 11.526 12.430 5.468 1.00 0.00 117 LYS A C 12
ATOM 23729 O O . LYS A 1 117 ? 11.060 11.879 6.487 1.00 0.00 117 LYS A O 12
ATOM 23749 N N . SER A 1 1 ? 8.497 5.371 -16.529 1.00 0.00 1 SER A N 13
ATOM 23750 C CA . SER A 1 1 ? 7.601 4.683 -15.563 1.00 0.00 1 SER A CA 13
ATOM 23751 C C . SER A 1 1 ? 8.053 4.922 -14.126 1.00 0.00 1 SER A C 13
ATOM 23752 O O . SER A 1 1 ? 9.061 5.585 -13.883 1.00 0.00 1 SER A O 13
ATOM 23762 N N . ARG A 1 2 ? 7.299 4.377 -13.176 1.00 0.00 2 ARG A N 13
ATOM 23763 C CA . ARG A 1 2 ? 7.622 4.530 -11.762 1.00 0.00 2 ARG A CA 13
ATOM 23764 C C . ARG A 1 2 ? 7.077 3.360 -10.951 1.00 0.00 2 ARG A C 13
ATOM 23765 O O . ARG A 1 2 ? 6.512 2.419 -11.509 1.00 0.00 2 ARG A O 13
ATOM 23786 N N . LEU A 1 3 ? 7.247 3.423 -9.629 1.00 0.00 3 LEU A N 13
ATOM 23787 C CA . LEU A 1 3 ? 6.768 2.366 -8.740 1.00 0.00 3 LEU A CA 13
ATOM 23788 C C . LEU A 1 3 ? 5.351 1.953 -9.113 1.00 0.00 3 LEU A C 13
ATOM 23789 O O . LEU A 1 3 ? 4.409 2.726 -8.954 1.00 0.00 3 LEU A O 13
ATOM 23805 N N . GLU A 1 4 ? 5.205 0.738 -9.621 1.00 0.00 4 GLU A N 13
ATOM 23806 C CA . GLU A 1 4 ? 3.900 0.243 -10.023 1.00 0.00 4 GLU A CA 13
ATOM 23807 C C . GLU A 1 4 ? 3.864 -1.280 -10.033 1.00 0.00 4 GLU A C 13
ATOM 23808 O O . GLU A 1 4 ? 4.902 -1.939 -10.072 1.00 0.00 4 GLU A O 13
ATOM 23820 N N . GLY A 1 5 ? 2.657 -1.825 -9.995 1.00 0.00 5 GLY A N 13
ATOM 23821 C CA . GLY A 1 5 ? 2.485 -3.264 -9.999 1.00 0.00 5 GLY A CA 13
ATOM 23822 C C . GLY A 1 5 ? 1.203 -3.672 -9.312 1.00 0.00 5 GLY A C 13
ATOM 23823 O O . GLY A 1 5 ? 0.236 -2.912 -9.296 1.00 0.00 5 GLY A O 13
ATOM 23827 N N . TRP A 1 6 ? 1.190 -4.863 -8.733 1.00 0.00 6 TRP A N 13
ATOM 23828 C CA . TRP A 1 6 ? 0.009 -5.345 -8.035 1.00 0.00 6 TRP A CA 13
ATOM 23829 C C . TRP A 1 6 ? 0.327 -5.659 -6.584 1.00 0.00 6 TRP A C 13
ATOM 23830 O O . TRP A 1 6 ? 1.224 -6.448 -6.290 1.00 0.00 6 TRP A O 13
ATOM 23851 N N . LEU A 1 7 ? -0.424 -5.050 -5.682 1.00 0.00 7 LEU A N 13
ATOM 23852 C CA . LEU A 1 7 ? -0.237 -5.277 -4.261 1.00 0.00 7 LEU A CA 13
ATOM 23853 C C . LEU A 1 7 ? -1.517 -5.830 -3.671 1.00 0.00 7 LEU A C 13
ATOM 23854 O O . LEU A 1 7 ? -2.607 -5.551 -4.166 1.00 0.00 7 LEU A O 13
ATOM 23870 N N . SER A 1 8 ? -1.382 -6.631 -2.632 1.00 0.00 8 SER A N 13
ATOM 23871 C CA . SER A 1 8 ? -2.540 -7.258 -2.009 1.00 0.00 8 SER A CA 13
ATOM 23872 C C . SER A 1 8 ? -3.120 -6.396 -0.894 1.00 0.00 8 SER A C 13
ATOM 23873 O O . SER A 1 8 ? -2.392 -5.861 -0.058 1.00 0.00 8 SER A O 13
ATOM 23881 N N . LEU A 1 9 ? -4.443 -6.277 -0.896 1.00 0.00 9 LEU A N 13
ATOM 23882 C CA . LEU A 1 9 ? -5.149 -5.491 0.105 1.00 0.00 9 LEU A CA 13
ATOM 23883 C C . LEU A 1 9 ? -6.192 -6.349 0.818 1.00 0.00 9 LEU A C 13
ATOM 23884 O O . LEU A 1 9 ? -6.649 -7.357 0.277 1.00 0.00 9 LEU A O 13
ATOM 23900 N N . PRO A 1 10 ? -6.584 -5.965 2.044 1.00 0.00 10 PRO A N 13
ATOM 23901 C CA . PRO A 1 10 ? -7.576 -6.712 2.824 1.00 0.00 10 PRO A CA 13
ATOM 23902 C C . PRO A 1 10 ? -8.928 -6.794 2.122 1.00 0.00 10 PRO A C 13
ATOM 23903 O O . PRO A 1 10 ? -9.623 -5.790 1.971 1.00 0.00 10 PRO A O 13
ATOM 23914 N N . VAL A 1 11 ? -9.293 -7.999 1.693 1.00 0.00 11 VAL A N 13
ATOM 23915 C CA . VAL A 1 11 ? -10.561 -8.217 1.005 1.00 0.00 11 VAL A CA 13
ATOM 23916 C C . VAL A 1 11 ? -11.468 -9.153 1.799 1.00 0.00 11 VAL A C 13
ATOM 23917 O O . VAL A 1 11 ? -11.067 -9.706 2.822 1.00 0.00 11 VAL A O 13
ATOM 23930 N N . ARG A 1 12 ? -12.693 -9.327 1.311 1.00 0.00 12 ARG A N 13
ATOM 23931 C CA . ARG A 1 12 ? -13.663 -10.198 1.964 1.00 0.00 12 ARG A CA 13
ATOM 23932 C C . ARG A 1 12 ? -14.303 -11.155 0.960 1.00 0.00 12 ARG A C 13
ATOM 23933 O O . ARG A 1 12 ? -15.346 -11.745 1.234 1.00 0.00 12 ARG A O 13
ATOM 23954 N N . ASN A 1 13 ? -13.668 -11.305 -0.204 1.00 0.00 13 ASN A N 13
ATOM 23955 C CA . ASN A 1 13 ? -14.166 -12.191 -1.253 1.00 0.00 13 ASN A CA 13
ATOM 23956 C C . ASN A 1 13 ? -15.669 -12.004 -1.485 1.00 0.00 13 ASN A C 13
ATOM 23957 O O . ASN A 1 13 ? -16.077 -11.181 -2.304 1.00 0.00 13 ASN A O 13
ATOM 23968 N N . ASN A 1 14 ? -16.486 -12.768 -0.763 1.00 0.00 14 ASN A N 13
ATOM 23969 C CA . ASN A 1 14 ? -17.934 -12.677 -0.899 1.00 0.00 14 ASN A CA 13
ATOM 23970 C C . ASN A 1 14 ? -18.554 -12.002 0.321 1.00 0.00 14 ASN A C 13
ATOM 23971 O O . ASN A 1 14 ? -19.323 -11.051 0.191 1.00 0.00 14 ASN A O 13
ATOM 23982 N N . THR A 1 15 ? -18.214 -12.501 1.505 1.00 0.00 15 THR A N 13
ATOM 23983 C CA . THR A 1 15 ? -18.736 -11.944 2.747 1.00 0.00 15 THR A CA 13
ATOM 23984 C C . THR A 1 15 ? -18.011 -12.531 3.956 1.00 0.00 15 THR A C 13
ATOM 23985 O O . THR A 1 15 ? -17.165 -11.875 4.562 1.00 0.00 15 THR A O 13
ATOM 23996 N N . LYS A 1 16 ? -18.350 -13.770 4.299 1.00 0.00 16 LYS A N 13
ATOM 23997 C CA . LYS A 1 16 ? -17.733 -14.444 5.435 1.00 0.00 16 LYS A CA 13
ATOM 23998 C C . LYS A 1 16 ? -16.268 -14.760 5.151 1.00 0.00 16 LYS A C 13
ATOM 23999 O O . LYS A 1 16 ? -15.436 -14.769 6.059 1.00 0.00 16 LYS A O 13
ATOM 24018 N N . LYS A 1 17 ? -15.959 -15.017 3.884 1.00 0.00 17 LYS A N 13
ATOM 24019 C CA . LYS A 1 17 ? -14.597 -15.332 3.478 1.00 0.00 17 LYS A CA 13
ATOM 24020 C C . LYS A 1 17 ? -13.785 -14.057 3.276 1.00 0.00 17 LYS A C 13
ATOM 24021 O O . LYS A 1 17 ? -14.344 -12.973 3.113 1.00 0.00 17 LYS A O 13
ATOM 24040 N N . PHE A 1 18 ? -12.465 -14.195 3.289 1.00 0.00 18 PHE A N 13
ATOM 24041 C CA . PHE A 1 18 ? -11.574 -13.055 3.107 1.00 0.00 18 PHE A CA 13
ATOM 24042 C C . PHE A 1 18 ? -10.149 -13.519 2.828 1.00 0.00 18 PHE A C 13
ATOM 24043 O O . PHE A 1 18 ? -9.856 -14.714 2.862 1.00 0.00 18 PHE A O 13
ATOM 24060 N N . GLY A 1 19 ? -9.266 -12.566 2.549 1.00 0.00 19 GLY A N 13
ATOM 24061 C CA . GLY A 1 19 ? -7.883 -12.896 2.267 1.00 0.00 19 GLY A CA 13
ATOM 24062 C C . GLY A 1 19 ? -7.114 -11.721 1.699 1.00 0.00 19 GLY A C 13
ATOM 24063 O O . GLY A 1 19 ? -6.991 -10.680 2.344 1.00 0.00 19 GLY A O 13
ATOM 24067 N N . TRP A 1 20 ? -6.595 -11.885 0.487 1.00 0.00 20 TRP A N 13
ATOM 24068 C CA . TRP A 1 20 ? -5.836 -10.826 -0.164 1.00 0.00 20 TRP A CA 13
ATOM 24069 C C . TRP A 1 20 ? -6.239 -10.679 -1.625 1.00 0.00 20 TRP A C 13
ATOM 24070 O O . TRP A 1 20 ? -6.710 -11.626 -2.253 1.00 0.00 20 TRP A O 13
ATOM 24091 N N . VAL A 1 21 ? -6.035 -9.481 -2.158 1.00 0.00 21 VAL A N 13
ATOM 24092 C CA . VAL A 1 21 ? -6.359 -9.193 -3.550 1.00 0.00 21 VAL A CA 13
ATOM 24093 C C . VAL A 1 21 ? -5.369 -8.185 -4.116 1.00 0.00 21 VAL A C 13
ATOM 24094 O O . VAL A 1 21 ? -5.296 -7.049 -3.650 1.00 0.00 21 VAL A O 13
ATOM 24107 N N . LYS A 1 22 ? -4.584 -8.600 -5.106 1.00 0.00 22 LYS A N 13
ATOM 24108 C CA . LYS A 1 22 ? -3.598 -7.711 -5.687 1.00 0.00 22 LYS A CA 13
ATOM 24109 C C . LYS A 1 22 ? -4.237 -6.709 -6.644 1.00 0.00 22 LYS A C 13
ATOM 24110 O O . LYS A 1 22 ? -4.677 -7.065 -7.735 1.00 0.00 22 LYS A O 13
ATOM 24129 N N . LYS A 1 23 ? -4.264 -5.449 -6.231 1.00 0.00 23 LYS A N 13
ATOM 24130 C CA . LYS A 1 23 ? -4.818 -4.387 -7.055 1.00 0.00 23 LYS A CA 13
ATOM 24131 C C . LYS A 1 23 ? -3.680 -3.602 -7.684 1.00 0.00 23 LYS A C 13
ATOM 24132 O O . LYS A 1 23 ? -2.630 -3.422 -7.069 1.00 0.00 23 LYS A O 13
ATOM 24151 N N . TYR A 1 24 ? -3.874 -3.152 -8.913 1.00 0.00 24 TYR A N 13
ATOM 24152 C CA . TYR A 1 24 ? -2.833 -2.410 -9.603 1.00 0.00 24 TYR A CA 13
ATOM 24153 C C . TYR A 1 24 ? -2.561 -1.073 -8.928 1.00 0.00 24 TYR A C 13
ATOM 24154 O O . TYR A 1 24 ? -3.325 -0.119 -9.075 1.00 0.00 24 TYR A O 13
ATOM 24172 N N . VAL A 1 25 ? -1.451 -1.013 -8.201 1.00 0.00 25 VAL A N 13
ATOM 24173 C CA . VAL A 1 25 ? -1.050 0.205 -7.514 1.00 0.00 25 VAL A CA 13
ATOM 24174 C C . VAL A 1 25 ? 0.114 0.860 -8.244 1.00 0.00 25 VAL A C 13
ATOM 24175 O O . VAL A 1 25 ? 1.105 0.202 -8.559 1.00 0.00 25 VAL A O 13
ATOM 24188 N N . ILE A 1 26 ? -0.009 2.151 -8.513 1.00 0.00 26 ILE A N 13
ATOM 24189 C CA . ILE A 1 26 ? 1.045 2.876 -9.206 1.00 0.00 26 ILE A CA 13
ATOM 24190 C C . ILE A 1 26 ? 1.338 4.203 -8.520 1.00 0.00 26 ILE A C 13
ATOM 24191 O O . ILE A 1 26 ? 0.496 5.099 -8.492 1.00 0.00 26 ILE A O 13
ATOM 24207 N N . VAL A 1 27 ? 2.543 4.323 -7.975 1.00 0.00 27 VAL A N 13
ATOM 24208 C CA . VAL A 1 27 ? 2.949 5.543 -7.297 1.00 0.00 27 VAL A CA 13
ATOM 24209 C C . VAL A 1 27 ? 3.550 6.528 -8.293 1.00 0.00 27 VAL A C 13
ATOM 24210 O O . VAL A 1 27 ? 4.683 6.358 -8.740 1.00 0.00 27 VAL A O 13
ATOM 24223 N N . SER A 1 28 ? 2.782 7.552 -8.644 1.00 0.00 28 SER A N 13
ATOM 24224 C CA . SER A 1 28 ? 3.240 8.557 -9.595 1.00 0.00 28 SER A CA 13
ATOM 24225 C C . SER A 1 28 ? 3.949 9.703 -8.886 1.00 0.00 28 SER A C 13
ATOM 24226 O O . SER A 1 28 ? 3.959 9.778 -7.658 1.00 0.00 28 SER A O 13
ATOM 24234 N N . SER A 1 29 ? 4.545 10.596 -9.672 1.00 0.00 29 SER A N 13
ATOM 24235 C CA . SER A 1 29 ? 5.261 11.744 -9.122 1.00 0.00 29 SER A CA 13
ATOM 24236 C C . SER A 1 29 ? 4.434 12.453 -8.053 1.00 0.00 29 SER A C 13
ATOM 24237 O O . SER A 1 29 ? 3.346 12.957 -8.329 1.00 0.00 29 SER A O 13
ATOM 24245 N N . LYS A 1 30 ? 4.960 12.478 -6.829 1.00 0.00 30 LYS A N 13
ATOM 24246 C CA . LYS A 1 30 ? 4.284 13.118 -5.700 1.00 0.00 30 LYS A CA 13
ATOM 24247 C C . LYS A 1 30 ? 2.797 12.761 -5.654 1.00 0.00 30 LYS A C 13
ATOM 24248 O O . LYS A 1 30 ? 1.973 13.558 -5.205 1.00 0.00 30 LYS A O 13
ATOM 24267 N N . LYS A 1 31 ? 2.462 11.561 -6.119 1.00 0.00 31 LYS A N 13
ATOM 24268 C CA . LYS A 1 31 ? 1.075 11.110 -6.126 1.00 0.00 31 LYS A CA 13
ATOM 24269 C C . LYS A 1 31 ? 0.991 9.586 -6.172 1.00 0.00 31 LYS A C 13
ATOM 24270 O O . LYS A 1 31 ? 1.908 8.916 -6.645 1.00 0.00 31 LYS A O 13
ATOM 24289 N N . ILE A 1 32 ? -0.120 9.048 -5.681 1.00 0.00 32 ILE A N 13
ATOM 24290 C CA . ILE A 1 32 ? -0.333 7.605 -5.669 1.00 0.00 32 ILE A CA 13
ATOM 24291 C C . ILE A 1 32 ? -1.664 7.252 -6.323 1.00 0.00 32 ILE A C 13
ATOM 24292 O O . ILE A 1 32 ? -2.703 7.800 -5.961 1.00 0.00 32 ILE A O 13
ATOM 24308 N N . LEU A 1 33 ? -1.629 6.339 -7.288 1.00 0.00 33 LEU A N 13
ATOM 24309 C CA . LEU A 1 33 ? -2.841 5.928 -7.987 1.00 0.00 33 LEU A CA 13
ATOM 24310 C C . LEU A 1 33 ? -3.175 4.465 -7.713 1.00 0.00 33 LEU A C 13
ATOM 24311 O O . LEU A 1 33 ? -2.296 3.660 -7.408 1.00 0.00 33 LEU A O 13
ATOM 24327 N N . PHE A 1 34 ? -4.456 4.137 -7.827 1.00 0.00 34 PHE A N 13
ATOM 24328 C CA . PHE A 1 34 ? -4.931 2.777 -7.601 1.00 0.00 34 PHE A CA 13
ATOM 24329 C C . PHE A 1 34 ? -5.910 2.362 -8.694 1.00 0.00 34 PHE A C 13
ATOM 24330 O O . PHE A 1 34 ? -6.867 3.081 -8.986 1.00 0.00 34 PHE A O 13
ATOM 24347 N N . TYR A 1 35 ? -5.665 1.203 -9.291 1.00 0.00 35 TYR A N 13
ATOM 24348 C CA . TYR A 1 35 ? -6.527 0.695 -10.351 1.00 0.00 35 TYR A CA 13
ATOM 24349 C C . TYR A 1 35 ? -6.891 -0.765 -10.102 1.00 0.00 35 TYR A C 13
ATOM 24350 O O . TYR A 1 35 ? -6.284 -1.433 -9.264 1.00 0.00 35 TYR A O 13
ATOM 24368 N N . ASP A 1 36 ? -7.883 -1.253 -10.837 1.00 0.00 36 ASP A N 13
ATOM 24369 C CA . ASP A 1 36 ? -8.330 -2.634 -10.697 1.00 0.00 36 ASP A CA 13
ATOM 24370 C C . ASP A 1 36 ? -7.875 -3.479 -11.885 1.00 0.00 36 ASP A C 13
ATOM 24371 O O . ASP A 1 36 ? -7.779 -4.703 -11.786 1.00 0.00 36 ASP A O 13
ATOM 24380 N N . SER A 1 37 ? -7.601 -2.821 -13.007 1.00 0.00 37 SER A N 13
ATOM 24381 C CA . SER A 1 37 ? -7.157 -3.515 -14.209 1.00 0.00 37 SER A CA 13
ATOM 24382 C C . SER A 1 37 ? -6.458 -2.554 -15.165 1.00 0.00 37 SER A C 13
ATOM 24383 O O . SER A 1 37 ? -6.373 -1.354 -14.904 1.00 0.00 37 SER A O 13
ATOM 24391 N N . GLU A 1 38 ? -5.956 -3.091 -16.274 1.00 0.00 38 GLU A N 13
ATOM 24392 C CA . GLU A 1 38 ? -5.263 -2.281 -17.269 1.00 0.00 38 GLU A CA 13
ATOM 24393 C C . GLU A 1 38 ? -6.256 -1.493 -18.119 1.00 0.00 38 GLU A C 13
ATOM 24394 O O . GLU A 1 38 ? -5.963 -0.383 -18.563 1.00 0.00 38 GLU A O 13
ATOM 24406 N N . GLN A 1 39 ? -7.430 -2.074 -18.341 1.00 0.00 39 GLN A N 13
ATOM 24407 C CA . GLN A 1 39 ? -8.464 -1.425 -19.139 1.00 0.00 39 GLN A CA 13
ATOM 24408 C C . GLN A 1 39 ? -8.901 -0.111 -18.500 1.00 0.00 39 GLN A C 13
ATOM 24409 O O . GLN A 1 39 ? -9.167 0.870 -19.194 1.00 0.00 39 GLN A O 13
ATOM 24423 N N . ASP A 1 40 ? -8.971 -0.098 -17.173 1.00 0.00 40 ASP A N 13
ATOM 24424 C CA . ASP A 1 40 ? -9.375 1.097 -16.441 1.00 0.00 40 ASP A CA 13
ATOM 24425 C C . ASP A 1 40 ? -8.235 2.111 -16.383 1.00 0.00 40 ASP A C 13
ATOM 24426 O O . ASP A 1 40 ? -8.462 3.319 -16.448 1.00 0.00 40 ASP A O 13
ATOM 24435 N N . LYS A 1 41 ? -7.010 1.611 -16.260 1.00 0.00 41 LYS A N 13
ATOM 24436 C CA . LYS A 1 41 ? -5.836 2.473 -16.194 1.00 0.00 41 LYS A CA 13
ATOM 24437 C C . LYS A 1 41 ? -5.691 3.294 -17.472 1.00 0.00 41 LYS A C 13
ATOM 24438 O O . LYS A 1 41 ? -5.541 4.515 -17.423 1.00 0.00 41 LYS A O 13
ATOM 24457 N N . GLU A 1 42 ? -5.737 2.614 -18.614 1.00 0.00 42 GLU A N 13
ATOM 24458 C CA . GLU A 1 42 ? -5.611 3.281 -19.904 1.00 0.00 42 GLU A CA 13
ATOM 24459 C C . GLU A 1 42 ? -6.759 4.261 -20.128 1.00 0.00 42 GLU A C 13
ATOM 24460 O O . GLU A 1 42 ? -6.624 5.227 -20.879 1.00 0.00 42 GLU A O 13
ATOM 24472 N N . GLN A 1 43 ? -7.888 4.008 -19.473 1.00 0.00 43 GLN A N 13
ATOM 24473 C CA . GLN A 1 43 ? -9.058 4.870 -19.604 1.00 0.00 43 GLN A CA 13
ATOM 24474 C C . GLN A 1 43 ? -8.998 6.046 -18.626 1.00 0.00 43 GLN A C 13
ATOM 24475 O O . GLN A 1 43 ? -9.948 6.821 -18.521 1.00 0.00 43 GLN A O 13
ATOM 24489 N N . SER A 1 44 ? -7.881 6.174 -17.912 1.00 0.00 44 SER A N 13
ATOM 24490 C CA . SER A 1 44 ? -7.711 7.258 -16.951 1.00 0.00 44 SER A CA 13
ATOM 24491 C C . SER A 1 44 ? -8.774 7.187 -15.858 1.00 0.00 44 SER A C 13
ATOM 24492 O O . SER A 1 44 ? -9.284 8.212 -15.406 1.00 0.00 44 SER A O 13
ATOM 24500 N N . ASN A 1 45 ? -9.102 5.970 -15.436 1.00 0.00 45 ASN A N 13
ATOM 24501 C CA . ASN A 1 45 ? -10.102 5.766 -14.396 1.00 0.00 45 ASN A CA 13
ATOM 24502 C C . ASN A 1 45 ? -9.464 5.190 -13.133 1.00 0.00 45 ASN A C 13
ATOM 24503 O O . ASN A 1 45 ? -9.547 3.988 -12.877 1.00 0.00 45 ASN A O 13
ATOM 24514 N N . PRO A 1 46 ? -8.811 6.044 -12.325 1.00 0.00 46 PRO A N 13
ATOM 24515 C CA . PRO A 1 46 ? -8.155 5.615 -11.087 1.00 0.00 46 PRO A CA 13
ATOM 24516 C C . PRO A 1 46 ? -9.155 5.283 -9.986 1.00 0.00 46 PRO A C 13
ATOM 24517 O O . PRO A 1 46 ? -9.868 6.158 -9.496 1.00 0.00 46 PRO A O 13
ATOM 24528 N N . TYR A 1 47 ? -9.201 4.011 -9.598 1.00 0.00 47 TYR A N 13
ATOM 24529 C CA . TYR A 1 47 ? -10.111 3.563 -8.549 1.00 0.00 47 TYR A CA 13
ATOM 24530 C C . TYR A 1 47 ? -9.896 4.365 -7.270 1.00 0.00 47 TYR A C 13
ATOM 24531 O O . TYR A 1 47 ? -10.839 4.640 -6.527 1.00 0.00 47 TYR A O 13
ATOM 24549 N N . MET A 1 48 ? -8.646 4.740 -7.024 1.00 0.00 48 MET A N 13
ATOM 24550 C CA . MET A 1 48 ? -8.296 5.517 -5.839 1.00 0.00 48 MET A CA 13
ATOM 24551 C C . MET A 1 48 ? -6.976 6.250 -6.050 1.00 0.00 48 MET A C 13
ATOM 24552 O O . MET A 1 48 ? -6.062 5.729 -6.684 1.00 0.00 48 MET A O 13
ATOM 24566 N N . VAL A 1 49 ? -6.884 7.465 -5.522 1.00 0.00 49 VAL A N 13
ATOM 24567 C CA . VAL A 1 49 ? -5.674 8.266 -5.663 1.00 0.00 49 VAL A CA 13
ATOM 24568 C C . VAL A 1 49 ? -5.285 8.915 -4.337 1.00 0.00 49 VAL A C 13
ATOM 24569 O O . VAL A 1 49 ? -6.056 9.679 -3.757 1.00 0.00 49 VAL A O 13
ATOM 24582 N N . LEU A 1 50 ? -4.081 8.606 -3.865 1.00 0.00 50 LEU A N 13
ATOM 24583 C CA . LEU A 1 50 ? -3.583 9.159 -2.609 1.00 0.00 50 LEU A CA 13
ATOM 24584 C C . LEU A 1 50 ? -2.465 10.166 -2.863 1.00 0.00 50 LEU A C 13
ATOM 24585 O O . LEU A 1 50 ? -1.792 10.114 -3.892 1.00 0.00 50 LEU A O 13
ATOM 24601 N N . ASP A 1 51 ? -2.273 11.079 -1.916 1.00 0.00 51 ASP A N 13
ATOM 24602 C CA . ASP A 1 51 ? -1.235 12.096 -2.037 1.00 0.00 51 ASP A CA 13
ATOM 24603 C C . ASP A 1 51 ? 0.021 11.683 -1.277 1.00 0.00 51 ASP A C 13
ATOM 24604 O O . ASP A 1 51 ? -0.015 11.476 -0.064 1.00 0.00 51 ASP A O 13
ATOM 24613 N N . ILE A 1 52 ? 1.132 11.566 -1.998 1.00 0.00 52 ILE A N 13
ATOM 24614 C CA . ILE A 1 52 ? 2.399 11.178 -1.390 1.00 0.00 52 ILE A CA 13
ATOM 24615 C C . ILE A 1 52 ? 2.818 12.174 -0.311 1.00 0.00 52 ILE A C 13
ATOM 24616 O O . ILE A 1 52 ? 3.376 11.791 0.717 1.00 0.00 52 ILE A O 13
ATOM 24632 N N . ASP A 1 53 ? 2.547 13.451 -0.555 1.00 0.00 53 ASP A N 13
ATOM 24633 C CA . ASP A 1 53 ? 2.899 14.502 0.394 1.00 0.00 53 ASP A CA 13
ATOM 24634 C C . ASP A 1 53 ? 2.044 14.411 1.657 1.00 0.00 53 ASP A C 13
ATOM 24635 O O . ASP A 1 53 ? 2.462 14.847 2.731 1.00 0.00 53 ASP A O 13
ATOM 24644 N N . LYS A 1 54 ? 0.848 13.846 1.523 1.00 0.00 54 LYS A N 13
ATOM 24645 C CA . LYS A 1 54 ? -0.061 13.706 2.656 1.00 0.00 54 LYS A CA 13
ATOM 24646 C C . LYS A 1 54 ? 0.377 12.571 3.581 1.00 0.00 54 LYS A C 13
ATOM 24647 O O . LYS A 1 54 ? 0.010 12.544 4.755 1.00 0.00 54 LYS A O 13
ATOM 24666 N N . LEU A 1 55 ? 1.160 11.636 3.047 1.00 0.00 55 LEU A N 13
ATOM 24667 C CA . LEU A 1 55 ? 1.640 10.501 3.832 1.00 0.00 55 LEU A CA 13
ATOM 24668 C C . LEU A 1 55 ? 2.293 10.966 5.130 1.00 0.00 55 LEU A C 13
ATOM 24669 O O . LEU A 1 55 ? 2.887 12.043 5.188 1.00 0.00 55 LEU A O 13
ATOM 24685 N N . PHE A 1 56 ? 2.181 10.145 6.169 1.00 0.00 56 PHE A N 13
ATOM 24686 C CA . PHE A 1 56 ? 2.760 10.471 7.467 1.00 0.00 56 PHE A CA 13
ATOM 24687 C C . PHE A 1 56 ? 3.936 9.553 7.785 1.00 0.00 56 PHE A C 13
ATOM 24688 O O . PHE A 1 56 ? 4.885 9.956 8.458 1.00 0.00 56 PHE A O 13
ATOM 24705 N N . HIS A 1 57 ? 3.868 8.318 7.300 1.00 0.00 57 HIS A N 13
ATOM 24706 C CA . HIS A 1 57 ? 4.931 7.348 7.539 1.00 0.00 57 HIS A CA 13
ATOM 24707 C C . HIS A 1 57 ? 4.685 6.055 6.769 1.00 0.00 57 HIS A C 13
ATOM 24708 O O . HIS A 1 57 ? 3.541 5.650 6.560 1.00 0.00 57 HIS A O 13
ATOM 24723 N N . VAL A 1 58 ? 5.772 5.410 6.355 1.00 0.00 58 VAL A N 13
ATOM 24724 C CA . VAL A 1 58 ? 5.690 4.157 5.613 1.00 0.00 58 VAL A CA 13
ATOM 24725 C C . VAL A 1 58 ? 6.706 3.152 6.147 1.00 0.00 58 VAL A C 13
ATOM 24726 O O . VAL A 1 58 ? 7.910 3.408 6.135 1.00 0.00 58 VAL A O 13
ATOM 24739 N N . ARG A 1 59 ? 6.217 2.010 6.620 1.00 0.00 59 ARG A N 13
ATOM 24740 C CA . ARG A 1 59 ? 7.095 0.976 7.162 1.00 0.00 59 ARG A CA 13
ATOM 24741 C C . ARG A 1 59 ? 6.394 -0.381 7.207 1.00 0.00 59 ARG A C 13
ATOM 24742 O O . ARG A 1 59 ? 5.165 -0.452 7.233 1.00 0.00 59 ARG A O 13
ATOM 24763 N N . PRO A 1 60 ? 7.173 -1.477 7.224 1.00 0.00 60 PRO A N 13
ATOM 24764 C CA . PRO A 1 60 ? 6.623 -2.836 7.271 1.00 0.00 60 PRO A CA 13
ATOM 24765 C C . PRO A 1 60 ? 5.782 -3.071 8.521 1.00 0.00 60 PRO A C 13
ATOM 24766 O O . PRO A 1 60 ? 5.985 -2.424 9.548 1.00 0.00 60 PRO A O 13
ATOM 24777 N N . VAL A 1 61 ? 4.838 -4.000 8.429 1.00 0.00 61 VAL A N 13
ATOM 24778 C CA . VAL A 1 61 ? 3.967 -4.318 9.553 1.00 0.00 61 VAL A CA 13
ATOM 24779 C C . VAL A 1 61 ? 4.494 -5.517 10.336 1.00 0.00 61 VAL A C 13
ATOM 24780 O O . VAL A 1 61 ? 5.485 -6.137 9.950 1.00 0.00 61 VAL A O 13
ATOM 24793 N N . THR A 1 62 ? 3.826 -5.839 11.438 1.00 0.00 62 THR A N 13
ATOM 24794 C CA . THR A 1 62 ? 4.227 -6.964 12.275 1.00 0.00 62 THR A CA 13
ATOM 24795 C C . THR A 1 62 ? 3.059 -7.919 12.501 1.00 0.00 62 THR A C 13
ATOM 24796 O O . THR A 1 62 ? 1.989 -7.756 11.916 1.00 0.00 62 THR A O 13
ATOM 24807 N N . GLN A 1 63 ? 3.274 -8.917 13.352 1.00 0.00 63 GLN A N 13
ATOM 24808 C CA . GLN A 1 63 ? 2.242 -9.901 13.655 1.00 0.00 63 GLN A CA 13
ATOM 24809 C C . GLN A 1 63 ? 1.064 -9.260 14.387 1.00 0.00 63 GLN A C 13
ATOM 24810 O O . GLN A 1 63 ? -0.010 -9.852 14.484 1.00 0.00 63 GLN A O 13
ATOM 24824 N N . THR A 1 64 ? 1.269 -8.050 14.901 1.00 0.00 64 THR A N 13
ATOM 24825 C CA . THR A 1 64 ? 0.218 -7.341 15.622 1.00 0.00 64 THR A CA 13
ATOM 24826 C C . THR A 1 64 ? -0.718 -6.618 14.656 1.00 0.00 64 THR A C 13
ATOM 24827 O O . THR A 1 64 ? -1.889 -6.397 14.963 1.00 0.00 64 THR A O 13
ATOM 24838 N N . ASP A 1 65 ? -0.195 -6.251 13.491 1.00 0.00 65 ASP A N 13
ATOM 24839 C CA . ASP A 1 65 ? -0.986 -5.549 12.484 1.00 0.00 65 ASP A CA 13
ATOM 24840 C C . ASP A 1 65 ? -2.037 -6.470 11.873 1.00 0.00 65 ASP A C 13
ATOM 24841 O O . ASP A 1 65 ? -3.101 -6.018 11.451 1.00 0.00 65 ASP A O 13
ATOM 24850 N N . VAL A 1 66 ? -1.733 -7.763 11.828 1.00 0.00 66 VAL A N 13
ATOM 24851 C CA . VAL A 1 66 ? -2.651 -8.744 11.268 1.00 0.00 66 VAL A CA 13
ATOM 24852 C C . VAL A 1 66 ? -2.754 -9.972 12.163 1.00 0.00 66 VAL A C 13
ATOM 24853 O O . VAL A 1 66 ? -2.104 -10.052 13.204 1.00 0.00 66 VAL A O 13
ATOM 24866 N N . TYR A 1 67 ? -3.576 -10.926 11.747 1.00 0.00 67 TYR A N 13
ATOM 24867 C CA . TYR A 1 67 ? -3.767 -12.156 12.507 1.00 0.00 67 TYR A CA 13
ATOM 24868 C C . TYR A 1 67 ? -3.933 -13.347 11.570 1.00 0.00 67 TYR A C 13
ATOM 24869 O O . TYR A 1 67 ? -3.277 -14.376 11.734 1.00 0.00 67 TYR A O 13
ATOM 24887 N N . ARG A 1 68 ? -4.810 -13.197 10.583 1.00 0.00 68 ARG A N 13
ATOM 24888 C CA . ARG A 1 68 ? -5.055 -14.257 9.613 1.00 0.00 68 ARG A CA 13
ATOM 24889 C C . ARG A 1 68 ? -3.849 -14.440 8.696 1.00 0.00 68 ARG A C 13
ATOM 24890 O O . ARG A 1 68 ? -3.627 -15.521 8.152 1.00 0.00 68 ARG A O 13
ATOM 24911 N N . ALA A 1 69 ? -3.072 -13.371 8.531 1.00 0.00 69 ALA A N 13
ATOM 24912 C CA . ALA A 1 69 ? -1.887 -13.407 7.685 1.00 0.00 69 ALA A CA 13
ATOM 24913 C C . ALA A 1 69 ? -0.931 -14.513 8.123 1.00 0.00 69 ALA A C 13
ATOM 24914 O O . ALA A 1 69 ? -1.271 -15.343 8.966 1.00 0.00 69 ALA A O 13
ATOM 24921 N N . ASP A 1 70 ? 0.267 -14.518 7.546 1.00 0.00 70 ASP A N 13
ATOM 24922 C CA . ASP A 1 70 ? 1.271 -15.522 7.878 1.00 0.00 70 ASP A CA 13
ATOM 24923 C C . ASP A 1 70 ? 2.579 -14.859 8.299 1.00 0.00 70 ASP A C 13
ATOM 24924 O O . ASP A 1 70 ? 2.969 -13.831 7.746 1.00 0.00 70 ASP A O 13
ATOM 24933 N N . ALA A 1 71 ? 3.251 -15.454 9.281 1.00 0.00 71 ALA A N 13
ATOM 24934 C CA . ALA A 1 71 ? 4.515 -14.923 9.782 1.00 0.00 71 ALA A CA 13
ATOM 24935 C C . ALA A 1 71 ? 5.477 -14.606 8.640 1.00 0.00 71 ALA A C 13
ATOM 24936 O O . ALA A 1 71 ? 6.321 -13.717 8.755 1.00 0.00 71 ALA A O 13
ATOM 24943 N N . LYS A 1 72 ? 5.342 -15.336 7.538 1.00 0.00 72 LYS A N 13
ATOM 24944 C CA . LYS A 1 72 ? 6.198 -15.131 6.375 1.00 0.00 72 LYS A CA 13
ATOM 24945 C C . LYS A 1 72 ? 5.689 -13.972 5.524 1.00 0.00 72 LYS A C 13
ATOM 24946 O O . LYS A 1 72 ? 6.462 -13.309 4.834 1.00 0.00 72 LYS A O 13
ATOM 24965 N N . GLU A 1 73 ? 4.382 -13.733 5.579 1.00 0.00 73 GLU A N 13
ATOM 24966 C CA . GLU A 1 73 ? 3.767 -12.656 4.813 1.00 0.00 73 GLU A CA 13
ATOM 24967 C C . GLU A 1 73 ? 3.967 -11.306 5.500 1.00 0.00 73 GLU A C 13
ATOM 24968 O O . GLU A 1 73 ? 4.065 -10.273 4.838 1.00 0.00 73 GLU A O 13
ATOM 24980 N N . ILE A 1 74 ? 4.022 -11.323 6.829 1.00 0.00 74 ILE A N 13
ATOM 24981 C CA . ILE A 1 74 ? 4.206 -10.100 7.606 1.00 0.00 74 ILE A CA 13
ATOM 24982 C C . ILE A 1 74 ? 5.324 -9.226 7.034 1.00 0.00 74 ILE A C 13
ATOM 24983 O O . ILE A 1 74 ? 5.119 -8.041 6.776 1.00 0.00 74 ILE A O 13
ATOM 24999 N N . PRO A 1 75 ? 6.528 -9.796 6.825 1.00 0.00 75 PRO A N 13
ATOM 25000 C CA . PRO A 1 75 ? 7.665 -9.044 6.279 1.00 0.00 75 PRO A CA 13
ATOM 25001 C C . PRO A 1 75 ? 7.416 -8.559 4.854 1.00 0.00 75 PRO A C 13
ATOM 25002 O O . PRO A 1 75 ? 8.123 -7.684 4.356 1.00 0.00 75 PRO A O 13
ATOM 25013 N N . ARG A 1 76 ? 6.407 -9.130 4.201 1.00 0.00 76 ARG A N 13
ATOM 25014 C CA . ARG A 1 76 ? 6.072 -8.750 2.833 1.00 0.00 76 ARG A CA 13
ATOM 25015 C C . ARG A 1 76 ? 4.914 -7.751 2.802 1.00 0.00 76 ARG A C 13
ATOM 25016 O O . ARG A 1 76 ? 4.454 -7.359 1.729 1.00 0.00 76 ARG A O 13
ATOM 25037 N N . ILE A 1 77 ? 4.446 -7.344 3.979 1.00 0.00 77 ILE A N 13
ATOM 25038 C CA . ILE A 1 77 ? 3.343 -6.395 4.077 1.00 0.00 77 ILE A CA 13
ATOM 25039 C C . ILE A 1 77 ? 3.809 -5.072 4.677 1.00 0.00 77 ILE A C 13
ATOM 25040 O O . ILE A 1 77 ? 4.391 -5.042 5.761 1.00 0.00 77 ILE A O 13
ATOM 25056 N N . PHE A 1 78 ? 3.542 -3.977 3.970 1.00 0.00 78 PHE A N 13
ATOM 25057 C CA . PHE A 1 78 ? 3.930 -2.653 4.441 1.00 0.00 78 PHE A CA 13
ATOM 25058 C C . PHE A 1 78 ? 2.712 -1.751 4.594 1.00 0.00 78 PHE A C 13
ATOM 25059 O O . PHE A 1 78 ? 1.779 -1.807 3.792 1.00 0.00 78 PHE A O 13
ATOM 25076 N N . GLN A 1 79 ? 2.723 -0.924 5.636 1.00 0.00 79 GLN A N 13
ATOM 25077 C CA . GLN A 1 79 ? 1.615 -0.014 5.903 1.00 0.00 79 GLN A CA 13
ATOM 25078 C C . GLN A 1 79 ? 2.011 1.434 5.633 1.00 0.00 79 GLN A C 13
ATOM 25079 O O . GLN A 1 79 ? 3.124 1.857 5.952 1.00 0.00 79 GLN A O 13
ATOM 25093 N N . ILE A 1 80 ? 1.088 2.188 5.043 1.00 0.00 80 ILE A N 13
ATOM 25094 C CA . ILE A 1 80 ? 1.327 3.593 4.726 1.00 0.00 80 ILE A CA 13
ATOM 25095 C C . ILE A 1 80 ? 0.239 4.480 5.326 1.00 0.00 80 ILE A C 13
ATOM 25096 O O . ILE A 1 80 ? -0.925 4.395 4.939 1.00 0.00 80 ILE A O 13
ATOM 25112 N N . LEU A 1 81 ? 0.628 5.332 6.271 1.00 0.00 81 LEU A N 13
ATOM 25113 C CA . LEU A 1 81 ? -0.317 6.237 6.917 1.00 0.00 81 LEU A CA 13
ATOM 25114 C C . LEU A 1 81 ? -0.433 7.543 6.141 1.00 0.00 81 LEU A C 13
ATOM 25115 O O . LEU A 1 81 ? 0.559 8.064 5.632 1.00 0.00 81 LEU A O 13
ATOM 25131 N N . TYR A 1 82 ? -1.651 8.066 6.051 1.00 0.00 82 TYR A N 13
ATOM 25132 C CA . TYR A 1 82 ? -1.896 9.310 5.333 1.00 0.00 82 TYR A CA 13
ATOM 25133 C C . TYR A 1 82 ? -3.122 10.027 5.887 1.00 0.00 82 TYR A C 13
ATOM 25134 O O . TYR A 1 82 ? -4.060 9.391 6.373 1.00 0.00 82 TYR A O 13
ATOM 25152 N N . ALA A 1 83 ? -3.111 11.352 5.808 1.00 0.00 83 ALA A N 13
ATOM 25153 C CA . ALA A 1 83 ? -4.223 12.156 6.299 1.00 0.00 83 ALA A CA 13
ATOM 25154 C C . ALA A 1 83 ? -5.449 12.003 5.407 1.00 0.00 83 ALA A C 13
ATOM 25155 O O . ALA A 1 83 ? -5.390 12.253 4.203 1.00 0.00 83 ALA A O 13
ATOM 25162 N N . ASN A 1 84 ? -6.563 11.591 6.005 1.00 0.00 84 ASN A N 13
ATOM 25163 C CA . ASN A 1 84 ? -7.804 11.406 5.262 1.00 0.00 84 ASN A CA 13
ATOM 25164 C C . ASN A 1 84 ? -8.757 12.576 5.494 1.00 0.00 84 ASN A C 13
ATOM 25165 O O . ASN A 1 84 ? -9.400 13.061 4.564 1.00 0.00 84 ASN A O 13
ATOM 25176 N N . GLU A 1 85 ? -8.840 13.023 6.743 1.00 0.00 85 GLU A N 13
ATOM 25177 C CA . GLU A 1 85 ? -9.713 14.136 7.101 1.00 0.00 85 GLU A CA 13
ATOM 25178 C C . GLU A 1 85 ? -8.925 15.247 7.788 1.00 0.00 85 GLU A C 13
ATOM 25179 O O . GLU A 1 85 ? -9.124 16.428 7.506 1.00 0.00 85 GLU A O 13
ATOM 25191 N N . GLY A 1 86 ? -8.028 14.860 8.689 1.00 0.00 86 GLY A N 13
ATOM 25192 C CA . GLY A 1 86 ? -7.225 15.832 9.401 1.00 0.00 86 GLY A CA 13
ATOM 25193 C C . GLY A 1 86 ? -5.824 15.328 9.690 1.00 0.00 86 GLY A C 13
ATOM 25194 O O . GLY A 1 86 ? -4.948 15.378 8.826 1.00 0.00 86 GLY A O 13
ATOM 25198 N N . ILE A 1 87 ? -5.613 14.840 10.907 1.00 0.00 87 ILE A N 13
ATOM 25199 C CA . ILE A 1 87 ? -4.307 14.324 11.306 1.00 0.00 87 ILE A CA 13
ATOM 25200 C C . ILE A 1 87 ? -4.448 13.018 12.082 1.00 0.00 87 ILE A C 13
ATOM 25201 O O . ILE A 1 87 ? -4.042 11.957 11.608 1.00 0.00 87 ILE A O 13
ATOM 25217 N N . SER A 1 88 ? -5.023 13.107 13.277 1.00 0.00 88 SER A N 13
ATOM 25218 C CA . SER A 1 88 ? -5.215 11.933 14.121 1.00 0.00 88 SER A CA 13
ATOM 25219 C C . SER A 1 88 ? -6.094 10.898 13.427 1.00 0.00 88 SER A C 13
ATOM 25220 O O . SER A 1 88 ? -5.949 9.696 13.652 1.00 0.00 88 SER A O 13
ATOM 25228 N N . SER A 1 89 ? -7.005 11.371 12.580 1.00 0.00 89 SER A N 13
ATOM 25229 C CA . SER A 1 89 ? -7.904 10.483 11.854 1.00 0.00 89 SER A CA 13
ATOM 25230 C C . SER A 1 89 ? -7.184 9.786 10.703 1.00 0.00 89 SER A C 13
ATOM 25231 O O . SER A 1 89 ? -7.637 8.750 10.217 1.00 0.00 89 SER A O 13
ATOM 25239 N N . ALA A 1 90 ? -6.061 10.364 10.271 1.00 0.00 90 ALA A N 13
ATOM 25240 C CA . ALA A 1 90 ? -5.267 9.807 9.174 1.00 0.00 90 ALA A CA 13
ATOM 25241 C C . ALA A 1 90 ? -5.230 8.281 9.215 1.00 0.00 90 ALA A C 13
ATOM 25242 O O . ALA A 1 90 ? -4.706 7.687 10.157 1.00 0.00 90 ALA A O 13
ATOM 25249 N N . LYS A 1 91 ? -5.794 7.656 8.187 1.00 0.00 91 LYS A N 13
ATOM 25250 C CA . LYS A 1 91 ? -5.829 6.201 8.101 1.00 0.00 91 LYS A CA 13
ATOM 25251 C C . LYS A 1 91 ? -4.564 5.665 7.441 1.00 0.00 91 LYS A C 13
ATOM 25252 O O . LYS A 1 91 ? -3.662 6.427 7.097 1.00 0.00 91 LYS A O 13
ATOM 25271 N N . ASN A 1 92 ? -4.505 4.349 7.269 1.00 0.00 92 ASN A N 13
ATOM 25272 C CA . ASN A 1 92 ? -3.348 3.712 6.651 1.00 0.00 92 ASN A CA 13
ATOM 25273 C C . ASN A 1 92 ? -3.773 2.744 5.553 1.00 0.00 92 ASN A C 13
ATOM 25274 O O . ASN A 1 92 ? -4.950 2.404 5.431 1.00 0.00 92 ASN A O 13
ATOM 25285 N N . LEU A 1 93 ? -2.805 2.303 4.755 1.00 0.00 93 LEU A N 13
ATOM 25286 C CA . LEU A 1 93 ? -3.072 1.372 3.665 1.00 0.00 93 LEU A CA 13
ATOM 25287 C C . LEU A 1 93 ? -2.165 0.149 3.763 1.00 0.00 93 LEU A C 13
ATOM 25288 O O . LEU A 1 93 ? -0.940 0.270 3.725 1.00 0.00 93 LEU A O 13
ATOM 25304 N N . LEU A 1 94 ? -2.771 -1.026 3.887 1.00 0.00 94 LEU A N 13
ATOM 25305 C CA . LEU A 1 94 ? -2.014 -2.268 3.988 1.00 0.00 94 LEU A CA 13
ATOM 25306 C C . LEU A 1 94 ? -1.835 -2.903 2.615 1.00 0.00 94 LEU A C 13
ATOM 25307 O O . LEU A 1 94 ? -2.811 -3.191 1.923 1.00 0.00 94 LEU A O 13
ATOM 25323 N N . LEU A 1 95 ? -0.583 -3.115 2.225 1.00 0.00 95 LEU A N 13
ATOM 25324 C CA . LEU A 1 95 ? -0.280 -3.710 0.931 1.00 0.00 95 LEU A CA 13
ATOM 25325 C C . LEU A 1 95 ? 0.636 -4.920 1.079 1.00 0.00 95 LEU A C 13
ATOM 25326 O O . LEU A 1 95 ? 1.798 -4.791 1.465 1.00 0.00 95 LEU A O 13
ATOM 25342 N N . LEU A 1 96 ? 0.100 -6.094 0.765 1.00 0.00 96 LEU A N 13
ATOM 25343 C CA . LEU A 1 96 ? 0.860 -7.335 0.855 1.00 0.00 96 LEU A CA 13
ATOM 25344 C C . LEU A 1 96 ? 1.580 -7.617 -0.460 1.00 0.00 96 LEU A C 13
ATOM 25345 O O . LEU A 1 96 ? 0.948 -7.755 -1.508 1.00 0.00 96 LEU A O 13
ATOM 25361 N N . ALA A 1 97 ? 2.904 -7.701 -0.398 1.00 0.00 97 ALA A N 13
ATOM 25362 C CA . ALA A 1 97 ? 3.707 -7.968 -1.584 1.00 0.00 97 ALA A CA 13
ATOM 25363 C C . ALA A 1 97 ? 3.966 -9.461 -1.750 1.00 0.00 97 ALA A C 13
ATOM 25364 O O . ALA A 1 97 ? 4.310 -10.152 -0.792 1.00 0.00 97 ALA A O 13
ATOM 25371 N N . ASN A 1 98 ? 3.796 -9.953 -2.973 1.00 0.00 98 ASN A N 13
ATOM 25372 C CA . ASN A 1 98 ? 4.012 -11.365 -3.268 1.00 0.00 98 ASN A CA 13
ATOM 25373 C C . ASN A 1 98 ? 5.405 -11.810 -2.830 1.00 0.00 98 ASN A C 13
ATOM 25374 O O . ASN A 1 98 ? 5.634 -12.989 -2.557 1.00 0.00 98 ASN A O 13
ATOM 25385 N N . SER A 1 99 ? 6.334 -10.860 -2.761 1.00 0.00 99 SER A N 13
ATOM 25386 C CA . SER A 1 99 ? 7.701 -11.156 -2.353 1.00 0.00 99 SER A CA 13
ATOM 25387 C C . SER A 1 99 ? 8.221 -10.090 -1.395 1.00 0.00 99 SER A C 13
ATOM 25388 O O . SER A 1 99 ? 7.853 -8.920 -1.494 1.00 0.00 99 SER A O 13
ATOM 25396 N N . THR A 1 100 ? 9.079 -10.504 -0.467 1.00 0.00 100 THR A N 13
ATOM 25397 C CA . THR A 1 100 ? 9.649 -9.584 0.511 1.00 0.00 100 THR A CA 13
ATOM 25398 C C . THR A 1 100 ? 10.385 -8.440 -0.178 1.00 0.00 100 THR A C 13
ATOM 25399 O O . THR A 1 100 ? 10.226 -7.276 0.189 1.00 0.00 100 THR A O 13
ATOM 25410 N N . GLU A 1 101 ? 11.190 -8.780 -1.177 1.00 0.00 101 GLU A N 13
ATOM 25411 C CA . GLU A 1 101 ? 11.956 -7.784 -1.921 1.00 0.00 101 GLU A CA 13
ATOM 25412 C C . GLU A 1 101 ? 11.047 -6.680 -2.455 1.00 0.00 101 GLU A C 13
ATOM 25413 O O . GLU A 1 101 ? 11.415 -5.504 -2.453 1.00 0.00 101 GLU A O 13
ATOM 25425 N N . GLU A 1 102 ? 9.860 -7.066 -2.913 1.00 0.00 102 GLU A N 13
ATOM 25426 C CA . GLU A 1 102 ? 8.900 -6.107 -3.450 1.00 0.00 102 GLU A CA 13
ATOM 25427 C C . GLU A 1 102 ? 8.538 -5.056 -2.403 1.00 0.00 102 GLU A C 13
ATOM 25428 O O . GLU A 1 102 ? 8.452 -3.867 -2.707 1.00 0.00 102 GLU A O 13
ATOM 25440 N N . GLN A 1 103 ? 8.329 -5.506 -1.171 1.00 0.00 103 GLN A N 13
ATOM 25441 C CA . GLN A 1 103 ? 7.979 -4.605 -0.077 1.00 0.00 103 GLN A CA 13
ATOM 25442 C C . GLN A 1 103 ? 9.108 -3.617 0.200 1.00 0.00 103 GLN A C 13
ATOM 25443 O O . GLN A 1 103 ? 8.863 -2.444 0.479 1.00 0.00 103 GLN A O 13
ATOM 25457 N N . GLN A 1 104 ? 10.345 -4.098 0.124 1.00 0.00 104 GLN A N 13
ATOM 25458 C CA . GLN A 1 104 ? 11.509 -3.249 0.370 1.00 0.00 104 GLN A CA 13
ATOM 25459 C C . GLN A 1 104 ? 11.599 -2.143 -0.676 1.00 0.00 104 GLN A C 13
ATOM 25460 O O . GLN A 1 104 ? 11.913 -0.996 -0.357 1.00 0.00 104 GLN A O 13
ATOM 25474 N N . LYS A 1 105 ? 11.327 -2.498 -1.926 1.00 0.00 105 LYS A N 13
ATOM 25475 C CA . LYS A 1 105 ? 11.382 -1.540 -3.024 1.00 0.00 105 LYS A CA 13
ATOM 25476 C C . LYS A 1 105 ? 10.201 -0.577 -2.970 1.00 0.00 105 LYS A C 13
ATOM 25477 O O . LYS A 1 105 ? 10.377 0.639 -3.048 1.00 0.00 105 LYS A O 13
ATOM 25496 N N . TRP A 1 106 ? 8.996 -1.126 -2.850 1.00 0.00 106 TRP A N 13
ATOM 25497 C CA . TRP A 1 106 ? 7.787 -0.312 -2.800 1.00 0.00 106 TRP A CA 13
ATOM 25498 C C . TRP A 1 106 ? 7.859 0.731 -1.688 1.00 0.00 106 TRP A C 13
ATOM 25499 O O . TRP A 1 106 ? 7.619 1.917 -1.918 1.00 0.00 106 TRP A O 13
ATOM 25520 N N . VAL A 1 107 ? 8.184 0.279 -0.483 1.00 0.00 107 VAL A N 13
ATOM 25521 C CA . VAL A 1 107 ? 8.279 1.167 0.669 1.00 0.00 107 VAL A CA 13
ATOM 25522 C C . VAL A 1 107 ? 9.392 2.195 0.499 1.00 0.00 107 VAL A C 13
ATOM 25523 O O . VAL A 1 107 ? 9.161 3.397 0.624 1.00 0.00 107 VAL A O 13
ATOM 25536 N N . SER A 1 108 ? 10.599 1.716 0.225 1.00 0.00 108 SER A N 13
ATOM 25537 C CA . SER A 1 108 ? 11.750 2.594 0.054 1.00 0.00 108 SER A CA 13
ATOM 25538 C C . SER A 1 108 ? 11.540 3.586 -1.089 1.00 0.00 108 SER A C 13
ATOM 25539 O O . SER A 1 108 ? 11.964 4.739 -1.003 1.00 0.00 108 SER A O 13
ATOM 25547 N N . ARG A 1 109 ? 10.897 3.135 -2.160 1.00 0.00 109 ARG A N 13
ATOM 25548 C CA . ARG A 1 109 ? 10.649 3.996 -3.311 1.00 0.00 109 ARG A CA 13
ATOM 25549 C C . ARG A 1 109 ? 9.532 4.996 -3.029 1.00 0.00 109 ARG A C 13
ATOM 25550 O O . ARG A 1 109 ? 9.709 6.206 -3.190 1.00 0.00 109 ARG A O 13
ATOM 25571 N N . LEU A 1 110 ? 8.377 4.487 -2.611 1.00 0.00 110 LEU A N 13
ATOM 25572 C CA . LEU A 1 110 ? 7.233 5.339 -2.313 1.00 0.00 110 LEU A CA 13
ATOM 25573 C C . LEU A 1 110 ? 7.544 6.298 -1.168 1.00 0.00 110 LEU A C 13
ATOM 25574 O O . LEU A 1 110 ? 7.100 7.446 -1.171 1.00 0.00 110 LEU A O 13
ATOM 25590 N N . VAL A 1 111 ? 8.311 5.824 -0.191 1.00 0.00 111 VAL A N 13
ATOM 25591 C CA . VAL A 1 111 ? 8.678 6.649 0.955 1.00 0.00 111 VAL A CA 13
ATOM 25592 C C . VAL A 1 111 ? 9.689 7.719 0.551 1.00 0.00 111 VAL A C 13
ATOM 25593 O O . VAL A 1 111 ? 9.586 8.873 0.969 1.00 0.00 111 VAL A O 13
ATOM 25606 N N . LYS A 1 112 ? 10.660 7.328 -0.269 1.00 0.00 112 LYS A N 13
ATOM 25607 C CA . LYS A 1 112 ? 11.682 8.257 -0.733 1.00 0.00 112 LYS A CA 13
ATOM 25608 C C . LYS A 1 112 ? 11.048 9.388 -1.532 1.00 0.00 112 LYS A C 13
ATOM 25609 O O . LYS A 1 112 ? 11.548 10.513 -1.541 1.00 0.00 112 LYS A O 13
ATOM 25628 N N . LYS A 1 113 ? 9.938 9.082 -2.199 1.00 0.00 113 LYS A N 13
ATOM 25629 C CA . LYS A 1 113 ? 9.230 10.074 -2.999 1.00 0.00 113 LYS A CA 13
ATOM 25630 C C . LYS A 1 113 ? 8.563 11.121 -2.107 1.00 0.00 113 LYS A C 13
ATOM 25631 O O . LYS A 1 113 ? 8.247 12.221 -2.559 1.00 0.00 113 LYS A O 13
ATOM 25650 N N . ILE A 1 114 ? 8.355 10.772 -0.840 1.00 0.00 114 ILE A N 13
ATOM 25651 C CA . ILE A 1 114 ? 7.727 11.682 0.112 1.00 0.00 114 ILE A CA 13
ATOM 25652 C C . ILE A 1 114 ? 8.607 12.906 0.362 1.00 0.00 114 ILE A C 13
ATOM 25653 O O . ILE A 1 114 ? 9.821 12.782 0.530 1.00 0.00 114 ILE A O 13
ATOM 25669 N N . PRO A 1 115 ? 8.008 14.111 0.394 1.00 0.00 115 PRO A N 13
ATOM 25670 C CA . PRO A 1 115 ? 8.748 15.353 0.629 1.00 0.00 115 PRO A CA 13
ATOM 25671 C C . PRO A 1 115 ? 9.164 15.511 2.088 1.00 0.00 115 PRO A C 13
ATOM 25672 O O . PRO A 1 115 ? 10.272 15.958 2.385 1.00 0.00 115 PRO A O 13
ATOM 25683 N N . LYS A 1 116 ? 8.268 15.139 2.997 1.00 0.00 116 LYS A N 13
ATOM 25684 C CA . LYS A 1 116 ? 8.539 15.237 4.426 1.00 0.00 116 LYS A CA 13
ATOM 25685 C C . LYS A 1 116 ? 8.492 13.862 5.085 1.00 0.00 116 LYS A C 13
ATOM 25686 O O . LYS A 1 116 ? 7.617 13.583 5.906 1.00 0.00 116 LYS A O 13
ATOM 25705 N N . LYS A 1 117 ? 9.439 13.003 4.718 1.00 0.00 117 LYS A N 13
ATOM 25706 C CA . LYS A 1 117 ? 9.505 11.655 5.273 1.00 0.00 117 LYS A CA 13
ATOM 25707 C C . LYS A 1 117 ? 9.670 11.698 6.789 1.00 0.00 117 LYS A C 13
ATOM 25708 O O . LYS A 1 117 ? 10.633 12.339 7.261 1.00 0.00 117 LYS A O 13
ATOM 25728 N N . SER A 1 1 ? 10.314 4.477 -15.123 1.00 0.00 1 SER A N 14
ATOM 25729 C CA . SER A 1 1 ? 8.919 4.014 -14.901 1.00 0.00 1 SER A CA 14
ATOM 25730 C C . SER A 1 1 ? 8.433 4.384 -13.504 1.00 0.00 1 SER A C 14
ATOM 25731 O O . SER A 1 1 ? 9.178 4.956 -12.708 1.00 0.00 1 SER A O 14
ATOM 25741 N N . ARG A 1 2 ? 7.179 4.056 -13.212 1.00 0.00 2 ARG A N 14
ATOM 25742 C CA . ARG A 1 2 ? 6.592 4.357 -11.913 1.00 0.00 2 ARG A CA 14
ATOM 25743 C C . ARG A 1 2 ? 6.635 3.142 -10.999 1.00 0.00 2 ARG A C 14
ATOM 25744 O O . ARG A 1 2 ? 6.615 2.004 -11.469 1.00 0.00 2 ARG A O 14
ATOM 25765 N N . LEU A 1 3 ? 6.654 3.386 -9.691 1.00 0.00 3 LEU A N 14
ATOM 25766 C CA . LEU A 1 3 ? 6.645 2.298 -8.724 1.00 0.00 3 LEU A CA 14
ATOM 25767 C C . LEU A 1 3 ? 5.283 1.632 -8.779 1.00 0.00 3 LEU A C 14
ATOM 25768 O O . LEU A 1 3 ? 4.458 1.791 -7.879 1.00 0.00 3 LEU A O 14
ATOM 25784 N N . GLU A 1 4 ? 5.036 0.934 -9.877 1.00 0.00 4 GLU A N 14
ATOM 25785 C CA . GLU A 1 4 ? 3.756 0.293 -10.098 1.00 0.00 4 GLU A CA 14
ATOM 25786 C C . GLU A 1 4 ? 3.854 -1.228 -10.061 1.00 0.00 4 GLU A C 14
ATOM 25787 O O . GLU A 1 4 ? 4.943 -1.800 -10.042 1.00 0.00 4 GLU A O 14
ATOM 25799 N N . GLY A 1 5 ? 2.690 -1.866 -10.055 1.00 0.00 5 GLY A N 14
ATOM 25800 C CA . GLY A 1 5 ? 2.618 -3.312 -10.024 1.00 0.00 5 GLY A CA 14
ATOM 25801 C C . GLY A 1 5 ? 1.341 -3.786 -9.371 1.00 0.00 5 GLY A C 14
ATOM 25802 O O . GLY A 1 5 ? 0.320 -3.103 -9.439 1.00 0.00 5 GLY A O 14
ATOM 25806 N N . TRP A 1 6 ? 1.389 -4.944 -8.732 1.00 0.00 6 TRP A N 14
ATOM 25807 C CA . TRP A 1 6 ? 0.213 -5.480 -8.062 1.00 0.00 6 TRP A CA 14
ATOM 25808 C C . TRP A 1 6 ? 0.485 -5.707 -6.588 1.00 0.00 6 TRP A C 14
ATOM 25809 O O . TRP A 1 6 ? 1.406 -6.434 -6.216 1.00 0.00 6 TRP A O 14
ATOM 25830 N N . LEU A 1 7 ? -0.338 -5.099 -5.752 1.00 0.00 7 LEU A N 14
ATOM 25831 C CA . LEU A 1 7 ? -0.208 -5.250 -4.317 1.00 0.00 7 LEU A CA 14
ATOM 25832 C C . LEU A 1 7 ? -1.489 -5.841 -3.765 1.00 0.00 7 LEU A C 14
ATOM 25833 O O . LEU A 1 7 ? -2.562 -5.650 -4.327 1.00 0.00 7 LEU A O 14
ATOM 25849 N N . SER A 1 8 ? -1.371 -6.586 -2.688 1.00 0.00 8 SER A N 14
ATOM 25850 C CA . SER A 1 8 ? -2.531 -7.239 -2.102 1.00 0.00 8 SER A CA 14
ATOM 25851 C C . SER A 1 8 ? -3.134 -6.436 -0.959 1.00 0.00 8 SER A C 14
ATOM 25852 O O . SER A 1 8 ? -2.425 -5.902 -0.108 1.00 0.00 8 SER A O 14
ATOM 25860 N N . LEU A 1 9 ? -4.460 -6.368 -0.955 1.00 0.00 9 LEU A N 14
ATOM 25861 C CA . LEU A 1 9 ? -5.196 -5.645 0.072 1.00 0.00 9 LEU A CA 14
ATOM 25862 C C . LEU A 1 9 ? -6.159 -6.586 0.789 1.00 0.00 9 LEU A C 14
ATOM 25863 O O . LEU A 1 9 ? -6.609 -7.579 0.217 1.00 0.00 9 LEU A O 14
ATOM 25879 N N . PRO A 1 10 ? -6.490 -6.290 2.056 1.00 0.00 10 PRO A N 14
ATOM 25880 C CA . PRO A 1 10 ? -7.402 -7.124 2.844 1.00 0.00 10 PRO A CA 14
ATOM 25881 C C . PRO A 1 10 ? -8.786 -7.232 2.210 1.00 0.00 10 PRO A C 14
ATOM 25882 O O . PRO A 1 10 ? -9.586 -6.299 2.278 1.00 0.00 10 PRO A O 14
ATOM 25893 N N . VAL A 1 11 ? -9.060 -8.379 1.596 1.00 0.00 11 VAL A N 14
ATOM 25894 C CA . VAL A 1 11 ? -10.348 -8.615 0.949 1.00 0.00 11 VAL A CA 14
ATOM 25895 C C . VAL A 1 11 ? -11.230 -9.530 1.788 1.00 0.00 11 VAL A C 14
ATOM 25896 O O . VAL A 1 11 ? -10.814 -10.022 2.836 1.00 0.00 11 VAL A O 14
ATOM 25909 N N . ARG A 1 12 ? -12.451 -9.754 1.316 1.00 0.00 12 ARG A N 14
ATOM 25910 C CA . ARG A 1 12 ? -13.400 -10.611 2.018 1.00 0.00 12 ARG A CA 14
ATOM 25911 C C . ARG A 1 12 ? -14.091 -11.578 1.058 1.00 0.00 12 ARG A C 14
ATOM 25912 O O . ARG A 1 12 ? -15.046 -12.258 1.433 1.00 0.00 12 ARG A O 14
ATOM 25933 N N . ASN A 1 13 ? -13.597 -11.639 -0.178 1.00 0.00 13 ASN A N 14
ATOM 25934 C CA . ASN A 1 13 ? -14.158 -12.524 -1.192 1.00 0.00 13 ASN A CA 14
ATOM 25935 C C . ASN A 1 13 ? -15.664 -12.305 -1.355 1.00 0.00 13 ASN A C 14
ATOM 25936 O O . ASN A 1 13 ? -16.095 -11.537 -2.215 1.00 0.00 13 ASN A O 14
ATOM 25947 N N . ASN A 1 14 ? -16.458 -12.980 -0.529 1.00 0.00 14 ASN A N 14
ATOM 25948 C CA . ASN A 1 14 ? -17.910 -12.853 -0.592 1.00 0.00 14 ASN A CA 14
ATOM 25949 C C . ASN A 1 14 ? -18.449 -12.142 0.646 1.00 0.00 14 ASN A C 14
ATOM 25950 O O . ASN A 1 14 ? -19.185 -11.160 0.537 1.00 0.00 14 ASN A O 14
ATOM 25961 N N . THR A 1 15 ? -18.081 -12.642 1.821 1.00 0.00 15 THR A N 14
ATOM 25962 C CA . THR A 1 15 ? -18.530 -12.053 3.077 1.00 0.00 15 THR A CA 14
ATOM 25963 C C . THR A 1 15 ? -17.951 -12.808 4.270 1.00 0.00 15 THR A C 14
ATOM 25964 O O . THR A 1 15 ? -17.376 -12.208 5.179 1.00 0.00 15 THR A O 14
ATOM 25975 N N . LYS A 1 16 ? -18.107 -14.127 4.261 1.00 0.00 16 LYS A N 14
ATOM 25976 C CA . LYS A 1 16 ? -17.601 -14.965 5.342 1.00 0.00 16 LYS A CA 14
ATOM 25977 C C . LYS A 1 16 ? -16.100 -15.194 5.196 1.00 0.00 16 LYS A C 14
ATOM 25978 O O . LYS A 1 16 ? -15.355 -15.136 6.174 1.00 0.00 16 LYS A O 14
ATOM 25997 N N . LYS A 1 17 ? -15.664 -15.455 3.968 1.00 0.00 17 LYS A N 14
ATOM 25998 C CA . LYS A 1 17 ? -14.253 -15.695 3.695 1.00 0.00 17 LYS A CA 14
ATOM 25999 C C . LYS A 1 17 ? -13.501 -14.380 3.511 1.00 0.00 17 LYS A C 14
ATOM 26000 O O . LYS A 1 17 ? -14.096 -13.304 3.538 1.00 0.00 17 LYS A O 14
ATOM 26019 N N . PHE A 1 18 ? -12.189 -14.479 3.326 1.00 0.00 18 PHE A N 14
ATOM 26020 C CA . PHE A 1 18 ? -11.349 -13.302 3.137 1.00 0.00 18 PHE A CA 14
ATOM 26021 C C . PHE A 1 18 ? -9.910 -13.708 2.842 1.00 0.00 18 PHE A C 14
ATOM 26022 O O . PHE A 1 18 ? -9.522 -14.857 3.054 1.00 0.00 18 PHE A O 14
ATOM 26039 N N . GLY A 1 19 ? -9.121 -12.757 2.352 1.00 0.00 19 GLY A N 14
ATOM 26040 C CA . GLY A 1 19 ? -7.734 -13.040 2.037 1.00 0.00 19 GLY A CA 14
ATOM 26041 C C . GLY A 1 19 ? -7.008 -11.833 1.478 1.00 0.00 19 GLY A C 14
ATOM 26042 O O . GLY A 1 19 ? -7.028 -10.756 2.073 1.00 0.00 19 GLY A O 14
ATOM 26046 N N . TRP A 1 20 ? -6.364 -12.016 0.330 1.00 0.00 20 TRP A N 14
ATOM 26047 C CA . TRP A 1 20 ? -5.626 -10.935 -0.314 1.00 0.00 20 TRP A CA 14
ATOM 26048 C C . TRP A 1 20 ? -6.046 -10.784 -1.771 1.00 0.00 20 TRP A C 14
ATOM 26049 O O . TRP A 1 20 ? -6.515 -11.735 -2.393 1.00 0.00 20 TRP A O 14
ATOM 26070 N N . VAL A 1 21 ? -5.873 -9.581 -2.311 1.00 0.00 21 VAL A N 14
ATOM 26071 C CA . VAL A 1 21 ? -6.238 -9.315 -3.698 1.00 0.00 21 VAL A CA 14
ATOM 26072 C C . VAL A 1 21 ? -5.255 -8.348 -4.360 1.00 0.00 21 VAL A C 14
ATOM 26073 O O . VAL A 1 21 ? -5.131 -7.196 -3.949 1.00 0.00 21 VAL A O 14
ATOM 26086 N N . LYS A 1 22 ? -4.551 -8.826 -5.387 1.00 0.00 22 LYS A N 14
ATOM 26087 C CA . LYS A 1 22 ? -3.580 -7.998 -6.093 1.00 0.00 22 LYS A CA 14
ATOM 26088 C C . LYS A 1 22 ? -4.265 -6.935 -6.942 1.00 0.00 22 LYS A C 14
ATOM 26089 O O . LYS A 1 22 ? -4.865 -7.238 -7.973 1.00 0.00 22 LYS A O 14
ATOM 26108 N N . LYS A 1 23 ? -4.134 -5.685 -6.521 1.00 0.00 23 LYS A N 14
ATOM 26109 C CA . LYS A 1 23 ? -4.694 -4.565 -7.255 1.00 0.00 23 LYS A CA 14
ATOM 26110 C C . LYS A 1 23 ? -3.557 -3.790 -7.897 1.00 0.00 23 LYS A C 14
ATOM 26111 O O . LYS A 1 23 ? -2.480 -3.665 -7.314 1.00 0.00 23 LYS A O 14
ATOM 26130 N N . TYR A 1 24 ? -3.778 -3.293 -9.099 1.00 0.00 24 TYR A N 14
ATOM 26131 C CA . TYR A 1 24 ? -2.735 -2.561 -9.799 1.00 0.00 24 TYR A CA 14
ATOM 26132 C C . TYR A 1 24 ? -2.499 -1.190 -9.181 1.00 0.00 24 TYR A C 14
ATOM 26133 O O . TYR A 1 24 ? -3.266 -0.253 -9.399 1.00 0.00 24 TYR A O 14
ATOM 26151 N N . VAL A 1 25 ? -1.417 -1.085 -8.419 1.00 0.00 25 VAL A N 14
ATOM 26152 C CA . VAL A 1 25 ? -1.049 0.167 -7.772 1.00 0.00 25 VAL A CA 14
ATOM 26153 C C . VAL A 1 25 ? 0.119 0.814 -8.504 1.00 0.00 25 VAL A C 14
ATOM 26154 O O . VAL A 1 25 ? 1.177 0.206 -8.652 1.00 0.00 25 VAL A O 14
ATOM 26167 N N . ILE A 1 26 ? -0.077 2.044 -8.966 1.00 0.00 26 ILE A N 14
ATOM 26168 C CA . ILE A 1 26 ? 0.970 2.765 -9.685 1.00 0.00 26 ILE A CA 14
ATOM 26169 C C . ILE A 1 26 ? 1.289 4.084 -8.990 1.00 0.00 26 ILE A C 14
ATOM 26170 O O . ILE A 1 26 ? 0.445 4.977 -8.919 1.00 0.00 26 ILE A O 14
ATOM 26186 N N . VAL A 1 27 ? 2.509 4.201 -8.471 1.00 0.00 27 VAL A N 14
ATOM 26187 C CA . VAL A 1 27 ? 2.923 5.417 -7.778 1.00 0.00 27 VAL A CA 14
ATOM 26188 C C . VAL A 1 27 ? 3.504 6.438 -8.751 1.00 0.00 27 VAL A C 14
ATOM 26189 O O . VAL A 1 27 ? 4.532 6.193 -9.382 1.00 0.00 27 VAL A O 14
ATOM 26202 N N . SER A 1 28 ? 2.840 7.583 -8.864 1.00 0.00 28 SER A N 14
ATOM 26203 C CA . SER A 1 28 ? 3.290 8.645 -9.756 1.00 0.00 28 SER A CA 14
ATOM 26204 C C . SER A 1 28 ? 4.107 9.683 -8.995 1.00 0.00 28 SER A C 14
ATOM 26205 O O . SER A 1 28 ? 4.127 9.689 -7.764 1.00 0.00 28 SER A O 14
ATOM 26213 N N . SER A 1 29 ? 4.781 10.558 -9.733 1.00 0.00 29 SER A N 14
ATOM 26214 C CA . SER A 1 29 ? 5.600 11.600 -9.127 1.00 0.00 29 SER A CA 14
ATOM 26215 C C . SER A 1 29 ? 4.754 12.511 -8.242 1.00 0.00 29 SER A C 14
ATOM 26216 O O . SER A 1 29 ? 3.920 13.270 -8.734 1.00 0.00 29 SER A O 14
ATOM 26224 N N . LYS A 1 30 ? 4.979 12.431 -6.933 1.00 0.00 30 LYS A N 14
ATOM 26225 C CA . LYS A 1 30 ? 4.240 13.249 -5.979 1.00 0.00 30 LYS A CA 14
ATOM 26226 C C . LYS A 1 30 ? 2.752 12.912 -6.004 1.00 0.00 30 LYS A C 14
ATOM 26227 O O . LYS A 1 30 ? 1.906 13.778 -5.779 1.00 0.00 30 LYS A O 14
ATOM 26246 N N . LYS A 1 31 ? 2.441 11.650 -6.280 1.00 0.00 31 LYS A N 14
ATOM 26247 C CA . LYS A 1 31 ? 1.055 11.201 -6.334 1.00 0.00 31 LYS A CA 14
ATOM 26248 C C . LYS A 1 31 ? 0.974 9.678 -6.383 1.00 0.00 31 LYS A C 14
ATOM 26249 O O . LYS A 1 31 ? 1.805 9.023 -7.011 1.00 0.00 31 LYS A O 14
ATOM 26268 N N . ILE A 1 32 ? -0.034 9.121 -5.721 1.00 0.00 32 ILE A N 14
ATOM 26269 C CA . ILE A 1 32 ? -0.229 7.675 -5.693 1.00 0.00 32 ILE A CA 14
ATOM 26270 C C . ILE A 1 32 ? -1.544 7.293 -6.362 1.00 0.00 32 ILE A C 14
ATOM 26271 O O . ILE A 1 32 ? -2.607 7.788 -5.992 1.00 0.00 32 ILE A O 14
ATOM 26287 N N . LEU A 1 33 ? -1.464 6.413 -7.355 1.00 0.00 33 LEU A N 14
ATOM 26288 C CA . LEU A 1 33 ? -2.649 5.972 -8.079 1.00 0.00 33 LEU A CA 14
ATOM 26289 C C . LEU A 1 33 ? -2.993 4.523 -7.744 1.00 0.00 33 LEU A C 14
ATOM 26290 O O . LEU A 1 33 ? -2.108 3.705 -7.494 1.00 0.00 33 LEU A O 14
ATOM 26306 N N . PHE A 1 34 ? -4.286 4.217 -7.748 1.00 0.00 34 PHE A N 14
ATOM 26307 C CA . PHE A 1 34 ? -4.757 2.869 -7.451 1.00 0.00 34 PHE A CA 14
ATOM 26308 C C . PHE A 1 34 ? -5.821 2.440 -8.456 1.00 0.00 34 PHE A C 14
ATOM 26309 O O . PHE A 1 34 ? -6.850 3.100 -8.605 1.00 0.00 34 PHE A O 14
ATOM 26326 N N . TYR A 1 35 ? -5.566 1.334 -9.147 1.00 0.00 35 TYR A N 14
ATOM 26327 C CA . TYR A 1 35 ? -6.502 0.822 -10.140 1.00 0.00 35 TYR A CA 14
ATOM 26328 C C . TYR A 1 35 ? -6.857 -0.634 -9.860 1.00 0.00 35 TYR A C 14
ATOM 26329 O O . TYR A 1 35 ? -6.375 -1.226 -8.893 1.00 0.00 35 TYR A O 14
ATOM 26347 N N . ASP A 1 36 ? -7.701 -1.204 -10.713 1.00 0.00 36 ASP A N 14
ATOM 26348 C CA . ASP A 1 36 ? -8.122 -2.592 -10.559 1.00 0.00 36 ASP A CA 14
ATOM 26349 C C . ASP A 1 36 ? -7.549 -3.462 -11.675 1.00 0.00 36 ASP A C 14
ATOM 26350 O O . ASP A 1 36 ? -7.354 -4.665 -11.499 1.00 0.00 36 ASP A O 14
ATOM 26359 N N . SER A 1 37 ? -7.282 -2.848 -12.825 1.00 0.00 37 SER A N 14
ATOM 26360 C CA . SER A 1 37 ? -6.731 -3.569 -13.967 1.00 0.00 37 SER A CA 14
ATOM 26361 C C . SER A 1 37 ? -6.083 -2.607 -14.955 1.00 0.00 37 SER A C 14
ATOM 26362 O O . SER A 1 37 ? -6.255 -1.391 -14.859 1.00 0.00 37 SER A O 14
ATOM 26370 N N . GLU A 1 38 ? -5.336 -3.157 -15.906 1.00 0.00 38 GLU A N 14
ATOM 26371 C CA . GLU A 1 38 ? -4.660 -2.348 -16.915 1.00 0.00 38 GLU A CA 14
ATOM 26372 C C . GLU A 1 38 ? -5.671 -1.658 -17.824 1.00 0.00 38 GLU A C 14
ATOM 26373 O O . GLU A 1 38 ? -5.490 -0.502 -18.207 1.00 0.00 38 GLU A O 14
ATOM 26385 N N . GLN A 1 39 ? -6.737 -2.376 -18.169 1.00 0.00 39 GLN A N 14
ATOM 26386 C CA . GLN A 1 39 ? -7.776 -1.832 -19.034 1.00 0.00 39 GLN A CA 14
ATOM 26387 C C . GLN A 1 39 ? -8.392 -0.577 -18.422 1.00 0.00 39 GLN A C 14
ATOM 26388 O O . GLN A 1 39 ? -8.544 0.443 -19.096 1.00 0.00 39 GLN A O 14
ATOM 26402 N N . ASP A 1 40 ? -8.741 -0.660 -17.143 1.00 0.00 40 ASP A N 14
ATOM 26403 C CA . ASP A 1 40 ? -9.339 0.470 -16.442 1.00 0.00 40 ASP A CA 14
ATOM 26404 C C . ASP A 1 40 ? -8.360 1.638 -16.361 1.00 0.00 40 ASP A C 14
ATOM 26405 O O . ASP A 1 40 ? -8.764 2.801 -16.351 1.00 0.00 40 ASP A O 14
ATOM 26414 N N . LYS A 1 41 ? -7.071 1.319 -16.306 1.00 0.00 41 LYS A N 14
ATOM 26415 C CA . LYS A 1 41 ? -6.033 2.340 -16.228 1.00 0.00 41 LYS A CA 14
ATOM 26416 C C . LYS A 1 41 ? -6.022 3.200 -17.489 1.00 0.00 41 LYS A C 14
ATOM 26417 O O . LYS A 1 41 ? -5.972 4.427 -17.415 1.00 0.00 41 LYS A O 14
ATOM 26436 N N . GLU A 1 42 ? -6.071 2.547 -18.645 1.00 0.00 42 GLU A N 14
ATOM 26437 C CA . GLU A 1 42 ? -6.067 3.252 -19.922 1.00 0.00 42 GLU A CA 14
ATOM 26438 C C . GLU A 1 42 ? -7.254 4.206 -20.023 1.00 0.00 42 GLU A C 14
ATOM 26439 O O . GLU A 1 42 ? -7.188 5.224 -20.710 1.00 0.00 42 GLU A O 14
ATOM 26451 N N . GLN A 1 43 ? -8.339 3.869 -19.332 1.00 0.00 43 GLN A N 14
ATOM 26452 C CA . GLN A 1 43 ? -9.541 4.697 -19.343 1.00 0.00 43 GLN A CA 14
ATOM 26453 C C . GLN A 1 43 ? -9.402 5.895 -18.403 1.00 0.00 43 GLN A C 14
ATOM 26454 O O . GLN A 1 43 ? -10.301 6.731 -18.318 1.00 0.00 43 GLN A O 14
ATOM 26468 N N . SER A 1 44 ? -8.274 5.976 -17.698 1.00 0.00 44 SER A N 14
ATOM 26469 C CA . SER A 1 44 ? -8.030 7.073 -16.770 1.00 0.00 44 SER A CA 14
ATOM 26470 C C . SER A 1 44 ? -9.035 7.051 -15.622 1.00 0.00 44 SER A C 14
ATOM 26471 O O . SER A 1 44 ? -9.434 8.099 -15.111 1.00 0.00 44 SER A O 14
ATOM 26479 N N . ASN A 1 45 ? -9.441 5.851 -15.221 1.00 0.00 45 ASN A N 14
ATOM 26480 C CA . ASN A 1 45 ? -10.399 5.691 -14.133 1.00 0.00 45 ASN A CA 14
ATOM 26481 C C . ASN A 1 45 ? -9.714 5.146 -12.881 1.00 0.00 45 ASN A C 14
ATOM 26482 O O . ASN A 1 45 ? -9.774 3.948 -12.603 1.00 0.00 45 ASN A O 14
ATOM 26493 N N . PRO A 1 46 ? -9.051 6.023 -12.107 1.00 0.00 46 PRO A N 14
ATOM 26494 C CA . PRO A 1 46 ? -8.352 5.622 -10.882 1.00 0.00 46 PRO A CA 14
ATOM 26495 C C . PRO A 1 46 ? -9.315 5.244 -9.761 1.00 0.00 46 PRO A C 14
ATOM 26496 O O . PRO A 1 46 ? -10.091 6.074 -9.290 1.00 0.00 46 PRO A O 14
ATOM 26507 N N . TYR A 1 47 ? -9.256 3.985 -9.339 1.00 0.00 47 TYR A N 14
ATOM 26508 C CA . TYR A 1 47 ? -10.118 3.494 -8.273 1.00 0.00 47 TYR A CA 14
ATOM 26509 C C . TYR A 1 47 ? -9.892 4.279 -6.985 1.00 0.00 47 TYR A C 14
ATOM 26510 O O . TYR A 1 47 ? -10.806 4.446 -6.178 1.00 0.00 47 TYR A O 14
ATOM 26528 N N . MET A 1 48 ? -8.666 4.760 -6.799 1.00 0.00 48 MET A N 14
ATOM 26529 C CA . MET A 1 48 ? -8.318 5.526 -5.608 1.00 0.00 48 MET A CA 14
ATOM 26530 C C . MET A 1 48 ? -6.943 6.168 -5.757 1.00 0.00 48 MET A C 14
ATOM 26531 O O . MET A 1 48 ? -5.980 5.509 -6.150 1.00 0.00 48 MET A O 14
ATOM 26545 N N . VAL A 1 49 ? -6.857 7.455 -5.440 1.00 0.00 49 VAL A N 14
ATOM 26546 C CA . VAL A 1 49 ? -5.599 8.184 -5.538 1.00 0.00 49 VAL A CA 14
ATOM 26547 C C . VAL A 1 49 ? -5.247 8.853 -4.213 1.00 0.00 49 VAL A C 14
ATOM 26548 O O . VAL A 1 49 ? -6.107 9.433 -3.550 1.00 0.00 49 VAL A O 14
ATOM 26561 N N . LEU A 1 50 ? -3.976 8.768 -3.832 1.00 0.00 50 LEU A N 14
ATOM 26562 C CA . LEU A 1 50 ? -3.510 9.366 -2.586 1.00 0.00 50 LEU A CA 14
ATOM 26563 C C . LEU A 1 50 ? -2.404 10.382 -2.849 1.00 0.00 50 LEU A C 14
ATOM 26564 O O . LEU A 1 50 ? -1.710 10.310 -3.864 1.00 0.00 50 LEU A O 14
ATOM 26580 N N . ASP A 1 51 ? -2.243 11.325 -1.927 1.00 0.00 51 ASP A N 14
ATOM 26581 C CA . ASP A 1 51 ? -1.219 12.355 -2.058 1.00 0.00 51 ASP A CA 14
ATOM 26582 C C . ASP A 1 51 ? 0.034 11.974 -1.278 1.00 0.00 51 ASP A C 14
ATOM 26583 O O . ASP A 1 51 ? 0.008 11.876 -0.051 1.00 0.00 51 ASP A O 14
ATOM 26592 N N . ILE A 1 52 ? 1.132 11.761 -1.998 1.00 0.00 52 ILE A N 14
ATOM 26593 C CA . ILE A 1 52 ? 2.398 11.391 -1.375 1.00 0.00 52 ILE A CA 14
ATOM 26594 C C . ILE A 1 52 ? 2.798 12.396 -0.300 1.00 0.00 52 ILE A C 14
ATOM 26595 O O . ILE A 1 52 ? 3.331 12.024 0.745 1.00 0.00 52 ILE A O 14
ATOM 26611 N N . ASP A 1 53 ? 2.534 13.671 -0.563 1.00 0.00 53 ASP A N 14
ATOM 26612 C CA . ASP A 1 53 ? 2.866 14.730 0.382 1.00 0.00 53 ASP A CA 14
ATOM 26613 C C . ASP A 1 53 ? 1.987 14.641 1.628 1.00 0.00 53 ASP A C 14
ATOM 26614 O O . ASP A 1 53 ? 2.393 15.049 2.716 1.00 0.00 53 ASP A O 14
ATOM 26623 N N . LYS A 1 54 ? 0.781 14.104 1.461 1.00 0.00 54 LYS A N 14
ATOM 26624 C CA . LYS A 1 54 ? -0.152 13.962 2.573 1.00 0.00 54 LYS A CA 14
ATOM 26625 C C . LYS A 1 54 ? 0.273 12.833 3.508 1.00 0.00 54 LYS A C 14
ATOM 26626 O O . LYS A 1 54 ? -0.141 12.788 4.667 1.00 0.00 54 LYS A O 14
ATOM 26645 N N . LEU A 1 55 ? 1.101 11.921 3.002 1.00 0.00 55 LEU A N 14
ATOM 26646 C CA . LEU A 1 55 ? 1.578 10.794 3.799 1.00 0.00 55 LEU A CA 14
ATOM 26647 C C . LEU A 1 55 ? 2.178 11.268 5.117 1.00 0.00 55 LEU A C 14
ATOM 26648 O O . LEU A 1 55 ? 2.641 12.404 5.229 1.00 0.00 55 LEU A O 14
ATOM 26664 N N . PHE A 1 56 ? 2.169 10.390 6.113 1.00 0.00 56 PHE A N 14
ATOM 26665 C CA . PHE A 1 56 ? 2.714 10.715 7.425 1.00 0.00 56 PHE A CA 14
ATOM 26666 C C . PHE A 1 56 ? 3.936 9.856 7.730 1.00 0.00 56 PHE A C 14
ATOM 26667 O O . PHE A 1 56 ? 4.908 10.327 8.320 1.00 0.00 56 PHE A O 14
ATOM 26684 N N . HIS A 1 57 ? 3.880 8.591 7.323 1.00 0.00 57 HIS A N 14
ATOM 26685 C CA . HIS A 1 57 ? 4.984 7.665 7.551 1.00 0.00 57 HIS A CA 14
ATOM 26686 C C . HIS A 1 57 ? 4.677 6.291 6.967 1.00 0.00 57 HIS A C 14
ATOM 26687 O O . HIS A 1 57 ? 3.593 5.745 7.172 1.00 0.00 57 HIS A O 14
ATOM 26702 N N . VAL A 1 58 ? 5.642 5.736 6.241 1.00 0.00 58 VAL A N 14
ATOM 26703 C CA . VAL A 1 58 ? 5.481 4.423 5.629 1.00 0.00 58 VAL A CA 14
ATOM 26704 C C . VAL A 1 58 ? 6.492 3.432 6.195 1.00 0.00 58 VAL A C 14
ATOM 26705 O O . VAL A 1 58 ? 7.695 3.689 6.191 1.00 0.00 58 VAL A O 14
ATOM 26718 N N . ARG A 1 59 ? 5.998 2.299 6.686 1.00 0.00 59 ARG A N 14
ATOM 26719 C CA . ARG A 1 59 ? 6.867 1.277 7.258 1.00 0.00 59 ARG A CA 14
ATOM 26720 C C . ARG A 1 59 ? 6.188 -0.091 7.251 1.00 0.00 59 ARG A C 14
ATOM 26721 O O . ARG A 1 59 ? 4.961 -0.184 7.224 1.00 0.00 59 ARG A O 14
ATOM 26742 N N . PRO A 1 60 ? 6.984 -1.175 7.276 1.00 0.00 60 PRO A N 14
ATOM 26743 C CA . PRO A 1 60 ? 6.457 -2.544 7.273 1.00 0.00 60 PRO A CA 14
ATOM 26744 C C . PRO A 1 60 ? 5.629 -2.848 8.515 1.00 0.00 60 PRO A C 14
ATOM 26745 O O . PRO A 1 60 ? 5.816 -2.234 9.564 1.00 0.00 60 PRO A O 14
ATOM 26756 N N . VAL A 1 61 ? 4.711 -3.801 8.388 1.00 0.00 61 VAL A N 14
ATOM 26757 C CA . VAL A 1 61 ? 3.852 -4.187 9.502 1.00 0.00 61 VAL A CA 14
ATOM 26758 C C . VAL A 1 61 ? 4.386 -5.436 10.199 1.00 0.00 61 VAL A C 14
ATOM 26759 O O . VAL A 1 61 ? 5.208 -6.165 9.644 1.00 0.00 61 VAL A O 14
ATOM 26772 N N . THR A 1 62 ? 3.912 -5.675 11.417 1.00 0.00 62 THR A N 14
ATOM 26773 C CA . THR A 1 62 ? 4.340 -6.836 12.189 1.00 0.00 62 THR A CA 14
ATOM 26774 C C . THR A 1 62 ? 3.210 -7.854 12.312 1.00 0.00 62 THR A C 14
ATOM 26775 O O . THR A 1 62 ? 2.119 -7.651 11.780 1.00 0.00 62 THR A O 14
ATOM 26786 N N . GLN A 1 63 ? 3.478 -8.947 13.020 1.00 0.00 63 GLN A N 14
ATOM 26787 C CA . GLN A 1 63 ? 2.482 -9.994 13.213 1.00 0.00 63 GLN A CA 14
ATOM 26788 C C . GLN A 1 63 ? 1.279 -9.477 13.998 1.00 0.00 63 GLN A C 14
ATOM 26789 O O . GLN A 1 63 ? 0.214 -10.092 13.989 1.00 0.00 63 GLN A O 14
ATOM 26803 N N . THR A 1 64 ? 1.451 -8.346 14.675 1.00 0.00 64 THR A N 14
ATOM 26804 C CA . THR A 1 64 ? 0.375 -7.755 15.462 1.00 0.00 64 THR A CA 14
ATOM 26805 C C . THR A 1 64 ? -0.646 -7.063 14.563 1.00 0.00 64 THR A C 14
ATOM 26806 O O . THR A 1 64 ? -1.820 -6.949 14.913 1.00 0.00 64 THR A O 14
ATOM 26817 N N . ASP A 1 65 ? -0.189 -6.600 13.402 1.00 0.00 65 ASP A N 14
ATOM 26818 C CA . ASP A 1 65 ? -1.063 -5.916 12.454 1.00 0.00 65 ASP A CA 14
ATOM 26819 C C . ASP A 1 65 ? -2.119 -6.865 11.892 1.00 0.00 65 ASP A C 14
ATOM 26820 O O . ASP A 1 65 ? -3.189 -6.435 11.468 1.00 0.00 65 ASP A O 14
ATOM 26829 N N . VAL A 1 66 ? -1.807 -8.157 11.888 1.00 0.00 66 VAL A N 14
ATOM 26830 C CA . VAL A 1 66 ? -2.727 -9.163 11.374 1.00 0.00 66 VAL A CA 14
ATOM 26831 C C . VAL A 1 66 ? -2.787 -10.374 12.297 1.00 0.00 66 VAL A C 14
ATOM 26832 O O . VAL A 1 66 ? -2.126 -10.413 13.333 1.00 0.00 66 VAL A O 14
ATOM 26845 N N . TYR A 1 67 ? -3.583 -11.363 11.911 1.00 0.00 67 TYR A N 14
ATOM 26846 C CA . TYR A 1 67 ? -3.729 -12.581 12.699 1.00 0.00 67 TYR A CA 14
ATOM 26847 C C . TYR A 1 67 ? -3.949 -13.786 11.791 1.00 0.00 67 TYR A C 14
ATOM 26848 O O . TYR A 1 67 ? -3.308 -14.825 11.955 1.00 0.00 67 TYR A O 14
ATOM 26866 N N . ARG A 1 68 ? -4.853 -13.637 10.828 1.00 0.00 68 ARG A N 14
ATOM 26867 C CA . ARG A 1 68 ? -5.150 -14.710 9.887 1.00 0.00 68 ARG A CA 14
ATOM 26868 C C . ARG A 1 68 ? -4.016 -14.877 8.879 1.00 0.00 68 ARG A C 14
ATOM 26869 O O . ARG A 1 68 ? -3.828 -15.953 8.312 1.00 0.00 68 ARG A O 14
ATOM 26890 N N . ALA A 1 69 ? -3.261 -13.802 8.662 1.00 0.00 69 ALA A N 14
ATOM 26891 C CA . ALA A 1 69 ? -2.144 -13.825 7.725 1.00 0.00 69 ALA A CA 14
ATOM 26892 C C . ALA A 1 69 ? -1.145 -14.920 8.085 1.00 0.00 69 ALA A C 14
ATOM 26893 O O . ALA A 1 69 ? -1.424 -15.775 8.926 1.00 0.00 69 ALA A O 14
ATOM 26900 N N . ASP A 1 70 ? 0.017 -14.890 7.441 1.00 0.00 70 ASP A N 14
ATOM 26901 C CA . ASP A 1 70 ? 1.057 -15.881 7.694 1.00 0.00 70 ASP A CA 14
ATOM 26902 C C . ASP A 1 70 ? 2.372 -15.205 8.068 1.00 0.00 70 ASP A C 14
ATOM 26903 O O . ASP A 1 70 ? 2.721 -14.160 7.519 1.00 0.00 70 ASP A O 14
ATOM 26912 N N . ALA A 1 71 ? 3.096 -15.809 9.007 1.00 0.00 71 ALA A N 14
ATOM 26913 C CA . ALA A 1 71 ? 4.374 -15.266 9.459 1.00 0.00 71 ALA A CA 14
ATOM 26914 C C . ALA A 1 71 ? 5.281 -14.915 8.283 1.00 0.00 71 ALA A C 14
ATOM 26915 O O . ALA A 1 71 ? 6.124 -14.023 8.381 1.00 0.00 71 ALA A O 14
ATOM 26922 N N . LYS A 1 72 ? 5.099 -15.619 7.170 1.00 0.00 72 LYS A N 14
ATOM 26923 C CA . LYS A 1 72 ? 5.899 -15.378 5.975 1.00 0.00 72 LYS A CA 14
ATOM 26924 C C . LYS A 1 72 ? 5.392 -14.159 5.214 1.00 0.00 72 LYS A C 14
ATOM 26925 O O . LYS A 1 72 ? 6.160 -13.469 4.544 1.00 0.00 72 LYS A O 14
ATOM 26944 N N . GLU A 1 73 ? 4.092 -13.899 5.319 1.00 0.00 73 GLU A N 14
ATOM 26945 C CA . GLU A 1 73 ? 3.481 -12.763 4.639 1.00 0.00 73 GLU A CA 14
ATOM 26946 C C . GLU A 1 73 ? 3.729 -11.465 5.401 1.00 0.00 73 GLU A C 14
ATOM 26947 O O . GLU A 1 73 ? 3.857 -10.398 4.801 1.00 0.00 73 GLU A O 14
ATOM 26959 N N . ILE A 1 74 ? 3.792 -11.562 6.727 1.00 0.00 74 ILE A N 14
ATOM 26960 C CA . ILE A 1 74 ? 4.020 -10.392 7.572 1.00 0.00 74 ILE A CA 14
ATOM 26961 C C . ILE A 1 74 ? 5.162 -9.521 7.045 1.00 0.00 74 ILE A C 14
ATOM 26962 O O . ILE A 1 74 ? 4.988 -8.317 6.849 1.00 0.00 74 ILE A O 14
ATOM 26978 N N . PRO A 1 75 ? 6.351 -10.108 6.805 1.00 0.00 75 PRO A N 14
ATOM 26979 C CA . PRO A 1 75 ? 7.507 -9.358 6.300 1.00 0.00 75 PRO A CA 14
ATOM 26980 C C . PRO A 1 75 ? 7.290 -8.823 4.886 1.00 0.00 75 PRO A C 14
ATOM 26981 O O . PRO A 1 75 ? 8.058 -7.989 4.406 1.00 0.00 75 PRO A O 14
ATOM 26992 N N . ARG A 1 76 ? 6.245 -9.306 4.220 1.00 0.00 76 ARG A N 14
ATOM 26993 C CA . ARG A 1 76 ? 5.940 -8.870 2.860 1.00 0.00 76 ARG A CA 14
ATOM 26994 C C . ARG A 1 76 ? 4.798 -7.852 2.839 1.00 0.00 76 ARG A C 14
ATOM 26995 O O . ARG A 1 76 ? 4.355 -7.434 1.769 1.00 0.00 76 ARG A O 14
ATOM 27016 N N . ILE A 1 77 ? 4.324 -7.456 4.018 1.00 0.00 77 ILE A N 14
ATOM 27017 C CA . ILE A 1 77 ? 3.236 -6.490 4.114 1.00 0.00 77 ILE A CA 14
ATOM 27018 C C . ILE A 1 77 ? 3.724 -5.169 4.701 1.00 0.00 77 ILE A C 14
ATOM 27019 O O . ILE A 1 77 ? 4.428 -5.149 5.712 1.00 0.00 77 ILE A O 14
ATOM 27035 N N . PHE A 1 78 ? 3.340 -4.067 4.065 1.00 0.00 78 PHE A N 14
ATOM 27036 C CA . PHE A 1 78 ? 3.733 -2.742 4.531 1.00 0.00 78 PHE A CA 14
ATOM 27037 C C . PHE A 1 78 ? 2.525 -1.817 4.620 1.00 0.00 78 PHE A C 14
ATOM 27038 O O . PHE A 1 78 ? 1.583 -1.930 3.836 1.00 0.00 78 PHE A O 14
ATOM 27055 N N . GLN A 1 79 ? 2.555 -0.906 5.588 1.00 0.00 79 GLN A N 14
ATOM 27056 C CA . GLN A 1 79 ? 1.457 0.034 5.789 1.00 0.00 79 GLN A CA 14
ATOM 27057 C C . GLN A 1 79 ? 1.890 1.466 5.487 1.00 0.00 79 GLN A C 14
ATOM 27058 O O . GLN A 1 79 ? 3.013 1.866 5.794 1.00 0.00 79 GLN A O 14
ATOM 27072 N N . ILE A 1 80 ? 0.984 2.233 4.886 1.00 0.00 80 ILE A N 14
ATOM 27073 C CA . ILE A 1 80 ? 1.260 3.623 4.542 1.00 0.00 80 ILE A CA 14
ATOM 27074 C C . ILE A 1 80 ? 0.218 4.554 5.155 1.00 0.00 80 ILE A C 14
ATOM 27075 O O . ILE A 1 80 ? -0.959 4.497 4.806 1.00 0.00 80 ILE A O 14
ATOM 27091 N N . LEU A 1 81 ? 0.660 5.413 6.070 1.00 0.00 81 LEU A N 14
ATOM 27092 C CA . LEU A 1 81 ? -0.238 6.357 6.726 1.00 0.00 81 LEU A CA 14
ATOM 27093 C C . LEU A 1 81 ? -0.373 7.636 5.910 1.00 0.00 81 LEU A C 14
ATOM 27094 O O . LEU A 1 81 ? 0.602 8.125 5.338 1.00 0.00 81 LEU A O 14
ATOM 27110 N N . TYR A 1 82 ? -1.586 8.175 5.860 1.00 0.00 82 TYR A N 14
ATOM 27111 C CA . TYR A 1 82 ? -1.848 9.400 5.113 1.00 0.00 82 TYR A CA 14
ATOM 27112 C C . TYR A 1 82 ? -2.977 10.199 5.755 1.00 0.00 82 TYR A C 14
ATOM 27113 O O . TYR A 1 82 ? -3.951 9.632 6.248 1.00 0.00 82 TYR A O 14
ATOM 27131 N N . ALA A 1 83 ? -2.837 11.520 5.743 1.00 0.00 83 ALA A N 14
ATOM 27132 C CA . ALA A 1 83 ? -3.845 12.400 6.322 1.00 0.00 83 ALA A CA 14
ATOM 27133 C C . ALA A 1 83 ? -5.081 12.475 5.434 1.00 0.00 83 ALA A C 14
ATOM 27134 O O . ALA A 1 83 ? -4.999 12.862 4.268 1.00 0.00 83 ALA A O 14
ATOM 27141 N N . ASN A 1 84 ? -6.229 12.099 5.990 1.00 0.00 84 ASN A N 14
ATOM 27142 C CA . ASN A 1 84 ? -7.482 12.124 5.243 1.00 0.00 84 ASN A CA 14
ATOM 27143 C C . ASN A 1 84 ? -8.316 13.349 5.612 1.00 0.00 84 ASN A C 14
ATOM 27144 O O . ASN A 1 84 ? -8.861 14.027 4.741 1.00 0.00 84 ASN A O 14
ATOM 27155 N N . GLU A 1 85 ? -8.413 13.623 6.910 1.00 0.00 85 GLU A N 14
ATOM 27156 C CA . GLU A 1 85 ? -9.182 14.764 7.396 1.00 0.00 85 GLU A CA 14
ATOM 27157 C C . GLU A 1 85 ? -8.272 15.786 8.070 1.00 0.00 85 GLU A C 14
ATOM 27158 O O . GLU A 1 85 ? -8.380 16.987 7.824 1.00 0.00 85 GLU A O 14
ATOM 27170 N N . GLY A 1 86 ? -7.374 15.298 8.922 1.00 0.00 86 GLY A N 14
ATOM 27171 C CA . GLY A 1 86 ? -6.458 16.180 9.618 1.00 0.00 86 GLY A CA 14
ATOM 27172 C C . GLY A 1 86 ? -5.128 15.517 9.914 1.00 0.00 86 GLY A C 14
ATOM 27173 O O . GLY A 1 86 ? -4.213 15.554 9.092 1.00 0.00 86 GLY A O 14
ATOM 27177 N N . ILE A 1 87 ? -5.020 14.909 11.091 1.00 0.00 87 ILE A N 14
ATOM 27178 C CA . ILE A 1 87 ? -3.790 14.234 11.491 1.00 0.00 87 ILE A CA 14
ATOM 27179 C C . ILE A 1 87 ? -4.091 12.906 12.177 1.00 0.00 87 ILE A C 14
ATOM 27180 O O . ILE A 1 87 ? -3.765 11.839 11.657 1.00 0.00 87 ILE A O 14
ATOM 27196 N N . SER A 1 88 ? -4.713 12.981 13.350 1.00 0.00 88 SER A N 14
ATOM 27197 C CA . SER A 1 88 ? -5.057 11.785 14.111 1.00 0.00 88 SER A CA 14
ATOM 27198 C C . SER A 1 88 ? -5.999 10.883 13.321 1.00 0.00 88 SER A C 14
ATOM 27199 O O . SER A 1 88 ? -5.969 9.661 13.464 1.00 0.00 88 SER A O 14
ATOM 27207 N N . SER A 1 89 ? -6.836 11.492 12.488 1.00 0.00 89 SER A N 14
ATOM 27208 C CA . SER A 1 89 ? -7.788 10.740 11.675 1.00 0.00 89 SER A CA 14
ATOM 27209 C C . SER A 1 89 ? -7.088 10.039 10.516 1.00 0.00 89 SER A C 14
ATOM 27210 O O . SER A 1 89 ? -7.605 9.063 9.969 1.00 0.00 89 SER A O 14
ATOM 27218 N N . ALA A 1 90 ? -5.911 10.545 10.141 1.00 0.00 90 ALA A N 14
ATOM 27219 C CA . ALA A 1 90 ? -5.130 9.977 9.042 1.00 0.00 90 ALA A CA 14
ATOM 27220 C C . ALA A 1 90 ? -5.211 8.453 9.016 1.00 0.00 90 ALA A C 14
ATOM 27221 O O . ALA A 1 90 ? -4.809 7.783 9.967 1.00 0.00 90 ALA A O 14
ATOM 27228 N N . LYS A 1 91 ? -5.739 7.914 7.923 1.00 0.00 91 LYS A N 14
ATOM 27229 C CA . LYS A 1 91 ? -5.879 6.472 7.771 1.00 0.00 91 LYS A CA 14
ATOM 27230 C C . LYS A 1 91 ? -4.609 5.862 7.191 1.00 0.00 91 LYS A C 14
ATOM 27231 O O . LYS A 1 91 ? -3.622 6.561 6.955 1.00 0.00 91 LYS A O 14
ATOM 27250 N N . ASN A 1 92 ? -4.638 4.553 6.967 1.00 0.00 92 ASN A N 14
ATOM 27251 C CA . ASN A 1 92 ? -3.486 3.849 6.418 1.00 0.00 92 ASN A CA 14
ATOM 27252 C C . ASN A 1 92 ? -3.910 2.862 5.335 1.00 0.00 92 ASN A C 14
ATOM 27253 O O . ASN A 1 92 ? -5.090 2.546 5.195 1.00 0.00 92 ASN A O 14
ATOM 27264 N N . LEU A 1 93 ? -2.934 2.377 4.574 1.00 0.00 93 LEU A N 14
ATOM 27265 C CA . LEU A 1 93 ? -3.199 1.424 3.505 1.00 0.00 93 LEU A CA 14
ATOM 27266 C C . LEU A 1 93 ? -2.279 0.213 3.619 1.00 0.00 93 LEU A C 14
ATOM 27267 O O . LEU A 1 93 ? -1.056 0.343 3.567 1.00 0.00 93 LEU A O 14
ATOM 27283 N N . LEU A 1 94 ? -2.875 -0.963 3.778 1.00 0.00 94 LEU A N 14
ATOM 27284 C CA . LEU A 1 94 ? -2.105 -2.195 3.900 1.00 0.00 94 LEU A CA 14
ATOM 27285 C C . LEU A 1 94 ? -1.935 -2.859 2.538 1.00 0.00 94 LEU A C 14
ATOM 27286 O O . LEU A 1 94 ? -2.916 -3.166 1.860 1.00 0.00 94 LEU A O 14
ATOM 27302 N N . LEU A 1 95 ? -0.686 -3.070 2.141 1.00 0.00 95 LEU A N 14
ATOM 27303 C CA . LEU A 1 95 ? -0.390 -3.684 0.856 1.00 0.00 95 LEU A CA 14
ATOM 27304 C C . LEU A 1 95 ? 0.552 -4.875 1.013 1.00 0.00 95 LEU A C 14
ATOM 27305 O O . LEU A 1 95 ? 1.699 -4.723 1.436 1.00 0.00 95 LEU A O 14
ATOM 27321 N N . LEU A 1 96 ? 0.059 -6.059 0.664 1.00 0.00 96 LEU A N 14
ATOM 27322 C CA . LEU A 1 96 ? 0.851 -7.278 0.756 1.00 0.00 96 LEU A CA 14
ATOM 27323 C C . LEU A 1 96 ? 1.602 -7.524 -0.549 1.00 0.00 96 LEU A C 14
ATOM 27324 O O . LEU A 1 96 ? 1.007 -7.525 -1.628 1.00 0.00 96 LEU A O 14
ATOM 27340 N N . ALA A 1 97 ? 2.910 -7.730 -0.445 1.00 0.00 97 ALA A N 14
ATOM 27341 C CA . ALA A 1 97 ? 3.738 -7.974 -1.619 1.00 0.00 97 ALA A CA 14
ATOM 27342 C C . ALA A 1 97 ? 4.025 -9.461 -1.791 1.00 0.00 97 ALA A C 14
ATOM 27343 O O . ALA A 1 97 ? 4.349 -10.157 -0.828 1.00 0.00 97 ALA A O 14
ATOM 27350 N N . ASN A 1 98 ? 3.908 -9.943 -3.025 1.00 0.00 98 ASN A N 14
ATOM 27351 C CA . ASN A 1 98 ? 4.158 -11.348 -3.324 1.00 0.00 98 ASN A CA 14
ATOM 27352 C C . ASN A 1 98 ? 5.558 -11.760 -2.875 1.00 0.00 98 ASN A C 14
ATOM 27353 O O . ASN A 1 98 ? 5.816 -12.934 -2.614 1.00 0.00 98 ASN A O 14
ATOM 27364 N N . SER A 1 99 ? 6.458 -10.784 -2.786 1.00 0.00 99 SER A N 14
ATOM 27365 C CA . SER A 1 99 ? 7.829 -11.044 -2.366 1.00 0.00 99 SER A CA 14
ATOM 27366 C C . SER A 1 99 ? 8.291 -9.998 -1.357 1.00 0.00 99 SER A C 14
ATOM 27367 O O . SER A 1 99 ? 7.896 -8.834 -1.431 1.00 0.00 99 SER A O 14
ATOM 27375 N N . THR A 1 100 ? 9.129 -10.419 -0.417 1.00 0.00 100 THR A N 14
ATOM 27376 C CA . THR A 1 100 ? 9.646 -9.518 0.608 1.00 0.00 100 THR A CA 14
ATOM 27377 C C . THR A 1 100 ? 10.358 -8.325 -0.022 1.00 0.00 100 THR A C 14
ATOM 27378 O O . THR A 1 100 ? 10.161 -7.182 0.390 1.00 0.00 100 THR A O 14
ATOM 27389 N N . GLU A 1 101 ? 11.189 -8.601 -1.022 1.00 0.00 101 GLU A N 14
ATOM 27390 C CA . GLU A 1 101 ? 11.937 -7.553 -1.709 1.00 0.00 101 GLU A CA 14
ATOM 27391 C C . GLU A 1 101 ? 11.010 -6.446 -2.205 1.00 0.00 101 GLU A C 14
ATOM 27392 O O . GLU A 1 101 ? 11.334 -5.262 -2.102 1.00 0.00 101 GLU A O 14
ATOM 27404 N N . GLU A 1 102 ? 9.858 -6.836 -2.741 1.00 0.00 102 GLU A N 14
ATOM 27405 C CA . GLU A 1 102 ? 8.887 -5.875 -3.251 1.00 0.00 102 GLU A CA 14
ATOM 27406 C C . GLU A 1 102 ? 8.470 -4.893 -2.160 1.00 0.00 102 GLU A C 14
ATOM 27407 O O . GLU A 1 102 ? 8.373 -3.689 -2.400 1.00 0.00 102 GLU A O 14
ATOM 27419 N N . GLN A 1 103 ? 8.228 -5.413 -0.962 1.00 0.00 103 GLN A N 14
ATOM 27420 C CA . GLN A 1 103 ? 7.824 -4.579 0.165 1.00 0.00 103 GLN A CA 14
ATOM 27421 C C . GLN A 1 103 ? 8.912 -3.562 0.504 1.00 0.00 103 GLN A C 14
ATOM 27422 O O . GLN A 1 103 ? 8.619 -2.429 0.884 1.00 0.00 103 GLN A O 14
ATOM 27436 N N . GLN A 1 104 ? 10.167 -3.975 0.363 1.00 0.00 104 GLN A N 14
ATOM 27437 C CA . GLN A 1 104 ? 11.296 -3.094 0.655 1.00 0.00 104 GLN A CA 14
ATOM 27438 C C . GLN A 1 104 ? 11.412 -1.999 -0.400 1.00 0.00 104 GLN A C 14
ATOM 27439 O O . GLN A 1 104 ? 11.773 -0.864 -0.093 1.00 0.00 104 GLN A O 14
ATOM 27453 N N . LYS A 1 105 ? 11.107 -2.352 -1.643 1.00 0.00 105 LYS A N 14
ATOM 27454 C CA . LYS A 1 105 ? 11.181 -1.402 -2.747 1.00 0.00 105 LYS A CA 14
ATOM 27455 C C . LYS A 1 105 ? 10.008 -0.429 -2.716 1.00 0.00 105 LYS A C 14
ATOM 27456 O O . LYS A 1 105 ? 10.198 0.784 -2.758 1.00 0.00 105 LYS A O 14
ATOM 27475 N N . TRP A 1 106 ? 8.795 -0.968 -2.650 1.00 0.00 106 TRP A N 14
ATOM 27476 C CA . TRP A 1 106 ? 7.590 -0.142 -2.624 1.00 0.00 106 TRP A CA 14
ATOM 27477 C C . TRP A 1 106 ? 7.630 0.873 -1.486 1.00 0.00 106 TRP A C 14
ATOM 27478 O O . TRP A 1 106 ? 7.405 2.064 -1.693 1.00 0.00 106 TRP A O 14
ATOM 27499 N N . VAL A 1 107 ? 7.907 0.387 -0.281 1.00 0.00 107 VAL A N 14
ATOM 27500 C CA . VAL A 1 107 ? 7.961 1.242 0.899 1.00 0.00 107 VAL A CA 14
ATOM 27501 C C . VAL A 1 107 ? 9.108 2.247 0.823 1.00 0.00 107 VAL A C 14
ATOM 27502 O O . VAL A 1 107 ? 8.915 3.435 1.071 1.00 0.00 107 VAL A O 14
ATOM 27515 N N . SER A 1 108 ? 10.300 1.760 0.501 1.00 0.00 108 SER A N 14
ATOM 27516 C CA . SER A 1 108 ? 11.479 2.616 0.419 1.00 0.00 108 SER A CA 14
ATOM 27517 C C . SER A 1 108 ? 11.372 3.638 -0.712 1.00 0.00 108 SER A C 14
ATOM 27518 O O . SER A 1 108 ? 11.833 4.771 -0.575 1.00 0.00 108 SER A O 14
ATOM 27526 N N . ARG A 1 109 ? 10.778 3.237 -1.830 1.00 0.00 109 ARG A N 14
ATOM 27527 C CA . ARG A 1 109 ? 10.636 4.133 -2.974 1.00 0.00 109 ARG A CA 14
ATOM 27528 C C . ARG A 1 109 ? 9.545 5.169 -2.736 1.00 0.00 109 ARG A C 14
ATOM 27529 O O . ARG A 1 109 ? 9.778 6.373 -2.859 1.00 0.00 109 ARG A O 14
ATOM 27550 N N . LEU A 1 110 ? 8.349 4.696 -2.401 1.00 0.00 110 LEU A N 14
ATOM 27551 C CA . LEU A 1 110 ? 7.222 5.584 -2.157 1.00 0.00 110 LEU A CA 14
ATOM 27552 C C . LEU A 1 110 ? 7.520 6.551 -1.012 1.00 0.00 110 LEU A C 14
ATOM 27553 O O . LEU A 1 110 ? 7.137 7.719 -1.062 1.00 0.00 110 LEU A O 14
ATOM 27569 N N . VAL A 1 111 ? 8.203 6.057 0.017 1.00 0.00 111 VAL A N 14
ATOM 27570 C CA . VAL A 1 111 ? 8.548 6.881 1.169 1.00 0.00 111 VAL A CA 14
ATOM 27571 C C . VAL A 1 111 ? 9.638 7.891 0.819 1.00 0.00 111 VAL A C 14
ATOM 27572 O O . VAL A 1 111 ? 9.562 9.059 1.200 1.00 0.00 111 VAL A O 14
ATOM 27585 N N . LYS A 1 112 ? 10.651 7.429 0.095 1.00 0.00 112 LYS A N 14
ATOM 27586 C CA . LYS A 1 112 ? 11.759 8.288 -0.303 1.00 0.00 112 LYS A CA 14
ATOM 27587 C C . LYS A 1 112 ? 11.274 9.440 -1.175 1.00 0.00 112 LYS A C 14
ATOM 27588 O O . LYS A 1 112 ? 11.882 10.511 -1.200 1.00 0.00 112 LYS A O 14
ATOM 27607 N N . LYS A 1 113 ? 10.177 9.215 -1.893 1.00 0.00 113 LYS A N 14
ATOM 27608 C CA . LYS A 1 113 ? 9.618 10.241 -2.767 1.00 0.00 113 LYS A CA 14
ATOM 27609 C C . LYS A 1 113 ? 8.840 11.284 -1.970 1.00 0.00 113 LYS A C 14
ATOM 27610 O O . LYS A 1 113 ? 8.621 12.400 -2.442 1.00 0.00 113 LYS A O 14
ATOM 27629 N N . ILE A 1 114 ? 8.422 10.918 -0.761 1.00 0.00 114 ILE A N 14
ATOM 27630 C CA . ILE A 1 114 ? 7.669 11.829 0.093 1.00 0.00 114 ILE A CA 14
ATOM 27631 C C . ILE A 1 114 ? 8.463 13.105 0.372 1.00 0.00 114 ILE A C 14
ATOM 27632 O O . ILE A 1 114 ? 9.680 13.057 0.556 1.00 0.00 114 ILE A O 14
ATOM 27648 N N . PRO A 1 115 ? 7.785 14.268 0.413 1.00 0.00 115 PRO A N 14
ATOM 27649 C CA . PRO A 1 115 ? 8.439 15.553 0.675 1.00 0.00 115 PRO A CA 14
ATOM 27650 C C . PRO A 1 115 ? 9.023 15.622 2.079 1.00 0.00 115 PRO A C 14
ATOM 27651 O O . PRO A 1 115 ? 10.217 15.860 2.260 1.00 0.00 115 PRO A O 14
ATOM 27662 N N . LYS A 1 116 ? 8.166 15.410 3.072 1.00 0.00 116 LYS A N 14
ATOM 27663 C CA . LYS A 1 116 ? 8.587 15.446 4.468 1.00 0.00 116 LYS A CA 14
ATOM 27664 C C . LYS A 1 116 ? 9.082 14.076 4.924 1.00 0.00 116 LYS A C 14
ATOM 27665 O O . LYS A 1 116 ? 8.629 13.546 5.939 1.00 0.00 116 LYS A O 14
ATOM 27684 N N . LYS A 1 117 ? 10.015 13.510 4.168 1.00 0.00 117 LYS A N 14
ATOM 27685 C CA . LYS A 1 117 ? 10.574 12.203 4.492 1.00 0.00 117 LYS A CA 14
ATOM 27686 C C . LYS A 1 117 ? 11.334 12.250 5.813 1.00 0.00 117 LYS A C 14
ATOM 27687 O O . LYS A 1 117 ? 11.406 11.203 6.491 1.00 0.00 117 LYS A O 14
ATOM 27707 N N . SER A 1 1 ? 8.862 4.036 -16.525 1.00 0.00 1 SER A N 15
ATOM 27708 C CA . SER A 1 1 ? 7.736 4.006 -15.557 1.00 0.00 1 SER A CA 15
ATOM 27709 C C . SER A 1 1 ? 8.223 4.282 -14.137 1.00 0.00 1 SER A C 15
ATOM 27710 O O . SER A 1 1 ? 9.381 4.641 -13.926 1.00 0.00 1 SER A O 15
ATOM 27720 N N . ARG A 1 2 ? 7.330 4.113 -13.168 1.00 0.00 2 ARG A N 15
ATOM 27721 C CA . ARG A 1 2 ? 7.668 4.345 -11.769 1.00 0.00 2 ARG A CA 15
ATOM 27722 C C . ARG A 1 2 ? 7.157 3.205 -10.893 1.00 0.00 2 ARG A C 15
ATOM 27723 O O . ARG A 1 2 ? 6.638 2.211 -11.399 1.00 0.00 2 ARG A O 15
ATOM 27744 N N . LEU A 1 3 ? 7.308 3.353 -9.578 1.00 0.00 3 LEU A N 15
ATOM 27745 C CA . LEU A 1 3 ? 6.862 2.334 -8.627 1.00 0.00 3 LEU A CA 15
ATOM 27746 C C . LEU A 1 3 ? 5.452 1.858 -8.953 1.00 0.00 3 LEU A C 15
ATOM 27747 O O . LEU A 1 3 ? 4.474 2.458 -8.520 1.00 0.00 3 LEU A O 15
ATOM 27763 N N . GLU A 1 4 ? 5.352 0.779 -9.719 1.00 0.00 4 GLU A N 15
ATOM 27764 C CA . GLU A 1 4 ? 4.053 0.244 -10.094 1.00 0.00 4 GLU A CA 15
ATOM 27765 C C . GLU A 1 4 ? 4.043 -1.278 -10.043 1.00 0.00 4 GLU A C 15
ATOM 27766 O O . GLU A 1 4 ? 5.093 -1.922 -10.019 1.00 0.00 4 GLU A O 15
ATOM 27778 N N . GLY A 1 5 ? 2.844 -1.845 -10.027 1.00 0.00 5 GLY A N 15
ATOM 27779 C CA . GLY A 1 5 ? 2.694 -3.286 -9.980 1.00 0.00 5 GLY A CA 15
ATOM 27780 C C . GLY A 1 5 ? 1.404 -3.692 -9.301 1.00 0.00 5 GLY A C 15
ATOM 27781 O O . GLY A 1 5 ? 0.447 -2.919 -9.271 1.00 0.00 5 GLY A O 15
ATOM 27785 N N . TRP A 1 6 ? 1.372 -4.897 -8.747 1.00 0.00 6 TRP A N 15
ATOM 27786 C CA . TRP A 1 6 ? 0.181 -5.376 -8.063 1.00 0.00 6 TRP A CA 15
ATOM 27787 C C . TRP A 1 6 ? 0.471 -5.676 -6.601 1.00 0.00 6 TRP A C 15
ATOM 27788 O O . TRP A 1 6 ? 1.340 -6.485 -6.283 1.00 0.00 6 TRP A O 15
ATOM 27809 N N . LEU A 1 7 ? -0.279 -5.036 -5.719 1.00 0.00 7 LEU A N 15
ATOM 27810 C CA . LEU A 1 7 ? -0.124 -5.252 -4.290 1.00 0.00 7 LEU A CA 15
ATOM 27811 C C . LEU A 1 7 ? -1.433 -5.762 -3.725 1.00 0.00 7 LEU A C 15
ATOM 27812 O O . LEU A 1 7 ? -2.504 -5.422 -4.220 1.00 0.00 7 LEU A O 15
ATOM 27828 N N . SER A 1 8 ? -1.344 -6.602 -2.713 1.00 0.00 8 SER A N 15
ATOM 27829 C CA . SER A 1 8 ? -2.534 -7.197 -2.118 1.00 0.00 8 SER A CA 15
ATOM 27830 C C . SER A 1 8 ? -3.089 -6.361 -0.973 1.00 0.00 8 SER A C 15
ATOM 27831 O O . SER A 1 8 ? -2.342 -5.745 -0.211 1.00 0.00 8 SER A O 15
ATOM 27839 N N . LEU A 1 9 ? -4.413 -6.358 -0.861 1.00 0.00 9 LEU A N 15
ATOM 27840 C CA . LEU A 1 9 ? -5.105 -5.618 0.183 1.00 0.00 9 LEU A CA 15
ATOM 27841 C C . LEU A 1 9 ? -6.074 -6.537 0.921 1.00 0.00 9 LEU A C 15
ATOM 27842 O O . LEU A 1 9 ? -6.524 -7.542 0.372 1.00 0.00 9 LEU A O 15
ATOM 27858 N N . PRO A 1 10 ? -6.411 -6.210 2.179 1.00 0.00 10 PRO A N 15
ATOM 27859 C CA . PRO A 1 10 ? -7.329 -7.024 2.977 1.00 0.00 10 PRO A CA 15
ATOM 27860 C C . PRO A 1 10 ? -8.711 -7.128 2.341 1.00 0.00 10 PRO A C 15
ATOM 27861 O O . PRO A 1 10 ? -9.540 -6.228 2.473 1.00 0.00 10 PRO A O 15
ATOM 27872 N N . VAL A 1 11 ? -8.949 -8.238 1.650 1.00 0.00 11 VAL A N 15
ATOM 27873 C CA . VAL A 1 11 ? -10.226 -8.473 0.988 1.00 0.00 11 VAL A CA 15
ATOM 27874 C C . VAL A 1 11 ? -11.235 -9.085 1.957 1.00 0.00 11 VAL A C 15
ATOM 27875 O O . VAL A 1 11 ? -10.897 -9.395 3.099 1.00 0.00 11 VAL A O 15
ATOM 27888 N N . ARG A 1 12 ? -12.472 -9.258 1.502 1.00 0.00 12 ARG A N 15
ATOM 27889 C CA . ARG A 1 12 ? -13.518 -9.834 2.337 1.00 0.00 12 ARG A CA 15
ATOM 27890 C C . ARG A 1 12 ? -14.368 -10.817 1.539 1.00 0.00 12 ARG A C 15
ATOM 27891 O O . ARG A 1 12 ? -15.433 -10.464 1.032 1.00 0.00 12 ARG A O 15
ATOM 27912 N N . ASN A 1 13 ? -13.890 -12.053 1.429 1.00 0.00 13 ASN A N 15
ATOM 27913 C CA . ASN A 1 13 ? -14.602 -13.088 0.691 1.00 0.00 13 ASN A CA 15
ATOM 27914 C C . ASN A 1 13 ? -15.993 -13.318 1.276 1.00 0.00 13 ASN A C 15
ATOM 27915 O O . ASN A 1 13 ? -16.992 -12.855 0.723 1.00 0.00 13 ASN A O 15
ATOM 27926 N N . ASN A 1 14 ? -16.050 -14.034 2.394 1.00 0.00 14 ASN A N 15
ATOM 27927 C CA . ASN A 1 14 ? -17.319 -14.325 3.051 1.00 0.00 14 ASN A CA 15
ATOM 27928 C C . ASN A 1 14 ? -17.882 -13.077 3.724 1.00 0.00 14 ASN A C 15
ATOM 27929 O O . ASN A 1 14 ? -18.902 -12.536 3.298 1.00 0.00 14 ASN A O 15
ATOM 27940 N N . THR A 1 15 ? -17.209 -12.627 4.779 1.00 0.00 15 THR A N 15
ATOM 27941 C CA . THR A 1 15 ? -17.641 -11.442 5.513 1.00 0.00 15 THR A CA 15
ATOM 27942 C C . THR A 1 15 ? -16.686 -11.139 6.662 1.00 0.00 15 THR A C 15
ATOM 27943 O O . THR A 1 15 ? -16.282 -9.993 6.863 1.00 0.00 15 THR A O 15
ATOM 27954 N N . LYS A 1 16 ? -16.329 -12.174 7.416 1.00 0.00 16 LYS A N 15
ATOM 27955 C CA . LYS A 1 16 ? -15.421 -12.020 8.547 1.00 0.00 16 LYS A CA 15
ATOM 27956 C C . LYS A 1 16 ? -13.987 -12.345 8.141 1.00 0.00 16 LYS A C 15
ATOM 27957 O O . LYS A 1 16 ? -13.038 -11.736 8.634 1.00 0.00 16 LYS A O 15
ATOM 27976 N N . LYS A 1 17 ? -13.837 -13.307 7.235 1.00 0.00 17 LYS A N 15
ATOM 27977 C CA . LYS A 1 17 ? -12.519 -13.712 6.763 1.00 0.00 17 LYS A CA 15
ATOM 27978 C C . LYS A 1 17 ? -11.995 -12.735 5.715 1.00 0.00 17 LYS A C 15
ATOM 27979 O O . LYS A 1 17 ? -12.744 -12.272 4.854 1.00 0.00 17 LYS A O 15
ATOM 27998 N N . PHE A 1 18 ? -10.706 -12.424 5.797 1.00 0.00 18 PHE A N 15
ATOM 27999 C CA . PHE A 1 18 ? -10.082 -11.500 4.858 1.00 0.00 18 PHE A CA 15
ATOM 28000 C C . PHE A 1 18 ? -8.832 -12.113 4.236 1.00 0.00 18 PHE A C 15
ATOM 28001 O O . PHE A 1 18 ? -7.892 -12.481 4.940 1.00 0.00 18 PHE A O 15
ATOM 28018 N N . GLY A 1 19 ? -8.832 -12.217 2.912 1.00 0.00 19 GLY A N 15
ATOM 28019 C CA . GLY A 1 19 ? -7.694 -12.782 2.211 1.00 0.00 19 GLY A CA 15
ATOM 28020 C C . GLY A 1 19 ? -6.789 -11.714 1.631 1.00 0.00 19 GLY A C 15
ATOM 28021 O O . GLY A 1 19 ? -6.382 -10.790 2.333 1.00 0.00 19 GLY A O 15
ATOM 28025 N N . TRP A 1 20 ? -6.476 -11.837 0.345 1.00 0.00 20 TRP A N 15
ATOM 28026 C CA . TRP A 1 20 ? -5.618 -10.867 -0.324 1.00 0.00 20 TRP A CA 15
ATOM 28027 C C . TRP A 1 20 ? -5.961 -10.752 -1.804 1.00 0.00 20 TRP A C 15
ATOM 28028 O O . TRP A 1 20 ? -6.204 -11.752 -2.479 1.00 0.00 20 TRP A O 15
ATOM 28049 N N . VAL A 1 21 ? -5.966 -9.522 -2.299 1.00 0.00 21 VAL A N 15
ATOM 28050 C CA . VAL A 1 21 ? -6.262 -9.257 -3.703 1.00 0.00 21 VAL A CA 15
ATOM 28051 C C . VAL A 1 21 ? -5.297 -8.216 -4.252 1.00 0.00 21 VAL A C 15
ATOM 28052 O O . VAL A 1 21 ? -5.332 -7.055 -3.842 1.00 0.00 21 VAL A O 15
ATOM 28065 N N . LYS A 1 22 ? -4.416 -8.629 -5.160 1.00 0.00 22 LYS A N 15
ATOM 28066 C CA . LYS A 1 22 ? -3.440 -7.714 -5.720 1.00 0.00 22 LYS A CA 15
ATOM 28067 C C . LYS A 1 22 ? -4.072 -6.735 -6.707 1.00 0.00 22 LYS A C 15
ATOM 28068 O O . LYS A 1 22 ? -4.488 -7.116 -7.800 1.00 0.00 22 LYS A O 15
ATOM 28087 N N . LYS A 1 23 ? -4.113 -5.467 -6.319 1.00 0.00 23 LYS A N 15
ATOM 28088 C CA . LYS A 1 23 ? -4.653 -4.423 -7.173 1.00 0.00 23 LYS A CA 15
ATOM 28089 C C . LYS A 1 23 ? -3.503 -3.650 -7.798 1.00 0.00 23 LYS A C 15
ATOM 28090 O O . LYS A 1 23 ? -2.453 -3.486 -7.179 1.00 0.00 23 LYS A O 15
ATOM 28109 N N . TYR A 1 24 ? -3.689 -3.192 -9.026 1.00 0.00 24 TYR A N 15
ATOM 28110 C CA . TYR A 1 24 ? -2.637 -2.459 -9.712 1.00 0.00 24 TYR A CA 15
ATOM 28111 C C . TYR A 1 24 ? -2.370 -1.115 -9.052 1.00 0.00 24 TYR A C 15
ATOM 28112 O O . TYR A 1 24 ? -3.120 -0.156 -9.236 1.00 0.00 24 TYR A O 15
ATOM 28130 N N . VAL A 1 25 ? -1.281 -1.051 -8.294 1.00 0.00 25 VAL A N 15
ATOM 28131 C CA . VAL A 1 25 ? -0.889 0.174 -7.615 1.00 0.00 25 VAL A CA 15
ATOM 28132 C C . VAL A 1 25 ? 0.264 0.840 -8.348 1.00 0.00 25 VAL A C 15
ATOM 28133 O O . VAL A 1 25 ? 1.292 0.213 -8.607 1.00 0.00 25 VAL A O 15
ATOM 28146 N N . ILE A 1 26 ? 0.093 2.111 -8.682 1.00 0.00 26 ILE A N 15
ATOM 28147 C CA . ILE A 1 26 ? 1.129 2.854 -9.384 1.00 0.00 26 ILE A CA 15
ATOM 28148 C C . ILE A 1 26 ? 1.370 4.199 -8.714 1.00 0.00 26 ILE A C 15
ATOM 28149 O O . ILE A 1 26 ? 0.494 5.062 -8.697 1.00 0.00 26 ILE A O 15
ATOM 28165 N N . VAL A 1 27 ? 2.565 4.369 -8.162 1.00 0.00 27 VAL A N 15
ATOM 28166 C CA . VAL A 1 27 ? 2.924 5.606 -7.487 1.00 0.00 27 VAL A CA 15
ATOM 28167 C C . VAL A 1 27 ? 3.529 6.604 -8.465 1.00 0.00 27 VAL A C 15
ATOM 28168 O O . VAL A 1 27 ? 4.684 6.473 -8.868 1.00 0.00 27 VAL A O 15
ATOM 28181 N N . SER A 1 28 ? 2.741 7.605 -8.839 1.00 0.00 28 SER A N 15
ATOM 28182 C CA . SER A 1 28 ? 3.199 8.630 -9.767 1.00 0.00 28 SER A CA 15
ATOM 28183 C C . SER A 1 28 ? 3.928 9.743 -9.025 1.00 0.00 28 SER A C 15
ATOM 28184 O O . SER A 1 28 ? 3.763 9.910 -7.817 1.00 0.00 28 SER A O 15
ATOM 28192 N N . SER A 1 29 ? 4.737 10.501 -9.756 1.00 0.00 29 SER A N 15
ATOM 28193 C CA . SER A 1 29 ? 5.495 11.600 -9.169 1.00 0.00 29 SER A CA 15
ATOM 28194 C C . SER A 1 29 ? 4.586 12.546 -8.387 1.00 0.00 29 SER A C 15
ATOM 28195 O O . SER A 1 29 ? 3.759 13.249 -8.967 1.00 0.00 29 SER A O 15
ATOM 28203 N N . LYS A 1 30 ? 4.751 12.556 -7.067 1.00 0.00 30 LYS A N 15
ATOM 28204 C CA . LYS A 1 30 ? 3.954 13.416 -6.196 1.00 0.00 30 LYS A CA 15
ATOM 28205 C C . LYS A 1 30 ? 2.475 13.043 -6.243 1.00 0.00 30 LYS A C 15
ATOM 28206 O O . LYS A 1 30 ? 1.606 13.908 -6.140 1.00 0.00 30 LYS A O 15
ATOM 28225 N N . LYS A 1 31 ? 2.195 11.751 -6.393 1.00 0.00 31 LYS A N 15
ATOM 28226 C CA . LYS A 1 31 ? 0.816 11.274 -6.445 1.00 0.00 31 LYS A CA 15
ATOM 28227 C C . LYS A 1 31 ? 0.764 9.752 -6.524 1.00 0.00 31 LYS A C 15
ATOM 28228 O O . LYS A 1 31 ? 1.460 9.138 -7.329 1.00 0.00 31 LYS A O 15
ATOM 28247 N N . ILE A 1 32 ? -0.075 9.153 -5.686 1.00 0.00 32 ILE A N 15
ATOM 28248 C CA . ILE A 1 32 ? -0.233 7.703 -5.661 1.00 0.00 32 ILE A CA 15
ATOM 28249 C C . ILE A 1 32 ? -1.512 7.297 -6.383 1.00 0.00 32 ILE A C 15
ATOM 28250 O O . ILE A 1 32 ? -2.594 7.788 -6.065 1.00 0.00 32 ILE A O 15
ATOM 28266 N N . LEU A 1 33 ? -1.382 6.410 -7.363 1.00 0.00 33 LEU A N 15
ATOM 28267 C CA . LEU A 1 33 ? -2.532 5.954 -8.135 1.00 0.00 33 LEU A CA 15
ATOM 28268 C C . LEU A 1 33 ? -2.908 4.520 -7.778 1.00 0.00 33 LEU A C 15
ATOM 28269 O O . LEU A 1 33 ? -2.041 3.676 -7.555 1.00 0.00 33 LEU A O 15
ATOM 28285 N N . PHE A 1 34 ? -4.210 4.255 -7.732 1.00 0.00 34 PHE A N 15
ATOM 28286 C CA . PHE A 1 34 ? -4.711 2.924 -7.408 1.00 0.00 34 PHE A CA 15
ATOM 28287 C C . PHE A 1 34 ? -5.758 2.485 -8.424 1.00 0.00 34 PHE A C 15
ATOM 28288 O O . PHE A 1 34 ? -6.763 3.165 -8.631 1.00 0.00 34 PHE A O 15
ATOM 28305 N N . TYR A 1 35 ? -5.512 1.344 -9.051 1.00 0.00 35 TYR A N 15
ATOM 28306 C CA . TYR A 1 35 ? -6.426 0.803 -10.051 1.00 0.00 35 TYR A CA 15
ATOM 28307 C C . TYR A 1 35 ? -6.828 -0.628 -9.707 1.00 0.00 35 TYR A C 15
ATOM 28308 O O . TYR A 1 35 ? -6.335 -1.206 -8.739 1.00 0.00 35 TYR A O 15
ATOM 28326 N N . ASP A 1 36 ? -7.725 -1.190 -10.510 1.00 0.00 36 ASP A N 15
ATOM 28327 C CA . ASP A 1 36 ? -8.193 -2.555 -10.297 1.00 0.00 36 ASP A CA 15
ATOM 28328 C C . ASP A 1 36 ? -7.742 -3.471 -11.433 1.00 0.00 36 ASP A C 15
ATOM 28329 O O . ASP A 1 36 ? -7.656 -4.688 -11.262 1.00 0.00 36 ASP A O 15
ATOM 28338 N N . SER A 1 37 ? -7.453 -2.881 -12.588 1.00 0.00 37 SER A N 15
ATOM 28339 C CA . SER A 1 37 ? -7.010 -3.644 -13.748 1.00 0.00 37 SER A CA 15
ATOM 28340 C C . SER A 1 37 ? -6.321 -2.738 -14.763 1.00 0.00 37 SER A C 15
ATOM 28341 O O . SER A 1 37 ? -6.224 -1.527 -14.562 1.00 0.00 37 SER A O 15
ATOM 28349 N N . GLU A 1 38 ? -5.846 -3.331 -15.853 1.00 0.00 38 GLU A N 15
ATOM 28350 C CA . GLU A 1 38 ? -5.165 -2.575 -16.899 1.00 0.00 38 GLU A CA 15
ATOM 28351 C C . GLU A 1 38 ? -6.168 -1.822 -17.766 1.00 0.00 38 GLU A C 15
ATOM 28352 O O . GLU A 1 38 ? -5.876 -0.738 -18.271 1.00 0.00 38 GLU A O 15
ATOM 28364 N N . GLN A 1 39 ? -7.350 -2.404 -17.937 1.00 0.00 39 GLN A N 15
ATOM 28365 C CA . GLN A 1 39 ? -8.398 -1.789 -18.744 1.00 0.00 39 GLN A CA 15
ATOM 28366 C C . GLN A 1 39 ? -8.793 -0.429 -18.179 1.00 0.00 39 GLN A C 15
ATOM 28367 O O . GLN A 1 39 ? -8.808 0.572 -18.896 1.00 0.00 39 GLN A O 15
ATOM 28381 N N . ASP A 1 40 ? -9.116 -0.399 -16.890 1.00 0.00 40 ASP A N 15
ATOM 28382 C CA . ASP A 1 40 ? -9.512 0.841 -16.230 1.00 0.00 40 ASP A CA 15
ATOM 28383 C C . ASP A 1 40 ? -8.374 1.855 -16.248 1.00 0.00 40 ASP A C 15
ATOM 28384 O O . ASP A 1 40 ? -8.606 3.063 -16.289 1.00 0.00 40 ASP A O 15
ATOM 28393 N N . LYS A 1 41 ? -7.141 1.356 -16.220 1.00 0.00 41 LYS A N 15
ATOM 28394 C CA . LYS A 1 41 ? -5.968 2.220 -16.234 1.00 0.00 41 LYS A CA 15
ATOM 28395 C C . LYS A 1 41 ? -5.915 3.047 -17.514 1.00 0.00 41 LYS A C 15
ATOM 28396 O O . LYS A 1 41 ? -5.737 4.266 -17.471 1.00 0.00 41 LYS A O 15
ATOM 28415 N N . GLU A 1 42 ? -6.071 2.378 -18.652 1.00 0.00 42 GLU A N 15
ATOM 28416 C CA . GLU A 1 42 ? -6.042 3.052 -19.945 1.00 0.00 42 GLU A CA 15
ATOM 28417 C C . GLU A 1 42 ? -7.255 3.965 -20.115 1.00 0.00 42 GLU A C 15
ATOM 28418 O O . GLU A 1 42 ? -7.220 4.920 -20.891 1.00 0.00 42 GLU A O 15
ATOM 28430 N N . GLN A 1 43 ? -8.326 3.666 -19.387 1.00 0.00 43 GLN A N 15
ATOM 28431 C CA . GLN A 1 43 ? -9.548 4.460 -19.460 1.00 0.00 43 GLN A CA 15
ATOM 28432 C C . GLN A 1 43 ? -9.421 5.754 -18.655 1.00 0.00 43 GLN A C 15
ATOM 28433 O O . GLN A 1 43 ? -10.339 6.576 -18.643 1.00 0.00 43 GLN A O 15
ATOM 28447 N N . SER A 1 44 ? -8.286 5.933 -17.982 1.00 0.00 44 SER A N 15
ATOM 28448 C CA . SER A 1 44 ? -8.054 7.129 -17.179 1.00 0.00 44 SER A CA 15
ATOM 28449 C C . SER A 1 44 ? -9.050 7.215 -16.027 1.00 0.00 44 SER A C 15
ATOM 28450 O O . SER A 1 44 ? -9.487 8.302 -15.651 1.00 0.00 44 SER A O 15
ATOM 28458 N N . ASN A 1 45 ? -9.405 6.062 -15.472 1.00 0.00 45 ASN A N 15
ATOM 28459 C CA . ASN A 1 45 ? -10.348 6.005 -14.361 1.00 0.00 45 ASN A CA 15
ATOM 28460 C C . ASN A 1 45 ? -9.701 5.367 -13.134 1.00 0.00 45 ASN A C 15
ATOM 28461 O O . ASN A 1 45 ? -9.856 4.171 -12.889 1.00 0.00 45 ASN A O 15
ATOM 28472 N N . PRO A 1 46 ? -8.962 6.163 -12.342 1.00 0.00 46 PRO A N 15
ATOM 28473 C CA . PRO A 1 46 ? -8.288 5.671 -11.136 1.00 0.00 46 PRO A CA 15
ATOM 28474 C C . PRO A 1 46 ? -9.269 5.340 -10.017 1.00 0.00 46 PRO A C 15
ATOM 28475 O O . PRO A 1 46 ? -10.082 6.176 -9.622 1.00 0.00 46 PRO A O 15
ATOM 28486 N N . TYR A 1 47 ? -9.186 4.115 -9.509 1.00 0.00 47 TYR A N 15
ATOM 28487 C CA . TYR A 1 47 ? -10.065 3.673 -8.432 1.00 0.00 47 TYR A CA 15
ATOM 28488 C C . TYR A 1 47 ? -9.900 4.559 -7.202 1.00 0.00 47 TYR A C 15
ATOM 28489 O O . TYR A 1 47 ? -10.872 4.866 -6.511 1.00 0.00 47 TYR A O 15
ATOM 28507 N N . MET A 1 48 ? -8.664 4.968 -6.936 1.00 0.00 48 MET A N 15
ATOM 28508 C CA . MET A 1 48 ? -8.373 5.821 -5.790 1.00 0.00 48 MET A CA 15
ATOM 28509 C C . MET A 1 48 ? -6.931 6.316 -5.832 1.00 0.00 48 MET A C 15
ATOM 28510 O O . MET A 1 48 ? -6.014 5.558 -6.151 1.00 0.00 48 MET A O 15
ATOM 28524 N N . VAL A 1 49 ? -6.734 7.591 -5.510 1.00 0.00 49 VAL A N 15
ATOM 28525 C CA . VAL A 1 49 ? -5.404 8.181 -5.513 1.00 0.00 49 VAL A CA 15
ATOM 28526 C C . VAL A 1 49 ? -5.088 8.838 -4.174 1.00 0.00 49 VAL A C 15
ATOM 28527 O O . VAL A 1 49 ? -5.945 9.480 -3.568 1.00 0.00 49 VAL A O 15
ATOM 28540 N N . LEU A 1 50 ? -3.851 8.675 -3.721 1.00 0.00 50 LEU A N 15
ATOM 28541 C CA . LEU A 1 50 ? -3.417 9.256 -2.455 1.00 0.00 50 LEU A CA 15
ATOM 28542 C C . LEU A 1 50 ? -2.318 10.288 -2.686 1.00 0.00 50 LEU A C 15
ATOM 28543 O O . LEU A 1 50 ? -1.548 10.186 -3.638 1.00 0.00 50 LEU A O 15
ATOM 28559 N N . ASP A 1 51 ? -2.253 11.282 -1.809 1.00 0.00 51 ASP A N 15
ATOM 28560 C CA . ASP A 1 51 ? -1.248 12.332 -1.921 1.00 0.00 51 ASP A CA 15
ATOM 28561 C C . ASP A 1 51 ? 0.031 11.940 -1.189 1.00 0.00 51 ASP A C 15
ATOM 28562 O O . ASP A 1 51 ? 0.031 11.765 0.030 1.00 0.00 51 ASP A O 15
ATOM 28571 N N . ILE A 1 52 ? 1.122 11.808 -1.939 1.00 0.00 52 ILE A N 15
ATOM 28572 C CA . ILE A 1 52 ? 2.408 11.440 -1.359 1.00 0.00 52 ILE A CA 15
ATOM 28573 C C . ILE A 1 52 ? 2.803 12.410 -0.249 1.00 0.00 52 ILE A C 15
ATOM 28574 O O . ILE A 1 52 ? 3.380 12.012 0.763 1.00 0.00 52 ILE A O 15
ATOM 28590 N N . ASP A 1 53 ? 2.485 13.684 -0.448 1.00 0.00 53 ASP A N 15
ATOM 28591 C CA . ASP A 1 53 ? 2.801 14.714 0.535 1.00 0.00 53 ASP A CA 15
ATOM 28592 C C . ASP A 1 53 ? 1.975 14.525 1.804 1.00 0.00 53 ASP A C 15
ATOM 28593 O O . ASP A 1 53 ? 2.409 14.885 2.898 1.00 0.00 53 ASP A O 15
ATOM 28602 N N . LYS A 1 54 ? 0.783 13.957 1.649 1.00 0.00 54 LYS A N 15
ATOM 28603 C CA . LYS A 1 54 ? -0.104 13.719 2.782 1.00 0.00 54 LYS A CA 15
ATOM 28604 C C . LYS A 1 54 ? 0.432 12.601 3.673 1.00 0.00 54 LYS A C 15
ATOM 28605 O O . LYS A 1 54 ? 0.104 12.532 4.857 1.00 0.00 54 LYS A O 15
ATOM 28624 N N . LEU A 1 55 ? 1.255 11.727 3.098 1.00 0.00 55 LEU A N 15
ATOM 28625 C CA . LEU A 1 55 ? 1.831 10.615 3.847 1.00 0.00 55 LEU A CA 15
ATOM 28626 C C . LEU A 1 55 ? 2.530 11.109 5.109 1.00 0.00 55 LEU A C 15
ATOM 28627 O O . LEU A 1 55 ? 3.337 12.037 5.060 1.00 0.00 55 LEU A O 15
ATOM 28643 N N . PHE A 1 56 ? 2.216 10.481 6.236 1.00 0.00 56 PHE A N 15
ATOM 28644 C CA . PHE A 1 56 ? 2.817 10.856 7.510 1.00 0.00 56 PHE A CA 15
ATOM 28645 C C . PHE A 1 56 ? 4.041 10.000 7.804 1.00 0.00 56 PHE A C 15
ATOM 28646 O O . PHE A 1 56 ? 5.007 10.467 8.408 1.00 0.00 56 PHE A O 15
ATOM 28663 N N . HIS A 1 57 ? 3.997 8.744 7.372 1.00 0.00 57 HIS A N 15
ATOM 28664 C CA . HIS A 1 57 ? 5.107 7.823 7.591 1.00 0.00 57 HIS A CA 15
ATOM 28665 C C . HIS A 1 57 ? 4.800 6.444 7.013 1.00 0.00 57 HIS A C 15
ATOM 28666 O O . HIS A 1 57 ? 3.692 5.929 7.158 1.00 0.00 57 HIS A O 15
ATOM 28681 N N . VAL A 1 58 ? 5.795 5.852 6.361 1.00 0.00 58 VAL A N 15
ATOM 28682 C CA . VAL A 1 58 ? 5.646 4.532 5.764 1.00 0.00 58 VAL A CA 15
ATOM 28683 C C . VAL A 1 58 ? 6.595 3.536 6.422 1.00 0.00 58 VAL A C 15
ATOM 28684 O O . VAL A 1 58 ? 7.798 3.776 6.508 1.00 0.00 58 VAL A O 15
ATOM 28697 N N . ARG A 1 59 ? 6.047 2.422 6.897 1.00 0.00 59 ARG A N 15
ATOM 28698 C CA . ARG A 1 59 ? 6.853 1.400 7.556 1.00 0.00 59 ARG A CA 15
ATOM 28699 C C . ARG A 1 59 ? 6.173 0.035 7.495 1.00 0.00 59 ARG A C 15
ATOM 28700 O O . ARG A 1 59 ? 4.952 -0.054 7.375 1.00 0.00 59 ARG A O 15
ATOM 28721 N N . PRO A 1 60 ? 6.961 -1.052 7.578 1.00 0.00 60 PRO A N 15
ATOM 28722 C CA . PRO A 1 60 ? 6.430 -2.418 7.533 1.00 0.00 60 PRO A CA 15
ATOM 28723 C C . PRO A 1 60 ? 5.533 -2.731 8.725 1.00 0.00 60 PRO A C 15
ATOM 28724 O O . PRO A 1 60 ? 5.503 -1.986 9.704 1.00 0.00 60 PRO A O 15
ATOM 28735 N N . VAL A 1 61 ? 4.806 -3.841 8.637 1.00 0.00 61 VAL A N 15
ATOM 28736 C CA . VAL A 1 61 ? 3.910 -4.254 9.709 1.00 0.00 61 VAL A CA 15
ATOM 28737 C C . VAL A 1 61 ? 4.443 -5.495 10.418 1.00 0.00 61 VAL A C 15
ATOM 28738 O O . VAL A 1 61 ? 5.450 -6.072 10.008 1.00 0.00 61 VAL A O 15
ATOM 28751 N N . THR A 1 62 ? 3.759 -5.903 11.482 1.00 0.00 62 THR A N 15
ATOM 28752 C CA . THR A 1 62 ? 4.163 -7.077 12.245 1.00 0.00 62 THR A CA 15
ATOM 28753 C C . THR A 1 62 ? 3.000 -8.054 12.391 1.00 0.00 62 THR A C 15
ATOM 28754 O O . THR A 1 62 ? 1.916 -7.828 11.853 1.00 0.00 62 THR A O 15
ATOM 28765 N N . GLN A 1 63 ? 3.231 -9.138 13.123 1.00 0.00 63 GLN A N 15
ATOM 28766 C CA . GLN A 1 63 ? 2.201 -10.146 13.340 1.00 0.00 63 GLN A CA 15
ATOM 28767 C C . GLN A 1 63 ? 0.993 -9.555 14.066 1.00 0.00 63 GLN A C 15
ATOM 28768 O O . GLN A 1 63 ? -0.094 -10.130 14.044 1.00 0.00 63 GLN A O 15
ATOM 28782 N N . THR A 1 64 ? 1.191 -8.408 14.709 1.00 0.00 64 THR A N 15
ATOM 28783 C CA . THR A 1 64 ? 0.114 -7.749 15.440 1.00 0.00 64 THR A CA 15
ATOM 28784 C C . THR A 1 64 ? -0.834 -7.024 14.489 1.00 0.00 64 THR A C 15
ATOM 28785 O O . THR A 1 64 ? -2.010 -6.834 14.798 1.00 0.00 64 THR A O 15
ATOM 28796 N N . ASP A 1 65 ? -0.316 -6.620 13.333 1.00 0.00 65 ASP A N 15
ATOM 28797 C CA . ASP A 1 65 ? -1.120 -5.913 12.341 1.00 0.00 65 ASP A CA 15
ATOM 28798 C C . ASP A 1 65 ? -2.188 -6.827 11.747 1.00 0.00 65 ASP A C 15
ATOM 28799 O O . ASP A 1 65 ? -3.262 -6.371 11.356 1.00 0.00 65 ASP A O 15
ATOM 28808 N N . VAL A 1 66 ? -1.886 -8.119 11.681 1.00 0.00 66 VAL A N 15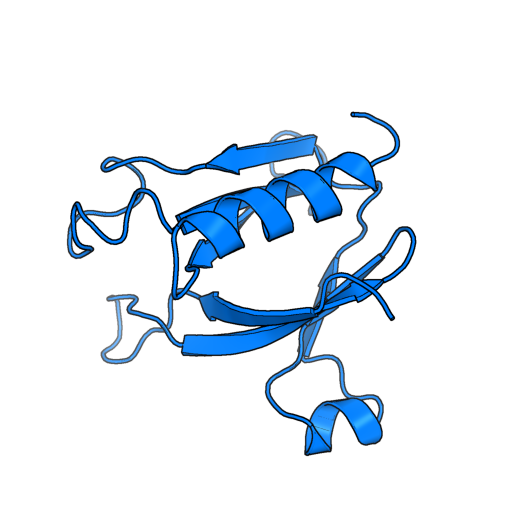
ATOM 28809 C CA . VAL A 1 66 ? -2.818 -9.096 11.133 1.00 0.00 66 VAL A CA 15
ATOM 28810 C C . VAL A 1 66 ? -2.949 -10.306 12.050 1.00 0.00 66 VAL A C 15
ATOM 28811 O O . VAL A 1 66 ? -2.360 -10.346 13.129 1.00 0.00 66 VAL A O 15
ATOM 28824 N N . TYR A 1 67 ? -3.728 -11.289 11.613 1.00 0.00 67 TYR A N 15
ATOM 28825 C CA . TYR A 1 67 ? -3.941 -12.504 12.393 1.00 0.00 67 TYR A CA 15
ATOM 28826 C C . TYR A 1 67 ? -4.041 -13.718 11.475 1.00 0.00 67 TYR A C 15
ATOM 28827 O O . TYR A 1 67 ? -3.174 -14.591 11.487 1.00 0.00 67 TYR A O 15
ATOM 28845 N N . ARG A 1 68 ? -5.104 -13.763 10.680 1.00 0.00 68 ARG A N 15
ATOM 28846 C CA . ARG A 1 68 ? -5.317 -14.868 9.751 1.00 0.00 68 ARG A CA 15
ATOM 28847 C C . ARG A 1 68 ? -4.145 -14.999 8.779 1.00 0.00 68 ARG A C 15
ATOM 28848 O O . ARG A 1 68 ? -3.908 -16.069 8.220 1.00 0.00 68 ARG A O 15
ATOM 28869 N N . ALA A 1 69 ? -3.418 -13.901 8.583 1.00 0.00 69 ALA A N 15
ATOM 28870 C CA . ALA A 1 69 ? -2.273 -13.891 7.681 1.00 0.00 69 ALA A CA 15
ATOM 28871 C C . ALA A 1 69 ? -1.254 -14.957 8.070 1.00 0.00 69 ALA A C 15
ATOM 28872 O O . ALA A 1 69 ? -1.532 -15.822 8.901 1.00 0.00 69 ALA A O 15
ATOM 28879 N N . ASP A 1 70 ? -0.074 -14.890 7.463 1.00 0.00 70 ASP A N 15
ATOM 28880 C CA . ASP A 1 70 ? 0.987 -15.850 7.746 1.00 0.00 70 ASP A CA 15
ATOM 28881 C C . ASP A 1 70 ? 2.294 -15.134 8.070 1.00 0.00 70 ASP A C 15
ATOM 28882 O O . ASP A 1 70 ? 2.604 -14.095 7.488 1.00 0.00 70 ASP A O 15
ATOM 28891 N N . ALA A 1 71 ? 3.056 -15.699 9.003 1.00 0.00 71 ALA A N 15
ATOM 28892 C CA . ALA A 1 71 ? 4.332 -15.118 9.410 1.00 0.00 71 ALA A CA 15
ATOM 28893 C C . ALA A 1 71 ? 5.208 -14.792 8.204 1.00 0.00 71 ALA A C 15
ATOM 28894 O O . ALA A 1 71 ? 6.046 -13.892 8.258 1.00 0.00 71 ALA A O 15
ATOM 28901 N N . LYS A 1 72 ? 5.012 -15.531 7.117 1.00 0.00 72 LYS A N 15
ATOM 28902 C CA . LYS A 1 72 ? 5.786 -15.318 5.898 1.00 0.00 72 LYS A CA 15
ATOM 28903 C C . LYS A 1 72 ? 5.304 -14.075 5.155 1.00 0.00 72 LYS A C 15
ATOM 28904 O O . LYS A 1 72 ? 6.088 -13.387 4.504 1.00 0.00 72 LYS A O 15
ATOM 28923 N N . GLU A 1 73 ? 4.007 -13.798 5.256 1.00 0.00 73 GLU A N 15
ATOM 28924 C CA . GLU A 1 73 ? 3.419 -12.641 4.590 1.00 0.00 73 GLU A CA 15
ATOM 28925 C C . GLU A 1 73 ? 3.680 -11.359 5.378 1.00 0.00 73 GLU A C 15
ATOM 28926 O O . GLU A 1 73 ? 3.800 -10.279 4.799 1.00 0.00 73 GLU A O 15
ATOM 28938 N N . ILE A 1 74 ? 3.762 -11.484 6.700 1.00 0.00 74 ILE A N 15
ATOM 28939 C CA . ILE A 1 74 ? 4.004 -10.332 7.565 1.00 0.00 74 ILE A CA 15
ATOM 28940 C C . ILE A 1 74 ? 5.156 -9.467 7.047 1.00 0.00 74 ILE A C 15
ATOM 28941 O O . ILE A 1 74 ? 4.996 -8.259 6.871 1.00 0.00 74 ILE A O 15
ATOM 28957 N N . PRO A 1 75 ? 6.335 -10.066 6.792 1.00 0.00 75 PRO A N 15
ATOM 28958 C CA . PRO A 1 75 ? 7.498 -9.323 6.291 1.00 0.00 75 PRO A CA 15
ATOM 28959 C C . PRO A 1 75 ? 7.285 -8.790 4.877 1.00 0.00 75 PRO A C 15
ATOM 28960 O O . PRO A 1 75 ? 8.023 -7.920 4.415 1.00 0.00 75 PRO A O 15
ATOM 28971 N N . ARG A 1 76 ? 6.271 -9.315 4.192 1.00 0.00 76 ARG A N 15
ATOM 28972 C CA . ARG A 1 76 ? 5.967 -8.886 2.830 1.00 0.00 76 ARG A CA 15
ATOM 28973 C C . ARG A 1 76 ? 4.814 -7.882 2.807 1.00 0.00 76 ARG A C 15
ATOM 28974 O O . ARG A 1 76 ? 4.300 -7.543 1.741 1.00 0.00 76 ARG A O 15
ATOM 28995 N N . ILE A 1 77 ? 4.410 -7.411 3.984 1.00 0.00 77 ILE A N 15
ATOM 28996 C CA . ILE A 1 77 ? 3.317 -6.451 4.086 1.00 0.00 77 ILE A CA 15
ATOM 28997 C C . ILE A 1 77 ? 3.798 -5.131 4.685 1.00 0.00 77 ILE A C 15
ATOM 28998 O O . ILE A 1 77 ? 4.426 -5.112 5.744 1.00 0.00 77 ILE A O 15
ATOM 29014 N N . PHE A 1 78 ? 3.494 -4.031 4.003 1.00 0.00 78 PHE A N 15
ATOM 29015 C CA . PHE A 1 78 ? 3.887 -2.708 4.472 1.00 0.00 78 PHE A CA 15
ATOM 29016 C C . PHE A 1 78 ? 2.676 -1.786 4.569 1.00 0.00 78 PHE A C 15
ATOM 29017 O O . PHE A 1 78 ? 1.754 -1.871 3.758 1.00 0.00 78 PHE A O 15
ATOM 29034 N N . GLN A 1 79 ? 2.680 -0.912 5.571 1.00 0.00 79 GLN A N 15
ATOM 29035 C CA . GLN A 1 79 ? 1.577 0.018 5.781 1.00 0.00 79 GLN A CA 15
ATOM 29036 C C . GLN A 1 79 ? 2.011 1.460 5.533 1.00 0.00 79 GLN A C 15
ATOM 29037 O O . GLN A 1 79 ? 3.124 1.855 5.884 1.00 0.00 79 GLN A O 15
ATOM 29051 N N . ILE A 1 80 ? 1.121 2.242 4.928 1.00 0.00 80 ILE A N 15
ATOM 29052 C CA . ILE A 1 80 ? 1.404 3.643 4.632 1.00 0.00 80 ILE A CA 15
ATOM 29053 C C . ILE A 1 80 ? 0.328 4.554 5.221 1.00 0.00 80 ILE A C 15
ATOM 29054 O O . ILE A 1 80 ? -0.840 4.470 4.845 1.00 0.00 80 ILE A O 15
ATOM 29070 N N . LEU A 1 81 ? 0.731 5.426 6.142 1.00 0.00 81 LEU A N 15
ATOM 29071 C CA . LEU A 1 81 ? -0.203 6.352 6.774 1.00 0.00 81 LEU A CA 15
ATOM 29072 C C . LEU A 1 81 ? -0.336 7.634 5.959 1.00 0.00 81 LEU A C 15
ATOM 29073 O O . LEU A 1 81 ? 0.629 8.099 5.351 1.00 0.00 81 LEU A O 15
ATOM 29089 N N . TYR A 1 82 ? -1.537 8.200 5.954 1.00 0.00 82 TYR A N 15
ATOM 29090 C CA . TYR A 1 82 ? -1.800 9.431 5.217 1.00 0.00 82 TYR A CA 15
ATOM 29091 C C . TYR A 1 82 ? -3.008 10.159 5.795 1.00 0.00 82 TYR A C 15
ATOM 29092 O O . TYR A 1 82 ? -3.983 9.532 6.208 1.00 0.00 82 TYR A O 15
ATOM 29110 N N . ALA A 1 83 ? -2.936 11.484 5.823 1.00 0.00 83 ALA A N 15
ATOM 29111 C CA . ALA A 1 83 ? -4.025 12.296 6.353 1.00 0.00 83 ALA A CA 15
ATOM 29112 C C . ALA A 1 83 ? -5.246 12.243 5.439 1.00 0.00 83 ALA A C 15
ATOM 29113 O O . ALA A 1 83 ? -5.139 12.455 4.231 1.00 0.00 83 ALA A O 15
ATOM 29120 N N . ASN A 1 84 ? -6.405 11.959 6.025 1.00 0.00 84 ASN A N 15
ATOM 29121 C CA . ASN A 1 84 ? -7.646 11.881 5.262 1.00 0.00 84 ASN A CA 15
ATOM 29122 C C . ASN A 1 84 ? -8.556 13.064 5.583 1.00 0.00 84 ASN A C 15
ATOM 29123 O O . ASN A 1 84 ? -9.129 13.682 4.685 1.00 0.00 84 ASN A O 15
ATOM 29134 N N . GLU A 1 85 ? -8.683 13.372 6.870 1.00 0.00 85 GLU A N 15
ATOM 29135 C CA . GLU A 1 85 ? -9.520 14.480 7.314 1.00 0.00 85 GLU A CA 15
ATOM 29136 C C . GLU A 1 85 ? -8.689 15.532 8.039 1.00 0.00 85 GLU A C 15
ATOM 29137 O O . GLU A 1 85 ? -8.910 16.732 7.879 1.00 0.00 85 GLU A O 15
ATOM 29149 N N . GLY A 1 86 ? -7.728 15.071 8.835 1.00 0.00 86 GLY A N 15
ATOM 29150 C CA . GLY A 1 86 ? -6.874 15.983 9.572 1.00 0.00 86 GLY A CA 15
ATOM 29151 C C . GLY A 1 86 ? -5.506 15.391 9.852 1.00 0.00 86 GLY A C 15
ATOM 29152 O O . GLY A 1 86 ? -4.620 15.429 8.999 1.00 0.00 86 GLY A O 15
ATOM 29156 N N . ILE A 1 87 ? -5.334 14.844 11.050 1.00 0.00 87 ILE A N 15
ATOM 29157 C CA . ILE A 1 87 ? -4.063 14.245 11.441 1.00 0.00 87 ILE A CA 15
ATOM 29158 C C . ILE A 1 87 ? -4.281 12.915 12.155 1.00 0.00 87 ILE A C 15
ATOM 29159 O O . ILE A 1 87 ? -3.933 11.856 11.636 1.00 0.00 87 ILE A O 15
ATOM 29175 N N . SER A 1 88 ? -4.857 12.982 13.350 1.00 0.00 88 SER A N 15
ATOM 29176 C CA . SER A 1 88 ? -5.121 11.785 14.141 1.00 0.00 88 SER A CA 15
ATOM 29177 C C . SER A 1 88 ? -6.058 10.835 13.401 1.00 0.00 88 SER A C 15
ATOM 29178 O O . SER A 1 88 ? -5.979 9.617 13.562 1.00 0.00 88 SER A O 15
ATOM 29186 N N . SER A 1 89 ? -6.947 11.401 12.588 1.00 0.00 89 SER A N 15
ATOM 29187 C CA . SER A 1 89 ? -7.899 10.602 11.824 1.00 0.00 89 SER A CA 15
ATOM 29188 C C . SER A 1 89 ? -7.217 9.915 10.642 1.00 0.00 89 SER A C 15
ATOM 29189 O O . SER A 1 89 ? -7.727 8.928 10.113 1.00 0.00 89 SER A O 15
ATOM 29197 N N . ALA A 1 90 ? -6.063 10.448 10.235 1.00 0.00 90 ALA A N 15
ATOM 29198 C CA . ALA A 1 90 ? -5.300 9.900 9.114 1.00 0.00 90 ALA A CA 15
ATOM 29199 C C . ALA A 1 90 ? -5.351 8.374 9.077 1.00 0.00 90 ALA A C 15
ATOM 29200 O O . ALA A 1 90 ? -5.012 7.706 10.054 1.00 0.00 90 ALA A O 15
ATOM 29207 N N . LYS A 1 91 ? -5.778 7.832 7.942 1.00 0.00 91 LYS A N 15
ATOM 29208 C CA . LYS A 1 91 ? -5.874 6.388 7.771 1.00 0.00 91 LYS A CA 15
ATOM 29209 C C . LYS A 1 91 ? -4.604 5.834 7.135 1.00 0.00 91 LYS A C 15
ATOM 29210 O O . LYS A 1 91 ? -3.706 6.588 6.765 1.00 0.00 91 LYS A O 15
ATOM 29229 N N . ASN A 1 92 ? -4.536 4.513 7.014 1.00 0.00 92 ASN A N 15
ATOM 29230 C CA . ASN A 1 92 ? -3.372 3.862 6.424 1.00 0.00 92 ASN A CA 15
ATOM 29231 C C . ASN A 1 92 ? -3.784 2.886 5.328 1.00 0.00 92 ASN A C 15
ATOM 29232 O O . ASN A 1 92 ? -4.962 2.556 5.185 1.00 0.00 92 ASN A O 15
ATOM 29243 N N . LEU A 1 93 ? -2.803 2.424 4.559 1.00 0.00 93 LEU A N 15
ATOM 29244 C CA . LEU A 1 93 ? -3.056 1.484 3.475 1.00 0.00 93 LEU A CA 15
ATOM 29245 C C . LEU A 1 93 ? -2.147 0.265 3.595 1.00 0.00 93 LEU A C 15
ATOM 29246 O O . LEU A 1 93 ? -0.923 0.385 3.541 1.00 0.00 93 LEU A O 15
ATOM 29262 N N . LEU A 1 94 ? -2.751 -0.907 3.755 1.00 0.00 94 LEU A N 15
ATOM 29263 C CA . LEU A 1 94 ? -1.989 -2.143 3.878 1.00 0.00 94 LEU A CA 15
ATOM 29264 C C . LEU A 1 94 ? -1.810 -2.799 2.514 1.00 0.00 94 LEU A C 15
ATOM 29265 O O . LEU A 1 94 ? -2.785 -3.101 1.828 1.00 0.00 94 LEU A O 15
ATOM 29281 N N . LEU A 1 95 ? -0.557 -3.011 2.125 1.00 0.00 95 LEU A N 15
ATOM 29282 C CA . LEU A 1 95 ? -0.255 -3.623 0.840 1.00 0.00 95 LEU A CA 15
ATOM 29283 C C . LEU A 1 95 ? 0.654 -4.836 1.006 1.00 0.00 95 LEU A C 15
ATOM 29284 O O . LEU A 1 95 ? 1.776 -4.722 1.500 1.00 0.00 95 LEU A O 15
ATOM 29300 N N . LEU A 1 96 ? 0.160 -5.992 0.583 1.00 0.00 96 LEU A N 15
ATOM 29301 C CA . LEU A 1 96 ? 0.920 -7.233 0.673 1.00 0.00 96 LEU A CA 15
ATOM 29302 C C . LEU A 1 96 ? 1.671 -7.493 -0.630 1.00 0.00 96 LEU A C 15
ATOM 29303 O O . LEU A 1 96 ? 1.103 -7.390 -1.716 1.00 0.00 96 LEU A O 15
ATOM 29319 N N . ALA A 1 97 ? 2.952 -7.829 -0.513 1.00 0.00 97 ALA A N 15
ATOM 29320 C CA . ALA A 1 97 ? 3.777 -8.102 -1.683 1.00 0.00 97 ALA A CA 15
ATOM 29321 C C . ALA A 1 97 ? 4.047 -9.596 -1.827 1.00 0.00 97 ALA A C 15
ATOM 29322 O O . ALA A 1 97 ? 4.264 -10.295 -0.837 1.00 0.00 97 ALA A O 15
ATOM 29329 N N . ASN A 1 98 ? 4.038 -10.079 -3.065 1.00 0.00 98 ASN A N 15
ATOM 29330 C CA . ASN A 1 98 ? 4.285 -11.491 -3.337 1.00 0.00 98 ASN A CA 15
ATOM 29331 C C . ASN A 1 98 ? 5.634 -11.922 -2.772 1.00 0.00 98 ASN A C 15
ATOM 29332 O O . ASN A 1 98 ? 5.824 -13.079 -2.400 1.00 0.00 98 ASN A O 15
ATOM 29343 N N . SER A 1 99 ? 6.570 -10.980 -2.710 1.00 0.00 99 SER A N 15
ATOM 29344 C CA . SER A 1 99 ? 7.902 -11.259 -2.189 1.00 0.00 99 SER A CA 15
ATOM 29345 C C . SER A 1 99 ? 8.361 -10.144 -1.255 1.00 0.00 99 SER A C 15
ATOM 29346 O O . SER A 1 99 ? 8.003 -8.981 -1.438 1.00 0.00 99 SER A O 15
ATOM 29354 N N . THR A 1 100 ? 9.153 -10.508 -0.251 1.00 0.00 100 THR A N 15
ATOM 29355 C CA . THR A 1 100 ? 9.659 -9.538 0.714 1.00 0.00 100 THR A CA 15
ATOM 29356 C C . THR A 1 100 ? 10.385 -8.396 0.010 1.00 0.00 100 THR A C 15
ATOM 29357 O O . THR A 1 100 ? 10.166 -7.224 0.316 1.00 0.00 100 THR A O 15
ATOM 29368 N N . GLU A 1 101 ? 11.252 -8.750 -0.934 1.00 0.00 101 GLU A N 15
ATOM 29369 C CA . GLU A 1 101 ? 12.020 -7.762 -1.686 1.00 0.00 101 GLU A CA 15
ATOM 29370 C C . GLU A 1 101 ? 11.110 -6.697 -2.292 1.00 0.00 101 GLU A C 15
ATOM 29371 O O . GLU A 1 101 ? 11.433 -5.509 -2.279 1.00 0.00 101 GLU A O 15
ATOM 29383 N N . GLU A 1 102 ? 9.969 -7.129 -2.824 1.00 0.00 102 GLU A N 15
ATOM 29384 C CA . GLU A 1 102 ? 9.013 -6.211 -3.434 1.00 0.00 102 GLU A CA 15
ATOM 29385 C C . GLU A 1 102 ? 8.573 -5.144 -2.438 1.00 0.00 102 GLU A C 15
ATOM 29386 O O . GLU A 1 102 ? 8.429 -3.973 -2.789 1.00 0.00 102 GLU A O 15
ATOM 29398 N N . GLN A 1 103 ? 8.361 -5.557 -1.194 1.00 0.00 103 GLN A N 15
ATOM 29399 C CA . GLN A 1 103 ? 7.938 -4.639 -0.144 1.00 0.00 103 GLN A CA 15
ATOM 29400 C C . GLN A 1 103 ? 9.047 -3.643 0.193 1.00 0.00 103 GLN A C 15
ATOM 29401 O O . GLN A 1 103 ? 8.781 -2.470 0.452 1.00 0.00 103 GLN A O 15
ATOM 29415 N N . GLN A 1 104 ? 10.289 -4.119 0.187 1.00 0.00 104 GLN A N 15
ATOM 29416 C CA . GLN A 1 104 ? 11.432 -3.263 0.496 1.00 0.00 104 GLN A CA 15
ATOM 29417 C C . GLN A 1 104 ? 11.519 -2.107 -0.493 1.00 0.00 104 GLN A C 15
ATOM 29418 O O . GLN A 1 104 ? 11.638 -0.945 -0.101 1.00 0.00 104 GLN A O 15
ATOM 29432 N N . LYS A 1 105 ? 11.465 -2.436 -1.779 1.00 0.00 105 LYS A N 15
ATOM 29433 C CA . LYS A 1 105 ? 11.544 -1.431 -2.830 1.00 0.00 105 LYS A CA 15
ATOM 29434 C C . LYS A 1 105 ? 10.318 -0.523 -2.819 1.00 0.00 105 LYS A C 15
ATOM 29435 O O . LYS A 1 105 ? 10.440 0.698 -2.917 1.00 0.00 105 LYS A O 15
ATOM 29454 N N . TRP A 1 106 ? 9.135 -1.121 -2.712 1.00 0.00 106 TRP A N 15
ATOM 29455 C CA . TRP A 1 106 ? 7.897 -0.351 -2.704 1.00 0.00 106 TRP A CA 15
ATOM 29456 C C . TRP A 1 106 ? 7.899 0.696 -1.595 1.00 0.00 106 TRP A C 15
ATOM 29457 O O . TRP A 1 106 ? 7.626 1.872 -1.834 1.00 0.00 106 TRP A O 15
ATOM 29478 N N . VAL A 1 107 ? 8.202 0.253 -0.381 1.00 0.00 107 VAL A N 15
ATOM 29479 C CA . VAL A 1 107 ? 8.233 1.135 0.779 1.00 0.00 107 VAL A CA 15
ATOM 29480 C C . VAL A 1 107 ? 9.338 2.180 0.663 1.00 0.00 107 VAL A C 15
ATOM 29481 O O . VAL A 1 107 ? 9.109 3.365 0.901 1.00 0.00 107 VAL A O 15
ATOM 29494 N N . SER A 1 108 ? 10.537 1.733 0.307 1.00 0.00 108 SER A N 15
ATOM 29495 C CA . SER A 1 108 ? 11.680 2.631 0.177 1.00 0.00 108 SER A CA 15
ATOM 29496 C C . SER A 1 108 ? 11.476 3.642 -0.951 1.00 0.00 108 SER A C 15
ATOM 29497 O O . SER A 1 108 ? 11.897 4.794 -0.842 1.00 0.00 108 SER A O 15
ATOM 29505 N N . ARG A 1 109 ? 10.841 3.207 -2.032 1.00 0.00 109 ARG A N 15
ATOM 29506 C CA . ARG A 1 109 ? 10.597 4.084 -3.172 1.00 0.00 109 ARG A CA 15
ATOM 29507 C C . ARG A 1 109 ? 9.476 5.078 -2.881 1.00 0.00 109 ARG A C 15
ATOM 29508 O O . ARG A 1 109 ? 9.650 6.287 -3.029 1.00 0.00 109 ARG A O 15
ATOM 29529 N N . LEU A 1 110 ? 8.322 4.558 -2.473 1.00 0.00 110 LEU A N 15
ATOM 29530 C CA . LEU A 1 110 ? 7.170 5.402 -2.173 1.00 0.00 110 LEU A CA 15
ATOM 29531 C C . LEU A 1 110 ? 7.488 6.393 -1.055 1.00 0.00 110 LEU A C 15
ATOM 29532 O O . LEU A 1 110 ? 7.048 7.542 -1.093 1.00 0.00 110 LEU A O 15
ATOM 29548 N N . VAL A 1 111 ? 8.254 5.946 -0.065 1.00 0.00 111 VAL A N 15
ATOM 29549 C CA . VAL A 1 111 ? 8.625 6.802 1.055 1.00 0.00 111 VAL A CA 15
ATOM 29550 C C . VAL A 1 111 ? 9.636 7.858 0.623 1.00 0.00 111 VAL A C 15
ATOM 29551 O O . VAL A 1 111 ? 9.530 9.026 0.998 1.00 0.00 111 VAL A O 15
ATOM 29564 N N . LYS A 1 112 ? 10.614 7.439 -0.172 1.00 0.00 112 LYS A N 15
ATOM 29565 C CA . LYS A 1 112 ? 11.643 8.347 -0.662 1.00 0.00 112 LYS A CA 15
ATOM 29566 C C . LYS A 1 112 ? 11.022 9.462 -1.496 1.00 0.00 112 LYS A C 15
ATOM 29567 O O . LYS A 1 112 ? 11.553 10.571 -1.562 1.00 0.00 112 LYS A O 15
ATOM 29586 N N . LYS A 1 113 ? 9.895 9.159 -2.133 1.00 0.00 113 LYS A N 15
ATOM 29587 C CA . LYS A 1 113 ? 9.198 10.136 -2.962 1.00 0.00 113 LYS A CA 15
ATOM 29588 C C . LYS A 1 113 ? 8.495 11.186 -2.106 1.00 0.00 113 LYS A C 15
ATOM 29589 O O . LYS A 1 113 ? 8.165 12.271 -2.588 1.00 0.00 113 LYS A O 15
ATOM 29608 N N . ILE A 1 114 ? 8.268 10.862 -0.836 1.00 0.00 114 ILE A N 15
ATOM 29609 C CA . ILE A 1 114 ? 7.602 11.783 0.080 1.00 0.00 114 ILE A CA 15
ATOM 29610 C C . ILE A 1 114 ? 8.355 13.111 0.167 1.00 0.00 114 ILE A C 15
ATOM 29611 O O . ILE A 1 114 ? 9.573 13.131 0.342 1.00 0.00 114 ILE A O 15
ATOM 29627 N N . PRO A 1 115 ? 7.637 14.243 0.045 1.00 0.00 115 PRO A N 15
ATOM 29628 C CA . PRO A 1 115 ? 8.245 15.573 0.111 1.00 0.00 115 PRO A CA 15
ATOM 29629 C C . PRO A 1 115 ? 8.559 15.997 1.542 1.00 0.00 115 PRO A C 15
ATOM 29630 O O . PRO A 1 115 ? 9.583 16.629 1.804 1.00 0.00 115 PRO A O 15
ATOM 29641 N N . LYS A 1 116 ? 7.668 15.648 2.464 1.00 0.00 116 LYS A N 15
ATOM 29642 C CA . LYS A 1 116 ? 7.843 15.991 3.870 1.00 0.00 116 LYS A CA 15
ATOM 29643 C C . LYS A 1 116 ? 8.651 14.919 4.599 1.00 0.00 116 LYS A C 15
ATOM 29644 O O . LYS A 1 116 ? 8.227 14.398 5.631 1.00 0.00 116 LYS A O 15
ATOM 29663 N N . LYS A 1 117 ? 9.818 14.594 4.053 1.00 0.00 117 LYS A N 15
ATOM 29664 C CA . LYS A 1 117 ? 10.686 13.585 4.648 1.00 0.00 117 LYS A CA 15
ATOM 29665 C C . LYS A 1 117 ? 11.065 13.967 6.077 1.00 0.00 117 LYS A C 15
ATOM 29666 O O . LYS A 1 117 ? 11.116 13.063 6.937 1.00 0.00 117 LYS A O 15
ATOM 29686 N N . SER A 1 1 ? 9.032 4.947 -16.358 1.00 0.00 1 SER A N 16
ATOM 29687 C CA . SER A 1 1 ? 7.938 4.515 -15.449 1.00 0.00 1 SER A CA 16
ATOM 29688 C C . SER A 1 1 ? 8.290 4.794 -13.992 1.00 0.00 1 SER A C 16
ATOM 29689 O O . SER A 1 1 ? 9.241 5.518 -13.700 1.00 0.00 1 SER A O 16
ATOM 29699 N N . ARG A 1 2 ? 7.514 4.217 -13.079 1.00 0.00 2 ARG A N 16
ATOM 29700 C CA . ARG A 1 2 ? 7.743 4.405 -11.652 1.00 0.00 2 ARG A CA 16
ATOM 29701 C C . ARG A 1 2 ? 7.136 3.258 -10.850 1.00 0.00 2 ARG A C 16
ATOM 29702 O O . ARG A 1 2 ? 6.610 2.304 -11.419 1.00 0.00 2 ARG A O 16
ATOM 29723 N N . LEU A 1 3 ? 7.215 3.358 -9.523 1.00 0.00 3 LEU A N 16
ATOM 29724 C CA . LEU A 1 3 ? 6.674 2.326 -8.639 1.00 0.00 3 LEU A CA 16
ATOM 29725 C C . LEU A 1 3 ? 5.278 1.901 -9.084 1.00 0.00 3 LEU A C 16
ATOM 29726 O O . LEU A 1 3 ? 4.325 2.673 -8.989 1.00 0.00 3 LEU A O 16
ATOM 29742 N N . GLU A 1 4 ? 5.166 0.674 -9.578 1.00 0.00 4 GLU A N 16
ATOM 29743 C CA . GLU A 1 4 ? 3.887 0.159 -10.043 1.00 0.00 4 GLU A CA 16
ATOM 29744 C C . GLU A 1 4 ? 3.855 -1.367 -10.001 1.00 0.00 4 GLU A C 16
ATOM 29745 O O . GLU A 1 4 ? 4.896 -2.023 -9.991 1.00 0.00 4 GLU A O 16
ATOM 29757 N N . GLY A 1 5 ? 2.648 -1.919 -9.984 1.00 0.00 5 GLY A N 16
ATOM 29758 C CA . GLY A 1 5 ? 2.485 -3.360 -9.950 1.00 0.00 5 GLY A CA 16
ATOM 29759 C C . GLY A 1 5 ? 1.201 -3.766 -9.263 1.00 0.00 5 GLY A C 16
ATOM 29760 O O . GLY A 1 5 ? 0.221 -3.022 -9.284 1.00 0.00 5 GLY A O 16
ATOM 29764 N N . TRP A 1 6 ? 1.200 -4.942 -8.648 1.00 0.00 6 TRP A N 16
ATOM 29765 C CA . TRP A 1 6 ? 0.015 -5.425 -7.955 1.00 0.00 6 TRP A CA 16
ATOM 29766 C C . TRP A 1 6 ? 0.301 -5.681 -6.486 1.00 0.00 6 TRP A C 16
ATOM 29767 O O . TRP A 1 6 ? 1.206 -6.438 -6.139 1.00 0.00 6 TRP A O 16
ATOM 29788 N N . LEU A 1 7 ? -0.495 -5.061 -5.631 1.00 0.00 7 LEU A N 16
ATOM 29789 C CA . LEU A 1 7 ? -0.352 -5.237 -4.200 1.00 0.00 7 LEU A CA 16
ATOM 29790 C C . LEU A 1 7 ? -1.647 -5.790 -3.630 1.00 0.00 7 LEU A C 16
ATOM 29791 O O . LEU A 1 7 ? -2.719 -5.588 -4.198 1.00 0.00 7 LEU A O 16
ATOM 29807 N N . SER A 1 8 ? -1.543 -6.515 -2.531 1.00 0.00 8 SER A N 16
ATOM 29808 C CA . SER A 1 8 ? -2.716 -7.126 -1.924 1.00 0.00 8 SER A CA 16
ATOM 29809 C C . SER A 1 8 ? -3.333 -6.240 -0.851 1.00 0.00 8 SER A C 16
ATOM 29810 O O . SER A 1 8 ? -2.635 -5.665 -0.016 1.00 0.00 8 SER A O 16
ATOM 29818 N N . LEU A 1 9 ? -4.657 -6.157 -0.881 1.00 0.00 9 LEU A N 16
ATOM 29819 C CA . LEU A 1 9 ? -5.406 -5.366 0.083 1.00 0.00 9 LEU A CA 16
ATOM 29820 C C . LEU A 1 9 ? -6.442 -6.238 0.785 1.00 0.00 9 LEU A C 16
ATOM 29821 O O . LEU A 1 9 ? -6.974 -7.178 0.193 1.00 0.00 9 LEU A O 16
ATOM 29837 N N . PRO A 1 10 ? -6.747 -5.945 2.058 1.00 0.00 10 PRO A N 16
ATOM 29838 C CA . PRO A 1 10 ? -7.726 -6.717 2.829 1.00 0.00 10 PRO A CA 16
ATOM 29839 C C . PRO A 1 10 ? -9.116 -6.668 2.205 1.00 0.00 10 PRO A C 16
ATOM 29840 O O . PRO A 1 10 ? -9.776 -5.628 2.214 1.00 0.00 10 PRO A O 16
ATOM 29851 N N . VAL A 1 11 ? -9.552 -7.798 1.658 1.00 0.00 11 VAL A N 16
ATOM 29852 C CA . VAL A 1 11 ? -10.863 -7.886 1.023 1.00 0.00 11 VAL A CA 16
ATOM 29853 C C . VAL A 1 11 ? -11.741 -8.932 1.706 1.00 0.00 11 VAL A C 16
ATOM 29854 O O . VAL A 1 11 ? -11.310 -10.059 1.945 1.00 0.00 11 VAL A O 16
ATOM 29867 N N . ARG A 1 12 ? -12.976 -8.548 2.012 1.00 0.00 12 ARG A N 16
ATOM 29868 C CA . ARG A 1 12 ? -13.918 -9.450 2.664 1.00 0.00 12 ARG A CA 16
ATOM 29869 C C . ARG A 1 12 ? -14.277 -10.617 1.749 1.00 0.00 12 ARG A C 16
ATOM 29870 O O . ARG A 1 12 ? -15.192 -10.521 0.933 1.00 0.00 12 ARG A O 16
ATOM 29891 N N . ASN A 1 13 ? -13.547 -11.720 1.894 1.00 0.00 13 ASN A N 16
ATOM 29892 C CA . ASN A 1 13 ? -13.787 -12.906 1.082 1.00 0.00 13 ASN A CA 16
ATOM 29893 C C . ASN A 1 13 ? -15.205 -13.430 1.289 1.00 0.00 13 ASN A C 16
ATOM 29894 O O . ASN A 1 13 ? -15.860 -13.865 0.342 1.00 0.00 13 ASN A O 16
ATOM 29905 N N . ASN A 1 14 ? -15.670 -13.387 2.532 1.00 0.00 14 ASN A N 16
ATOM 29906 C CA . ASN A 1 14 ? -17.011 -13.857 2.863 1.00 0.00 14 ASN A CA 16
ATOM 29907 C C . ASN A 1 14 ? -17.880 -12.712 3.375 1.00 0.00 14 ASN A C 16
ATOM 29908 O O . ASN A 1 14 ? -18.963 -12.459 2.846 1.00 0.00 14 ASN A O 16
ATOM 29919 N N . THR A 1 15 ? -17.400 -12.022 4.406 1.00 0.00 15 THR A N 16
ATOM 29920 C CA . THR A 1 15 ? -18.136 -10.903 4.986 1.00 0.00 15 THR A CA 16
ATOM 29921 C C . THR A 1 15 ? -17.359 -10.284 6.144 1.00 0.00 15 THR A C 16
ATOM 29922 O O . THR A 1 15 ? -17.223 -9.064 6.230 1.00 0.00 15 THR A O 16
ATOM 29933 N N . LYS A 1 16 ? -16.853 -11.132 7.033 1.00 0.00 16 LYS A N 16
ATOM 29934 C CA . LYS A 1 16 ? -16.091 -10.666 8.187 1.00 0.00 16 LYS A CA 16
ATOM 29935 C C . LYS A 1 16 ? -14.670 -11.221 8.163 1.00 0.00 16 LYS A C 16
ATOM 29936 O O . LYS A 1 16 ? -14.058 -11.432 9.210 1.00 0.00 16 LYS A O 16
ATOM 29955 N N . LYS A 1 17 ? -14.150 -11.451 6.961 1.00 0.00 17 LYS A N 16
ATOM 29956 C CA . LYS A 1 17 ? -12.800 -11.978 6.800 1.00 0.00 17 LYS A CA 16
ATOM 29957 C C . LYS A 1 17 ? -12.089 -11.290 5.639 1.00 0.00 17 LYS A C 16
ATOM 29958 O O . LYS A 1 17 ? -12.376 -11.561 4.474 1.00 0.00 17 LYS A O 16
ATOM 29977 N N . PHE A 1 18 ? -11.164 -10.394 5.968 1.00 0.00 18 PHE A N 16
ATOM 29978 C CA . PHE A 1 18 ? -10.417 -9.660 4.953 1.00 0.00 18 PHE A CA 16
ATOM 29979 C C . PHE A 1 18 ? -9.150 -10.409 4.553 1.00 0.00 18 PHE A C 16
ATOM 29980 O O . PHE A 1 18 ? -8.166 -10.423 5.294 1.00 0.00 18 PHE A O 16
ATOM 29997 N N . GLY A 1 19 ? -9.177 -11.022 3.375 1.00 0.00 19 GLY A N 16
ATOM 29998 C CA . GLY A 1 19 ? -8.022 -11.753 2.893 1.00 0.00 19 GLY A CA 16
ATOM 29999 C C . GLY A 1 19 ? -7.061 -10.861 2.137 1.00 0.00 19 GLY A C 16
ATOM 30000 O O . GLY A 1 19 ? -6.505 -9.919 2.703 1.00 0.00 19 GLY A O 16
ATOM 30004 N N . TRP A 1 20 ? -6.868 -11.148 0.855 1.00 0.00 20 TRP A N 16
ATOM 30005 C CA . TRP A 1 20 ? -5.972 -10.353 0.027 1.00 0.00 20 TRP A CA 16
ATOM 30006 C C . TRP A 1 20 ? -6.441 -10.319 -1.418 1.00 0.00 20 TRP A C 16
ATOM 30007 O O . TRP A 1 20 ? -7.108 -11.238 -1.894 1.00 0.00 20 TRP A O 16
ATOM 30028 N N . VAL A 1 21 ? -6.077 -9.252 -2.115 1.00 0.00 21 VAL A N 16
ATOM 30029 C CA . VAL A 1 21 ? -6.444 -9.086 -3.515 1.00 0.00 21 VAL A CA 16
ATOM 30030 C C . VAL A 1 21 ? -5.454 -8.174 -4.227 1.00 0.00 21 VAL A C 16
ATOM 30031 O O . VAL A 1 21 ? -5.292 -7.012 -3.854 1.00 0.00 21 VAL A O 16
ATOM 30044 N N . LYS A 1 22 ? -4.782 -8.703 -5.246 1.00 0.00 22 LYS A N 16
ATOM 30045 C CA . LYS A 1 22 ? -3.801 -7.922 -5.986 1.00 0.00 22 LYS A CA 16
ATOM 30046 C C . LYS A 1 22 ? -4.469 -6.858 -6.847 1.00 0.00 22 LYS A C 16
ATOM 30047 O O . LYS A 1 22 ? -5.098 -7.163 -7.860 1.00 0.00 22 LYS A O 16
ATOM 30066 N N . LYS A 1 23 ? -4.290 -5.605 -6.452 1.00 0.00 23 LYS A N 16
ATOM 30067 C CA . LYS A 1 23 ? -4.830 -4.481 -7.198 1.00 0.00 23 LYS A CA 16
ATOM 30068 C C . LYS A 1 23 ? -3.678 -3.721 -7.828 1.00 0.00 23 LYS A C 16
ATOM 30069 O O . LYS A 1 23 ? -2.589 -3.656 -7.256 1.00 0.00 23 LYS A O 16
ATOM 30088 N N . TYR A 1 24 ? -3.897 -3.169 -9.008 1.00 0.00 24 TYR A N 16
ATOM 30089 C CA . TYR A 1 24 ? -2.835 -2.446 -9.689 1.00 0.00 24 TYR A CA 16
ATOM 30090 C C . TYR A 1 24 ? -2.568 -1.095 -9.044 1.00 0.00 24 TYR A C 16
ATOM 30091 O O . TYR A 1 24 ? -3.309 -0.134 -9.250 1.00 0.00 24 TYR A O 16
ATOM 30109 N N . VAL A 1 25 ? -1.488 -1.033 -8.275 1.00 0.00 25 VAL A N 16
ATOM 30110 C CA . VAL A 1 25 ? -1.089 0.195 -7.606 1.00 0.00 25 VAL A CA 16
ATOM 30111 C C . VAL A 1 25 ? 0.091 0.826 -8.328 1.00 0.00 25 VAL A C 16
ATOM 30112 O O . VAL A 1 25 ? 1.049 0.138 -8.682 1.00 0.00 25 VAL A O 16
ATOM 30125 N N . ILE A 1 26 ? 0.024 2.131 -8.544 1.00 0.00 26 ILE A N 16
ATOM 30126 C CA . ILE A 1 26 ? 1.100 2.836 -9.225 1.00 0.00 26 ILE A CA 16
ATOM 30127 C C . ILE A 1 26 ? 1.348 4.193 -8.580 1.00 0.00 26 ILE A C 16
ATOM 30128 O O . ILE A 1 26 ? 0.489 5.074 -8.612 1.00 0.00 26 ILE A O 16
ATOM 30144 N N . VAL A 1 27 ? 2.528 4.352 -7.992 1.00 0.00 27 VAL A N 16
ATOM 30145 C CA . VAL A 1 27 ? 2.894 5.598 -7.334 1.00 0.00 27 VAL A CA 16
ATOM 30146 C C . VAL A 1 27 ? 3.499 6.584 -8.324 1.00 0.00 27 VAL A C 16
ATOM 30147 O O . VAL A 1 27 ? 4.651 6.441 -8.731 1.00 0.00 27 VAL A O 16
ATOM 30160 N N . SER A 1 28 ? 2.716 7.587 -8.707 1.00 0.00 28 SER A N 16
ATOM 30161 C CA . SER A 1 28 ? 3.178 8.597 -9.650 1.00 0.00 28 SER A CA 16
ATOM 30162 C C . SER A 1 28 ? 4.044 9.639 -8.949 1.00 0.00 28 SER A C 16
ATOM 30163 O O . SER A 1 28 ? 4.070 9.715 -7.721 1.00 0.00 28 SER A O 16
ATOM 30171 N N . SER A 1 29 ? 4.752 10.438 -9.739 1.00 0.00 29 SER A N 16
ATOM 30172 C CA . SER A 1 29 ? 5.622 11.475 -9.193 1.00 0.00 29 SER A CA 16
ATOM 30173 C C . SER A 1 29 ? 4.847 12.415 -8.271 1.00 0.00 29 SER A C 16
ATOM 30174 O O . SER A 1 29 ? 4.012 13.197 -8.726 1.00 0.00 29 SER A O 16
ATOM 30182 N N . LYS A 1 30 ? 5.133 12.332 -6.975 1.00 0.00 30 LYS A N 16
ATOM 30183 C CA . LYS A 1 30 ? 4.469 13.175 -5.986 1.00 0.00 30 LYS A CA 16
ATOM 30184 C C . LYS A 1 30 ? 2.973 12.881 -5.924 1.00 0.00 30 LYS A C 16
ATOM 30185 O O . LYS A 1 30 ? 2.172 13.758 -5.599 1.00 0.00 30 LYS A O 16
ATOM 30204 N N . LYS A 1 31 ? 2.600 11.644 -6.234 1.00 0.00 31 LYS A N 16
ATOM 30205 C CA . LYS A 1 31 ? 1.198 11.243 -6.209 1.00 0.00 31 LYS A CA 16
ATOM 30206 C C . LYS A 1 31 ? 1.061 9.723 -6.216 1.00 0.00 31 LYS A C 16
ATOM 30207 O O . LYS A 1 31 ? 1.935 9.012 -6.711 1.00 0.00 31 LYS A O 16
ATOM 30226 N N . ILE A 1 32 ? -0.045 9.233 -5.667 1.00 0.00 32 ILE A N 16
ATOM 30227 C CA . ILE A 1 32 ? -0.304 7.797 -5.610 1.00 0.00 32 ILE A CA 16
ATOM 30228 C C . ILE A 1 32 ? -1.616 7.458 -6.307 1.00 0.00 32 ILE A C 16
ATOM 30229 O O . ILE A 1 32 ? -2.663 8.021 -5.989 1.00 0.00 32 ILE A O 16
ATOM 30245 N N . LEU A 1 33 ? -1.553 6.537 -7.264 1.00 0.00 33 LEU A N 16
ATOM 30246 C CA . LEU A 1 33 ? -2.739 6.130 -8.007 1.00 0.00 33 LEU A CA 16
ATOM 30247 C C . LEU A 1 33 ? -3.059 4.657 -7.769 1.00 0.00 33 LEU A C 16
ATOM 30248 O O . LEU A 1 33 ? -2.166 3.810 -7.758 1.00 0.00 33 LEU A O 16
ATOM 30264 N N . PHE A 1 34 ? -4.341 4.361 -7.583 1.00 0.00 34 PHE A N 16
ATOM 30265 C CA . PHE A 1 34 ? -4.790 2.994 -7.348 1.00 0.00 34 PHE A CA 16
ATOM 30266 C C . PHE A 1 34 ? -5.777 2.566 -8.426 1.00 0.00 34 PHE A C 16
ATOM 30267 O O . PHE A 1 34 ? -6.767 3.250 -8.686 1.00 0.00 34 PHE A O 16
ATOM 30284 N N . TYR A 1 35 ? -5.498 1.430 -9.052 1.00 0.00 35 TYR A N 16
ATOM 30285 C CA . TYR A 1 35 ? -6.356 0.907 -10.108 1.00 0.00 35 TYR A CA 16
ATOM 30286 C C . TYR A 1 35 ? -6.740 -0.544 -9.834 1.00 0.00 35 TYR A C 16
ATOM 30287 O O . TYR A 1 35 ? -6.213 -1.175 -8.918 1.00 0.00 35 TYR A O 16
ATOM 30305 N N . ASP A 1 36 ? -7.656 -1.066 -10.641 1.00 0.00 36 ASP A N 16
ATOM 30306 C CA . ASP A 1 36 ? -8.111 -2.443 -10.494 1.00 0.00 36 ASP A CA 16
ATOM 30307 C C . ASP A 1 36 ? -7.560 -3.319 -11.618 1.00 0.00 36 ASP A C 16
ATOM 30308 O O . ASP A 1 36 ? -7.427 -4.534 -11.462 1.00 0.00 36 ASP A O 16
ATOM 30317 N N . SER A 1 37 ? -7.241 -2.694 -12.747 1.00 0.00 37 SER A N 16
ATOM 30318 C CA . SER A 1 37 ? -6.704 -3.415 -13.896 1.00 0.00 37 SER A CA 16
ATOM 30319 C C . SER A 1 37 ? -6.054 -2.453 -14.885 1.00 0.00 37 SER A C 16
ATOM 30320 O O . SER A 1 37 ? -6.132 -1.235 -14.721 1.00 0.00 37 SER A O 16
ATOM 30328 N N . GLU A 1 38 ? -5.411 -3.006 -15.908 1.00 0.00 38 GLU A N 16
ATOM 30329 C CA . GLU A 1 38 ? -4.748 -2.193 -16.921 1.00 0.00 38 GLU A CA 16
ATOM 30330 C C . GLU A 1 38 ? -5.768 -1.519 -17.832 1.00 0.00 38 GLU A C 16
ATOM 30331 O O . GLU A 1 38 ? -5.566 -0.390 -18.278 1.00 0.00 38 GLU A O 16
ATOM 30343 N N . GLN A 1 39 ? -6.864 -2.219 -18.105 1.00 0.00 39 GLN A N 16
ATOM 30344 C CA . GLN A 1 39 ? -7.918 -1.688 -18.964 1.00 0.00 39 GLN A CA 16
ATOM 30345 C C . GLN A 1 39 ? -8.464 -0.376 -18.410 1.00 0.00 39 GLN A C 16
ATOM 30346 O O . GLN A 1 39 ? -8.612 0.605 -19.139 1.00 0.00 39 GLN A O 16
ATOM 30360 N N . ASP A 1 40 ? -8.761 -0.366 -17.114 1.00 0.00 40 ASP A N 16
ATOM 30361 C CA . ASP A 1 40 ? -9.289 0.826 -16.460 1.00 0.00 40 ASP A CA 16
ATOM 30362 C C . ASP A 1 40 ? -8.216 1.903 -16.342 1.00 0.00 40 ASP A C 16
ATOM 30363 O O . ASP A 1 40 ? -8.516 3.097 -16.350 1.00 0.00 40 ASP A O 16
ATOM 30372 N N . LYS A 1 41 ? -6.963 1.473 -16.235 1.00 0.00 41 LYS A N 16
ATOM 30373 C CA . LYS A 1 41 ? -5.842 2.401 -16.116 1.00 0.00 41 LYS A CA 16
ATOM 30374 C C . LYS A 1 41 ? -5.781 3.335 -17.321 1.00 0.00 41 LYS A C 16
ATOM 30375 O O . LYS A 1 41 ? -5.713 4.556 -17.171 1.00 0.00 41 LYS A O 16
ATOM 30394 N N . GLU A 1 42 ? -5.806 2.754 -18.516 1.00 0.00 42 GLU A N 16
ATOM 30395 C CA . GLU A 1 42 ? -5.753 3.535 -19.747 1.00 0.00 42 GLU A CA 16
ATOM 30396 C C . GLU A 1 42 ? -7.021 4.371 -19.925 1.00 0.00 42 GLU A C 16
ATOM 30397 O O . GLU A 1 42 ? -7.033 5.341 -20.681 1.00 0.00 42 GLU A O 16
ATOM 30409 N N . GLN A 1 43 ? -8.086 3.989 -19.223 1.00 0.00 43 GLN A N 16
ATOM 30410 C CA . GLN A 1 43 ? -9.354 4.706 -19.308 1.00 0.00 43 GLN A CA 16
ATOM 30411 C C . GLN A 1 43 ? -9.324 5.994 -18.486 1.00 0.00 43 GLN A C 16
ATOM 30412 O O . GLN A 1 43 ? -10.280 6.768 -18.500 1.00 0.00 43 GLN A O 16
ATOM 30426 N N . SER A 1 44 ? -8.226 6.220 -17.768 1.00 0.00 44 SER A N 16
ATOM 30427 C CA . SER A 1 44 ? -8.085 7.415 -16.945 1.00 0.00 44 SER A CA 16
ATOM 30428 C C . SER A 1 44 ? -9.155 7.459 -15.859 1.00 0.00 44 SER A C 16
ATOM 30429 O O . SER A 1 44 ? -9.732 8.511 -15.583 1.00 0.00 44 SER A O 16
ATOM 30437 N N . ASN A 1 45 ? -9.417 6.309 -15.244 1.00 0.00 45 ASN A N 16
ATOM 30438 C CA . ASN A 1 45 ? -10.417 6.217 -14.186 1.00 0.00 45 ASN A CA 16
ATOM 30439 C C . ASN A 1 45 ? -9.826 5.569 -12.935 1.00 0.00 45 ASN A C 16
ATOM 30440 O O . ASN A 1 45 ? -10.137 4.422 -12.610 1.00 0.00 45 ASN A O 16
ATOM 30451 N N . PRO A 1 46 ? -8.960 6.301 -12.215 1.00 0.00 46 PRO A N 16
ATOM 30452 C CA . PRO A 1 46 ? -8.321 5.798 -10.994 1.00 0.00 46 PRO A CA 16
ATOM 30453 C C . PRO A 1 46 ? -9.336 5.363 -9.941 1.00 0.00 46 PRO A C 16
ATOM 30454 O O . PRO A 1 46 ? -10.287 6.086 -9.647 1.00 0.00 46 PRO A O 16
ATOM 30465 N N . TYR A 1 47 ? -9.121 4.182 -9.372 1.00 0.00 47 TYR A N 16
ATOM 30466 C CA . TYR A 1 47 ? -10.012 3.656 -8.344 1.00 0.00 47 TYR A CA 16
ATOM 30467 C C . TYR A 1 47 ? -9.82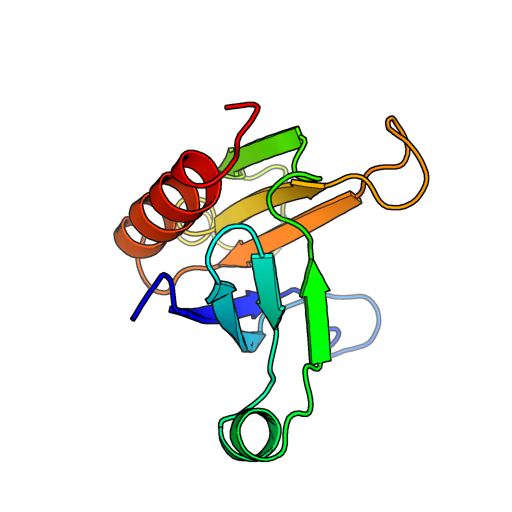5 4.415 -7.035 1.00 0.00 47 TYR A C 16
ATOM 30468 O O . TYR A 1 47 ? -10.767 4.586 -6.261 1.00 0.00 47 TYR A O 16
ATOM 30486 N N . MET A 1 48 ? -8.598 4.869 -6.796 1.00 0.00 48 MET A N 16
ATOM 30487 C CA . MET A 1 48 ? -8.274 5.615 -5.585 1.00 0.00 48 MET A CA 16
ATOM 30488 C C . MET A 1 48 ? -6.926 6.311 -5.734 1.00 0.00 48 MET A C 16
ATOM 30489 O O . MET A 1 48 ? -5.936 5.688 -6.107 1.00 0.00 48 MET A O 16
ATOM 30503 N N . VAL A 1 49 ? -6.894 7.608 -5.448 1.00 0.00 49 VAL A N 16
ATOM 30504 C CA . VAL A 1 49 ? -5.660 8.378 -5.562 1.00 0.00 49 VAL A CA 16
ATOM 30505 C C . VAL A 1 49 ? -5.297 9.050 -4.241 1.00 0.00 49 VAL A C 16
ATOM 30506 O O . VAL A 1 49 ? -6.134 9.687 -3.603 1.00 0.00 49 VAL A O 16
ATOM 30519 N N . LEU A 1 50 ? -4.037 8.906 -3.842 1.00 0.00 50 LEU A N 16
ATOM 30520 C CA . LEU A 1 50 ? -3.549 9.502 -2.603 1.00 0.00 50 LEU A CA 16
ATOM 30521 C C . LEU A 1 50 ? -2.405 10.469 -2.888 1.00 0.00 50 LEU A C 16
ATOM 30522 O O . LEU A 1 50 ? -1.721 10.352 -3.904 1.00 0.00 50 LEU A O 16
ATOM 30538 N N . ASP A 1 51 ? -2.201 11.423 -1.987 1.00 0.00 51 ASP A N 16
ATOM 30539 C CA . ASP A 1 51 ? -1.136 12.407 -2.148 1.00 0.00 51 ASP A CA 16
ATOM 30540 C C . ASP A 1 51 ? 0.101 12.005 -1.353 1.00 0.00 51 ASP A C 16
ATOM 30541 O O . ASP A 1 51 ? 0.049 11.873 -0.130 1.00 0.00 51 ASP A O 16
ATOM 30550 N N . ILE A 1 52 ? 1.216 11.811 -2.054 1.00 0.00 52 ILE A N 16
ATOM 30551 C CA . ILE A 1 52 ? 2.467 11.425 -1.412 1.00 0.00 52 ILE A CA 16
ATOM 30552 C C . ILE A 1 52 ? 2.857 12.427 -0.329 1.00 0.00 52 ILE A C 16
ATOM 30553 O O . ILE A 1 52 ? 3.341 12.047 0.737 1.00 0.00 52 ILE A O 16
ATOM 30569 N N . ASP A 1 53 ? 2.640 13.707 -0.609 1.00 0.00 53 ASP A N 16
ATOM 30570 C CA . ASP A 1 53 ? 2.966 14.763 0.342 1.00 0.00 53 ASP A CA 16
ATOM 30571 C C . ASP A 1 53 ? 2.074 14.672 1.577 1.00 0.00 53 ASP A C 16
ATOM 30572 O O . ASP A 1 53 ? 2.465 15.086 2.668 1.00 0.00 53 ASP A O 16
ATOM 30581 N N . LYS A 1 54 ? 0.874 14.129 1.397 1.00 0.00 54 LYS A N 16
ATOM 30582 C CA . LYS A 1 54 ? -0.073 13.984 2.496 1.00 0.00 54 LYS A CA 16
ATOM 30583 C C . LYS A 1 54 ? 0.337 12.852 3.435 1.00 0.00 54 LYS A C 16
ATOM 30584 O O . LYS A 1 54 ? -0.112 12.795 4.580 1.00 0.00 54 LYS A O 16
ATOM 30603 N N . LEU A 1 55 ? 1.187 11.952 2.949 1.00 0.00 55 LEU A N 16
ATOM 30604 C CA . LEU A 1 55 ? 1.649 10.825 3.754 1.00 0.00 55 LEU A CA 16
ATOM 30605 C C . LEU A 1 55 ? 2.232 11.302 5.080 1.00 0.00 55 LEU A C 16
ATOM 30606 O O . LEU A 1 55 ? 2.723 12.427 5.186 1.00 0.00 55 LEU A O 16
ATOM 30622 N N . PHE A 1 56 ? 2.175 10.439 6.089 1.00 0.00 56 PHE A N 16
ATOM 30623 C CA . PHE A 1 56 ? 2.699 10.772 7.407 1.00 0.00 56 PHE A CA 16
ATOM 30624 C C . PHE A 1 56 ? 3.901 9.897 7.748 1.00 0.00 56 PHE A C 16
ATOM 30625 O O . PHE A 1 56 ? 4.862 10.361 8.363 1.00 0.00 56 PHE A O 16
ATOM 30642 N N . HIS A 1 57 ? 3.843 8.632 7.345 1.00 0.00 57 HIS A N 16
ATOM 30643 C CA . HIS A 1 57 ? 4.932 7.697 7.610 1.00 0.00 57 HIS A CA 16
ATOM 30644 C C . HIS A 1 57 ? 4.655 6.335 6.980 1.00 0.00 57 HIS A C 16
ATOM 30645 O O . HIS A 1 57 ? 3.535 5.828 7.037 1.00 0.00 57 HIS A O 16
ATOM 30660 N N . VAL A 1 58 ? 5.687 5.746 6.386 1.00 0.00 58 VAL A N 16
ATOM 30661 C CA . VAL A 1 58 ? 5.565 4.439 5.751 1.00 0.00 58 VAL A CA 16
ATOM 30662 C C . VAL A 1 58 ? 6.556 3.449 6.356 1.00 0.00 58 VAL A C 16
ATOM 30663 O O . VAL A 1 58 ? 7.743 3.752 6.487 1.00 0.00 58 VAL A O 16
ATOM 30676 N N . ARG A 1 59 ? 6.068 2.270 6.725 1.00 0.00 59 ARG A N 16
ATOM 30677 C CA . ARG A 1 59 ? 6.922 1.246 7.318 1.00 0.00 59 ARG A CA 16
ATOM 30678 C C . ARG A 1 59 ? 6.260 -0.128 7.259 1.00 0.00 59 ARG A C 16
ATOM 30679 O O . ARG A 1 59 ? 5.036 -0.235 7.184 1.00 0.00 59 ARG A O 16
ATOM 30700 N N . PRO A 1 60 ? 7.066 -1.204 7.298 1.00 0.00 60 PRO A N 16
ATOM 30701 C CA . PRO A 1 60 ? 6.555 -2.578 7.253 1.00 0.00 60 PRO A CA 16
ATOM 30702 C C . PRO A 1 60 ? 5.724 -2.925 8.483 1.00 0.00 60 PRO A C 16
ATOM 30703 O O . PRO A 1 60 ? 5.755 -2.213 9.486 1.00 0.00 60 PRO A O 16
ATOM 30714 N N . VAL A 1 61 ? 4.981 -4.025 8.401 1.00 0.00 61 VAL A N 16
ATOM 30715 C CA . VAL A 1 61 ? 4.144 -4.464 9.510 1.00 0.00 61 VAL A CA 16
ATOM 30716 C C . VAL A 1 61 ? 4.772 -5.649 10.238 1.00 0.00 61 VAL A C 16
ATOM 30717 O O . VAL A 1 61 ? 5.818 -6.153 9.834 1.00 0.00 61 VAL A O 16
ATOM 30730 N N . THR A 1 62 ? 4.124 -6.088 11.312 1.00 0.00 62 THR A N 16
ATOM 30731 C CA . THR A 1 62 ? 4.620 -7.215 12.095 1.00 0.00 62 THR A CA 16
ATOM 30732 C C . THR A 1 62 ? 3.509 -8.227 12.356 1.00 0.00 62 THR A C 16
ATOM 30733 O O . THR A 1 62 ? 2.398 -8.090 11.843 1.00 0.00 62 THR A O 16
ATOM 30744 N N . GLN A 1 63 ? 3.817 -9.242 13.156 1.00 0.00 63 GLN A N 16
ATOM 30745 C CA . GLN A 1 63 ? 2.844 -10.277 13.486 1.00 0.00 63 GLN A CA 16
ATOM 30746 C C . GLN A 1 63 ? 1.658 -9.698 14.254 1.00 0.00 63 GLN A C 16
ATOM 30747 O O . GLN A 1 63 ? 0.602 -10.322 14.342 1.00 0.00 63 GLN A O 16
ATOM 30761 N N . THR A 1 64 ? 1.838 -8.503 14.811 1.00 0.00 64 THR A N 16
ATOM 30762 C CA . THR A 1 64 ? 0.778 -7.849 15.569 1.00 0.00 64 THR A CA 16
ATOM 30763 C C . THR A 1 64 ? -0.236 -7.187 14.639 1.00 0.00 64 THR A C 16
ATOM 30764 O O . THR A 1 64 ? -1.386 -6.963 15.019 1.00 0.00 64 THR A O 16
ATOM 30775 N N . ASP A 1 65 ? 0.196 -6.875 13.420 1.00 0.00 65 ASP A N 16
ATOM 30776 C CA . ASP A 1 65 ? -0.676 -6.238 12.440 1.00 0.00 65 ASP A CA 16
ATOM 30777 C C . ASP A 1 65 ? -1.788 -7.183 11.993 1.00 0.00 65 ASP A C 16
ATOM 30778 O O . ASP A 1 65 ? -2.900 -6.750 11.697 1.00 0.00 65 ASP A O 16
ATOM 30787 N N . VAL A 1 66 ? -1.480 -8.475 11.944 1.00 0.00 66 VAL A N 16
ATOM 30788 C CA . VAL A 1 66 ? -2.455 -9.476 11.531 1.00 0.00 66 VAL A CA 16
ATOM 30789 C C . VAL A 1 66 ? -2.235 -10.794 12.263 1.00 0.00 66 VAL A C 16
ATOM 30790 O O . VAL A 1 66 ? -1.150 -11.059 12.780 1.00 0.00 66 VAL A O 16
ATOM 30803 N N . TYR A 1 67 ? -3.276 -11.614 12.302 1.00 0.00 67 TYR A N 16
ATOM 30804 C CA . TYR A 1 67 ? -3.210 -12.908 12.970 1.00 0.00 67 TYR A CA 16
ATOM 30805 C C . TYR A 1 67 ? -3.478 -14.043 11.987 1.00 0.00 67 TYR A C 16
ATOM 30806 O O . TYR A 1 67 ? -2.706 -14.998 11.901 1.00 0.00 67 TYR A O 16
ATOM 30824 N N . ARG A 1 68 ? -4.578 -13.934 11.247 1.00 0.00 68 ARG A N 16
ATOM 30825 C CA . ARG A 1 68 ? -4.946 -14.952 10.269 1.00 0.00 68 ARG A CA 16
ATOM 30826 C C . ARG A 1 68 ? -3.874 -15.087 9.192 1.00 0.00 68 ARG A C 16
ATOM 30827 O O . ARG A 1 68 ? -3.718 -16.149 8.588 1.00 0.00 68 ARG A O 16
ATOM 30848 N N . ALA A 1 69 ? -3.136 -14.006 8.957 1.00 0.00 69 ALA A N 16
ATOM 30849 C CA . ALA A 1 69 ? -2.078 -14.004 7.954 1.00 0.00 69 ALA A CA 16
ATOM 30850 C C . ALA A 1 69 ? -1.052 -15.098 8.234 1.00 0.00 69 ALA A C 16
ATOM 30851 O O . ALA A 1 69 ? -1.280 -15.978 9.064 1.00 0.00 69 ALA A O 16
ATOM 30858 N N . ASP A 1 70 ? 0.078 -15.037 7.537 1.00 0.00 70 ASP A N 16
ATOM 30859 C CA . ASP A 1 70 ? 1.138 -16.025 7.713 1.00 0.00 70 ASP A CA 16
ATOM 30860 C C . ASP A 1 70 ? 2.463 -15.345 8.042 1.00 0.00 70 ASP A C 16
ATOM 30861 O O . ASP A 1 70 ? 2.794 -14.304 7.478 1.00 0.00 70 ASP A O 16
ATOM 30870 N N . ALA A 1 71 ? 3.215 -15.942 8.962 1.00 0.00 71 ALA A N 16
ATOM 30871 C CA . ALA A 1 71 ? 4.506 -15.398 9.374 1.00 0.00 71 ALA A CA 16
ATOM 30872 C C . ALA A 1 71 ? 5.381 -15.062 8.170 1.00 0.00 71 ALA A C 16
ATOM 30873 O O . ALA A 1 71 ? 6.233 -14.177 8.238 1.00 0.00 71 ALA A O 16
ATOM 30880 N N . LYS A 1 72 ? 5.166 -15.775 7.070 1.00 0.00 72 LYS A N 16
ATOM 30881 C CA . LYS A 1 72 ? 5.937 -15.552 5.853 1.00 0.00 72 LYS A CA 16
ATOM 30882 C C . LYS A 1 72 ? 5.474 -14.286 5.138 1.00 0.00 72 LYS A C 16
ATOM 30883 O O . LYS A 1 72 ? 6.268 -13.600 4.495 1.00 0.00 72 LYS A O 16
ATOM 30902 N N . GLU A 1 73 ? 4.183 -13.987 5.250 1.00 0.00 73 GLU A N 16
ATOM 30903 C CA . GLU A 1 73 ? 3.613 -12.804 4.612 1.00 0.00 73 GLU A CA 16
ATOM 30904 C C . GLU A 1 73 ? 3.897 -11.541 5.421 1.00 0.00 73 GLU A C 16
ATOM 30905 O O . GLU A 1 73 ? 4.056 -10.457 4.859 1.00 0.00 73 GLU A O 16
ATOM 30917 N N . ILE A 1 74 ? 3.954 -11.685 6.744 1.00 0.00 74 ILE A N 16
ATOM 30918 C CA . ILE A 1 74 ? 4.212 -10.552 7.633 1.00 0.00 74 ILE A CA 16
ATOM 30919 C C . ILE A 1 74 ? 5.351 -9.668 7.119 1.00 0.00 74 ILE A C 16
ATOM 30920 O O . ILE A 1 74 ? 5.193 -8.452 7.006 1.00 0.00 74 ILE A O 16
ATOM 30936 N N . PRO A 1 75 ? 6.518 -10.258 6.799 1.00 0.00 75 PRO A N 16
ATOM 30937 C CA . PRO A 1 75 ? 7.671 -9.499 6.298 1.00 0.00 75 PRO A CA 16
ATOM 30938 C C . PRO A 1 75 ? 7.466 -8.974 4.878 1.00 0.00 75 PRO A C 16
ATOM 30939 O O . PRO A 1 75 ? 8.302 -8.238 4.357 1.00 0.00 75 PRO A O 16
ATOM 30950 N N . ARG A 1 76 ? 6.354 -9.356 4.251 1.00 0.00 76 ARG A N 16
ATOM 30951 C CA . ARG A 1 76 ? 6.059 -8.918 2.890 1.00 0.00 76 ARG A CA 16
ATOM 30952 C C . ARG A 1 76 ? 4.894 -7.928 2.862 1.00 0.00 76 ARG A C 16
ATOM 30953 O O . ARG A 1 76 ? 4.419 -7.551 1.791 1.00 0.00 76 ARG A O 16
ATOM 30974 N N . ILE A 1 77 ? 4.437 -7.510 4.040 1.00 0.00 77 ILE A N 16
ATOM 30975 C CA . ILE A 1 77 ? 3.327 -6.567 4.136 1.00 0.00 77 ILE A CA 16
ATOM 30976 C C . ILE A 1 77 ? 3.776 -5.248 4.760 1.00 0.00 77 ILE A C 16
ATOM 30977 O O . ILE A 1 77 ? 4.417 -5.233 5.811 1.00 0.00 77 ILE A O 16
ATOM 30993 N N . PHE A 1 78 ? 3.433 -4.141 4.105 1.00 0.00 78 PHE A N 16
ATOM 30994 C CA . PHE A 1 78 ? 3.801 -2.818 4.597 1.00 0.00 78 PHE A CA 16
ATOM 30995 C C . PHE A 1 78 ? 2.575 -1.914 4.701 1.00 0.00 78 PHE A C 16
ATOM 30996 O O . PHE A 1 78 ? 1.615 -2.064 3.945 1.00 0.00 78 PHE A O 16
ATOM 31013 N N . GLN A 1 79 ? 2.614 -0.979 5.647 1.00 0.00 79 GLN A N 16
ATOM 31014 C CA . GLN A 1 79 ? 1.505 -0.054 5.856 1.00 0.00 79 GLN A CA 16
ATOM 31015 C C . GLN A 1 79 ? 1.925 1.384 5.562 1.00 0.00 79 GLN A C 16
ATOM 31016 O O . GLN A 1 79 ? 3.068 1.773 5.807 1.00 0.00 79 GLN A O 16
ATOM 31030 N N . ILE A 1 80 ? 0.987 2.168 5.039 1.00 0.00 80 ILE A N 16
ATOM 31031 C CA . ILE A 1 80 ? 1.248 3.566 4.711 1.00 0.00 80 ILE A CA 16
ATOM 31032 C C . ILE A 1 80 ? 0.155 4.473 5.273 1.00 0.00 80 ILE A C 16
ATOM 31033 O O . ILE A 1 80 ? -1.005 4.380 4.876 1.00 0.00 80 ILE A O 16
ATOM 31049 N N . LEU A 1 81 ? 0.537 5.350 6.196 1.00 0.00 81 LEU A N 16
ATOM 31050 C CA . LEU A 1 81 ? -0.411 6.276 6.809 1.00 0.00 81 LEU A CA 16
ATOM 31051 C C . LEU A 1 81 ? -0.502 7.567 6.005 1.00 0.00 81 LEU A C 16
ATOM 31052 O O . LEU A 1 81 ? 0.511 8.097 5.546 1.00 0.00 81 LEU A O 16
ATOM 31068 N N . TYR A 1 82 ? -1.720 8.068 5.834 1.00 0.00 82 TYR A N 16
ATOM 31069 C CA . TYR A 1 82 ? -1.942 9.298 5.081 1.00 0.00 82 TYR A CA 16
ATOM 31070 C C . TYR A 1 82 ? -3.147 10.059 5.621 1.00 0.00 82 TYR A C 16
ATOM 31071 O O . TYR A 1 82 ? -4.128 9.459 6.062 1.00 0.00 82 TYR A O 16
ATOM 31089 N N . ALA A 1 83 ? -3.066 11.385 5.583 1.00 0.00 83 ALA A N 16
ATOM 31090 C CA . ALA A 1 83 ? -4.149 12.230 6.066 1.00 0.00 83 ALA A CA 16
ATOM 31091 C C . ALA A 1 83 ? -5.327 12.221 5.097 1.00 0.00 83 ALA A C 16
ATOM 31092 O O . ALA A 1 83 ? -5.180 12.565 3.924 1.00 0.00 83 ALA A O 16
ATOM 31099 N N . ASN A 1 84 ? -6.493 11.823 5.594 1.00 0.00 84 ASN A N 16
ATOM 31100 C CA . ASN A 1 84 ? -7.694 11.769 4.771 1.00 0.00 84 ASN A CA 16
ATOM 31101 C C . ASN A 1 84 ? -8.541 13.026 4.955 1.00 0.00 84 ASN A C 16
ATOM 31102 O O . ASN A 1 84 ? -9.070 13.577 3.988 1.00 0.00 84 ASN A O 16
ATOM 31113 N N . GLU A 1 85 ? -8.667 13.472 6.200 1.00 0.00 85 GLU A N 16
ATOM 31114 C CA . GLU A 1 85 ? -9.452 14.662 6.511 1.00 0.00 85 GLU A CA 16
ATOM 31115 C C . GLU A 1 85 ? -8.626 15.671 7.301 1.00 0.00 85 GLU A C 16
ATOM 31116 O O . GLU A 1 85 ? -8.611 16.861 6.983 1.00 0.00 85 GLU A O 16
ATOM 31128 N N . GLY A 1 86 ? -7.939 15.190 8.331 1.00 0.00 86 GLY A N 16
ATOM 31129 C CA . GLY A 1 86 ? -7.120 16.062 9.150 1.00 0.00 86 GLY A CA 16
ATOM 31130 C C . GLY A 1 86 ? -5.793 15.435 9.523 1.00 0.00 86 GLY A C 16
ATOM 31131 O O . GLY A 1 86 ? -4.846 15.459 8.738 1.00 0.00 86 GLY A O 16
ATOM 31135 N N . ILE A 1 87 ? -5.722 14.872 10.726 1.00 0.00 87 ILE A N 16
ATOM 31136 C CA . ILE A 1 87 ? -4.499 14.236 11.200 1.00 0.00 87 ILE A CA 16
ATOM 31137 C C . ILE A 1 87 ? -4.804 12.921 11.910 1.00 0.00 87 ILE A C 16
ATOM 31138 O O . ILE A 1 87 ? -4.446 11.846 11.427 1.00 0.00 87 ILE A O 16
ATOM 31154 N N . SER A 1 88 ? -5.464 13.014 13.060 1.00 0.00 88 SER A N 16
ATOM 31155 C CA . SER A 1 88 ? -5.816 11.833 13.839 1.00 0.00 88 SER A CA 16
ATOM 31156 C C . SER A 1 88 ? -6.684 10.879 13.026 1.00 0.00 88 SER A C 16
ATOM 31157 O O . SER A 1 88 ? -6.629 9.663 13.212 1.00 0.00 88 SER A O 16
ATOM 31165 N N . SER A 1 89 ? -7.484 11.436 12.125 1.00 0.00 89 SER A N 16
ATOM 31166 C CA . SER A 1 89 ? -8.365 10.632 11.283 1.00 0.00 89 SER A CA 16
ATOM 31167 C C . SER A 1 89 ? -7.578 9.925 10.183 1.00 0.00 89 SER A C 16
ATOM 31168 O O . SER A 1 89 ? -8.041 8.930 9.623 1.00 0.00 89 SER A O 16
ATOM 31176 N N . ALA A 1 90 ? -6.389 10.445 9.876 1.00 0.00 90 ALA A N 16
ATOM 31177 C CA . ALA A 1 90 ? -5.531 9.871 8.841 1.00 0.00 90 ALA A CA 16
ATOM 31178 C C . ALA A 1 90 ? -5.541 8.345 8.881 1.00 0.00 90 ALA A C 16
ATOM 31179 O O . ALA A 1 90 ? -5.145 7.737 9.875 1.00 0.00 90 ALA A O 16
ATOM 31186 N N . LYS A 1 91 ? -5.997 7.735 7.791 1.00 0.00 91 LYS A N 16
ATOM 31187 C CA . LYS A 1 91 ? -6.060 6.282 7.698 1.00 0.00 91 LYS A CA 16
ATOM 31188 C C . LYS A 1 91 ? -4.753 5.717 7.154 1.00 0.00 91 LYS A C 16
ATOM 31189 O O . LYS A 1 91 ? -3.820 6.461 6.856 1.00 0.00 91 LYS A O 16
ATOM 31208 N N . ASN A 1 92 ? -4.697 4.397 7.025 1.00 0.00 92 ASN A N 16
ATOM 31209 C CA . ASN A 1 92 ? -3.504 3.731 6.515 1.00 0.00 92 ASN A CA 16
ATOM 31210 C C . ASN A 1 92 ? -3.867 2.742 5.411 1.00 0.00 92 ASN A C 16
ATOM 31211 O O . ASN A 1 92 ? -5.029 2.367 5.259 1.00 0.00 92 ASN A O 16
ATOM 31222 N N . LEU A 1 93 ? -2.867 2.324 4.643 1.00 0.00 93 LEU A N 16
ATOM 31223 C CA . LEU A 1 93 ? -3.084 1.380 3.554 1.00 0.00 93 LEU A CA 16
ATOM 31224 C C . LEU A 1 93 ? -2.145 0.186 3.675 1.00 0.00 93 LEU A C 16
ATOM 31225 O O . LEU A 1 93 ? -0.926 0.329 3.576 1.00 0.00 93 LEU A O 16
ATOM 31241 N N . LEU A 1 94 ? -2.721 -0.994 3.883 1.00 0.00 94 LEU A N 16
ATOM 31242 C CA . LEU A 1 94 ? -1.933 -2.212 4.009 1.00 0.00 94 LEU A CA 16
ATOM 31243 C C . LEU A 1 94 ? -1.751 -2.864 2.644 1.00 0.00 94 LEU A C 16
ATOM 31244 O O . LEU A 1 94 ? -2.725 -3.181 1.962 1.00 0.00 94 LEU A O 16
ATOM 31260 N N . LEU A 1 95 ? -0.499 -3.051 2.246 1.00 0.00 95 LEU A N 16
ATOM 31261 C CA . LEU A 1 95 ? -0.194 -3.652 0.955 1.00 0.00 95 LEU A CA 16
ATOM 31262 C C . LEU A 1 95 ? 0.764 -4.828 1.103 1.00 0.00 95 LEU A C 16
ATOM 31263 O O . LEU A 1 95 ? 1.872 -4.683 1.619 1.00 0.00 95 LEU A O 16
ATOM 31279 N N . LEU A 1 96 ? 0.327 -5.993 0.637 1.00 0.00 96 LEU A N 16
ATOM 31280 C CA . LEU A 1 96 ? 1.137 -7.202 0.704 1.00 0.00 96 LEU A CA 16
ATOM 31281 C C . LEU A 1 96 ? 1.922 -7.388 -0.589 1.00 0.00 96 LEU A C 16
ATOM 31282 O O . LEU A 1 96 ? 1.405 -7.150 -1.681 1.00 0.00 96 LEU A O 16
ATOM 31298 N N . ALA A 1 97 ? 3.172 -7.815 -0.459 1.00 0.00 97 ALA A N 16
ATOM 31299 C CA . ALA A 1 97 ? 4.025 -8.033 -1.617 1.00 0.00 97 ALA A CA 16
ATOM 31300 C C . ALA A 1 97 ? 4.323 -9.515 -1.808 1.00 0.00 97 ALA A C 16
ATOM 31301 O O . ALA A 1 97 ? 4.758 -10.196 -0.879 1.00 0.00 97 ALA A O 16
ATOM 31308 N N . ASN A 1 98 ? 4.086 -10.009 -3.020 1.00 0.00 98 ASN A N 16
ATOM 31309 C CA . ASN A 1 98 ? 4.328 -11.413 -3.339 1.00 0.00 98 ASN A CA 16
ATOM 31310 C C . ASN A 1 98 ? 5.720 -11.847 -2.888 1.00 0.00 98 ASN A C 16
ATOM 31311 O O . ASN A 1 98 ? 5.949 -13.019 -2.587 1.00 0.00 98 ASN A O 16
ATOM 31322 N N . SER A 1 99 ? 6.645 -10.893 -2.841 1.00 0.00 99 SER A N 16
ATOM 31323 C CA . SER A 1 99 ? 8.012 -11.174 -2.425 1.00 0.00 99 SER A CA 16
ATOM 31324 C C . SER A 1 99 ? 8.499 -10.123 -1.434 1.00 0.00 99 SER A C 16
ATOM 31325 O O . SER A 1 99 ? 8.159 -8.946 -1.546 1.00 0.00 99 SER A O 16
ATOM 31333 N N . THR A 1 100 ? 9.297 -10.555 -0.463 1.00 0.00 100 THR A N 16
ATOM 31334 C CA . THR A 1 100 ? 9.831 -9.648 0.549 1.00 0.00 100 THR A CA 16
ATOM 31335 C C . THR A 1 100 ? 10.522 -8.455 -0.103 1.00 0.00 100 THR A C 16
ATOM 31336 O O . THR A 1 100 ? 10.334 -7.312 0.311 1.00 0.00 100 THR A O 16
ATOM 31347 N N . GLU A 1 101 ? 11.322 -8.733 -1.125 1.00 0.00 101 GLU A N 16
ATOM 31348 C CA . GLU A 1 101 ? 12.046 -7.688 -1.840 1.00 0.00 101 GLU A CA 16
ATOM 31349 C C . GLU A 1 101 ? 11.098 -6.592 -2.318 1.00 0.00 101 GLU A C 16
ATOM 31350 O O . GLU A 1 101 ? 11.423 -5.406 -2.256 1.00 0.00 101 GLU A O 16
ATOM 31362 N N . GLU A 1 102 ? 9.921 -6.996 -2.790 1.00 0.00 102 GLU A N 16
ATOM 31363 C CA . GLU A 1 102 ? 8.926 -6.045 -3.274 1.00 0.00 102 GLU A CA 16
ATOM 31364 C C . GLU A 1 102 ? 8.531 -5.069 -2.170 1.00 0.00 102 GLU A C 16
ATOM 31365 O O . GLU A 1 102 ? 8.369 -3.874 -2.414 1.00 0.00 102 GLU A O 16
ATOM 31377 N N . GLN A 1 103 ? 8.382 -5.586 -0.955 1.00 0.00 103 GLN A N 16
ATOM 31378 C CA . GLN A 1 103 ? 8.009 -4.758 0.187 1.00 0.00 103 GLN A CA 16
ATOM 31379 C C . GLN A 1 103 ? 9.084 -3.711 0.468 1.00 0.00 103 GLN A C 16
ATOM 31380 O O . GLN A 1 103 ? 8.777 -2.576 0.831 1.00 0.00 103 GLN A O 16
ATOM 31394 N N . GLN A 1 104 ? 10.344 -4.097 0.294 1.00 0.00 104 GLN A N 16
ATOM 31395 C CA . GLN A 1 104 ? 11.459 -3.183 0.529 1.00 0.00 104 GLN A CA 16
ATOM 31396 C C . GLN A 1 104 ? 11.521 -2.124 -0.565 1.00 0.00 104 GLN A C 16
ATOM 31397 O O . GLN A 1 104 ? 11.887 -0.975 -0.314 1.00 0.00 104 GLN A O 16
ATOM 31411 N N . LYS A 1 105 ? 11.163 -2.521 -1.782 1.00 0.00 105 LYS A N 16
ATOM 31412 C CA . LYS A 1 105 ? 11.179 -1.613 -2.921 1.00 0.00 105 LYS A CA 16
ATOM 31413 C C . LYS A 1 105 ? 10.011 -0.633 -2.860 1.00 0.00 105 LYS A C 16
ATOM 31414 O O . LYS A 1 105 ? 10.203 0.578 -2.942 1.00 0.00 105 LYS A O 16
ATOM 31433 N N . TRP A 1 106 ? 8.801 -1.165 -2.727 1.00 0.00 106 TRP A N 16
ATOM 31434 C CA . TRP A 1 106 ? 7.605 -0.333 -2.672 1.00 0.00 106 TRP A CA 16
ATOM 31435 C C . TRP A 1 106 ? 7.683 0.686 -1.539 1.00 0.00 106 TRP A C 16
ATOM 31436 O O . TRP A 1 106 ? 7.464 1.879 -1.746 1.00 0.00 106 TRP A O 16
ATOM 31457 N N . VAL A 1 107 ? 7.987 0.199 -0.341 1.00 0.00 107 VAL A N 16
ATOM 31458 C CA . VAL A 1 107 ? 8.084 1.055 0.836 1.00 0.00 107 VAL A CA 16
ATOM 31459 C C . VAL A 1 107 ? 9.196 2.089 0.690 1.00 0.00 107 VAL A C 16
ATOM 31460 O O . VAL A 1 107 ? 8.984 3.278 0.926 1.00 0.00 107 VAL A O 16
ATOM 31473 N N . SER A 1 108 ? 10.385 1.631 0.315 1.00 0.00 108 SER A N 16
ATOM 31474 C CA . SER A 1 108 ? 11.531 2.519 0.156 1.00 0.00 108 SER A CA 16
ATOM 31475 C C . SER A 1 108 ? 11.326 3.510 -0.987 1.00 0.00 108 SER A C 16
ATOM 31476 O O . SER A 1 108 ? 11.755 4.661 -0.905 1.00 0.00 108 SER A O 16
ATOM 31484 N N . ARG A 1 109 ? 10.675 3.061 -2.055 1.00 0.00 109 ARG A N 16
ATOM 31485 C CA . ARG A 1 109 ? 10.428 3.920 -3.208 1.00 0.00 109 ARG A CA 16
ATOM 31486 C C . ARG A 1 109 ? 9.313 4.922 -2.920 1.00 0.00 109 ARG A C 16
ATOM 31487 O O . ARG A 1 109 ? 9.492 6.130 -3.081 1.00 0.00 109 ARG A O 16
ATOM 31508 N N . LEU A 1 110 ? 8.161 4.412 -2.499 1.00 0.00 110 LEU A N 16
ATOM 31509 C CA . LEU A 1 110 ? 7.015 5.261 -2.196 1.00 0.00 110 LEU A CA 16
ATOM 31510 C C . LEU A 1 110 ? 7.355 6.279 -1.111 1.00 0.00 110 LEU A C 16
ATOM 31511 O O . LEU A 1 110 ? 6.944 7.438 -1.184 1.00 0.00 110 LEU A O 16
ATOM 31527 N N . VAL A 1 111 ? 8.114 5.844 -0.108 1.00 0.00 111 VAL A N 16
ATOM 31528 C CA . VAL A 1 111 ? 8.508 6.729 0.981 1.00 0.00 111 VAL A CA 16
ATOM 31529 C C . VAL A 1 111 ? 9.514 7.766 0.494 1.00 0.00 111 VAL A C 16
ATOM 31530 O O . VAL A 1 111 ? 9.429 8.942 0.845 1.00 0.00 111 VAL A O 16
ATOM 31543 N N . LYS A 1 112 ? 10.460 7.318 -0.326 1.00 0.00 112 LYS A N 16
ATOM 31544 C CA . LYS A 1 112 ? 11.477 8.206 -0.873 1.00 0.00 112 LYS A CA 16
ATOM 31545 C C . LYS A 1 112 ? 10.827 9.336 -1.661 1.00 0.00 112 LYS A C 16
ATOM 31546 O O . LYS A 1 112 ? 11.357 10.446 -1.731 1.00 0.00 112 LYS A O 16
ATOM 31565 N N . LYS A 1 113 ? 9.671 9.047 -2.249 1.00 0.00 113 LYS A N 16
ATOM 31566 C CA . LYS A 1 113 ? 8.940 10.038 -3.030 1.00 0.00 113 LYS A CA 16
ATOM 31567 C C . LYS A 1 113 ? 8.367 11.127 -2.127 1.00 0.00 113 LYS A C 16
ATOM 31568 O O . LYS A 1 113 ? 8.153 12.258 -2.562 1.00 0.00 113 LYS A O 16
ATOM 31587 N N . ILE A 1 114 ? 8.123 10.779 -0.866 1.00 0.00 114 ILE A N 16
ATOM 31588 C CA . ILE A 1 114 ? 7.576 11.728 0.099 1.00 0.00 114 ILE A CA 16
ATOM 31589 C C . ILE A 1 114 ? 8.482 12.952 0.235 1.00 0.00 114 ILE A C 16
ATOM 31590 O O . ILE A 1 114 ? 9.704 12.824 0.294 1.00 0.00 114 ILE A O 16
ATOM 31606 N N . PRO A 1 115 ? 7.894 14.161 0.286 1.00 0.00 115 PRO A N 16
ATOM 31607 C CA . PRO A 1 115 ? 8.661 15.405 0.414 1.00 0.00 115 PRO A CA 16
ATOM 31608 C C . PRO A 1 115 ? 9.369 15.512 1.761 1.00 0.00 115 PRO A C 16
ATOM 31609 O O . PRO A 1 115 ? 10.544 15.871 1.828 1.00 0.00 115 PRO A O 16
ATOM 31620 N N . LYS A 1 116 ? 8.646 15.198 2.832 1.00 0.00 116 LYS A N 16
ATOM 31621 C CA . LYS A 1 116 ? 9.207 15.260 4.177 1.00 0.00 116 LYS A CA 16
ATOM 31622 C C . LYS A 1 116 ? 9.651 13.878 4.645 1.00 0.00 116 LYS A C 16
ATOM 31623 O O . LYS A 1 116 ? 9.424 13.496 5.794 1.00 0.00 116 LYS A O 16
ATOM 31642 N N . LYS A 1 117 ? 10.288 13.130 3.748 1.00 0.00 117 LYS A N 16
ATOM 31643 C CA . LYS A 1 117 ? 10.764 11.791 4.069 1.00 0.00 117 LYS A CA 16
ATOM 31644 C C . LYS A 1 117 ? 11.756 11.829 5.228 1.00 0.00 117 LYS A C 16
ATOM 31645 O O . LYS A 1 117 ? 12.905 12.266 5.009 1.00 0.00 117 LYS A O 16
ATOM 31665 N N . SER A 1 1 ? 9.034 4.103 -16.384 1.00 0.00 1 SER A N 17
ATOM 31666 C CA . SER A 1 1 ? 7.869 4.194 -15.465 1.00 0.00 1 SER A CA 17
ATOM 31667 C C . SER A 1 1 ? 8.319 4.414 -14.024 1.00 0.00 1 SER A C 17
ATOM 31668 O O . SER A 1 1 ? 9.504 4.612 -13.758 1.00 0.00 1 SER A O 17
ATOM 31678 N N . ARG A 1 2 ? 7.365 4.377 -13.101 1.00 0.00 2 ARG A N 17
ATOM 31679 C CA . ARG A 1 2 ? 7.661 4.571 -11.686 1.00 0.00 2 ARG A CA 17
ATOM 31680 C C . ARG A 1 2 ? 7.185 3.376 -10.863 1.00 0.00 2 ARG A C 17
ATOM 31681 O O . ARG A 1 2 ? 6.682 2.395 -11.412 1.00 0.00 2 ARG A O 17
ATOM 31702 N N . LEU A 1 3 ? 7.347 3.465 -9.544 1.00 0.00 3 LEU A N 17
ATOM 31703 C CA . LEU A 1 3 ? 6.934 2.392 -8.644 1.00 0.00 3 LEU A CA 17
ATOM 31704 C C . LEU A 1 3 ? 5.512 1.933 -8.950 1.00 0.00 3 LEU A C 17
ATOM 31705 O O . LEU A 1 3 ? 4.546 2.520 -8.466 1.00 0.00 3 LEU A O 17
ATOM 31721 N N . GLU A 1 4 ? 5.391 0.887 -9.756 1.00 0.00 4 GLU A N 17
ATOM 31722 C CA . GLU A 1 4 ? 4.083 0.363 -10.122 1.00 0.00 4 GLU A CA 17
ATOM 31723 C C . GLU A 1 4 ? 4.070 -1.162 -10.091 1.00 0.00 4 GLU A C 17
ATOM 31724 O O . GLU A 1 4 ? 5.117 -1.807 -10.136 1.00 0.00 4 GLU A O 17
ATOM 31736 N N . GLY A 1 5 ? 2.872 -1.725 -10.016 1.00 0.00 5 GLY A N 17
ATOM 31737 C CA . GLY A 1 5 ? 2.718 -3.167 -9.979 1.00 0.00 5 GLY A CA 17
ATOM 31738 C C . GLY A 1 5 ? 1.430 -3.571 -9.297 1.00 0.00 5 GLY A C 17
ATOM 31739 O O . GLY A 1 5 ? 0.470 -2.805 -9.277 1.00 0.00 5 GLY A O 17
ATOM 31743 N N . TRP A 1 6 ? 1.404 -4.770 -8.724 1.00 0.00 6 TRP A N 17
ATOM 31744 C CA . TRP A 1 6 ? 0.214 -5.244 -8.034 1.00 0.00 6 TRP A CA 17
ATOM 31745 C C . TRP A 1 6 ? 0.511 -5.554 -6.576 1.00 0.00 6 TRP A C 17
ATOM 31746 O O . TRP A 1 6 ? 1.410 -6.333 -6.266 1.00 0.00 6 TRP A O 17
ATOM 31767 N N . LEU A 1 7 ? -0.265 -4.954 -5.689 1.00 0.00 7 LEU A N 17
ATOM 31768 C CA . LEU A 1 7 ? -0.105 -5.179 -4.261 1.00 0.00 7 LEU A CA 17
ATOM 31769 C C . LEU A 1 7 ? -1.392 -5.741 -3.692 1.00 0.00 7 LEU A C 17
ATOM 31770 O O . LEU A 1 7 ? -2.474 -5.471 -4.203 1.00 0.00 7 LEU A O 17
ATOM 31786 N N . SER A 1 8 ? -1.270 -6.545 -2.654 1.00 0.00 8 SER A N 17
ATOM 31787 C CA . SER A 1 8 ? -2.436 -7.183 -2.057 1.00 0.00 8 SER A CA 17
ATOM 31788 C C . SER A 1 8 ? -3.051 -6.346 -0.948 1.00 0.00 8 SER A C 17
ATOM 31789 O O . SER A 1 8 ? -2.353 -5.697 -0.172 1.00 0.00 8 SER A O 17
ATOM 31797 N N . LEU A 1 9 ? -4.376 -6.378 -0.892 1.00 0.00 9 LEU A N 17
ATOM 31798 C CA . LEU A 1 9 ? -5.130 -5.636 0.107 1.00 0.00 9 LEU A CA 17
ATOM 31799 C C . LEU A 1 9 ? -6.090 -6.566 0.843 1.00 0.00 9 LEU A C 17
ATOM 31800 O O . LEU A 1 9 ? -6.523 -7.579 0.294 1.00 0.00 9 LEU A O 17
ATOM 31816 N N . PRO A 1 10 ? -6.437 -6.237 2.096 1.00 0.00 10 PRO A N 17
ATOM 31817 C CA . PRO A 1 10 ? -7.350 -7.056 2.896 1.00 0.00 10 PRO A CA 17
ATOM 31818 C C . PRO A 1 10 ? -8.699 -7.250 2.214 1.00 0.00 10 PRO A C 17
ATOM 31819 O O . PRO A 1 10 ? -9.587 -6.403 2.312 1.00 0.00 10 PRO A O 17
ATOM 31830 N N . VAL A 1 11 ? -8.844 -8.375 1.522 1.00 0.00 11 VAL A N 17
ATOM 31831 C CA . VAL A 1 11 ? -10.082 -8.693 0.819 1.00 0.00 11 VAL A CA 17
ATOM 31832 C C . VAL A 1 11 ? -11.115 -9.281 1.777 1.00 0.00 11 VAL A C 17
ATOM 31833 O O . VAL A 1 11 ? -10.827 -9.497 2.953 1.00 0.00 11 VAL A O 17
ATOM 31846 N N . ARG A 1 12 ? -12.317 -9.541 1.270 1.00 0.00 12 ARG A N 17
ATOM 31847 C CA . ARG A 1 12 ? -13.381 -10.107 2.089 1.00 0.00 12 ARG A CA 17
ATOM 31848 C C . ARG A 1 12 ? -14.068 -11.257 1.362 1.00 0.00 12 ARG A C 17
ATOM 31849 O O . ARG A 1 12 ? -15.085 -11.064 0.696 1.00 0.00 12 ARG A O 17
ATOM 31870 N N . ASN A 1 13 ? -13.504 -12.454 1.493 1.00 0.00 13 ASN A N 17
ATOM 31871 C CA . ASN A 1 13 ? -14.057 -13.640 0.848 1.00 0.00 13 ASN A CA 17
ATOM 31872 C C . ASN A 1 13 ? -15.530 -13.824 1.205 1.00 0.00 13 ASN A C 17
ATOM 31873 O O . ASN A 1 13 ? -16.381 -13.941 0.324 1.00 0.00 13 ASN A O 17
ATOM 31884 N N . ASN A 1 14 ? -15.822 -13.848 2.502 1.00 0.00 14 ASN A N 17
ATOM 31885 C CA . ASN A 1 14 ? -17.191 -14.017 2.973 1.00 0.00 14 ASN A CA 17
ATOM 31886 C C . ASN A 1 14 ? -17.679 -12.764 3.695 1.00 0.00 14 ASN A C 17
ATOM 31887 O O . ASN A 1 14 ? -18.660 -12.143 3.284 1.00 0.00 14 ASN A O 17
ATOM 31898 N N . THR A 1 15 ? -16.989 -12.395 4.770 1.00 0.00 15 THR A N 17
ATOM 31899 C CA . THR A 1 15 ? -17.354 -11.215 5.547 1.00 0.00 15 THR A CA 17
ATOM 31900 C C . THR A 1 15 ? -16.456 -11.071 6.772 1.00 0.00 15 THR A C 17
ATOM 31901 O O . THR A 1 15 ? -16.035 -9.967 7.119 1.00 0.00 15 THR A O 17
ATOM 31912 N N . LYS A 1 16 ? -16.170 -12.192 7.424 1.00 0.00 16 LYS A N 17
ATOM 31913 C CA . LYS A 1 16 ? -15.324 -12.191 8.613 1.00 0.00 16 LYS A CA 17
ATOM 31914 C C . LYS A 1 16 ? -13.875 -12.503 8.250 1.00 0.00 16 LYS A C 17
ATOM 31915 O O . LYS A 1 16 ? -12.945 -11.982 8.867 1.00 0.00 16 LYS A O 17
ATOM 31934 N N . LYS A 1 17 ? -13.689 -13.355 7.247 1.00 0.00 17 LYS A N 17
ATOM 31935 C CA . LYS A 1 17 ? -12.352 -13.735 6.806 1.00 0.00 17 LYS A CA 17
ATOM 31936 C C . LYS A 1 17 ? -11.845 -12.781 5.728 1.00 0.00 17 LYS A C 17
ATOM 31937 O O . LYS A 1 17 ? -12.584 -12.413 4.815 1.00 0.00 17 LYS A O 17
ATOM 31956 N N . PHE A 1 18 ? -10.582 -12.381 5.842 1.00 0.00 18 PHE A N 17
ATOM 31957 C CA . PHE A 1 18 ? -9.980 -11.468 4.879 1.00 0.00 18 PHE A CA 17
ATOM 31958 C C . PHE A 1 18 ? -8.686 -12.044 4.314 1.00 0.00 18 PHE A C 17
ATOM 31959 O O . PHE A 1 18 ? -7.727 -12.283 5.047 1.00 0.00 18 PHE A O 17
ATOM 31976 N N . GLY A 1 19 ? -8.667 -12.256 3.004 1.00 0.00 19 GLY A N 17
ATOM 31977 C CA . GLY A 1 19 ? -7.486 -12.796 2.355 1.00 0.00 19 GLY A CA 17
ATOM 31978 C C . GLY A 1 19 ? -6.627 -11.710 1.735 1.00 0.00 19 GLY A C 17
ATOM 31979 O O . GLY A 1 19 ? -6.364 -10.686 2.365 1.00 0.00 19 GLY A O 17
ATOM 31983 N N . TRP A 1 20 ? -6.194 -11.928 0.497 1.00 0.00 20 TRP A N 17
ATOM 31984 C CA . TRP A 1 20 ? -5.369 -10.950 -0.202 1.00 0.00 20 TRP A CA 17
ATOM 31985 C C . TRP A 1 20 ? -5.702 -10.902 -1.687 1.00 0.00 20 TRP A C 17
ATOM 31986 O O . TRP A 1 20 ? -5.898 -11.935 -2.328 1.00 0.00 20 TRP A O 17
ATOM 32007 N N . VAL A 1 21 ? -5.747 -9.692 -2.225 1.00 0.00 21 VAL A N 17
ATOM 32008 C CA . VAL A 1 21 ? -6.033 -9.487 -3.639 1.00 0.00 21 VAL A CA 17
ATOM 32009 C C . VAL A 1 21 ? -5.134 -8.395 -4.191 1.00 0.00 21 VAL A C 17
ATOM 32010 O O . VAL A 1 21 ? -5.228 -7.242 -3.769 1.00 0.00 21 VAL A O 17
ATOM 32023 N N . LYS A 1 22 ? -4.250 -8.742 -5.124 1.00 0.00 22 LYS A N 17
ATOM 32024 C CA . LYS A 1 22 ? -3.359 -7.743 -5.675 1.00 0.00 22 LYS A CA 17
ATOM 32025 C C . LYS A 1 22 ? -4.099 -6.803 -6.619 1.00 0.00 22 LYS A C 17
ATOM 32026 O O . LYS A 1 22 ? -4.884 -7.230 -7.466 1.00 0.00 22 LYS A O 17
ATOM 32045 N N . LYS A 1 23 ? -3.835 -5.516 -6.459 1.00 0.00 23 LYS A N 17
ATOM 32046 C CA . LYS A 1 23 ? -4.444 -4.489 -7.284 1.00 0.00 23 LYS A CA 17
ATOM 32047 C C . LYS A 1 23 ? -3.345 -3.650 -7.911 1.00 0.00 23 LYS A C 17
ATOM 32048 O O . LYS A 1 23 ? -2.300 -3.431 -7.299 1.00 0.00 23 LYS A O 17
ATOM 32067 N N . TYR A 1 24 ? -3.566 -3.198 -9.132 1.00 0.00 24 TYR A N 17
ATOM 32068 C CA . TYR A 1 24 ? -2.564 -2.407 -9.826 1.00 0.00 24 TYR A CA 17
ATOM 32069 C C . TYR A 1 24 ? -2.339 -1.065 -9.142 1.00 0.00 24 TYR A C 17
ATOM 32070 O O . TYR A 1 24 ? -3.129 -0.134 -9.292 1.00 0.00 24 TYR A O 17
ATOM 32088 N N . VAL A 1 25 ? -1.239 -0.974 -8.403 1.00 0.00 25 VAL A N 17
ATOM 32089 C CA . VAL A 1 25 ? -0.882 0.253 -7.705 1.00 0.00 25 VAL A CA 17
ATOM 32090 C C . VAL A 1 25 ? 0.275 0.941 -8.412 1.00 0.00 25 VAL A C 17
ATOM 32091 O O . VAL A 1 25 ? 1.312 0.328 -8.665 1.00 0.00 25 VAL A O 17
ATOM 32104 N N . ILE A 1 26 ? 0.098 2.214 -8.730 1.00 0.00 26 ILE A N 17
ATOM 32105 C CA . ILE A 1 26 ? 1.136 2.977 -9.407 1.00 0.00 26 ILE A CA 17
ATOM 32106 C C . ILE A 1 26 ? 1.391 4.294 -8.690 1.00 0.00 26 ILE A C 17
ATOM 32107 O O . ILE A 1 26 ? 0.522 5.164 -8.639 1.00 0.00 26 ILE A O 17
ATOM 32123 N N . VAL A 1 27 ? 2.591 4.436 -8.137 1.00 0.00 27 VAL A N 17
ATOM 32124 C CA . VAL A 1 27 ? 2.958 5.649 -7.423 1.00 0.00 27 VAL A CA 17
ATOM 32125 C C . VAL A 1 27 ? 3.599 6.658 -8.367 1.00 0.00 27 VAL A C 17
ATOM 32126 O O . VAL A 1 27 ? 4.757 6.507 -8.759 1.00 0.00 27 VAL A O 17
ATOM 32139 N N . SER A 1 28 ? 2.841 7.685 -8.735 1.00 0.00 28 SER A N 17
ATOM 32140 C CA . SER A 1 28 ? 3.338 8.715 -9.636 1.00 0.00 28 SER A CA 17
ATOM 32141 C C . SER A 1 28 ? 4.151 9.759 -8.879 1.00 0.00 28 SER A C 17
ATOM 32142 O O . SER A 1 28 ? 4.066 9.861 -7.656 1.00 0.00 28 SER A O 17
ATOM 32150 N N . SER A 1 29 ? 4.941 10.532 -9.617 1.00 0.00 29 SER A N 17
ATOM 32151 C CA . SER A 1 29 ? 5.772 11.571 -9.017 1.00 0.00 29 SER A CA 17
ATOM 32152 C C . SER A 1 29 ? 4.935 12.514 -8.157 1.00 0.00 29 SER A C 17
ATOM 32153 O O . SER A 1 29 ? 4.156 13.315 -8.674 1.00 0.00 29 SER A O 17
ATOM 32161 N N . LYS A 1 30 ? 5.103 12.412 -6.841 1.00 0.00 30 LYS A N 17
ATOM 32162 C CA . LYS A 1 30 ? 4.366 13.254 -5.903 1.00 0.00 30 LYS A CA 17
ATOM 32163 C C . LYS A 1 30 ? 2.874 12.931 -5.929 1.00 0.00 30 LYS A C 17
ATOM 32164 O O . LYS A 1 30 ? 2.039 13.793 -5.655 1.00 0.00 30 LYS A O 17
ATOM 32183 N N . LYS A 1 31 ? 2.543 11.685 -6.258 1.00 0.00 31 LYS A N 17
ATOM 32184 C CA . LYS A 1 31 ? 1.152 11.254 -6.316 1.00 0.00 31 LYS A CA 17
ATOM 32185 C C . LYS A 1 31 ? 1.047 9.733 -6.274 1.00 0.00 31 LYS A C 17
ATOM 32186 O O . LYS A 1 31 ? 1.950 9.026 -6.721 1.00 0.00 31 LYS A O 17
ATOM 32205 N N . ILE A 1 32 ? -0.062 9.236 -5.736 1.00 0.00 32 ILE A N 17
ATOM 32206 C CA . ILE A 1 32 ? -0.286 7.797 -5.638 1.00 0.00 32 ILE A CA 17
ATOM 32207 C C . ILE A 1 32 ? -1.593 7.403 -6.314 1.00 0.00 32 ILE A C 17
ATOM 32208 O O . ILE A 1 32 ? -2.660 7.904 -5.963 1.00 0.00 32 ILE A O 17
ATOM 32224 N N . LEU A 1 33 ? -1.503 6.505 -7.290 1.00 0.00 33 LEU A N 17
ATOM 32225 C CA . LEU A 1 33 ? -2.680 6.045 -8.017 1.00 0.00 33 LEU A CA 17
ATOM 32226 C C . LEU A 1 33 ? -2.989 4.587 -7.689 1.00 0.00 33 LEU A C 17
ATOM 32227 O O . LEU A 1 33 ? -2.085 3.790 -7.445 1.00 0.00 33 LEU A O 17
ATOM 32243 N N . PHE A 1 34 ? -4.275 4.248 -7.688 1.00 0.00 34 PHE A N 17
ATOM 32244 C CA . PHE A 1 34 ? -4.706 2.888 -7.391 1.00 0.00 34 PHE A CA 17
ATOM 32245 C C . PHE A 1 34 ? -5.736 2.409 -8.407 1.00 0.00 34 PHE A C 17
ATOM 32246 O O . PHE A 1 34 ? -6.706 3.108 -8.704 1.00 0.00 34 PHE A O 17
ATOM 32263 N N . TYR A 1 35 ? -5.519 1.211 -8.937 1.00 0.00 35 TYR A N 17
ATOM 32264 C CA . TYR A 1 35 ? -6.425 0.632 -9.920 1.00 0.00 35 TYR A CA 17
ATOM 32265 C C . TYR A 1 35 ? -6.689 -0.838 -9.614 1.00 0.00 35 TYR A C 17
ATOM 32266 O O . TYR A 1 35 ? -5.978 -1.454 -8.819 1.00 0.00 35 TYR A O 17
ATOM 32284 N N . ASP A 1 36 ? -7.712 -1.396 -10.250 1.00 0.00 36 ASP A N 17
ATOM 32285 C CA . ASP A 1 36 ? -8.071 -2.795 -10.046 1.00 0.00 36 ASP A CA 17
ATOM 32286 C C . ASP A 1 36 ? -7.687 -3.644 -11.254 1.00 0.00 36 ASP A C 17
ATOM 32287 O O . ASP A 1 36 ? -7.535 -4.861 -11.146 1.00 0.00 36 ASP A O 17
ATOM 32296 N N . SER A 1 37 ? -7.531 -2.996 -12.406 1.00 0.00 37 SER A N 17
ATOM 32297 C CA . SER A 1 37 ? -7.166 -3.697 -13.632 1.00 0.00 37 SER A CA 17
ATOM 32298 C C . SER A 1 37 ? -6.582 -2.731 -14.658 1.00 0.00 37 SER A C 17
ATOM 32299 O O . SER A 1 37 ? -6.619 -1.515 -14.473 1.00 0.00 37 SER A O 17
ATOM 32307 N N . GLU A 1 38 ? -6.043 -3.282 -15.741 1.00 0.00 38 GLU A N 17
ATOM 32308 C CA . GLU A 1 38 ? -5.450 -2.471 -16.798 1.00 0.00 38 GLU A CA 17
ATOM 32309 C C . GLU A 1 38 ? -6.519 -1.670 -17.532 1.00 0.00 38 GLU A C 17
ATOM 32310 O O . GLU A 1 38 ? -6.261 -0.566 -18.013 1.00 0.00 38 GLU A O 17
ATOM 32322 N N . GLN A 1 39 ? -7.720 -2.233 -17.616 1.00 0.00 39 GLN A N 17
ATOM 32323 C CA . GLN A 1 39 ? -8.829 -1.570 -18.293 1.00 0.00 39 GLN A CA 17
ATOM 32324 C C . GLN A 1 39 ? -9.181 -0.257 -17.600 1.00 0.00 39 GLN A C 17
ATOM 32325 O O . GLN A 1 39 ? -9.402 0.762 -18.255 1.00 0.00 39 GLN A O 17
ATOM 32339 N N . ASP A 1 40 ? -9.229 -0.288 -16.271 1.00 0.00 40 ASP A N 17
ATOM 32340 C CA . ASP A 1 40 ? -9.554 0.900 -15.491 1.00 0.00 40 ASP A CA 17
ATOM 32341 C C . ASP A 1 40 ? -8.411 1.910 -15.538 1.00 0.00 40 ASP A C 17
ATOM 32342 O O . ASP A 1 40 ? -8.632 3.119 -15.469 1.00 0.00 40 ASP A O 17
ATOM 32351 N N . LYS A 1 41 ? -7.187 1.405 -15.656 1.00 0.00 41 LYS A N 17
ATOM 32352 C CA . LYS A 1 41 ? -6.008 2.262 -15.712 1.00 0.00 41 LYS A CA 17
ATOM 32353 C C . LYS A 1 41 ? -5.970 3.049 -17.019 1.00 0.00 41 LYS A C 17
ATOM 32354 O O . LYS A 1 41 ? -5.717 4.254 -17.023 1.00 0.00 41 LYS A O 17
ATOM 32373 N N . GLU A 1 42 ? -6.222 2.360 -18.127 1.00 0.00 42 GLU A N 17
ATOM 32374 C CA . GLU A 1 42 ? -6.218 2.992 -19.441 1.00 0.00 42 GLU A CA 17
ATOM 32375 C C . GLU A 1 42 ? -7.406 3.938 -19.599 1.00 0.00 42 GLU A C 17
ATOM 32376 O O . GLU A 1 42 ? -7.362 4.877 -20.393 1.00 0.00 42 GLU A O 17
ATOM 32388 N N . GLN A 1 43 ? -8.469 3.683 -18.837 1.00 0.00 43 GLN A N 17
ATOM 32389 C CA . GLN A 1 43 ? -9.666 4.515 -18.895 1.00 0.00 43 GLN A CA 17
ATOM 32390 C C . GLN A 1 43 ? -9.470 5.832 -18.143 1.00 0.00 43 GLN A C 17
ATOM 32391 O O . GLN A 1 43 ? -10.347 6.696 -18.153 1.00 0.00 43 GLN A O 17
ATOM 32405 N N . SER A 1 44 ? -8.318 5.983 -17.493 1.00 0.00 44 SER A N 17
ATOM 32406 C CA . SER A 1 44 ? -8.020 7.196 -16.740 1.00 0.00 44 SER A CA 17
ATOM 32407 C C . SER A 1 44 ? -9.003 7.380 -15.589 1.00 0.00 44 SER A C 17
ATOM 32408 O O . SER A 1 44 ? -9.414 8.499 -15.281 1.00 0.00 44 SER A O 17
ATOM 32416 N N . ASN A 1 45 ? -9.376 6.271 -14.955 1.00 0.00 45 ASN A N 17
ATOM 32417 C CA . ASN A 1 45 ? -10.310 6.308 -13.836 1.00 0.00 45 ASN A CA 17
ATOM 32418 C C . ASN A 1 45 ? -9.743 5.554 -12.633 1.00 0.00 45 ASN A C 17
ATOM 32419 O O . ASN A 1 45 ? -10.223 4.477 -12.279 1.00 0.00 45 ASN A O 17
ATOM 32430 N N . PRO A 1 46 ? -8.705 6.114 -11.989 1.00 0.00 46 PRO A N 17
ATOM 32431 C CA . PRO A 1 46 ? -8.070 5.491 -10.823 1.00 0.00 46 PRO A CA 17
ATOM 32432 C C . PRO A 1 46 ? -9.072 5.157 -9.724 1.00 0.00 46 PRO A C 17
ATOM 32433 O O . PRO A 1 46 ? -9.795 6.029 -9.244 1.00 0.00 46 PRO A O 17
ATOM 32444 N N . TYR A 1 47 ? -9.106 3.889 -9.326 1.00 0.00 47 TYR A N 17
ATOM 32445 C CA . TYR A 1 47 ? -10.014 3.440 -8.276 1.00 0.00 47 TYR A CA 17
ATOM 32446 C C . TYR A 1 47 ? -9.815 4.261 -7.006 1.00 0.00 47 TYR A C 17
ATOM 32447 O O . TYR A 1 47 ? -10.756 4.496 -6.248 1.00 0.00 47 TYR A O 17
ATOM 32465 N N . MET A 1 48 ? -8.580 4.699 -6.787 1.00 0.00 48 MET A N 17
ATOM 32466 C CA . MET A 1 48 ? -8.243 5.501 -5.617 1.00 0.00 48 MET A CA 17
ATOM 32467 C C . MET A 1 48 ? -6.927 6.238 -5.840 1.00 0.00 48 MET A C 17
ATOM 32468 O O . MET A 1 48 ? -5.992 5.692 -6.424 1.00 0.00 48 MET A O 17
ATOM 32482 N N . VAL A 1 49 ? -6.859 7.481 -5.378 1.00 0.00 49 VAL A N 17
ATOM 32483 C CA . VAL A 1 49 ? -5.655 8.283 -5.540 1.00 0.00 49 VAL A CA 17
ATOM 32484 C C . VAL A 1 49 ? -5.307 9.029 -4.255 1.00 0.00 49 VAL A C 17
ATOM 32485 O O . VAL A 1 49 ? -6.156 9.694 -3.660 1.00 0.00 49 VAL A O 17
ATOM 32498 N N . LEU A 1 50 ? -4.050 8.916 -3.835 1.00 0.00 50 LEU A N 17
ATOM 32499 C CA . LEU A 1 50 ? -3.582 9.579 -2.625 1.00 0.00 50 LEU A CA 17
ATOM 32500 C C . LEU A 1 50 ? -2.369 10.453 -2.923 1.00 0.00 50 LEU A C 17
ATOM 32501 O O . LEU A 1 50 ? -1.603 10.175 -3.844 1.00 0.00 50 LEU A O 17
ATOM 32517 N N . ASP A 1 51 ? -2.198 11.510 -2.137 1.00 0.00 51 ASP A N 17
ATOM 32518 C CA . ASP A 1 51 ? -1.075 12.422 -2.316 1.00 0.00 51 ASP A CA 17
ATOM 32519 C C . ASP A 1 51 ? 0.129 11.968 -1.496 1.00 0.00 51 ASP A C 17
ATOM 32520 O O . ASP A 1 51 ? 0.041 11.831 -0.276 1.00 0.00 51 ASP A O 17
ATOM 32529 N N . ILE A 1 52 ? 1.250 11.739 -2.172 1.00 0.00 52 ILE A N 17
ATOM 32530 C CA . ILE A 1 52 ? 2.469 11.301 -1.503 1.00 0.00 52 ILE A CA 17
ATOM 32531 C C . ILE A 1 52 ? 2.871 12.279 -0.403 1.00 0.00 52 ILE A C 17
ATOM 32532 O O . ILE A 1 52 ? 3.342 11.874 0.661 1.00 0.00 52 ILE A O 17
ATOM 32548 N N . ASP A 1 53 ? 2.682 13.566 -0.664 1.00 0.00 53 ASP A N 17
ATOM 32549 C CA . ASP A 1 53 ? 3.024 14.602 0.303 1.00 0.00 53 ASP A CA 17
ATOM 32550 C C . ASP A 1 53 ? 2.147 14.495 1.547 1.00 0.00 53 ASP A C 17
ATOM 32551 O O . ASP A 1 53 ? 2.565 14.853 2.647 1.00 0.00 53 ASP A O 17
ATOM 32560 N N . LYS A 1 54 ? 0.927 13.998 1.363 1.00 0.00 54 LYS A N 17
ATOM 32561 C CA . LYS A 1 54 ? -0.009 13.843 2.472 1.00 0.00 54 LYS A CA 17
ATOM 32562 C C . LYS A 1 54 ? 0.418 12.707 3.398 1.00 0.00 54 LYS A C 17
ATOM 32563 O O . LYS A 1 54 ? 0.015 12.660 4.560 1.00 0.00 54 LYS A O 17
ATOM 32582 N N . LEU A 1 55 ? 1.236 11.794 2.880 1.00 0.00 55 LEU A N 17
ATOM 32583 C CA . LEU A 1 55 ? 1.714 10.662 3.668 1.00 0.00 55 LEU A CA 17
ATOM 32584 C C . LEU A 1 55 ? 2.353 11.134 4.969 1.00 0.00 55 LEU A C 17
ATOM 32585 O O . LEU A 1 55 ? 3.024 12.166 5.003 1.00 0.00 55 LEU A O 17
ATOM 32601 N N . PHE A 1 56 ? 2.142 10.373 6.036 1.00 0.00 56 PHE A N 17
ATOM 32602 C CA . PHE A 1 56 ? 2.698 10.715 7.338 1.00 0.00 56 PHE A CA 17
ATOM 32603 C C . PHE A 1 56 ? 3.909 9.847 7.659 1.00 0.00 56 PHE A C 17
ATOM 32604 O O . PHE A 1 56 ? 4.864 10.306 8.285 1.00 0.00 56 PHE A O 17
ATOM 32621 N N . HIS A 1 57 ? 3.864 8.591 7.227 1.00 0.00 57 HIS A N 17
ATOM 32622 C CA . HIS A 1 57 ? 4.963 7.664 7.473 1.00 0.00 57 HIS A CA 17
ATOM 32623 C C . HIS A 1 57 ? 4.680 6.295 6.859 1.00 0.00 57 HIS A C 17
ATOM 32624 O O . HIS A 1 57 ? 3.570 5.773 6.960 1.00 0.00 57 HIS A O 17
ATOM 32639 N N . VAL A 1 58 ? 5.701 5.714 6.234 1.00 0.00 58 VAL A N 17
ATOM 32640 C CA . VAL A 1 58 ? 5.576 4.401 5.613 1.00 0.00 58 VAL A CA 17
ATOM 32641 C C . VAL A 1 58 ? 6.555 3.415 6.241 1.00 0.00 58 VAL A C 17
ATOM 32642 O O . VAL A 1 58 ? 7.762 3.656 6.261 1.00 0.00 58 VAL A O 17
ATOM 32655 N N . ARG A 1 59 ? 6.031 2.311 6.761 1.00 0.00 59 ARG A N 17
ATOM 32656 C CA . ARG A 1 59 ? 6.872 1.301 7.396 1.00 0.00 59 ARG A CA 17
ATOM 32657 C C . ARG A 1 59 ? 6.209 -0.074 7.360 1.00 0.00 59 ARG A C 17
ATOM 32658 O O . ARG A 1 59 ? 4.984 -0.180 7.291 1.00 0.00 59 ARG A O 17
ATOM 32679 N N . PRO A 1 60 ? 7.015 -1.149 7.406 1.00 0.00 60 PRO A N 17
ATOM 32680 C CA . PRO A 1 60 ? 6.504 -2.523 7.380 1.00 0.00 60 PRO A CA 17
ATOM 32681 C C . PRO A 1 60 ? 5.641 -2.842 8.597 1.00 0.00 60 PRO A C 17
ATOM 32682 O O . PRO A 1 60 ? 5.730 -2.172 9.625 1.00 0.00 60 PRO A O 17
ATOM 32693 N N . VAL A 1 61 ? 4.809 -3.869 8.471 1.00 0.00 61 VAL A N 17
ATOM 32694 C CA . VAL A 1 61 ? 3.931 -4.278 9.560 1.00 0.00 61 VAL A CA 17
ATOM 32695 C C . VAL A 1 61 ? 4.474 -5.512 10.272 1.00 0.00 61 VAL A C 17
ATOM 32696 O O . VAL A 1 61 ? 5.495 -6.072 9.872 1.00 0.00 61 VAL A O 17
ATOM 32709 N N . THR A 1 62 ? 3.787 -5.932 11.328 1.00 0.00 62 THR A N 17
ATOM 32710 C CA . THR A 1 62 ? 4.201 -7.100 12.095 1.00 0.00 62 THR A CA 17
ATOM 32711 C C . THR A 1 62 ? 3.048 -8.085 12.253 1.00 0.00 62 THR A C 17
ATOM 32712 O O . THR A 1 62 ? 1.947 -7.852 11.753 1.00 0.00 62 THR A O 17
ATOM 32723 N N . GLN A 1 63 ? 3.307 -9.186 12.951 1.00 0.00 63 GLN A N 17
ATOM 32724 C CA . GLN A 1 63 ? 2.291 -10.208 13.175 1.00 0.00 63 GLN A CA 17
ATOM 32725 C C . GLN A 1 63 ? 1.080 -9.632 13.908 1.00 0.00 63 GLN A C 17
ATOM 32726 O O . GLN A 1 63 ? -0.009 -10.201 13.862 1.00 0.00 63 GLN A O 17
ATOM 32740 N N . THR A 1 64 ? 1.278 -8.504 14.582 1.00 0.00 64 THR A N 17
ATOM 32741 C CA . THR A 1 64 ? 0.199 -7.859 15.322 1.00 0.00 64 THR A CA 17
ATOM 32742 C C . THR A 1 64 ? -0.765 -7.141 14.379 1.00 0.00 64 THR A C 17
ATOM 32743 O O . THR A 1 64 ? -1.910 -6.870 14.739 1.00 0.00 64 THR A O 17
ATOM 32754 N N . ASP A 1 65 ? -0.294 -6.831 13.174 1.00 0.00 65 ASP A N 17
ATOM 32755 C CA . ASP A 1 65 ? -1.117 -6.141 12.186 1.00 0.00 65 ASP A CA 17
ATOM 32756 C C . ASP A 1 65 ? -2.228 -7.048 11.665 1.00 0.00 65 ASP A C 17
ATOM 32757 O O . ASP A 1 65 ? -3.319 -6.579 11.339 1.00 0.00 65 ASP A O 17
ATOM 32766 N N . VAL A 1 66 ? -1.948 -8.344 11.587 1.00 0.00 66 VAL A N 17
ATOM 32767 C CA . VAL A 1 66 ? -2.928 -9.308 11.104 1.00 0.00 66 VAL A CA 17
ATOM 32768 C C . VAL A 1 66 ? -2.779 -10.651 11.808 1.00 0.00 66 VAL A C 17
ATOM 32769 O O . VAL A 1 66 ? -1.695 -11.007 12.270 1.00 0.00 66 VAL A O 17
ATOM 32782 N N . TYR A 1 67 ? -3.877 -11.391 11.887 1.00 0.00 67 TYR A N 17
ATOM 32783 C CA . TYR A 1 67 ? -3.879 -12.696 12.536 1.00 0.00 67 TYR A CA 17
ATOM 32784 C C . TYR A 1 67 ? -4.117 -13.812 11.523 1.00 0.00 67 TYR A C 17
ATOM 32785 O O . TYR A 1 67 ? -3.406 -14.815 11.509 1.00 0.00 67 TYR A O 17
ATOM 32803 N N . ARG A 1 68 ? -5.127 -13.630 10.675 1.00 0.00 68 ARG A N 17
ATOM 32804 C CA . ARG A 1 68 ? -5.458 -14.627 9.660 1.00 0.00 68 ARG A CA 17
ATOM 32805 C C . ARG A 1 68 ? -4.398 -14.675 8.560 1.00 0.00 68 ARG A C 17
ATOM 32806 O O . ARG A 1 68 ? -4.394 -15.585 7.731 1.00 0.00 68 ARG A O 17
ATOM 32827 N N . ALA A 1 69 ? -3.496 -13.696 8.557 1.00 0.00 69 ALA A N 17
ATOM 32828 C CA . ALA A 1 69 ? -2.434 -13.638 7.562 1.00 0.00 69 ALA A CA 17
ATOM 32829 C C . ALA A 1 69 ? -1.427 -14.765 7.774 1.00 0.00 69 ALA A C 17
ATOM 32830 O O . ALA A 1 69 ? -1.701 -15.726 8.492 1.00 0.00 69 ALA A O 17
ATOM 32837 N N . ASP A 1 70 ? -0.261 -14.640 7.148 1.00 0.00 70 ASP A N 17
ATOM 32838 C CA . ASP A 1 70 ? 0.785 -15.648 7.273 1.00 0.00 70 ASP A CA 17
ATOM 32839 C C . ASP A 1 70 ? 2.087 -15.023 7.760 1.00 0.00 70 ASP A C 17
ATOM 32840 O O . ASP A 1 70 ? 2.476 -13.946 7.310 1.00 0.00 70 ASP A O 17
ATOM 32849 N N . ALA A 1 71 ? 2.758 -15.707 8.684 1.00 0.00 71 ALA A N 17
ATOM 32850 C CA . ALA A 1 71 ? 4.019 -15.218 9.237 1.00 0.00 71 ALA A CA 17
ATOM 32851 C C . ALA A 1 71 ? 4.996 -14.829 8.132 1.00 0.00 71 ALA A C 17
ATOM 32852 O O . ALA A 1 71 ? 5.774 -13.885 8.281 1.00 0.00 71 ALA A O 17
ATOM 32859 N N . LYS A 1 72 ? 4.951 -15.561 7.023 1.00 0.00 72 LYS A N 17
ATOM 32860 C CA . LYS A 1 72 ? 5.832 -15.291 5.894 1.00 0.00 72 LYS A CA 17
ATOM 32861 C C . LYS A 1 72 ? 5.368 -14.058 5.124 1.00 0.00 72 LYS A C 17
ATOM 32862 O O . LYS A 1 72 ? 6.168 -13.379 4.480 1.00 0.00 72 LYS A O 17
ATOM 32881 N N . GLU A 1 73 ? 4.071 -13.774 5.193 1.00 0.00 73 GLU A N 17
ATOM 32882 C CA . GLU A 1 73 ? 3.501 -12.625 4.503 1.00 0.00 73 GLU A CA 17
ATOM 32883 C C . GLU A 1 73 ? 3.753 -11.336 5.279 1.00 0.00 73 GLU A C 17
ATOM 32884 O O . GLU A 1 73 ? 3.933 -10.270 4.690 1.00 0.00 73 GLU A O 17
ATOM 32896 N N . ILE A 1 74 ? 3.763 -11.441 6.605 1.00 0.00 74 ILE A N 17
ATOM 32897 C CA . ILE A 1 74 ? 3.990 -10.284 7.468 1.00 0.00 74 ILE A CA 17
ATOM 32898 C C . ILE A 1 74 ? 5.171 -9.436 6.988 1.00 0.00 74 ILE A C 17
ATOM 32899 O O . ILE A 1 74 ? 5.033 -8.227 6.799 1.00 0.00 74 ILE A O 17
ATOM 32915 N N . PRO A 1 75 ? 6.353 -10.050 6.785 1.00 0.00 75 PRO A N 17
ATOM 32916 C CA . PRO A 1 75 ? 7.545 -9.325 6.329 1.00 0.00 75 PRO A CA 17
ATOM 32917 C C . PRO A 1 75 ? 7.376 -8.736 4.930 1.00 0.00 75 PRO A C 17
ATOM 32918 O O . PRO A 1 75 ? 8.161 -7.887 4.508 1.00 0.00 75 PRO A O 17
ATOM 32929 N N . ARG A 1 76 ? 6.352 -9.192 4.212 1.00 0.00 76 ARG A N 17
ATOM 32930 C CA . ARG A 1 76 ? 6.094 -8.705 2.861 1.00 0.00 76 ARG A CA 17
ATOM 32931 C C . ARG A 1 76 ? 4.936 -7.704 2.838 1.00 0.00 76 ARG A C 17
ATOM 32932 O O . ARG A 1 76 ? 4.511 -7.266 1.768 1.00 0.00 76 ARG A O 17
ATOM 32953 N N . ILE A 1 77 ? 4.430 -7.344 4.014 1.00 0.00 77 ILE A N 17
ATOM 32954 C CA . ILE A 1 77 ? 3.324 -6.397 4.109 1.00 0.00 77 ILE A CA 17
ATOM 32955 C C . ILE A 1 77 ? 3.775 -5.083 4.736 1.00 0.00 77 ILE A C 17
ATOM 32956 O O . ILE A 1 77 ? 4.369 -5.069 5.815 1.00 0.00 77 ILE A O 17
ATOM 32972 N N . PHE A 1 78 ? 3.482 -3.977 4.057 1.00 0.00 78 PHE A N 17
ATOM 32973 C CA . PHE A 1 78 ? 3.852 -2.657 4.553 1.00 0.00 78 PHE A CA 17
ATOM 32974 C C . PHE A 1 78 ? 2.626 -1.752 4.646 1.00 0.00 78 PHE A C 17
ATOM 32975 O O . PHE A 1 78 ? 1.661 -1.919 3.899 1.00 0.00 78 PHE A O 17
ATOM 32992 N N . GLN A 1 79 ? 2.668 -0.801 5.575 1.00 0.00 79 GLN A N 17
ATOM 32993 C CA . GLN A 1 79 ? 1.554 0.120 5.775 1.00 0.00 79 GLN A CA 17
ATOM 32994 C C . GLN A 1 79 ? 1.959 1.558 5.463 1.00 0.00 79 GLN A C 17
ATOM 32995 O O . GLN A 1 79 ? 3.086 1.973 5.736 1.00 0.00 79 GLN A O 17
ATOM 33009 N N . ILE A 1 80 ? 1.023 2.315 4.894 1.00 0.00 80 ILE A N 17
ATOM 33010 C CA . ILE A 1 80 ? 1.265 3.711 4.546 1.00 0.00 80 ILE A CA 17
ATOM 33011 C C . ILE A 1 80 ? 0.181 4.614 5.132 1.00 0.00 80 ILE A C 17
ATOM 33012 O O . ILE A 1 80 ? -0.980 4.540 4.731 1.00 0.00 80 ILE A O 17
ATOM 33028 N N . LEU A 1 81 ? 0.569 5.463 6.078 1.00 0.00 81 LEU A N 17
ATOM 33029 C CA . LEU A 1 81 ? -0.375 6.377 6.712 1.00 0.00 81 LEU A CA 17
ATOM 33030 C C . LEU A 1 81 ? -0.458 7.692 5.945 1.00 0.00 81 LEU A C 17
ATOM 33031 O O . LEU A 1 81 ? 0.559 8.247 5.530 1.00 0.00 81 LEU A O 17
ATOM 33047 N N . TYR A 1 82 ? -1.678 8.185 5.762 1.00 0.00 82 TYR A N 17
ATOM 33048 C CA . TYR A 1 82 ? -1.896 9.436 5.047 1.00 0.00 82 TYR A CA 17
ATOM 33049 C C . TYR A 1 82 ? -3.090 10.191 5.622 1.00 0.00 82 TYR A C 17
ATOM 33050 O O . TYR A 1 82 ? -4.027 9.585 6.143 1.00 0.00 82 TYR A O 17
ATOM 33068 N N . ALA A 1 83 ? -3.049 11.514 5.523 1.00 0.00 83 ALA A N 17
ATOM 33069 C CA . ALA A 1 83 ? -4.128 12.351 6.034 1.00 0.00 83 ALA A CA 17
ATOM 33070 C C . ALA A 1 83 ? -5.346 12.297 5.117 1.00 0.00 83 ALA A C 17
ATOM 33071 O O . ALA A 1 83 ? -5.271 12.673 3.947 1.00 0.00 83 ALA A O 17
ATOM 33078 N N . ASN A 1 84 ? -6.468 11.829 5.657 1.00 0.00 84 ASN A N 17
ATOM 33079 C CA . ASN A 1 84 ? -7.700 11.729 4.884 1.00 0.00 84 ASN A CA 17
ATOM 33080 C C . ASN A 1 84 ? -8.581 12.956 5.108 1.00 0.00 84 ASN A C 17
ATOM 33081 O O . ASN A 1 84 ? -9.133 13.521 4.165 1.00 0.00 84 ASN A O 17
ATOM 33092 N N . GLU A 1 85 ? -8.704 13.362 6.368 1.00 0.00 85 GLU A N 17
ATOM 33093 C CA . GLU A 1 85 ? -9.515 14.520 6.724 1.00 0.00 85 GLU A CA 17
ATOM 33094 C C . GLU A 1 85 ? -8.674 15.566 7.447 1.00 0.00 85 GLU A C 17
ATOM 33095 O O . GLU A 1 85 ? -8.806 16.765 7.198 1.00 0.00 85 GLU A O 17
ATOM 33107 N N . GLY A 1 86 ? -7.807 15.103 8.341 1.00 0.00 86 GLY A N 17
ATOM 33108 C CA . GLY A 1 86 ? -6.952 16.005 9.087 1.00 0.00 86 GLY A CA 17
ATOM 33109 C C . GLY A 1 86 ? -5.622 15.375 9.445 1.00 0.00 86 GLY A C 17
ATOM 33110 O O . GLY A 1 86 ? -4.701 15.348 8.629 1.00 0.00 86 GLY A O 17
ATOM 33114 N N . ILE A 1 87 ? -5.520 14.865 10.667 1.00 0.00 87 ILE A N 17
ATOM 33115 C CA . ILE A 1 87 ? -4.292 14.230 11.131 1.00 0.00 87 ILE A CA 17
ATOM 33116 C C . ILE A 1 87 ? -4.595 12.952 11.904 1.00 0.00 87 ILE A C 17
ATOM 33117 O O . ILE A 1 87 ? -4.257 11.852 11.465 1.00 0.00 87 ILE A O 17
ATOM 33133 N N . SER A 1 88 ? -5.231 13.105 13.060 1.00 0.00 88 SER A N 17
ATOM 33134 C CA . SER A 1 88 ? -5.580 11.964 13.899 1.00 0.00 88 SER A CA 17
ATOM 33135 C C . SER A 1 88 ? -6.455 10.973 13.139 1.00 0.00 88 SER A C 17
ATOM 33136 O O . SER A 1 88 ? -6.374 9.764 13.356 1.00 0.00 88 SER A O 17
ATOM 33144 N N . SER A 1 89 ? -7.291 11.492 12.245 1.00 0.00 89 SER A N 17
ATOM 33145 C CA . SER A 1 89 ? -8.180 10.652 11.451 1.00 0.00 89 SER A CA 17
ATOM 33146 C C . SER A 1 89 ? -7.421 9.959 10.321 1.00 0.00 89 SER A C 17
ATOM 33147 O O . SER A 1 89 ? -7.890 8.963 9.770 1.00 0.00 89 SER A O 17
ATOM 33155 N N . ALA A 1 90 ? -6.247 10.496 9.981 1.00 0.00 90 ALA A N 17
ATOM 33156 C CA . ALA A 1 90 ? -5.413 9.940 8.915 1.00 0.00 90 ALA A CA 17
ATOM 33157 C C . ALA A 1 90 ? -5.427 8.413 8.919 1.00 0.00 90 ALA A C 17
ATOM 33158 O O . ALA A 1 90 ? -5.002 7.780 9.887 1.00 0.00 90 ALA A O 17
ATOM 33165 N N . LYS A 1 91 ? -5.919 7.829 7.831 1.00 0.00 91 LYS A N 17
ATOM 33166 C CA . LYS A 1 91 ? -5.992 6.378 7.705 1.00 0.00 91 LYS A CA 17
ATOM 33167 C C . LYS A 1 91 ? -4.691 5.814 7.146 1.00 0.00 91 LYS A C 17
ATOM 33168 O O . LYS A 1 91 ? -3.735 6.552 6.903 1.00 0.00 91 LYS A O 17
ATOM 33187 N N . ASN A 1 92 ? -4.660 4.500 6.946 1.00 0.00 92 ASN A N 17
ATOM 33188 C CA . ASN A 1 92 ? -3.476 3.835 6.417 1.00 0.00 92 ASN A CA 17
ATOM 33189 C C . ASN A 1 92 ? -3.850 2.840 5.322 1.00 0.00 92 ASN A C 17
ATOM 33190 O O . ASN A 1 92 ? -5.023 2.517 5.137 1.00 0.00 92 ASN A O 17
ATOM 33201 N N . LEU A 1 93 ? -2.842 2.359 4.601 1.00 0.00 93 LEU A N 17
ATOM 33202 C CA . LEU A 1 93 ? -3.061 1.400 3.522 1.00 0.00 93 LEU A CA 17
ATOM 33203 C C . LEU A 1 93 ? -2.141 0.193 3.675 1.00 0.00 93 LEU A C 17
ATOM 33204 O O . LEU A 1 93 ? -0.918 0.329 3.676 1.00 0.00 93 LEU A O 17
ATOM 33220 N N . LEU A 1 94 ? -2.735 -0.989 3.802 1.00 0.00 94 LEU A N 17
ATOM 33221 C CA . LEU A 1 94 ? -1.960 -2.215 3.951 1.00 0.00 94 LEU A CA 17
ATOM 33222 C C . LEU A 1 94 ? -1.771 -2.890 2.600 1.00 0.00 94 LEU A C 17
ATOM 33223 O O . LEU A 1 94 ? -2.741 -3.209 1.913 1.00 0.00 94 LEU A O 17
ATOM 33239 N N . LEU A 1 95 ? -0.516 -3.095 2.215 1.00 0.00 95 LEU A N 17
ATOM 33240 C CA . LEU A 1 95 ? -0.206 -3.719 0.939 1.00 0.00 95 LEU A CA 17
ATOM 33241 C C . LEU A 1 95 ? 0.702 -4.930 1.115 1.00 0.00 95 LEU A C 17
ATOM 33242 O O . LEU A 1 95 ? 1.826 -4.815 1.602 1.00 0.00 95 LEU A O 17
ATOM 33258 N N . LEU A 1 96 ? 0.202 -6.091 0.708 1.00 0.00 96 LEU A N 17
ATOM 33259 C CA . LEU A 1 96 ? 0.958 -7.333 0.807 1.00 0.00 96 LEU A CA 17
ATOM 33260 C C . LEU A 1 96 ? 1.718 -7.598 -0.488 1.00 0.00 96 LEU A C 17
ATOM 33261 O O . LEU A 1 96 ? 1.118 -7.724 -1.558 1.00 0.00 96 LEU A O 17
ATOM 33277 N N . ALA A 1 97 ? 3.039 -7.682 -0.388 1.00 0.00 97 ALA A N 17
ATOM 33278 C CA . ALA A 1 97 ? 3.879 -7.932 -1.552 1.00 0.00 97 ALA A CA 17
ATOM 33279 C C . ALA A 1 97 ? 4.133 -9.424 -1.737 1.00 0.00 97 ALA A C 17
ATOM 33280 O O . ALA A 1 97 ? 4.514 -10.120 -0.797 1.00 0.00 97 ALA A O 17
ATOM 33287 N N . ASN A 1 98 ? 3.922 -9.908 -2.958 1.00 0.00 98 ASN A N 17
ATOM 33288 C CA . ASN A 1 98 ? 4.131 -11.320 -3.270 1.00 0.00 98 ASN A CA 17
ATOM 33289 C C . ASN A 1 98 ? 5.517 -11.779 -2.818 1.00 0.00 98 ASN A C 17
ATOM 33290 O O . ASN A 1 98 ? 5.728 -12.957 -2.533 1.00 0.00 98 ASN A O 17
ATOM 33301 N N . SER A 1 99 ? 6.454 -10.838 -2.753 1.00 0.00 99 SER A N 17
ATOM 33302 C CA . SER A 1 99 ? 7.815 -11.145 -2.332 1.00 0.00 99 SER A CA 17
ATOM 33303 C C . SER A 1 99 ? 8.324 -10.093 -1.351 1.00 0.00 99 SER A C 17
ATOM 33304 O O . SER A 1 99 ? 7.986 -8.916 -1.457 1.00 0.00 99 SER A O 17
ATOM 33312 N N . THR A 1 100 ? 9.139 -10.527 -0.394 1.00 0.00 100 THR A N 17
ATOM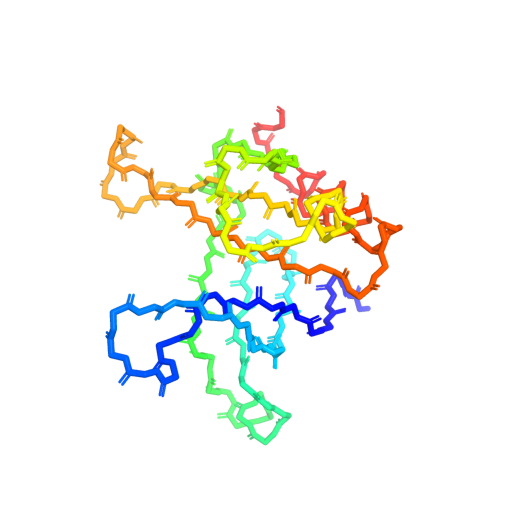 33313 C CA . THR A 1 100 ? 9.695 -9.624 0.608 1.00 0.00 100 THR A CA 17
ATOM 33314 C C . THR A 1 100 ? 10.431 -8.462 -0.052 1.00 0.00 100 THR A C 17
ATOM 33315 O O . THR A 1 100 ? 10.283 -7.308 0.351 1.00 0.00 100 THR A O 17
ATOM 33326 N N . GLU A 1 101 ? 11.230 -8.778 -1.067 1.00 0.00 101 GLU A N 17
ATOM 33327 C CA . GLU A 1 101 ? 11.997 -7.765 -1.784 1.00 0.00 101 GLU A CA 17
ATOM 33328 C C . GLU A 1 101 ? 11.092 -6.647 -2.297 1.00 0.00 101 GLU A C 17
ATOM 33329 O O . GLU A 1 101 ? 11.454 -5.472 -2.246 1.00 0.00 101 GLU A O 17
ATOM 33341 N N . GLU A 1 102 ? 9.916 -7.022 -2.792 1.00 0.00 102 GLU A N 17
ATOM 33342 C CA . GLU A 1 102 ? 8.962 -6.048 -3.313 1.00 0.00 102 GLU A CA 17
ATOM 33343 C C . GLU A 1 102 ? 8.576 -5.033 -2.242 1.00 0.00 102 GLU A C 17
ATOM 33344 O O . GLU A 1 102 ? 8.465 -3.838 -2.517 1.00 0.00 102 GLU A O 17
ATOM 33356 N N . GLN A 1 103 ? 8.373 -5.516 -1.022 1.00 0.00 103 GLN A N 17
ATOM 33357 C CA . GLN A 1 103 ? 8.000 -4.651 0.092 1.00 0.00 103 GLN A CA 17
ATOM 33358 C C . GLN A 1 103 ? 9.108 -3.647 0.397 1.00 0.00 103 GLN A C 17
ATOM 33359 O O . GLN A 1 103 ? 8.840 -2.488 0.708 1.00 0.00 103 GLN A O 17
ATOM 33373 N N . GLN A 1 104 ? 10.355 -4.100 0.308 1.00 0.00 104 GLN A N 17
ATOM 33374 C CA . GLN A 1 104 ? 11.500 -3.235 0.579 1.00 0.00 104 GLN A CA 17
ATOM 33375 C C . GLN A 1 104 ? 11.600 -2.131 -0.468 1.00 0.00 104 GLN A C 17
ATOM 33376 O O . GLN A 1 104 ? 11.932 -0.988 -0.153 1.00 0.00 104 GLN A O 17
ATOM 33390 N N . LYS A 1 105 ? 11.318 -2.484 -1.717 1.00 0.00 105 LYS A N 17
ATOM 33391 C CA . LYS A 1 105 ? 11.381 -1.530 -2.817 1.00 0.00 105 LYS A CA 17
ATOM 33392 C C . LYS A 1 105 ? 10.214 -0.548 -2.767 1.00 0.00 105 LYS A C 17
ATOM 33393 O O . LYS A 1 105 ? 10.413 0.666 -2.820 1.00 0.00 105 LYS A O 17
ATOM 33412 N N . TRP A 1 106 ? 8.997 -1.076 -2.674 1.00 0.00 106 TRP A N 17
ATOM 33413 C CA . TRP A 1 106 ? 7.804 -0.238 -2.632 1.00 0.00 106 TRP A CA 17
ATOM 33414 C C . TRP A 1 106 ? 7.875 0.785 -1.502 1.00 0.00 106 TRP A C 17
ATOM 33415 O O . TRP A 1 106 ? 7.660 1.978 -1.713 1.00 0.00 106 TRP A O 17
ATOM 33436 N N . VAL A 1 107 ? 8.171 0.306 -0.299 1.00 0.00 107 VAL A N 17
ATOM 33437 C CA . VAL A 1 107 ? 8.260 1.170 0.872 1.00 0.00 107 VAL A CA 17
ATOM 33438 C C . VAL A 1 107 ? 9.368 2.211 0.730 1.00 0.00 107 VAL A C 17
ATOM 33439 O O . VAL A 1 107 ? 9.127 3.407 0.891 1.00 0.00 107 VAL A O 17
ATOM 33452 N N . SER A 1 108 ? 10.579 1.748 0.447 1.00 0.00 108 SER A N 17
ATOM 33453 C CA . SER A 1 108 ? 11.725 2.641 0.305 1.00 0.00 108 SER A CA 17
ATOM 33454 C C . SER A 1 108 ? 11.542 3.622 -0.851 1.00 0.00 108 SER A C 17
ATOM 33455 O O . SER A 1 108 ? 11.949 4.780 -0.760 1.00 0.00 108 SER A O 17
ATOM 33463 N N . ARG A 1 109 ? 10.942 3.157 -1.939 1.00 0.00 109 ARG A N 17
ATOM 33464 C CA . ARG A 1 109 ? 10.726 4.006 -3.107 1.00 0.00 109 ARG A CA 17
ATOM 33465 C C . ARG A 1 109 ? 9.585 4.991 -2.872 1.00 0.00 109 ARG A C 17
ATOM 33466 O O . ARG A 1 109 ? 9.752 6.200 -3.039 1.00 0.00 109 ARG A O 17
ATOM 33487 N N . LEU A 1 110 ? 8.425 4.469 -2.489 1.00 0.00 110 LEU A N 17
ATOM 33488 C CA . LEU A 1 110 ? 7.258 5.305 -2.239 1.00 0.00 110 LEU A CA 17
ATOM 33489 C C . LEU A 1 110 ? 7.529 6.312 -1.125 1.00 0.00 110 LEU A C 17
ATOM 33490 O O . LEU A 1 110 ? 7.081 7.458 -1.190 1.00 0.00 110 LEU A O 17
ATOM 33506 N N . VAL A 1 111 ? 8.265 5.883 -0.104 1.00 0.00 111 VAL A N 17
ATOM 33507 C CA . VAL A 1 111 ? 8.592 6.758 1.016 1.00 0.00 111 VAL A CA 17
ATOM 33508 C C . VAL A 1 111 ? 9.604 7.819 0.596 1.00 0.00 111 VAL A C 17
ATOM 33509 O O . VAL A 1 111 ? 9.475 8.991 0.949 1.00 0.00 111 VAL A O 17
ATOM 33522 N N . LYS A 1 112 ? 10.608 7.397 -0.167 1.00 0.00 112 LYS A N 17
ATOM 33523 C CA . LYS A 1 112 ? 11.640 8.309 -0.644 1.00 0.00 112 LYS A CA 17
ATOM 33524 C C . LYS A 1 112 ? 11.023 9.420 -1.488 1.00 0.00 112 LYS A C 17
ATOM 33525 O O . LYS A 1 112 ? 11.533 10.539 -1.529 1.00 0.00 112 LYS A O 17
ATOM 33544 N N . LYS A 1 113 ? 9.920 9.100 -2.158 1.00 0.00 113 LYS A N 17
ATOM 33545 C CA . LYS A 1 113 ? 9.229 10.070 -2.999 1.00 0.00 113 LYS A CA 17
ATOM 33546 C C . LYS A 1 113 ? 8.573 11.158 -2.153 1.00 0.00 113 LYS A C 17
ATOM 33547 O O . LYS A 1 113 ? 8.314 12.260 -2.637 1.00 0.00 113 LYS A O 17
ATOM 33566 N N . ILE A 1 114 ? 8.307 10.844 -0.889 1.00 0.00 114 ILE A N 17
ATOM 33567 C CA . ILE A 1 114 ? 7.682 11.798 0.020 1.00 0.00 114 ILE A CA 17
ATOM 33568 C C . ILE A 1 114 ? 8.600 12.992 0.280 1.00 0.00 114 ILE A C 17
ATOM 33569 O O . ILE A 1 114 ? 9.799 12.824 0.503 1.00 0.00 114 ILE A O 17
ATOM 33585 N N . PRO A 1 115 ? 8.048 14.219 0.257 1.00 0.00 115 PRO A N 17
ATOM 33586 C CA . PRO A 1 115 ? 8.827 15.436 0.492 1.00 0.00 115 PRO A CA 17
ATOM 33587 C C . PRO A 1 115 ? 9.150 15.641 1.968 1.00 0.00 115 PRO A C 17
ATOM 33588 O O . PRO A 1 115 ? 10.274 15.991 2.325 1.00 0.00 115 PRO A O 17
ATOM 33599 N N . LYS A 1 116 ? 8.155 15.420 2.822 1.00 0.00 116 LYS A N 17
ATOM 33600 C CA . LYS A 1 116 ? 8.332 15.580 4.260 1.00 0.00 116 LYS A CA 17
ATOM 33601 C C . LYS A 1 116 ? 8.598 14.235 4.929 1.00 0.00 116 LYS A C 17
ATOM 33602 O O . LYS A 1 116 ? 8.125 13.977 6.036 1.00 0.00 116 LYS A O 17
ATOM 33621 N N . LYS A 1 117 ? 9.357 13.382 4.249 1.00 0.00 117 LYS A N 17
ATOM 33622 C CA . LYS A 1 117 ? 9.687 12.065 4.779 1.00 0.00 117 LYS A CA 17
ATOM 33623 C C . LYS A 1 117 ? 10.439 12.180 6.100 1.00 0.00 117 LYS A C 17
ATOM 33624 O O . LYS A 1 117 ? 10.830 11.129 6.652 1.00 0.00 117 LYS A O 17
ATOM 33644 N N . SER A 1 1 ? 8.185 4.580 -16.610 1.00 0.00 1 SER A N 18
ATOM 33645 C CA . SER A 1 1 ? 7.105 4.368 -15.611 1.00 0.00 1 SER A CA 18
ATOM 33646 C C . SER A 1 1 ? 7.604 4.635 -14.195 1.00 0.00 1 SER A C 18
ATOM 33647 O O . SER A 1 1 ? 8.673 5.211 -14.001 1.00 0.00 1 SER A O 18
ATOM 33657 N N . ARG A 1 2 ? 6.821 4.211 -13.206 1.00 0.00 2 ARG A N 18
ATOM 33658 C CA . ARG A 1 2 ? 7.182 4.404 -11.807 1.00 0.00 2 ARG A CA 18
ATOM 33659 C C . ARG A 1 2 ? 6.722 3.220 -10.961 1.00 0.00 2 ARG A C 18
ATOM 33660 O O . ARG A 1 2 ? 6.187 2.244 -11.485 1.00 0.00 2 ARG A O 18
ATOM 33681 N N . LEU A 1 3 ? 6.934 3.313 -9.649 1.00 0.00 3 LEU A N 18
ATOM 33682 C CA . LEU A 1 3 ? 6.540 2.248 -8.726 1.00 0.00 3 LEU A CA 18
ATOM 33683 C C . LEU A 1 3 ? 5.119 1.778 -9.005 1.00 0.00 3 LEU A C 18
ATOM 33684 O O . LEU A 1 3 ? 4.154 2.371 -8.526 1.00 0.00 3 LEU A O 18
ATOM 33700 N N . GLU A 1 4 ? 4.992 0.711 -9.784 1.00 0.00 4 GLU A N 18
ATOM 33701 C CA . GLU A 1 4 ? 3.682 0.174 -10.122 1.00 0.00 4 GLU A CA 18
ATOM 33702 C C . GLU A 1 4 ? 3.675 -1.349 -10.062 1.00 0.00 4 GLU A C 18
ATOM 33703 O O . GLU A 1 4 ? 4.727 -1.990 -10.060 1.00 0.00 4 GLU A O 18
ATOM 33715 N N . GLY A 1 5 ? 2.479 -1.918 -10.013 1.00 0.00 5 GLY A N 18
ATOM 33716 C CA . GLY A 1 5 ? 2.337 -3.359 -9.952 1.00 0.00 5 GLY A CA 18
ATOM 33717 C C . GLY A 1 5 ? 1.067 -3.768 -9.242 1.00 0.00 5 GLY A C 18
ATOM 33718 O O . GLY A 1 5 ? 0.111 -2.997 -9.184 1.00 0.00 5 GLY A O 18
ATOM 33722 N N . TRP A 1 6 ? 1.053 -4.974 -8.690 1.00 0.00 6 TRP A N 18
ATOM 33723 C CA . TRP A 1 6 ? -0.119 -5.458 -7.974 1.00 0.00 6 TRP A CA 18
ATOM 33724 C C . TRP A 1 6 ? 0.213 -5.754 -6.522 1.00 0.00 6 TRP A C 18
ATOM 33725 O O . TRP A 1 6 ? 1.097 -6.556 -6.226 1.00 0.00 6 TRP A O 18
ATOM 33746 N N . LEU A 1 7 ? -0.519 -5.119 -5.622 1.00 0.00 7 LEU A N 18
ATOM 33747 C CA . LEU A 1 7 ? -0.325 -5.330 -4.200 1.00 0.00 7 LEU A CA 18
ATOM 33748 C C . LEU A 1 7 ? -1.614 -5.849 -3.599 1.00 0.00 7 LEU A C 18
ATOM 33749 O O . LEU A 1 7 ? -2.700 -5.523 -4.071 1.00 0.00 7 LEU A O 18
ATOM 33765 N N . SER A 1 8 ? -1.493 -6.673 -2.578 1.00 0.00 8 SER A N 18
ATOM 33766 C CA . SER A 1 8 ? -2.662 -7.267 -1.949 1.00 0.00 8 SER A CA 18
ATOM 33767 C C . SER A 1 8 ? -3.191 -6.408 -0.810 1.00 0.00 8 SER A C 18
ATOM 33768 O O . SER A 1 8 ? -2.429 -5.905 0.017 1.00 0.00 8 SER A O 18
ATOM 33776 N N . LEU A 1 9 ? -4.509 -6.254 -0.778 1.00 0.00 9 LEU A N 18
ATOM 33777 C CA . LEU A 1 9 ? -5.171 -5.466 0.251 1.00 0.00 9 LEU A CA 18
ATOM 33778 C C . LEU A 1 9 ? -6.161 -6.332 1.022 1.00 0.00 9 LEU A C 18
ATOM 33779 O O . LEU A 1 9 ? -6.637 -7.345 0.511 1.00 0.00 9 LEU A O 18
ATOM 33795 N N . PRO A 1 10 ? -6.485 -5.951 2.268 1.00 0.00 10 PRO A N 18
ATOM 33796 C CA . PRO A 1 10 ? -7.420 -6.711 3.102 1.00 0.00 10 PRO A CA 18
ATOM 33797 C C . PRO A 1 10 ? -8.808 -6.811 2.480 1.00 0.00 10 PRO A C 18
ATOM 33798 O O . PRO A 1 10 ? -9.580 -5.854 2.495 1.00 0.00 10 PRO A O 18
ATOM 33809 N N . VAL A 1 11 ? -9.118 -7.985 1.935 1.00 0.00 11 VAL A N 18
ATOM 33810 C CA . VAL A 1 11 ? -10.412 -8.223 1.308 1.00 0.00 11 VAL A CA 18
ATOM 33811 C C . VAL A 1 11 ? -11.423 -8.730 2.337 1.00 0.00 11 VAL A C 18
ATOM 33812 O O . VAL A 1 11 ? -11.097 -8.879 3.512 1.00 0.00 11 VAL A O 18
ATOM 33825 N N . ARG A 1 12 ? -12.648 -8.992 1.894 1.00 0.00 12 ARG A N 18
ATOM 33826 C CA . ARG A 1 12 ? -13.691 -9.480 2.788 1.00 0.00 12 ARG A CA 18
ATOM 33827 C C . ARG A 1 12 ? -14.494 -10.595 2.127 1.00 0.00 12 ARG A C 18
ATOM 33828 O O . ARG A 1 12 ? -15.558 -10.357 1.558 1.00 0.00 12 ARG A O 18
ATOM 33849 N N . ASN A 1 13 ? -13.973 -11.815 2.207 1.00 0.00 13 ASN A N 18
ATOM 33850 C CA . ASN A 1 13 ? -14.635 -12.971 1.617 1.00 0.00 13 ASN A CA 18
ATOM 33851 C C . ASN A 1 13 ? -15.936 -13.289 2.347 1.00 0.00 13 ASN A C 18
ATOM 33852 O O . ASN A 1 13 ? -17.025 -12.996 1.851 1.00 0.00 13 ASN A O 18
ATOM 33863 N N . ASN A 1 14 ? -15.818 -13.891 3.525 1.00 0.00 14 ASN A N 18
ATOM 33864 C CA . ASN A 1 14 ? -16.987 -14.249 4.321 1.00 0.00 14 ASN A CA 18
ATOM 33865 C C . ASN A 1 14 ? -17.603 -13.015 4.972 1.00 0.00 14 ASN A C 18
ATOM 33866 O O . ASN A 1 14 ? -18.710 -12.604 4.624 1.00 0.00 14 ASN A O 18
ATOM 33877 N N . THR A 1 15 ? -16.880 -12.429 5.920 1.00 0.00 15 THR A N 18
ATOM 33878 C CA . THR A 1 15 ? -17.355 -11.242 6.622 1.00 0.00 15 THR A CA 18
ATOM 33879 C C . THR A 1 15 ? -16.301 -10.734 7.601 1.00 0.00 15 THR A C 18
ATOM 33880 O O . THR A 1 15 ? -16.015 -9.538 7.656 1.00 0.00 15 THR A O 18
ATOM 33891 N N . LYS A 1 16 ? -15.727 -11.653 8.369 1.00 0.00 16 LYS A N 18
ATOM 33892 C CA . LYS A 1 16 ? -14.702 -11.302 9.346 1.00 0.00 16 LYS A CA 18
ATOM 33893 C C . LYS A 1 16 ? -13.322 -11.728 8.859 1.00 0.00 16 LYS A C 18
ATOM 33894 O O . LYS A 1 16 ? -12.316 -11.096 9.182 1.00 0.00 16 LYS A O 18
ATOM 33913 N N . LYS A 1 17 ? -13.279 -12.803 8.078 1.00 0.00 17 LYS A N 18
ATOM 33914 C CA . LYS A 1 17 ? -12.020 -13.312 7.545 1.00 0.00 17 LYS A CA 18
ATOM 33915 C C . LYS A 1 17 ? -11.586 -12.511 6.321 1.00 0.00 17 LYS A C 18
ATOM 33916 O O . LYS A 1 17 ? -12.124 -12.688 5.227 1.00 0.00 17 LYS A O 18
ATOM 33935 N N . PHE A 1 18 ? -10.612 -11.630 6.515 1.00 0.00 18 PHE A N 18
ATOM 33936 C CA . PHE A 1 18 ? -10.103 -10.798 5.432 1.00 0.00 18 PHE A CA 18
ATOM 33937 C C . PHE A 1 18 ? -8.896 -11.452 4.765 1.00 0.00 18 PHE A C 18
ATOM 33938 O O . PHE A 1 18 ? -7.855 -11.639 5.392 1.00 0.00 18 PHE A O 18
ATOM 33955 N N . GLY A 1 19 ? -9.044 -11.795 3.490 1.00 0.00 19 GLY A N 18
ATOM 33956 C CA . GLY A 1 19 ? -7.957 -12.420 2.760 1.00 0.00 19 GLY A CA 18
ATOM 33957 C C . GLY A 1 19 ? -7.055 -11.400 2.098 1.00 0.00 19 GLY A C 18
ATOM 33958 O O . GLY A 1 19 ? -6.596 -10.459 2.746 1.00 0.00 19 GLY A O 18
ATOM 33962 N N . TRP A 1 20 ? -6.805 -11.578 0.806 1.00 0.00 20 TRP A N 18
ATOM 33963 C CA . TRP A 1 20 ? -5.957 -10.652 0.067 1.00 0.00 20 TRP A CA 18
ATOM 33964 C C . TRP A 1 20 ? -6.344 -10.603 -1.406 1.00 0.00 20 TRP A C 18
ATOM 33965 O O . TRP A 1 20 ? -6.784 -11.596 -1.983 1.00 0.00 20 TRP A O 18
ATOM 33986 N N . VAL A 1 21 ? -6.157 -9.435 -2.009 1.00 0.00 21 VAL A N 18
ATOM 33987 C CA . VAL A 1 21 ? -6.463 -9.233 -3.420 1.00 0.00 21 VAL A CA 18
ATOM 33988 C C . VAL A 1 21 ? -5.498 -8.221 -4.021 1.00 0.00 21 VAL A C 18
ATOM 33989 O O . VAL A 1 21 ? -5.497 -7.053 -3.630 1.00 0.00 21 VAL A O 18
ATOM 34002 N N . LYS A 1 22 ? -4.658 -8.665 -4.953 1.00 0.00 22 LYS A N 18
ATOM 34003 C CA . LYS A 1 22 ? -3.688 -7.774 -5.559 1.00 0.00 22 LYS A CA 18
ATOM 34004 C C . LYS A 1 22 ? -4.342 -6.802 -6.535 1.00 0.00 22 LYS A C 18
ATOM 34005 O O . LYS A 1 22 ? -4.814 -7.192 -7.603 1.00 0.00 22 LYS A O 18
ATOM 34024 N N . LYS A 1 23 ? -4.338 -5.528 -6.170 1.00 0.00 23 LYS A N 18
ATOM 34025 C CA . LYS A 1 23 ? -4.896 -4.487 -7.018 1.00 0.00 23 LYS A CA 18
ATOM 34026 C C . LYS A 1 23 ? -3.756 -3.732 -7.681 1.00 0.00 23 LYS A C 18
ATOM 34027 O O . LYS A 1 23 ? -2.661 -3.644 -7.126 1.00 0.00 23 LYS A O 18
ATOM 34046 N N . TYR A 1 24 ? -3.998 -3.202 -8.869 1.00 0.00 24 TYR A N 18
ATOM 34047 C CA . TYR A 1 24 ? -2.958 -2.479 -9.580 1.00 0.00 24 TYR A CA 18
ATOM 34048 C C . TYR A 1 24 ? -2.668 -1.137 -8.928 1.00 0.00 24 TYR A C 18
ATOM 34049 O O . TYR A 1 24 ? -3.387 -0.160 -9.133 1.00 0.00 24 TYR A O 18
ATOM 34067 N N . VAL A 1 25 ? -1.594 -1.100 -8.151 1.00 0.00 25 VAL A N 18
ATOM 34068 C CA . VAL A 1 25 ? -1.179 0.117 -7.469 1.00 0.00 25 VAL A CA 18
ATOM 34069 C C . VAL A 1 25 ? -0.043 0.785 -8.228 1.00 0.00 25 VAL A C 18
ATOM 34070 O O . VAL A 1 25 ? 0.944 0.138 -8.579 1.00 0.00 25 VAL A O 18
ATOM 34083 N N . ILE A 1 26 ? -0.181 2.079 -8.477 1.00 0.00 26 ILE A N 18
ATOM 34084 C CA . ILE A 1 26 ? 0.844 2.822 -9.193 1.00 0.00 26 ILE A CA 18
ATOM 34085 C C . ILE A 1 26 ? 1.106 4.164 -8.522 1.00 0.00 26 ILE A C 18
ATOM 34086 O O . ILE A 1 26 ? 0.231 5.030 -8.479 1.00 0.00 26 ILE A O 18
ATOM 34102 N N . VAL A 1 27 ? 2.313 4.327 -7.993 1.00 0.00 27 VAL A N 18
ATOM 34103 C CA . VAL A 1 27 ? 2.690 5.559 -7.318 1.00 0.00 27 VAL A CA 18
ATOM 34104 C C . VAL A 1 27 ? 3.263 6.566 -8.308 1.00 0.00 27 VAL A C 18
ATOM 34105 O O . VAL A 1 27 ? 4.405 6.436 -8.747 1.00 0.00 27 VAL A O 18
ATOM 34118 N N . SER A 1 28 ? 2.467 7.571 -8.652 1.00 0.00 28 SER A N 18
ATOM 34119 C CA . SER A 1 28 ? 2.899 8.600 -9.589 1.00 0.00 28 SER A CA 18
ATOM 34120 C C . SER A 1 28 ? 3.781 9.631 -8.893 1.00 0.00 28 SER A C 18
ATOM 34121 O O . SER A 1 28 ? 3.795 9.724 -7.665 1.00 0.00 28 SER A O 18
ATOM 34129 N N . SER A 1 29 ? 4.515 10.404 -9.685 1.00 0.00 29 SER A N 18
ATOM 34130 C CA . SER A 1 29 ? 5.401 11.431 -9.144 1.00 0.00 29 SER A CA 18
ATOM 34131 C C . SER A 1 29 ? 4.649 12.359 -8.193 1.00 0.00 29 SER A C 18
ATOM 34132 O O . SER A 1 29 ? 3.850 13.189 -8.623 1.00 0.00 29 SER A O 18
ATOM 34140 N N . LYS A 1 30 ? 4.913 12.209 -6.899 1.00 0.00 30 LYS A N 18
ATOM 34141 C CA . LYS A 1 30 ? 4.265 13.031 -5.881 1.00 0.00 30 LYS A CA 18
ATOM 34142 C C . LYS A 1 30 ? 2.767 12.746 -5.812 1.00 0.00 30 LYS A C 18
ATOM 34143 O O . LYS A 1 30 ? 1.975 13.621 -5.464 1.00 0.00 30 LYS A O 18
ATOM 34162 N N . LYS A 1 31 ? 2.386 11.517 -6.147 1.00 0.00 31 LYS A N 18
ATOM 34163 C CA . LYS A 1 31 ? 0.982 11.122 -6.122 1.00 0.00 31 LYS A CA 18
ATOM 34164 C C . LYS A 1 31 ? 0.840 9.602 -6.144 1.00 0.00 31 LYS A C 18
ATOM 34165 O O . LYS A 1 31 ? 1.742 8.890 -6.579 1.00 0.00 31 LYS A O 18
ATOM 34184 N N . ILE A 1 32 ? -0.302 9.114 -5.670 1.00 0.00 32 ILE A N 18
ATOM 34185 C CA . ILE A 1 32 ? -0.568 7.680 -5.637 1.00 0.00 32 ILE A CA 18
ATOM 34186 C C . ILE A 1 32 ? -1.923 7.370 -6.266 1.00 0.00 32 ILE A C 18
ATOM 34187 O O . ILE A 1 32 ? -2.871 8.142 -6.123 1.00 0.00 32 ILE A O 18
ATOM 34203 N N . LEU A 1 33 ? -2.009 6.245 -6.969 1.00 0.00 33 LEU A N 18
ATOM 34204 C CA . LEU A 1 33 ? -3.253 5.853 -7.621 1.00 0.00 33 LEU A CA 18
ATOM 34205 C C . LEU A 1 33 ? -3.497 4.350 -7.506 1.00 0.00 33 LEU A C 18
ATOM 34206 O O . LEU A 1 33 ? -2.557 3.556 -7.487 1.00 0.00 33 LEU A O 18
ATOM 34222 N N . PHE A 1 34 ? -4.771 3.973 -7.440 1.00 0.00 34 PHE A N 18
ATOM 34223 C CA . PHE A 1 34 ? -5.157 2.571 -7.338 1.00 0.00 34 PHE A CA 18
ATOM 34224 C C . PHE A 1 34 ? -6.064 2.188 -8.499 1.00 0.00 34 PHE A C 18
ATOM 34225 O O . PHE A 1 34 ? -7.098 2.816 -8.723 1.00 0.00 34 PHE A O 18
ATOM 34242 N N . TYR A 1 35 ? -5.672 1.153 -9.233 1.00 0.00 35 TYR A N 18
ATOM 34243 C CA . TYR A 1 35 ? -6.450 0.685 -10.374 1.00 0.00 35 TYR A CA 18
ATOM 34244 C C . TYR A 1 35 ? -6.815 -0.788 -10.218 1.00 0.00 35 TYR A C 18
ATOM 34245 O O . TYR A 1 35 ? -6.233 -1.500 -9.400 1.00 0.00 35 TYR A O 18
ATOM 34263 N N . ASP A 1 36 ? -7.784 -1.236 -11.010 1.00 0.00 36 ASP A N 18
ATOM 34264 C CA . ASP A 1 36 ? -8.228 -2.625 -10.964 1.00 0.00 36 ASP A CA 18
ATOM 34265 C C . ASP A 1 36 ? -7.622 -3.431 -12.109 1.00 0.00 36 ASP A C 18
ATOM 34266 O O . ASP A 1 36 ? -7.482 -4.649 -12.015 1.00 0.00 36 ASP A O 18
ATOM 34275 N N . SER A 1 37 ? -7.264 -2.742 -13.188 1.00 0.00 37 SER A N 18
ATOM 34276 C CA . SER A 1 37 ? -6.672 -3.397 -14.351 1.00 0.00 37 SER A CA 18
ATOM 34277 C C . SER A 1 37 ? -6.016 -2.378 -15.276 1.00 0.00 37 SER A C 18
ATOM 34278 O O . SER A 1 37 ? -6.231 -1.173 -15.142 1.00 0.00 37 SER A O 18
ATOM 34286 N N . GLU A 1 38 ? -5.214 -2.870 -16.215 1.00 0.00 38 GLU A N 18
ATOM 34287 C CA . GLU A 1 38 ? -4.526 -2.003 -17.164 1.00 0.00 38 GLU A CA 18
ATOM 34288 C C . GLU A 1 38 ? -5.519 -1.315 -18.094 1.00 0.00 38 GLU A C 18
ATOM 34289 O O . GLU A 1 38 ? -5.320 -0.168 -18.492 1.00 0.00 38 GLU A O 18
ATOM 34301 N N . GLN A 1 39 ? -6.590 -2.024 -18.436 1.00 0.00 39 GLN A N 18
ATOM 34302 C CA . GLN A 1 39 ? -7.615 -1.482 -19.320 1.00 0.00 39 GLN A CA 18
ATOM 34303 C C . GLN A 1 39 ? -8.236 -0.223 -18.723 1.00 0.00 39 GLN A C 18
ATOM 34304 O O . GLN A 1 39 ? -8.525 0.737 -19.436 1.00 0.00 39 GLN A O 18
ATOM 34318 N N . ASP A 1 40 ? -8.435 -0.234 -17.409 1.00 0.00 40 ASP A N 18
ATOM 34319 C CA . ASP A 1 40 ? -9.020 0.906 -16.715 1.00 0.00 40 ASP A CA 18
ATOM 34320 C C . ASP A 1 40 ? -7.991 2.019 -16.539 1.00 0.00 40 ASP A C 18
ATOM 34321 O O . ASP A 1 40 ? -8.334 3.201 -16.539 1.00 0.00 40 ASP A O 18
ATOM 34330 N N . LYS A 1 41 ? -6.729 1.631 -16.388 1.00 0.00 41 LYS A N 18
ATOM 34331 C CA . LYS A 1 41 ? -5.649 2.595 -16.212 1.00 0.00 41 LYS A CA 18
ATOM 34332 C C . LYS A 1 41 ? -5.468 3.446 -17.464 1.00 0.00 41 LYS A C 18
ATOM 34333 O O . LYS A 1 41 ? -5.401 4.674 -17.390 1.00 0.00 41 LYS A O 18
ATOM 34352 N N . GLU A 1 42 ? -5.393 2.787 -18.616 1.00 0.00 42 GLU A N 18
ATOM 34353 C CA . GLU A 1 42 ? -5.223 3.483 -19.886 1.00 0.00 42 GLU A CA 18
ATOM 34354 C C . GLU A 1 42 ? -6.377 4.447 -20.141 1.00 0.00 42 GLU A C 18
ATOM 34355 O O . GLU A 1 42 ? -6.221 5.443 -20.848 1.00 0.00 42 GLU A O 18
ATOM 34367 N N . GLN A 1 43 ? -7.535 4.148 -19.560 1.00 0.00 43 GLN A N 18
ATOM 34368 C CA . GLN A 1 43 ? -8.714 4.992 -19.726 1.00 0.00 43 GLN A CA 18
ATOM 34369 C C . GLN A 1 43 ? -8.715 6.154 -18.732 1.00 0.00 43 GLN A C 18
ATOM 34370 O O . GLN A 1 43 ? -9.664 6.936 -18.684 1.00 0.00 43 GLN A O 18
ATOM 34384 N N . SER A 1 44 ? -7.650 6.264 -17.941 1.00 0.00 44 SER A N 18
ATOM 34385 C CA . SER A 1 44 ? -7.540 7.334 -16.955 1.00 0.00 44 SER A CA 18
ATOM 34386 C C . SER A 1 44 ? -8.668 7.248 -15.931 1.00 0.00 44 SER A C 18
ATOM 34387 O O . SER A 1 44 ? -9.196 8.268 -15.487 1.00 0.00 44 SER A O 18
ATOM 34395 N N . ASN A 1 45 ? -9.031 6.025 -15.559 1.00 0.00 45 ASN A N 18
ATOM 34396 C CA . ASN A 1 45 ? -10.094 5.804 -14.586 1.00 0.00 45 ASN A CA 18
ATOM 34397 C C . ASN A 1 45 ? -9.533 5.227 -13.287 1.00 0.00 45 ASN A C 18
ATOM 34398 O O . ASN A 1 45 ? -9.596 4.020 -13.055 1.00 0.00 45 ASN A O 18
ATOM 34409 N N . PRO A 1 46 ? -8.970 6.087 -12.421 1.00 0.00 46 PRO A N 18
ATOM 34410 C CA . PRO A 1 46 ? -8.393 5.658 -11.143 1.00 0.00 46 PRO A CA 18
ATOM 34411 C C . PRO A 1 46 ? -9.462 5.251 -10.134 1.00 0.00 46 PRO A C 18
ATOM 34412 O O . PRO A 1 46 ? -10.554 5.820 -10.107 1.00 0.00 46 PRO A O 18
ATOM 34423 N N . TYR A 1 47 ? -9.140 4.265 -9.305 1.00 0.00 47 TYR A N 18
ATOM 34424 C CA . TYR A 1 47 ? -10.070 3.781 -8.291 1.00 0.00 47 TYR A CA 18
ATOM 34425 C C . TYR A 1 47 ? -9.829 4.478 -6.956 1.00 0.00 47 TYR A C 18
ATOM 34426 O O . TYR A 1 47 ? -10.768 4.939 -6.307 1.00 0.00 47 TYR A O 18
ATOM 34444 N N . MET A 1 48 ? -8.565 4.551 -6.550 1.00 0.00 48 MET A N 18
ATOM 34445 C CA . MET A 1 48 ? -8.203 5.193 -5.291 1.00 0.00 48 MET A CA 18
ATOM 34446 C C . MET A 1 48 ? -6.896 5.968 -5.433 1.00 0.00 48 MET A C 18
ATOM 34447 O O . MET A 1 48 ? -5.827 5.378 -5.581 1.00 0.00 48 MET A O 18
ATOM 34461 N N . VAL A 1 49 ? -6.988 7.292 -5.392 1.00 0.00 49 VAL A N 18
ATOM 34462 C CA . VAL A 1 49 ? -5.812 8.143 -5.523 1.00 0.00 49 VAL A CA 18
ATOM 34463 C C . VAL A 1 49 ? -5.440 8.793 -4.193 1.00 0.00 49 VAL A C 18
ATOM 34464 O O . VAL A 1 49 ? -6.269 9.439 -3.551 1.00 0.00 49 VAL A O 18
ATOM 34477 N N . LEU A 1 50 ? -4.186 8.621 -3.792 1.00 0.00 50 LEU A N 18
ATOM 34478 C CA . LEU A 1 50 ? -3.690 9.193 -2.546 1.00 0.00 50 LEU A CA 18
ATOM 34479 C C . LEU A 1 50 ? -2.573 10.195 -2.820 1.00 0.00 50 LEU A C 18
ATOM 34480 O O . LEU A 1 50 ? -1.903 10.123 -3.850 1.00 0.00 50 LEU A O 18
ATOM 34496 N N . ASP A 1 51 ? -2.376 11.127 -1.893 1.00 0.00 51 ASP A N 18
ATOM 34497 C CA . ASP A 1 51 ? -1.338 12.139 -2.040 1.00 0.00 51 ASP A CA 18
ATOM 34498 C C . ASP A 1 51 ? -0.075 11.734 -1.285 1.00 0.00 51 ASP A C 18
ATOM 34499 O O . ASP A 1 51 ? -0.087 11.611 -0.060 1.00 0.00 51 ASP A O 18
ATOM 34508 N N . ILE A 1 52 ? 1.013 11.529 -2.022 1.00 0.00 52 ILE A N 18
ATOM 34509 C CA . ILE A 1 52 ? 2.281 11.137 -1.417 1.00 0.00 52 ILE A CA 18
ATOM 34510 C C . ILE A 1 52 ? 2.717 12.146 -0.357 1.00 0.00 52 ILE A C 18
ATOM 34511 O O . ILE A 1 52 ? 3.289 11.777 0.668 1.00 0.00 52 ILE A O 18
ATOM 34527 N N . ASP A 1 53 ? 2.439 13.420 -0.611 1.00 0.00 53 ASP A N 18
ATOM 34528 C CA . ASP A 1 53 ? 2.800 14.482 0.322 1.00 0.00 53 ASP A CA 18
ATOM 34529 C C . ASP A 1 53 ? 1.977 14.378 1.603 1.00 0.00 53 ASP A C 18
ATOM 34530 O O . ASP A 1 53 ? 2.438 14.755 2.681 1.00 0.00 53 ASP A O 18
ATOM 34539 N N . LYS A 1 54 ? 0.757 13.866 1.476 1.00 0.00 54 LYS A N 18
ATOM 34540 C CA . LYS A 1 54 ? -0.133 13.713 2.622 1.00 0.00 54 LYS A CA 18
ATOM 34541 C C . LYS A 1 54 ? 0.318 12.566 3.525 1.00 0.00 54 LYS A C 18
ATOM 34542 O O . LYS A 1 54 ? -0.123 12.460 4.669 1.00 0.00 54 LYS A O 18
ATOM 34561 N N . LEU A 1 55 ? 1.195 11.709 3.008 1.00 0.00 55 LEU A N 18
ATOM 34562 C CA . LEU A 1 55 ? 1.694 10.573 3.775 1.00 0.00 55 LEU A CA 18
ATOM 34563 C C . LEU A 1 55 ? 2.313 11.029 5.092 1.00 0.00 55 LEU A C 18
ATOM 34564 O O . LEU A 1 55 ? 2.859 12.127 5.188 1.00 0.00 55 LEU A O 18
ATOM 34580 N N . PHE A 1 56 ? 2.223 10.173 6.104 1.00 0.00 56 PHE A N 18
ATOM 34581 C CA . PHE A 1 56 ? 2.775 10.478 7.417 1.00 0.00 56 PHE A CA 18
ATOM 34582 C C . PHE A 1 56 ? 3.977 9.588 7.714 1.00 0.00 56 PHE A C 18
ATOM 34583 O O . PHE A 1 56 ? 4.977 10.042 8.270 1.00 0.00 56 PHE A O 18
ATOM 34600 N N . HIS A 1 57 ? 3.868 8.319 7.337 1.00 0.00 57 HIS A N 18
ATOM 34601 C CA . HIS A 1 57 ? 4.943 7.361 7.560 1.00 0.00 57 HIS A CA 18
ATOM 34602 C C . HIS A 1 57 ? 4.574 5.988 7.003 1.00 0.00 57 HIS A C 18
ATOM 34603 O O . HIS A 1 57 ? 3.552 5.412 7.373 1.00 0.00 57 HIS A O 18
ATOM 34618 N N . VAL A 1 58 ? 5.418 5.471 6.117 1.00 0.00 58 VAL A N 18
ATOM 34619 C CA . VAL A 1 58 ? 5.189 4.164 5.511 1.00 0.00 58 VAL A CA 18
ATOM 34620 C C . VAL A 1 58 ? 6.325 3.206 5.852 1.00 0.00 58 VAL A C 18
ATOM 34621 O O . VAL A 1 58 ? 7.480 3.445 5.499 1.00 0.00 58 VAL A O 18
ATOM 34634 N N . ARG A 1 59 ? 5.990 2.122 6.546 1.00 0.00 59 ARG A N 18
ATOM 34635 C CA . ARG A 1 59 ? 6.986 1.130 6.939 1.00 0.00 59 ARG A CA 18
ATOM 34636 C C . ARG A 1 59 ? 6.367 -0.264 7.013 1.00 0.00 59 ARG A C 18
ATOM 34637 O O . ARG A 1 59 ? 5.151 -0.408 7.142 1.00 0.00 59 ARG A O 18
ATOM 34658 N N . PRO A 1 60 ? 7.200 -1.317 6.937 1.00 0.00 60 PRO A N 18
ATOM 34659 C CA . PRO A 1 60 ? 6.732 -2.704 6.999 1.00 0.00 60 PRO A CA 18
ATOM 34660 C C . PRO A 1 60 ? 5.884 -2.968 8.239 1.00 0.00 60 PRO A C 18
ATOM 34661 O O . PRO A 1 60 ? 6.089 -2.352 9.285 1.00 0.00 60 PRO A O 18
ATOM 34672 N N . VAL A 1 61 ? 4.931 -3.887 8.116 1.00 0.00 61 VAL A N 18
ATOM 34673 C CA . VAL A 1 61 ? 4.054 -4.228 9.228 1.00 0.00 61 VAL A CA 18
ATOM 34674 C C . VAL A 1 61 ? 4.585 -5.430 10.002 1.00 0.00 61 VAL A C 18
ATOM 34675 O O . VAL A 1 61 ? 5.599 -6.021 9.631 1.00 0.00 61 VAL A O 18
ATOM 34688 N N . THR A 1 62 ? 3.895 -5.783 11.081 1.00 0.00 62 THR A N 18
ATOM 34689 C CA . THR A 1 62 ? 4.299 -6.914 11.909 1.00 0.00 62 THR A CA 18
ATOM 34690 C C . THR A 1 62 ? 3.128 -7.863 12.144 1.00 0.00 62 THR A C 18
ATOM 34691 O O . THR A 1 62 ? 2.058 -7.701 11.559 1.00 0.00 62 THR A O 18
ATOM 34702 N N . GLN A 1 63 ? 3.342 -8.855 13.002 1.00 0.00 63 GLN A N 18
ATOM 34703 C CA . GLN A 1 63 ? 2.305 -9.834 13.313 1.00 0.00 63 GLN A CA 18
ATOM 34704 C C . GLN A 1 63 ? 1.124 -9.185 14.034 1.00 0.00 63 GLN A C 18
ATOM 34705 O O . GLN A 1 63 ? 0.056 -9.785 14.151 1.00 0.00 63 GLN A O 18
ATOM 34719 N N . THR A 1 64 ? 1.320 -7.962 14.520 1.00 0.00 64 THR A N 18
ATOM 34720 C CA . THR A 1 64 ? 0.264 -7.245 15.227 1.00 0.00 64 THR A CA 18
ATOM 34721 C C . THR A 1 64 ? -0.709 -6.593 14.248 1.00 0.00 64 THR A C 18
ATOM 34722 O O . THR A 1 64 ? -1.881 -6.388 14.567 1.00 0.00 64 THR A O 18
ATOM 34733 N N . ASP A 1 65 ? -0.216 -6.265 13.057 1.00 0.00 65 ASP A N 18
ATOM 34734 C CA . ASP A 1 65 ? -1.043 -5.633 12.035 1.00 0.00 65 ASP A CA 18
ATOM 34735 C C . ASP A 1 65 ? -2.108 -6.593 11.514 1.00 0.00 65 ASP A C 18
ATOM 34736 O O . ASP A 1 65 ? -3.172 -6.170 11.063 1.00 0.00 65 ASP A O 18
ATOM 34745 N N . VAL A 1 66 ? -1.815 -7.888 11.576 1.00 0.00 66 VAL A N 18
ATOM 34746 C CA . VAL A 1 66 ? -2.746 -8.906 11.108 1.00 0.00 66 VAL A CA 18
ATOM 34747 C C . VAL A 1 66 ? -2.811 -10.077 12.081 1.00 0.00 66 VAL A C 18
ATOM 34748 O O . VAL A 1 66 ? -2.144 -10.075 13.115 1.00 0.00 66 VAL A O 18
ATOM 34761 N N . TYR A 1 67 ? -3.616 -11.075 11.742 1.00 0.00 67 TYR A N 18
ATOM 34762 C CA . TYR A 1 67 ? -3.768 -12.255 12.585 1.00 0.00 67 TYR A CA 18
ATOM 34763 C C . TYR A 1 67 ? -3.923 -13.509 11.731 1.00 0.00 67 TYR A C 18
ATOM 34764 O O . TYR A 1 67 ? -3.263 -14.521 11.971 1.00 0.00 67 TYR A O 18
ATOM 34782 N N . ARG A 1 68 ? -4.795 -13.432 10.732 1.00 0.00 68 ARG A N 18
ATOM 34783 C CA . ARG A 1 68 ? -5.034 -14.557 9.837 1.00 0.00 68 ARG A CA 18
ATOM 34784 C C . ARG A 1 68 ? -3.856 -14.750 8.887 1.00 0.00 68 ARG A C 18
ATOM 34785 O O . ARG A 1 68 ? -3.591 -15.861 8.426 1.00 0.00 68 ARG A O 18
ATOM 34806 N N . ALA A 1 69 ? -3.151 -13.657 8.599 1.00 0.00 69 ALA A N 18
ATOM 34807 C CA . ALA A 1 69 ? -2.000 -13.698 7.704 1.00 0.00 69 ALA A CA 18
ATOM 34808 C C . ALA A 1 69 ? -0.982 -14.739 8.160 1.00 0.00 69 ALA A C 18
ATOM 34809 O O . ALA A 1 69 ? -1.214 -15.469 9.122 1.00 0.00 69 ALA A O 18
ATOM 34816 N N . ASP A 1 70 ? 0.147 -14.800 7.460 1.00 0.00 70 ASP A N 18
ATOM 34817 C CA . ASP A 1 70 ? 1.201 -15.749 7.791 1.00 0.00 70 ASP A CA 18
ATOM 34818 C C . ASP A 1 70 ? 2.492 -15.020 8.147 1.00 0.00 70 ASP A C 18
ATOM 34819 O O . ASP A 1 70 ? 2.840 -14.016 7.526 1.00 0.00 70 ASP A O 18
ATOM 34828 N N . ALA A 1 71 ? 3.197 -15.531 9.153 1.00 0.00 71 ALA A N 18
ATOM 34829 C CA . ALA A 1 71 ? 4.451 -14.928 9.597 1.00 0.00 71 ALA A CA 18
ATOM 34830 C C . ALA A 1 71 ? 5.384 -14.648 8.423 1.00 0.00 71 ALA A C 18
ATOM 34831 O O . ALA A 1 71 ? 6.209 -13.736 8.477 1.00 0.00 71 ALA A O 18
ATOM 34838 N N . LYS A 1 72 ? 5.249 -15.437 7.363 1.00 0.00 72 LYS A N 18
ATOM 34839 C CA . LYS A 1 72 ? 6.080 -15.270 6.177 1.00 0.00 72 LYS A CA 18
ATOM 34840 C C . LYS A 1 72 ? 5.601 -14.085 5.344 1.00 0.00 72 LYS A C 18
ATOM 34841 O O . LYS A 1 72 ? 6.399 -13.409 4.694 1.00 0.00 72 LYS A O 18
ATOM 34860 N N . GLU A 1 73 ? 4.295 -13.841 5.368 1.00 0.00 73 GLU A N 18
ATOM 34861 C CA . GLU A 1 73 ? 3.708 -12.739 4.615 1.00 0.00 73 GLU A CA 18
ATOM 34862 C C . GLU A 1 73 ? 3.895 -11.411 5.343 1.00 0.00 73 GLU A C 18
ATOM 34863 O O . GLU A 1 73 ? 4.040 -10.364 4.712 1.00 0.00 73 GLU A O 18
ATOM 34875 N N . ILE A 1 74 ? 3.890 -11.458 6.673 1.00 0.00 74 ILE A N 18
ATOM 34876 C CA . ILE A 1 74 ? 4.056 -10.256 7.486 1.00 0.00 74 ILE A CA 18
ATOM 34877 C C . ILE A 1 74 ? 5.212 -9.389 6.983 1.00 0.00 74 ILE A C 18
ATOM 34878 O O . ILE A 1 74 ? 5.035 -8.195 6.735 1.00 0.00 74 ILE A O 18
ATOM 34894 N N . PRO A 1 75 ? 6.419 -9.970 6.823 1.00 0.00 75 PRO A N 18
ATOM 34895 C CA . PRO A 1 75 ? 7.588 -9.225 6.346 1.00 0.00 75 PRO A CA 18
ATOM 34896 C C . PRO A 1 75 ? 7.422 -8.729 4.911 1.00 0.00 75 PRO A C 18
ATOM 34897 O O . PRO A 1 75 ? 8.180 -7.876 4.449 1.00 0.00 75 PRO A O 18
ATOM 34908 N N . ARG A 1 76 ? 6.430 -9.270 4.208 1.00 0.00 76 ARG A N 18
ATOM 34909 C CA . ARG A 1 76 ? 6.172 -8.877 2.826 1.00 0.00 76 ARG A CA 18
ATOM 34910 C C . ARG A 1 76 ? 5.043 -7.850 2.739 1.00 0.00 76 ARG A C 18
ATOM 34911 O O . ARG A 1 76 ? 4.644 -7.450 1.645 1.00 0.00 76 ARG A O 18
ATOM 34932 N N . ILE A 1 77 ? 4.530 -7.425 3.892 1.00 0.00 77 ILE A N 18
ATOM 34933 C CA . ILE A 1 77 ? 3.449 -6.449 3.932 1.00 0.00 77 ILE A CA 18
ATOM 34934 C C . ILE A 1 77 ? 3.916 -5.134 4.552 1.00 0.00 77 ILE A C 18
ATOM 34935 O O . ILE A 1 77 ? 4.613 -5.128 5.568 1.00 0.00 77 ILE A O 18
ATOM 34951 N N . PHE A 1 78 ? 3.524 -4.023 3.937 1.00 0.00 78 PHE A N 18
ATOM 34952 C CA . PHE A 1 78 ? 3.899 -2.701 4.433 1.00 0.00 78 PHE A CA 18
ATOM 34953 C C . PHE A 1 78 ? 2.669 -1.817 4.601 1.00 0.00 78 PHE A C 18
ATOM 34954 O O . PHE A 1 78 ? 1.691 -1.948 3.864 1.00 0.00 78 PHE A O 18
ATOM 34971 N N . GLN A 1 79 ? 2.721 -0.921 5.582 1.00 0.00 79 GLN A N 18
ATOM 34972 C CA . GLN A 1 79 ? 1.608 -0.018 5.855 1.00 0.00 79 GLN A CA 18
ATOM 34973 C C . GLN A 1 79 ? 1.974 1.426 5.524 1.00 0.00 79 GLN A C 18
ATOM 34974 O O . GLN A 1 79 ? 3.082 1.878 5.814 1.00 0.00 79 GLN A O 18
ATOM 34988 N N . ILE A 1 80 ? 1.033 2.145 4.918 1.00 0.00 80 ILE A N 18
ATOM 34989 C CA . ILE A 1 80 ? 1.249 3.539 4.548 1.00 0.00 80 ILE A CA 18
ATOM 34990 C C . ILE A 1 80 ? 0.207 4.446 5.196 1.00 0.00 80 ILE A C 18
ATOM 34991 O O . ILE A 1 80 ? -0.976 4.378 4.866 1.00 0.00 80 ILE A O 18
ATOM 35007 N N . LEU A 1 81 ? 0.651 5.298 6.116 1.00 0.00 81 LEU A N 18
ATOM 35008 C CA . LEU A 1 81 ? -0.252 6.218 6.800 1.00 0.00 81 LEU A CA 18
ATOM 35009 C C . LEU A 1 81 ? -0.374 7.530 6.036 1.00 0.00 81 LEU A C 18
ATOM 35010 O O . LEU A 1 81 ? 0.625 8.105 5.604 1.00 0.00 81 LEU A O 18
ATOM 35026 N N . TYR A 1 82 ? -1.606 8.000 5.874 1.00 0.00 82 TYR A N 18
ATOM 35027 C CA . TYR A 1 82 ? -1.861 9.246 5.163 1.00 0.00 82 TYR A CA 18
ATOM 35028 C C . TYR A 1 82 ? -3.035 9.994 5.784 1.00 0.00 82 TYR A C 18
ATOM 35029 O O . TYR A 1 82 ? -3.982 9.383 6.280 1.00 0.00 82 TYR A O 18
ATOM 35047 N N . ALA A 1 83 ? -2.969 11.321 5.755 1.00 0.00 83 ALA A N 18
ATOM 35048 C CA . ALA A 1 83 ? -4.028 12.150 6.316 1.00 0.00 83 ALA A CA 18
ATOM 35049 C C . ALA A 1 83 ? -5.273 12.124 5.434 1.00 0.00 83 ALA A C 18
ATOM 35050 O O . ALA A 1 83 ? -5.216 12.471 4.256 1.00 0.00 83 ALA A O 18
ATOM 35057 N N . ASN A 1 84 ? -6.396 11.708 6.013 1.00 0.00 84 ASN A N 18
ATOM 35058 C CA . ASN A 1 84 ? -7.653 11.638 5.275 1.00 0.00 84 ASN A CA 18
ATOM 35059 C C . ASN A 1 84 ? -8.506 12.877 5.535 1.00 0.00 84 ASN A C 18
ATOM 35060 O O . ASN A 1 84 ? -9.063 13.465 4.608 1.00 0.00 84 ASN A O 18
ATOM 35071 N N . GLU A 1 85 ? -8.604 13.265 6.802 1.00 0.00 85 GLU A N 18
ATOM 35072 C CA . GLU A 1 85 ? -9.390 14.432 7.188 1.00 0.00 85 GLU A CA 18
ATOM 35073 C C . GLU A 1 85 ? -8.517 15.467 7.893 1.00 0.00 85 GLU A C 18
ATOM 35074 O O . GLU A 1 85 ? -8.653 16.668 7.662 1.00 0.00 85 GLU A O 18
ATOM 35086 N N . GLY A 1 86 ? -7.622 14.991 8.753 1.00 0.00 86 GLY A N 18
ATOM 35087 C CA . GLY A 1 86 ? -6.743 15.887 9.477 1.00 0.00 86 GLY A CA 18
ATOM 35088 C C . GLY A 1 86 ? -5.400 15.254 9.790 1.00 0.00 86 GLY A C 18
ATOM 35089 O O . GLY A 1 86 ? -4.508 15.227 8.944 1.00 0.00 86 GLY A O 18
ATOM 35093 N N . ILE A 1 87 ? -5.258 14.746 11.010 1.00 0.00 87 ILE A N 18
ATOM 35094 C CA . ILE A 1 87 ? -4.014 14.113 11.432 1.00 0.00 87 ILE A CA 18
ATOM 35095 C C . ILE A 1 87 ? -4.286 12.824 12.201 1.00 0.00 87 ILE A C 18
ATOM 35096 O O . ILE A 1 87 ? -3.958 11.732 11.739 1.00 0.00 87 ILE A O 18
ATOM 35112 N N . SER A 1 88 ? -4.885 12.962 13.379 1.00 0.00 88 SER A N 18
ATOM 35113 C CA . SER A 1 88 ? -5.200 11.809 14.215 1.00 0.00 88 SER A CA 18
ATOM 35114 C C . SER A 1 88 ? -6.113 10.831 13.480 1.00 0.00 88 SER A C 18
ATOM 35115 O O . SER A 1 88 ? -6.059 9.623 13.709 1.00 0.00 88 SER A O 18
ATOM 35123 N N . SER A 1 89 ? -6.953 11.363 12.597 1.00 0.00 89 SER A N 18
ATOM 35124 C CA . SER A 1 89 ? -7.879 10.537 11.830 1.00 0.00 89 SER A CA 18
ATOM 35125 C C . SER A 1 89 ? -7.168 9.833 10.676 1.00 0.00 89 SER A C 18
ATOM 35126 O O . SER A 1 89 ? -7.660 8.832 10.155 1.00 0.00 89 SER A O 18
ATOM 35134 N N . ALA A 1 90 ? -6.010 10.364 10.281 1.00 0.00 90 ALA A N 18
ATOM 35135 C CA . ALA A 1 90 ? -5.224 9.795 9.186 1.00 0.00 90 ALA A CA 18
ATOM 35136 C C . ALA A 1 90 ? -5.220 8.269 9.221 1.00 0.00 90 ALA A C 18
ATOM 35137 O O . ALA A 1 90 ? -4.740 7.660 10.177 1.00 0.00 90 ALA A O 18
ATOM 35144 N N . LYS A 1 91 ? -5.754 7.659 8.168 1.00 0.00 91 LYS A N 18
ATOM 35145 C CA . LYS A 1 91 ? -5.810 6.207 8.075 1.00 0.00 91 LYS A CA 18
ATOM 35146 C C . LYS A 1 91 ? -4.531 5.659 7.451 1.00 0.00 91 LYS A C 18
ATOM 35147 O O . LYS A 1 91 ? -3.614 6.413 7.132 1.00 0.00 91 LYS A O 18
ATOM 35166 N N . ASN A 1 92 ? -4.475 4.343 7.284 1.00 0.00 92 ASN A N 18
ATOM 35167 C CA . ASN A 1 92 ? -3.303 3.699 6.701 1.00 0.00 92 ASN A CA 18
ATOM 35168 C C . ASN A 1 92 ? -3.699 2.761 5.566 1.00 0.00 92 ASN A C 18
ATOM 35169 O O . ASN A 1 92 ? -4.871 2.419 5.406 1.00 0.00 92 ASN A O 18
ATOM 35180 N N . LEU A 1 93 ? -2.710 2.347 4.779 1.00 0.00 93 LEU A N 18
ATOM 35181 C CA . LEU A 1 93 ? -2.947 1.447 3.657 1.00 0.00 93 LEU A CA 18
ATOM 35182 C C . LEU A 1 93 ? -2.054 0.213 3.753 1.00 0.00 93 LEU A C 18
ATOM 35183 O O . LEU A 1 93 ? -0.830 0.316 3.685 1.00 0.00 93 LEU A O 18
ATOM 35199 N N . LEU A 1 94 ? -2.675 -0.950 3.915 1.00 0.00 94 LEU A N 18
ATOM 35200 C CA . LEU A 1 94 ? -1.935 -2.202 4.021 1.00 0.00 94 LEU A CA 18
ATOM 35201 C C . LEU A 1 94 ? -1.806 -2.868 2.657 1.00 0.00 94 LEU A C 18
ATOM 35202 O O . LEU A 1 94 ? -2.804 -3.147 1.994 1.00 0.00 94 LEU A O 18
ATOM 35218 N N . LEU A 1 95 ? -0.569 -3.113 2.238 1.00 0.00 95 LEU A N 18
ATOM 35219 C CA . LEU A 1 95 ? -0.314 -3.735 0.950 1.00 0.00 95 LEU A CA 18
ATOM 35220 C C . LEU A 1 95 ? 0.614 -4.937 1.087 1.00 0.00 95 LEU A C 18
ATOM 35221 O O . LEU A 1 95 ? 1.773 -4.802 1.480 1.00 0.00 95 LEU A O 18
ATOM 35237 N N . LEU A 1 96 ? 0.091 -6.112 0.756 1.00 0.00 96 LEU A N 18
ATOM 35238 C CA . LEU A 1 96 ? 0.858 -7.349 0.833 1.00 0.00 96 LEU A CA 18
ATOM 35239 C C . LEU A 1 96 ? 1.626 -7.584 -0.465 1.00 0.00 96 LEU A C 18
ATOM 35240 O O . LEU A 1 96 ? 1.048 -7.571 -1.551 1.00 0.00 96 LEU A O 18
ATOM 35256 N N . ALA A 1 97 ? 2.931 -7.800 -0.344 1.00 0.00 97 ALA A N 18
ATOM 35257 C CA . ALA A 1 97 ? 3.776 -8.038 -1.507 1.00 0.00 97 ALA A CA 18
ATOM 35258 C C . ALA A 1 97 ? 4.068 -9.525 -1.675 1.00 0.00 97 ALA A C 18
ATOM 35259 O O . ALA A 1 97 ? 4.320 -10.233 -0.699 1.00 0.00 97 ALA A O 18
ATOM 35266 N N . ASN A 1 98 ? 4.036 -9.992 -2.919 1.00 0.00 98 ASN A N 18
ATOM 35267 C CA . ASN A 1 98 ? 4.300 -11.397 -3.217 1.00 0.00 98 ASN A CA 18
ATOM 35268 C C . ASN A 1 98 ? 5.666 -11.818 -2.681 1.00 0.00 98 ASN A C 18
ATOM 35269 O O . ASN A 1 98 ? 5.872 -12.977 -2.322 1.00 0.00 98 ASN A O 18
ATOM 35280 N N . SER A 1 99 ? 6.591 -10.867 -2.627 1.00 0.00 99 SER A N 18
ATOM 35281 C CA . SER A 1 99 ? 7.937 -11.136 -2.134 1.00 0.00 99 SER A CA 18
ATOM 35282 C C . SER A 1 99 ? 8.396 -10.035 -1.185 1.00 0.00 99 SER A C 18
ATOM 35283 O O . SER A 1 99 ? 8.012 -8.875 -1.333 1.00 0.00 99 SER A O 18
ATOM 35291 N N . THR A 1 100 ? 9.221 -10.405 -0.212 1.00 0.00 100 THR A N 18
ATOM 35292 C CA . THR A 1 100 ? 9.735 -9.446 0.761 1.00 0.00 100 THR A CA 18
ATOM 35293 C C . THR A 1 100 ? 10.442 -8.290 0.063 1.00 0.00 100 THR A C 18
ATOM 35294 O O . THR A 1 100 ? 10.238 -7.125 0.403 1.00 0.00 100 THR A O 18
ATOM 35305 N N . GLU A 1 101 ? 11.277 -8.623 -0.916 1.00 0.00 101 GLU A N 18
ATOM 35306 C CA . GLU A 1 101 ? 12.021 -7.619 -1.668 1.00 0.00 101 GLU A CA 18
ATOM 35307 C C . GLU A 1 101 ? 11.086 -6.556 -2.241 1.00 0.00 101 GLU A C 18
ATOM 35308 O O . GLU A 1 101 ? 11.417 -5.371 -2.265 1.00 0.00 101 GLU A O 18
ATOM 35320 N N . GLU A 1 102 ? 9.916 -6.990 -2.699 1.00 0.00 102 GLU A N 18
ATOM 35321 C CA . GLU A 1 102 ? 8.933 -6.076 -3.270 1.00 0.00 102 GLU A CA 18
ATOM 35322 C C . GLU A 1 102 ? 8.510 -5.026 -2.247 1.00 0.00 102 GLU A C 18
ATOM 35323 O O . GLU A 1 102 ? 8.363 -3.850 -2.575 1.00 0.00 102 GLU A O 18
ATOM 35335 N N . GLN A 1 103 ? 8.316 -5.461 -1.006 1.00 0.00 103 GLN A N 18
ATOM 35336 C CA . GLN A 1 103 ? 7.912 -4.559 0.066 1.00 0.00 103 GLN A CA 18
ATOM 35337 C C . GLN A 1 103 ? 9.004 -3.533 0.358 1.00 0.00 103 GLN A C 18
ATOM 35338 O O . GLN A 1 103 ? 8.716 -2.382 0.684 1.00 0.00 103 GLN A O 18
ATOM 35352 N N . GLN A 1 104 ? 10.258 -3.955 0.233 1.00 0.00 104 GLN A N 18
ATOM 35353 C CA . GLN A 1 104 ? 11.389 -3.066 0.484 1.00 0.00 104 GLN A CA 18
ATOM 35354 C C . GLN A 1 104 ? 11.467 -1.982 -0.585 1.00 0.00 104 GLN A C 18
ATOM 35355 O O . GLN A 1 104 ? 11.685 -0.809 -0.282 1.00 0.00 104 GLN A O 18
ATOM 35369 N N . LYS A 1 105 ? 11.290 -2.385 -1.839 1.00 0.00 105 LYS A N 18
ATOM 35370 C CA . LYS A 1 105 ? 11.339 -1.452 -2.958 1.00 0.00 105 LYS A CA 18
ATOM 35371 C C . LYS A 1 105 ? 10.124 -0.531 -2.956 1.00 0.00 105 LYS A C 18
ATOM 35372 O O . LYS A 1 105 ? 10.256 0.688 -3.071 1.00 0.00 105 LYS A O 18
ATOM 35391 N N . TRP A 1 106 ? 8.938 -1.121 -2.837 1.00 0.00 106 TRP A N 18
ATOM 35392 C CA . TRP A 1 106 ? 7.701 -0.347 -2.834 1.00 0.00 106 TRP A CA 18
ATOM 35393 C C . TRP A 1 106 ? 7.721 0.730 -1.752 1.00 0.00 106 TRP A C 18
ATOM 35394 O O . TRP A 1 106 ? 7.453 1.900 -2.021 1.00 0.00 106 TRP A O 18
ATOM 35415 N N . VAL A 1 107 ? 8.036 0.320 -0.529 1.00 0.00 107 VAL A N 18
ATOM 35416 C CA . VAL A 1 107 ? 8.083 1.240 0.601 1.00 0.00 107 VAL A CA 18
ATOM 35417 C C . VAL A 1 107 ? 9.227 2.239 0.463 1.00 0.00 107 VAL A C 18
ATOM 35418 O O . VAL A 1 107 ? 9.025 3.447 0.581 1.00 0.00 107 VAL A O 18
ATOM 35431 N N . SER A 1 108 ? 10.430 1.728 0.222 1.00 0.00 108 SER A N 18
ATOM 35432 C CA . SER A 1 108 ? 11.607 2.579 0.077 1.00 0.00 108 SER A CA 18
ATOM 35433 C C . SER A 1 108 ? 11.432 3.586 -1.055 1.00 0.00 108 SER A C 18
ATOM 35434 O O . SER A 1 108 ? 11.887 4.727 -0.958 1.00 0.00 108 SER A O 18
ATOM 35442 N N . ARG A 1 109 ? 10.776 3.162 -2.130 1.00 0.00 109 ARG A N 18
ATOM 35443 C CA . ARG A 1 109 ? 10.551 4.035 -3.277 1.00 0.00 109 ARG A CA 18
ATOM 35444 C C . ARG A 1 109 ? 9.455 5.059 -2.987 1.00 0.00 109 ARG A C 18
ATOM 35445 O O . ARG A 1 109 ? 9.659 6.263 -3.144 1.00 0.00 109 ARG A O 18
ATOM 35466 N N . LEU A 1 110 ? 8.291 4.569 -2.569 1.00 0.00 110 LEU A N 18
ATOM 35467 C CA . LEU A 1 110 ? 7.161 5.441 -2.267 1.00 0.00 110 LEU A CA 18
ATOM 35468 C C . LEU A 1 110 ? 7.498 6.413 -1.140 1.00 0.00 110 LEU A C 18
ATOM 35469 O O . LEU A 1 110 ? 7.098 7.577 -1.174 1.00 0.00 110 LEU A O 18
ATOM 35485 N N . VAL A 1 111 ? 8.239 5.934 -0.146 1.00 0.00 111 VAL A N 18
ATOM 35486 C CA . VAL A 1 111 ? 8.625 6.771 0.983 1.00 0.00 111 VAL A CA 18
ATOM 35487 C C . VAL A 1 111 ? 9.645 7.818 0.556 1.00 0.00 111 VAL A C 18
ATOM 35488 O O . VAL A 1 111 ? 9.570 8.977 0.962 1.00 0.00 111 VAL A O 18
ATOM 35501 N N . LYS A 1 112 ? 10.593 7.402 -0.279 1.00 0.00 112 LYS A N 18
ATOM 35502 C CA . LYS A 1 112 ? 11.622 8.306 -0.774 1.00 0.00 112 LYS A CA 18
ATOM 35503 C C . LYS A 1 112 ? 10.993 9.431 -1.588 1.00 0.00 112 LYS A C 18
ATOM 35504 O O . LYS A 1 112 ? 11.518 10.543 -1.644 1.00 0.00 112 LYS A O 18
ATOM 35523 N N . LYS A 1 113 ? 9.857 9.132 -2.213 1.00 0.00 113 LYS A N 18
ATOM 35524 C CA . LYS A 1 113 ? 9.147 10.116 -3.023 1.00 0.00 113 LYS A CA 18
ATOM 35525 C C . LYS A 1 113 ? 8.492 11.176 -2.142 1.00 0.00 113 LYS A C 18
ATOM 35526 O O . LYS A 1 113 ? 8.245 12.297 -2.585 1.00 0.00 113 LYS A O 18
ATOM 35545 N N . ILE A 1 114 ? 8.212 10.815 -0.892 1.00 0.00 114 ILE A N 18
ATOM 35546 C CA . ILE A 1 114 ? 7.586 11.736 0.049 1.00 0.00 114 ILE A CA 18
ATOM 35547 C C . ILE A 1 114 ? 8.433 12.996 0.226 1.00 0.00 114 ILE A C 18
ATOM 35548 O O . ILE A 1 114 ? 9.654 12.917 0.357 1.00 0.00 114 ILE A O 18
ATOM 35564 N N . PRO A 1 115 ? 7.795 14.181 0.231 1.00 0.00 115 PRO A N 18
ATOM 35565 C CA . PRO A 1 115 ? 8.501 15.455 0.394 1.00 0.00 115 PRO A CA 18
ATOM 35566 C C . PRO A 1 115 ? 9.024 15.649 1.813 1.00 0.00 115 PRO A C 18
ATOM 35567 O O . PRO A 1 115 ? 10.147 16.114 2.013 1.00 0.00 115 PRO A O 18
ATOM 35578 N N . LYS A 1 116 ? 8.203 15.291 2.794 1.00 0.00 116 LYS A N 18
ATOM 35579 C CA . LYS A 1 116 ? 8.582 15.427 4.196 1.00 0.00 116 LYS A CA 18
ATOM 35580 C C . LYS A 1 116 ? 9.234 14.146 4.710 1.00 0.00 116 LYS A C 18
ATOM 35581 O O . LYS A 1 116 ? 8.875 13.638 5.773 1.00 0.00 116 LYS A O 18
ATOM 35600 N N . LYS A 1 117 ? 10.192 13.628 3.950 1.00 0.00 117 LYS A N 18
ATOM 35601 C CA . LYS A 1 117 ? 10.893 12.408 4.329 1.00 0.00 117 LYS A CA 18
ATOM 35602 C C . LYS A 1 117 ? 11.746 12.634 5.573 1.00 0.00 117 LYS A C 18
ATOM 35603 O O . LYS A 1 117 ? 12.644 13.499 5.524 1.00 0.00 117 LYS A O 18
ATOM 35623 N N . SER A 1 1 ? 9.353 4.147 -16.440 1.00 0.00 1 SER A N 19
ATOM 35624 C CA . SER A 1 1 ? 8.178 4.163 -15.530 1.00 0.00 1 SER A CA 19
ATOM 35625 C C . SER A 1 1 ? 8.605 4.380 -14.082 1.00 0.00 1 SER A C 19
ATOM 35626 O O . SER A 1 1 ? 9.748 4.748 -13.810 1.00 0.00 1 SER A O 19
ATOM 35636 N N . ARG A 1 2 ? 7.679 4.151 -13.156 1.00 0.00 2 ARG A N 19
ATOM 35637 C CA . ARG A 1 2 ? 7.961 4.321 -11.735 1.00 0.00 2 ARG A CA 19
ATOM 35638 C C . ARG A 1 2 ? 7.369 3.173 -10.924 1.00 0.00 2 ARG A C 19
ATOM 35639 O O . ARG A 1 2 ? 6.848 2.210 -11.487 1.00 0.00 2 ARG A O 19
ATOM 35660 N N . LEU A 1 3 ? 7.455 3.276 -9.598 1.00 0.00 3 LEU A N 19
ATOM 35661 C CA . LEU A 1 3 ? 6.925 2.245 -8.710 1.00 0.00 3 LEU A CA 19
ATOM 35662 C C . LEU A 1 3 ? 5.525 1.822 -9.142 1.00 0.00 3 LEU A C 19
ATOM 35663 O O . LEU A 1 3 ? 4.575 2.596 -9.039 1.00 0.00 3 LEU A O 19
ATOM 35679 N N . GLU A 1 4 ? 5.408 0.596 -9.638 1.00 0.00 4 GLU A N 19
ATOM 35680 C CA . GLU A 1 4 ? 4.125 0.089 -10.096 1.00 0.00 4 GLU A CA 19
ATOM 35681 C C . GLU A 1 4 ? 4.102 -1.437 -10.091 1.00 0.00 4 GLU A C 19
ATOM 35682 O O . GLU A 1 4 ? 5.147 -2.088 -10.105 1.00 0.00 4 GLU A O 19
ATOM 35694 N N . GLY A 1 5 ? 2.899 -1.996 -10.075 1.00 0.00 5 GLY A N 19
ATOM 35695 C CA . GLY A 1 5 ? 2.745 -3.438 -10.073 1.00 0.00 5 GLY A CA 19
ATOM 35696 C C . GLY A 1 5 ? 1.451 -3.862 -9.415 1.00 0.00 5 GLY A C 19
ATOM 35697 O O . GLY A 1 5 ? 0.453 -3.147 -9.484 1.00 0.00 5 GLY A O 19
ATOM 35701 N N . TRP A 1 6 ? 1.464 -5.023 -8.773 1.00 0.00 6 TRP A N 19
ATOM 35702 C CA . TRP A 1 6 ? 0.276 -5.522 -8.100 1.00 0.00 6 TRP A CA 19
ATOM 35703 C C . TRP A 1 6 ? 0.552 -5.812 -6.638 1.00 0.00 6 TRP A C 19
ATOM 35704 O O . TRP A 1 6 ? 1.453 -6.581 -6.303 1.00 0.00 6 TRP A O 19
ATOM 35725 N N . LEU A 1 7 ? -0.246 -5.211 -5.774 1.00 0.00 7 LEU A N 19
ATOM 35726 C CA . LEU A 1 7 ? -0.111 -5.423 -4.347 1.00 0.00 7 LEU A CA 19
ATOM 35727 C C . LEU A 1 7 ? -1.406 -5.992 -3.804 1.00 0.00 7 LEU A C 19
ATOM 35728 O O . LEU A 1 7 ? -2.480 -5.748 -4.350 1.00 0.00 7 LEU A O 19
ATOM 35744 N N . SER A 1 8 ? -1.301 -6.776 -2.751 1.00 0.00 8 SER A N 19
ATOM 35745 C CA . SER A 1 8 ? -2.470 -7.411 -2.167 1.00 0.00 8 SER A CA 19
ATOM 35746 C C . SER A 1 8 ? -3.067 -6.584 -1.038 1.00 0.00 8 SER A C 19
ATOM 35747 O O . SER A 1 8 ? -2.356 -6.089 -0.163 1.00 0.00 8 SER A O 19
ATOM 35755 N N . LEU A 1 9 ? -4.388 -6.449 -1.069 1.00 0.00 9 LEU A N 19
ATOM 35756 C CA . LEU A 1 9 ? -5.114 -5.692 -0.059 1.00 0.00 9 LEU A CA 19
ATOM 35757 C C . LEU A 1 9 ? -6.108 -6.593 0.668 1.00 0.00 9 LEU A C 19
ATOM 35758 O O . LEU A 1 9 ? -6.549 -7.606 0.127 1.00 0.00 9 LEU A O 19
ATOM 35774 N N . PRO A 1 10 ? -6.480 -6.236 1.909 1.00 0.00 10 PRO A N 19
ATOM 35775 C CA . PRO A 1 10 ? -7.428 -7.025 2.700 1.00 0.00 10 PRO A CA 19
ATOM 35776 C C . PRO A 1 10 ? -8.834 -6.997 2.110 1.00 0.00 10 PRO A C 19
ATOM 35777 O O . PRO A 1 10 ? -9.535 -5.989 2.196 1.00 0.00 10 PRO A O 19
ATOM 35788 N N . VAL A 1 11 ? -9.238 -8.110 1.503 1.00 0.00 11 VAL A N 19
ATOM 35789 C CA . VAL A 1 11 ? -10.558 -8.215 0.892 1.00 0.00 11 VAL A CA 19
ATOM 35790 C C . VAL A 1 11 ? -11.436 -9.213 1.636 1.00 0.00 11 VAL A C 19
ATOM 35791 O O . VAL A 1 11 ? -10.942 -10.030 2.410 1.00 0.00 11 VAL A O 19
ATOM 35804 N N . ARG A 1 12 ? -12.740 -9.141 1.390 1.00 0.00 12 ARG A N 19
ATOM 35805 C CA . ARG A 1 12 ? -13.691 -10.042 2.032 1.00 0.00 12 ARG A CA 19
ATOM 35806 C C . ARG A 1 12 ? -14.269 -11.040 1.030 1.00 0.00 12 ARG A C 19
ATOM 35807 O O . ARG A 1 12 ? -15.207 -11.772 1.345 1.00 0.00 12 ARG A O 19
ATOM 35828 N N . ASN A 1 13 ? -13.700 -11.069 -0.173 1.00 0.00 13 ASN A N 19
ATOM 35829 C CA . ASN A 1 13 ? -14.146 -11.976 -1.220 1.00 0.00 13 ASN A CA 19
ATOM 35830 C C . ASN A 1 13 ? -15.642 -11.820 -1.498 1.00 0.00 13 ASN A C 19
ATOM 35831 O O . ASN A 1 13 ? -16.038 -11.084 -2.402 1.00 0.00 13 ASN A O 19
ATOM 35842 N N . ASN A 1 14 ? -16.471 -12.513 -0.720 1.00 0.00 14 ASN A N 19
ATOM 35843 C CA . ASN A 1 14 ? -17.919 -12.441 -0.896 1.00 0.00 14 ASN A CA 19
ATOM 35844 C C . ASN A 1 14 ? -18.564 -11.614 0.213 1.00 0.00 14 ASN A C 19
ATOM 35845 O O . ASN A 1 14 ? -19.276 -10.647 -0.057 1.00 0.00 14 ASN A O 19
ATOM 35856 N N . THR A 1 15 ? -18.310 -12.000 1.460 1.00 0.00 15 THR A N 19
ATOM 35857 C CA . THR A 1 15 ? -18.869 -11.290 2.605 1.00 0.00 15 THR A CA 19
ATOM 35858 C C . THR A 1 15 ? -18.161 -11.693 3.895 1.00 0.00 15 THR A C 19
ATOM 35859 O O . THR A 1 15 ? -17.436 -10.898 4.492 1.00 0.00 15 THR A O 19
ATOM 35870 N N . LYS A 1 16 ? -18.379 -12.934 4.319 1.00 0.00 16 LYS A N 19
ATOM 35871 C CA . LYS A 1 16 ? -17.761 -13.442 5.539 1.00 0.00 16 LYS A CA 19
ATOM 35872 C C . LYS A 1 16 ? -16.299 -13.802 5.299 1.00 0.00 16 LYS A C 19
ATOM 35873 O O . LYS A 1 16 ? -15.449 -13.599 6.165 1.00 0.00 16 LYS A O 19
ATOM 35892 N N . LYS A 1 17 ? -16.014 -14.340 4.118 1.00 0.00 17 LYS A N 19
ATOM 35893 C CA . LYS A 1 17 ? -14.656 -14.730 3.763 1.00 0.00 17 LYS A CA 19
ATOM 35894 C C . LYS A 1 17 ? -13.771 -13.502 3.569 1.00 0.00 17 LYS A C 19
ATOM 35895 O O . LYS A 1 17 ? -14.246 -12.367 3.625 1.00 0.00 17 LYS A O 19
ATOM 35914 N N . PHE A 1 18 ? -12.484 -13.737 3.343 1.00 0.00 18 PHE A N 19
ATOM 35915 C CA . PHE A 1 18 ? -11.531 -12.652 3.140 1.00 0.00 18 PHE A CA 19
ATOM 35916 C C . PHE A 1 18 ? -10.152 -13.198 2.793 1.00 0.00 18 PHE A C 19
ATOM 35917 O O . PHE A 1 18 ? -9.952 -14.411 2.722 1.00 0.00 18 PHE A O 19
ATOM 35934 N N . GLY A 1 19 ? -9.202 -12.294 2.576 1.00 0.00 19 GLY A N 19
ATOM 35935 C CA . GLY A 1 19 ? -7.853 -12.703 2.238 1.00 0.00 19 GLY A CA 19
ATOM 35936 C C . GLY A 1 19 ? -7.047 -11.583 1.611 1.00 0.00 19 GLY A C 19
ATOM 35937 O O . GLY A 1 19 ? -6.905 -10.510 2.197 1.00 0.00 19 GLY A O 19
ATOM 35941 N N . TRP A 1 20 ? -6.520 -11.832 0.418 1.00 0.00 20 TRP A N 19
ATOM 35942 C CA . TRP A 1 20 ? -5.723 -10.836 -0.288 1.00 0.00 20 TRP A CA 19
ATOM 35943 C C . TRP A 1 20 ? -6.160 -10.714 -1.741 1.00 0.00 20 TRP A C 19
ATOM 35944 O O . TRP A 1 20 ? -6.758 -11.634 -2.301 1.00 0.00 20 TRP A O 19
ATOM 35965 N N . VAL A 1 21 ? -5.853 -9.574 -2.352 1.00 0.00 21 VAL A N 19
ATOM 35966 C CA . VAL A 1 21 ? -6.210 -9.338 -3.745 1.00 0.00 21 VAL A CA 19
ATOM 35967 C C . VAL A 1 21 ? -5.217 -8.393 -4.419 1.00 0.00 21 VAL A C 19
ATOM 35968 O O . VAL A 1 21 ? -5.075 -7.239 -4.016 1.00 0.00 21 VAL A O 19
ATOM 35981 N N . LYS A 1 22 ? -4.523 -8.887 -5.443 1.00 0.00 22 LYS A N 19
ATOM 35982 C CA . LYS A 1 22 ? -3.544 -8.076 -6.153 1.00 0.00 22 LYS A CA 19
ATOM 35983 C C . LYS A 1 22 ? -4.222 -7.003 -6.997 1.00 0.00 22 LYS A C 19
ATOM 35984 O O . LYS A 1 22 ? -4.832 -7.296 -8.024 1.00 0.00 22 LYS A O 19
ATOM 36003 N N . LYS A 1 23 ? -4.075 -5.760 -6.568 1.00 0.00 23 LYS A N 19
ATOM 36004 C CA . LYS A 1 23 ? -4.630 -4.630 -7.291 1.00 0.00 23 LYS A CA 19
ATOM 36005 C C . LYS A 1 23 ? -3.487 -3.834 -7.895 1.00 0.00 23 LYS A C 19
ATOM 36006 O O . LYS A 1 23 ? -2.415 -3.733 -7.296 1.00 0.00 23 LYS A O 19
ATOM 36025 N N . TYR A 1 24 ? -3.691 -3.295 -9.084 1.00 0.00 24 TYR A N 19
ATOM 36026 C CA . TYR A 1 24 ? -2.636 -2.545 -9.743 1.00 0.00 24 TYR A CA 19
ATOM 36027 C C . TYR A 1 24 ? -2.377 -1.210 -9.062 1.00 0.00 24 TYR A C 19
ATOM 36028 O O . TYR A 1 24 ? -3.157 -0.267 -9.191 1.00 0.00 24 TYR A O 19
ATOM 36046 N N . VAL A 1 25 ? -1.260 -1.142 -8.348 1.00 0.00 25 VAL A N 19
ATOM 36047 C CA . VAL A 1 25 ? -0.861 0.072 -7.656 1.00 0.00 25 VAL A CA 19
ATOM 36048 C C . VAL A 1 25 ? 0.318 0.715 -8.370 1.00 0.00 25 VAL A C 19
ATOM 36049 O O . VAL A 1 25 ? 1.281 0.036 -8.725 1.00 0.00 25 VAL A O 19
ATOM 36062 N N . ILE A 1 26 ? 0.243 2.021 -8.579 1.00 0.00 26 ILE A N 19
ATOM 36063 C CA . ILE A 1 26 ? 1.318 2.735 -9.254 1.00 0.00 26 ILE A CA 19
ATOM 36064 C C . ILE A 1 26 ? 1.578 4.076 -8.583 1.00 0.00 26 ILE A C 19
ATOM 36065 O O . ILE A 1 26 ? 0.725 4.962 -8.588 1.00 0.00 26 ILE A O 19
ATOM 36081 N N . VAL A 1 27 ? 2.764 4.215 -8.001 1.00 0.00 27 VAL A N 19
ATOM 36082 C CA . VAL A 1 27 ? 3.139 5.444 -7.318 1.00 0.00 27 VAL A CA 19
ATOM 36083 C C . VAL A 1 27 ? 3.739 6.449 -8.293 1.00 0.00 27 VAL A C 19
ATOM 36084 O O . VAL A 1 27 ? 4.888 6.313 -8.711 1.00 0.00 27 VAL A O 19
ATOM 36097 N N . SER A 1 28 ? 2.956 7.460 -8.647 1.00 0.00 28 SER A N 19
ATOM 36098 C CA . SER A 1 28 ? 3.412 8.492 -9.569 1.00 0.00 28 SER A CA 19
ATOM 36099 C C . SER A 1 28 ? 4.207 9.564 -8.832 1.00 0.00 28 SER A C 19
ATOM 36100 O O . SER A 1 28 ? 4.159 9.656 -7.607 1.00 0.00 28 SER A O 19
ATOM 36108 N N . SER A 1 29 ? 4.941 10.372 -9.590 1.00 0.00 29 SER A N 19
ATOM 36109 C CA . SER A 1 29 ? 5.751 11.439 -9.010 1.00 0.00 29 SER A CA 19
ATOM 36110 C C . SER A 1 29 ? 4.907 12.359 -8.132 1.00 0.00 29 SER A C 19
ATOM 36111 O O . SER A 1 29 ? 4.067 13.111 -8.630 1.00 0.00 29 SER A O 19
ATOM 36119 N N . LYS A 1 30 ? 5.137 12.296 -6.824 1.00 0.00 30 LYS A N 19
ATOM 36120 C CA . LYS A 1 30 ? 4.405 13.124 -5.872 1.00 0.00 30 LYS A CA 19
ATOM 36121 C C . LYS A 1 30 ? 2.911 12.815 -5.902 1.00 0.00 30 LYS A C 19
ATOM 36122 O O . LYS A 1 30 ? 2.081 13.705 -5.723 1.00 0.00 30 LYS A O 19
ATOM 36141 N N . LYS A 1 31 ? 2.575 11.550 -6.128 1.00 0.00 31 LYS A N 19
ATOM 36142 C CA . LYS A 1 31 ? 1.179 11.129 -6.178 1.00 0.00 31 LYS A CA 19
ATOM 36143 C C . LYS A 1 31 ? 1.067 9.610 -6.266 1.00 0.00 31 LYS A C 19
ATOM 36144 O O . LYS A 1 31 ? 1.890 8.953 -6.900 1.00 0.00 31 LYS A O 19
ATOM 36163 N N . ILE A 1 32 ? 0.039 9.060 -5.630 1.00 0.00 32 ILE A N 19
ATOM 36164 C CA . ILE A 1 32 ? -0.190 7.619 -5.638 1.00 0.00 32 ILE A CA 19
ATOM 36165 C C . ILE A 1 32 ? -1.491 7.283 -6.358 1.00 0.00 32 ILE A C 19
ATOM 36166 O O . ILE A 1 32 ? -2.545 7.832 -6.040 1.00 0.00 32 ILE A O 19
ATOM 36182 N N . LEU A 1 33 ? -1.408 6.385 -7.335 1.00 0.00 33 LEU A N 19
ATOM 36183 C CA . LEU A 1 33 ? -2.582 5.986 -8.102 1.00 0.00 33 LEU A CA 19
ATOM 36184 C C . LEU A 1 33 ? -2.977 4.545 -7.796 1.00 0.00 33 LEU A C 19
ATOM 36185 O O . LEU A 1 33 ? -2.134 3.718 -7.447 1.00 0.00 33 LEU A O 19
ATOM 36201 N N . PHE A 1 34 ? -4.266 4.254 -7.931 1.00 0.00 34 PHE A N 19
ATOM 36202 C CA . PHE A 1 34 ? -4.785 2.916 -7.675 1.00 0.00 34 PHE A CA 19
ATOM 36203 C C . PHE A 1 34 ? -5.782 2.511 -8.751 1.00 0.00 34 PHE A C 19
ATOM 36204 O O . PHE A 1 34 ? -6.757 3.217 -9.008 1.00 0.00 34 PHE A O 19
ATOM 36221 N N . TYR A 1 35 ? -5.530 1.369 -9.377 1.00 0.00 35 TYR A N 19
ATOM 36222 C CA . TYR A 1 35 ? -6.404 0.862 -10.429 1.00 0.00 35 TYR A CA 19
ATOM 36223 C C . TYR A 1 35 ? -6.710 -0.616 -10.221 1.00 0.00 35 TYR A C 19
ATOM 36224 O O . TYR A 1 35 ? -6.057 -1.290 -9.424 1.00 0.00 35 TYR A O 19
ATOM 36242 N N . ASP A 1 36 ? -7.706 -1.116 -10.945 1.00 0.00 36 ASP A N 19
ATOM 36243 C CA . ASP A 1 36 ? -8.100 -2.516 -10.843 1.00 0.00 36 ASP A CA 19
ATOM 36244 C C . ASP A 1 36 ? -7.582 -3.316 -12.035 1.00 0.00 36 ASP A C 19
ATOM 36245 O O . ASP A 1 36 ? -7.397 -4.529 -11.946 1.00 0.00 36 ASP A O 19
ATOM 36254 N N . SER A 1 37 ? -7.347 -2.629 -13.150 1.00 0.00 37 SER A N 19
ATOM 36255 C CA . SER A 1 37 ? -6.850 -3.277 -14.358 1.00 0.00 37 SER A CA 19
ATOM 36256 C C . SER A 1 37 ? -6.353 -2.243 -15.363 1.00 0.00 37 SER A C 19
ATOM 36257 O O . SER A 1 37 ? -6.419 -1.040 -15.114 1.00 0.00 37 SER A O 19
ATOM 36265 N N . GLU A 1 38 ? -5.858 -2.722 -16.500 1.00 0.00 38 GLU A N 19
ATOM 36266 C CA . GLU A 1 38 ? -5.350 -1.838 -17.543 1.00 0.00 38 GLU A CA 19
ATOM 36267 C C . GLU A 1 38 ? -6.497 -1.207 -18.327 1.00 0.00 38 GLU A C 19
ATOM 36268 O O . GLU A 1 38 ? -6.387 -0.078 -18.804 1.00 0.00 38 GLU A O 19
ATOM 36280 N N . GLN A 1 39 ? -7.596 -1.943 -18.454 1.00 0.00 39 GLN A N 19
ATOM 36281 C CA . GLN A 1 39 ? -8.763 -1.455 -19.179 1.00 0.00 39 GLN A CA 19
ATOM 36282 C C . GLN A 1 39 ? -9.321 -0.193 -18.530 1.00 0.00 39 GLN A C 19
ATOM 36283 O O . GLN A 1 39 ? -9.691 0.760 -19.214 1.00 0.00 39 GLN A O 19
ATOM 36297 N N . ASP A 1 40 ? -9.380 -0.194 -17.202 1.00 0.00 40 ASP A N 19
ATOM 36298 C CA . ASP A 1 40 ? -9.893 0.951 -16.458 1.00 0.00 40 ASP A CA 19
ATOM 36299 C C . ASP A 1 40 ? -8.855 2.066 -16.391 1.00 0.00 40 ASP A C 19
ATOM 36300 O O . ASP A 1 40 ? -9.200 3.248 -16.376 1.00 0.00 40 ASP A O 19
ATOM 36309 N N . LYS A 1 41 ? -7.584 1.683 -16.354 1.00 0.00 41 LYS A N 19
ATOM 36310 C CA . LYS A 1 41 ? -6.496 2.652 -16.290 1.00 0.00 41 LYS A CA 19
ATOM 36311 C C . LYS A 1 41 ? -6.509 3.565 -17.512 1.00 0.00 41 LYS A C 19
ATOM 36312 O O . LYS A 1 41 ? -6.422 4.786 -17.388 1.00 0.00 41 LYS A O 19
ATOM 36331 N N . GLU A 1 42 ? -6.619 2.963 -18.692 1.00 0.00 42 GLU A N 19
ATOM 36332 C CA . GLU A 1 42 ? -6.644 3.721 -19.938 1.00 0.00 42 GLU A CA 19
ATOM 36333 C C . GLU A 1 42 ? -7.856 4.649 -19.992 1.00 0.00 42 GLU A C 19
ATOM 36334 O O . GLU A 1 42 ? -7.849 5.650 -20.708 1.00 0.00 42 GLU A O 19
ATOM 36346 N N . GLN A 1 43 ? -8.893 4.310 -19.232 1.00 0.00 43 GLN A N 19
ATOM 36347 C CA . GLN A 1 43 ? -10.109 5.116 -19.198 1.00 0.00 43 GLN A CA 19
ATOM 36348 C C . GLN A 1 43 ? -9.921 6.375 -18.350 1.00 0.00 43 GLN A C 19
ATOM 36349 O O . GLN A 1 43 ? -10.812 7.221 -18.281 1.00 0.00 43 GLN A O 19
ATOM 36363 N N . SER A 1 44 ? -8.762 6.496 -17.708 1.00 0.00 44 SER A N 19
ATOM 36364 C CA . SER A 1 44 ? -8.468 7.653 -16.871 1.00 0.00 44 SER A CA 19
ATOM 36365 C C . SER A 1 44 ? -9.432 7.729 -15.690 1.00 0.00 44 SER A C 19
ATOM 36366 O O . SER A 1 44 ? -9.901 8.808 -15.326 1.00 0.00 44 SER A O 19
ATOM 36374 N N . ASN A 1 45 ? -9.721 6.577 -15.094 1.00 0.00 45 ASN A N 19
ATOM 36375 C CA . ASN A 1 45 ? -10.626 6.513 -13.954 1.00 0.00 45 ASN A CA 19
ATOM 36376 C C . ASN A 1 45 ? -9.981 5.764 -12.787 1.00 0.00 45 ASN A C 19
ATOM 36377 O O . ASN A 1 45 ? -10.373 4.643 -12.461 1.00 0.00 45 ASN A O 19
ATOM 36388 N N . PRO A 1 46 ? -8.975 6.378 -12.141 1.00 0.00 46 PRO A N 19
ATOM 36389 C CA . PRO A 1 46 ? -8.274 5.766 -11.008 1.00 0.00 46 PRO A CA 19
ATOM 36390 C C . PRO A 1 46 ? -9.227 5.341 -9.897 1.00 0.00 46 PRO A C 19
ATOM 36391 O O . PRO A 1 46 ? -9.986 6.155 -9.370 1.00 0.00 46 PRO A O 19
ATOM 36402 N N . TYR A 1 47 ? -9.179 4.061 -9.540 1.00 0.00 47 TYR A N 19
ATOM 36403 C CA . TYR A 1 47 ? -10.037 3.529 -8.487 1.00 0.00 47 TYR A CA 19
ATOM 36404 C C . TYR A 1 47 ? -9.798 4.267 -7.174 1.00 0.00 47 TYR A C 19
ATOM 36405 O O . TYR A 1 47 ? -10.711 4.424 -6.363 1.00 0.00 47 TYR A O 19
ATOM 36423 N N . MET A 1 48 ? -8.564 4.719 -6.975 1.00 0.00 48 MET A N 19
ATOM 36424 C CA . MET A 1 48 ? -8.199 5.445 -5.766 1.00 0.00 48 MET A CA 19
ATOM 36425 C C . MET A 1 48 ? -6.863 6.158 -5.950 1.00 0.00 48 MET A C 19
ATOM 36426 O O . MET A 1 48 ? -5.938 5.613 -6.551 1.00 0.00 48 MET A O 19
ATOM 36440 N N . VAL A 1 49 ? -6.767 7.378 -5.435 1.00 0.00 49 VAL A N 19
ATOM 36441 C CA . VAL A 1 49 ? -5.541 8.158 -5.553 1.00 0.00 49 VAL A CA 19
ATOM 36442 C C . VAL A 1 49 ? -5.178 8.824 -4.230 1.00 0.00 49 VAL A C 19
ATOM 36443 O O . VAL A 1 49 ? -5.990 9.529 -3.633 1.00 0.00 49 VAL A O 19
ATOM 36456 N N . LEU A 1 50 ? -3.947 8.595 -3.782 1.00 0.00 50 LEU A N 19
ATOM 36457 C CA . LEU A 1 50 ? -3.467 9.172 -2.530 1.00 0.00 50 LEU A CA 19
ATOM 36458 C C . LEU A 1 50 ? -2.358 10.184 -2.794 1.00 0.00 50 LEU A C 19
ATOM 36459 O O . LEU A 1 50 ? -1.679 10.121 -3.817 1.00 0.00 50 LEU A O 19
ATOM 36475 N N . ASP A 1 51 ? -2.178 11.116 -1.864 1.00 0.00 51 ASP A N 19
ATOM 36476 C CA . ASP A 1 51 ? -1.147 12.139 -2.001 1.00 0.00 51 ASP A CA 19
ATOM 36477 C C . ASP A 1 51 ? 0.100 11.764 -1.206 1.00 0.00 51 ASP A C 19
ATOM 36478 O O . ASP A 1 51 ? 0.045 11.609 0.015 1.00 0.00 51 ASP A O 19
ATOM 36487 N N . ILE A 1 52 ? 1.222 11.619 -1.904 1.00 0.00 52 ILE A N 19
ATOM 36488 C CA . ILE A 1 52 ? 2.483 11.263 -1.261 1.00 0.00 52 ILE A CA 19
ATOM 36489 C C . ILE A 1 52 ? 2.834 12.256 -0.156 1.00 0.00 52 ILE A C 19
ATOM 36490 O O . ILE A 1 52 ? 3.333 11.873 0.902 1.00 0.00 52 ILE A O 19
ATOM 36506 N N . ASP A 1 53 ? 2.572 13.532 -0.411 1.00 0.00 53 ASP A N 19
ATOM 36507 C CA . ASP A 1 53 ? 2.859 14.581 0.560 1.00 0.00 53 ASP A CA 19
ATOM 36508 C C . ASP A 1 53 ? 1.985 14.427 1.802 1.00 0.00 53 ASP A C 19
ATOM 36509 O O . ASP A 1 53 ? 2.365 14.849 2.894 1.00 0.00 53 ASP A O 19
ATOM 36518 N N . LYS A 1 54 ? 0.816 13.822 1.626 1.00 0.00 54 LYS A N 19
ATOM 36519 C CA . LYS A 1 54 ? -0.112 13.613 2.731 1.00 0.00 54 LYS A CA 19
ATOM 36520 C C . LYS A 1 54 ? 0.357 12.479 3.638 1.00 0.00 54 LYS A C 19
ATOM 36521 O O . LYS A 1 54 ? -0.028 12.410 4.807 1.00 0.00 54 LYS A O 19
ATOM 36540 N N . LEU A 1 55 ? 1.185 11.588 3.099 1.00 0.00 55 LEU A N 19
ATOM 36541 C CA . LEU A 1 55 ? 1.700 10.456 3.867 1.00 0.00 55 LEU A CA 19
ATOM 36542 C C . LEU A 1 55 ? 2.328 10.919 5.176 1.00 0.00 55 LEU A C 19
ATOM 36543 O O . LEU A 1 55 ? 3.021 11.936 5.219 1.00 0.00 55 LEU A O 19
ATOM 36559 N N . PHE A 1 56 ? 2.083 10.165 6.242 1.00 0.00 56 PHE A N 19
ATOM 36560 C CA . PHE A 1 56 ? 2.626 10.494 7.553 1.00 0.00 56 PHE A CA 19
ATOM 36561 C C . PHE A 1 56 ? 3.778 9.563 7.908 1.00 0.00 56 PHE A C 19
ATOM 36562 O O . PHE A 1 56 ? 4.730 9.961 8.580 1.00 0.00 56 PHE A O 19
ATOM 36579 N N . HIS A 1 57 ? 3.686 8.317 7.449 1.00 0.00 57 HIS A N 19
ATOM 36580 C CA . HIS A 1 57 ? 4.722 7.325 7.718 1.00 0.00 57 HIS A CA 19
ATOM 36581 C C . HIS A 1 57 ? 4.369 5.981 7.087 1.00 0.00 57 HIS A C 19
ATOM 36582 O O . HIS A 1 57 ? 3.268 5.464 7.280 1.00 0.00 57 HIS A O 19
ATOM 36597 N N . VAL A 1 58 ? 5.312 5.421 6.337 1.00 0.00 58 VAL A N 19
ATOM 36598 C CA . VAL A 1 58 ? 5.107 4.135 5.681 1.00 0.00 58 VAL A CA 19
ATOM 36599 C C . VAL A 1 58 ? 6.248 3.175 6.005 1.00 0.00 58 VAL A C 19
ATOM 36600 O O . VAL A 1 58 ? 7.413 3.466 5.734 1.00 0.00 58 VAL A O 19
ATOM 36613 N N . ARG A 1 59 ? 5.905 2.032 6.590 1.00 0.00 59 ARG A N 19
ATOM 36614 C CA . ARG A 1 59 ? 6.902 1.032 6.953 1.00 0.00 59 ARG A CA 19
ATOM 36615 C C . ARG A 1 59 ? 6.272 -0.355 7.057 1.00 0.00 59 ARG A C 19
ATOM 36616 O O . ARG A 1 59 ? 5.052 -0.485 7.158 1.00 0.00 59 ARG A O 19
ATOM 36637 N N . PRO A 1 60 ? 7.100 -1.413 7.037 1.00 0.00 60 PRO A N 19
ATOM 36638 C CA . PRO A 1 60 ? 6.618 -2.796 7.132 1.00 0.00 60 PRO A CA 19
ATOM 36639 C C . PRO A 1 60 ? 5.792 -3.032 8.392 1.00 0.00 60 PRO A C 19
ATOM 36640 O O . PRO A 1 60 ? 6.039 -2.418 9.431 1.00 0.00 60 PRO A O 19
ATOM 36651 N N . VAL A 1 61 ? 4.812 -3.924 8.294 1.00 0.00 61 VAL A N 19
ATOM 36652 C CA . VAL A 1 61 ? 3.952 -4.237 9.428 1.00 0.00 61 VAL A CA 19
ATOM 36653 C C . VAL A 1 61 ? 4.472 -5.449 10.196 1.00 0.00 61 VAL A C 19
ATOM 36654 O O . VAL A 1 61 ? 5.332 -6.182 9.707 1.00 0.00 61 VAL A O 19
ATOM 36667 N N . THR A 1 62 ? 3.943 -5.654 11.397 1.00 0.00 62 THR A N 19
ATOM 36668 C CA . THR A 1 62 ? 4.353 -6.778 12.231 1.00 0.00 62 THR A CA 19
ATOM 36669 C C . THR A 1 62 ? 3.184 -7.727 12.477 1.00 0.00 62 THR A C 19
ATOM 36670 O O . THR A 1 62 ? 2.105 -7.559 11.907 1.00 0.00 62 THR A O 19
ATOM 36681 N N . GLN A 1 63 ? 3.404 -8.722 13.330 1.00 0.00 63 GLN A N 19
ATOM 36682 C CA . GLN A 1 63 ? 2.369 -9.697 13.651 1.00 0.00 63 GLN A CA 19
ATOM 36683 C C . GLN A 1 63 ? 1.209 -9.045 14.402 1.00 0.00 63 GLN A C 19
ATOM 36684 O O . GLN A 1 63 ? 0.134 -9.631 14.527 1.00 0.00 63 GLN A O 19
ATOM 36698 N N . THR A 1 64 ? 1.430 -7.831 14.902 1.00 0.00 64 THR A N 19
ATOM 36699 C CA . THR A 1 64 ? 0.397 -7.109 15.638 1.00 0.00 64 THR A CA 19
ATOM 36700 C C . THR A 1 64 ? -0.580 -6.428 14.685 1.00 0.00 64 THR A C 19
ATOM 36701 O O . THR A 1 64 ? -1.741 -6.201 15.030 1.00 0.00 64 THR A O 19
ATOM 36712 N N . ASP A 1 65 ? -0.107 -6.100 13.486 1.00 0.00 65 ASP A N 19
ATOM 36713 C CA . ASP A 1 65 ? -0.941 -5.441 12.488 1.00 0.00 65 ASP A CA 19
ATOM 36714 C C . ASP A 1 65 ? -1.999 -6.394 11.938 1.00 0.00 65 ASP A C 19
ATOM 36715 O O . ASP A 1 65 ? -3.061 -5.965 11.486 1.00 0.00 65 ASP A O 19
ATOM 36724 N N . VAL A 1 66 ? -1.702 -7.689 11.976 1.00 0.00 66 VAL A N 19
ATOM 36725 C CA . VAL A 1 66 ? -2.626 -8.700 11.479 1.00 0.00 66 VAL A CA 19
ATOM 36726 C C . VAL A 1 66 ? -2.729 -9.869 12.450 1.00 0.00 66 VAL A C 19
ATOM 36727 O O . VAL A 1 66 ? -2.089 -9.877 13.500 1.00 0.00 66 VAL A O 19
ATOM 36740 N N . TYR A 1 67 ? -3.540 -10.856 12.091 1.00 0.00 67 TYR A N 19
ATOM 36741 C CA . TYR A 1 67 ? -3.728 -12.037 12.925 1.00 0.00 67 TYR A CA 19
ATOM 36742 C C . TYR A 1 67 ? -3.958 -13.276 12.068 1.00 0.00 67 TYR A C 19
ATOM 36743 O O . TYR A 1 67 ? -3.341 -14.318 12.287 1.00 0.00 67 TYR A O 19
ATOM 36761 N N . ARG A 1 68 ? -4.844 -13.152 11.083 1.00 0.00 68 ARG A N 19
ATOM 36762 C CA . ARG A 1 68 ? -5.147 -14.261 10.188 1.00 0.00 68 ARG A CA 19
ATOM 36763 C C . ARG A 1 68 ? -3.999 -14.495 9.210 1.00 0.00 68 ARG A C 19
ATOM 36764 O O . ARG A 1 68 ? -3.809 -15.606 8.714 1.00 0.00 68 ARG A O 19
ATOM 36785 N N . ALA A 1 69 ? -3.233 -13.441 8.942 1.00 0.00 69 ALA A N 19
ATOM 36786 C CA . ALA A 1 69 ? -2.101 -13.527 8.026 1.00 0.00 69 ALA A CA 19
ATOM 36787 C C . ALA A 1 69 ? -1.112 -14.599 8.474 1.00 0.00 69 ALA A C 19
ATOM 36788 O O . ALA A 1 69 ? -1.411 -15.405 9.356 1.00 0.00 69 ALA A O 19
ATOM 36795 N N . ASP A 1 70 ? 0.066 -14.603 7.859 1.00 0.00 70 ASP A N 19
ATOM 36796 C CA . ASP A 1 70 ? 1.100 -15.575 8.193 1.00 0.00 70 ASP A CA 19
ATOM 36797 C C . ASP A 1 70 ? 2.414 -14.876 8.526 1.00 0.00 70 ASP A C 19
ATOM 36798 O O . ASP A 1 70 ? 2.762 -13.866 7.913 1.00 0.00 70 ASP A O 19
ATOM 36807 N N . ALA A 1 71 ? 3.138 -15.419 9.499 1.00 0.00 71 ALA A N 19
ATOM 36808 C CA . ALA A 1 71 ? 4.416 -14.848 9.918 1.00 0.00 71 ALA A CA 19
ATOM 36809 C C . ALA A 1 71 ? 5.322 -14.569 8.721 1.00 0.00 71 ALA A C 19
ATOM 36810 O O . ALA A 1 71 ? 6.168 -13.675 8.766 1.00 0.00 71 ALA A O 19
ATOM 36817 N N . LYS A 1 72 ? 5.139 -15.338 7.653 1.00 0.00 72 LYS A N 19
ATOM 36818 C CA . LYS A 1 72 ? 5.940 -15.171 6.446 1.00 0.00 72 LYS A CA 19
ATOM 36819 C C . LYS A 1 72 ? 5.443 -13.990 5.618 1.00 0.00 72 LYS A C 19
ATOM 36820 O O . LYS A 1 72 ? 6.219 -13.340 4.919 1.00 0.00 72 LYS A O 19
ATOM 36839 N N . GLU A 1 73 ? 4.144 -13.718 5.702 1.00 0.00 73 GLU A N 19
ATOM 36840 C CA . GLU A 1 73 ? 3.542 -12.616 4.959 1.00 0.00 73 GLU A CA 19
ATOM 36841 C C . GLU A 1 73 ? 3.794 -11.279 5.652 1.00 0.00 73 GLU A C 19
ATOM 36842 O O . GLU A 1 73 ? 3.920 -10.245 4.997 1.00 0.00 73 GLU A O 19
ATOM 36854 N N . ILE A 1 74 ? 3.861 -11.306 6.981 1.00 0.00 74 ILE A N 19
ATOM 36855 C CA . ILE A 1 74 ? 4.092 -10.093 7.761 1.00 0.00 74 ILE A CA 19
ATOM 36856 C C . ILE A 1 74 ? 5.244 -9.262 7.192 1.00 0.00 74 ILE A C 19
ATOM 36857 O O . ILE A 1 74 ? 5.082 -8.070 6.931 1.00 0.00 74 ILE A O 19
ATOM 36873 N N . PRO A 1 75 ? 6.427 -9.873 6.989 1.00 0.00 75 PRO A N 19
ATOM 36874 C CA . PRO A 1 75 ? 7.593 -9.163 6.448 1.00 0.00 75 PRO A CA 19
ATOM 36875 C C . PRO A 1 75 ? 7.387 -8.705 5.006 1.00 0.00 75 PRO A C 19
ATOM 36876 O O . PRO A 1 75 ? 8.146 -7.883 4.494 1.00 0.00 75 PRO A O 19
ATOM 36887 N N . ARG A 1 76 ? 6.358 -9.241 4.351 1.00 0.00 76 ARG A N 19
ATOM 36888 C CA . ARG A 1 76 ? 6.065 -8.878 2.968 1.00 0.00 76 ARG A CA 19
ATOM 36889 C C . ARG A 1 76 ? 4.887 -7.907 2.883 1.00 0.00 76 ARG A C 19
ATOM 36890 O O . ARG A 1 76 ? 4.393 -7.614 1.793 1.00 0.00 76 ARG A O 19
ATOM 36911 N N . ILE A 1 77 ? 4.439 -7.409 4.033 1.00 0.00 77 ILE A N 19
ATOM 36912 C CA . ILE A 1 77 ? 3.322 -6.473 4.077 1.00 0.00 77 ILE A CA 19
ATOM 36913 C C . ILE A 1 77 ? 3.748 -5.140 4.684 1.00 0.00 77 ILE A C 19
ATOM 36914 O O . ILE A 1 77 ? 4.288 -5.096 5.790 1.00 0.00 77 ILE A O 19
ATOM 36930 N N . PHE A 1 78 ? 3.497 -4.055 3.958 1.00 0.00 78 PHE A N 19
ATOM 36931 C CA . PHE A 1 78 ? 3.852 -2.722 4.433 1.00 0.00 78 PHE A CA 19
ATOM 36932 C C . PHE A 1 78 ? 2.616 -1.837 4.546 1.00 0.00 78 PHE A C 19
ATOM 36933 O O . PHE A 1 78 ? 1.701 -1.920 3.727 1.00 0.00 78 PHE A O 19
ATOM 36950 N N . GLN A 1 79 ? 2.592 -0.994 5.575 1.00 0.00 79 GLN A N 19
ATOM 36951 C CA . GLN A 1 79 ? 1.466 -0.095 5.806 1.00 0.00 79 GLN A CA 19
ATOM 36952 C C . GLN A 1 79 ? 1.849 1.353 5.519 1.00 0.00 79 GLN A C 19
ATOM 36953 O O . GLN A 1 79 ? 2.937 1.803 5.884 1.00 0.00 79 GLN A O 19
ATOM 36967 N N . ILE A 1 80 ? 0.945 2.079 4.867 1.00 0.00 80 ILE A N 19
ATOM 36968 C CA . ILE A 1 80 ? 1.180 3.478 4.530 1.00 0.00 80 ILE A CA 19
ATOM 36969 C C . ILE A 1 80 ? 0.107 4.377 5.135 1.00 0.00 80 ILE A C 19
ATOM 36970 O O . ILE A 1 80 ? -1.061 4.300 4.758 1.00 0.00 80 ILE A O 19
ATOM 36986 N N . LEU A 1 81 ? 0.511 5.232 6.069 1.00 0.00 81 LEU A N 19
ATOM 36987 C CA . LEU A 1 81 ? -0.423 6.147 6.716 1.00 0.00 81 LEU A CA 19
ATOM 36988 C C . LEU A 1 81 ? -0.527 7.454 5.938 1.00 0.00 81 LEU A C 19
ATOM 36989 O O . LEU A 1 81 ? 0.483 8.040 5.550 1.00 0.00 81 LEU A O 19
ATOM 37005 N N . TYR A 1 82 ? -1.756 7.904 5.713 1.00 0.00 82 TYR A N 19
ATOM 37006 C CA . TYR A 1 82 ? -1.990 9.143 4.982 1.00 0.00 82 TYR A CA 19
ATOM 37007 C C . TYR A 1 82 ? -3.142 9.929 5.600 1.00 0.00 82 TYR A C 19
ATOM 37008 O O . TYR A 1 82 ? -4.130 9.349 6.049 1.00 0.00 82 TYR A O 19
ATOM 37026 N N . ALA A 1 83 ? -3.010 11.251 5.617 1.00 0.00 83 ALA A N 19
ATOM 37027 C CA . ALA A 1 83 ? -4.041 12.113 6.179 1.00 0.00 83 ALA A CA 19
ATOM 37028 C C . ALA A 1 83 ? -5.266 12.166 5.271 1.00 0.00 83 ALA A C 19
ATOM 37029 O O . ALA A 1 83 ? -5.176 12.588 4.118 1.00 0.00 83 ALA A O 19
ATOM 37036 N N . ASN A 1 84 ? -6.408 11.737 5.797 1.00 0.00 84 ASN A N 19
ATOM 37037 C CA . ASN A 1 84 ? -7.649 11.737 5.030 1.00 0.00 84 ASN A CA 19
ATOM 37038 C C . ASN A 1 84 ? -8.449 13.013 5.286 1.00 0.00 84 ASN A C 19
ATOM 37039 O O . ASN A 1 84 ? -8.960 13.635 4.355 1.00 0.00 84 ASN A O 19
ATOM 37050 N N . GLU A 1 85 ? -8.554 13.393 6.556 1.00 0.00 85 GLU A N 19
ATOM 37051 C CA . GLU A 1 85 ? -9.291 14.590 6.938 1.00 0.00 85 GLU A CA 19
ATOM 37052 C C . GLU A 1 85 ? -8.406 15.546 7.734 1.00 0.00 85 GLU A C 19
ATOM 37053 O O . GLU A 1 85 ? -8.447 16.759 7.531 1.00 0.00 85 GLU A O 19
ATOM 37065 N N . GLY A 1 86 ? -7.606 14.991 8.638 1.00 0.00 86 GLY A N 19
ATOM 37066 C CA . GLY A 1 86 ? -6.724 15.806 9.448 1.00 0.00 86 GLY A CA 19
ATOM 37067 C C . GLY A 1 86 ? -5.409 15.117 9.749 1.00 0.00 86 GLY A C 19
ATOM 37068 O O . GLY A 1 86 ? -4.508 15.090 8.910 1.00 0.00 86 GLY A O 19
ATOM 37072 N N . ILE A 1 87 ? -5.296 14.556 10.949 1.00 0.00 87 ILE A N 19
ATOM 37073 C CA . ILE A 1 87 ? -4.081 13.862 11.357 1.00 0.00 87 ILE A CA 19
ATOM 37074 C C . ILE A 1 87 ? -4.407 12.548 12.057 1.00 0.00 87 ILE A C 19
ATOM 37075 O O . ILE A 1 87 ? -4.111 11.468 11.546 1.00 0.00 87 ILE A O 19
ATOM 37091 N N . SER A 1 88 ? -5.017 12.649 13.234 1.00 0.00 88 SER A N 19
ATOM 37092 C CA . SER A 1 88 ? -5.386 11.471 14.010 1.00 0.00 88 SER A CA 19
ATOM 37093 C C . SER A 1 88 ? -6.306 10.553 13.211 1.00 0.00 88 SER A C 19
ATOM 37094 O O . SER A 1 88 ? -6.261 9.332 13.357 1.00 0.00 88 SER A O 19
ATOM 37102 N N . SER A 1 89 ? -7.142 11.150 12.367 1.00 0.00 89 SER A N 19
ATOM 37103 C CA . SER A 1 89 ? -8.074 10.386 11.546 1.00 0.00 89 SER A CA 19
ATOM 37104 C C . SER A 1 89 ? -7.357 9.712 10.378 1.00 0.00 89 SER A C 19
ATOM 37105 O O . SER A 1 89 ? -7.870 8.756 9.795 1.00 0.00 89 SER A O 19
ATOM 37113 N N . ALA A 1 90 ? -6.171 10.217 10.040 1.00 0.00 90 ALA A N 19
ATOM 37114 C CA . ALA A 1 90 ? -5.376 9.671 8.941 1.00 0.00 90 ALA A CA 19
ATOM 37115 C C . ALA A 1 90 ? -5.404 8.144 8.927 1.00 0.00 90 ALA A C 19
ATOM 37116 O O . ALA A 1 90 ? -4.943 7.496 9.868 1.00 0.00 90 ALA A O 19
ATOM 37123 N N . LYS A 1 91 ? -5.947 7.580 7.854 1.00 0.00 91 LYS A N 19
ATOM 37124 C CA . LYS A 1 91 ? -6.036 6.133 7.714 1.00 0.00 91 LYS A CA 19
ATOM 37125 C C . LYS A 1 91 ? -4.727 5.562 7.179 1.00 0.00 91 LYS A C 19
ATOM 37126 O O . LYS A 1 91 ? -3.761 6.295 6.965 1.00 0.00 91 LYS A O 19
ATOM 37145 N N . ASN A 1 92 ? -4.701 4.253 6.966 1.00 0.00 92 ASN A N 19
ATOM 37146 C CA . ASN A 1 92 ? -3.508 3.587 6.457 1.00 0.00 92 ASN A CA 19
ATOM 37147 C C . ASN A 1 92 ? -3.856 2.638 5.315 1.00 0.00 92 ASN A C 19
ATOM 37148 O O . ASN A 1 92 ? -5.018 2.283 5.121 1.00 0.00 92 ASN A O 19
ATOM 37159 N N . LEU A 1 93 ? -2.840 2.232 4.561 1.00 0.00 93 LEU A N 19
ATOM 37160 C CA . LEU A 1 93 ? -3.037 1.325 3.436 1.00 0.00 93 LEU A CA 19
ATOM 37161 C C . LEU A 1 93 ? -2.153 0.089 3.573 1.00 0.00 93 LEU A C 19
ATOM 37162 O O . LEU A 1 93 ? -0.927 0.189 3.576 1.00 0.00 93 LEU A O 19
ATOM 37178 N N . LEU A 1 94 ? -2.784 -1.076 3.682 1.00 0.00 94 LEU A N 19
ATOM 37179 C CA . LEU A 1 94 ? -2.050 -2.329 3.814 1.00 0.00 94 LEU A CA 19
ATOM 37180 C C . LEU A 1 94 ? -1.859 -2.981 2.450 1.00 0.00 94 LEU A C 19
ATOM 37181 O O . LEU A 1 94 ? -2.829 -3.256 1.744 1.00 0.00 94 LEU A O 19
ATOM 37197 N N . LEU A 1 95 ? -0.606 -3.220 2.084 1.00 0.00 95 LEU A N 19
ATOM 37198 C CA . LEU A 1 95 ? -0.294 -3.832 0.801 1.00 0.00 95 LEU A CA 19
ATOM 37199 C C . LEU A 1 95 ? 0.655 -5.015 0.968 1.00 0.00 95 LEU A C 19
ATOM 37200 O O . LEU A 1 95 ? 1.788 -4.857 1.422 1.00 0.00 95 LEU A O 19
ATOM 37216 N N . LEU A 1 96 ? 0.181 -6.199 0.592 1.00 0.00 96 LEU A N 19
ATOM 37217 C CA . LEU A 1 96 ? 0.980 -7.413 0.693 1.00 0.00 96 LEU A CA 19
ATOM 37218 C C . LEU A 1 96 ? 1.764 -7.645 -0.596 1.00 0.00 96 LEU A C 19
ATOM 37219 O O . LEU A 1 96 ? 1.204 -7.607 -1.691 1.00 0.00 96 LEU A O 19
ATOM 37235 N N . ALA A 1 97 ? 3.064 -7.884 -0.457 1.00 0.00 97 ALA A N 19
ATOM 37236 C CA . ALA A 1 97 ? 3.924 -8.119 -1.611 1.00 0.00 97 ALA A CA 19
ATOM 37237 C C . ALA A 1 97 ? 4.229 -9.604 -1.774 1.00 0.00 97 ALA A C 19
ATOM 37238 O O . ALA A 1 97 ? 4.486 -10.308 -0.796 1.00 0.00 97 ALA A O 19
ATOM 37245 N N . ASN A 1 98 ? 4.201 -10.075 -3.016 1.00 0.00 98 ASN A N 19
ATOM 37246 C CA . ASN A 1 98 ? 4.477 -11.476 -3.310 1.00 0.00 98 ASN A CA 19
ATOM 37247 C C . ASN A 1 98 ? 5.851 -11.885 -2.787 1.00 0.00 98 ASN A C 19
ATOM 37248 O O . ASN A 1 98 ? 6.094 -13.058 -2.502 1.00 0.00 98 ASN A O 19
ATOM 37259 N N . SER A 1 99 ? 6.748 -10.911 -2.663 1.00 0.00 99 SER A N 19
ATOM 37260 C CA . SER A 1 99 ? 8.097 -11.171 -2.172 1.00 0.00 99 SER A CA 19
ATOM 37261 C C . SER A 1 99 ? 8.545 -10.078 -1.209 1.00 0.00 99 SER A C 19
ATOM 37262 O O . SER A 1 99 ? 8.170 -8.915 -1.355 1.00 0.00 99 SER A O 19
ATOM 37270 N N . THR A 1 100 ? 9.348 -10.460 -0.222 1.00 0.00 100 THR A N 19
ATOM 37271 C CA . THR A 1 100 ? 9.850 -9.513 0.770 1.00 0.00 100 THR A CA 19
ATOM 37272 C C . THR A 1 100 ? 10.574 -8.351 0.100 1.00 0.00 100 THR A C 19
ATOM 37273 O O . THR A 1 100 ? 10.372 -7.190 0.458 1.00 0.00 100 THR A O 19
ATOM 37284 N N . GLU A 1 101 ? 11.422 -8.672 -0.873 1.00 0.00 101 GLU A N 19
ATOM 37285 C CA . GLU A 1 101 ? 12.183 -7.657 -1.594 1.00 0.00 101 GLU A CA 19
ATOM 37286 C C . GLU A 1 101 ? 11.264 -6.574 -2.154 1.00 0.00 101 GLU A C 19
ATOM 37287 O O . GLU A 1 101 ? 11.599 -5.390 -2.133 1.00 0.00 101 GLU A O 19
ATOM 37299 N N . GLU A 1 102 ? 10.104 -6.989 -2.654 1.00 0.00 102 GLU A N 19
ATOM 37300 C CA . GLU A 1 102 ? 9.136 -6.053 -3.219 1.00 0.00 102 GLU A CA 19
ATOM 37301 C C . GLU A 1 102 ? 8.705 -5.024 -2.179 1.00 0.00 102 GLU A C 19
ATOM 37302 O O . GLU A 1 102 ? 8.591 -3.835 -2.477 1.00 0.00 102 GLU A O 19
ATOM 37314 N N . GLN A 1 103 ? 8.466 -5.489 -0.958 1.00 0.00 103 GLN A N 19
ATOM 37315 C CA . GLN A 1 103 ? 8.047 -4.610 0.127 1.00 0.00 103 GLN A CA 19
ATOM 37316 C C . GLN A 1 103 ? 9.131 -3.582 0.444 1.00 0.00 103 GLN A C 19
ATOM 37317 O O . GLN A 1 103 ? 8.833 -2.440 0.793 1.00 0.00 103 GLN A O 19
ATOM 37331 N N . GLN A 1 104 ? 10.389 -3.992 0.320 1.00 0.00 104 GLN A N 19
ATOM 37332 C CA . GLN A 1 104 ? 11.512 -3.101 0.597 1.00 0.00 104 GLN A CA 19
ATOM 37333 C C . GLN A 1 104 ? 11.615 -2.017 -0.472 1.00 0.00 104 GLN A C 19
ATOM 37334 O O . GLN A 1 104 ? 11.889 -0.856 -0.169 1.00 0.00 104 GLN A O 19
ATOM 37348 N N . LYS A 1 105 ? 11.396 -2.407 -1.723 1.00 0.00 105 LYS A N 19
ATOM 37349 C CA . LYS A 1 105 ? 11.467 -1.471 -2.839 1.00 0.00 105 LYS A CA 19
ATOM 37350 C C . LYS A 1 105 ? 10.256 -0.544 -2.855 1.00 0.00 105 LYS A C 19
ATOM 37351 O O . LYS A 1 105 ? 10.397 0.674 -2.966 1.00 0.00 105 LYS A O 19
ATOM 37370 N N . TRP A 1 106 ? 9.066 -1.127 -2.753 1.00 0.00 106 TRP A N 19
ATOM 37371 C CA . TRP A 1 106 ? 7.833 -0.348 -2.767 1.00 0.00 106 TRP A CA 19
ATOM 37372 C C . TRP A 1 106 ? 7.842 0.724 -1.682 1.00 0.00 106 TRP A C 19
ATOM 37373 O O . TRP A 1 106 ? 7.581 1.897 -1.950 1.00 0.00 106 TRP A O 19
ATOM 37394 N N . VAL A 1 107 ? 8.139 0.309 -0.455 1.00 0.00 107 VAL A N 19
ATOM 37395 C CA . VAL A 1 107 ? 8.174 1.225 0.679 1.00 0.00 107 VAL A CA 19
ATOM 37396 C C . VAL A 1 107 ? 9.309 2.236 0.545 1.00 0.00 107 VAL A C 19
ATOM 37397 O O . VAL A 1 107 ? 9.103 3.437 0.721 1.00 0.00 107 VAL A O 19
ATOM 37410 N N . SER A 1 108 ? 10.506 1.745 0.242 1.00 0.00 108 SER A N 19
ATOM 37411 C CA . SER A 1 108 ? 11.672 2.609 0.095 1.00 0.00 108 SER A CA 19
ATOM 37412 C C . SER A 1 108 ? 11.474 3.625 -1.025 1.00 0.00 108 SER A C 19
ATOM 37413 O O . SER A 1 108 ? 11.911 4.771 -0.918 1.00 0.00 108 SER A O 19
ATOM 37421 N N . ARG A 1 109 ? 10.820 3.202 -2.100 1.00 0.00 109 ARG A N 19
ATOM 37422 C CA . ARG A 1 109 ? 10.573 4.082 -3.237 1.00 0.00 109 ARG A CA 19
ATOM 37423 C C . ARG A 1 109 ? 9.462 5.082 -2.931 1.00 0.00 109 ARG A C 19
ATOM 37424 O O . ARG A 1 109 ? 9.642 6.293 -3.073 1.00 0.00 109 ARG A O 19
ATOM 37445 N N . LEU A 1 110 ? 8.309 4.567 -2.517 1.00 0.00 110 LEU A N 19
ATOM 37446 C CA . LEU A 1 110 ? 7.165 5.413 -2.199 1.00 0.00 110 LEU A CA 19
ATOM 37447 C C . LEU A 1 110 ? 7.495 6.388 -1.071 1.00 0.00 110 LEU A C 19
ATOM 37448 O O . LEU A 1 110 ? 7.070 7.542 -1.094 1.00 0.00 110 LEU A O 19
ATOM 37464 N N . VAL A 1 111 ? 8.256 5.918 -0.086 1.00 0.00 111 VAL A N 19
ATOM 37465 C CA . VAL A 1 111 ? 8.637 6.759 1.043 1.00 0.00 111 VAL A CA 19
ATOM 37466 C C . VAL A 1 111 ? 9.637 7.823 0.610 1.00 0.00 111 VAL A C 19
ATOM 37467 O O . VAL A 1 111 ? 9.548 8.979 1.024 1.00 0.00 111 VAL A O 19
ATOM 37480 N N . LYS A 1 112 ? 10.583 7.427 -0.237 1.00 0.00 112 LYS A N 19
ATOM 37481 C CA . LYS A 1 112 ? 11.591 8.351 -0.736 1.00 0.00 112 LYS A CA 19
ATOM 37482 C C . LYS A 1 112 ? 10.929 9.488 -1.506 1.00 0.00 112 LYS A C 19
ATOM 37483 O O . LYS A 1 112 ? 11.430 10.612 -1.532 1.00 0.00 112 LYS A O 19
ATOM 37502 N N . LYS A 1 113 ? 9.792 9.184 -2.128 1.00 0.00 113 LYS A N 19
ATOM 37503 C CA . LYS A 1 113 ? 9.051 10.179 -2.893 1.00 0.00 113 LYS A CA 19
ATOM 37504 C C . LYS A 1 113 ? 8.434 11.227 -1.969 1.00 0.00 113 LYS A C 19
ATOM 37505 O O . LYS A 1 113 ? 8.187 12.361 -2.378 1.00 0.00 113 LYS A O 19
ATOM 37524 N N . ILE A 1 114 ? 8.190 10.838 -0.719 1.00 0.00 114 ILE A N 19
ATOM 37525 C CA . ILE A 1 114 ? 7.604 11.742 0.265 1.00 0.00 114 ILE A CA 19
ATOM 37526 C C . ILE A 1 114 ? 8.460 12.996 0.432 1.00 0.00 114 ILE A C 19
ATOM 37527 O O . ILE A 1 114 ? 9.687 12.914 0.492 1.00 0.00 114 ILE A O 19
ATOM 37543 N N . PRO A 1 115 ? 7.825 14.180 0.512 1.00 0.00 115 PRO A N 19
ATOM 37544 C CA . PRO A 1 115 ? 8.543 15.449 0.674 1.00 0.00 115 PRO A CA 19
ATOM 37545 C C . PRO A 1 115 ? 9.223 15.561 2.034 1.00 0.00 115 PRO A C 19
ATOM 37546 O O . PRO A 1 115 ? 10.384 15.962 2.126 1.00 0.00 115 PRO A O 19
ATOM 37557 N N . LYS A 1 116 ? 8.496 15.203 3.087 1.00 0.00 116 LYS A N 19
ATOM 37558 C CA . LYS A 1 116 ? 9.032 15.263 4.442 1.00 0.00 116 LYS A CA 19
ATOM 37559 C C . LYS A 1 116 ? 9.431 13.873 4.932 1.00 0.00 116 LYS A C 19
ATOM 37560 O O . LYS A 1 116 ? 9.059 13.460 6.031 1.00 0.00 116 LYS A O 19
ATOM 37579 N N . LYS A 1 117 ? 10.191 13.157 4.111 1.00 0.00 117 LYS A N 19
ATOM 37580 C CA . LYS A 1 117 ? 10.640 11.813 4.460 1.00 0.00 117 LYS A CA 19
ATOM 37581 C C . LYS A 1 117 ? 11.464 11.831 5.743 1.00 0.00 117 LYS A C 19
ATOM 37582 O O . LYS A 1 117 ? 12.133 12.854 6.003 1.00 0.00 117 LYS A O 19
ATOM 37602 N N . SER A 1 1 ? 8.792 4.694 -16.263 1.00 0.00 1 SER A N 20
ATOM 37603 C CA . SER A 1 1 ? 7.650 4.546 -15.323 1.00 0.00 1 SER A CA 20
ATOM 37604 C C . SER A 1 1 ? 8.090 4.779 -13.882 1.00 0.00 1 SER A C 20
ATOM 37605 O O . SER A 1 1 ? 9.221 5.189 -13.626 1.00 0.00 1 SER A O 20
ATOM 37615 N N . ARG A 1 2 ? 7.187 4.514 -12.943 1.00 0.00 2 ARG A N 20
ATOM 37616 C CA . ARG A 1 2 ? 7.482 4.695 -11.527 1.00 0.00 2 ARG A CA 20
ATOM 37617 C C . ARG A 1 2 ? 7.074 3.463 -10.724 1.00 0.00 2 ARG A C 20
ATOM 37618 O O . ARG A 1 2 ? 6.627 2.465 -11.287 1.00 0.00 2 ARG A O 20
ATOM 37639 N N . LEU A 1 3 ? 7.235 3.542 -9.405 1.00 0.00 3 LEU A N 20
ATOM 37640 C CA . LEU A 1 3 ? 6.887 2.433 -8.518 1.00 0.00 3 LEU A CA 20
ATOM 37641 C C . LEU A 1 3 ? 5.451 1.976 -8.746 1.00 0.00 3 LEU A C 20
ATOM 37642 O O . LEU A 1 3 ? 4.523 2.476 -8.111 1.00 0.00 3 LEU A O 20
ATOM 37658 N N . GLU A 1 4 ? 5.273 1.026 -9.655 1.00 0.00 4 GLU A N 20
ATOM 37659 C CA . GLU A 1 4 ? 3.950 0.508 -9.961 1.00 0.00 4 GLU A CA 20
ATOM 37660 C C . GLU A 1 4 ? 3.943 -1.016 -9.947 1.00 0.00 4 GLU A C 20
ATOM 37661 O O . GLU A 1 4 ? 4.995 -1.656 -9.950 1.00 0.00 4 GLU A O 20
ATOM 37673 N N . GLY A 1 5 ? 2.746 -1.588 -9.931 1.00 0.00 5 GLY A N 20
ATOM 37674 C CA . GLY A 1 5 ? 2.606 -3.031 -9.914 1.00 0.00 5 GLY A CA 20
ATOM 37675 C C . GLY A 1 5 ? 1.329 -3.461 -9.229 1.00 0.00 5 GLY A C 20
ATOM 37676 O O . GLY A 1 5 ? 0.367 -2.697 -9.166 1.00 0.00 5 GLY A O 20
ATOM 37680 N N . TRP A 1 6 ? 1.314 -4.681 -8.705 1.00 0.00 6 TRP A N 20
ATOM 37681 C CA . TRP A 1 6 ? 0.135 -5.186 -8.018 1.00 0.00 6 TRP A CA 20
ATOM 37682 C C . TRP A 1 6 ? 0.451 -5.534 -6.573 1.00 0.00 6 TRP A C 20
ATOM 37683 O O . TRP A 1 6 ? 1.345 -6.334 -6.295 1.00 0.00 6 TRP A O 20
ATOM 37704 N N . LEU A 1 7 ? -0.304 -4.947 -5.659 1.00 0.00 7 LEU A N 20
ATOM 37705 C CA . LEU A 1 7 ? -0.127 -5.211 -4.243 1.00 0.00 7 LEU A CA 20
ATOM 37706 C C . LEU A 1 7 ? -1.417 -5.773 -3.681 1.00 0.00 7 LEU A C 20
ATOM 37707 O O . LEU A 1 7 ? -2.499 -5.475 -4.181 1.00 0.00 7 LEU A O 20
ATOM 37723 N N . SER A 1 8 ? -1.302 -6.605 -2.662 1.00 0.00 8 SER A N 20
ATOM 37724 C CA . SER A 1 8 ? -2.474 -7.240 -2.074 1.00 0.00 8 SER A CA 20
ATOM 37725 C C . SER A 1 8 ? -3.062 -6.409 -0.941 1.00 0.00 8 SER A C 20
ATOM 37726 O O . SER A 1 8 ? -2.338 -5.840 -0.125 1.00 0.00 8 SER A O 20
ATOM 37734 N N . LEU A 1 9 ? -4.388 -6.355 -0.904 1.00 0.00 9 LEU A N 20
ATOM 37735 C CA . LEU A 1 9 ? -5.103 -5.606 0.119 1.00 0.00 9 LEU A CA 20
ATOM 37736 C C . LEU A 1 9 ? -6.136 -6.497 0.802 1.00 0.00 9 LEU A C 20
ATOM 37737 O O . LEU A 1 9 ? -6.595 -7.481 0.223 1.00 0.00 9 LEU A O 20
ATOM 37753 N N . PRO A 1 10 ? -6.517 -6.167 2.047 1.00 0.00 10 PRO A N 20
ATOM 37754 C CA . PRO A 1 10 ? -7.500 -6.951 2.797 1.00 0.00 10 PRO A CA 20
ATOM 37755 C C . PRO A 1 10 ? -8.838 -7.042 2.074 1.00 0.00 10 PRO A C 20
ATOM 37756 O O . PRO A 1 10 ? -9.675 -6.145 2.174 1.00 0.00 10 PRO A O 20
ATOM 37767 N N . VAL A 1 11 ? -9.031 -8.135 1.346 1.00 0.00 11 VAL A N 20
ATOM 37768 C CA . VAL A 1 11 ? -10.263 -8.356 0.601 1.00 0.00 11 VAL A CA 20
ATOM 37769 C C . VAL A 1 11 ? -11.357 -8.907 1.515 1.00 0.00 11 VAL A C 20
ATOM 37770 O O . VAL A 1 11 ? -11.146 -9.067 2.714 1.00 0.00 11 VAL A O 20
ATOM 37783 N N . ARG A 1 12 ? -12.522 -9.196 0.946 1.00 0.00 12 ARG A N 20
ATOM 37784 C CA . ARG A 1 12 ? -13.634 -9.728 1.721 1.00 0.00 12 ARG A CA 20
ATOM 37785 C C . ARG A 1 12 ? -14.255 -10.934 1.024 1.00 0.00 12 ARG A C 20
ATOM 37786 O O . ARG A 1 12 ? -15.239 -10.805 0.296 1.00 0.00 12 ARG A O 20
ATOM 37807 N N . ASN A 1 13 ? -13.669 -12.105 1.252 1.00 0.00 13 ASN A N 20
ATOM 37808 C CA . ASN A 1 13 ? -14.159 -13.339 0.647 1.00 0.00 13 ASN A CA 20
ATOM 37809 C C . ASN A 1 13 ? -15.635 -13.560 0.966 1.00 0.00 13 ASN A C 20
ATOM 37810 O O . ASN A 1 13 ? -16.460 -13.701 0.063 1.00 0.00 13 ASN A O 20
ATOM 37821 N N . ASN A 1 14 ? -15.961 -13.591 2.255 1.00 0.00 14 ASN A N 20
ATOM 37822 C CA . ASN A 1 14 ? -17.339 -13.798 2.689 1.00 0.00 14 ASN A CA 20
ATOM 37823 C C . ASN A 1 14 ? -17.880 -12.563 3.407 1.00 0.00 14 ASN A C 20
ATOM 37824 O O . ASN A 1 14 ? -18.743 -11.859 2.883 1.00 0.00 14 ASN A O 20
ATOM 37835 N N . THR A 1 15 ? -17.367 -12.305 4.606 1.00 0.00 15 THR A N 20
ATOM 37836 C CA . THR A 1 15 ? -17.804 -11.154 5.391 1.00 0.00 15 THR A CA 20
ATOM 37837 C C . THR A 1 15 ? -17.021 -11.058 6.696 1.00 0.00 15 THR A C 20
ATOM 37838 O O . THR A 1 15 ? -16.557 -9.982 7.075 1.00 0.00 15 THR A O 20
ATOM 37849 N N . LYS A 1 16 ? -16.876 -12.188 7.380 1.00 0.00 16 LYS A N 20
ATOM 37850 C CA . LYS A 1 16 ? -16.148 -12.230 8.643 1.00 0.00 16 LYS A CA 20
ATOM 37851 C C . LYS A 1 16 ? -14.711 -12.700 8.428 1.00 0.00 16 LYS A C 20
ATOM 37852 O O . LYS A 1 16 ? -14.108 -13.311 9.311 1.00 0.00 16 LYS A O 20
ATOM 37871 N N . LYS A 1 17 ? -14.171 -12.409 7.250 1.00 0.00 17 LYS A N 20
ATOM 37872 C CA . LYS A 1 17 ? -12.806 -12.797 6.914 1.00 0.00 17 LYS A CA 20
ATOM 37873 C C . LYS A 1 17 ? -12.266 -11.930 5.781 1.00 0.00 17 LYS A C 20
ATOM 37874 O O . LYS A 1 17 ? -13.029 -11.414 4.966 1.00 0.00 17 LYS A O 20
ATOM 37893 N N . PHE A 1 18 ? -10.947 -11.767 5.738 1.00 0.00 18 PHE A N 20
ATOM 37894 C CA . PHE A 1 18 ? -10.317 -10.955 4.704 1.00 0.00 18 PHE A CA 20
ATOM 37895 C C . PHE A 1 18 ? -9.040 -11.607 4.185 1.00 0.00 18 PHE A C 20
ATOM 37896 O O . PHE A 1 18 ? -8.071 -11.777 4.926 1.00 0.00 18 PHE A O 20
ATOM 37913 N N . GLY A 1 19 ? -9.043 -11.959 2.904 1.00 0.00 19 GLY A N 20
ATOM 37914 C CA . GLY A 1 19 ? -7.877 -12.577 2.299 1.00 0.00 19 GLY A CA 20
ATOM 37915 C C . GLY A 1 19 ? -6.946 -11.552 1.683 1.00 0.00 19 GLY A C 20
ATOM 37916 O O . GLY A 1 19 ? -6.528 -10.604 2.351 1.00 0.00 19 GLY A O 20
ATOM 37920 N N . TRP A 1 20 ? -6.624 -11.732 0.406 1.00 0.00 20 TRP A N 20
ATOM 37921 C CA . TRP A 1 20 ? -5.743 -10.802 -0.292 1.00 0.00 20 TRP A CA 20
ATOM 37922 C C . TRP A 1 20 ? -6.097 -10.709 -1.770 1.00 0.00 20 TRP A C 20
ATOM 37923 O O . TRP A 1 20 ? -6.463 -11.700 -2.401 1.00 0.00 20 TRP A O 20
ATOM 37944 N N . VAL A 1 21 ? -5.967 -9.508 -2.313 1.00 0.00 21 VAL A N 20
ATOM 37945 C CA . VAL A 1 21 ? -6.250 -9.260 -3.720 1.00 0.00 21 VAL A CA 20
ATOM 37946 C C . VAL A 1 21 ? -5.289 -8.211 -4.262 1.00 0.00 21 VAL A C 20
ATOM 37947 O O . VAL A 1 21 ? -5.329 -7.055 -3.841 1.00 0.00 21 VAL A O 20
ATOM 37960 N N . LYS A 1 22 ? -4.408 -8.611 -5.174 1.00 0.00 22 LYS A N 20
ATOM 37961 C CA . LYS A 1 22 ? -3.440 -7.681 -5.722 1.00 0.00 22 LYS A CA 20
ATOM 37962 C C . LYS A 1 22 ? -4.092 -6.680 -6.669 1.00 0.00 22 LYS A C 20
ATOM 37963 O O . LYS A 1 22 ? -4.499 -7.025 -7.778 1.00 0.00 22 LYS A O 20
ATOM 37982 N N . LYS A 1 23 ? -4.164 -5.432 -6.228 1.00 0.00 23 LYS A N 20
ATOM 37983 C CA . LYS A 1 23 ? -4.732 -4.367 -7.038 1.00 0.00 23 LYS A CA 20
ATOM 37984 C C . LYS A 1 23 ? -3.604 -3.535 -7.626 1.00 0.00 23 LYS A C 20
ATOM 37985 O O . LYS A 1 23 ? -2.573 -3.335 -6.983 1.00 0.00 23 LYS A O 20
ATOM 38004 N N . TYR A 1 24 ? -3.783 -3.071 -8.850 1.00 0.00 24 TYR A N 20
ATOM 38005 C CA . TYR A 1 24 ? -2.751 -2.286 -9.510 1.00 0.00 24 TYR A CA 20
ATOM 38006 C C . TYR A 1 24 ? -2.494 -0.969 -8.789 1.00 0.00 24 TYR A C 20
ATOM 38007 O O . TYR A 1 24 ? -3.319 -0.057 -8.818 1.00 0.00 24 TYR A O 20
ATOM 38025 N N . VAL A 1 25 ? -1.328 -0.878 -8.157 1.00 0.00 25 VAL A N 20
ATOM 38026 C CA . VAL A 1 25 ? -0.934 0.327 -7.442 1.00 0.00 25 VAL A CA 20
ATOM 38027 C C . VAL A 1 25 ? 0.210 1.017 -8.168 1.00 0.00 25 VAL A C 20
ATOM 38028 O O . VAL A 1 25 ? 1.249 0.410 -8.424 1.00 0.00 25 VAL A O 20
ATOM 38041 N N . ILE A 1 26 ? 0.018 2.285 -8.500 1.00 0.00 26 ILE A N 20
ATOM 38042 C CA . ILE A 1 26 ? 1.041 3.048 -9.196 1.00 0.00 26 ILE A CA 20
ATOM 38043 C C . ILE A 1 26 ? 1.355 4.333 -8.444 1.00 0.00 26 ILE A C 20
ATOM 38044 O O . ILE A 1 26 ? 0.506 5.215 -8.316 1.00 0.00 26 ILE A O 20
ATOM 38060 N N . VAL A 1 27 ? 2.580 4.431 -7.941 1.00 0.00 27 VAL A N 20
ATOM 38061 C CA . VAL A 1 27 ? 3.004 5.605 -7.194 1.00 0.00 27 VAL A CA 20
ATOM 38062 C C . VAL A 1 27 ? 3.702 6.608 -8.106 1.00 0.00 27 VAL A C 20
ATOM 38063 O O . VAL A 1 27 ? 4.855 6.410 -8.492 1.00 0.00 27 VAL A O 20
ATOM 38076 N N . SER A 1 28 ? 3.001 7.682 -8.444 1.00 0.00 28 SER A N 20
ATOM 38077 C CA . SER A 1 28 ? 3.556 8.713 -9.310 1.00 0.00 28 SER A CA 20
ATOM 38078 C C . SER A 1 28 ? 4.648 9.497 -8.590 1.00 0.00 28 SER A C 20
ATOM 38079 O O . SER A 1 28 ? 4.824 9.368 -7.379 1.00 0.00 28 SER A O 20
ATOM 38087 N N . SER A 1 29 ? 5.383 10.303 -9.348 1.00 0.00 29 SER A N 20
ATOM 38088 C CA . SER A 1 29 ? 6.466 11.109 -8.790 1.00 0.00 29 SER A CA 20
ATOM 38089 C C . SER A 1 29 ? 6.029 11.843 -7.523 1.00 0.00 29 SER A C 20
ATOM 38090 O O . SER A 1 29 ? 6.777 11.909 -6.547 1.00 0.00 29 SER A O 20
ATOM 38098 N N . LYS A 1 30 ? 4.818 12.394 -7.544 1.00 0.00 30 LYS A N 20
ATOM 38099 C CA . LYS A 1 30 ? 4.294 13.125 -6.394 1.00 0.00 30 LYS A CA 20
ATOM 38100 C C . LYS A 1 30 ? 2.794 12.896 -6.229 1.00 0.00 30 LYS A C 20
ATOM 38101 O O . LYS A 1 30 ? 2.036 13.835 -5.985 1.00 0.00 30 LYS A O 20
ATOM 38120 N N . LYS A 1 31 ? 2.370 11.642 -6.359 1.00 0.00 31 LYS A N 20
ATOM 38121 C CA . LYS A 1 31 ? 0.960 11.293 -6.220 1.00 0.00 31 LYS A CA 20
ATOM 38122 C C . LYS A 1 31 ? 0.752 9.790 -6.369 1.00 0.00 31 LYS A C 20
ATOM 38123 O O . LYS A 1 31 ? 1.264 9.173 -7.303 1.00 0.00 31 LYS A O 20
ATOM 38142 N N . ILE A 1 32 ? -0.003 9.207 -5.446 1.00 0.00 32 ILE A N 20
ATOM 38143 C CA . ILE A 1 32 ? -0.280 7.775 -5.478 1.00 0.00 32 ILE A CA 20
ATOM 38144 C C . ILE A 1 32 ? -1.594 7.491 -6.198 1.00 0.00 32 ILE A C 20
ATOM 38145 O O . ILE A 1 32 ? -2.570 8.225 -6.041 1.00 0.00 32 ILE A O 20
ATOM 38161 N N . LEU A 1 33 ? -1.613 6.424 -6.990 1.00 0.00 33 LEU A N 20
ATOM 38162 C CA . LEU A 1 33 ? -2.808 6.047 -7.735 1.00 0.00 33 LEU A CA 20
ATOM 38163 C C . LEU A 1 33 ? -3.199 4.601 -7.450 1.00 0.00 33 LEU A C 20
ATOM 38164 O O . LEU A 1 33 ? -2.352 3.771 -7.118 1.00 0.00 33 LEU A O 20
ATOM 38180 N N . PHE A 1 34 ? -4.488 4.308 -7.582 1.00 0.00 34 PHE A N 20
ATOM 38181 C CA . PHE A 1 34 ? -4.999 2.964 -7.339 1.00 0.00 34 PHE A CA 20
ATOM 38182 C C . PHE A 1 34 ? -5.979 2.551 -8.431 1.00 0.00 34 PHE A C 20
ATOM 38183 O O . PHE A 1 34 ? -6.902 3.294 -8.765 1.00 0.00 34 PHE A O 20
ATOM 38200 N N . TYR A 1 35 ? -5.773 1.359 -8.979 1.00 0.00 35 TYR A N 20
ATOM 38201 C CA . TYR A 1 35 ? -6.637 0.839 -10.033 1.00 0.00 35 TYR A CA 20
ATOM 38202 C C . TYR A 1 35 ? -7.059 -0.594 -9.729 1.00 0.00 35 TYR A C 20
ATOM 38203 O O . TYR A 1 35 ? -6.591 -1.197 -8.764 1.00 0.00 35 TYR A O 20
ATOM 38221 N N . ASP A 1 36 ? -7.946 -1.133 -10.559 1.00 0.00 36 ASP A N 20
ATOM 38222 C CA . ASP A 1 36 ? -8.431 -2.496 -10.377 1.00 0.00 36 ASP A CA 20
ATOM 38223 C C . ASP A 1 36 ? -7.975 -3.404 -11.516 1.00 0.00 36 ASP A C 20
ATOM 38224 O O . ASP A 1 36 ? -7.942 -4.627 -11.370 1.00 0.00 36 ASP A O 20
ATOM 38233 N N . SER A 1 37 ? -7.623 -2.804 -12.650 1.00 0.00 37 SER A N 20
ATOM 38234 C CA . SER A 1 37 ? -7.171 -3.570 -13.807 1.00 0.00 37 SER A CA 20
ATOM 38235 C C . SER A 1 37 ? -6.586 -2.652 -14.876 1.00 0.00 37 SER A C 20
ATOM 38236 O O . SER A 1 37 ? -6.700 -1.429 -14.789 1.00 0.00 37 SER A O 20
ATOM 38244 N N . GLU A 1 38 ? -5.960 -3.252 -15.884 1.00 0.00 38 GLU A N 20
ATOM 38245 C CA . GLU A 1 38 ? -5.357 -2.491 -16.971 1.00 0.00 38 GLU A CA 20
ATOM 38246 C C . GLU A 1 38 ? -6.426 -1.773 -17.789 1.00 0.00 38 GLU A C 20
ATOM 38247 O O . GLU A 1 38 ? -6.209 -0.663 -18.276 1.00 0.00 38 GLU A O 20
ATOM 38259 N N . GLN A 1 39 ? -7.581 -2.415 -17.935 1.00 0.00 39 GLN A N 20
ATOM 38260 C CA . GLN A 1 39 ? -8.685 -1.838 -18.694 1.00 0.00 39 GLN A CA 20
ATOM 38261 C C . GLN A 1 39 ? -9.123 -0.508 -18.089 1.00 0.00 39 GLN A C 20
ATOM 38262 O O . GLN A 1 39 ? -9.394 0.453 -18.808 1.00 0.00 39 GLN A O 20
ATOM 38276 N N . ASP A 1 40 ? -9.189 -0.461 -16.762 1.00 0.00 40 ASP A N 20
ATOM 38277 C CA . ASP A 1 40 ? -9.592 0.750 -16.060 1.00 0.00 40 ASP A CA 20
ATOM 38278 C C . ASP A 1 40 ? -8.496 1.809 -16.132 1.00 0.00 40 ASP A C 20
ATOM 38279 O O . ASP A 1 40 ? -8.776 3.008 -16.150 1.00 0.00 40 ASP A O 20
ATOM 38288 N N . LYS A 1 41 ? -7.247 1.357 -16.175 1.00 0.00 41 LYS A N 20
ATOM 38289 C CA . LYS A 1 41 ? -6.107 2.264 -16.247 1.00 0.00 41 LYS A CA 20
ATOM 38290 C C . LYS A 1 41 ? -6.100 3.023 -17.569 1.00 0.00 41 LYS A C 20
ATOM 38291 O O . LYS A 1 41 ? -5.905 4.238 -17.598 1.00 0.00 41 LYS A O 20
ATOM 38310 N N . GLU A 1 42 ? -6.314 2.299 -18.663 1.00 0.00 42 GLU A N 20
ATOM 38311 C CA . GLU A 1 42 ? -6.333 2.904 -19.989 1.00 0.00 42 GLU A CA 20
ATOM 38312 C C . GLU A 1 42 ? -7.408 3.982 -20.081 1.00 0.00 42 GLU A C 20
ATOM 38313 O O . GLU A 1 42 ? -7.276 4.942 -20.839 1.00 0.00 42 GLU A O 20
ATOM 38325 N N . GLN A 1 43 ? -8.473 3.818 -19.301 1.00 0.00 43 GLN A N 20
ATOM 38326 C CA . GLN A 1 43 ? -9.571 4.779 -19.294 1.00 0.00 43 GLN A CA 20
ATOM 38327 C C . GLN A 1 43 ? -9.228 6.008 -18.452 1.00 0.00 43 GLN A C 20
ATOM 38328 O O . GLN A 1 43 ? -10.005 6.961 -18.390 1.00 0.00 43 GLN A O 20
ATOM 38342 N N . SER A 1 44 ? -8.066 5.985 -17.805 1.00 0.00 44 SER A N 20
ATOM 38343 C CA . SER A 1 44 ? -7.633 7.101 -16.970 1.00 0.00 44 SER A CA 20
ATOM 38344 C C . SER A 1 44 ? -8.592 7.311 -15.803 1.00 0.00 44 SER A C 20
ATOM 38345 O O . SER A 1 44 ? -8.777 8.435 -15.334 1.00 0.00 44 SER A O 20
ATOM 38353 N N . ASN A 1 45 ? -9.199 6.224 -15.338 1.00 0.00 45 ASN A N 20
ATOM 38354 C CA . ASN A 1 45 ? -10.138 6.290 -14.225 1.00 0.00 45 ASN A CA 20
ATOM 38355 C C . ASN A 1 45 ? -9.571 5.587 -12.993 1.00 0.00 45 ASN A C 20
ATOM 38356 O O . ASN A 1 45 ? -9.825 4.402 -12.771 1.00 0.00 45 ASN A O 20
ATOM 38367 N N . PRO A 1 46 ? -8.792 6.312 -12.173 1.00 0.00 46 PRO A N 20
ATOM 38368 C CA . PRO A 1 46 ? -8.187 5.752 -10.959 1.00 0.00 46 PRO A CA 20
ATOM 38369 C C . PRO A 1 46 ? -9.221 5.461 -9.876 1.00 0.00 46 PRO A C 20
ATOM 38370 O O . PRO A 1 46 ? -9.956 6.352 -9.450 1.00 0.00 46 PRO A O 20
ATOM 38381 N N . TYR A 1 47 ? -9.270 4.209 -9.432 1.00 0.00 47 TYR A N 20
ATOM 38382 C CA . TYR A 1 47 ? -10.211 3.800 -8.396 1.00 0.00 47 TYR A CA 20
ATOM 38383 C C . TYR A 1 47 ? -10.010 4.624 -7.128 1.00 0.00 47 TYR A C 20
ATOM 38384 O O . TYR A 1 47 ? -10.969 4.964 -6.435 1.00 0.00 47 TYR A O 20
ATOM 38402 N N . MET A 1 48 ? -8.755 4.943 -6.835 1.00 0.00 48 MET A N 20
ATOM 38403 C CA . MET A 1 48 ? -8.417 5.731 -5.656 1.00 0.00 48 MET A CA 20
ATOM 38404 C C . MET A 1 48 ? -7.064 6.409 -5.836 1.00 0.00 48 MET A C 20
ATOM 38405 O O . MET A 1 48 ? -6.104 5.784 -6.285 1.00 0.00 48 MET A O 20
ATOM 38419 N N . VAL A 1 49 ? -6.990 7.688 -5.489 1.00 0.00 49 VAL A N 20
ATOM 38420 C CA . VAL A 1 49 ? -5.748 8.439 -5.623 1.00 0.00 49 VAL A CA 20
ATOM 38421 C C . VAL A 1 49 ? -5.376 9.137 -4.319 1.00 0.00 49 VAL A C 20
ATOM 38422 O O . VAL A 1 49 ? -6.172 9.889 -3.755 1.00 0.00 49 VAL A O 20
ATOM 38435 N N . LEU A 1 50 ? -4.158 8.887 -3.852 1.00 0.00 50 LEU A N 20
ATOM 38436 C CA . LEU A 1 50 ? -3.668 9.493 -2.620 1.00 0.00 50 LEU A CA 20
ATOM 38437 C C . LEU A 1 50 ? -2.544 10.479 -2.918 1.00 0.00 50 LEU A C 20
ATOM 38438 O O . LEU A 1 50 ? -1.872 10.375 -3.943 1.00 0.00 50 LEU A O 20
ATOM 38454 N N . ASP A 1 51 ? -2.347 11.437 -2.020 1.00 0.00 51 ASP A N 20
ATOM 38455 C CA . ASP A 1 51 ? -1.304 12.442 -2.193 1.00 0.00 51 ASP A CA 20
ATOM 38456 C C . ASP A 1 51 ? -0.025 12.031 -1.470 1.00 0.00 51 ASP A C 20
ATOM 38457 O O . ASP A 1 51 ? -0.001 11.924 -0.244 1.00 0.00 51 ASP A O 20
ATOM 38466 N N . ILE A 1 52 ? 1.037 11.803 -2.238 1.00 0.00 52 ILE A N 20
ATOM 38467 C CA . ILE A 1 52 ? 2.321 11.406 -1.670 1.00 0.00 52 ILE A CA 20
ATOM 38468 C C . ILE A 1 52 ? 2.815 12.441 -0.659 1.00 0.00 52 ILE A C 20
ATOM 38469 O O . ILE A 1 52 ? 3.531 12.107 0.285 1.00 0.00 52 ILE A O 20
ATOM 38485 N N . ASP A 1 53 ? 2.426 13.695 -0.864 1.00 0.00 53 ASP A N 20
ATOM 38486 C CA . ASP A 1 53 ? 2.829 14.774 0.030 1.00 0.00 53 ASP A CA 20
ATOM 38487 C C . ASP A 1 53 ? 2.025 14.740 1.329 1.00 0.00 53 ASP A C 20
ATOM 38488 O O . ASP A 1 53 ? 2.479 15.229 2.362 1.00 0.00 53 ASP A O 20
ATOM 38497 N N . LYS A 1 54 ? 0.830 14.161 1.267 1.00 0.00 54 LYS A N 20
ATOM 38498 C CA . LYS A 1 54 ? -0.036 14.067 2.438 1.00 0.00 54 LYS A CA 20
ATOM 38499 C C . LYS A 1 54 ? 0.402 12.934 3.366 1.00 0.00 54 LYS A C 20
ATOM 38500 O O . LYS A 1 54 ? 0.009 12.891 4.531 1.00 0.00 54 LYS A O 20
ATOM 38519 N N . LEU A 1 55 ? 1.214 12.015 2.844 1.00 0.00 55 LEU A N 20
ATOM 38520 C CA . LEU A 1 55 ? 1.696 10.884 3.633 1.00 0.00 55 LEU A CA 20
ATOM 38521 C C . LEU A 1 55 ? 2.302 11.353 4.953 1.00 0.00 55 LEU A C 20
ATOM 38522 O O . LEU A 1 55 ? 2.801 12.474 5.055 1.00 0.00 55 LEU A O 20
ATOM 38538 N N . PHE A 1 56 ? 2.256 10.488 5.960 1.00 0.00 56 PHE A N 20
ATOM 38539 C CA . PHE A 1 56 ? 2.801 10.812 7.272 1.00 0.00 56 PHE A CA 20
ATOM 38540 C C . PHE A 1 56 ? 4.010 9.938 7.589 1.00 0.00 56 PHE A C 20
ATOM 38541 O O . PHE A 1 56 ? 4.987 10.403 8.177 1.00 0.00 56 PHE A O 20
ATOM 38558 N N . HIS A 1 57 ? 3.940 8.670 7.197 1.00 0.00 57 HIS A N 20
ATOM 38559 C CA . HIS A 1 57 ? 5.031 7.735 7.440 1.00 0.00 57 HIS A CA 20
ATOM 38560 C C . HIS A 1 57 ? 4.726 6.366 6.841 1.00 0.00 57 HIS A C 20
ATOM 38561 O O . HIS A 1 57 ? 3.602 5.872 6.932 1.00 0.00 57 HIS A O 20
ATOM 38576 N N . VAL A 1 58 ? 5.738 5.757 6.230 1.00 0.00 58 VAL A N 20
ATOM 38577 C CA . VAL A 1 58 ? 5.587 4.443 5.618 1.00 0.00 58 VAL A CA 20
ATOM 38578 C C . VAL A 1 58 ? 6.593 3.457 6.200 1.00 0.00 58 VAL A C 20
ATOM 38579 O O . VAL A 1 58 ? 7.788 3.749 6.275 1.00 0.00 58 VAL A O 20
ATOM 38592 N N . ARG A 1 59 ? 6.109 2.292 6.616 1.00 0.00 59 ARG A N 20
ATOM 38593 C CA . ARG A 1 59 ? 6.977 1.273 7.197 1.00 0.00 59 ARG A CA 20
ATOM 38594 C C . ARG A 1 59 ? 6.308 -0.100 7.172 1.00 0.00 59 ARG A C 20
ATOM 38595 O O . ARG A 1 59 ? 5.081 -0.202 7.136 1.00 0.00 59 ARG A O 20
ATOM 38616 N N . PRO A 1 60 ? 7.111 -1.178 7.195 1.00 0.00 60 PRO A N 20
ATOM 38617 C CA . PRO A 1 60 ? 6.595 -2.551 7.178 1.00 0.00 60 PRO A CA 20
ATOM 38618 C C . PRO A 1 60 ? 5.742 -2.860 8.403 1.00 0.00 60 PRO A C 20
ATOM 38619 O O . PRO A 1 60 ? 5.939 -2.281 9.472 1.00 0.00 60 PRO A O 20
ATOM 38630 N N . VAL A 1 61 ? 4.794 -3.776 8.241 1.00 0.00 61 VAL A N 20
ATOM 38631 C CA . VAL A 1 61 ? 3.911 -4.163 9.335 1.00 0.00 61 VAL A CA 20
ATOM 38632 C C . VAL A 1 61 ? 4.444 -5.391 10.066 1.00 0.00 61 VAL A C 20
ATOM 38633 O O . VAL A 1 61 ? 5.331 -6.085 9.568 1.00 0.00 61 VAL A O 20
ATOM 38646 N N . THR A 1 62 ? 3.896 -5.652 11.248 1.00 0.00 62 THR A N 20
ATOM 38647 C CA . THR A 1 62 ? 4.316 -6.798 12.048 1.00 0.00 62 THR A CA 20
ATOM 38648 C C . THR A 1 62 ? 3.193 -7.824 12.156 1.00 0.00 62 THR A C 20
ATOM 38649 O O . THR A 1 62 ? 2.099 -7.619 11.631 1.00 0.00 62 THR A O 20
ATOM 38660 N N . GLN A 1 63 ? 3.471 -8.928 12.842 1.00 0.00 63 GLN A N 20
ATOM 38661 C CA . GLN A 1 63 ? 2.483 -9.987 13.020 1.00 0.00 63 GLN A CA 20
ATOM 38662 C C . GLN A 1 63 ? 1.226 -9.456 13.704 1.00 0.00 63 GLN A C 20
ATOM 38663 O O . GLN A 1 63 ? 0.150 -10.041 13.582 1.00 0.00 63 GLN A O 20
ATOM 38677 N N . THR A 1 64 ? 1.366 -8.347 14.424 1.00 0.00 64 THR A N 20
ATOM 38678 C CA . THR A 1 64 ? 0.237 -7.744 15.125 1.00 0.00 64 THR A CA 20
ATOM 38679 C C . THR A 1 64 ? -0.764 -7.145 14.141 1.00 0.00 64 THR A C 20
ATOM 38680 O O . THR A 1 64 ? -1.958 -7.060 14.432 1.00 0.00 64 THR A O 20
ATOM 38691 N N . ASP A 1 65 ? -0.271 -6.727 12.980 1.00 0.00 65 ASP A N 20
ATOM 38692 C CA . ASP A 1 65 ? -1.124 -6.134 11.957 1.00 0.00 65 ASP A CA 20
ATOM 38693 C C . ASP A 1 65 ? -2.163 -7.135 11.458 1.00 0.00 65 ASP A C 20
ATOM 38694 O O . ASP A 1 65 ? -3.250 -6.752 11.027 1.00 0.00 65 ASP A O 20
ATOM 38703 N N . VAL A 1 66 ? -1.821 -8.418 11.518 1.00 0.00 66 VAL A N 20
ATOM 38704 C CA . VAL A 1 66 ? -2.725 -9.471 11.070 1.00 0.00 66 VAL A CA 20
ATOM 38705 C C . VAL A 1 66 ? -2.794 -10.607 12.085 1.00 0.00 66 VAL A C 20
ATOM 38706 O O . VAL A 1 66 ? -2.201 -10.531 13.160 1.00 0.00 66 VAL A O 20
ATOM 38719 N N . TYR A 1 67 ? -3.525 -11.659 11.735 1.00 0.00 67 TYR A N 20
ATOM 38720 C CA . TYR A 1 67 ? -3.676 -12.815 12.612 1.00 0.00 67 TYR A CA 20
ATOM 38721 C C . TYR A 1 67 ? -3.697 -14.102 11.795 1.00 0.00 67 TYR A C 20
ATOM 38722 O O . TYR A 1 67 ? -2.778 -14.918 11.877 1.00 0.00 67 TYR A O 20
ATOM 38740 N N . ARG A 1 68 ? -4.747 -14.271 10.999 1.00 0.00 68 ARG A N 20
ATOM 38741 C CA . ARG A 1 68 ? -4.884 -15.455 10.157 1.00 0.00 68 ARG A CA 20
ATOM 38742 C C . ARG A 1 68 ? -3.780 -15.506 9.103 1.00 0.00 68 ARG A C 20
ATOM 38743 O O . ARG A 1 68 ? -3.530 -16.552 8.504 1.00 0.00 68 ARG A O 20
ATOM 38764 N N . ALA A 1 69 ? -3.123 -14.370 8.880 1.00 0.00 69 ALA A N 20
ATOM 38765 C CA . ALA A 1 69 ? -2.047 -14.286 7.899 1.00 0.00 69 ALA A CA 20
ATOM 38766 C C . ALA A 1 69 ? -0.957 -15.315 8.185 1.00 0.00 69 ALA A C 20
ATOM 38767 O O . ALA A 1 69 ? -1.123 -16.189 9.037 1.00 0.00 69 ALA A O 20
ATOM 38774 N N . ASP A 1 70 ? 0.157 -15.205 7.469 1.00 0.00 70 ASP A N 20
ATOM 38775 C CA . ASP A 1 70 ? 1.275 -16.126 7.645 1.00 0.00 70 ASP A CA 20
ATOM 38776 C C . ASP A 1 70 ? 2.546 -15.370 8.018 1.00 0.00 70 ASP A C 20
ATOM 38777 O O . ASP A 1 70 ? 2.843 -14.320 7.452 1.00 0.00 70 ASP A O 20
ATOM 38786 N N . ALA A 1 71 ? 3.293 -15.915 8.975 1.00 0.00 71 ALA A N 20
ATOM 38787 C CA . ALA A 1 71 ? 4.535 -15.296 9.429 1.00 0.00 71 ALA A CA 20
ATOM 38788 C C . ALA A 1 71 ? 5.434 -14.925 8.252 1.00 0.00 71 ALA A C 20
ATOM 38789 O O . ALA A 1 71 ? 6.226 -13.985 8.336 1.00 0.00 71 ALA A O 20
ATOM 38796 N N . LYS A 1 72 ? 5.307 -15.667 7.158 1.00 0.00 72 LYS A N 20
ATOM 38797 C CA . LYS A 1 72 ? 6.110 -15.415 5.966 1.00 0.00 72 LYS A CA 20
ATOM 38798 C C . LYS A 1 72 ? 5.589 -14.198 5.208 1.00 0.00 72 LYS A C 20
ATOM 38799 O O . LYS A 1 72 ? 6.356 -13.476 4.571 1.00 0.00 72 LYS A O 20
ATOM 38818 N N . GLU A 1 73 ? 4.280 -13.977 5.282 1.00 0.00 73 GLU A N 20
ATOM 38819 C CA . GLU A 1 73 ? 3.655 -12.848 4.602 1.00 0.00 73 GLU A CA 20
ATOM 38820 C C . GLU A 1 73 ? 3.846 -11.555 5.391 1.00 0.00 73 GLU A C 20
ATOM 38821 O O . GLU A 1 73 ? 3.947 -10.474 4.810 1.00 0.00 73 GLU A O 20
ATOM 38833 N N . ILE A 1 74 ? 3.888 -11.671 6.715 1.00 0.00 74 ILE A N 20
ATOM 38834 C CA . ILE A 1 74 ? 4.060 -10.508 7.583 1.00 0.00 74 ILE A CA 20
ATOM 38835 C C . ILE A 1 74 ? 5.185 -9.593 7.090 1.00 0.00 74 ILE A C 20
ATOM 38836 O O . ILE A 1 74 ? 4.978 -8.393 6.909 1.00 0.00 74 ILE A O 20
ATOM 38852 N N . PRO A 1 75 ? 6.396 -10.140 6.866 1.00 0.00 75 PRO A N 20
ATOM 38853 C CA . PRO A 1 75 ? 7.539 -9.349 6.396 1.00 0.00 75 PRO A CA 20
ATOM 38854 C C . PRO A 1 75 ? 7.345 -8.820 4.976 1.00 0.00 75 PRO A C 20
ATOM 38855 O O . PRO A 1 75 ? 8.107 -7.969 4.515 1.00 0.00 75 PRO A O 20
ATOM 38866 N N . ARG A 1 76 ? 6.329 -9.326 4.284 1.00 0.00 76 ARG A N 20
ATOM 38867 C CA . ARG A 1 76 ? 6.050 -8.898 2.916 1.00 0.00 76 ARG A CA 20
ATOM 38868 C C . ARG A 1 76 ? 4.902 -7.889 2.868 1.00 0.00 76 ARG A C 20
ATOM 38869 O O . ARG A 1 76 ? 4.480 -7.474 1.788 1.00 0.00 76 ARG A O 20
ATOM 38890 N N . ILE A 1 77 ? 4.398 -7.499 4.036 1.00 0.00 77 ILE A N 20
ATOM 38891 C CA . ILE A 1 77 ? 3.299 -6.541 4.110 1.00 0.00 77 ILE A CA 20
ATOM 38892 C C . ILE A 1 77 ? 3.750 -5.228 4.744 1.00 0.00 77 ILE A C 20
ATOM 38893 O O . ILE A 1 77 ? 4.341 -5.220 5.823 1.00 0.00 77 ILE A O 20
ATOM 38909 N N . PHE A 1 78 ? 3.462 -4.120 4.067 1.00 0.00 78 PHE A N 20
ATOM 38910 C CA . PHE A 1 78 ? 3.830 -2.801 4.568 1.00 0.00 78 PHE A CA 20
ATOM 38911 C C . PHE A 1 78 ? 2.603 -1.902 4.678 1.00 0.00 78 PHE A C 20
ATOM 38912 O O . PHE A 1 78 ? 1.598 -2.121 4.002 1.00 0.00 78 PHE A O 20
ATOM 38929 N N . GLN A 1 79 ? 2.687 -0.893 5.542 1.00 0.00 79 GLN A N 20
ATOM 38930 C CA . GLN A 1 79 ? 1.578 0.032 5.748 1.00 0.00 79 GLN A CA 20
ATOM 38931 C C . GLN A 1 79 ? 1.985 1.469 5.437 1.00 0.00 79 GLN A C 20
ATOM 38932 O O . GLN A 1 79 ? 3.128 1.868 5.668 1.00 0.00 79 GLN A O 20
ATOM 38946 N N . ILE A 1 80 ? 1.036 2.243 4.917 1.00 0.00 80 ILE A N 20
ATOM 38947 C CA . ILE A 1 80 ? 1.278 3.639 4.576 1.00 0.00 80 ILE A CA 20
ATOM 38948 C C . ILE A 1 80 ? 0.194 4.538 5.166 1.00 0.00 80 ILE A C 20
ATOM 38949 O O . ILE A 1 80 ? -0.975 4.440 4.795 1.00 0.00 80 ILE A O 20
ATOM 38965 N N . LEU A 1 81 ? 0.590 5.411 6.088 1.00 0.00 81 LEU A N 20
ATOM 38966 C CA . LEU A 1 81 ? -0.350 6.323 6.730 1.00 0.00 81 LEU A CA 20
ATOM 38967 C C . LEU A 1 81 ? -0.440 7.644 5.972 1.00 0.00 81 LEU A C 20
ATOM 38968 O O . LEU A 1 81 ? 0.574 8.205 5.559 1.00 0.00 81 LEU A O 20
ATOM 38984 N N . TYR A 1 82 ? -1.662 8.136 5.797 1.00 0.00 82 TYR A N 20
ATOM 38985 C CA . TYR A 1 82 ? -1.889 9.394 5.093 1.00 0.00 82 TYR A CA 20
ATOM 38986 C C . TYR A 1 82 ? -3.089 10.134 5.671 1.00 0.00 82 TYR A C 20
ATOM 38987 O O . TYR A 1 82 ? -4.034 9.516 6.163 1.00 0.00 82 TYR A O 20
ATOM 39005 N N . ALA A 1 83 ? -3.047 11.461 5.610 1.00 0.00 83 ALA A N 20
ATOM 39006 C CA . ALA A 1 83 ? -4.133 12.285 6.128 1.00 0.00 83 ALA A CA 20
ATOM 39007 C C . ALA A 1 83 ? -5.340 12.247 5.197 1.00 0.00 83 ALA A C 20
ATOM 39008 O O . ALA A 1 83 ? -5.240 12.588 4.018 1.00 0.00 83 ALA A O 20
ATOM 39015 N N . ASN A 1 84 ? -6.481 11.828 5.735 1.00 0.00 84 ASN A N 20
ATOM 39016 C CA . ASN A 1 84 ? -7.708 11.745 4.953 1.00 0.00 84 ASN A CA 20
ATOM 39017 C C . ASN A 1 84 ? -8.611 12.945 5.226 1.00 0.00 84 ASN A C 20
ATOM 39018 O O . ASN A 1 84 ? -9.205 13.510 4.308 1.00 0.00 84 ASN A O 20
ATOM 39029 N N . GLU A 1 85 ? -8.707 13.326 6.496 1.00 0.00 85 GLU A N 20
ATOM 39030 C CA . GLU A 1 85 ? -9.537 14.457 6.894 1.00 0.00 85 GLU A CA 20
ATOM 39031 C C . GLU A 1 85 ? -8.692 15.544 7.550 1.00 0.00 85 GLU A C 20
ATOM 39032 O O . GLU A 1 85 ? -8.846 16.730 7.254 1.00 0.00 85 GLU A O 20
ATOM 39044 N N . GLY A 1 86 ? -7.799 15.131 8.443 1.00 0.00 86 GLY A N 20
ATOM 39045 C CA . GLY A 1 86 ? -6.942 16.080 9.129 1.00 0.00 86 GLY A CA 20
ATOM 39046 C C . GLY A 1 86 ? -5.596 15.484 9.490 1.00 0.00 86 GLY A C 20
ATOM 39047 O O . GLY A 1 86 ? -4.665 15.505 8.686 1.00 0.00 86 GLY A O 20
ATOM 39051 N N . ILE A 1 87 ? -5.492 14.954 10.704 1.00 0.00 87 ILE A N 20
ATOM 39052 C CA . ILE A 1 87 ? -4.248 14.352 11.170 1.00 0.00 87 ILE A CA 20
ATOM 39053 C C . ILE A 1 87 ? -4.513 13.043 11.905 1.00 0.00 87 ILE A C 20
ATOM 39054 O O . ILE A 1 87 ? -4.151 11.967 11.429 1.00 0.00 87 ILE A O 20
ATOM 39070 N N . SER A 1 88 ? -5.141 13.144 13.071 1.00 0.00 88 SER A N 20
ATOM 39071 C CA . SER A 1 88 ? -5.451 11.970 13.878 1.00 0.00 88 SER A CA 20
ATOM 39072 C C . SER A 1 88 ? -6.334 10.993 13.106 1.00 0.00 88 SER A C 20
ATOM 39073 O O . SER A 1 88 ? -6.247 9.780 13.296 1.00 0.00 88 SER A O 20
ATOM 39081 N N . SER A 1 89 ? -7.182 11.530 12.235 1.00 0.00 89 SER A N 20
ATOM 39082 C CA . SER A 1 89 ? -8.079 10.704 11.434 1.00 0.00 89 SER A CA 20
ATOM 39083 C C . SER A 1 89 ? -7.316 9.976 10.331 1.00 0.00 89 SER A C 20
ATOM 39084 O O . SER A 1 89 ? -7.768 8.948 9.828 1.00 0.00 89 SER A O 20
ATOM 39092 N N . ALA A 1 90 ? -6.156 10.521 9.959 1.00 0.00 90 ALA A N 20
ATOM 39093 C CA . ALA A 1 90 ? -5.314 9.939 8.914 1.00 0.00 90 ALA A CA 20
ATOM 39094 C C . ALA A 1 90 ? -5.327 8.413 8.952 1.00 0.00 90 ALA A C 20
ATOM 39095 O O . ALA A 1 90 ? -4.866 7.802 9.917 1.00 0.00 90 ALA A O 20
ATOM 39102 N N . LYS A 1 91 ? -5.856 7.807 7.895 1.00 0.00 91 LYS A N 20
ATOM 39103 C CA . LYS A 1 91 ? -5.929 6.355 7.803 1.00 0.00 91 LYS A CA 20
ATOM 39104 C C . LYS A 1 91 ? -4.638 5.782 7.231 1.00 0.00 91 LYS A C 20
ATOM 39105 O O . LYS A 1 91 ? -3.690 6.517 6.953 1.00 0.00 91 LYS A O 20
ATOM 39124 N N . ASN A 1 92 ? -4.607 4.465 7.059 1.00 0.00 92 ASN A N 20
ATOM 39125 C CA . ASN A 1 92 ? -3.429 3.793 6.519 1.00 0.00 92 ASN A CA 20
ATOM 39126 C C . ASN A 1 92 ? -3.816 2.815 5.415 1.00 0.00 92 ASN A C 20
ATOM 39127 O O . ASN A 1 92 ? -4.994 2.509 5.228 1.00 0.00 92 ASN A O 20
ATOM 39138 N N . LEU A 1 93 ? -2.818 2.328 4.685 1.00 0.00 93 LEU A N 20
ATOM 39139 C CA . LEU A 1 93 ? -3.054 1.385 3.598 1.00 0.00 93 LEU A CA 20
ATOM 39140 C C . LEU A 1 93 ? -2.141 0.170 3.720 1.00 0.00 93 LEU A C 20
ATOM 39141 O O . LEU A 1 93 ? -0.917 0.293 3.665 1.00 0.00 93 LEU A O 20
ATOM 39157 N N . LEU A 1 94 ? -2.744 -1.002 3.880 1.00 0.00 94 LEU A N 20
ATOM 39158 C CA . LEU A 1 94 ? -1.984 -2.240 4.002 1.00 0.00 94 LEU A CA 20
ATOM 39159 C C . LEU A 1 94 ? -1.817 -2.895 2.637 1.00 0.00 94 LEU A C 20
ATOM 39160 O O . LEU A 1 94 ? -2.798 -3.186 1.954 1.00 0.00 94 LEU A O 20
ATOM 39176 N N . LEU A 1 95 ? -0.568 -3.111 2.237 1.00 0.00 95 LEU A N 20
ATOM 39177 C CA . LEU A 1 95 ? -0.282 -3.716 0.945 1.00 0.00 95 LEU A CA 20
ATOM 39178 C C . LEU A 1 95 ? 0.632 -4.928 1.088 1.00 0.00 95 LEU A C 20
ATOM 39179 O O . LEU A 1 95 ? 1.800 -4.801 1.458 1.00 0.00 95 LEU A O 20
ATOM 39195 N N . LEU A 1 96 ? 0.091 -6.103 0.784 1.00 0.00 96 LEU A N 20
ATOM 39196 C CA . LEU A 1 96 ? 0.849 -7.345 0.866 1.00 0.00 96 LEU A CA 20
ATOM 39197 C C . LEU A 1 96 ? 1.621 -7.586 -0.428 1.00 0.00 96 LEU A C 20
ATOM 39198 O O . LEU A 1 96 ? 1.037 -7.632 -1.511 1.00 0.00 96 LEU A O 20
ATOM 39214 N N . ALA A 1 97 ? 2.934 -7.738 -0.308 1.00 0.00 97 ALA A N 20
ATOM 39215 C CA . ALA A 1 97 ? 3.783 -7.974 -1.469 1.00 0.00 97 ALA A CA 20
ATOM 39216 C C . ALA A 1 97 ? 4.039 -9.464 -1.667 1.00 0.00 97 ALA A C 20
ATOM 39217 O O . ALA A 1 97 ? 4.300 -10.192 -0.710 1.00 0.00 97 ALA A O 20
ATOM 39224 N N . ASN A 1 98 ? 3.964 -9.911 -2.917 1.00 0.00 98 ASN A N 20
ATOM 39225 C CA . ASN A 1 98 ? 4.191 -11.315 -3.244 1.00 0.00 98 ASN A CA 20
ATOM 39226 C C . ASN A 1 98 ? 5.550 -11.779 -2.731 1.00 0.00 98 ASN A C 20
ATOM 39227 O O . ASN A 1 98 ? 5.739 -12.954 -2.415 1.00 0.00 98 ASN A O 20
ATOM 39238 N N . SER A 1 99 ? 6.495 -10.847 -2.651 1.00 0.00 99 SER A N 20
ATOM 39239 C CA . SER A 1 99 ? 7.837 -11.158 -2.176 1.00 0.00 99 SER A CA 20
ATOM 39240 C C . SER A 1 99 ? 8.323 -10.095 -1.197 1.00 0.00 99 SER A C 20
ATOM 39241 O O . SER A 1 99 ? 7.969 -8.922 -1.313 1.00 0.00 99 SER A O 20
ATOM 39249 N N . THR A 1 100 ? 9.137 -10.511 -0.231 1.00 0.00 100 THR A N 20
ATOM 39250 C CA . THR A 1 100 ? 9.672 -9.593 0.768 1.00 0.00 100 THR A CA 20
ATOM 39251 C C . THR A 1 100 ? 10.404 -8.431 0.105 1.00 0.00 100 THR A C 20
ATOM 39252 O O . THR A 1 100 ? 10.224 -7.274 0.482 1.00 0.00 100 THR A O 20
ATOM 39263 N N . GLU A 1 101 ? 11.230 -8.749 -0.886 1.00 0.00 101 GLU A N 20
ATOM 39264 C CA . GLU A 1 101 ? 11.994 -7.735 -1.605 1.00 0.00 101 GLU A CA 20
ATOM 39265 C C . GLU A 1 101 ? 11.083 -6.627 -2.128 1.00 0.00 101 GLU A C 20
ATOM 39266 O O . GLU A 1 101 ? 11.430 -5.447 -2.073 1.00 0.00 101 GLU A O 20
ATOM 39278 N N . GLU A 1 102 ? 9.915 -7.014 -2.633 1.00 0.00 102 GLU A N 20
ATOM 39279 C CA . GLU A 1 102 ? 8.954 -6.053 -3.164 1.00 0.00 102 GLU A CA 20
ATOM 39280 C C . GLU A 1 102 ? 8.561 -5.033 -2.100 1.00 0.00 102 GLU A C 20
ATOM 39281 O O . GLU A 1 102 ? 8.457 -3.838 -2.379 1.00 0.00 102 GLU A O 20
ATOM 39293 N N . GLN A 1 103 ? 8.346 -5.512 -0.879 1.00 0.00 103 GLN A N 20
ATOM 39294 C CA . GLN A 1 103 ? 7.966 -4.642 0.227 1.00 0.00 103 GLN A CA 20
ATOM 39295 C C . GLN A 1 103 ? 9.081 -3.652 0.550 1.00 0.00 103 GLN A C 20
ATOM 39296 O O . GLN A 1 103 ? 8.819 -2.506 0.912 1.00 0.00 103 GLN A O 20
ATOM 39310 N N . GLN A 1 104 ? 10.326 -4.099 0.416 1.00 0.00 104 GLN A N 20
ATOM 39311 C CA . GLN A 1 104 ? 11.476 -3.243 0.695 1.00 0.00 104 GLN A CA 20
ATOM 39312 C C . GLN A 1 104 ? 11.593 -2.140 -0.350 1.00 0.00 104 GLN A C 20
ATOM 39313 O O . GLN A 1 104 ? 11.919 -0.998 -0.030 1.00 0.00 104 GLN A O 20
ATOM 39327 N N . LYS A 1 105 ? 11.328 -2.494 -1.603 1.00 0.00 105 LYS A N 20
ATOM 39328 C CA . LYS A 1 105 ? 11.407 -1.540 -2.702 1.00 0.00 105 LYS A CA 20
ATOM 39329 C C . LYS A 1 105 ? 10.223 -0.577 -2.682 1.00 0.00 105 LYS A C 20
ATOM 39330 O O . LYS A 1 105 ? 10.398 0.637 -2.786 1.00 0.00 105 LYS A O 20
ATOM 39349 N N . TRP A 1 106 ? 9.019 -1.124 -2.557 1.00 0.00 106 TRP A N 20
ATOM 39350 C CA . TRP A 1 106 ? 7.809 -0.308 -2.535 1.00 0.00 106 TRP A CA 20
ATOM 39351 C C . TRP A 1 106 ? 7.846 0.717 -1.405 1.00 0.00 106 TRP A C 20
ATOM 39352 O O . TRP A 1 106 ? 7.614 1.906 -1.623 1.00 0.00 106 TRP A O 20
ATOM 39373 N N . VAL A 1 107 ? 8.128 0.244 -0.196 1.00 0.00 107 VAL A N 20
ATOM 39374 C CA . VAL A 1 107 ? 8.183 1.111 0.976 1.00 0.00 107 VAL A CA 20
ATOM 39375 C C . VAL A 1 107 ? 9.296 2.150 0.864 1.00 0.00 107 VAL A C 20
ATOM 39376 O O . VAL A 1 107 ? 9.064 3.342 1.060 1.00 0.00 107 VAL A O 20
ATOM 39389 N N . SER A 1 108 ? 10.506 1.691 0.564 1.00 0.00 108 SER A N 20
ATOM 39390 C CA . SER A 1 108 ? 11.656 2.582 0.447 1.00 0.00 108 SER A CA 20
ATOM 39391 C C . SER A 1 108 ? 11.510 3.548 -0.728 1.00 0.00 108 SER A C 20
ATOM 39392 O O . SER A 1 108 ? 11.932 4.701 -0.648 1.00 0.00 108 SER A O 20
ATOM 39400 N N . ARG A 1 109 ? 10.925 3.072 -1.821 1.00 0.00 109 ARG A N 20
ATOM 39401 C CA . ARG A 1 109 ? 10.742 3.905 -3.006 1.00 0.00 109 ARG A CA 20
ATOM 39402 C C . ARG A 1 109 ? 9.611 4.911 -2.813 1.00 0.00 109 ARG A C 20
ATOM 39403 O O . ARG A 1 109 ? 9.798 6.115 -2.995 1.00 0.00 109 ARG A O 20
ATOM 39424 N N . LEU A 1 110 ? 8.434 4.411 -2.448 1.00 0.00 110 LEU A N 20
ATOM 39425 C CA . LEU A 1 110 ? 7.273 5.270 -2.240 1.00 0.00 110 LEU A CA 20
ATOM 39426 C C . LEU A 1 110 ? 7.544 6.306 -1.153 1.00 0.00 110 LEU A C 20
ATOM 39427 O O . LEU A 1 110 ? 7.121 7.457 -1.262 1.00 0.00 110 LEU A O 20
ATOM 39443 N N . VAL A 1 111 ? 8.256 5.896 -0.108 1.00 0.00 111 VAL A N 20
ATOM 39444 C CA . VAL A 1 111 ? 8.583 6.799 0.988 1.00 0.00 111 VAL A CA 20
ATOM 39445 C C . VAL A 1 111 ? 9.621 7.826 0.550 1.00 0.00 111 VAL A C 20
ATOM 39446 O O . VAL A 1 111 ? 9.518 9.008 0.877 1.00 0.00 111 VAL A O 20
ATOM 39459 N N . LYS A 1 112 ? 10.619 7.364 -0.197 1.00 0.00 112 LYS A N 20
ATOM 39460 C CA . LYS A 1 112 ? 11.674 8.241 -0.689 1.00 0.00 112 LYS A CA 20
ATOM 39461 C C . LYS A 1 112 ? 11.089 9.347 -1.561 1.00 0.00 112 LYS A C 20
ATOM 39462 O O . LYS A 1 112 ? 11.632 10.449 -1.632 1.00 0.00 112 LYS A O 20
ATOM 39481 N N . LYS A 1 113 ? 9.975 9.044 -2.222 1.00 0.00 113 LYS A N 20
ATOM 39482 C CA . LYS A 1 113 ? 9.313 10.014 -3.088 1.00 0.00 113 LYS A CA 20
ATOM 39483 C C . LYS A 1 113 ? 8.568 11.067 -2.268 1.00 0.00 113 LYS A C 20
ATOM 39484 O O . LYS A 1 113 ? 8.207 12.123 -2.785 1.00 0.00 113 LYS A O 20
ATOM 39503 N N . ILE A 1 114 ? 8.337 10.773 -0.991 1.00 0.00 114 ILE A N 20
ATOM 39504 C CA . ILE A 1 114 ? 7.633 11.695 -0.109 1.00 0.00 114 ILE A CA 20
ATOM 39505 C C . ILE A 1 114 ? 8.485 12.926 0.199 1.00 0.00 114 ILE A C 20
ATOM 39506 O O . ILE A 1 114 ? 9.703 12.823 0.341 1.00 0.00 114 ILE A O 20
ATOM 39522 N N . PRO A 1 115 ? 7.854 14.111 0.314 1.00 0.00 115 PRO A N 20
ATOM 39523 C CA . PRO A 1 115 ? 8.566 15.357 0.614 1.00 0.00 115 PRO A CA 20
ATOM 39524 C C . PRO A 1 115 ? 9.133 15.358 2.025 1.00 0.00 115 PRO A C 20
ATOM 39525 O O . PRO A 1 115 ? 10.296 15.702 2.243 1.00 0.00 115 PRO A O 20
ATOM 39536 N N . LYS A 1 116 ? 8.299 14.969 2.983 1.00 0.00 116 LYS A N 20
ATOM 39537 C CA . LYS A 1 116 ? 8.704 14.920 4.383 1.00 0.00 116 LYS A CA 20
ATOM 39538 C C . LYS A 1 116 ? 9.385 13.592 4.708 1.00 0.00 116 LYS A C 20
ATOM 39539 O O . LYS A 1 116 ? 9.014 12.909 5.663 1.00 0.00 116 LYS A O 20
ATOM 39558 N N . LYS A 1 117 ? 10.382 13.232 3.908 1.00 0.00 117 LYS A N 20
ATOM 39559 C CA . LYS A 1 117 ? 11.115 11.988 4.109 1.00 0.00 117 LYS A CA 20
ATOM 39560 C C . LYS A 1 117 ? 11.812 11.980 5.466 1.00 0.00 117 LYS A C 20
ATOM 39561 O O . LYS A 1 117 ? 12.165 10.882 5.943 1.00 0.00 117 LYS A O 20
#

Nearest PDB structures (foldseek):
  2rov-assembly1_A  TM=9.982E-01  e=1.663E-22  Rattus norvegicus
  2y7b-assembly1_A  TM=7.319E-01  e=3.390E-06  Homo sapiens
  4a5k-assembly1_D  TM=7.534E-01  e=1.637E-05  Saccharomyces cerevisiae
  4a5k-assembly1_C  TM=7.612E-01  e=2.067E-05  Saccharomyces cerevisiae
  4a5k-assembly1_A  TM=7.505E-01  e=4.161E-05  Saccharomyces cerevisiae

GO terms:
  GO:0071559 response to transforming growth factor beta (P, IGI)
  GO:0010613 positive regulation of cardiac muscle hypertrophy (P, IMP)
  GO:0010628 positive regulation of gene expression (P, IMP)
  GO:1905205 positive regulation of connective tissue replacement (P, IMP)
  GO:0032723 positive regulation of connective tissue growth factor production (P, IMP)
  GO:0090271 positive regulation of fibroblast growth factor production (P, IMP)
  GO:0007266 Rho protein signal transduction (P, IMP)
  GO:0016301 kinase activity (F, TAS)
  GO:0030261 chromosome condensation (P, TAS)
  GO:0005515 protein binding (F, IPI)